Protein 2Z3T (pdb70)

Foldseek 3Di:
DDDADDLAPDDQVCLVPVQVVLVVVCVVFQKGWHFDDVVDDIEIEGQAQVLLQVQQADLLWWQDQDPLALLCLLQVLALLRDTDPSNVVVLVVCQCLQPLVVLVVLLVVLLVVLLVLLVVQVPDQKGWCLLSHLQLSQLQSVCVSQVHDNVCSNVLSVLLVLLCLPDPLADVSSVSNSVSSVVQLVVQLVVLVPVVSVVLSVCVVVDHDADSSRSSSHSNCSNNVCNLFLSQLQQVLLVVCLVVVVVLVVCLVCVVLLLLLSQLSCLLDGQFQKGKIFRCAFDAGGNDGRHHRHMYINGQNSNSQRCVQPPPSNDSDSPDDGDSRQSQHDHPNRNSNVSNSSSSNSSNNNSCSVSAVCSSPDDKDFGWDSGNGSTHTPTIIDRGD/DDDQDDLAPDDQVCLVPVQVVLVVVCVVFQKGKHFDDDVDQIEIEGQALVLLQVQQADLLWWQDQPVFLLCLLQVLQLLRDTDPSNVVVLVVCLVLQDLVVLVVLLVVLLVVLQVLLVVQVVDQKGWCLLSHLQLSQLQSLCVSQVHDNVCSVVLSVLLVLLCLPDPQYDVNSVSNSVSSVVQLVVQLVVCCVVSVVVNVVPSSNSSSHSNCSNNVCNLFLSQLQQVLLVVCLVVVVVLVVCLVCVVLLLLLSQLSCLLDGQFQKGKIFRCAFDAGGNDGRHHRHMYINGQNSNSQRCVQPPPSNDRDSPDDGDSRQSQHDHPNRNSNVSNSSSSNSSSNNSCSVSPVCSSPDDKDFGWDSGNGRRHTPTIIDRDD/DDDADDLAPDDQVCLVPVQVVLVVVCVVFQKGWHWDDPVTFIEIEGQAQVLLQVQQADLLWWQDLVQLLCLLQVQALLRDTDPSNVVVLVVCLVLLDLVNLVVLLVVLLVVLLVLLVVQVPDQKGWCLLSHLQLSQLQSLCVSQVHDNVCSNVLSVLLVLLCLPDPLDDVSSVSNSVSSVVLLVVQLCVLVPVVSVVVNVCVVVDHDADSSNSSSHSNCSNNVCNLFLSFLQQVLLVVCLVVVVVLVVCLVCVVLLLLLSQLSCLLAGQFQKGKIFRCAFDAGGNDTRHHSHMYINGQNSNSQRCVQPPPSNDSDSPDDGDSRQSQHDHPNRNSNVSNSSSSNSSNNNSCSVSPVCSSPDDKDFGWDSGNGRTHTPTIIDRDD/DDDADDLADDDQVCLVPVQVVLVVVCVVFQKGWHDDDPPDFTEIEGQALVLLQVQQADLLWWQDLPVQLLCLLQVLQLLRDTDPSNVVVLVVCLVLLDLVVLVVLLVVLLVVLLVLLVVQVPDQKGWCLLSHLQLSQLQSVCVSQVHDNVCSNVLSVLLVLLCLPDPQYDVSSVSNSVSSVVQLVVQLVVCCVVSVVVNVCVDDDDSSNSSSHSNCSNNVCNLFLSQLQQVLLVVCLVVVVVLVVCLVCVVLLLLLSQLSCLLDGQFQKGKIFRCAFDAGGNDGRHHSHMYINGQNSNSQRCVQPPPSNDSDSPDDGDSRQRQHDHPNRNSNVSNSSSSNSSNNNSCSVSPVCSSPDDKDFGWDSGSGRTHTPTIIDRD

Structure (mmCIF, N/CA/C/O backbone):
data_2Z3T
#
_entry.id   2Z3T
#
_cell.length_a   89.640
_cell.length_b   78.718
_cell.length_c   145.656
_cell.angle_alpha   90.000
_cell.angle_beta   107.920
_cell.angle_gamma   90.000
#
_symmetry.space_group_name_H-M   'P 1 21 1'
#
loop_
_entity.id
_entity.type
_entity.pdbx_description
1 polymer 'Cytochrome P450'
2 non-polymer 'PROTOPORPHYRIN IX CONTAINING FE'
3 non-polymer IMIDAZOLE
4 non-polymer 1,2-ETHANEDIOL
5 water water
#
loop_
_atom_site.group_PDB
_atom_site.id
_atom_site.type_symbol
_atom_site.label_atom_id
_atom_site.label_alt_id
_atom_site.label_comp_id
_atom_site.label_asym_id
_atom_site.label_entity_id
_atom_site.label_seq_id
_atom_site.pdbx_PDB_ins_code
_atom_site.Cartn_x
_atom_site.Cartn_y
_atom_site.Cartn_z
_atom_site.occupancy
_atom_site.B_iso_or_equiv
_atom_site.auth_seq_id
_atom_site.auth_comp_id
_atom_site.auth_asym_id
_atom_site.auth_atom_id
_atom_site.pdbx_PDB_model_num
ATOM 1 N N . THR A 1 5 ? -31.309 -27.910 65.275 1.00 51.16 5 THR A N 1
ATOM 2 C CA . THR A 1 5 ? -31.513 -26.657 66.041 1.00 50.81 5 THR A CA 1
ATOM 3 C C . THR A 1 5 ? -30.599 -25.532 65.515 1.00 51.14 5 THR A C 1
ATOM 4 O O . THR A 1 5 ? -29.563 -25.790 64.891 1.00 52.93 5 THR A O 1
ATOM 8 N N . LEU A 1 6 ? -31.000 -24.289 65.771 1.00 49.76 6 LEU A N 1
ATOM 9 C CA . LEU A 1 6 ? -30.255 -23.095 65.368 1.00 48.00 6 LEU A CA 1
ATOM 10 C C . LEU A 1 6 ? -30.249 -22.216 66.606 1.00 46.94 6 LEU A C 1
ATOM 11 O O . LEU A 1 6 ? -31.210 -22.219 67.368 1.00 47.56 6 LEU A O 1
ATOM 16 N N . PRO A 1 7 ? -29.174 -21.451 66.828 1.00 45.54 7 PRO A N 1
ATOM 17 C CA . PRO A 1 7 ? -29.148 -20.589 68.017 1.00 45.29 7 PRO A CA 1
ATOM 18 C C . PRO A 1 7 ? -30.204 -19.487 67.953 1.00 45.18 7 PRO A C 1
ATOM 19 O O . PRO A 1 7 ? -30.783 -19.238 66.898 1.00 45.53 7 PRO A O 1
ATOM 23 N N . ARG A 1 8 ? -30.476 -18.837 69.079 1.00 45.73 8 ARG A N 1
ATOM 24 C CA . ARG A 1 8 ? -31.467 -17.772 69.067 1.00 47.30 8 ARG A CA 1
ATOM 25 C C . ARG A 1 8 ? -30.978 -16.677 68.138 1.00 47.40 8 ARG A C 1
ATOM 26 O O . ARG A 1 8 ? -29.799 -16.330 68.136 1.00 47.44 8 ARG A O 1
ATOM 34 N N . PHE A 1 9 ? -31.889 -16.135 67.339 1.00 47.69 9 PHE A N 1
ATOM 35 C CA . PHE A 1 9 ? -31.523 -15.106 66.375 1.00 46.15 9 PHE A CA 1
ATOM 36 C C . PHE A 1 9 ? -31.480 -13.711 66.969 1.00 45.04 9 PHE A C 1
ATOM 37 O O . PHE A 1 9 ? -32.271 -13.375 67.845 1.00 45.48 9 PHE A O 1
ATOM 45 N N . ASP A 1 10 ? -30.551 -12.904 66.468 1.00 43.79 10 ASP A N 1
ATOM 46 C CA . ASP A 1 10 ? -30.374 -11.531 66.921 1.00 43.44 10 ASP A CA 1
ATOM 47 C C . ASP A 1 10 ? -29.383 -10.869 65.965 1.00 41.38 10 ASP A C 1
ATOM 48 O O . ASP A 1 10 ? -28.427 -11.506 65.537 1.00 41.51 10 ASP A O 1
ATOM 53 N N . LEU A 1 11 ? -29.590 -9.598 65.637 1.00 39.67 11 LEU A N 1
ATOM 54 C CA . LEU A 1 11 ? -28.686 -8.919 64.708 1.00 39.16 11 LEU A CA 1
ATOM 55 C C . LEU A 1 11 ? -27.414 -8.375 65.358 1.00 39.73 11 LEU A C 1
ATOM 56 O O . LEU A 1 11 ? -26.508 -7.898 64.662 1.00 38.35 11 LEU A O 1
ATOM 61 N N . MET A 1 12 ? -27.345 -8.464 66.686 1.00 40.46 12 MET A N 1
ATOM 62 C CA . MET A 1 12 ? -26.178 -8.004 67.437 1.00 40.45 12 MET A CA 1
ATOM 63 C C . MET A 1 12 ? -25.246 -9.178 67.716 1.00 41.10 12 MET A C 1
ATOM 64 O O . MET A 1 12 ? -25.694 -10.316 67.879 1.00 41.57 12 MET A O 1
ATOM 69 N N . GLY A 1 13 ? -23.951 -8.896 67.782 1.00 41.27 13 GLY A N 1
ATOM 70 C CA . GLY A 1 13 ? -22.992 -9.942 68.086 1.00 42.71 13 GLY A CA 1
ATOM 71 C C . GLY A 1 13 ? -22.816 -11.022 67.042 1.00 42.50 13 GLY A C 1
ATOM 72 O O . GLY A 1 13 ? -22.758 -12.217 67.365 1.00 41.05 13 GLY A O 1
ATOM 73 N N . TRP A 1 14 ? -22.721 -10.592 65.788 1.00 42.77 14 TRP A N 1
ATOM 74 C CA . TRP A 1 14 ? -22.534 -11.487 64.655 1.00 43.18 14 TRP A CA 1
ATOM 75 C C . TRP A 1 14 ? -21.058 -11.777 64.407 1.00 44.84 14 TRP A C 1
ATOM 76 O O . TRP A 1 14 ? -20.206 -10.898 64.555 1.00 45.44 14 TRP A O 1
ATOM 87 N N . ASP A 1 15 ? -20.761 -13.008 64.014 1.00 46.45 15 ASP A N 1
ATOM 88 C CA . ASP A 1 15 ? -19.398 -13.390 63.699 1.00 48.83 15 ASP A CA 1
ATOM 89 C C . ASP A 1 15 ? -18.990 -12.606 62.455 1.00 50.19 15 ASP A C 1
ATOM 90 O O . ASP A 1 15 ? -19.755 -12.511 61.494 1.00 52.29 15 ASP A O 1
ATOM 95 N N . LYS A 1 16 ? -17.792 -12.040 62.479 1.00 51.01 16 LYS A N 1
ATOM 96 C CA . LYS A 1 16 ? -17.266 -11.259 61.368 1.00 51.74 16 LYS A CA 1
ATOM 97 C C . LYS A 1 16 ? -17.362 -11.956 60.003 1.00 51.14 16 LYS A C 1
ATOM 98 O O . LYS A 1 16 ? -17.502 -11.301 58.962 1.00 49.65 16 LYS A O 1
ATOM 104 N N . LYS A 1 17 ? -17.267 -13.280 60.004 1.00 50.52 17 LYS A N 1
ATOM 105 C CA . LYS A 1 17 ? -17.340 -14.035 58.758 1.00 50.23 17 LYS A CA 1
ATOM 106 C C . LYS A 1 17 ? -18.769 -14.083 58.239 1.00 49.14 17 LYS A C 1
ATOM 107 O O . LYS A 1 17 ? -18.997 -14.117 57.030 1.00 49.31 17 LYS A O 1
ATOM 113 N N . ASP A 1 18 ? -19.736 -14.095 59.149 1.00 47.98 18 ASP A N 1
ATOM 114 C CA . ASP A 1 18 ? -21.131 -14.109 58.728 1.00 46.63 18 ASP A CA 1
ATOM 115 C C . ASP A 1 18 ? -21.590 -12.715 58.335 1.00 44.81 18 ASP A C 1
ATOM 116 O O . ASP A 1 18 ? -22.529 -12.559 57.559 1.00 44.76 18 ASP A O 1
ATOM 121 N N . ILE A 1 19 ? -20.929 -11.702 58.879 1.00 42.64 19 ILE A N 1
ATOM 122 C CA . ILE A 1 19 ? -21.253 -10.330 58.538 1.00 40.88 19 ILE A CA 1
ATOM 123 C C . ILE A 1 19 ? -20.892 -10.161 57.069 1.00 41.22 19 ILE A C 1
ATOM 124 O O . ILE A 1 19 ? -21.610 -9.509 56.305 1.00 41.41 19 ILE A O 1
ATOM 129 N N . ALA A 1 20 ? -19.776 -10.773 56.680 1.00 40.90 20 ALA A N 1
ATOM 130 C CA . ALA A 1 20 ? -19.295 -10.715 55.303 1.00 40.07 20 ALA A CA 1
ATOM 131 C C . ALA A 1 20 ? -20.286 -11.378 54.355 1.00 40.10 20 ALA A C 1
ATOM 132 O O . ALA A 1 20 ? -20.488 -10.908 53.235 1.00 42.46 20 ALA A O 1
ATOM 134 N N . ASP A 1 21 ? -20.877 -12.492 54.777 1.00 39.12 21 ASP A N 1
ATOM 135 C CA . ASP A 1 21 ? -21.887 -13.150 53.948 1.00 38.81 21 ASP A CA 1
ATOM 136 C C . ASP A 1 21 ? -23.003 -13.682 54.825 1.00 37.32 21 ASP A C 1
ATOM 137 O O . ASP A 1 21 ? -22.983 -14.838 55.265 1.00 38.64 21 ASP A O 1
ATOM 142 N N . PRO A 1 22 ? -24.016 -12.837 55.067 1.00 34.75 22 PRO A N 1
ATOM 143 C CA . PRO A 1 22 ? -25.198 -13.112 55.890 1.00 32.67 22 PRO A CA 1
ATOM 144 C C . PRO A 1 22 ? -26.303 -13.926 55.237 1.00 31.59 22 PRO A C 1
ATOM 145 O O . PRO A 1 22 ? -27.109 -14.551 55.923 1.00 31.85 22 PRO A O 1
ATOM 149 N N . TYR A 1 23 ? -26.336 -13.920 53.912 1.00 30.36 23 TYR A N 1
ATOM 150 C CA . TYR A 1 23 ? -27.388 -14.609 53.195 1.00 28.46 23 TYR A CA 1
ATOM 151 C C . TYR A 1 23 ? -27.561 -16.091 53.507 1.00 29.42 23 TYR A C 1
ATOM 152 O O . TYR A 1 23 ? -28.686 -16.578 53.627 1.00 27.95 23 TYR A O 1
ATOM 161 N N . PRO A 1 24 ? -26.460 -16.831 53.669 1.00 30.74 24 PRO A N 1
ATOM 162 C CA . PRO A 1 24 ? -26.630 -18.255 53.986 1.00 30.77 24 PRO A CA 1
ATOM 163 C C . PRO A 1 24 ? -27.238 -18.393 55.394 1.00 30.89 24 PRO A C 1
ATOM 164 O O . PRO A 1 24 ? -27.891 -19.390 55.714 1.00 30.81 24 PRO A O 1
ATOM 168 N N . VAL A 1 25 ? -27.009 -17.388 56.235 1.00 30.94 25 VAL A N 1
ATOM 169 C CA . VAL A 1 25 ? -27.562 -17.377 57.586 1.00 31.75 25 VAL A CA 1
ATOM 170 C C . VAL A 1 25 ? -29.070 -17.157 57.486 1.00 32.00 25 VAL A C 1
ATOM 171 O O . VAL A 1 25 ? -29.858 -17.861 58.121 1.00 33.41 25 VAL A O 1
ATOM 175 N N . TYR A 1 26 ? -29.471 -16.171 56.691 1.00 30.25 26 TYR A N 1
ATOM 176 C CA . TYR A 1 26 ? -30.884 -15.895 56.520 1.00 29.45 26 TYR A CA 1
ATOM 177 C C . TYR A 1 26 ? -31.569 -17.131 55.958 1.00 30.98 26 TYR A C 1
ATOM 178 O O . TYR A 1 26 ? -32.651 -17.518 56.405 1.00 31.26 26 TYR A O 1
ATOM 187 N N . ARG A 1 27 ? -30.935 -17.749 54.968 1.00 31.90 27 ARG A N 1
ATOM 188 C CA . ARG A 1 27 ? -31.519 -18.923 54.347 1.00 33.83 27 ARG A CA 1
ATOM 189 C C . ARG A 1 27 ? -31.844 -20.042 55.328 1.00 35.82 27 ARG A C 1
ATOM 190 O O . ARG A 1 27 ? -32.954 -20.584 55.300 1.00 35.42 27 ARG A O 1
ATOM 198 N N . ARG A 1 28 ? -30.902 -20.394 56.202 1.00 37.35 28 ARG A N 1
ATOM 199 C CA . ARG A 1 28 ? -31.197 -21.479 57.122 1.00 39.81 28 ARG A CA 1
ATOM 200 C C . ARG A 1 28 ? -32.316 -21.157 58.076 1.00 41.33 28 ARG A C 1
ATOM 201 O O . ARG A 1 28 ? -33.125 -22.031 58.373 1.00 41.92 28 ARG A O 1
ATOM 209 N N . TYR A 1 29 ? -32.391 -19.918 58.549 1.00 43.32 29 TYR A N 1
ATOM 210 C CA . TYR A 1 29 ? -33.486 -19.553 59.441 1.00 45.37 29 TYR A CA 1
ATOM 211 C C . TYR A 1 29 ? -34.788 -19.513 58.665 1.00 46.88 29 TYR A C 1
ATOM 212 O O . TYR A 1 29 ? -35.815 -19.990 59.143 1.00 48.17 29 TYR A O 1
ATOM 221 N N . ARG A 1 30 ? -34.738 -18.952 57.461 1.00 48.87 30 ARG A N 1
ATOM 222 C CA . ARG A 1 30 ? -35.925 -18.833 56.629 1.00 50.95 30 ARG A CA 1
ATOM 223 C C . ARG A 1 30 ? -36.491 -20.194 56.252 1.00 52.92 30 ARG A C 1
ATOM 224 O O . ARG A 1 30 ? -37.709 -20.369 56.195 1.00 53.95 30 ARG A O 1
ATOM 232 N N . GLU A 1 31 ? -35.614 -21.161 55.999 1.00 54.19 31 GLU A N 1
ATOM 233 C CA . GLU A 1 31 ? -36.069 -22.504 55.650 1.00 54.58 31 GLU A CA 1
ATOM 234 C C . GLU A 1 31 ? -36.653 -23.208 56.890 1.00 55.20 31 GLU A C 1
ATOM 235 O O . GLU A 1 31 ? -37.567 -24.028 56.785 1.00 54.71 31 GLU A O 1
ATOM 241 N N . ALA A 1 32 ? -36.133 -22.858 58.063 1.00 55.94 32 ALA A N 1
ATOM 242 C CA . ALA A 1 32 ? -36.597 -23.430 59.325 1.00 56.97 32 ALA A CA 1
ATOM 243 C C . ALA A 1 32 ? -38.012 -22.946 59.670 1.00 57.72 32 ALA A C 1
ATOM 244 O O . ALA A 1 32 ? -38.889 -23.739 60.028 1.00 59.51 32 ALA A O 1
ATOM 246 N N . ALA A 1 33 ? -38.223 -21.637 59.571 1.00 57.67 33 ALA A N 1
ATOM 247 C CA . ALA A 1 33 ? -39.519 -21.032 59.864 1.00 57.23 33 ALA A CA 1
ATOM 248 C C . ALA A 1 33 ? -39.514 -19.587 59.391 1.00 56.60 33 ALA A C 1
ATOM 249 O O . ALA A 1 33 ? -38.497 -18.901 59.498 1.00 57.09 33 ALA A O 1
ATOM 251 N N . PRO A 1 34 ? -40.654 -19.102 58.872 1.00 56.50 34 PRO A N 1
ATOM 252 C CA . PRO A 1 34 ? -40.801 -17.730 58.368 1.00 55.60 34 PRO A CA 1
ATOM 253 C C . PRO A 1 34 ? -40.545 -16.637 59.392 1.00 54.62 34 PRO A C 1
ATOM 254 O O . PRO A 1 34 ? -40.032 -15.560 59.066 1.00 53.08 34 PRO A O 1
ATOM 258 N N . VAL A 1 35 ? -40.927 -16.912 60.631 1.00 54.29 35 VAL A N 1
ATOM 259 C CA . VAL A 1 35 ? -40.725 -15.959 61.708 1.00 52.89 35 VAL A CA 1
ATOM 260 C C . VAL A 1 35 ? -40.043 -16.667 62.867 1.00 52.87 35 VAL A C 1
ATOM 261 O O . VAL A 1 35 ? -40.302 -17.840 63.140 1.00 52.20 35 VAL A O 1
ATOM 265 N N . HIS A 1 36 ? -39.149 -15.951 63.531 1.00 53.00 36 HIS A N 1
ATOM 266 C CA . HIS A 1 36 ? -38.414 -16.506 64.650 1.00 54.18 36 HIS A CA 1
ATOM 267 C C . HIS A 1 36 ? -38.558 -15.615 65.876 1.00 55.78 36 HIS A C 1
ATOM 268 O O . HIS A 1 36 ? -38.391 -14.399 65.795 1.00 54.98 36 HIS A O 1
ATOM 275 N N . ARG A 1 37 ? -38.886 -16.236 67.009 1.00 58.13 37 ARG A N 1
ATOM 276 C CA . ARG A 1 37 ? -39.059 -15.523 68.275 1.00 59.99 37 ARG A CA 1
ATOM 277 C C . ARG A 1 37 ? -37.768 -15.572 69.063 1.00 60.55 37 ARG A C 1
ATOM 278 O O . ARG A 1 37 ? -37.168 -16.635 69.205 1.00 59.91 37 ARG A O 1
ATOM 286 N N . THR A 1 38 ? -37.330 -14.429 69.577 1.00 62.63 38 THR A N 1
ATOM 287 C CA . THR A 1 38 ? -36.130 -14.381 70.413 1.00 65.64 38 THR A CA 1
ATOM 288 C C . THR A 1 38 ? -36.594 -13.709 71.698 1.00 67.98 38 THR A C 1
ATOM 289 O O . THR A 1 38 ? -36.754 -12.498 71.760 1.00 67.37 38 THR A O 1
ATOM 293 N N . ALA A 1 39 ? -36.819 -14.542 72.714 1.00 71.21 39 ALA A N 1
ATOM 294 C CA . ALA A 1 39 ? -37.293 -14.163 74.023 1.00 73.99 39 ALA A CA 1
ATOM 295 C C . ALA A 1 39 ? -36.409 -13.213 74.858 1.00 75.95 39 ALA A C 1
ATOM 296 O O . ALA A 1 39 ? -35.186 -13.237 74.750 1.00 77.01 39 ALA A O 1
ATOM 298 N N . SER A 1 40 ? -37.061 -12.442 75.738 1.00 78.10 40 SER A N 1
ATOM 299 C CA . SER A 1 40 ? -36.400 -11.506 76.628 1.00 80.74 40 SER A CA 1
ATOM 300 C C . SER A 1 40 ? -36.176 -12.088 78.042 1.00 82.22 40 SER A C 1
ATOM 301 O O . SER A 1 40 ? -35.470 -13.090 78.209 1.00 82.86 40 SER A O 1
ATOM 304 N N . GLY A 1 41 ? -36.814 -11.453 79.033 1.00 83.14 41 GLY A N 1
ATOM 305 C CA . GLY A 1 41 ? -36.711 -11.831 80.439 1.00 84.32 41 GLY A CA 1
ATOM 306 C C . GLY A 1 41 ? -37.262 -13.155 80.963 1.00 84.74 41 GLY A C 1
ATOM 307 O O . GLY A 1 41 ? -36.559 -14.183 80.868 1.00 85.41 41 GLY A O 1
ATOM 308 N N . PRO A 1 42 ? -38.489 -13.173 81.533 1.00 84.82 42 PRO A N 1
ATOM 309 C CA . PRO A 1 42 ? -39.470 -12.100 81.760 1.00 84.36 42 PRO A CA 1
ATOM 310 C C . PRO A 1 42 ? -39.048 -10.687 82.164 1.00 83.64 42 PRO A C 1
ATOM 311 O O . PRO A 1 42 ? -37.971 -10.435 82.728 1.00 83.05 42 PRO A O 1
ATOM 315 N N . GLY A 1 43 ? -39.958 -9.772 81.840 1.00 82.79 43 GLY A N 1
ATOM 316 C CA . GLY A 1 43 ? -39.834 -8.343 82.029 1.00 81.36 43 GLY A CA 1
ATOM 317 C C . GLY A 1 43 ? -40.069 -8.012 80.580 1.00 79.94 43 GLY A C 1
ATOM 318 O O . GLY A 1 43 ? -40.580 -6.912 80.292 1.00 80.55 43 GLY A O 1
ATOM 319 N N . LYS A 1 44 ? -39.715 -8.957 79.694 1.00 77.27 44 LYS A N 1
ATOM 320 C CA . LYS A 1 44 ? -39.880 -8.790 78.272 1.00 74.51 44 LYS A CA 1
ATOM 321 C C . LYS A 1 44 ? -39.325 -7.395 77.861 1.00 74.28 44 LYS A C 1
ATOM 322 O O . LYS A 1 44 ? -38.543 -6.761 78.626 1.00 74.84 44 LYS A O 1
ATOM 328 N N . PRO A 1 45 ? -39.698 -6.891 76.664 1.00 72.94 45 PRO A N 1
ATOM 329 C CA . PRO A 1 45 ? -40.558 -7.349 75.555 1.00 71.46 45 PRO A CA 1
ATOM 330 C C . PRO A 1 45 ? -39.834 -8.338 74.611 1.00 69.58 45 PRO A C 1
ATOM 331 O O . PRO A 1 45 ? -38.616 -8.240 74.387 1.00 69.50 45 PRO A O 1
ATOM 335 N N . ASP A 1 46 ? -40.594 -9.282 74.058 1.00 66.97 46 ASP A N 1
ATOM 336 C CA . ASP A 1 46 ? -40.052 -10.281 73.143 1.00 65.21 46 ASP A CA 1
ATOM 337 C C . ASP A 1 46 ? -39.886 -9.731 71.705 1.00 62.82 46 ASP A C 1
ATOM 338 O O . ASP A 1 46 ? -40.627 -8.843 71.282 1.00 62.40 46 ASP A O 1
ATOM 343 N N . THR A 1 47 ? -38.932 -10.279 70.954 1.00 60.14 47 THR A N 1
ATOM 344 C CA . THR A 1 47 ? -38.687 -9.849 69.578 1.00 56.91 47 THR A CA 1
ATOM 345 C C . THR A 1 47 ? -38.980 -10.962 68.574 1.00 55.09 47 THR A C 1
ATOM 346 O O . THR A 1 47 ? -38.709 -12.135 68.838 1.00 53.69 47 THR A O 1
ATOM 350 N N . TYR A 1 48 ? -39.538 -10.580 67.426 1.00 53.80 48 TYR A N 1
ATOM 351 C CA . TYR A 1 48 ? -39.874 -11.521 66.359 1.00 52.27 48 TYR A CA 1
ATOM 352 C C . TYR A 1 48 ? -39.173 -11.079 65.067 1.00 50.26 48 TYR A C 1
ATOM 353 O O . TYR A 1 48 ? -39.348 -9.949 64.602 1.00 47.55 48 TYR A O 1
ATOM 362 N N . TYR A 1 49 ? -38.369 -11.980 64.509 1.00 48.66 49 TYR A N 1
ATOM 363 C CA . TYR A 1 49 ? -37.631 -11.712 63.279 1.00 47.05 49 TYR A CA 1
ATOM 364 C C . TYR A 1 49 ? -38.377 -12.307 62.087 1.00 46.43 49 TYR A C 1
ATOM 365 O O . TYR A 1 49 ? -38.707 -13.495 62.080 1.00 47.74 49 TYR A O 1
ATOM 374 N N . VAL A 1 50 ? -38.639 -11.477 61.081 1.00 44.46 50 VAL A N 1
ATOM 375 C CA . VAL A 1 50 ? -39.368 -11.916 59.894 1.00 42.43 50 VAL A CA 1
ATOM 376 C C . VAL A 1 50 ? -38.441 -12.057 58.693 1.00 40.96 50 VAL A C 1
ATOM 377 O O . VAL A 1 50 ? -37.887 -11.076 58.204 1.00 37.73 50 VAL A O 1
ATOM 381 N N . PHE A 1 51 ? -38.309 -13.290 58.211 1.00 40.84 51 PHE A N 1
ATOM 382 C CA . PHE A 1 51 ? -37.411 -13.627 57.109 1.00 41.18 51 PHE A CA 1
ATOM 383 C C . PHE A 1 51 ? -38.008 -13.776 55.709 1.00 40.20 51 PHE A C 1
ATOM 384 O O . PHE A 1 51 ? -37.275 -13.799 54.713 1.00 38.93 51 PHE A O 1
ATOM 392 N N . THR A 1 52 ? -39.328 -13.885 55.634 1.00 38.89 52 THR A N 1
ATOM 393 C CA . THR A 1 52 ? -39.992 -14.102 54.358 1.00 36.61 52 THR A CA 1
ATOM 394 C C . THR A 1 52 ? -40.443 -12.834 53.644 1.00 35.24 52 THR A C 1
ATOM 395 O O . THR A 1 52 ? -40.848 -11.865 54.283 1.00 35.26 52 THR A O 1
ATOM 399 N N . TYR A 1 53 ? -40.364 -12.836 52.316 1.00 33.78 53 TYR A N 1
ATOM 400 C CA . TYR A 1 53 ? -40.764 -11.669 51.543 1.00 33.58 53 TYR A CA 1
ATOM 401 C C . TYR A 1 53 ? -42.200 -11.262 51.852 1.00 35.86 53 TYR A C 1
ATOM 402 O O . TYR A 1 53 ? -42.460 -10.103 52.171 1.00 36.26 53 TYR A O 1
ATOM 411 N N . ASP A 1 54 ? -43.133 -12.208 51.763 1.00 37.11 54 ASP A N 1
ATOM 412 C CA . ASP A 1 54 ? -44.534 -11.884 52.031 1.00 38.25 54 ASP A CA 1
ATOM 413 C C . ASP A 1 54 ? -44.784 -11.372 53.451 1.00 39.32 54 ASP A C 1
ATOM 414 O O . ASP A 1 54 ? -45.507 -10.389 53.630 1.00 40.21 54 ASP A O 1
ATOM 419 N N . ASP A 1 55 ? -44.185 -12.004 54.460 1.00 39.48 55 ASP A N 1
ATOM 420 C CA . ASP A 1 55 ? -44.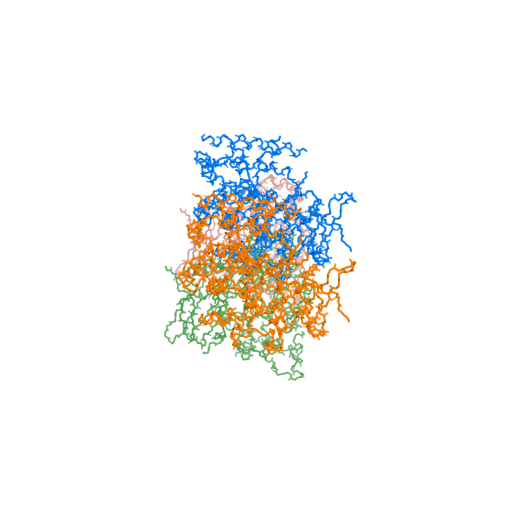398 -11.531 55.824 1.00 40.16 55 ASP A CA 1
ATOM 421 C C . ASP A 1 55 ? -43.747 -10.181 56.065 1.00 40.02 55 ASP A C 1
ATOM 422 O O . ASP A 1 55 ? -44.240 -9.393 56.869 1.00 39.93 55 ASP A O 1
ATOM 427 N N . VAL A 1 56 ? -42.649 -9.905 55.364 1.00 40.53 56 VAL A N 1
ATOM 428 C CA . VAL A 1 56 ? -41.965 -8.623 55.511 1.00 39.90 56 VAL A CA 1
ATOM 429 C C . VAL A 1 56 ? -42.867 -7.536 54.932 1.00 40.78 56 VAL A C 1
ATOM 430 O O . VAL A 1 56 ? -42.925 -6.417 55.452 1.00 40.24 56 VAL A O 1
ATOM 434 N N . VAL A 1 57 ? -43.577 -7.869 53.856 1.00 41.83 57 VAL A N 1
ATOM 435 C CA . VAL A 1 57 ? -44.487 -6.923 53.226 1.00 42.23 57 VAL A CA 1
ATOM 436 C C . VAL A 1 57 ? -45.667 -6.675 54.170 1.00 43.20 57 VAL A C 1
ATOM 437 O O . VAL A 1 57 ? -46.169 -5.555 54.273 1.00 42.16 57 VAL A O 1
ATOM 441 N N . ARG A 1 58 ? -46.095 -7.731 54.859 1.00 44.90 58 ARG A N 1
ATOM 442 C CA . ARG A 1 58 ? -47.194 -7.634 55.814 1.00 45.93 58 ARG A CA 1
ATOM 443 C C . ARG A 1 58 ? -46.778 -6.734 56.970 1.00 47.02 58 ARG A C 1
ATOM 444 O O . ARG A 1 58 ? -47.550 -5.881 57.409 1.00 48.56 58 ARG A O 1
ATOM 452 N N . VAL A 1 59 ? -45.553 -6.934 57.452 1.00 46.98 59 VAL A N 1
ATOM 453 C CA . VAL A 1 59 ? -45.004 -6.152 58.554 1.00 46.67 59 VAL A CA 1
ATOM 454 C C . VAL A 1 59 ? -44.941 -4.673 58.195 1.00 47.36 59 VAL A C 1
ATOM 455 O O . VAL A 1 59 ? -45.427 -3.819 58.934 1.00 49.39 59 VAL A O 1
ATOM 459 N N . LEU A 1 60 ? -44.342 -4.379 57.051 1.00 47.04 60 LEU A N 1
ATOM 460 C CA . LEU A 1 60 ? -44.174 -3.008 56.593 1.00 45.71 60 LEU A CA 1
ATOM 461 C C . LEU A 1 60 ? -45.451 -2.264 56.237 1.00 47.09 60 LEU A C 1
ATOM 462 O O . LEU A 1 60 ? -45.455 -1.034 56.179 1.00 46.15 60 LEU A O 1
ATOM 467 N N . SER A 1 61 ? -46.534 -2.992 55.991 1.00 50.38 61 SER A N 1
ATOM 468 C CA . SER A 1 61 ? -47.775 -2.329 55.607 1.00 54.27 61 SER A CA 1
ATOM 469 C C . SER A 1 61 ? -48.859 -2.284 56.675 1.00 56.48 61 SER A C 1
ATOM 470 O O . SER A 1 61 ? -49.853 -1.575 56.516 1.00 57.61 61 SER A O 1
ATOM 473 N N . ASN A 1 62 ? -48.674 -3.035 57.756 1.00 58.81 62 ASN A N 1
ATOM 474 C CA . ASN A 1 62 ? -49.653 -3.060 58.844 1.00 60.83 62 ASN A CA 1
ATOM 475 C C . ASN A 1 62 ? -49.582 -1.774 59.680 1.00 61.27 62 ASN A C 1
ATOM 476 O O . ASN A 1 62 ? -48.537 -1.454 60.249 1.00 62.33 62 ASN A O 1
ATOM 481 N N . ARG A 1 63 ? -50.696 -1.045 59.755 1.00 61.33 63 ARG A N 1
ATOM 482 C CA . ARG A 1 63 ? -50.751 0.210 60.511 1.00 61.39 63 ARG A CA 1
ATOM 483 C C . ARG A 1 63 ? -50.649 0.000 62.023 1.00 60.23 63 ARG A C 1
ATOM 484 O O . ARG A 1 63 ? -50.338 0.930 62.770 1.00 59.43 63 ARG A O 1
ATOM 492 N N . ARG A 1 64 ? -50.947 -1.213 62.469 1.00 59.20 64 ARG A N 1
ATOM 493 C CA . ARG A 1 64 ? -50.897 -1.539 63.885 1.00 58.87 64 ARG A CA 1
ATOM 494 C C . ARG A 1 64 ? -49.472 -1.758 64.391 1.00 58.41 64 ARG A C 1
ATOM 495 O O . ARG A 1 64 ? -49.254 -1.990 65.578 1.00 58.98 64 ARG A O 1
ATOM 503 N N . LEU A 1 65 ? -48.508 -1.689 63.480 1.00 57.78 65 LEU A N 1
ATOM 504 C CA . LEU A 1 65 ? -47.093 -1.855 63.815 1.00 56.56 65 LEU A CA 1
ATOM 505 C C . LEU A 1 65 ? -46.421 -0.512 63.617 1.00 56.36 65 LEU A C 1
ATOM 506 O O . LEU A 1 65 ? -46.267 -0.051 62.489 1.00 56.54 65 LEU A O 1
ATOM 511 N N . GLY A 1 66 ? -46.027 0.117 64.714 1.00 56.35 66 GLY A N 1
ATOM 512 C CA . GLY A 1 66 ? -45.408 1.418 64.607 1.00 57.21 66 GLY A CA 1
ATOM 513 C C . GLY A 1 66 ? -43.929 1.393 64.878 1.00 58.05 66 GLY A C 1
ATOM 514 O O . GLY A 1 66 ? -43.367 0.352 65.213 1.00 57.13 66 GLY A O 1
ATOM 515 N N . ARG A 1 67 ? -43.304 2.553 64.757 1.00 59.88 67 ARG A N 1
ATOM 516 C CA . ARG A 1 67 ? -41.884 2.695 64.967 1.00 63.50 67 ARG A CA 1
ATOM 517 C C . ARG A 1 67 ? -41.411 2.742 66.389 1.00 66.73 67 ARG A C 1
ATOM 518 O O . ARG A 1 67 ? -40.479 2.008 66.759 1.00 67.12 67 ARG A O 1
ATOM 526 N N . ASN A 1 68 ? -41.967 3.623 67.220 1.00 70.47 68 ASN A N 1
ATOM 527 C CA . ASN A 1 68 ? -41.430 3.522 68.562 1.00 73.91 68 ASN A CA 1
ATOM 528 C C . ASN A 1 68 ? -42.173 2.868 69.703 1.00 74.55 68 ASN A C 1
ATOM 529 O O . ASN A 1 68 ? -43.395 2.904 69.839 1.00 74.22 68 ASN A O 1
ATOM 534 N N . ALA A 1 69 ? -41.371 2.131 70.468 1.00 75.63 69 ALA A N 1
ATOM 535 C CA . ALA A 1 69 ? -41.802 1.380 71.632 1.00 76.35 69 ALA A CA 1
ATOM 536 C C . ALA A 1 69 ? -42.823 2.217 72.389 1.00 77.17 69 ALA A C 1
ATOM 537 O O . ALA A 1 69 ? -42.451 3.182 73.051 1.00 78.34 69 ALA A O 1
ATOM 539 N N . ARG A 1 70 ? -44.107 1.884 72.273 1.00 77.26 70 ARG A N 1
ATOM 540 C CA . ARG A 1 70 ? -45.173 2.626 72.932 1.00 77.65 70 ARG A CA 1
ATOM 541 C C . ARG A 1 70 ? -45.581 1.707 74.045 1.00 78.70 70 ARG A C 1
ATOM 542 O O . ARG A 1 70 ? -46.221 0.710 73.764 1.00 79.03 70 ARG A O 1
ATOM 550 N N . VAL A 1 71 ? -45.104 1.954 75.264 1.00 79.98 71 VAL A N 1
ATOM 551 C CA . VAL A 1 71 ? -45.399 1.145 76.438 1.00 81.03 71 VAL A CA 1
ATOM 552 C C . VAL A 1 71 ? -46.738 0.403 76.481 1.00 82.05 71 VAL A C 1
ATOM 553 O O . VAL A 1 71 ? -47.812 1.014 76.610 1.00 83.25 71 VAL A O 1
ATOM 557 N N . ALA A 1 72 ? -46.659 -0.922 76.367 1.00 81.37 72 ALA A N 1
ATOM 558 C CA . ALA A 1 72 ? -47.807 -1.815 76.350 1.00 80.59 72 ALA A CA 1
ATOM 559 C C . ALA A 1 72 ? -48.917 -1.281 77.256 1.00 80.27 72 ALA A C 1
ATOM 560 O O . ALA A 1 72 ? -50.100 -1.298 76.876 1.00 79.52 72 ALA A O 1
ATOM 562 N N . ARG A 1 88 ? -27.181 16.711 75.954 1.00 71.68 88 ARG A N 1
ATOM 563 C CA . ARG A 1 88 ? -26.798 15.974 74.754 1.00 70.80 88 ARG A CA 1
ATOM 564 C C . ARG A 1 88 ? -27.256 16.683 73.492 1.00 70.01 88 ARG A C 1
ATOM 565 O O . ARG A 1 88 ? -28.458 16.752 73.220 1.00 69.42 88 ARG A O 1
ATOM 573 N N . ALA A 1 89 ? -26.302 17.214 72.726 1.00 69.20 89 ALA A N 1
ATOM 574 C CA . ALA A 1 89 ? -26.614 17.889 71.467 1.00 67.26 89 ALA A CA 1
ATOM 575 C C . ALA A 1 89 ? -26.992 16.770 70.508 1.00 65.71 89 ALA A C 1
ATOM 576 O O . ALA A 1 89 ? -27.549 16.997 69.436 1.00 64.48 89 ALA A O 1
ATOM 578 N N . LEU A 1 90 ? -26.669 15.553 70.931 1.00 64.58 90 LEU A N 1
ATOM 579 C CA . LEU A 1 90 ? -26.954 14.342 70.185 1.00 63.99 90 LEU A CA 1
ATOM 580 C C . LEU A 1 90 ? -28.455 14.076 70.271 1.00 64.40 90 LEU A C 1
ATOM 581 O O . LEU A 1 90 ? -29.118 13.861 69.253 1.00 63.56 90 LEU A O 1
ATOM 586 N N . ARG A 1 91 ? -28.988 14.105 71.495 1.00 65.92 91 ARG A N 1
ATOM 587 C CA . ARG A 1 91 ? -30.415 13.868 71.715 1.00 66.85 91 ARG A CA 1
ATOM 588 C C . ARG A 1 91 ? -31.261 14.917 71.003 1.00 66.86 91 ARG A C 1
ATOM 589 O O . ARG A 1 91 ? -32.361 14.620 70.540 1.00 67.24 91 ARG A O 1
ATOM 597 N N . THR A 1 92 ? -30.760 16.143 70.909 1.00 66.60 92 THR A N 1
ATOM 598 C CA . THR A 1 92 ? -31.524 17.190 70.241 1.00 66.29 92 THR A CA 1
ATOM 599 C C . THR A 1 92 ? -31.409 17.103 68.715 1.00 65.84 92 THR A C 1
ATOM 600 O O . THR A 1 92 ? -32.352 17.446 68.000 1.00 66.32 92 THR A O 1
ATOM 604 N N . VAL A 1 93 ? -30.262 16.638 68.219 1.00 64.70 93 VAL A N 1
ATOM 605 C CA . VAL A 1 93 ? -30.067 16.495 66.776 1.00 62.59 93 VAL A CA 1
ATOM 606 C C . VAL A 1 93 ? -30.916 15.351 66.232 1.00 63.07 93 VAL A C 1
ATOM 607 O O . VAL A 1 93 ? -31.584 15.487 65.206 1.00 63.14 93 VAL A O 1
ATOM 611 N N . VAL A 1 94 ? -30.889 14.234 66.947 1.00 63.29 94 VAL A N 1
ATOM 612 C CA . VAL A 1 94 ? -31.613 13.024 66.586 1.00 63.85 94 VAL A CA 1
ATOM 613 C C . VAL A 1 94 ? -33.122 13.023 66.864 1.00 64.66 94 VAL A C 1
ATOM 614 O O . VAL A 1 94 ? -33.867 12.234 66.271 1.00 64.18 94 VAL A O 1
ATOM 618 N N . GLU A 1 95 ? -33.576 13.912 67.745 1.00 65.86 95 GLU A N 1
ATOM 619 C CA . GLU A 1 95 ? -34.988 13.927 68.112 1.00 67.35 95 GLU A CA 1
ATOM 620 C C . GLU A 1 95 ? -36.018 14.288 67.049 1.00 67.02 95 GLU A C 1
ATOM 621 O O . GLU A 1 95 ? -37.157 13.829 67.144 1.00 67.10 95 GLU A O 1
ATOM 627 N N . ASN A 1 96 ? -35.679 15.098 66.049 1.00 66.70 96 ASN A N 1
ATOM 628 C CA . ASN A 1 96 ? -36.703 15.308 65.035 1.00 66.67 96 ASN A CA 1
ATOM 629 C C . ASN A 1 96 ? -36.360 14.726 63.661 1.00 65.06 96 ASN A C 1
ATOM 630 O O . ASN A 1 96 ? -36.868 15.166 62.626 1.00 66.16 96 ASN A O 1
ATOM 635 N N . TRP A 1 97 ? -35.532 13.677 63.681 1.00 61.58 97 TRP A N 1
ATOM 636 C CA . TRP A 1 97 ? -35.163 12.964 62.461 1.00 57.70 97 TRP A CA 1
ATOM 637 C C . TRP A 1 97 ? -36.398 12.192 62.001 1.00 56.94 97 TRP A C 1
ATOM 638 O O . TRP A 1 97 ? -36.928 11.349 62.728 1.00 55.98 97 TRP A O 1
ATOM 649 N N . LEU A 1 98 ? -36.862 12.504 60.792 1.00 56.93 98 LEU A N 1
ATOM 650 C CA . LEU A 1 98 ? -38.060 11.871 60.241 1.00 56.78 98 LEU A CA 1
ATOM 651 C C . LEU A 1 98 ? -38.075 10.349 60.280 1.00 56.88 98 LEU A C 1
ATOM 652 O O . LEU A 1 98 ? -39.140 9.743 60.388 1.00 57.17 98 LEU A O 1
ATOM 657 N N . VAL A 1 99 ? -36.904 9.731 60.196 1.00 57.16 99 VAL A N 1
ATOM 658 C CA . VAL A 1 99 ? -36.814 8.276 60.207 1.00 57.02 99 VAL A CA 1
ATOM 659 C C . VAL A 1 99 ? -37.139 7.668 61.576 1.00 58.38 99 VAL A C 1
ATOM 660 O O . VAL A 1 99 ? -37.240 6.445 61.714 1.00 58.39 99 VAL A O 1
ATOM 664 N N . PHE A 1 100 ? -37.307 8.525 62.583 1.00 59.99 100 PHE A N 1
ATOM 665 C CA . PHE A 1 100 ? -37.614 8.075 63.945 1.00 61.64 100 PHE A CA 1
ATOM 666 C C . PHE A 1 100 ? -39.036 8.431 64.413 1.00 63.24 100 PHE A C 1
ATOM 667 O O . PHE A 1 100 ? -39.407 8.126 65.548 1.00 64.33 100 PHE A O 1
ATOM 675 N N . LEU A 1 101 ? -39.827 9.064 63.549 1.00 64.49 101 LEU A N 1
ATOM 676 C CA . LEU A 1 101 ? -41.182 9.490 63.914 1.00 65.77 101 LEU A CA 1
ATOM 677 C C . LEU A 1 101 ? -42.321 8.591 63.430 1.00 69.18 101 LEU A C 1
ATOM 678 O O . LEU A 1 101 ? -42.251 8.019 62.340 1.00 70.04 101 LEU A O 1
ATOM 683 N N . ASP A 1 102 ? -43.371 8.480 64.247 1.00 72.57 102 ASP A N 1
ATOM 684 C CA . ASP A 1 102 ? -44.557 7.689 63.902 1.00 75.57 102 ASP A CA 1
ATOM 685 C C . ASP A 1 102 ? -45.604 8.631 63.287 1.00 77.66 102 ASP A C 1
ATOM 686 O O . ASP A 1 102 ? -45.654 9.815 63.625 1.00 77.92 102 ASP A O 1
ATOM 691 N N . PRO A 1 103 ? -46.467 8.099 62.404 1.00 79.76 103 PRO A N 1
ATOM 692 C CA . PRO A 1 103 ? -47.549 8.772 61.671 1.00 81.15 103 PRO A CA 1
ATOM 693 C C . PRO A 1 103 ? -47.973 10.194 62.060 1.00 82.58 103 PRO A C 1
ATOM 694 O O . PRO A 1 103 ? -47.997 11.081 61.208 1.00 82.81 103 PRO A O 1
ATOM 698 N N . PRO A 1 104 ? -48.335 10.430 63.338 1.00 83.70 104 PRO A N 1
ATOM 699 C CA . PRO A 1 104 ? -48.741 11.790 63.727 1.00 83.85 104 PRO A CA 1
ATOM 700 C C . PRO A 1 104 ? -47.678 12.854 63.413 1.00 84.46 104 PRO A C 1
ATOM 701 O O . PRO A 1 104 ? -47.802 13.604 62.447 1.00 83.77 104 PRO A O 1
ATOM 705 N N . HIS A 1 105 ? -46.651 12.909 64.253 1.00 85.55 105 HIS A N 1
ATOM 706 C CA . HIS A 1 105 ? -45.519 13.827 64.117 1.00 85.97 105 HIS A CA 1
ATOM 707 C C . HIS A 1 105 ? -44.978 13.617 62.697 1.00 85.66 105 HIS A C 1
ATOM 708 O O . HIS A 1 105 ? -44.677 14.561 61.948 1.00 84.63 105 HIS A O 1
ATOM 715 N N . HIS A 1 106 ? -44.872 12.338 62.352 1.00 85.80 106 HIS A N 1
ATOM 716 C CA . HIS A 1 106 ? -44.344 11.899 61.067 1.00 86.03 106 HIS A CA 1
ATOM 717 C C . HIS A 1 106 ? -45.014 12.425 59.793 1.00 86.09 106 HIS A C 1
ATOM 718 O O . HIS A 1 106 ? -44.329 12.778 58.831 1.00 85.91 106 HIS A O 1
ATOM 725 N N . THR A 1 107 ? -46.341 12.472 59.789 1.00 86.03 107 THR A N 1
ATOM 726 C CA . THR A 1 107 ? -47.100 12.935 58.625 1.00 86.15 107 THR A CA 1
ATOM 727 C C . THR A 1 107 ? -46.761 14.370 58.223 1.00 86.09 107 THR A C 1
ATOM 728 O O . THR A 1 107 ? -46.537 14.669 57.044 1.00 85.68 107 THR A O 1
ATOM 732 N N . GLU A 1 108 ? -46.733 15.258 59.212 1.00 86.36 108 GLU A N 1
ATOM 733 C CA . GLU A 1 108 ? -46.450 16.659 58.951 1.00 86.85 108 GLU A CA 1
ATOM 734 C C . GLU A 1 108 ? -45.037 16.901 58.443 1.00 87.01 108 GLU A C 1
ATOM 735 O O . GLU A 1 108 ? -44.830 17.725 57.548 1.00 86.23 108 GLU A O 1
ATOM 741 N N . LEU A 1 109 ? -44.074 16.165 58.990 1.00 87.45 109 LEU A N 1
ATOM 742 C CA . LEU A 1 109 ? -42.680 16.303 58.587 1.00 87.75 109 LEU A CA 1
ATOM 743 C C . LEU A 1 109 ? -42.372 15.708 57.196 1.00 88.01 109 LEU A C 1
ATOM 744 O O . LEU A 1 109 ? -41.680 16.338 56.389 1.00 87.92 109 LEU A O 1
ATOM 749 N N . ARG A 1 110 ? -42.889 14.510 56.909 1.00 87.53 110 ARG A N 1
ATOM 750 C CA . ARG A 1 110 ? -42.638 13.873 55.611 1.00 86.30 110 ARG A CA 1
ATOM 751 C C . ARG A 1 110 ? -43.132 14.753 54.473 1.00 85.81 110 ARG A C 1
ATOM 752 O O . ARG A 1 110 ? -42.402 15.012 53.520 1.00 85.98 110 ARG A O 1
ATOM 760 N N . SER A 1 111 ? -44.376 15.205 54.579 1.00 85.50 111 SER A N 1
ATOM 761 C CA . SER A 1 111 ? -44.987 16.074 53.576 1.00 85.11 111 SER A CA 1
ATOM 762 C C . SER A 1 111 ? -44.103 17.301 53.303 1.00 84.31 111 SER A C 1
ATOM 763 O O . SER A 1 111 ? -44.040 17.815 52.184 1.00 83.39 111 SER A O 1
ATOM 766 N N . LEU A 1 112 ? -43.422 17.749 54.350 1.00 83.76 112 LEU A N 1
ATOM 767 C CA . LEU A 1 112 ? -42.540 18.909 54.306 1.00 82.95 112 LEU A CA 1
ATOM 768 C C . LEU A 1 112 ? -41.463 18.824 53.216 1.00 82.27 112 LEU A C 1
ATOM 769 O O . LEU A 1 112 ? -41.481 19.594 52.250 1.00 81.17 112 LEU A O 1
ATOM 774 N N . LEU A 1 113 ? -40.528 17.885 53.364 1.00 81.61 113 LEU A N 1
ATOM 775 C CA . LEU A 1 113 ? -39.441 17.772 52.390 1.00 80.21 113 LEU A CA 1
ATOM 776 C C . LEU A 1 113 ? -39.613 16.827 51.201 1.00 79.73 113 LEU A C 1
ATOM 777 O O . LEU A 1 113 ? -38.718 16.712 50.365 1.00 78.89 113 LEU A O 1
ATOM 782 N N . THR A 1 114 ? -40.772 16.185 51.114 1.00 79.65 114 THR A N 1
ATOM 783 C CA . THR A 1 114 ? -41.094 15.262 50.031 1.00 79.04 114 THR A CA 1
ATOM 784 C C . THR A 1 114 ? -40.853 15.799 48.619 1.00 78.89 114 THR A C 1
ATOM 785 O O . THR A 1 114 ? -40.231 15.124 47.791 1.00 79.81 114 THR A O 1
ATOM 789 N N . THR A 1 115 ? -41.336 16.996 48.308 1.00 78.21 115 THR A N 1
ATOM 790 C CA . THR A 1 115 ? -41.114 17.403 46.939 1.00 78.28 115 THR A CA 1
ATOM 791 C C . THR A 1 115 ? -39.756 18.035 46.647 1.00 77.36 115 THR A C 1
ATOM 792 O O . THR A 1 115 ? -39.428 18.323 45.500 1.00 77.39 115 THR A O 1
ATOM 796 N N . GLU A 1 116 ? -38.925 18.148 47.675 1.00 75.87 116 GLU A N 1
ATOM 797 C CA . GLU A 1 116 ? -37.582 18.679 47.504 1.00 74.32 116 GLU A CA 1
ATOM 798 C C . GLU A 1 116 ? -36.659 17.544 47.043 1.00 72.96 116 GLU A C 1
ATOM 799 O O . GLU A 1 116 ? -35.470 17.753 46.813 1.00 72.82 116 GLU A O 1
ATOM 805 N N . PHE A 1 117 ? -37.222 16.343 46.927 1.00 70.88 117 PHE A N 1
ATOM 806 C CA . PHE A 1 117 ? -36.489 15.155 46.490 1.00 68.70 117 PHE A CA 1
ATOM 807 C C . PHE A 1 117 ? -37.248 14.488 45.352 1.00 67.12 117 PHE A C 1
ATOM 808 O O . PHE A 1 117 ? -37.103 13.289 45.096 1.00 66.56 117 PHE A O 1
ATOM 816 N N . SER A 1 118 ? -38.063 15.286 44.674 1.00 65.13 118 SER A N 1
ATOM 817 C CA . SER A 1 118 ? -38.866 14.806 43.564 1.00 62.96 118 SER A CA 1
ATOM 818 C C . SER A 1 118 ? -37.992 14.428 42.379 1.00 62.14 118 SER A C 1
ATOM 819 O O . SER A 1 118 ? -36.838 14.844 42.279 1.00 60.83 118 SER A O 1
ATOM 822 N N . PRO A 1 119 ? -38.533 13.614 41.468 1.00 61.93 119 PRO A N 1
ATOM 823 C CA . PRO A 1 119 ? -37.802 13.183 40.277 1.00 62.40 119 PRO A CA 1
ATOM 824 C C . PRO A 1 119 ? -37.321 14.418 39.518 1.00 62.88 119 PRO A C 1
ATOM 825 O O . PRO A 1 119 ? -36.280 14.389 38.857 1.00 63.70 119 PRO A O 1
ATOM 829 N N . SER A 1 120 ? -38.094 15.498 39.626 1.00 62.49 120 SER A N 1
ATOM 830 C CA . SER A 1 120 ? -37.771 16.758 38.967 1.00 61.14 120 SER A CA 1
ATOM 831 C C . SER A 1 120 ? -36.451 17.324 39.467 1.00 60.15 120 SER A C 1
ATOM 832 O O . SER A 1 120 ? -35.532 17.562 38.676 1.00 60.55 120 SER A O 1
ATOM 835 N N . ILE A 1 121 ? -36.351 17.546 40.775 1.00 58.26 121 ILE A N 1
ATOM 836 C CA . ILE A 1 121 ? -35.119 18.088 41.335 1.00 56.28 121 ILE A CA 1
ATOM 837 C C . ILE A 1 121 ? -33.940 17.132 41.138 1.00 56.16 121 ILE A C 1
ATOM 838 O O . ILE A 1 121 ? -32.838 17.572 40.807 1.00 57.66 121 ILE A O 1
ATOM 843 N N . VAL A 1 122 ? -34.167 15.833 41.322 1.00 54.51 122 VAL A N 1
ATOM 844 C CA . VAL A 1 122 ? -33.100 14.852 41.147 1.00 52.43 122 VAL A CA 1
ATOM 845 C C . VAL A 1 122 ? -32.592 14.825 39.706 1.00 52.22 122 VAL A C 1
ATOM 846 O O . VAL A 1 122 ? -31.388 14.801 39.469 1.00 52.06 122 VAL A O 1
ATOM 850 N N . THR A 1 123 ? -33.507 14.833 38.745 1.00 52.02 123 THR A N 1
ATOM 851 C CA . THR A 1 123 ? -33.117 14.808 37.341 1.00 52.38 123 THR A CA 1
ATOM 852 C C . THR A 1 123 ? -32.169 15.947 36.991 1.00 52.82 123 THR A C 1
ATOM 853 O O . THR A 1 123 ? -31.170 15.741 36.302 1.00 53.22 123 THR A O 1
ATOM 857 N N . GLY A 1 124 ? -32.481 17.149 37.467 1.00 52.49 124 GLY A N 1
ATOM 858 C CA . GLY A 1 124 ? -31.641 18.292 37.166 1.00 50.80 124 GLY A CA 1
ATOM 859 C C . GLY A 1 124 ? -30.340 18.285 37.939 1.00 50.28 124 GLY A C 1
ATOM 860 O O . GLY A 1 124 ? -29.395 18.991 37.601 1.00 49.93 124 GLY A O 1
ATOM 861 N N . LEU A 1 125 ? -30.294 17.472 38.983 1.00 50.64 125 LEU A N 1
ATOM 862 C CA . LEU A 1 125 ? -29.116 17.366 39.834 1.00 49.85 125 LEU A CA 1
ATOM 863 C C . LEU A 1 125 ? -28.110 16.353 39.290 1.00 49.85 125 LEU A C 1
ATOM 864 O O . LEU A 1 125 ? -26.919 16.422 39.586 1.00 49.22 125 LEU A O 1
ATOM 869 N N . ARG A 1 126 ? -28.601 15.419 38.483 1.00 50.65 126 ARG A N 1
ATOM 870 C CA . ARG A 1 126 ? -27.763 14.373 37.911 1.00 51.11 126 ARG A CA 1
ATOM 871 C C . ARG A 1 126 ? -26.464 14.854 37.265 1.00 50.91 126 ARG A C 1
ATOM 872 O O . ARG A 1 126 ? -25.410 14.249 37.476 1.00 51.02 126 ARG A O 1
ATOM 880 N N . PRO A 1 127 ? -26.516 15.927 36.454 1.00 49.83 127 PRO A N 1
ATOM 881 C CA . PRO A 1 127 ? -25.279 16.405 35.830 1.00 47.92 127 PRO A CA 1
ATOM 882 C C . PRO A 1 127 ? -24.214 16.784 36.862 1.00 46.68 127 PRO A C 1
ATOM 883 O O . PRO A 1 127 ? -23.029 16.535 36.661 1.00 46.16 127 PRO A O 1
ATOM 887 N N . ARG A 1 128 ? -24.643 17.371 37.972 1.00 45.68 128 ARG A N 1
ATOM 888 C CA . ARG A 1 128 ? -23.717 17.767 39.025 1.00 45.58 128 ARG A CA 1
ATOM 889 C C . ARG A 1 128 ? -23.168 16.536 39.737 1.00 44.63 128 ARG A C 1
ATOM 890 O O . ARG A 1 128 ? -21.993 16.488 40.106 1.00 43.96 128 ARG A O 1
ATOM 898 N N . ILE A 1 129 ? -24.028 15.536 39.925 1.00 44.81 129 ILE A N 1
ATOM 899 C CA . ILE A 1 129 ? -23.635 14.288 40.576 1.00 42.92 129 ILE A CA 1
ATOM 900 C C . ILE A 1 129 ? -22.542 13.613 39.756 1.00 42.74 129 ILE A C 1
ATOM 901 O O . ILE A 1 129 ? -21.581 13.089 40.306 1.00 42.74 129 ILE A O 1
ATOM 906 N N . ALA A 1 130 ? -22.706 13.622 38.439 1.00 43.25 130 ALA A N 1
ATOM 907 C CA . ALA A 1 130 ? -21.737 13.006 37.543 1.00 45.14 130 ALA A CA 1
ATOM 908 C C . ALA A 1 130 ? -20.407 13.746 37.581 1.00 46.55 130 ALA A C 1
ATOM 909 O O . ALA A 1 130 ? -19.337 13.131 37.521 1.00 46.42 130 ALA A O 1
ATOM 911 N N . GLU A 1 131 ? -20.491 15.070 37.662 1.00 47.22 131 GLU A N 1
ATOM 912 C CA . GLU A 1 131 ? -19.318 15.928 37.727 1.00 47.63 131 GLU A CA 1
ATOM 913 C C . GLU A 1 131 ? -18.527 15.616 38.986 1.00 46.52 131 GLU A C 1
ATOM 914 O O . GLU A 1 131 ? -17.298 15.551 38.966 1.00 46.70 131 GLU A O 1
ATOM 920 N N . LEU A 1 132 ? -19.244 15.427 40.088 1.00 45.72 132 LEU A N 1
ATOM 921 C CA . LEU A 1 132 ? -18.616 15.108 41.360 1.00 44.75 132 LEU A CA 1
ATOM 922 C C . LEU A 1 132 ? -17.986 13.716 41.324 1.00 44.15 132 LEU A C 1
ATOM 923 O O . LEU A 1 132 ? -16.868 13.515 41.792 1.00 43.05 132 LEU A O 1
ATOM 928 N N . ALA A 1 133 ? -18.719 12.756 40.770 1.00 44.29 133 ALA A N 1
ATOM 929 C CA . ALA A 1 133 ? -18.231 11.383 40.669 1.00 43.96 133 ALA A CA 1
ATOM 930 C C . ALA A 1 133 ? -16.933 11.381 39.871 1.00 43.42 133 ALA A C 1
ATOM 931 O O . ALA A 1 133 ? -15.957 10.734 40.250 1.00 42.26 133 ALA A O 1
ATOM 933 N N . SER A 1 134 ? -16.922 12.124 38.769 1.00 44.94 134 SER A N 1
ATOM 934 C CA . SER A 1 134 ? -15.740 12.191 37.919 1.00 46.85 134 SER A CA 1
ATOM 935 C C . SER A 1 134 ? -14.548 12.777 38.663 1.00 46.79 134 SER A C 1
ATOM 936 O O . SER A 1 134 ? -13.452 12.219 38.616 1.00 47.65 134 SER A O 1
ATOM 939 N N . ALA A 1 135 ? -14.766 13.892 39.356 1.00 46.57 135 ALA A N 1
ATOM 940 C CA . ALA A 1 135 ? -13.705 14.549 40.116 1.00 46.32 135 ALA A CA 1
ATOM 941 C C . ALA A 1 135 ? -13.100 13.596 41.141 1.00 47.31 135 ALA A C 1
ATOM 942 O O . ALA A 1 135 ? -11.873 13.516 41.289 1.00 47.21 135 ALA A O 1
ATOM 944 N N . LEU A 1 136 ? -13.967 12.881 41.857 1.00 48.54 136 LEU A N 1
ATOM 945 C CA . LEU A 1 136 ? -13.513 11.931 42.868 1.00 49.35 136 LEU A CA 1
ATOM 946 C C . LEU A 1 136 ? -12.595 10.906 42.233 1.00 50.47 136 LEU A C 1
ATOM 947 O O . LEU A 1 136 ? -11.538 10.607 42.776 1.00 51.46 136 LEU A O 1
ATOM 952 N N . LEU A 1 137 ? -13.001 10.370 41.084 1.00 51.57 137 LEU A N 1
ATOM 953 C CA . LEU A 1 137 ? -12.191 9.373 40.401 1.00 52.67 137 LEU A CA 1
ATOM 954 C C . LEU A 1 137 ? -10.838 9.906 39.990 1.00 54.66 137 LEU A C 1
ATOM 955 O O . LEU A 1 137 ? -9.849 9.193 40.093 1.00 55.70 137 LEU A O 1
ATOM 960 N N . ASP A 1 138 ? -10.791 11.153 39.529 1.00 57.26 138 ASP A N 1
ATOM 961 C CA . ASP A 1 138 ? -9.526 11.755 39.124 1.00 59.63 138 ASP A CA 1
ATOM 962 C C . ASP A 1 138 ? -8.493 11.635 40.239 1.00 61.03 138 ASP A C 1
ATOM 963 O O . ASP A 1 138 ? -7.347 11.271 39.996 1.00 61.75 138 ASP A O 1
ATOM 968 N N . ARG A 1 139 ? -8.903 11.929 41.465 1.00 62.85 139 ARG A N 1
ATOM 969 C CA . ARG A 1 139 ? -8.002 11.836 42.605 1.00 65.85 139 ARG A CA 1
ATOM 970 C C . ARG A 1 139 ? -7.675 10.389 42.914 1.00 67.10 139 ARG A C 1
ATOM 971 O O . ARG A 1 139 ? -6.531 10.047 43.212 1.00 68.20 139 ARG A O 1
ATOM 979 N N . LEU A 1 140 ? -8.705 9.550 42.863 1.00 68.62 140 LEU A N 1
ATOM 980 C CA . LEU A 1 140 ? -8.586 8.125 43.154 1.00 69.34 140 LEU A CA 1
ATOM 981 C C . LEU A 1 140 ? -7.549 7.488 42.232 1.00 70.14 140 LEU A C 1
ATOM 982 O O . LEU A 1 140 ? -6.797 6.598 42.640 1.00 70.13 140 LEU A O 1
ATOM 987 N N . ARG A 1 141 ? -7.515 7.955 40.987 1.00 70.83 141 ARG A N 1
ATOM 988 C CA . ARG A 1 141 ? -6.584 7.436 39.990 1.00 71.94 141 ARG A CA 1
ATOM 989 C C . ARG A 1 141 ? -5.129 7.720 40.321 1.00 72.65 141 ARG A C 1
ATOM 990 O O . ARG A 1 141 ? -4.229 7.127 39.728 1.00 73.33 141 ARG A O 1
ATOM 998 N N . ALA A 1 142 ? -4.897 8.629 41.259 1.00 72.84 142 ALA A N 1
ATOM 999 C CA . ALA A 1 142 ? -3.537 8.994 41.618 1.00 72.53 142 ALA A CA 1
ATOM 1000 C C . ALA A 1 142 ? -2.932 8.227 42.793 1.00 72.41 142 ALA A C 1
ATOM 1001 O O . ALA A 1 142 ? -2.017 8.734 43.446 1.00 73.88 142 ALA A O 1
ATOM 1003 N N . GLN A 1 143 ? -3.431 7.027 43.086 1.00 70.95 143 GLN A N 1
ATOM 1004 C CA . GLN A 1 143 ? -2.838 6.246 44.175 1.00 69.44 143 GLN A CA 1
ATOM 1005 C C . GLN A 1 143 ? -2.727 4.763 43.865 1.00 69.31 143 GLN A C 1
ATOM 1006 O O . GLN A 1 143 ? -3.619 4.167 43.259 1.00 69.86 143 GLN A O 1
ATOM 1012 N N . ARG A 1 144 ? -1.616 4.177 44.299 1.00 68.22 144 ARG A N 1
ATOM 1013 C CA . ARG A 1 144 ? -1.326 2.770 44.068 1.00 66.74 144 ARG A CA 1
ATOM 1014 C C . ARG A 1 144 ? -2.419 1.778 44.430 1.00 65.29 144 ARG A C 1
ATOM 1015 O O . ARG A 1 144 ? -2.820 0.953 43.608 1.00 64.93 144 ARG A O 1
ATOM 1023 N N . ARG A 1 145 ? -2.886 1.862 45.670 1.00 63.24 145 ARG A N 1
ATOM 1024 C CA . ARG A 1 145 ? -3.904 0.962 46.191 1.00 61.16 145 ARG A CA 1
ATOM 1025 C C . ARG A 1 145 ? -4.985 1.824 46.849 1.00 59.22 145 ARG A C 1
ATOM 1026 O O . ARG A 1 145 ? -4.993 1.993 48.067 1.00 59.58 145 ARG A O 1
ATOM 1034 N N . PRO A 1 146 ? -5.903 2.389 46.050 1.00 56.82 146 PRO A N 1
ATOM 1035 C CA . PRO A 1 146 ? -6.977 3.236 46.581 1.00 55.14 146 PRO A CA 1
ATOM 1036 C C . PRO A 1 146 ? -8.053 2.521 47.399 1.00 53.60 146 PRO A C 1
ATOM 1037 O O . PRO A 1 146 ? -8.289 1.323 47.229 1.00 54.34 146 PRO A O 1
ATOM 1041 N N . ASP A 1 147 ? -8.680 3.268 48.308 1.00 50.48 147 ASP A N 1
ATOM 1042 C CA . ASP A 1 147 ? -9.766 2.753 49.145 1.00 47.02 147 ASP A CA 1
ATOM 1043 C C . ASP A 1 147 ? -11.007 3.300 48.453 1.00 45.03 147 ASP A C 1
ATOM 1044 O O . ASP A 1 147 ? -11.199 4.514 48.406 1.00 44.34 147 ASP A O 1
ATOM 1049 N N . LEU A 1 148 ? -11.835 2.427 47.892 1.00 42.74 148 LEU A N 1
ATOM 1050 C CA . LEU A 1 148 ? -13.037 2.889 47.205 1.00 40.82 148 LEU A CA 1
ATOM 1051 C C . LEU A 1 148 ? -14.065 3.493 48.147 1.00 40.36 148 LEU A C 1
ATOM 1052 O O . LEU A 1 148 ? -14.899 4.291 47.731 1.00 41.24 148 LEU A O 1
ATOM 1057 N N . VAL A 1 149 ? -14.015 3.101 49.414 1.00 38.92 149 VAL A N 1
ATOM 1058 C CA . VAL A 1 149 ? -14.960 3.617 50.384 1.00 38.75 149 VAL A CA 1
ATOM 1059 C C . VAL A 1 149 ? -14.616 5.051 50.729 1.00 39.25 149 VAL A C 1
ATOM 1060 O O . VAL A 1 149 ? -15.387 5.971 50.456 1.00 39.17 149 VAL A O 1
ATOM 1064 N N . GLU A 1 150 ? -13.444 5.245 51.316 1.00 40.41 150 GLU A N 1
ATOM 1065 C CA . GLU A 1 150 ? -13.025 6.575 51.718 1.00 40.54 150 GLU A CA 1
ATOM 1066 C C . GLU A 1 150 ? -12.747 7.493 50.534 1.00 39.50 150 GLU A C 1
ATOM 1067 O O . GLU A 1 150 ? -12.916 8.711 50.631 1.00 40.23 150 GLU A O 1
ATOM 1073 N N . GLY A 1 151 ? -12.349 6.909 49.409 1.00 38.79 151 GLY A N 1
ATOM 1074 C CA . GLY A 1 151 ? -12.049 7.712 48.238 1.00 37.34 151 GLY A CA 1
ATOM 1075 C C . GLY A 1 151 ? -13.163 7.943 47.232 1.00 36.96 151 GLY A C 1
ATOM 1076 O O . GLY A 1 151 ? -12.987 8.731 46.305 1.00 37.80 151 GLY A O 1
ATOM 1077 N N . PHE A 1 152 ? -14.314 7.297 47.400 1.00 37.05 152 PHE A N 1
ATOM 1078 C CA . PHE A 1 152 ? -15.382 7.472 46.418 1.00 35.87 152 PHE A CA 1
ATOM 1079 C C . PHE A 1 152 ? -16.801 7.226 46.928 1.00 35.87 152 PHE A C 1
ATOM 1080 O O . PHE A 1 152 ? -17.659 8.101 46.834 1.00 36.29 152 PHE A O 1
ATOM 1088 N N . ALA A 1 153 ? -17.048 6.027 47.447 1.00 36.41 153 ALA A N 1
ATOM 1089 C CA . ALA A 1 153 ? -18.368 5.653 47.935 1.00 36.47 153 ALA A CA 1
ATOM 1090 C C . ALA A 1 153 ? -18.853 6.504 49.102 1.00 37.00 153 ALA A C 1
ATOM 1091 O O . ALA A 1 153 ? -20.032 6.853 49.170 1.00 38.62 153 ALA A O 1
ATOM 1093 N N . ALA A 1 154 ? -17.950 6.815 50.027 1.00 36.40 154 ALA A N 1
ATOM 1094 C CA . ALA A 1 154 ? -18.297 7.616 51.203 1.00 35.87 154 ALA A CA 1
ATOM 1095 C C . ALA A 1 154 ? -18.446 9.098 50.892 1.00 35.38 154 ALA A C 1
ATOM 1096 O O . ALA A 1 154 ? -19.438 9.719 51.272 1.00 36.79 154 ALA A O 1
ATOM 1098 N N . PRO A 1 155 ? -17.459 9.688 50.202 1.00 35.84 155 PRO A N 1
ATOM 1099 C CA . PRO A 1 155 ? -17.538 11.110 49.868 1.00 35.73 155 PRO A CA 1
ATOM 1100 C C . PRO A 1 155 ? -18.564 11.531 48.820 1.00 36.24 155 PRO A C 1
ATOM 1101 O O . PRO A 1 155 ? -18.985 12.686 48.826 1.00 37.97 155 PRO A O 1
ATOM 1105 N N . LEU A 1 156 ? -18.980 10.627 47.929 1.00 35.48 156 LEU A N 1
ATOM 1106 C CA . LEU A 1 156 ? -19.960 11.012 46.911 1.00 33.75 156 LEU A CA 1
ATOM 1107 C C . LEU A 1 156 ? -21.337 11.414 47.457 1.00 33.34 156 LEU A C 1
ATOM 1108 O O . LEU A 1 156 ? -21.890 12.434 47.051 1.00 34.39 156 LEU A O 1
ATOM 1113 N N . PRO A 1 157 ? -21.932 10.609 48.356 1.00 33.45 157 PRO A N 1
ATOM 1114 C CA . PRO A 1 157 ? -23.246 11.016 48.868 1.00 33.49 157 PRO A CA 1
ATOM 1115 C C . PRO A 1 157 ? -23.169 12.326 49.669 1.00 34.50 157 PRO A C 1
ATOM 1116 O O . PRO A 1 157 ? -24.067 13.163 49.594 1.00 35.02 157 PRO A O 1
ATOM 1120 N N . ILE A 1 158 ? -22.088 12.483 50.431 1.00 34.80 158 ILE A N 1
ATOM 1121 C CA . ILE A 1 158 ? -21.853 13.674 51.241 1.00 34.76 158 ILE A CA 1
ATOM 1122 C C . ILE A 1 158 ? -21.795 14.889 50.320 1.00 36.33 158 ILE A C 1
ATOM 1123 O O . ILE A 1 158 ? -22.440 15.911 50.569 1.00 37.75 158 ILE A O 1
ATOM 1128 N N . LEU A 1 159 ? -21.013 14.763 49.257 1.00 37.33 159 LEU A N 1
ATOM 1129 C CA . LEU A 1 159 ? -20.841 15.830 48.287 1.00 38.74 159 LEU A CA 1
ATOM 1130 C C . LEU A 1 159 ? -22.113 16.200 47.540 1.00 39.58 159 LEU A C 1
ATOM 1131 O O . LEU A 1 159 ? -22.339 17.372 47.246 1.00 39.44 159 LEU A O 1
ATOM 1136 N N . VAL A 1 160 ? -22.939 15.206 47.228 1.00 41.21 160 VAL A N 1
ATOM 1137 C CA . VAL A 1 160 ? -24.174 15.473 46.505 1.00 42.82 160 VAL A CA 1
ATOM 1138 C C . VAL A 1 160 ? -25.189 16.171 47.408 1.00 43.02 160 VAL A C 1
ATOM 1139 O O . VAL A 1 160 ? -25.779 17.180 47.014 1.00 43.70 160 VAL A O 1
ATOM 1143 N N . ILE A 1 161 ? -25.373 15.654 48.621 1.00 42.69 161 ILE A N 1
ATOM 1144 C CA . ILE A 1 161 ? -26.316 16.248 49.556 1.00 43.75 161 ILE A CA 1
ATOM 1145 C C . ILE A 1 161 ? -25.838 17.640 49.996 1.00 45.34 161 ILE A C 1
ATOM 1146 O O . ILE A 1 161 ? -26.651 18.512 50.306 1.00 45.94 161 ILE A O 1
ATOM 1151 N N . SER A 1 162 ? -24.520 17.838 50.011 1.00 46.29 162 SER A N 1
ATOM 1152 C CA . SER A 1 162 ? -23.922 19.121 50.385 1.00 46.62 162 SER A CA 1
ATOM 1153 C C . SER A 1 162 ? -24.252 20.186 49.346 1.00 48.20 162 SER A C 1
ATOM 1154 O O . SER A 1 162 ? -24.375 21.365 49.664 1.00 50.47 162 SER A O 1
ATOM 1157 N N . ALA A 1 163 ? -24.365 19.760 48.095 1.00 48.18 163 ALA A N 1
ATOM 1158 C CA . ALA A 1 163 ? -24.685 20.671 47.011 1.00 47.66 163 ALA A CA 1
ATOM 1159 C C . ALA A 1 163 ? -26.173 20.961 47.055 1.00 48.37 163 ALA A C 1
ATOM 1160 O O . ALA A 1 163 ? -26.634 21.968 46.524 1.00 48.60 163 ALA A O 1
ATOM 1162 N N . LEU A 1 164 ? -26.914 20.061 47.696 1.00 48.98 164 LEU A N 1
ATOM 1163 C CA . LEU A 1 164 ? -28.365 20.177 47.833 1.00 49.57 164 LEU A CA 1
ATOM 1164 C C . LEU A 1 164 ? -28.699 21.104 48.995 1.00 50.30 164 LEU A C 1
ATOM 1165 O O . LEU A 1 164 ? -29.772 21.702 49.043 1.00 51.18 164 LEU A O 1
ATOM 1170 N N . LEU A 1 165 ? -27.762 21.209 49.931 1.00 50.31 165 LEU A N 1
ATOM 1171 C CA . LEU A 1 165 ? -27.922 22.045 51.111 1.00 50.30 165 LEU A CA 1
ATOM 1172 C C . LEU A 1 165 ? -27.185 23.375 50.969 1.00 51.89 165 LEU A C 1
ATOM 1173 O O . LEU A 1 165 ? -27.327 24.263 51.809 1.00 53.03 165 LEU A O 1
ATOM 1178 N N . GLY A 1 166 ? -26.395 23.510 49.909 1.00 52.96 166 GLY A N 1
ATOM 1179 C CA . GLY A 1 166 ? -25.658 24.741 49.697 1.00 54.28 166 GLY A CA 1
ATOM 1180 C C . GLY A 1 166 ? -24.421 24.829 50.574 1.00 55.78 166 GLY A C 1
ATOM 1181 O O . GLY A 1 166 ? -23.861 25.902 50.774 1.00 57.82 166 GLY A O 1
ATOM 1182 N N . ILE A 1 167 ? -23.992 23.693 51.101 1.00 55.67 167 ILE A N 1
ATOM 1183 C CA . ILE A 1 167 ? -22.820 23.633 51.960 1.00 56.14 167 ILE A CA 1
ATOM 1184 C C . ILE A 1 167 ? -21.542 23.729 51.107 1.00 57.20 167 ILE A C 1
ATOM 1185 O O . ILE A 1 167 ? -21.563 23.414 49.916 1.00 56.79 167 ILE A O 1
ATOM 1190 N N . PRO A 1 168 ? -20.421 24.195 51.696 1.00 58.13 168 PRO A N 1
ATOM 1191 C CA . PRO A 1 168 ? -19.162 24.317 50.949 1.00 58.28 168 PRO A CA 1
ATOM 1192 C C . PRO A 1 168 ? -18.576 22.961 50.573 1.00 58.14 168 PRO A C 1
ATOM 1193 O O . PRO A 1 168 ? -18.469 22.063 51.407 1.00 58.17 168 PRO A O 1
ATOM 1197 N N . GLU A 1 169 ? -18.199 22.819 49.310 1.00 58.43 169 GLU A N 1
ATOM 1198 C CA . GLU A 1 169 ? -17.645 21.570 48.827 1.00 59.13 169 GLU A CA 1
ATOM 1199 C C . GLU A 1 169 ? -16.447 21.106 49.659 1.00 59.75 169 GLU A C 1
ATOM 1200 O O . GLU A 1 169 ? -16.357 19.920 49.998 1.00 60.86 169 GLU A O 1
ATOM 1206 N N . GLU A 1 170 ? -15.550 22.028 50.017 1.00 59.81 170 GLU A N 1
ATOM 1207 C CA . GLU A 1 170 ? -14.350 21.643 50.775 1.00 60.10 170 GLU A CA 1
ATOM 1208 C C . GLU A 1 170 ? -14.581 21.068 52.166 1.00 60.36 170 GLU A C 1
ATOM 1209 O O . GLU A 1 170 ? -13.659 20.502 52.769 1.00 61.15 170 GLU A O 1
ATOM 1215 N N . ASP A 1 171 ? -15.809 21.220 52.661 1.00 59.83 171 ASP A N 1
ATOM 1216 C CA . ASP A 1 171 ? -16.157 20.650 53.957 1.00 59.47 171 ASP A CA 1
ATOM 1217 C C . ASP A 1 171 ? -16.519 19.167 53.922 1.00 58.32 171 ASP A C 1
ATOM 1218 O O . ASP A 1 171 ? -16.721 18.574 54.975 1.00 58.12 171 ASP A O 1
ATOM 1223 N N . HIS A 1 172 ? -16.523 18.545 52.743 1.00 57.32 172 HIS A N 1
ATOM 1224 C CA . HIS A 1 172 ? -16.899 17.185 52.617 1.00 56.43 172 HIS A CA 1
ATOM 1225 C C . HIS A 1 172 ? -16.101 16.235 53.451 1.00 55.98 172 HIS A C 1
ATOM 1226 O O . HIS A 1 172 ? -16.634 15.240 53.896 1.00 56.18 172 HIS A O 1
ATOM 1233 N N . THR A 1 173 ? -14.819 16.531 53.632 1.00 54.72 173 THR A N 1
ATOM 1234 C CA . THR A 1 173 ? -13.944 15.684 54.391 1.00 54.06 173 THR A CA 1
ATOM 1235 C C . THR A 1 173 ? -14.156 15.769 55.909 1.00 53.65 173 THR A C 1
ATOM 1236 O O . THR A 1 173 ? -14.239 14.762 56.634 1.00 53.91 173 THR A O 1
ATOM 1240 N N . TRP A 1 174 ? -14.358 16.988 56.375 1.00 51.97 174 TRP A N 1
ATOM 1241 C CA . TRP A 1 174 ? -14.698 17.219 57.759 1.00 50.10 174 TRP A CA 1
ATOM 1242 C C . TRP A 1 174 ? -16.062 16.665 58.132 1.00 48.14 174 TRP A C 1
ATOM 1243 O O . TRP A 1 174 ? -16.194 16.042 59.127 1.00 47.56 174 TRP A O 1
ATOM 1254 N N . LEU A 1 175 ? -17.048 16.973 57.316 1.00 46.91 175 LEU A N 1
ATOM 1255 C CA . LEU A 1 175 ? -18.419 16.525 57.490 1.00 45.44 175 LEU A CA 1
ATOM 1256 C C . LEU A 1 175 ? -18.467 15.025 57.571 1.00 45.49 175 LEU A C 1
ATOM 1257 O O . LEU A 1 175 ? -19.134 14.484 58.444 1.00 45.07 175 LEU A O 1
ATOM 1262 N N . ARG A 1 176 ? -17.751 14.342 56.675 1.00 45.56 176 ARG A N 1
ATOM 1263 C CA . ARG A 1 176 ? -17.743 12.871 56.664 1.00 46.69 176 ARG A CA 1
ATOM 1264 C C . ARG A 1 176 ? -17.118 12.305 57.930 1.00 46.75 176 ARG A C 1
ATOM 1265 O O . ARG A 1 176 ? -17.620 11.330 58.511 1.00 47.39 176 ARG A O 1
ATOM 1273 N N . ALA A 1 177 ? -16.024 12.919 58.366 1.00 46.85 177 ALA A N 1
ATOM 1274 C CA . ALA A 1 177 ? -15.362 12.475 59.585 1.00 47.16 177 ALA A CA 1
ATOM 1275 C C . ALA A 1 177 ? -16.379 12.454 60.726 1.00 47.21 177 ALA A C 1
ATOM 1276 O O . ALA A 1 177 ? -16.450 11.493 61.503 1.00 46.77 177 ALA A O 1
ATOM 1278 N N . ASN A 1 178 ? -17.162 13.528 60.816 1.00 46.29 178 ASN A N 1
ATOM 1279 C CA . ASN A 1 178 ? -18.174 13.661 61.857 1.00 46.46 178 ASN A CA 1
ATOM 1280 C C . ASN A 1 178 ? -19.353 12.707 61.676 1.00 46.08 178 ASN A C 1
ATOM 1281 O O . ASN A 1 178 ? -19.937 12.238 62.658 1.00 45.96 178 ASN A O 1
ATOM 1286 N N . ALA A 1 179 ? -19.712 12.429 60.425 1.00 45.10 179 ALA A N 1
ATOM 1287 C CA . ALA A 1 179 ? -20.806 11.506 60.151 1.00 43.85 179 ALA A CA 1
ATOM 1288 C C . ALA A 1 179 ? -20.374 10.147 60.684 1.00 43.78 179 ALA A C 1
ATOM 1289 O O . ALA A 1 179 ? -21.165 9.418 61.291 1.00 43.29 179 ALA A O 1
ATOM 1291 N N . VAL A 1 180 ? -19.101 9.820 60.462 1.00 42.92 180 VAL A N 1
ATOM 1292 C CA . VAL A 1 180 ? -18.524 8.560 60.920 1.00 42.21 180 VAL A CA 1
ATOM 1293 C C . VAL A 1 180 ? -18.540 8.499 62.452 1.00 43.58 180 VAL A C 1
ATOM 1294 O O . VAL A 1 180 ? -18.841 7.459 63.052 1.00 44.28 180 VAL A O 1
ATOM 1298 N N . ALA A 1 181 ? -18.188 9.615 63.079 1.00 43.34 181 ALA A N 1
ATOM 1299 C CA . ALA A 1 181 ? -18.183 9.686 64.530 1.00 44.66 181 ALA A CA 1
ATOM 1300 C C . ALA A 1 181 ? -19.603 9.471 65.039 1.00 45.83 181 ALA A C 1
ATOM 1301 O O . ALA A 1 181 ? -19.833 8.720 65.985 1.00 47.31 181 ALA A O 1
ATOM 1303 N N . LEU A 1 182 ? -20.561 10.138 64.408 1.00 46.71 182 LEU A N 1
ATOM 1304 C CA . LEU A 1 182 ? -21.956 10.013 64.814 1.00 48.37 182 LEU A CA 1
ATOM 1305 C C . LEU A 1 182 ? -22.418 8.549 64.838 1.00 50.34 182 LEU A C 1
ATOM 1306 O O . LEU A 1 182 ? -23.216 8.140 65.692 1.00 49.30 182 LEU A O 1
ATOM 1311 N N . GLN A 1 183 ? -21.906 7.762 63.897 1.00 51.90 183 GLN A N 1
ATOM 1312 C CA . GLN A 1 183 ? -22.276 6.357 63.801 1.00 54.21 183 GLN A CA 1
ATOM 1313 C C . GLN A 1 183 ? -21.916 5.562 65.043 1.00 55.86 183 GLN A C 1
ATOM 1314 O O . GLN A 1 183 ? -22.548 4.549 65.345 1.00 56.70 183 GLN A O 1
ATOM 1320 N N . GLU A 1 184 ? -20.908 6.033 65.765 1.00 57.42 184 GLU A N 1
ATOM 1321 C CA . GLU A 1 184 ? -20.447 5.382 66.988 1.00 59.59 184 GLU A CA 1
ATOM 1322 C C . GLU A 1 184 ? -21.581 5.107 67.980 1.00 59.96 184 GLU A C 1
ATOM 1323 O O . GLU A 1 184 ? -21.621 4.060 68.626 1.00 59.96 184 GLU A O 1
ATOM 1329 N N . ALA A 1 185 ? -22.499 6.057 68.103 1.00 60.41 185 ALA A N 1
ATOM 1330 C CA . ALA A 1 185 ? -23.599 5.916 69.043 1.00 61.34 185 ALA A CA 1
ATOM 1331 C C . ALA A 1 185 ? -24.809 5.172 68.496 1.00 62.25 185 ALA A C 1
ATOM 1332 O O . ALA A 1 185 ? -25.840 5.100 69.166 1.00 62.31 185 ALA A O 1
ATOM 1334 N N . SER A 1 186 ? -24.693 4.605 67.298 1.00 63.17 186 SER A N 1
ATOM 1335 C CA . SER A 1 186 ? -25.834 3.904 66.714 1.00 63.65 186 SER A CA 1
ATOM 1336 C C . SER A 1 186 ? -26.251 2.675 67.521 1.00 62.73 186 SER A C 1
ATOM 1337 O O . SER A 1 186 ? -25.411 1.959 68.082 1.00 62.15 186 SER A O 1
ATOM 1340 N N . THR A 1 187 ? -27.562 2.449 67.596 1.00 61.74 187 THR A N 1
ATOM 1341 C CA . THR A 1 187 ? -28.091 1.321 68.353 1.00 62.66 187 THR A CA 1
ATOM 1342 C C . THR A 1 187 ? -27.877 0.011 67.612 1.00 62.37 187 THR A C 1
ATOM 1343 O O . THR A 1 187 ? -28.123 -1.069 68.155 1.00 62.53 187 THR A O 1
ATOM 1347 N N . THR A 1 188 ? -27.410 0.114 66.370 1.00 62.27 188 THR A N 1
ATOM 1348 C CA . THR A 1 188 ? -27.147 -1.063 65.553 1.00 61.70 188 THR A CA 1
ATOM 1349 C C . THR A 1 188 ? -25.690 -1.514 65.713 1.00 63.47 188 THR A C 1
ATOM 1350 O O . THR A 1 188 ? -25.294 -2.565 65.192 1.00 64.04 188 THR A O 1
ATOM 1354 N N . ARG A 1 189 ? -24.919 -0.689 66.436 1.00 63.97 189 ARG A N 1
ATOM 1355 C CA . ARG A 1 189 ? -23.495 -0.897 66.731 1.00 64.26 189 ARG A CA 1
ATOM 1356 C C . ARG A 1 189 ? -23.271 -1.085 68.234 1.00 65.02 189 ARG A C 1
ATOM 1357 O O . ARG A 1 189 ? -24.211 -1.312 69.001 1.00 65.10 189 ARG A O 1
ATOM 1365 N N . ALA A 1 190 ? -22.006 -0.955 68.635 1.00 65.34 190 ALA A N 1
ATOM 1366 C CA . ALA A 1 190 ? -21.594 -1.095 70.026 1.00 64.83 190 ALA A CA 1
ATOM 1367 C C . ALA A 1 190 ? -21.821 0.211 70.787 1.00 65.01 190 ALA A C 1
ATOM 1368 O O . ALA A 1 190 ? -22.357 0.216 71.897 1.00 64.85 190 ALA A O 1
ATOM 1370 N N . ARG A 1 194 ? -16.655 4.235 74.887 1.00 78.80 194 ARG A N 1
ATOM 1371 C CA . ARG A 1 194 ? -16.892 5.672 74.864 1.00 79.35 194 ARG A CA 1
ATOM 1372 C C . ARG A 1 194 ? -17.402 6.085 73.481 1.00 79.21 194 ARG A C 1
ATOM 1373 O O . ARG A 1 194 ? -16.873 7.012 72.859 1.00 78.75 194 ARG A O 1
ATOM 1381 N N . GLY A 1 195 ? -18.433 5.389 73.006 1.00 78.71 195 GLY A N 1
ATOM 1382 C CA . GLY A 1 195 ? -18.995 5.685 71.700 1.00 77.34 195 GLY A CA 1
ATOM 1383 C C . GLY A 1 195 ? -19.826 6.954 71.682 1.00 76.53 195 GLY A C 1
ATOM 1384 O O . GLY A 1 195 ? -19.791 7.717 70.714 1.00 76.02 195 GLY A O 1
ATOM 1385 N N . TYR A 1 196 ? -20.573 7.179 72.760 1.00 75.46 196 TYR A N 1
ATOM 1386 C CA . TYR A 1 196 ? -21.426 8.357 72.876 1.00 74.14 196 TYR A CA 1
ATOM 1387 C C . TYR A 1 196 ? -20.618 9.645 72.907 1.00 72.66 196 TYR A C 1
ATOM 1388 O O . TYR A 1 196 ? -21.085 10.690 72.445 1.00 71.96 196 TYR A O 1
ATOM 1397 N N . ALA A 1 197 ? -19.412 9.562 73.467 1.00 70.78 197 ALA A N 1
ATOM 1398 C CA . ALA A 1 197 ? -18.518 10.710 73.564 1.00 68.05 197 ALA A CA 1
ATOM 1399 C C . ALA A 1 197 ? -18.244 11.247 72.174 1.00 65.92 197 ALA A C 1
ATOM 1400 O O . ALA A 1 197 ? -18.515 12.410 71.883 1.00 65.63 197 ALA A O 1
ATOM 1402 N N . ARG A 1 198 ? -17.714 10.388 71.311 1.00 64.01 198 ARG A N 1
ATOM 1403 C CA . ARG A 1 198 ? -17.405 10.796 69.951 1.00 61.58 198 ARG A CA 1
ATOM 1404 C C . ARG A 1 198 ? -18.651 11.274 69.215 1.00 58.80 198 ARG A C 1
ATOM 1405 O O . ARG A 1 198 ? -18.612 12.289 68.521 1.00 58.26 198 ARG A O 1
ATOM 1413 N N . ALA A 1 199 ? -19.761 10.559 69.387 1.00 56.35 199 ALA A N 1
ATOM 1414 C CA . ALA A 1 199 ? -21.014 10.925 68.730 1.00 54.08 199 ALA A CA 1
ATOM 1415 C C . ALA A 1 199 ? -21.519 12.276 69.222 1.00 52.78 199 ALA A C 1
ATOM 1416 O O . ALA A 1 199 ? -21.987 13.099 68.427 1.00 51.22 199 ALA A O 1
ATOM 1418 N N . GLU A 1 200 ? -21.435 12.502 70.535 1.00 51.50 200 GLU A N 1
ATOM 1419 C CA . GLU A 1 200 ? -21.883 13.773 71.103 1.00 50.19 200 GLU A CA 1
ATOM 1420 C C . GLU A 1 200 ? -20.966 14.879 70.619 1.00 47.79 200 GLU A C 1
ATOM 1421 O O . GLU A 1 200 ? -21.414 15.988 70.338 1.00 47.16 200 GLU A O 1
ATOM 1427 N N . ALA A 1 201 ? -19.677 14.573 70.529 1.00 45.83 201 ALA A N 1
ATOM 1428 C CA . ALA A 1 201 ? -18.708 15.544 70.055 1.00 44.24 201 ALA A CA 1
ATOM 1429 C C . ALA A 1 201 ? -19.111 15.928 68.645 1.00 43.66 201 ALA A C 1
ATOM 1430 O O . ALA A 1 201 ? -19.196 17.108 68.310 1.00 42.99 201 ALA A O 1
ATOM 1432 N N . ALA A 1 202 ? -19.365 14.913 67.822 1.00 43.49 202 ALA A N 1
ATOM 1433 C CA . ALA A 1 202 ? -19.766 15.122 66.438 1.00 41.99 202 ALA A CA 1
ATOM 1434 C C . ALA A 1 202 ? -21.087 15.889 66.376 1.00 42.29 202 ALA A C 1
ATOM 1435 O O . ALA A 1 202 ? -21.222 16.857 65.622 1.00 41.62 202 ALA A O 1
ATOM 1437 N N . SER A 1 203 ? -22.060 15.449 67.170 1.00 42.67 203 SER A N 1
ATOM 1438 C CA . SER A 1 203 ? -23.368 16.096 67.206 1.00 43.18 203 SER A CA 1
ATOM 1439 C C . SER A 1 203 ? -23.226 17.582 67.513 1.00 43.28 203 SER A C 1
ATOM 1440 O O . SER A 1 203 ? -23.875 18.422 66.889 1.00 42.45 203 SER A O 1
ATOM 1443 N N . GLN A 1 204 ? -22.384 17.905 68.490 1.00 44.59 204 GLN A N 1
ATOM 1444 C CA . GLN A 1 204 ? -22.166 19.297 68.847 1.00 45.41 204 GLN A CA 1
ATOM 1445 C C . GLN A 1 204 ? -21.438 20.015 67.726 1.00 45.41 204 GLN A C 1
ATOM 1446 O O . GLN A 1 204 ? -21.679 21.196 67.466 1.00 46.26 204 GLN A O 1
ATOM 1452 N N . GLU A 1 205 ? -20.542 19.299 67.057 1.00 45.15 205 GLU A N 1
ATOM 1453 C CA . GLU A 1 205 ? -19.803 19.884 65.948 1.00 45.24 205 GLU A CA 1
ATOM 1454 C C . GLU A 1 205 ? -20.752 20.209 64.792 1.00 46.22 205 GLU A C 1
ATOM 1455 O O . GLU A 1 205 ? -20.635 21.269 64.175 1.00 45.72 205 GLU A O 1
ATOM 1461 N N . PHE A 1 206 ? -21.696 19.305 64.513 1.00 47.18 206 PHE A N 1
ATOM 1462 C CA . PHE A 1 206 ? -22.684 19.497 63.434 1.00 47.46 206 PHE A CA 1
ATOM 1463 C C . PHE A 1 206 ? -23.634 20.639 63.776 1.00 47.15 206 PHE A C 1
ATOM 1464 O O . PHE A 1 206 ? -23.913 21.509 62.956 1.00 46.15 206 PHE A O 1
ATOM 1472 N N . THR A 1 207 ? -24.152 20.592 64.997 1.00 47.67 207 THR A N 1
ATOM 1473 C CA . THR A 1 207 ? -25.077 21.606 65.485 1.00 48.71 207 THR A CA 1
ATOM 1474 C C . THR A 1 207 ? -24.472 22.998 65.316 1.00 47.68 207 THR A C 1
ATOM 1475 O O . THR A 1 207 ? -25.058 23.881 64.685 1.00 46.85 207 THR A O 1
ATOM 1479 N N . ARG A 1 208 ? -23.288 23.185 65.882 1.00 47.27 208 ARG A N 1
ATOM 1480 C CA . ARG A 1 208 ? -22.603 24.459 65.806 1.00 47.30 208 ARG A CA 1
ATOM 1481 C C . ARG A 1 208 ? -22.400 24.812 64.339 1.00 47.46 208 ARG A C 1
ATOM 1482 O O . ARG A 1 208 ? -22.577 25.960 63.926 1.00 46.79 208 ARG A O 1
ATOM 1490 N N . TYR A 1 209 ? -22.062 23.804 63.545 1.00 48.78 209 TYR A N 1
ATOM 1491 C CA . TYR A 1 209 ? -21.816 24.004 62.127 1.00 49.76 209 TYR A CA 1
ATOM 1492 C C . TYR A 1 209 ? -23.038 24.504 61.381 1.00 50.44 209 TYR A C 1
ATOM 1493 O O . TYR A 1 209 ? -22.999 25.548 60.730 1.00 50.11 209 TYR A O 1
ATOM 1502 N N . PHE A 1 210 ? -24.125 23.747 61.475 1.00 51.69 210 PHE A N 1
ATOM 1503 C CA . PHE A 1 210 ? -25.351 24.100 60.773 1.00 53.27 210 PHE A CA 1
ATOM 1504 C C . PHE A 1 210 ? -26.104 25.303 61.329 1.00 54.14 210 PHE A C 1
ATOM 1505 O O . PHE A 1 210 ? -26.804 26.001 60.593 1.00 54.38 210 PHE A O 1
ATOM 1513 N N . ARG A 1 211 ? -25.969 25.561 62.622 1.00 55.12 211 ARG A N 1
ATOM 1514 C CA . ARG A 1 211 ? -26.673 26.691 63.174 1.00 55.73 211 ARG A CA 1
ATOM 1515 C C . ARG A 1 211 ? -26.034 27.974 62.638 1.00 56.86 211 ARG A C 1
ATOM 1516 O O . ARG A 1 211 ? -26.720 28.979 62.441 1.00 56.26 211 ARG A O 1
ATOM 1524 N N . ARG A 1 212 ? -24.743 27.898 62.334 1.00 59.74 212 ARG A N 1
ATOM 1525 C CA . ARG A 1 212 ? -24.018 29.023 61.754 1.00 62.87 212 ARG A CA 1
ATOM 1526 C C . ARG A 1 212 ? -24.447 29.183 60.288 1.00 62.74 212 ARG A C 1
ATOM 1527 O O . ARG A 1 212 ? -24.440 30.280 59.745 1.00 61.53 212 ARG A O 1
ATOM 1535 N N . GLU A 1 213 ? -24.807 28.070 59.652 1.00 64.27 213 GLU A N 1
ATOM 1536 C CA . GLU A 1 213 ? -25.230 28.105 58.258 1.00 65.42 213 GLU A CA 1
ATOM 1537 C C . GLU A 1 213 ? -26.593 28.764 58.104 1.00 65.99 213 GLU A C 1
ATOM 1538 O O . GLU A 1 213 ? -26.777 29.606 57.237 1.00 66.71 213 GLU A O 1
ATOM 1544 N N . VAL A 1 214 ? -27.542 28.363 58.943 1.00 65.96 214 VAL A N 1
ATOM 1545 C CA . VAL A 1 214 ? -28.880 28.958 58.953 1.00 66.16 214 VAL A CA 1
ATOM 1546 C C . VAL A 1 214 ? -28.728 30.485 58.910 1.00 67.14 214 VAL A C 1
ATOM 1547 O O . VAL A 1 214 ? -29.449 31.170 58.181 1.00 66.73 214 VAL A O 1
ATOM 1551 N N . ASP A 1 215 ? -27.851 31.047 59.730 1.00 67.96 215 ASP A N 1
ATOM 1552 C CA . ASP A 1 215 ? -27.611 32.464 59.627 1.00 68.62 215 ASP A CA 1
ATOM 1553 C C . ASP A 1 215 ? -26.594 32.596 58.516 1.00 68.86 215 ASP A C 1
ATOM 1554 O O . ASP A 1 215 ? -25.410 32.370 58.749 1.00 69.75 215 ASP A O 1
ATOM 1559 N N . ARG A 1 216 ? -27.047 32.836 57.289 1.00 68.14 216 ARG A N 1
ATOM 1560 C CA . ARG A 1 216 ? -26.153 32.928 56.140 1.00 68.55 216 ARG A CA 1
ATOM 1561 C C . ARG A 1 216 ? -24.876 33.728 56.393 1.00 69.81 216 ARG A C 1
ATOM 1562 O O . ARG A 1 216 ? -24.162 33.521 57.381 1.00 70.23 216 ARG A O 1
ATOM 1570 N N . ASP A 1 224 ? -29.198 25.417 49.497 1.00 63.95 224 ASP A N 1
ATOM 1571 C CA . ASP A 1 224 ? -30.395 25.996 48.908 1.00 64.01 224 ASP A CA 1
ATOM 1572 C C . ASP A 1 224 ? -31.637 25.255 49.378 1.00 63.48 224 ASP A C 1
ATOM 1573 O O . ASP A 1 224 ? -32.762 25.719 49.191 1.00 63.47 224 ASP A O 1
ATOM 1578 N N . LEU A 1 225 ? -31.442 24.078 49.953 1.00 62.30 225 LEU A N 1
ATOM 1579 C CA . LEU A 1 225 ? -32.574 23.352 50.506 1.00 60.89 225 LEU A CA 1
ATOM 1580 C C . LEU A 1 225 ? -32.661 23.968 51.888 1.00 60.55 225 LEU A C 1
ATOM 1581 O O . LEU A 1 225 ? -33.718 23.973 52.517 1.00 61.08 225 LEU A O 1
ATOM 1586 N N . LEU A 1 226 ? -31.526 24.498 52.345 1.00 58.87 226 LEU A N 1
ATOM 1587 C CA . LEU A 1 226 ? -31.453 25.160 53.642 1.00 57.60 226 LEU A CA 1
ATOM 1588 C C . LEU A 1 226 ? -32.210 26.476 53.512 1.00 57.05 226 LEU A C 1
ATOM 1589 O O . LEU A 1 226 ? -32.986 26.861 54.387 1.00 56.30 226 LEU A O 1
ATOM 1594 N N . THR A 1 227 ? -31.963 27.153 52.397 1.00 57.16 227 THR A N 1
ATOM 1595 C CA . THR A 1 227 ? -32.617 28.413 52.070 1.00 57.90 227 THR A CA 1
ATOM 1596 C C . THR A 1 227 ? -34.112 28.214 52.214 1.00 58.14 227 THR A C 1
ATOM 1597 O O . THR A 1 227 ? -34.788 28.897 52.984 1.00 59.08 227 THR A O 1
ATOM 1601 N N . LEU A 1 228 ? -34.612 27.253 51.448 1.00 58.42 228 LEU A N 1
ATOM 1602 C CA . LEU A 1 228 ? -36.028 26.944 51.432 1.00 58.76 228 LEU A CA 1
ATOM 1603 C C . LEU A 1 228 ? -36.580 26.562 52.799 1.00 58.75 228 LEU A C 1
ATOM 1604 O O . LEU A 1 228 ? -37.686 26.965 53.146 1.00 59.17 228 LEU A O 1
ATOM 1609 N N . LEU A 1 229 ? -35.813 25.806 53.577 1.00 59.07 229 LEU A N 1
ATOM 1610 C CA . LEU A 1 229 ? -36.246 25.398 54.912 1.00 59.95 229 LEU A CA 1
ATOM 1611 C C . LEU A 1 229 ? -36.224 26.575 55.897 1.00 61.75 229 LEU A C 1
ATOM 1612 O O . LEU A 1 229 ? -37.050 26.677 56.810 1.00 63.13 229 LEU A O 1
ATOM 1617 N N . VAL A 1 230 ? -35.257 27.459 55.705 1.00 62.40 230 VAL A N 1
ATOM 1618 C CA . VAL A 1 230 ? -35.084 28.643 56.539 1.00 62.81 230 VAL A CA 1
ATOM 1619 C C . VAL A 1 230 ? -36.080 29.718 56.137 1.00 64.37 230 VAL A C 1
ATOM 1620 O O . VAL A 1 230 ? -36.640 30.435 56.974 1.00 65.99 230 VAL A O 1
ATOM 1624 N N . ARG A 1 231 ? -36.184 29.875 54.818 1.00 64.37 231 ARG A N 1
ATOM 1625 C CA . ARG A 1 231 ? -37.065 30.832 54.169 1.00 63.29 231 ARG A CA 1
ATOM 1626 C C . ARG A 1 231 ? -38.482 30.540 54.621 1.00 62.89 231 ARG A C 1
ATOM 1627 O O . ARG A 1 231 ? -39.296 31.446 54.781 1.00 62.84 231 ARG A O 1
ATOM 1635 N N . ALA A 1 232 ? -38.771 29.256 54.812 1.00 61.97 232 ALA A N 1
ATOM 1636 C CA . ALA A 1 232 ? -40.085 28.829 55.263 1.00 61.15 232 ALA A CA 1
ATOM 1637 C C . ALA A 1 232 ? -40.376 29.456 56.626 1.00 60.45 232 ALA A C 1
ATOM 1638 O O . ALA A 1 232 ? -41.494 29.887 56.895 1.00 60.28 232 ALA A O 1
ATOM 1640 N N . ARG A 1 233 ? -39.365 29.516 57.487 1.00 60.02 233 ARG A N 1
ATOM 1641 C CA . ARG A 1 233 ? -39.545 30.099 58.815 1.00 59.42 233 ARG A CA 1
ATOM 1642 C C . ARG A 1 233 ? -39.570 31.626 58.747 1.00 60.09 233 ARG A C 1
ATOM 1643 O O . ARG A 1 233 ? -40.252 32.281 59.540 1.00 60.72 233 ARG A O 1
ATOM 1651 N N . ASP A 1 234 ? -38.814 32.187 57.805 1.00 60.60 234 ASP A N 1
ATOM 1652 C CA . ASP A 1 234 ? -38.756 33.636 57.644 1.00 60.99 234 ASP A CA 1
ATOM 1653 C C . ASP A 1 234 ? -40.083 34.208 57.148 1.00 60.82 234 ASP A C 1
ATOM 1654 O O . ASP A 1 234 ? -40.346 35.400 57.316 1.00 60.71 234 ASP A O 1
ATOM 1659 N N . THR A 1 235 ? -40.915 33.363 56.536 1.00 60.90 235 THR A N 1
ATOM 1660 C CA . THR A 1 235 ? -42.219 33.808 56.040 1.00 60.95 235 THR A CA 1
ATOM 1661 C C . THR A 1 235 ? -43.395 33.079 56.681 1.00 60.72 235 THR A C 1
ATOM 1662 O O . THR A 1 235 ? -44.369 32.738 56.003 1.00 60.32 235 THR A O 1
ATOM 1666 N N . GLY A 1 236 ? -43.291 32.812 57.980 1.00 60.23 236 GLY A N 1
ATOM 1667 C CA . GLY A 1 236 ? -44.393 32.196 58.690 1.00 60.26 236 GLY A CA 1
ATOM 1668 C C . GLY A 1 236 ? -44.522 30.697 58.832 1.00 59.95 236 GLY A C 1
ATOM 1669 O O . GLY A 1 236 ? -45.492 30.229 59.425 1.00 60.57 236 GLY A O 1
ATOM 1670 N N . SER A 1 237 ? -43.580 29.928 58.307 1.00 59.48 237 SER A N 1
ATOM 1671 C CA . SER A 1 237 ? -43.693 28.487 58.464 1.00 58.31 237 SER A CA 1
ATOM 1672 C C . SER A 1 237 ? -43.046 28.041 59.781 1.00 56.85 237 SER A C 1
ATOM 1673 O O . SER A 1 237 ? -41.895 28.367 60.067 1.00 56.23 237 SER A O 1
ATOM 1676 N N . PRO A 1 238 ? -43.811 27.318 60.616 1.00 55.18 238 PRO A N 1
ATOM 1677 C CA . PRO A 1 238 ? -43.393 26.790 61.915 1.00 54.23 238 PRO A CA 1
ATOM 1678 C C . PRO A 1 238 ? -42.246 25.799 61.811 1.00 52.83 238 PRO A C 1
ATOM 1679 O O . PRO A 1 238 ? -42.462 24.596 61.647 1.00 53.85 238 PRO A O 1
ATOM 1683 N N . LEU A 1 239 ? -41.028 26.317 61.921 1.00 50.55 239 LEU A N 1
ATOM 1684 C CA . LEU A 1 239 ? -39.831 25.499 61.855 1.00 47.84 239 LEU A CA 1
ATOM 1685 C C . LEU A 1 239 ? -38.847 25.998 62.888 1.00 46.70 239 LEU A C 1
ATOM 1686 O O . LEU A 1 239 ? -38.554 27.197 62.915 1.00 45.31 239 LEU A O 1
ATOM 1691 N N . SER A 1 240 ? -38.337 25.113 63.748 1.00 46.53 240 SER A N 1
ATOM 1692 C CA . SER A 1 240 ? -37.351 25.584 64.712 1.00 46.22 240 SER A CA 1
ATOM 1693 C C . SER A 1 240 ? -35.952 25.499 64.091 1.00 45.57 240 SER A C 1
ATOM 1694 O O . SER A 1 240 ? -35.714 24.693 63.184 1.00 45.52 240 SER A O 1
ATOM 1697 N N . VAL A 1 241 ? -35.037 26.341 64.567 1.00 44.39 241 VAL A N 1
ATOM 1698 C CA . VAL A 1 241 ? -33.675 26.317 64.062 1.00 43.18 241 VAL A CA 1
ATOM 1699 C C . VAL A 1 241 ? -33.133 24.939 64.393 1.00 42.91 241 VAL A C 1
ATOM 1700 O O . VAL A 1 241 ? -32.348 24.371 63.634 1.00 43.07 241 VAL A O 1
ATOM 1704 N N . ASP A 1 242 ? -33.570 24.397 65.525 1.00 41.93 242 ASP A N 1
ATOM 1705 C CA . ASP A 1 242 ? -33.140 23.067 65.932 1.00 42.55 242 ASP A CA 1
ATOM 1706 C C . ASP A 1 242 ? -33.675 22.017 64.958 1.00 42.99 242 ASP A C 1
ATOM 1707 O O . ASP A 1 242 ? -33.016 21.010 64.690 1.00 43.90 242 ASP A O 1
ATOM 1712 N N . GLY A 1 243 ? -34.881 22.256 64.446 1.00 42.29 243 GLY A N 1
ATOM 1713 C CA . GLY A 1 243 ? -35.492 21.338 63.503 1.00 41.53 243 GLY A CA 1
ATOM 1714 C C . GLY A 1 243 ? -34.789 21.378 62.162 1.00 42.23 243 GLY A C 1
ATOM 1715 O O . GLY A 1 243 ? -34.570 20.344 61.535 1.00 44.09 243 GLY A O 1
ATOM 1716 N N . ILE A 1 244 ? -34.439 22.577 61.713 1.00 42.53 244 ILE A N 1
ATOM 1717 C CA . ILE A 1 244 ? -33.743 22.730 60.447 1.00 43.33 244 ILE A CA 1
ATOM 1718 C C . ILE A 1 244 ? -32.370 22.070 60.586 1.00 44.76 244 ILE A C 1
ATOM 1719 O O . ILE A 1 244 ? -31.937 21.314 59.710 1.00 44.53 244 ILE A O 1
ATOM 1724 N N . VAL A 1 245 ? -31.699 22.340 61.702 1.00 45.59 245 VAL A N 1
ATOM 1725 C CA . VAL A 1 245 ? -30.388 21.764 61.965 1.00 46.57 245 VAL A CA 1
ATOM 1726 C C . VAL A 1 245 ? -30.460 20.237 62.021 1.00 46.85 245 VAL A C 1
ATOM 1727 O O . VAL A 1 245 ? -29.739 19.560 61.290 1.00 47.93 245 VAL A O 1
ATOM 1731 N N . GLY A 1 246 ? -31.333 19.697 62.867 1.00 46.58 246 GLY A N 1
ATOM 1732 C CA . GLY A 1 246 ? -31.469 18.250 62.964 1.00 45.65 246 GLY A CA 1
ATOM 1733 C C . GLY A 1 246 ? -31.753 17.607 61.613 1.00 45.09 246 GLY A C 1
ATOM 1734 O O . GLY A 1 246 ? -31.270 16.514 61.307 1.00 44.90 246 GLY A O 1
ATOM 1735 N N . THR A 1 247 ? -32.547 18.302 60.805 1.00 44.07 247 THR A N 1
ATOM 1736 C CA . THR A 1 247 ? -32.910 17.847 59.466 1.00 43.06 247 THR A CA 1
ATOM 1737 C C . THR A 1 247 ? -31.670 17.752 58.588 1.00 44.05 247 THR A C 1
ATOM 1738 O O . THR A 1 247 ? -31.467 16.766 57.881 1.00 44.22 247 THR A O 1
ATOM 1742 N N . CYS A 1 248 ? -30.854 18.799 58.625 1.00 44.45 248 CYS A N 1
ATOM 1743 C CA . CYS A 1 248 ? -29.636 18.848 57.830 1.00 44.69 248 CYS A CA 1
ATOM 1744 C C . CYS A 1 248 ? -28.673 17.719 58.172 1.00 44.49 248 CYS A C 1
ATOM 1745 O O . CYS A 1 248 ? -28.040 17.148 57.283 1.00 43.73 248 CYS A O 1
ATOM 1748 N N . VAL A 1 249 ? -28.561 17.400 59.457 1.00 44.18 249 VAL A N 1
ATOM 1749 C CA . VAL A 1 249 ? -27.673 16.334 59.890 1.00 44.53 249 VAL A CA 1
ATOM 1750 C C . VAL A 1 249 ? -28.191 14.983 59.398 1.00 46.16 249 VAL A C 1
ATOM 1751 O O . VAL A 1 249 ? -27.399 14.132 58.991 1.00 48.25 249 VAL A O 1
ATOM 1755 N N . HIS A 1 250 ? -29.510 14.782 59.419 1.00 46.17 250 HIS A N 1
ATOM 1756 C CA . HIS A 1 250 ? -30.055 13.505 58.948 1.00 46.50 250 HIS A CA 1
ATOM 1757 C C . HIS A 1 250 ? -29.797 13.351 57.456 1.00 44.16 250 HIS A C 1
ATOM 1758 O O . HIS A 1 250 ? -29.266 12.334 57.017 1.00 43.81 250 HIS A O 1
ATOM 1765 N N . LEU A 1 251 ? -30.173 14.363 56.682 1.00 42.43 251 LEU A N 1
ATOM 1766 C CA . LEU A 1 251 ? -29.990 14.340 55.236 1.00 40.86 251 LEU A CA 1
ATOM 1767 C C . LEU A 1 251 ? -28.522 14.184 54.843 1.00 40.03 251 LEU A C 1
ATOM 1768 O O . LEU A 1 251 ? -28.194 13.540 53.848 1.00 40.98 251 LEU A O 1
ATOM 1773 N N . LEU A 1 252 ? -27.637 14.781 55.629 1.00 39.28 252 LEU A N 1
ATOM 1774 C CA . LEU A 1 252 ? -26.207 14.719 55.347 1.00 37.58 252 LEU A CA 1
ATOM 1775 C C . LEU A 1 252 ? -25.622 13.328 55.628 1.00 36.90 252 LEU A C 1
ATOM 1776 O O . LEU A 1 252 ? -24.717 12.864 54.929 1.00 36.82 252 LEU A O 1
ATOM 1781 N N . THR A 1 253 ? -26.160 12.656 56.635 1.00 35.00 253 THR A N 1
ATOM 1782 C CA . THR A 1 253 ? -25.667 11.346 57.017 1.00 34.54 253 THR A CA 1
ATOM 1783 C C . THR A 1 253 ? -26.485 10.166 56.483 1.00 34.09 253 THR A C 1
ATOM 1784 O O . THR A 1 253 ? -26.093 9.001 56.635 1.00 35.64 253 THR A O 1
ATOM 1788 N N . ALA A 1 254 ? -27.610 10.468 55.850 1.00 32.77 254 ALA A N 1
ATOM 1789 C CA . ALA A 1 254 ? -28.488 9.436 55.329 1.00 31.54 254 ALA A CA 1
ATOM 1790 C C . ALA A 1 254 ? -27.856 8.595 54.214 1.00 32.25 254 ALA A C 1
ATOM 1791 O O . ALA A 1 254 ? -27.852 7.366 54.292 1.00 33.64 254 ALA A O 1
ATOM 1793 N N . GLY A 1 255 ? -27.336 9.252 53.182 1.00 31.62 255 GLY A N 1
ATOM 1794 C CA . GLY A 1 255 ? -26.722 8.530 52.082 1.00 31.56 255 GLY A CA 1
ATOM 1795 C C . GLY A 1 255 ? -25.412 7.861 52.462 1.00 32.04 255 GLY A C 1
ATOM 1796 O O . GLY A 1 255 ? -25.052 6.827 51.909 1.00 32.63 255 GLY A O 1
ATOM 1797 N N . HIS A 1 256 ? -24.703 8.455 53.416 1.00 31.18 256 HIS A N 1
ATOM 1798 C CA . HIS A 1 256 ? -23.418 7.938 53.870 1.00 28.91 256 HIS A CA 1
ATOM 1799 C C . HIS A 1 256 ? -23.555 6.572 54.544 1.00 27.79 256 HIS A C 1
ATOM 1800 O O . HIS A 1 256 ? -22.629 5.752 54.507 1.00 26.22 256 HIS A O 1
ATOM 1807 N N . GLU A 1 257 ? -24.715 6.319 55.140 1.00 25.83 257 GLU A N 1
ATOM 1808 C CA . GLU A 1 257 ? -24.943 5.048 55.813 1.00 26.61 257 GLU A CA 1
ATOM 1809 C C . GLU A 1 257 ? -25.707 4.060 54.955 1.00 25.98 257 GLU A C 1
ATOM 1810 O O . GLU A 1 257 ? -25.971 2.931 55.388 1.00 26.17 257 GLU A O 1
ATOM 1816 N N . THR A 1 258 ? -26.067 4.478 53.748 1.00 25.75 258 THR A N 1
ATOM 1817 C CA . THR A 1 258 ? -26.822 3.603 52.863 1.00 27.84 258 THR A CA 1
ATOM 1818 C C . THR A 1 258 ? -26.249 3.524 51.460 1.00 28.72 258 THR A C 1
ATOM 1819 O O . THR A 1 258 ? -25.766 2.466 51.046 1.00 30.44 258 THR A O 1
ATOM 1823 N N . THR A 1 259 ? -26.288 4.636 50.736 1.00 29.22 259 THR A N 1
ATOM 1824 C CA . THR A 1 259 ? -25.765 4.702 49.380 1.00 30.08 259 THR A CA 1
ATOM 1825 C C . THR A 1 259 ? -24.295 4.282 49.333 1.00 30.29 259 THR A C 1
ATOM 1826 O O . THR A 1 259 ? -23.874 3.537 48.446 1.00 29.53 259 THR A O 1
ATOM 1830 N N . THR A 1 260 ? -23.514 4.766 50.291 1.00 29.56 260 THR A N 1
ATOM 1831 C CA . THR A 1 260 ? -22.099 4.418 50.363 1.00 27.75 260 THR A CA 1
ATOM 1832 C C . THR A 1 260 ? -21.936 2.907 50.380 1.00 28.97 260 THR A C 1
ATOM 1833 O O . THR A 1 260 ? -21.132 2.353 49.632 1.00 29.24 260 THR A O 1
ATOM 1837 N N . ASN A 1 261 ? -22.705 2.251 51.244 1.00 29.09 261 ASN A N 1
ATOM 1838 C CA . ASN A 1 261 ? -22.659 0.800 51.369 1.00 28.61 261 ASN A CA 1
ATOM 1839 C C . ASN A 1 261 ? -23.126 0.122 50.082 1.00 26.47 261 ASN A C 1
ATOM 1840 O O . ASN A 1 261 ? -22.576 -0.907 49.688 1.00 24.59 261 ASN A O 1
ATOM 1845 N N . PHE A 1 262 ? -24.130 0.696 49.422 1.00 24.26 262 PHE A N 1
ATOM 1846 C CA . PHE A 1 262 ? -24.611 0.115 48.182 1.00 23.77 262 PHE A CA 1
ATOM 1847 C C . PHE A 1 262 ? -23.493 0.086 47.151 1.00 24.63 262 PHE A C 1
ATOM 1848 O O . PHE A 1 262 ? -23.245 -0.949 46.537 1.00 24.16 262 PHE A O 1
ATOM 1856 N N . LEU A 1 263 ? -22.840 1.225 46.955 1.00 23.94 263 LEU A N 1
ATOM 1857 C CA . LEU A 1 263 ? -21.763 1.336 45.979 1.00 25.00 263 LEU A CA 1
ATOM 1858 C C . LEU A 1 263 ? -20.584 0.413 46.282 1.00 24.97 263 LEU A C 1
ATOM 1859 O O . LEU A 1 263 ? -20.056 -0.224 45.378 1.00 25.34 263 LEU A O 1
ATOM 1864 N N . ALA A 1 264 ? -20.175 0.324 47.544 1.00 23.45 264 ALA A N 1
ATOM 1865 C CA . ALA A 1 264 ? -19.053 -0.535 47.894 1.00 22.04 264 ALA A CA 1
ATOM 1866 C C . ALA A 1 264 ? -19.381 -2.020 47.684 1.00 21.12 264 ALA A C 1
ATOM 1867 O O . ALA A 1 264 ? -18.579 -2.764 47.120 1.00 18.86 264 ALA A O 1
ATOM 1869 N N . LYS A 1 265 ? -20.560 -2.442 48.135 1.00 19.58 265 LYS A N 1
ATOM 1870 C CA . LYS A 1 265 ? -20.978 -3.820 47.971 1.00 19.19 265 LYS A CA 1
ATOM 1871 C C . LYS A 1 265 ? -21.299 -4.124 46.505 1.00 20.46 265 LYS A C 1
ATOM 1872 O O . LYS A 1 265 ? -21.203 -5.269 46.066 1.00 21.35 265 LYS A O 1
ATOM 1878 N N . ALA A 1 266 ? -21.666 -3.095 45.745 1.00 20.83 266 ALA A N 1
ATOM 1879 C CA . ALA A 1 266 ? -21.969 -3.264 44.328 1.00 20.63 266 ALA A CA 1
ATOM 1880 C C . ALA A 1 266 ? -20.678 -3.666 43.630 1.00 22.36 266 ALA A C 1
ATOM 1881 O O . ALA A 1 266 ? -20.685 -4.514 42.731 1.00 22.37 266 ALA A O 1
ATOM 1883 N N . VAL A 1 267 ? -19.570 -3.044 44.036 1.00 22.44 267 VAL A N 1
ATOM 1884 C CA . VAL A 1 267 ? -18.261 -3.350 43.456 1.00 22.71 267 VAL A CA 1
ATOM 1885 C C . VAL A 1 267 ? -17.888 -4.788 43.815 1.00 23.52 267 VAL A C 1
ATOM 1886 O O . VAL A 1 267 ? -17.331 -5.515 42.986 1.00 24.81 267 VAL A O 1
ATOM 1890 N N . LEU A 1 268 ? -18.202 -5.205 45.039 1.00 21.91 268 LEU A N 1
ATOM 1891 C CA . LEU A 1 268 ? -17.909 -6.570 45.466 1.00 23.77 268 LEU A CA 1
ATOM 1892 C C . LEU A 1 268 ? -18.763 -7.578 44.680 1.00 24.25 268 LEU A C 1
ATOM 1893 O O . LEU A 1 268 ? -18.257 -8.595 44.196 1.00 23.02 268 LEU A O 1
ATOM 1898 N N . THR A 1 269 ? -20.054 -7.286 44.549 1.00 24.63 269 THR A N 1
ATOM 1899 C CA . THR A 1 269 ? -20.950 -8.158 43.805 1.00 24.63 269 THR A CA 1
ATOM 1900 C C . THR A 1 269 ? -20.511 -8.305 42.341 1.00 26.21 269 THR A C 1
ATOM 1901 O O . THR A 1 269 ? -20.404 -9.419 41.830 1.00 28.10 269 THR A O 1
ATOM 1905 N N . LEU A 1 270 ? -20.259 -7.192 41.663 1.00 24.90 270 LEU A N 1
ATOM 1906 C CA . LEU A 1 270 ? -19.847 -7.252 40.274 1.00 24.76 270 LEU A CA 1
ATOM 1907 C C . LEU A 1 270 ? -18.499 -7.948 40.050 1.00 26.02 270 LEU A C 1
ATOM 1908 O O . LEU A 1 270 ? -18.291 -8.577 39.012 1.00 24.18 270 LEU A O 1
ATOM 1913 N N . ARG A 1 271 ? -17.578 -7.827 41.004 1.00 28.19 271 ARG A N 1
ATOM 1914 C CA . ARG A 1 271 ? -16.281 -8.480 40.864 1.00 30.59 271 ARG A CA 1
ATOM 1915 C C . ARG A 1 271 ? -16.478 -9.975 41.006 1.00 31.68 271 ARG A C 1
ATOM 1916 O O . ARG A 1 271 ? -15.735 -10.764 40.430 1.00 33.75 271 ARG A O 1
ATOM 1924 N N . ALA A 1 272 ? -17.498 -10.352 41.769 1.00 31.84 272 ALA A N 1
ATOM 1925 C CA . ALA A 1 272 ? -17.829 -11.752 42.007 1.00 31.72 272 ALA A CA 1
ATOM 1926 C C . ALA A 1 272 ? -18.651 -12.324 40.855 1.00 32.24 272 ALA A C 1
ATOM 1927 O O . ALA A 1 272 ? -18.761 -13.538 40.707 1.00 34.19 272 ALA A O 1
ATOM 1929 N N . HIS A 1 273 ? -19.232 -11.439 40.053 1.00 31.77 273 HIS A N 1
ATOM 1930 C CA . HIS A 1 273 ? -20.057 -11.820 38.900 1.00 30.50 273 HIS A CA 1
ATOM 1931 C C . HIS A 1 273 ? -19.533 -11.085 37.657 1.00 30.38 273 HIS A C 1
ATOM 1932 O O . HIS A 1 273 ? -20.197 -10.182 37.122 1.00 30.09 273 HIS A O 1
ATOM 1939 N N . ARG A 1 274 ? -18.347 -11.481 37.199 1.00 28.43 274 ARG A N 1
ATOM 1940 C CA . ARG A 1 274 ? -17.713 -10.839 36.053 1.00 27.86 274 ARG A CA 1
ATOM 1941 C C . ARG A 1 274 ? -18.535 -10.798 34.760 1.00 28.38 274 ARG A C 1
ATOM 1942 O O . ARG A 1 274 ? -18.373 -9.879 33.936 1.00 27.65 274 ARG A O 1
ATOM 1950 N N . ASP A 1 275 ? -19.420 -11.773 34.570 1.00 27.20 275 ASP A N 1
ATOM 1951 C CA . ASP A 1 275 ? -20.247 -11.766 33.377 1.00 26.71 275 ASP A CA 1
ATOM 1952 C C . ASP A 1 275 ? -21.136 -10.522 33.397 1.00 25.70 275 ASP A C 1
ATOM 1953 O O . ASP A 1 275 ? -21.259 -9.829 32.390 1.00 23.81 275 ASP A O 1
ATOM 1958 N N . VAL A 1 276 ? -21.722 -10.214 34.551 1.00 26.48 276 VAL A N 1
ATOM 1959 C CA . VAL A 1 276 ? -22.580 -9.033 34.673 1.00 27.56 276 VAL A CA 1
ATOM 1960 C C . VAL A 1 276 ? -21.767 -7.732 34.625 1.00 27.89 276 VAL A C 1
ATOM 1961 O O . VAL A 1 276 ? -22.175 -6.751 33.994 1.00 28.02 276 VAL A O 1
ATOM 1965 N N . LEU A 1 277 ? -20.624 -7.723 35.307 1.00 28.52 277 LEU A N 1
ATOM 1966 C CA . LEU A 1 277 ? -19.743 -6.561 35.311 1.00 29.20 277 LEU A CA 1
ATOM 1967 C C . LEU A 1 277 ? -19.359 -6.225 33.866 1.00 29.26 277 LEU A C 1
ATOM 1968 O O . LEU A 1 277 ? -19.513 -5.087 33.418 1.00 28.74 277 LEU A O 1
ATOM 1973 N N . ASP A 1 278 ? -18.887 -7.236 33.135 1.00 30.21 278 ASP A N 1
ATOM 1974 C CA . ASP A 1 278 ? -18.457 -7.057 31.746 1.00 31.45 278 ASP A CA 1
ATOM 1975 C C . ASP A 1 278 ? -19.570 -6.628 30.800 1.00 30.81 278 ASP A C 1
ATOM 1976 O O . ASP A 1 278 ? -19.341 -5.810 29.902 1.00 31.30 278 ASP A O 1
ATOM 1981 N N . GLU A 1 279 ? -20.759 -7.198 30.982 1.00 30.83 279 GLU A N 1
ATOM 1982 C CA . GLU A 1 279 ? -21.911 -6.834 30.164 1.00 31.92 279 GLU A CA 1
ATOM 1983 C C . GLU A 1 279 ? -22.277 -5.375 30.443 1.00 32.12 279 GLU A C 1
ATOM 1984 O O . GLU A 1 279 ? -22.677 -4.634 29.548 1.00 29.56 279 GLU A O 1
ATOM 1990 N N . LEU A 1 280 ? -22.142 -4.971 31.703 1.00 34.12 280 LEU A N 1
ATOM 1991 C CA . LEU A 1 280 ? -22.426 -3.600 32.105 1.00 35.25 280 LEU A CA 1
ATOM 1992 C C . LEU A 1 280 ? -21.449 -2.628 31.464 1.00 36.47 280 LEU A C 1
ATOM 1993 O O . LEU A 1 280 ? -21.837 -1.540 31.050 1.00 37.26 280 LEU A O 1
ATOM 1998 N N . ARG A 1 281 ? -20.175 -3.008 31.404 1.00 36.61 281 ARG A N 1
ATOM 1999 C CA . ARG A 1 281 ? -19.186 -2.136 30.795 1.00 38.31 281 ARG A CA 1
ATOM 2000 C C . ARG A 1 281 ? -19.561 -1.883 29.342 1.00 40.42 281 ARG A C 1
ATOM 2001 O O . ARG A 1 281 ? -19.488 -0.754 28.869 1.00 41.86 281 ARG A O 1
ATOM 2009 N N . THR A 1 282 ? -19.992 -2.936 28.654 1.00 42.21 282 THR A N 1
ATOM 2010 C CA . THR A 1 282 ? -20.360 -2.856 27.243 1.00 45.10 282 THR A CA 1
ATOM 2011 C C . THR A 1 282 ? -21.800 -2.428 26.931 1.00 47.36 282 THR A C 1
ATOM 2012 O O . THR A 1 282 ? -22.129 -2.199 25.776 1.00 48.88 282 THR A O 1
ATOM 2016 N N . THR A 1 283 ? -22.660 -2.330 27.937 1.00 50.05 283 THR A N 1
ATOM 2017 C CA . THR A 1 283 ? -24.048 -1.938 27.705 1.00 52.25 283 THR A CA 1
ATOM 2018 C C . THR A 1 283 ? -24.463 -0.886 28.731 1.00 53.55 283 THR A C 1
ATOM 2019 O O . THR A 1 283 ? -25.269 -1.142 29.624 1.00 53.34 283 THR A O 1
ATOM 2023 N N . PRO A 1 284 ? -23.912 0.325 28.603 1.00 55.07 284 PRO A N 1
ATOM 2024 C CA . PRO A 1 284 ? -24.189 1.454 29.497 1.00 56.26 284 PRO A CA 1
ATOM 2025 C C . PRO A 1 284 ? -25.669 1.695 29.798 1.00 56.61 284 PRO A C 1
ATOM 2026 O O . PRO A 1 284 ? -26.041 1.989 30.930 1.00 57.93 284 PRO A O 1
ATOM 2030 N N . GLU A 1 285 ? -26.512 1.558 28.783 1.00 56.13 285 GLU A N 1
ATOM 2031 C CA . GLU A 1 285 ? -27.941 1.787 28.943 1.00 55.30 285 GLU A CA 1
ATOM 2032 C C . GLU A 1 285 ? -28.582 0.808 29.923 1.00 53.37 285 GLU A C 1
ATOM 2033 O O . GLU A 1 285 ? -29.724 0.990 30.348 1.00 53.22 285 GLU A O 1
ATOM 2039 N N . SER A 1 286 ? -27.843 -0.230 30.291 1.00 50.11 286 SER A N 1
ATOM 2040 C CA . SER A 1 286 ? -28.373 -1.229 31.206 1.00 47.23 286 SER A CA 1
ATOM 2041 C C . SER A 1 286 ? -28.179 -0.889 32.686 1.00 44.84 286 SER A C 1
ATOM 2042 O O . SER A 1 286 ? -28.715 -1.573 33.555 1.00 44.35 286 SER A O 1
ATOM 2045 N N . THR A 1 287 ? -27.436 0.176 32.969 1.00 41.87 287 THR A N 1
ATOM 2046 C CA . THR A 1 287 ? -27.153 0.566 34.350 1.00 39.19 287 THR A CA 1
ATOM 2047 C C . THR A 1 287 ? -28.363 0.608 35.296 1.00 38.65 287 THR A C 1
ATOM 2048 O O . THR A 1 287 ? -28.308 0.068 36.403 1.00 37.92 287 THR A O 1
ATOM 2052 N N . PRO A 1 288 ? -29.467 1.249 34.881 1.00 37.02 288 PRO A N 1
ATOM 2053 C CA . PRO A 1 288 ? -30.664 1.331 35.731 1.00 35.96 288 PRO A CA 1
ATOM 2054 C C . PRO A 1 288 ? -31.198 -0.017 36.231 1.00 34.65 288 PRO A C 1
ATOM 2055 O O . PRO A 1 288 ? -31.496 -0.185 37.423 1.00 33.73 288 PRO A O 1
ATOM 2059 N N . ALA A 1 289 ? -31.328 -0.975 35.318 1.00 33.30 289 ALA A N 1
ATOM 2060 C CA . ALA A 1 289 ? -31.825 -2.310 35.668 1.00 31.65 289 ALA A CA 1
ATOM 2061 C C . ALA A 1 289 ? -30.814 -3.034 36.544 1.00 31.16 289 ALA A C 1
ATOM 2062 O O . ALA A 1 289 ? -31.163 -3.849 37.406 1.00 31.95 289 ALA A O 1
ATOM 2064 N N . ALA A 1 290 ? -29.545 -2.766 36.277 1.00 28.95 290 ALA A N 1
ATOM 2065 C CA . ALA A 1 290 ? -28.470 -3.369 37.032 1.00 27.04 290 ALA A CA 1
ATOM 2066 C C . ALA A 1 290 ? -28.566 -2.910 38.484 1.00 26.70 290 ALA A C 1
ATOM 2067 O O . ALA A 1 290 ? -28.471 -3.714 39.415 1.00 27.41 290 ALA A O 1
ATOM 2069 N N . VAL A 1 291 ? -28.746 -1.605 38.666 1.00 25.42 291 VAL A N 1
ATOM 2070 C CA . VAL A 1 291 ? -28.840 -1.027 40.002 1.00 23.33 291 VAL A CA 1
ATOM 2071 C C . VAL A 1 291 ? -30.001 -1.642 40.770 1.00 21.85 291 VAL A C 1
ATOM 2072 O O . VAL A 1 291 ? -29.876 -1.922 41.968 1.00 21.76 291 VAL A O 1
ATOM 2076 N N . GLU A 1 292 ? -31.122 -1.876 40.088 1.00 20.93 292 GLU A N 1
ATOM 2077 C CA . GLU A 1 292 ? -32.290 -2.483 40.731 1.00 20.40 292 GLU A CA 1
ATOM 2078 C C . GLU A 1 292 ? -31.966 -3.900 41.214 1.00 20.76 292 GLU A C 1
ATOM 2079 O O . GLU A 1 292 ? -32.341 -4.284 42.321 1.00 20.28 292 GLU A O 1
ATOM 2085 N N . GLU A 1 293 ? -31.262 -4.675 40.385 1.00 20.77 293 GLU A N 1
ATOM 2086 C CA . GLU A 1 293 ? -30.913 -6.051 40.750 1.00 20.41 293 GLU A CA 1
ATOM 2087 C C . GLU A 1 293 ? -29.785 -6.092 41.795 1.00 20.17 293 GLU A C 1
ATOM 2088 O O . GLU A 1 293 ? -29.770 -6.967 42.659 1.00 20.17 293 GLU A O 1
ATOM 2094 N N . LEU A 1 294 ? -28.849 -5.144 41.728 1.00 20.23 294 LEU A N 1
ATOM 2095 C CA . LEU A 1 294 ? -27.760 -5.061 42.708 1.00 18.54 294 LEU A CA 1
ATOM 2096 C C . LEU A 1 294 ? -28.379 -4.699 44.067 1.00 18.98 294 LEU A C 1
ATOM 2097 O O . LEU A 1 294 ? -27.934 -5.166 45.120 1.00 17.83 294 LEU A O 1
ATOM 2102 N N . MET A 1 295 ? -29.427 -3.880 44.023 1.00 19.76 295 MET A N 1
ATOM 2103 C CA . MET A 1 295 ? -30.137 -3.487 45.241 1.00 22.27 295 MET A CA 1
ATOM 2104 C C . MET A 1 295 ? -30.863 -4.697 45.816 1.00 23.51 295 MET A C 1
ATOM 2105 O O . MET A 1 295 ? -30.841 -4.921 47.021 1.00 25.90 295 MET A O 1
ATOM 2110 N N . ARG A 1 296 ? -31.502 -5.490 44.960 1.00 24.34 296 ARG A N 1
ATOM 2111 C CA . ARG A 1 296 ? -32.205 -6.676 45.431 1.00 24.16 296 ARG A CA 1
ATOM 2112 C C . ARG A 1 296 ? -31.215 -7.667 46.037 1.00 25.12 296 ARG A C 1
ATOM 2113 O O . ARG A 1 296 ? -31.417 -8.176 47.139 1.00 24.90 296 ARG A O 1
ATOM 2121 N N . TYR A 1 297 ? -30.148 -7.930 45.285 1.00 26.36 297 TYR A N 1
ATOM 2122 C CA . TYR A 1 297 ? -29.105 -8.882 45.656 1.00 27.03 297 TYR A CA 1
ATOM 2123 C C . TYR A 1 297 ? -28.419 -8.604 46.998 1.00 27.59 297 TYR A C 1
ATOM 2124 O O . TYR A 1 297 ? -28.281 -9.512 47.815 1.00 27.40 297 TYR A O 1
ATOM 2133 N N . ASP A 1 298 ? -27.996 -7.362 47.235 1.00 27.44 298 ASP A N 1
ATOM 2134 C CA . ASP A 1 298 ? -27.305 -7.014 48.487 1.00 26.62 298 ASP A CA 1
ATOM 2135 C C . ASP A 1 298 ? -27.680 -5.599 48.927 1.00 26.53 298 ASP A C 1
ATOM 2136 O O . ASP A 1 298 ? -26.924 -4.653 48.726 1.00 26.71 298 ASP A O 1
ATOM 2141 N N . PRO A 1 299 ? -28.857 -5.439 49.549 1.00 27.35 299 PRO A N 1
ATOM 2142 C CA . PRO A 1 299 ? -29.273 -4.101 49.984 1.00 26.53 299 PRO A CA 1
ATOM 2143 C C . PRO A 1 299 ? -28.462 -3.515 51.151 1.00 27.20 299 PRO A C 1
ATOM 2144 O O . PRO A 1 299 ? -28.015 -4.247 52.028 1.00 28.44 299 PRO A O 1
ATOM 2148 N N . PRO A 1 300 ? -28.271 -2.180 51.169 1.00 27.05 300 PRO A N 1
ATOM 2149 C CA . PRO A 1 300 ? -27.530 -1.414 52.183 1.00 27.81 300 PRO A CA 1
ATOM 2150 C C . PRO A 1 300 ? -28.136 -1.549 53.585 1.00 30.31 300 PRO A C 1
ATOM 2151 O O . PRO A 1 300 ? -27.418 -1.803 54.558 1.00 33.35 300 PRO A O 1
ATOM 2155 N N . VAL A 1 301 ? -29.454 -1.364 53.693 1.00 28.87 301 VAL A N 1
ATOM 2156 C CA . VAL A 1 301 ? -30.131 -1.496 54.983 1.00 26.43 301 VAL A CA 1
ATOM 2157 C C . VAL A 1 301 ? -30.711 -2.902 55.041 1.00 26.49 301 VAL A C 1
ATOM 2158 O O . VAL A 1 301 ? -31.537 -3.281 54.220 1.00 26.24 301 VAL A O 1
ATOM 2162 N N . GLN A 1 302 ? -30.273 -3.673 56.024 1.00 26.20 302 GLN A N 1
ATOM 2163 C CA . GLN A 1 302 ? -30.695 -5.061 56.155 1.00 27.02 302 GLN A CA 1
ATOM 2164 C C . GLN A 1 302 ? -31.939 -5.320 56.983 1.00 27.33 302 GLN A C 1
ATOM 2165 O O . GLN A 1 302 ? -32.470 -6.436 56.994 1.00 25.05 302 GLN A O 1
ATOM 2171 N N . ALA A 1 303 ? -32.405 -4.305 57.693 1.00 29.67 303 ALA A N 1
ATOM 2172 C CA . ALA A 1 303 ? -33.594 -4.490 58.510 1.00 32.13 303 ALA A CA 1
ATOM 2173 C C . ALA A 1 303 ? -34.195 -3.184 58.996 1.00 33.60 303 ALA A C 1
ATOM 2174 O O . ALA A 1 303 ? -33.512 -2.155 59.052 1.00 33.57 303 ALA A O 1
ATOM 2176 N N . VAL A 1 304 ? -35.488 -3.243 59.315 1.00 34.47 304 VAL A N 1
ATOM 2177 C CA . VAL A 1 304 ? -36.236 -2.113 59.858 1.00 35.96 304 VAL A CA 1
ATOM 2178 C C . VAL A 1 304 ? -37.034 -2.717 61.001 1.00 37.83 304 VAL A C 1
ATOM 2179 O O . VAL A 1 304 ? -37.554 -3.833 60.890 1.00 38.35 304 VAL A O 1
ATOM 2183 N N . THR A 1 305 ? -37.116 -1.993 62.107 1.00 40.60 305 THR A N 1
ATOM 2184 C CA . THR A 1 305 ? -37.832 -2.495 63.268 1.00 43.95 305 THR A CA 1
ATOM 2185 C C . THR A 1 305 ? -39.176 -1.830 63.485 1.00 44.80 305 THR A C 1
ATOM 2186 O O . THR A 1 305 ? -39.385 -0.665 63.140 1.00 43.24 305 THR A O 1
ATOM 2190 N N . ARG A 1 306 ? -40.073 -2.600 64.083 1.00 47.27 306 ARG A N 1
ATOM 2191 C CA . ARG A 1 306 ? -41.419 -2.159 64.387 1.00 49.16 306 ARG A CA 1
ATOM 2192 C C . ARG A 1 306 ? -41.814 -2.666 65.776 1.00 50.97 306 ARG A C 1
ATOM 2193 O O . ARG A 1 306 ? -41.135 -3.523 66.358 1.00 50.55 306 ARG A O 1
ATOM 2201 N N . TRP A 1 307 ? -42.912 -2.125 66.295 1.00 52.81 307 TRP A N 1
ATOM 2202 C CA . TRP A 1 307 ? -43.455 -2.537 67.585 1.00 54.61 307 TRP A CA 1
ATOM 2203 C C . TRP A 1 307 ? -44.950 -2.751 67.387 1.00 54.29 307 TRP A C 1
ATOM 2204 O O . TRP A 1 307 ? -45.634 -1.917 66.791 1.00 55.21 307 TRP A O 1
ATOM 2215 N N . ALA A 1 308 ? -45.445 -3.885 67.871 1.00 53.99 308 ALA A N 1
ATOM 2216 C CA . ALA A 1 308 ? -46.856 -4.229 67.741 1.00 53.67 308 ALA A CA 1
ATOM 2217 C C . ALA A 1 308 ? -47.727 -3.441 68.704 1.00 54.00 308 ALA A C 1
ATOM 2218 O O . ALA A 1 308 ? -47.545 -3.516 69.919 1.00 56.17 308 ALA A O 1
ATOM 2220 N N . TYR A 1 309 ? -48.671 -2.682 68.161 1.00 52.52 309 TYR A N 1
ATOM 2221 C CA . TYR A 1 309 ? -49.569 -1.896 68.991 1.00 51.32 309 TYR A CA 1
ATOM 2222 C C . TYR A 1 309 ? -50.793 -2.730 69.345 1.00 51.67 309 TYR A C 1
ATOM 2223 O O . TYR A 1 309 ? -51.688 -2.266 70.042 1.00 51.97 309 TYR A O 1
ATOM 2232 N N . GLU A 1 310 ? -50.823 -3.962 68.851 1.00 52.71 310 GLU A N 1
ATOM 2233 C CA . GLU A 1 310 ? -51.925 -4.888 69.096 1.00 54.20 310 GLU A CA 1
ATOM 2234 C C . GLU A 1 310 ? -51.455 -6.297 68.801 1.00 54.99 310 GLU A C 1
ATOM 2235 O O . GLU A 1 310 ? -50.508 -6.487 68.050 1.00 55.17 310 GLU A O 1
ATOM 2241 N N . ASP A 1 311 ? -52.117 -7.287 69.385 1.00 56.96 311 ASP A N 1
ATOM 2242 C CA . ASP A 1 311 ? -51.748 -8.674 69.133 1.00 58.83 311 ASP A CA 1
ATOM 2243 C C . ASP A 1 311 ? -51.806 -8.888 67.616 1.00 59.68 311 ASP A C 1
ATOM 2244 O O . ASP A 1 311 ? -52.682 -8.338 66.939 1.00 60.79 311 ASP A O 1
ATOM 2249 N N . ILE A 1 312 ? -50.863 -9.664 67.086 1.00 59.79 312 ILE A N 1
ATOM 2250 C CA . ILE A 1 312 ? -50.809 -9.954 65.653 1.00 59.21 312 ILE A CA 1
ATOM 2251 C C . ILE A 1 312 ? -50.411 -11.403 65.393 1.00 59.44 312 ILE A C 1
ATOM 2252 O O . ILE A 1 312 ? -49.742 -12.017 66.219 1.00 60.83 312 ILE A O 1
ATOM 2257 N N . ARG A 1 313 ? -50.840 -11.954 64.260 1.00 58.88 313 ARG A N 1
ATOM 2258 C CA . ARG A 1 313 ? -50.484 -13.326 63.895 1.00 59.90 313 ARG A CA 1
ATOM 2259 C C . ARG A 1 313 ? -49.556 -13.209 62.678 1.00 59.32 313 ARG A C 1
ATOM 2260 O O . ARG A 1 313 ? -49.819 -12.421 61.773 1.00 59.82 313 ARG A O 1
ATOM 2268 N N . LEU A 1 314 ? -48.477 -13.985 62.659 1.00 58.12 314 LEU A N 1
ATOM 2269 C CA . LEU A 1 314 ? -47.508 -13.936 61.568 1.00 57.29 314 LEU A CA 1
ATOM 2270 C C . LEU A 1 314 ? -46.800 -15.285 61.568 1.00 59.34 314 LEU A C 1
ATOM 2271 O O . LEU A 1 314 ? -46.425 -15.775 62.629 1.00 59.85 314 LEU A O 1
ATOM 2276 N N . GLY A 1 315 ? -46.600 -15.881 60.396 1.00 61.94 315 GLY A N 1
ATOM 2277 C CA . GLY A 1 315 ? -45.980 -17.194 60.363 1.00 66.09 315 GLY A CA 1
ATOM 2278 C C . GLY A 1 315 ? -46.942 -18.095 61.125 1.00 69.88 315 GLY A C 1
ATOM 2279 O O . GLY A 1 315 ? -48.128 -18.171 60.782 1.00 71.16 315 GLY A O 1
ATOM 2280 N N . ASP A 1 316 ? -46.450 -18.771 62.162 1.00 71.65 316 ASP A N 1
ATOM 2281 C CA . ASP A 1 316 ? -47.296 -19.626 63.001 1.00 72.97 316 ASP A CA 1
ATOM 2282 C C . ASP A 1 316 ? -47.365 -18.933 64.347 1.00 72.53 316 ASP A C 1
ATOM 2283 O O . ASP A 1 316 ? -47.815 -19.515 65.332 1.00 73.13 316 ASP A O 1
ATOM 2288 N N . HIS A 1 317 ? -46.895 -17.691 64.371 1.00 71.59 317 HIS A N 1
ATOM 2289 C CA . HIS A 1 317 ? -46.828 -16.894 65.586 1.00 70.64 317 HIS A CA 1
ATOM 2290 C C . HIS A 1 317 ? -47.974 -15.977 65.921 1.00 70.76 317 HIS A C 1
ATOM 2291 O O . HIS A 1 317 ? -48.440 -15.202 65.090 1.00 69.78 317 HIS A O 1
ATOM 2298 N N . ASP A 1 318 ? -48.379 -16.057 67.181 1.00 71.60 318 ASP A N 1
ATOM 2299 C CA . ASP A 1 318 ? -49.402 -15.196 67.737 1.00 71.31 318 ASP A CA 1
ATOM 2300 C C . ASP A 1 318 ? -48.537 -14.192 68.498 1.00 69.86 318 ASP A C 1
ATOM 2301 O O . ASP A 1 318 ? -48.053 -14.461 69.599 1.00 70.02 318 ASP A O 1
ATOM 2306 N N . ILE A 1 319 ? -48.317 -13.043 67.879 1.00 67.81 319 ILE A N 1
ATOM 2307 C CA . ILE A 1 319 ? -47.470 -12.017 68.453 1.00 66.30 319 ILE A CA 1
ATOM 2308 C C . ILE A 1 319 ? -48.212 -11.012 69.339 1.00 65.77 319 ILE A C 1
ATOM 2309 O O . ILE A 1 319 ? -49.044 -10.240 68.867 1.00 66.81 319 ILE A O 1
ATOM 2314 N N . PRO A 1 320 ? -47.916 -11.028 70.654 1.00 64.80 320 PRO A N 1
ATOM 2315 C CA . PRO A 1 320 ? -48.522 -10.141 71.657 1.00 62.74 320 PRO A CA 1
ATOM 2316 C C . PRO A 1 320 ? -48.272 -8.658 71.408 1.00 60.48 320 PRO A C 1
ATOM 2317 O O . PRO A 1 320 ? -47.253 -8.274 70.837 1.00 59.35 320 PRO A O 1
ATOM 2321 N N . ARG A 1 321 ? -49.211 -7.829 71.852 1.00 59.29 321 ARG A N 1
ATOM 2322 C CA . ARG A 1 321 ? -49.102 -6.389 71.674 1.00 58.49 321 ARG A CA 1
ATOM 2323 C C . ARG A 1 321 ? -47.960 -5.822 72.509 1.00 58.16 321 ARG A C 1
ATOM 2324 O O . ARG A 1 321 ? -48.013 -5.822 73.733 1.00 60.78 321 ARG A O 1
ATOM 2332 N N . GLY A 1 322 ? -46.921 -5.340 71.840 1.00 57.32 322 GLY A N 1
ATOM 2333 C CA . GLY A 1 322 ? -45.788 -4.776 72.552 1.00 56.06 322 GLY A CA 1
ATOM 2334 C C . GLY A 1 322 ? -44.483 -5.405 72.111 1.00 54.81 322 GLY A C 1
ATOM 2335 O O . GLY A 1 322 ? -43.408 -4.858 72.350 1.00 53.71 322 GLY A O 1
ATOM 2336 N N . SER A 1 323 ? -44.587 -6.563 71.467 1.00 54.15 323 SER A N 1
ATOM 2337 C CA . SER A 1 323 ? -43.414 -7.268 70.983 1.00 53.97 323 SER A CA 1
ATOM 2338 C C . SER A 1 323 ? -42.717 -6.416 69.932 1.00 53.69 323 SER A C 1
ATOM 2339 O O . SER A 1 323 ? -43.340 -5.563 69.300 1.00 53.88 323 SER A O 1
ATOM 2342 N N . ARG A 1 324 ? -41.416 -6.634 69.764 1.00 53.24 324 ARG A N 1
ATOM 2343 C CA . ARG A 1 324 ? -40.658 -5.895 68.760 1.00 51.47 324 ARG A CA 1
ATOM 2344 C C . ARG A 1 324 ? -40.581 -6.775 67.515 1.00 49.30 324 ARG A C 1
ATOM 2345 O O . ARG A 1 324 ? -40.219 -7.954 67.587 1.00 49.14 324 ARG A O 1
ATOM 2353 N N . VAL A 1 325 ? -40.939 -6.202 66.373 1.00 46.33 325 VAL A N 1
ATOM 2354 C CA . VAL A 1 325 ? -40.938 -6.951 65.126 1.00 42.82 325 VAL A CA 1
ATOM 2355 C C . VAL A 1 325 ? -39.855 -6.446 64.190 1.00 39.16 325 VAL A C 1
ATOM 2356 O O . VAL A 1 325 ? -39.813 -5.262 63.852 1.00 36.69 325 VAL A O 1
ATOM 2360 N N . VAL A 1 326 ? -38.971 -7.347 63.775 1.00 36.01 326 VAL A N 1
ATOM 2361 C CA . VAL A 1 326 ? -37.881 -6.959 62.885 1.00 33.91 326 VAL A CA 1
ATOM 2362 C C . VAL A 1 326 ? -38.052 -7.512 61.478 1.00 32.22 326 VAL A C 1
ATOM 2363 O O . VAL A 1 326 ? -38.103 -8.728 61.275 1.00 32.23 326 VAL A O 1
ATOM 2367 N N . ALA A 1 327 ? -38.139 -6.594 60.517 1.00 29.95 327 ALA A N 1
ATOM 2368 C CA . ALA A 1 327 ? -38.295 -6.924 59.101 1.00 28.50 327 ALA A CA 1
ATOM 2369 C C . ALA A 1 327 ? -36.900 -7.068 58.484 1.00 27.18 327 ALA A C 1
ATOM 2370 O O . ALA A 1 327 ? -36.166 -6.095 58.396 1.00 25.91 327 ALA A O 1
ATOM 2372 N N . LEU A 1 328 ? -36.535 -8.278 58.070 1.00 26.88 328 LEU A N 1
ATOM 2373 C CA . LEU A 1 328 ? -35.223 -8.509 57.469 1.00 26.10 328 LEU A CA 1
ATOM 2374 C C . LEU A 1 328 ? -35.263 -8.328 55.941 1.00 26.34 328 LEU A C 1
ATOM 2375 O O . LEU A 1 328 ? -35.583 -9.252 55.200 1.00 25.00 328 LEU A O 1
ATOM 2380 N N . LEU A 1 329 ? -34.940 -7.120 55.490 1.00 26.54 329 LEU A N 1
ATOM 2381 C CA . LEU A 1 329 ? -34.966 -6.785 54.076 1.00 26.44 329 LEU A CA 1
ATOM 2382 C C . LEU A 1 329 ? -34.012 -7.597 53.203 1.00 28.50 329 LEU A C 1
ATOM 2383 O O . LEU A 1 329 ? -34.358 -7.944 52.076 1.00 29.56 329 LEU A O 1
ATOM 2388 N N . GLY A 1 330 ? -32.810 -7.884 53.703 1.00 28.54 330 GLY A N 1
ATOM 2389 C CA . GLY A 1 330 ? -31.860 -8.660 52.923 1.00 26.95 330 GLY A CA 1
ATOM 2390 C C . GLY A 1 330 ? -32.354 -10.080 52.754 1.00 27.25 330 GLY A C 1
ATOM 2391 O O . GLY A 1 330 ? -32.148 -10.720 51.716 1.00 27.32 330 GLY A O 1
ATOM 2392 N N . SER A 1 331 ? -33.022 -10.580 53.788 1.00 27.81 331 SER A N 1
ATOM 2393 C CA . SER A 1 331 ? -33.574 -11.936 53.784 1.00 27.79 331 SER A CA 1
ATOM 2394 C C . SER A 1 331 ? -34.771 -12.015 52.822 1.00 29.11 331 SER A C 1
ATOM 2395 O O . SER A 1 331 ? -34.930 -12.976 52.062 1.00 29.48 331 SER A O 1
ATOM 2398 N N . ALA A 1 332 ? -35.611 -10.986 52.868 1.00 28.66 332 ALA A N 1
ATOM 2399 C CA . ALA A 1 332 ? -36.785 -10.900 52.012 1.00 27.52 332 ALA A CA 1
ATOM 2400 C C . ALA A 1 332 ? -36.358 -10.867 50.546 1.00 28.38 332 ALA A C 1
ATOM 2401 O O . ALA A 1 332 ? -36.932 -11.566 49.699 1.00 30.24 332 ALA A O 1
ATOM 2403 N N . ASN A 1 333 ? -35.355 -10.042 50.249 1.00 26.69 333 ASN A N 1
ATOM 2404 C CA . ASN A 1 333 ? -34.854 -9.889 48.886 1.00 26.59 333 ASN A CA 1
ATOM 2405 C C . ASN A 1 333 ? -34.227 -11.140 48.280 1.00 26.41 333 ASN A C 1
ATOM 2406 O O . ASN A 1 333 ? -33.989 -11.189 47.068 1.00 26.45 333 ASN A O 1
ATOM 2411 N N . ARG A 1 334 ? -33.933 -12.132 49.117 1.00 26.45 334 ARG A N 1
ATOM 2412 C CA . ARG A 1 334 ? -33.340 -13.380 48.633 1.00 29.54 334 ARG A CA 1
ATOM 2413 C C . ARG A 1 334 ? -34.276 -14.543 48.927 1.00 30.65 334 ARG A C 1
ATOM 2414 O O . ARG A 1 334 ? -33.849 -15.695 49.020 1.00 32.02 334 ARG A O 1
ATOM 2422 N N . ASP A 1 335 ? -35.556 -14.232 49.081 1.00 32.26 335 ASP A N 1
ATOM 2423 C CA . ASP A 1 335 ? -36.577 -15.232 49.369 1.00 34.23 335 ASP A CA 1
ATOM 2424 C C . ASP A 1 335 ? -36.955 -15.930 48.058 1.00 34.66 335 ASP A C 1
ATOM 2425 O O . ASP A 1 335 ? -37.583 -15.322 47.198 1.00 35.03 335 ASP A O 1
ATOM 2430 N N . PRO A 1 336 ? -36.598 -17.219 47.901 1.00 34.83 336 PRO A N 1
ATOM 2431 C CA . PRO A 1 336 ? -36.907 -17.973 46.681 1.00 34.85 336 PRO A CA 1
ATOM 2432 C C . PRO A 1 336 ? -38.381 -18.081 46.329 1.00 35.46 336 PRO A C 1
ATOM 2433 O O . PRO A 1 336 ? -38.732 -18.465 45.209 1.00 35.58 336 PRO A O 1
ATOM 2437 N N . ALA A 1 337 ? -39.242 -17.744 47.281 1.00 35.93 337 ALA A N 1
ATOM 2438 C CA . ALA A 1 337 ? -40.676 -17.815 47.048 1.00 35.18 337 ALA A CA 1
ATOM 2439 C C . ALA A 1 337 ? -41.109 -16.643 46.183 1.00 34.22 337 ALA A C 1
ATOM 2440 O O . ALA A 1 337 ? -42.132 -16.703 45.511 1.00 36.09 337 ALA A O 1
ATOM 2442 N N . ARG A 1 338 ? -40.320 -15.580 46.207 1.00 33.05 338 ARG A N 1
ATOM 2443 C CA . ARG A 1 338 ? -40.614 -14.386 45.432 1.00 33.54 338 ARG A CA 1
ATOM 2444 C C . ARG A 1 338 ? -39.628 -14.184 44.287 1.00 33.29 338 ARG A C 1
ATOM 2445 O O . ARG A 1 338 ? -40.000 -13.713 43.202 1.00 32.91 338 ARG A O 1
ATOM 2453 N N . PHE A 1 339 ? -38.368 -14.534 44.536 1.00 32.49 339 PHE A N 1
ATOM 2454 C CA . PHE A 1 339 ? -37.306 -14.390 43.548 1.00 30.57 339 PHE A CA 1
ATOM 2455 C C . PHE A 1 339 ? -36.670 -15.748 43.241 1.00 30.22 339 PHE A C 1
ATOM 2456 O O . PHE A 1 339 ? -35.822 -16.238 43.993 1.00 30.28 339 PHE A O 1
ATOM 2464 N N . PRO A 1 340 ? -37.076 -16.378 42.132 1.00 30.26 340 PRO A N 1
ATOM 2465 C CA . PRO A 1 340 ? -36.532 -17.685 41.733 1.00 30.67 340 PRO A CA 1
ATOM 2466 C C . PRO A 1 340 ? -35.014 -17.601 41.553 1.00 30.24 340 PRO A C 1
ATOM 2467 O O . PRO A 1 340 ? -34.522 -16.666 40.917 1.00 29.48 340 PRO A O 1
ATOM 2471 N N . ASP A 1 341 ? -34.286 -18.592 42.080 1.00 30.90 341 ASP A N 1
ATOM 2472 C CA . ASP A 1 341 ? -32.807 -18.614 42.028 1.00 31.26 341 ASP A CA 1
ATOM 2473 C C . ASP A 1 341 ? -32.317 -17.288 42.629 1.00 29.69 341 ASP A C 1
ATOM 2474 O O . ASP A 1 341 ? -31.608 -16.526 41.970 1.00 27.91 341 ASP A O 1
ATOM 2479 N N . PRO A 1 342 ? -32.675 -17.007 43.893 1.00 29.02 342 PRO A N 1
ATOM 2480 C CA . PRO A 1 342 ? -32.282 -15.760 44.552 1.00 28.27 342 PRO A CA 1
ATOM 2481 C C . PRO A 1 342 ? -30.814 -15.357 44.609 1.00 27.65 342 PRO A C 1
ATOM 2482 O O . PRO A 1 342 ? -30.513 -14.162 44.698 1.00 26.59 342 PRO A O 1
ATOM 2486 N N . ASP A 1 343 ? -29.909 -16.330 44.534 1.00 26.25 343 ASP A N 1
ATOM 2487 C CA . ASP A 1 343 ? -28.480 -16.046 44.600 1.00 25.19 343 ASP A CA 1
ATOM 2488 C C . ASP A 1 343 ? -27.855 -15.753 43.232 1.00 23.89 343 ASP A C 1
ATOM 2489 O O . ASP A 1 343 ? -26.661 -15.472 43.124 1.00 24.45 343 ASP A O 1
ATOM 2494 N N . VAL A 1 344 ? -28.664 -15.829 42.184 1.00 23.42 344 VAL A N 1
ATOM 2495 C CA . VAL A 1 344 ? -28.190 -15.524 40.843 1.00 21.70 344 VAL A CA 1
ATOM 2496 C C . VAL A 1 344 ? -28.406 -14.029 40.626 1.00 21.36 344 VAL A C 1
ATOM 2497 O O . VAL A 1 344 ? -29.496 -13.525 40.903 1.00 24.04 344 VAL A O 1
ATOM 2501 N N . LEU A 1 345 ? -27.387 -13.324 40.137 1.00 20.04 345 LEU A N 1
ATOM 2502 C CA . LEU A 1 345 ? -27.507 -11.887 39.871 1.00 20.69 345 LEU A CA 1
ATOM 2503 C C . LEU A 1 345 ? -28.119 -11.798 38.477 1.00 20.92 345 LEU A C 1
ATOM 2504 O O . LEU A 1 345 ? -27.414 -11.922 37.465 1.00 21.82 345 LEU A O 1
ATOM 2509 N N . ASP A 1 346 ? -29.430 -11.581 38.424 1.00 20.07 346 ASP A N 1
ATOM 2510 C CA . ASP A 1 346 ? -30.159 -11.539 37.160 1.00 19.47 346 ASP A CA 1
ATOM 2511 C C . ASP A 1 346 ? -30.819 -10.179 36.893 1.00 18.47 346 ASP A C 1
ATOM 2512 O O . ASP A 1 346 ? -31.901 -9.888 37.413 1.00 18.97 346 ASP A O 1
ATOM 2517 N N . VAL A 1 347 ? -30.170 -9.357 36.066 1.00 18.12 347 VAL A N 1
ATOM 2518 C CA . VAL A 1 347 ? -30.674 -8.014 35.749 1.00 19.17 347 VAL A CA 1
ATOM 2519 C C . VAL A 1 347 ? -31.969 -8.001 34.958 1.00 19.95 347 VAL A C 1
ATOM 2520 O O . VAL A 1 347 ? -32.512 -6.939 34.683 1.00 19.16 347 VAL A O 1
ATOM 2524 N N . HIS A 1 348 ? -32.464 -9.179 34.596 1.00 21.53 348 HIS A N 1
ATOM 2525 C CA . HIS A 1 348 ? -33.691 -9.268 33.820 1.00 22.40 348 HIS A CA 1
ATOM 2526 C C . HIS A 1 348 ? -34.953 -9.547 34.617 1.00 22.65 348 HIS A C 1
ATOM 2527 O O . HIS A 1 348 ? -36.032 -9.703 34.053 1.00 24.78 348 HIS A O 1
ATOM 2534 N N . ARG A 1 349 ? -34.820 -9.598 35.934 1.00 23.51 349 ARG A N 1
ATOM 2535 C CA . ARG A 1 349 ? -35.986 -9.796 36.790 1.00 23.60 349 ARG A CA 1
ATOM 2536 C C . ARG A 1 349 ? -36.879 -8.561 36.661 1.00 24.25 349 ARG A C 1
ATOM 2537 O O . ARG A 1 349 ? -36.405 -7.473 36.322 1.00 24.10 349 ARG A O 1
ATOM 2545 N N . ALA A 1 350 ? -38.168 -8.725 36.941 1.00 25.07 350 ALA A N 1
ATOM 2546 C CA . ALA A 1 350 ? -39.104 -7.601 36.880 1.00 27.30 350 ALA A CA 1
ATOM 2547 C C . ALA A 1 350 ? -38.769 -6.616 38.012 1.00 28.11 350 ALA A C 1
ATOM 2548 O O . ALA A 1 350 ? -38.474 -7.028 39.135 1.00 28.95 350 ALA A O 1
ATOM 2550 N N . ALA A 1 351 ? -38.816 -5.323 37.715 1.00 28.42 351 ALA A N 1
ATOM 2551 C CA . ALA A 1 351 ? -38.495 -4.295 38.700 1.00 30.02 351 ALA A CA 1
ATOM 2552 C C . ALA A 1 351 ? -39.617 -4.001 39.686 1.00 30.89 351 ALA A C 1
ATOM 2553 O O . ALA A 1 351 ? -40.729 -4.514 39.562 1.00 30.72 351 ALA A O 1
ATOM 2555 N N . GLU A 1 352 ? -39.308 -3.154 40.662 1.00 31.82 352 GLU A N 1
ATOM 2556 C CA . GLU A 1 352 ? -40.262 -2.750 41.684 1.00 34.27 352 GLU A CA 1
ATOM 2557 C C . GLU A 1 352 ? -40.777 -3.854 42.604 1.00 33.67 352 GLU A C 1
ATOM 2558 O O . GLU A 1 352 ? -41.938 -3.829 43.010 1.00 33.71 352 GLU A O 1
ATOM 2564 N N . ARG A 1 353 ? -39.922 -4.813 42.944 1.00 33.23 353 ARG A N 1
ATOM 2565 C CA . ARG A 1 353 ? -40.340 -5.882 43.846 1.00 34.81 353 ARG A CA 1
ATOM 2566 C C . ARG A 1 353 ? -39.492 -5.869 45.121 1.00 34.20 353 ARG A C 1
ATOM 2567 O O . ARG A 1 353 ? -40.019 -6.003 46.225 1.00 34.28 353 ARG A O 1
ATOM 2575 N N . GLN A 1 354 ? -38.183 -5.687 44.967 1.00 32.49 354 GLN A N 1
ATOM 2576 C CA . GLN A 1 354 ? -37.284 -5.686 46.112 1.00 32.28 354 GLN A CA 1
ATOM 2577 C C . GLN A 1 354 ? -37.673 -4.611 47.123 1.00 32.01 354 GLN A C 1
ATOM 2578 O O . GLN A 1 354 ? -38.058 -3.499 46.759 1.00 31.54 354 GLN A O 1
ATOM 2584 N N . VAL A 1 355 ? -37.575 -4.968 48.400 1.00 31.56 355 VAL A N 1
ATOM 2585 C CA . VAL A 1 355 ? -37.954 -4.086 49.498 1.00 30.40 355 VAL A CA 1
ATOM 2586 C C . VAL A 1 355 ? -36.817 -3.326 50.180 1.00 31.68 355 VAL A C 1
ATOM 2587 O O . VAL A 1 355 ? -36.918 -2.985 51.359 1.00 30.88 355 VAL A O 1
ATOM 2591 N N . GLY A 1 356 ? -35.745 -3.056 49.439 1.00 33.07 356 GLY A N 1
ATOM 2592 C CA . GLY A 1 356 ? -34.593 -2.348 49.984 1.00 35.29 356 GLY A CA 1
ATOM 2593 C C . GLY A 1 356 ? -34.817 -0.898 50.409 1.00 37.24 356 GLY A C 1
ATOM 2594 O O . GLY A 1 356 ? -34.053 -0.363 51.219 1.00 37.60 356 GLY A O 1
ATOM 2595 N N . PHE A 1 357 ? -35.841 -0.252 49.848 1.00 36.94 357 PHE A N 1
ATOM 2596 C CA . PHE A 1 357 ? -36.169 1.132 50.203 1.00 36.82 357 PHE A CA 1
ATOM 2597 C C . PHE A 1 357 ? -37.412 1.096 51.084 1.00 37.15 357 PHE A C 1
ATOM 2598 O O . PHE A 1 357 ? -38.065 2.111 51.303 1.00 37.05 357 PHE A O 1
ATOM 2606 N N . GLY A 1 358 ? -37.743 -0.087 51.578 1.00 37.68 358 GLY A N 1
ATOM 2607 C CA . GLY A 1 358 ? -38.910 -0.220 52.415 1.00 38.33 358 GLY A CA 1
ATOM 2608 C C . GLY A 1 358 ? -40.163 -0.409 51.591 1.00 39.27 358 GLY A C 1
ATOM 2609 O O . GLY A 1 358 ? -40.112 -0.780 50.415 1.00 38.13 358 GLY A O 1
ATOM 2610 N N . LEU A 1 359 ? -41.297 -0.144 52.223 1.00 40.26 359 LEU A N 1
ATOM 2611 C CA . LEU A 1 359 ? -42.589 -0.285 51.578 1.00 41.50 359 LEU A CA 1
ATOM 2612 C C . LEU A 1 359 ? -43.638 0.363 52.472 1.00 42.72 359 LEU A C 1
ATOM 2613 O O . LEU A 1 359 ? -43.654 0.130 53.680 1.00 45.00 359 LEU A O 1
ATOM 2618 N N . GLY A 1 360 ? -44.501 1.188 51.895 1.00 42.97 360 GLY A N 1
ATOM 2619 C CA . GLY A 1 360 ? -45.534 1.811 52.706 1.00 42.68 360 GLY A CA 1
ATOM 2620 C C . GLY A 1 360 ? -45.380 3.291 53.002 1.00 42.44 360 GLY A C 1
ATOM 2621 O O . GLY A 1 360 ? -44.755 4.026 52.233 1.00 40.52 360 GLY A O 1
ATOM 2622 N N . ILE A 1 361 ? -45.962 3.727 54.119 1.00 42.79 361 ILE A N 1
ATOM 2623 C CA . ILE A 1 361 ? -45.903 5.132 54.512 1.00 43.90 361 ILE A CA 1
ATOM 2624 C C . ILE A 1 361 ? -44.480 5.594 54.791 1.00 43.41 361 ILE A C 1
ATOM 2625 O O . ILE A 1 361 ? -44.153 6.760 54.577 1.00 42.41 361 ILE A O 1
ATOM 2630 N N . HIS A 1 362 ? -43.626 4.677 55.232 1.00 42.25 362 HIS A N 1
ATOM 2631 C CA . HIS A 1 362 ? -42.251 5.045 55.543 1.00 41.87 362 HIS A CA 1
ATOM 2632 C C . HIS A 1 362 ? -41.233 4.750 54.426 1.00 42.10 362 HIS A C 1
ATOM 2633 O O . HIS A 1 362 ? -40.021 4.722 54.669 1.00 42.14 362 HIS A O 1
ATOM 2640 N N . TYR A 1 363 ? -41.733 4.580 53.201 1.00 41.79 363 TYR A N 1
ATOM 2641 C CA . TYR A 1 363 ? -40.895 4.268 52.048 1.00 40.33 363 TYR A CA 1
ATOM 2642 C C . TYR A 1 363 ? -39.805 5.319 51.942 1.00 40.53 363 TYR A C 1
ATOM 2643 O O . TYR A 1 363 ? -40.096 6.511 52.000 1.00 40.48 363 TYR A O 1
ATOM 2652 N N . CYS A 1 364 ? -38.557 4.882 51.788 1.00 39.98 364 CYS A N 1
ATOM 2653 C CA . CYS A 1 364 ? -37.431 5.803 51.684 1.00 39.03 364 CYS A CA 1
ATOM 2654 C C . CYS A 1 364 ? -37.697 7.137 50.976 1.00 39.57 364 CYS A C 1
ATOM 2655 O O . CYS A 1 364 ? -38.101 7.176 49.808 1.00 40.26 364 CYS A O 1
ATOM 2658 N N . LEU A 1 365 ? -37.439 8.227 51.696 1.00 41.11 365 LEU A N 1
ATOM 2659 C CA . LEU A 1 365 ? -37.664 9.559 51.166 1.00 42.23 365 LEU A CA 1
ATOM 2660 C C . LEU A 1 365 ? -36.657 9.952 50.106 1.00 42.17 365 LEU A C 1
ATOM 2661 O O . LEU A 1 365 ? -36.998 10.657 49.163 1.00 43.60 365 LEU A O 1
ATOM 2666 N N . GLY A 1 366 ? -35.419 9.498 50.239 1.00 41.50 366 GLY A N 1
ATOM 2667 C CA . GLY A 1 366 ? -34.418 9.839 49.246 1.00 40.02 366 GLY A CA 1
ATOM 2668 C C . GLY A 1 366 ? -34.207 8.762 48.197 1.00 40.05 366 GLY A C 1
ATOM 2669 O O . GLY A 1 366 ? -33.241 8.810 47.442 1.00 39.01 366 GLY A O 1
ATOM 2670 N N . ALA A 1 367 ? -35.114 7.792 48.152 1.00 39.88 367 ALA A N 1
ATOM 2671 C CA . ALA A 1 367 ? -35.049 6.696 47.190 1.00 39.50 367 ALA A CA 1
ATOM 2672 C C . ALA A 1 367 ? -34.684 7.158 45.769 1.00 40.02 367 ALA A C 1
ATOM 2673 O O . ALA A 1 367 ? -33.901 6.495 45.067 1.00 39.40 367 ALA A O 1
ATOM 2675 N N . THR A 1 368 ? -35.243 8.290 45.343 1.00 40.90 368 THR A N 1
ATOM 2676 C CA . THR A 1 368 ? -34.983 8.821 43.998 1.00 40.01 368 THR A CA 1
ATOM 2677 C C . THR A 1 368 ? -33.557 9.324 43.876 1.00 38.76 368 THR A C 1
ATOM 2678 O O . THR A 1 368 ? -32.859 9.042 42.898 1.00 38.09 368 THR A O 1
ATOM 2682 N N . LEU A 1 369 ? -33.141 10.091 44.875 1.00 37.60 369 LEU A N 1
ATOM 2683 C CA . LEU A 1 369 ? -31.803 10.651 44.907 1.00 35.92 369 LEU A CA 1
ATOM 2684 C C . LEU A 1 369 ? -30.762 9.539 45.005 1.00 35.21 369 LEU A C 1
ATOM 2685 O O . LEU A 1 369 ? -29.733 9.581 44.329 1.00 36.50 369 LEU A O 1
ATOM 2690 N N . ALA A 1 370 ? -31.035 8.552 45.852 1.00 33.85 370 ALA A N 1
ATOM 2691 C CA . ALA A 1 370 ? -30.115 7.442 46.059 1.00 31.56 370 ALA A CA 1
ATOM 2692 C C . ALA A 1 370 ? -29.948 6.644 44.774 1.00 29.03 370 ALA A C 1
ATOM 2693 O O . ALA A 1 370 ? -28.831 6.287 44.396 1.00 27.03 370 ALA A O 1
ATOM 2695 N N . ARG A 1 371 ? -31.057 6.387 44.093 1.00 27.50 371 ARG A N 1
ATOM 2696 C CA . ARG A 1 371 ? -31.004 5.633 42.858 1.00 27.63 371 ARG A CA 1
ATOM 2697 C C . ARG A 1 371 ? -30.141 6.343 41.798 1.00 28.50 371 ARG A C 1
ATOM 2698 O O . ARG A 1 371 ? -29.367 5.702 41.080 1.00 27.74 371 ARG A O 1
ATOM 2706 N N . ALA A 1 372 ? -30.256 7.666 41.716 1.00 30.28 372 ALA A N 1
ATOM 2707 C CA . ALA A 1 372 ? -29.476 8.461 40.763 1.00 29.93 372 ALA A CA 1
ATOM 2708 C C . ALA A 1 372 ? -27.987 8.438 41.110 1.00 28.89 372 ALA A C 1
ATOM 2709 O O . ALA A 1 372 ? -27.138 8.346 40.226 1.00 30.08 372 ALA A O 1
ATOM 2711 N N . GLU A 1 373 ? -27.663 8.547 42.394 1.00 28.86 373 GLU A N 1
ATOM 2712 C CA . GLU A 1 373 ? -26.261 8.497 42.821 1.00 28.40 373 GLU A CA 1
ATOM 2713 C C . GLU A 1 373 ? -25.706 7.082 42.566 1.00 27.36 373 GLU A C 1
ATOM 2714 O O . GLU A 1 373 ? -24.533 6.913 42.248 1.00 26.93 373 GLU A O 1
ATOM 2720 N N . ALA A 1 374 ? -26.560 6.073 42.711 1.00 27.17 374 ALA A N 1
ATOM 2721 C CA . ALA A 1 374 ? -26.161 4.684 42.489 1.00 26.64 374 ALA A CA 1
ATOM 2722 C C . ALA A 1 374 ? -25.787 4.456 41.030 1.00 27.94 374 ALA A C 1
ATOM 2723 O O . ALA A 1 374 ? -24.708 3.954 40.722 1.00 28.15 374 ALA A O 1
ATOM 2725 N N . GLU A 1 375 ? -26.696 4.816 40.131 1.00 28.73 375 GLU A N 1
ATOM 2726 C CA . GLU A 1 375 ? -26.465 4.649 38.703 1.00 28.07 375 GLU A CA 1
ATOM 2727 C C . GLU A 1 375 ? -25.285 5.476 38.230 1.00 28.73 375 GLU A C 1
ATOM 2728 O O . GLU A 1 375 ? -24.404 4.960 37.544 1.00 29.25 375 GLU A O 1
ATOM 2734 N N . ILE A 1 376 ? -25.266 6.756 38.592 1.00 27.54 376 ILE A N 1
ATOM 2735 C CA . ILE A 1 376 ? -24.193 7.653 38.161 1.00 27.56 376 ILE A CA 1
ATOM 2736 C C . ILE A 1 376 ? -22.836 7.304 38.743 1.00 27.87 376 ILE A C 1
ATOM 2737 O O . ILE A 1 376 ? -21.809 7.425 38.073 1.00 28.01 376 ILE A O 1
ATOM 2742 N N . GLY A 1 377 ? -22.820 6.895 40.002 1.00 27.77 377 GLY A N 1
ATOM 2743 C CA . GLY A 1 377 ? -21.555 6.561 40.627 1.00 27.87 377 GLY A CA 1
ATOM 2744 C C . GLY A 1 377 ? -21.005 5.251 40.119 1.00 27.20 377 GLY A C 1
ATOM 2745 O O . GLY A 1 377 ? -19.797 5.082 39.940 1.00 27.90 377 GLY A O 1
ATOM 2746 N N . LEU A 1 378 ? -21.907 4.313 39.890 1.00 28.95 378 LEU A N 1
ATOM 2747 C CA . LEU A 1 378 ? -21.517 3.002 39.395 1.00 31.62 378 LEU A CA 1
ATOM 2748 C C . LEU A 1 378 ? -20.965 3.133 37.977 1.00 32.60 378 LEU A C 1
ATOM 2749 O O . LEU A 1 378 ? -19.930 2.553 37.644 1.00 32.74 378 LEU A O 1
ATOM 2754 N N . ARG A 1 379 ? -21.657 3.902 37.144 1.00 33.69 379 ARG A N 1
ATOM 2755 C CA . ARG A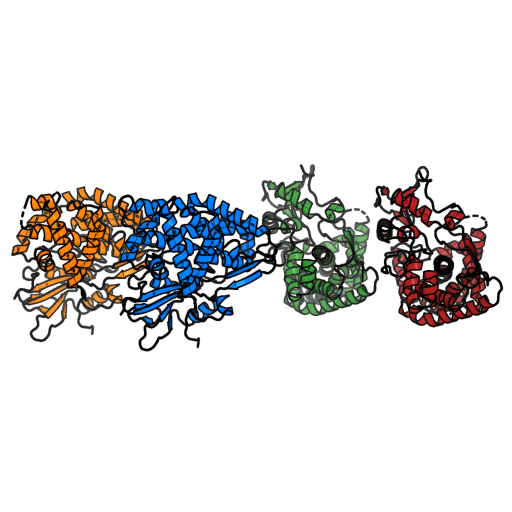 1 379 ? -21.219 4.108 35.773 1.00 35.06 379 ARG A CA 1
ATOM 2756 C C . ARG A 1 379 ? -19.854 4.777 35.796 1.00 36.03 379 ARG A C 1
ATOM 2757 O O . ARG A 1 379 ? -18.967 4.426 35.016 1.00 37.38 379 ARG A O 1
ATOM 2765 N N . ALA A 1 380 ? -19.678 5.729 36.706 1.00 36.14 380 ALA A N 1
ATOM 2766 C CA . ALA A 1 380 ? -18.409 6.438 36.837 1.00 36.43 380 ALA A CA 1
ATOM 2767 C C . ALA A 1 380 ? -17.303 5.427 37.141 1.00 36.85 380 ALA A C 1
ATOM 2768 O O . ALA A 1 380 ? -16.235 5.457 36.531 1.00 37.57 380 ALA A O 1
ATOM 2770 N N . LEU A 1 381 ? -17.560 4.535 38.089 1.00 36.20 381 LEU A N 1
ATOM 2771 C CA . LEU A 1 381 ? -16.585 3.509 38.430 1.00 36.46 381 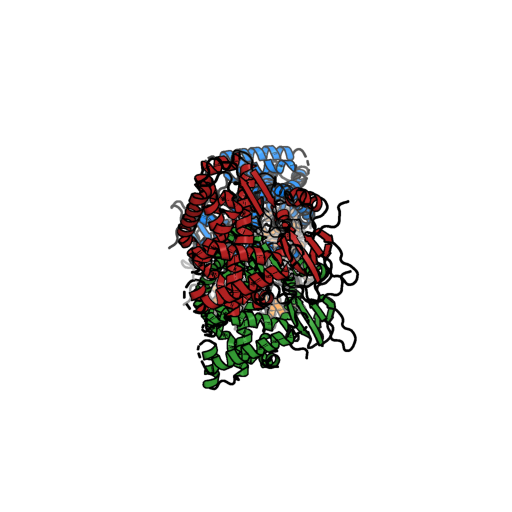LEU A CA 1
ATOM 2772 C C . LEU A 1 381 ? -16.263 2.584 37.248 1.00 37.17 381 LEU A C 1
ATOM 2773 O O . LEU A 1 381 ? -15.094 2.306 36.975 1.00 36.76 381 LEU A O 1
ATOM 2778 N N . LEU A 1 382 ? -17.302 2.106 36.562 1.00 37.39 382 LEU A N 1
ATOM 2779 C CA . LEU A 1 382 ? -17.132 1.205 35.422 1.00 38.52 382 LEU A CA 1
ATOM 2780 C C . LEU A 1 382 ? -16.304 1.849 34.323 1.00 39.67 382 LEU A C 1
ATOM 2781 O O . LEU A 1 382 ? -15.364 1.238 33.808 1.00 40.94 382 LEU A O 1
ATOM 2786 N N . ASP A 1 383 ? -16.657 3.078 33.961 1.00 40.37 383 ASP A N 1
ATOM 2787 C CA . ASP A 1 383 ? -15.931 3.774 32.911 1.00 41.22 383 ASP A CA 1
ATOM 2788 C C . ASP A 1 383 ? -14.600 4.328 33.412 1.00 41.06 383 ASP A C 1
ATOM 2789 O O . ASP A 1 383 ? -13.656 4.472 32.643 1.00 43.84 383 ASP A O 1
ATOM 2794 N N . GLY A 1 384 ? -14.512 4.615 34.703 1.00 39.71 384 GLY A N 1
ATOM 2795 C CA . GLY A 1 384 ? -13.286 5.164 35.248 1.00 38.10 384 GLY A CA 1
ATOM 2796 C C . GLY A 1 384 ? -12.185 4.202 35.667 1.00 38.29 384 GLY A C 1
ATOM 2797 O O . GLY A 1 384 ? -11.004 4.556 35.620 1.00 39.74 384 GLY A O 1
ATOM 2798 N N . ILE A 1 385 ? -12.546 2.995 36.085 1.00 36.91 385 ILE A N 1
ATOM 2799 C CA . ILE A 1 385 ? -11.539 2.032 36.515 1.00 35.74 385 ILE A CA 1
ATOM 2800 C C . ILE A 1 385 ? -11.617 0.744 35.708 1.00 36.01 385 ILE A C 1
ATOM 2801 O O . ILE A 1 385 ? -12.258 -0.225 36.132 1.00 35.77 385 ILE A O 1
ATOM 2806 N N . PRO A 1 386 ? -10.943 0.706 34.543 1.00 35.20 386 PRO A N 1
ATOM 2807 C CA . PRO A 1 386 ? -10.931 -0.463 33.663 1.00 33.96 386 PRO A CA 1
ATOM 2808 C C . PRO A 1 386 ? -10.628 -1.767 34.379 1.00 32.45 386 PRO A C 1
ATOM 2809 O O . PRO A 1 386 ? -11.237 -2.780 34.071 1.00 32.57 386 PRO A O 1
ATOM 2813 N N . ALA A 1 387 ? -9.703 -1.751 35.336 1.00 31.27 387 ALA A N 1
ATOM 2814 C CA . ALA A 1 387 ? -9.370 -2.984 36.044 1.00 31.01 387 ALA A CA 1
ATOM 2815 C C . ALA A 1 387 ? -10.193 -3.232 37.297 1.00 30.96 387 ALA A C 1
ATOM 2816 O O . ALA A 1 387 ? -9.776 -3.985 38.173 1.00 30.27 387 ALA A O 1
ATOM 2818 N N . LEU A 1 388 ? -11.365 -2.609 37.375 1.00 31.22 388 LEU A N 1
ATOM 2819 C CA . LEU A 1 388 ? -12.242 -2.769 38.531 1.00 30.88 388 LEU A CA 1
ATOM 2820 C C . LEU A 1 388 ? -12.489 -4.253 38.834 1.00 30.89 388 LEU A C 1
ATOM 2821 O O . LEU A 1 388 ? -12.455 -4.686 39.989 1.00 29.16 388 LEU A O 1
ATOM 2826 N N . GLY A 1 389 ? -12.732 -5.028 37.778 1.00 31.10 389 GLY A N 1
ATOM 2827 C CA . GLY A 1 389 ? -13.001 -6.447 37.938 1.00 29.92 389 GLY A CA 1
ATOM 2828 C C . GLY A 1 389 ? -11.784 -7.355 37.940 1.00 30.06 389 GLY A C 1
ATOM 2829 O O . GLY A 1 389 ? -11.923 -8.581 38.017 1.00 29.67 389 GLY A O 1
ATOM 2830 N N . ARG A 1 390 ? -10.589 -6.779 37.874 1.00 29.52 390 ARG A N 1
ATOM 2831 C CA . ARG A 1 390 ? -9.388 -7.595 37.856 1.00 30.39 390 ARG A CA 1
ATOM 2832 C C . ARG A 1 390 ? -8.600 -7.472 39.160 1.00 33.12 390 ARG A C 1
ATOM 2833 O O . ARG A 1 390 ? -8.925 -6.650 40.017 1.00 33.98 390 ARG A O 1
ATOM 2841 N N . GLY A 1 391 ? -7.587 -8.317 39.329 1.00 34.97 391 GLY A N 1
ATOM 2842 C CA . GLY A 1 391 ? -6.781 -8.266 40.538 1.00 36.97 391 GLY A CA 1
ATOM 2843 C C . GLY A 1 391 ? -7.542 -8.657 41.792 1.00 38.13 391 GLY A C 1
ATOM 2844 O O . GLY A 1 391 ? -8.704 -9.047 41.715 1.00 39.27 391 GLY A O 1
ATOM 2845 N N . ALA A 1 392 ? -6.880 -8.563 42.944 1.00 38.92 392 ALA A N 1
ATOM 2846 C CA . ALA A 1 392 ? -7.494 -8.906 44.222 1.00 39.51 392 ALA A CA 1
ATOM 2847 C C . ALA A 1 392 ? -7.890 -7.643 44.975 1.00 39.74 392 ALA A C 1
ATOM 2848 O O . ALA A 1 392 ? -7.490 -6.538 44.615 1.00 41.03 392 ALA A O 1
ATOM 2850 N N . HIS A 1 393 ? -8.698 -7.812 46.010 1.00 39.09 393 HIS A N 1
ATOM 2851 C CA . HIS A 1 393 ? -9.152 -6.675 46.787 1.00 38.86 393 HIS A CA 1
ATOM 2852 C C . HIS A 1 393 ? -8.993 -6.960 48.270 1.00 38.19 393 HIS A C 1
ATOM 2853 O O . HIS A 1 393 ? -8.865 -8.113 48.685 1.00 39.07 393 HIS A O 1
ATOM 2860 N N . GLU A 1 394 ? -9.012 -5.894 49.057 1.00 37.20 394 GLU A N 1
ATOM 2861 C CA . GLU A 1 394 ? -8.877 -5.966 50.500 1.00 36.93 394 GLU A CA 1
ATOM 2862 C C . GLU A 1 394 ? -10.160 -5.362 51.064 1.00 37.40 394 GLU A C 1
ATOM 2863 O O . GLU A 1 394 ? -10.392 -4.168 50.915 1.00 37.60 394 GLU A O 1
ATOM 2869 N N . VAL A 1 395 ? -11.004 -6.171 51.697 1.00 37.92 395 VAL A N 1
ATOM 2870 C CA . VAL A 1 395 ? -12.251 -5.639 52.231 1.00 39.84 395 VAL A CA 1
ATOM 2871 C C . VAL A 1 395 ? -12.463 -5.927 53.710 1.00 41.46 395 VAL A C 1
ATOM 2872 O O . VAL A 1 395 ? -12.122 -7.009 54.194 1.00 42.52 395 VAL A O 1
ATOM 2876 N N . GLU A 1 396 ? -13.021 -4.947 54.420 1.00 42.79 396 GLU A N 1
ATOM 2877 C CA . GLU A 1 396 ? -13.339 -5.102 55.834 1.00 43.94 396 GLU A CA 1
ATOM 2878 C C . GLU A 1 396 ? -14.720 -4.514 56.088 1.00 42.97 396 GLU A C 1
ATOM 2879 O O . GLU A 1 396 ? -14.980 -3.364 55.748 1.00 42.50 396 GLU A O 1
ATOM 2885 N N . TYR A 1 397 ? -15.604 -5.315 56.669 1.00 43.06 397 TYR A N 1
ATOM 2886 C CA . TYR A 1 397 ? -16.966 -4.877 56.960 1.00 43.44 397 TYR A CA 1
ATOM 2887 C C . TYR A 1 397 ? -17.116 -4.270 58.351 1.00 43.69 397 TYR A C 1
ATOM 2888 O O . TYR A 1 397 ? -16.346 -4.566 59.272 1.00 44.46 397 TYR A O 1
ATOM 2897 N N . ALA A 1 398 ? -18.120 -3.416 58.494 1.00 42.85 398 ALA A N 1
ATOM 2898 C CA . ALA A 1 398 ? -18.391 -2.784 59.771 1.00 43.59 398 ALA A CA 1
ATOM 2899 C C . ALA A 1 398 ? -19.167 -3.799 60.595 1.00 45.22 398 ALA A C 1
ATOM 2900 O O . ALA A 1 398 ? -19.912 -4.606 60.035 1.00 47.16 398 ALA A O 1
ATOM 2902 N N . ASP A 1 399 ? -18.980 -3.795 61.911 1.00 46.13 399 ASP A N 1
ATOM 2903 C CA . ASP A 1 399 ? -19.722 -4.718 62.766 1.00 46.92 399 ASP A CA 1
ATOM 2904 C C . ASP A 1 399 ? -21.093 -4.090 62.940 1.00 45.48 399 ASP A C 1
ATOM 2905 O O . ASP A 1 399 ? -21.397 -3.481 63.963 1.00 45.56 399 ASP A O 1
ATOM 2910 N N . ASP A 1 400 ? -21.907 -4.241 61.903 1.00 43.70 400 ASP A N 1
ATOM 2911 C CA . ASP A 1 400 ? -23.243 -3.673 61.860 1.00 41.77 400 ASP A CA 1
ATOM 2912 C C . ASP A 1 400 ? -24.063 -4.551 60.919 1.00 39.34 400 ASP A C 1
ATOM 2913 O O . ASP A 1 400 ? -23.685 -4.744 59.760 1.00 39.17 400 ASP A O 1
ATOM 2918 N N . MET A 1 401 ? -25.172 -5.095 61.410 1.00 36.69 401 MET A N 1
ATOM 2919 C CA . MET A 1 401 ? -26.015 -5.922 60.556 1.00 32.87 401 MET A CA 1
ATOM 2920 C C . MET A 1 401 ? -27.290 -5.231 60.099 1.00 32.99 401 MET A C 1
ATOM 2921 O O . MET A 1 401 ? -28.200 -5.888 59.595 1.00 33.42 401 MET A O 1
ATOM 2926 N N . VAL A 1 402 ? -27.352 -3.910 60.273 1.00 32.11 402 VAL A N 1
ATOM 2927 C CA . VAL A 1 402 ? -28.504 -3.121 59.830 1.00 31.63 402 VAL A CA 1
ATOM 2928 C C . VAL A 1 402 ? -28.019 -2.237 58.693 1.00 32.60 402 VAL A C 1
ATOM 2929 O O . VAL A 1 402 ? -28.513 -2.339 57.572 1.00 34.19 402 VAL A O 1
ATOM 2933 N N . PHE A 1 403 ? -27.068 -1.353 58.981 1.00 32.71 403 PHE A N 1
ATOM 2934 C CA . PHE A 1 403 ? -26.474 -0.511 57.940 1.00 32.24 403 PHE A CA 1
ATOM 2935 C C . PHE A 1 403 ? -25.221 -1.323 57.589 1.00 33.79 403 PHE A C 1
ATOM 2936 O O . PHE A 1 403 ? -24.136 -1.134 58.150 1.00 33.15 403 PHE A O 1
ATOM 2944 N N . HIS A 1 404 ? -25.433 -2.247 56.652 1.00 32.47 404 HIS A N 1
ATOM 2945 C CA . HIS A 1 404 ? -24.465 -3.239 56.214 1.00 31.66 404 HIS A CA 1
ATOM 2946 C C . HIS A 1 404 ? -23.517 -2.915 55.058 1.00 32.73 404 HIS A C 1
ATOM 2947 O O . HIS A 1 404 ? -23.954 -2.639 53.951 1.00 33.91 404 HIS A O 1
ATOM 2954 N N . GLY A 1 405 ? -22.211 -2.962 55.316 1.00 32.78 405 GLY A N 1
ATOM 2955 C CA . GLY A 1 405 ? -21.251 -2.680 54.258 1.00 34.38 405 GLY A CA 1
ATOM 2956 C C . GLY A 1 405 ? -19.790 -2.577 54.672 1.00 36.29 405 GLY A C 1
ATOM 2957 O O . GLY A 1 405 ? -19.479 -2.550 55.863 1.00 37.83 405 GLY A O 1
ATOM 2958 N N . PRO A 1 406 ? -18.862 -2.506 53.701 1.00 36.78 406 PRO A N 1
ATOM 2959 C CA . PRO A 1 406 ? -17.424 -2.406 53.983 1.00 37.30 406 PRO A CA 1
ATOM 2960 C C . PRO A 1 406 ? -17.027 -1.056 54.577 1.00 38.73 406 PRO A C 1
ATOM 2961 O O . PRO A 1 406 ? -17.517 -0.016 54.132 1.00 39.07 406 PRO A O 1
ATOM 2965 N N . THR A 1 407 ? -16.138 -1.069 55.570 1.00 39.04 407 THR A N 1
ATOM 2966 C CA . THR A 1 407 ? -15.665 0.1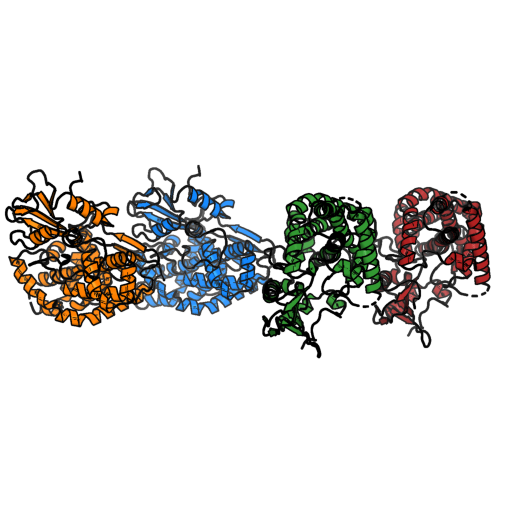81 56.161 1.00 39.53 407 THR A CA 1
ATOM 2967 C C . THR A 1 407 ? -14.503 0.640 55.289 1.00 40.87 407 THR A C 1
ATOM 2968 O O . THR A 1 407 ? -14.078 1.796 55.335 1.00 41.16 407 THR A O 1
ATOM 2972 N N . ARG A 1 408 ? -14.002 -0.285 54.477 1.00 41.95 408 ARG A N 1
ATOM 2973 C CA . ARG A 1 408 ? -12.912 0.018 53.566 1.00 42.30 408 ARG A CA 1
ATOM 2974 C C . ARG A 1 408 ? -12.816 -1.072 52.501 1.00 39.77 408 ARG A C 1
ATOM 2975 O O . ARG A 1 408 ? -13.025 -2.254 52.788 1.00 38.25 408 ARG A O 1
ATOM 2983 N N . LEU A 1 409 ? -12.526 -0.659 51.269 1.00 38.07 409 LEU A N 1
ATOM 2984 C CA . LEU A 1 409 ? -12.399 -1.584 50.141 1.00 38.31 409 LEU A CA 1
ATOM 2985 C C . LEU A 1 409 ? -11.201 -1.188 49.290 1.00 38.41 409 LEU A C 1
ATOM 2986 O O . LEU A 1 409 ? -11.289 -0.303 48.440 1.00 36.31 409 LEU A O 1
ATOM 2991 N N . LEU A 1 410 ? -10.077 -1.851 49.543 1.00 41.29 410 LEU A N 1
ATOM 2992 C CA . LEU A 1 410 ? -8.841 -1.585 48.822 1.00 43.79 410 LEU A CA 1
ATOM 2993 C C . LEU A 1 410 ? -8.795 -2.368 47.536 1.00 45.18 410 LEU A C 1
ATOM 2994 O O . LEU A 1 410 ? -9.189 -3.527 47.493 1.00 44.58 410 LEU A O 1
ATOM 2999 N N . LEU A 1 411 ? -8.278 -1.734 46.492 1.00 48.01 411 LEU A N 1
ATOM 3000 C CA . LEU A 1 411 ? -8.209 -2.363 45.189 1.00 51.66 411 LEU A CA 1
ATOM 3001 C C . LEU A 1 411 ? -6.815 -2.298 44.558 1.00 53.23 411 LEU A C 1
ATOM 3002 O O . LEU A 1 411 ? -6.182 -1.244 44.510 1.00 53.30 411 LEU A O 1
ATOM 3007 N N . ASP A 1 412 ? -6.347 -3.447 44.081 1.00 56.53 412 ASP A N 1
ATOM 3008 C CA . ASP A 1 412 ? -5.050 -3.548 43.424 1.00 58.74 412 ASP A CA 1
ATOM 3009 C C . ASP A 1 412 ? -5.147 -3.056 41.989 1.00 59.08 412 ASP A C 1
ATOM 3010 O O . ASP A 1 412 ? -5.697 -3.758 41.112 1.00 60.03 412 ASP A O 1
ATOM 3015 N N . LEU A 1 413 ? -4.627 -1.865 41.734 1.00 58.52 413 LEU A N 1
ATOM 3016 C CA . LEU A 1 413 ? -4.625 -1.293 40.395 1.00 58.19 413 LEU A CA 1
ATOM 3017 C C . LEU A 1 413 ? -3.188 -1.262 39.870 1.00 59.56 413 LEU A C 1
ATOM 3018 O O . LEU A 1 413 ? -2.265 -1.339 40.670 1.00 60.05 413 LEU A O 1
ATOM 3023 N N . PRO A 1 414 ? -2.961 -1.223 38.546 1.00 59.82 414 PRO A N 1
ATOM 3024 C CA . PRO A 1 414 ? -3.759 -1.215 37.327 1.00 59.88 414 PRO A CA 1
ATOM 3025 C C . PRO A 1 414 ? -5.204 -1.630 37.399 1.00 60.57 414 PRO A C 1
ATOM 3026 O O . PRO A 1 414 ? -5.965 -1.340 36.467 1.00 61.78 414 PRO A O 1
ATOM 3030 N N . THR B 1 5 ? -75.933 -28.985 65.003 1.00 49.66 5 THR B N 1
ATOM 3031 C CA . THR B 1 5 ? -76.177 -27.656 65.645 1.00 49.15 5 THR B CA 1
ATOM 3032 C C . THR B 1 5 ? -75.257 -26.560 65.138 1.00 47.65 5 THR B C 1
ATOM 3033 O O . THR B 1 5 ? -74.221 -26.811 64.510 1.00 47.45 5 THR B O 1
ATOM 3037 N N . LEU B 1 6 ? -75.657 -25.332 65.444 1.00 44.93 6 LEU B N 1
ATOM 3038 C CA . LEU B 1 6 ? -74.917 -24.133 65.081 1.00 40.98 6 LEU B CA 1
ATOM 3039 C C . LEU B 1 6 ? -74.939 -23.289 66.343 1.00 38.66 6 LEU B C 1
ATOM 3040 O O . LEU B 1 6 ? -75.897 -23.347 67.111 1.00 38.05 6 LEU B O 1
ATOM 3045 N N . PRO B 1 7 ? -73.882 -22.506 66.586 1.00 36.78 7 PRO B N 1
ATOM 3046 C CA . PRO B 1 7 ? -73.857 -21.667 67.789 1.00 36.76 7 PRO B CA 1
ATOM 3047 C C . PRO B 1 7 ? -74.929 -20.574 67.756 1.00 36.93 7 PRO B C 1
ATOM 3048 O O . PRO B 1 7 ? -75.515 -20.301 66.713 1.00 37.94 7 PRO B O 1
ATOM 3052 N N . ARG B 1 8 ? -75.200 -19.975 68.908 1.00 35.85 8 ARG B N 1
ATOM 3053 C CA . ARG B 1 8 ? -76.178 -18.906 69.006 1.00 36.77 8 ARG B CA 1
ATOM 3054 C C . ARG B 1 8 ? -75.730 -17.809 68.049 1.00 36.45 8 ARG B C 1
ATOM 3055 O O . ARG B 1 8 ? -74.560 -17.454 68.023 1.00 35.92 8 ARG B O 1
ATOM 3063 N N . PHE B 1 9 ? -76.651 -17.253 67.273 1.00 36.25 9 PHE B N 1
ATOM 3064 C CA . PHE B 1 9 ? -76.267 -16.210 66.329 1.00 36.02 9 PHE B CA 1
ATOM 3065 C C . PHE B 1 9 ? -76.306 -14.805 66.920 1.00 36.08 9 PHE B C 1
ATOM 3066 O O . PHE B 1 9 ? -77.112 -14.500 67.796 1.00 36.67 9 PHE B O 1
ATOM 3074 N N . ASP B 1 10 ? -75.385 -13.969 66.464 1.00 36.32 10 ASP B N 1
ATOM 3075 C CA . ASP B 1 10 ? -75.343 -12.578 66.866 1.00 36.90 10 ASP B CA 1
ATOM 3076 C C . ASP B 1 10 ? -74.256 -11.899 66.029 1.00 37.32 10 ASP B C 1
ATOM 3077 O O . ASP B 1 10 ? -73.265 -12.528 65.639 1.00 38.38 10 ASP B O 1
ATOM 3082 N N . LEU B 1 11 ? -74.487 -10.635 65.691 1.00 36.83 11 LEU B N 1
ATOM 3083 C CA . LEU B 1 11 ? -73.578 -9.900 64.819 1.00 37.57 11 LEU B CA 1
ATOM 3084 C C . LEU B 1 11 ? -72.316 -9.365 65.465 1.00 39.68 11 LEU B C 1
ATOM 3085 O O . LEU B 1 11 ? -71.423 -8.856 64.771 1.00 39.54 11 LEU B O 1
ATOM 3090 N N . MET B 1 12 ? -72.239 -9.487 66.788 1.00 40.97 12 MET B N 1
ATOM 3091 C CA . MET B 1 12 ? -71.069 -9.033 67.531 1.00 42.33 12 MET B CA 1
ATOM 3092 C C . MET B 1 12 ? -70.129 -10.210 67.805 1.00 43.81 12 MET B C 1
ATOM 3093 O O . MET B 1 12 ? -70.568 -11.354 67.946 1.00 45.14 12 MET B O 1
ATOM 3098 N N . GLY B 1 13 ? -68.833 -9.923 67.865 1.00 44.90 13 GLY B N 1
ATOM 3099 C CA . GLY B 1 13 ? -67.854 -10.959 68.147 1.00 46.70 13 GLY B CA 1
ATOM 3100 C C . GLY B 1 13 ? -67.666 -12.008 67.072 1.00 47.48 13 GLY B C 1
ATOM 3101 O O . GLY B 1 13 ? -67.592 -13.200 67.375 1.00 48.00 13 GLY B O 1
ATOM 3102 N N . TRP B 1 14 ? -67.585 -11.561 65.819 1.00 47.82 14 TRP B N 1
ATOM 3103 C CA . TRP B 1 14 ? -67.395 -12.446 64.674 1.00 46.44 14 TRP B CA 1
ATOM 3104 C C . TRP B 1 14 ? -65.917 -12.689 64.407 1.00 47.24 14 TRP B C 1
ATOM 3105 O O . TRP B 1 14 ? -65.089 -11.793 64.584 1.00 48.03 14 TRP B O 1
ATOM 3116 N N . ASP B 1 15 ? -65.587 -13.902 63.977 1.00 48.00 15 ASP B N 1
ATOM 3117 C CA . ASP B 1 15 ? -64.203 -14.216 63.663 1.00 49.41 15 ASP B CA 1
ATOM 3118 C C . ASP B 1 15 ? -63.823 -13.409 62.431 1.00 49.20 15 ASP B C 1
ATOM 3119 O O . ASP B 1 15 ? -64.593 -13.326 61.471 1.00 50.27 15 ASP B O 1
ATOM 3124 N N . LYS B 1 16 ? -62.637 -12.818 62.459 1.00 48.99 16 LYS B N 1
ATOM 3125 C CA . LYS B 1 16 ? -62.182 -11.994 61.354 1.00 48.90 16 LYS B CA 1
ATOM 3126 C C . LYS B 1 16 ? -62.220 -12.687 59.994 1.00 48.63 16 LYS B C 1
ATOM 3127 O O . LYS B 1 16 ? -62.358 -12.020 58.969 1.00 48.53 16 LYS B O 1
ATOM 3133 N N . LYS B 1 17 ? -62.114 -14.013 59.974 1.00 47.99 17 LYS B N 1
ATOM 3134 C CA . LYS B 1 17 ? -62.170 -14.741 58.702 1.00 48.22 17 LYS B CA 1
ATOM 3135 C C . LYS B 1 17 ? -63.603 -14.780 58.180 1.00 46.43 17 LYS B C 1
ATOM 3136 O O . LYS B 1 17 ? -63.831 -14.776 56.971 1.00 46.11 17 LYS B O 1
ATOM 3142 N N . ASP B 1 18 ? -64.566 -14.835 59.098 1.00 45.29 18 ASP B N 1
ATOM 3143 C CA . ASP B 1 18 ? -65.976 -14.869 58.719 1.00 43.87 18 ASP B CA 1
ATOM 3144 C C . ASP B 1 18 ? -66.455 -13.470 58.337 1.00 42.31 18 ASP B C 1
ATOM 3145 O O . ASP B 1 18 ? -67.401 -13.312 57.568 1.00 41.60 18 ASP B O 1
ATOM 3150 N N . ILE B 1 19 ? -65.815 -12.452 58.899 1.00 40.24 19 ILE B N 1
ATOM 3151 C CA . ILE B 1 19 ? -66.174 -11.086 58.568 1.00 38.34 19 ILE B CA 1
ATOM 3152 C C . ILE B 1 19 ? -65.797 -10.861 57.114 1.00 39.64 19 ILE B C 1
ATOM 3153 O O . ILE B 1 19 ? -66.519 -10.192 56.370 1.00 39.55 19 ILE B O 1
ATOM 3158 N N . ALA B 1 20 ? -64.672 -11.449 56.713 1.00 40.65 20 ALA B N 1
ATOM 3159 C CA . ALA B 1 20 ? -64.175 -11.351 55.345 1.00 41.03 20 ALA B CA 1
ATOM 3160 C C . ALA B 1 20 ? -65.160 -12.005 54.375 1.00 41.39 20 ALA B C 1
ATOM 3161 O O . ALA B 1 20 ? -65.374 -11.511 53.270 1.00 43.44 20 ALA B O 1
ATOM 3163 N N . ASP B 1 21 ? -65.743 -13.129 54.779 1.00 39.73 21 ASP B N 1
ATOM 3164 C CA . ASP B 1 21 ? -66.722 -13.807 53.937 1.00 39.65 21 ASP B CA 1
ATOM 3165 C C . ASP B 1 21 ? -67.845 -14.366 54.798 1.00 37.68 21 ASP B C 1
ATOM 3166 O O . ASP B 1 21 ? -67.816 -15.531 55.220 1.00 36.02 21 ASP B O 1
ATOM 3171 N N . PRO B 1 22 ? -68.863 -13.530 55.061 1.00 34.62 22 PRO B N 1
ATOM 3172 C CA . PRO B 1 22 ? -70.043 -13.835 55.872 1.00 31.04 22 PRO B CA 1
ATOM 3173 C C . PRO B 1 22 ? -71.138 -14.637 55.197 1.00 27.65 22 PRO B C 1
ATOM 3174 O O . PRO B 1 22 ? -71.939 -15.281 55.867 1.00 25.67 22 PRO B O 1
ATOM 3178 N N . TYR B 1 23 ? -71.175 -14.609 53.876 1.00 26.40 23 TYR B N 1
ATOM 3179 C CA . TYR B 1 23 ? -72.235 -15.277 53.163 1.00 26.21 23 TYR B CA 1
ATOM 3180 C C . TYR B 1 23 ? -72.377 -16.776 53.422 1.00 27.68 23 TYR B C 1
ATOM 3181 O O . TYR B 1 23 ? -73.495 -17.282 53.514 1.00 27.70 23 TYR B O 1
ATOM 3190 N N . PRO B 1 24 ? -71.259 -17.511 53.566 1.00 29.51 24 PRO B N 1
ATOM 3191 C CA . PRO B 1 24 ? -71.436 -18.943 53.830 1.00 28.88 24 PRO B CA 1
ATOM 3192 C C . PRO B 1 24 ? -72.028 -19.120 55.235 1.00 28.37 24 PRO B C 1
ATOM 3193 O O . PRO B 1 24 ? -72.668 -20.131 55.530 1.00 29.02 24 PRO B O 1
ATOM 3197 N N . VAL B 1 25 ? -71.817 -18.129 56.098 1.00 26.57 25 VAL B N 1
ATOM 3198 C CA . VAL B 1 25 ? -72.357 -18.202 57.446 1.00 26.95 25 VAL B CA 1
ATOM 3199 C C . VAL B 1 25 ? -73.857 -17.983 57.365 1.00 28.68 25 VAL B C 1
ATOM 3200 O O . VAL B 1 25 ? -74.634 -18.711 57.983 1.00 30.19 25 VAL B O 1
ATOM 3204 N N . TYR B 1 26 ? -74.272 -16.982 56.596 1.00 28.11 26 TYR B N 1
ATOM 3205 C CA . TYR B 1 26 ? -75.694 -16.718 56.449 1.00 26.32 26 TYR B CA 1
ATOM 3206 C C . TYR B 1 26 ? -76.377 -17.939 55.848 1.00 25.18 26 TYR B C 1
ATOM 3207 O O . TYR B 1 26 ? -77.449 -18.349 56.288 1.00 24.02 26 TYR B O 1
ATOM 3216 N N . ARG B 1 27 ? -75.745 -18.519 54.841 1.00 25.67 27 ARG B N 1
ATOM 3217 C CA . ARG B 1 27 ? -76.295 -19.686 54.180 1.00 28.79 27 ARG B CA 1
ATOM 3218 C C . ARG B 1 27 ? -76.616 -20.833 55.139 1.00 29.91 27 ARG B C 1
ATOM 3219 O O . ARG B 1 27 ? -77.703 -21.407 55.078 1.00 30.78 27 ARG B O 1
ATOM 3227 N N . ARG B 1 28 ? -75.666 -21.164 56.011 1.00 31.07 28 ARG B N 1
ATOM 3228 C CA . ARG B 1 28 ? -75.852 -22.254 56.967 1.00 33.47 28 ARG B CA 1
ATOM 3229 C C . ARG B 1 28 ? -77.041 -22.018 57.873 1.00 33.39 28 ARG B C 1
ATOM 3230 O O . ARG B 1 28 ? -77.844 -22.925 58.122 1.00 33.90 28 ARG B O 1
ATOM 3238 N N . TYR B 1 29 ? -77.154 -20.798 58.382 1.00 32.48 29 TYR B N 1
ATOM 3239 C CA . TYR B 1 29 ? -78.261 -20.491 59.265 1.00 31.91 29 TYR B CA 1
ATOM 3240 C C . TYR B 1 29 ? -79.553 -20.442 58.492 1.00 32.69 29 TYR B C 1
ATOM 3241 O O . TYR B 1 29 ? -80.566 -20.952 58.955 1.00 31.28 29 TYR B O 1
ATOM 3250 N N . ARG B 1 30 ? -79.514 -19.839 57.306 1.00 34.14 30 ARG B N 1
ATOM 3251 C CA . ARG B 1 30 ? -80.711 -19.731 56.476 1.00 37.01 30 ARG B CA 1
ATOM 3252 C C . ARG B 1 30 ? -81.254 -21.101 56.079 1.00 39.88 30 ARG B C 1
ATOM 3253 O O . ARG B 1 30 ? -82.470 -21.297 56.031 1.00 40.82 30 ARG B O 1
ATOM 3261 N N . GLU B 1 31 ? -80.363 -22.046 55.786 1.00 41.31 31 GLU B N 1
ATOM 3262 C CA . GLU B 1 31 ? -80.802 -23.389 55.416 1.00 42.18 31 GLU B CA 1
ATOM 3263 C C . GLU B 1 31 ? -81.363 -24.126 56.641 1.00 42.65 31 GLU B C 1
ATOM 3264 O O . GLU B 1 31 ? -82.264 -24.959 56.521 1.00 43.23 31 GLU B O 1
ATOM 3270 N N . ALA B 1 32 ? -80.843 -23.804 57.822 1.00 41.82 32 ALA B N 1
ATOM 3271 C CA . ALA B 1 32 ? -81.307 -24.429 59.056 1.00 41.36 32 ALA B CA 1
ATOM 3272 C C . ALA B 1 32 ? -82.719 -23.952 59.434 1.00 41.41 32 ALA B C 1
ATOM 3273 O O . ALA B 1 32 ? -83.588 -24.756 59.789 1.00 41.93 32 ALA B O 1
ATOM 3275 N N . ALA B 1 33 ? -82.941 -22.643 59.357 1.00 39.74 33 ALA B N 1
ATOM 3276 C CA . ALA B 1 33 ? -84.239 -22.059 59.676 1.00 37.65 33 ALA B CA 1
ATOM 3277 C C . ALA B 1 33 ? -84.258 -20.603 59.234 1.00 36.36 33 ALA B C 1
ATOM 3278 O O . ALA B 1 33 ? -83.257 -19.901 59.358 1.00 35.45 33 ALA B O 1
ATOM 3280 N N . PRO B 1 34 ? -85.407 -20.128 58.725 1.00 35.84 34 PRO B N 1
ATOM 3281 C CA . PRO B 1 34 ? -85.585 -18.749 58.249 1.00 34.69 34 PRO B CA 1
ATOM 3282 C C . PRO B 1 34 ? -85.351 -17.674 59.315 1.00 33.19 34 PRO B C 1
ATOM 3283 O O . PRO B 1 34 ? -84.840 -16.589 59.019 1.00 32.91 34 PRO B O 1
ATOM 3287 N N . VAL B 1 35 ? -85.726 -17.984 60.548 1.00 31.69 35 VAL B N 1
ATOM 3288 C CA . VAL B 1 35 ? -85.553 -17.056 61.653 1.00 31.78 35 VAL B CA 1
ATOM 3289 C C . VAL B 1 35 ? -84.837 -17.784 62.783 1.00 32.40 35 VAL B C 1
ATOM 3290 O O . VAL B 1 35 ? -85.083 -18.962 63.031 1.00 32.32 35 VAL B O 1
ATOM 3294 N N . HIS B 1 36 ? -83.942 -17.080 63.461 1.00 33.95 36 HIS B N 1
ATOM 3295 C CA . HIS B 1 36 ? -83.192 -17.664 64.565 1.00 35.59 36 HIS B CA 1
ATOM 3296 C C . HIS B 1 36 ? -83.339 -16.793 65.798 1.00 37.71 36 HIS B C 1
ATOM 3297 O O . HIS B 1 36 ? -83.173 -15.576 65.738 1.00 39.60 36 HIS B O 1
ATOM 3304 N N . ARG B 1 37 ? -83.656 -17.430 66.916 1.00 38.84 37 ARG B N 1
ATOM 3305 C CA . ARG B 1 37 ? -83.828 -16.726 68.171 1.00 40.18 37 ARG B CA 1
ATOM 3306 C C . ARG B 1 37 ? -82.557 -16.811 68.998 1.00 41.78 37 ARG B C 1
ATOM 3307 O O . ARG B 1 37 ? -81.961 -17.877 69.111 1.00 43.10 37 ARG B O 1
ATOM 3315 N N . THR B 1 38 ? -82.123 -15.678 69.538 1.00 43.14 38 THR B N 1
ATOM 3316 C CA . THR B 1 38 ? -80.945 -15.648 70.392 1.00 46.38 38 THR B CA 1
ATOM 3317 C C . THR B 1 38 ? -81.418 -15.024 71.696 1.00 48.37 38 THR B C 1
ATOM 3318 O O . THR B 1 38 ? -81.639 -13.824 71.790 1.00 47.33 38 THR B O 1
ATOM 3322 N N . ALA B 1 39 ? -81.602 -15.899 72.684 1.00 51.38 39 ALA B N 1
ATOM 3323 C CA . ALA B 1 39 ? -82.093 -15.543 74.012 1.00 54.95 39 ALA B CA 1
ATOM 3324 C C . ALA B 1 39 ? -81.224 -14.611 74.860 1.00 58.31 39 ALA B C 1
ATOM 3325 O O . ALA B 1 39 ? -79.989 -14.663 74.845 1.00 60.08 39 ALA B O 1
ATOM 3327 N N . SER B 1 40 ? -81.933 -13.807 75.652 1.00 61.84 40 SER B N 1
ATOM 3328 C CA . SER B 1 40 ? -81.361 -12.841 76.570 1.00 64.63 40 SER B CA 1
ATOM 3329 C C . SER B 1 40 ? -80.978 -13.546 77.884 1.00 65.69 40 SER B C 1
ATOM 3330 O O . SER B 1 40 ? -79.794 -13.845 78.122 1.00 66.92 40 SER B O 1
ATOM 3333 N N . GLY B 1 41 ? -81.969 -13.812 78.728 1.00 65.69 41 GLY B N 1
ATOM 3334 C CA . GLY B 1 41 ? -81.690 -14.468 79.986 1.00 66.50 41 GLY B CA 1
ATOM 3335 C C . GLY B 1 41 ? -82.577 -14.046 81.138 1.00 66.93 41 GLY B C 1
ATOM 3336 O O . GLY B 1 41 ? -83.778 -14.322 81.128 1.00 67.34 41 GLY B O 1
ATOM 3337 N N . PRO B 1 42 ? -82.011 -13.377 82.159 1.00 67.02 42 PRO B N 1
ATOM 3338 C CA . PRO B 1 42 ? -82.795 -12.928 83.314 1.00 66.41 42 PRO B CA 1
ATOM 3339 C C . PRO B 1 42 ? -83.885 -11.874 82.970 1.00 65.78 42 PRO B C 1
ATOM 3340 O O . PRO B 1 42 ? -83.692 -10.662 83.165 1.00 65.67 42 PRO B O 1
ATOM 3344 N N . GLY B 1 43 ? -85.024 -12.341 82.461 1.00 64.31 43 GLY B N 1
ATOM 3345 C CA . GLY B 1 43 ? -86.130 -11.450 82.163 1.00 61.93 43 GLY B CA 1
ATOM 3346 C C . GLY B 1 43 ? -86.117 -10.894 80.746 1.00 60.71 43 GLY B C 1
ATOM 3347 O O . GLY B 1 43 ? -87.015 -10.124 80.394 1.00 60.25 43 GLY B O 1
ATOM 3348 N N . LYS B 1 44 ? -85.111 -11.264 79.942 1.00 59.09 44 LYS B N 1
ATOM 3349 C CA . LYS B 1 44 ? -84.943 -10.799 78.549 1.00 56.94 44 LYS B CA 1
ATOM 3350 C C . LYS B 1 44 ? -84.991 -9.278 78.396 1.00 55.59 44 LYS B C 1
ATOM 3351 O O . LYS B 1 44 ? -84.614 -8.575 79.357 1.00 56.07 44 LYS B O 1
ATOM 3357 N N . PRO B 1 45 ? -85.434 -8.740 77.218 1.00 53.69 45 PRO B N 1
ATOM 3358 C CA . PRO B 1 45 ? -85.941 -9.184 75.895 1.00 50.75 45 PRO B CA 1
ATOM 3359 C C . PRO B 1 45 ? -84.984 -9.972 74.985 1.00 46.92 45 PRO B C 1
ATOM 3360 O O . PRO B 1 45 ? -83.771 -9.792 75.030 1.00 47.17 45 PRO B O 1
ATOM 3364 N N . ASP B 1 46 ? -85.560 -10.824 74.143 1.00 42.93 46 ASP B N 1
ATOM 3365 C CA . ASP B 1 46 ? -84.829 -11.672 73.192 1.00 40.42 46 ASP B CA 1
ATOM 3366 C C . ASP B 1 46 ? -84.706 -11.042 71.795 1.00 38.47 46 ASP B C 1
ATOM 3367 O O . ASP B 1 46 ? -85.465 -10.146 71.419 1.00 37.32 46 ASP B O 1
ATOM 3372 N N . THR B 1 47 ? -83.778 -11.578 71.008 1.00 36.26 47 THR B N 1
ATOM 3373 C CA . THR B 1 47 ? -83.557 -11.105 69.646 1.00 32.30 47 THR B CA 1
ATOM 3374 C C . THR B 1 47 ? -83.832 -12.210 68.629 1.00 31.65 47 THR B C 1
ATOM 3375 O O . THR B 1 47 ? -83.538 -13.383 68.871 1.00 29.88 47 THR B O 1
ATOM 3379 N N . TYR B 1 48 ? -84.400 -11.822 67.489 1.00 30.95 48 TYR B N 1
ATOM 3380 C CA . TYR B 1 48 ? -84.690 -12.749 66.402 1.00 29.85 48 TYR B CA 1
ATOM 3381 C C . TYR B 1 48 ? -84.008 -12.254 65.130 1.00 30.49 48 TYR B C 1
ATOM 3382 O O . TYR B 1 48 ? -84.222 -11.120 64.691 1.00 30.89 48 TYR B O 1
ATOM 3391 N N . TYR B 1 49 ? -83.194 -13.119 64.540 1.00 29.67 49 TYR B N 1
ATOM 3392 C CA . TYR B 1 49 ? -82.473 -12.794 63.319 1.00 30.38 49 TYR B CA 1
ATOM 3393 C C . TYR B 1 49 ? -83.219 -13.371 62.114 1.00 30.64 49 TYR B C 1
ATOM 3394 O O . TYR B 1 49 ? -83.561 -14.553 62.092 1.00 31.43 49 TYR B O 1
ATOM 3403 N N . VAL B 1 50 ? -83.485 -12.525 61.123 1.00 28.53 50 VAL B N 1
ATOM 3404 C CA . VAL B 1 50 ? -84.221 -12.940 59.933 1.00 26.00 50 VAL B CA 1
ATOM 3405 C C . VAL B 1 50 ? -83.306 -13.057 58.720 1.00 26.51 50 VAL B C 1
ATOM 3406 O O . VAL B 1 50 ? -82.777 -12.056 58.240 1.00 25.53 50 VAL B O 1
ATOM 3410 N N . PHE B 1 51 ? -83.158 -14.288 58.225 1.00 26.77 51 PHE B N 1
ATOM 3411 C CA . PHE B 1 51 ? -82.268 -14.627 57.110 1.00 27.59 51 PHE B CA 1
ATOM 3412 C C . PHE B 1 51 ? -82.858 -14.716 55.701 1.00 28.99 51 PHE B C 1
ATOM 3413 O O . PHE B 1 51 ? -82.125 -14.693 54.706 1.00 29.81 51 PHE B O 1
ATOM 3421 N N . THR B 1 52 ? -84.173 -14.831 55.622 1.00 29.39 52 THR B N 1
ATOM 3422 C CA . THR B 1 52 ? -84.882 -14.998 54.365 1.00 29.16 52 THR B CA 1
ATOM 3423 C C . THR B 1 52 ? -85.319 -13.707 53.683 1.00 29.12 52 THR B C 1
ATOM 3424 O O . THR B 1 52 ? -85.732 -12.767 54.348 1.00 29.39 52 THR B O 1
ATOM 3428 N N . TYR B 1 53 ? -85.233 -13.665 52.352 1.00 28.98 53 TYR B N 1
ATOM 3429 C CA . TYR B 1 53 ? -85.640 -12.481 51.605 1.00 29.35 53 TYR B CA 1
ATOM 3430 C C . TYR B 1 53 ? -87.088 -12.109 51.921 1.00 30.87 53 TYR B C 1
ATOM 3431 O O . TYR B 1 53 ? -87.368 -10.961 52.263 1.00 32.53 53 TYR B O 1
ATOM 3440 N N . ASP B 1 54 ? -88.006 -13.067 51.823 1.00 31.01 54 ASP B N 1
ATOM 3441 C CA . ASP B 1 54 ? -89.406 -12.761 52.099 1.00 31.05 54 ASP B CA 1
ATOM 3442 C C . ASP B 1 54 ? -89.674 -12.307 53.535 1.00 32.03 54 ASP B C 1
ATOM 3443 O O . ASP B 1 54 ? -90.445 -11.368 53.747 1.00 32.83 54 ASP B O 1
ATOM 3448 N N . ASP B 1 55 ? -89.044 -12.946 54.520 1.00 31.66 55 ASP B N 1
ATOM 3449 C CA . ASP B 1 55 ? -89.257 -12.544 55.910 1.00 31.29 55 ASP B CA 1
ATOM 3450 C C . ASP B 1 55 ? -88.640 -11.170 56.170 1.00 30.84 55 ASP B C 1
ATOM 3451 O O . ASP B 1 55 ? -89.147 -10.400 56.988 1.00 31.16 55 ASP B O 1
ATOM 3456 N N . VAL B 1 56 ? -87.544 -10.866 55.477 1.00 29.57 56 VAL B N 1
ATOM 3457 C CA . VAL B 1 56 ? -86.891 -9.567 55.644 1.00 28.14 56 VAL B CA 1
ATOM 3458 C C . VAL B 1 56 ? -87.809 -8.481 55.108 1.00 27.81 56 VAL B C 1
ATOM 3459 O O . VAL B 1 56 ? -87.878 -7.382 55.654 1.00 28.37 56 VAL B O 1
ATOM 3463 N N . VAL B 1 57 ? -88.509 -8.799 54.024 1.00 28.19 57 VAL B N 1
ATOM 3464 C CA . VAL B 1 57 ? -89.439 -7.861 53.413 1.00 28.73 57 VAL B CA 1
ATOM 3465 C C . VAL B 1 57 ? -90.615 -7.643 54.370 1.00 29.91 57 VAL B C 1
ATOM 3466 O O . VAL B 1 57 ? -91.118 -6.521 54.505 1.00 29.15 57 VAL B O 1
ATOM 3470 N N . ARG B 1 58 ? -91.037 -8.718 55.034 1.00 30.40 58 ARG B N 1
ATOM 3471 C CA . ARG B 1 58 ? -92.138 -8.651 55.991 1.00 30.83 58 ARG B CA 1
ATOM 3472 C C . ARG B 1 58 ? -91.729 -7.797 57.190 1.00 31.52 58 ARG B C 1
ATOM 3473 O O . ARG B 1 58 ? -92.516 -6.981 57.679 1.00 31.42 58 ARG B O 1
ATOM 3481 N N . VAL B 1 59 ? -90.496 -7.987 57.653 1.00 31.42 59 VAL B N 1
ATOM 3482 C CA . VAL B 1 59 ? -89.980 -7.228 58.785 1.00 30.93 59 VAL B CA 1
ATOM 3483 C C . VAL B 1 59 ? -89.912 -5.734 58.441 1.00 30.99 59 VAL B C 1
ATOM 3484 O O . VAL B 1 59 ? -90.412 -4.897 59.187 1.00 31.40 59 VAL B O 1
ATOM 3488 N N . LEU B 1 60 ? -89.313 -5.412 57.303 1.00 29.72 60 LEU B N 1
ATOM 3489 C CA . LEU B 1 60 ? -89.169 -4.025 56.865 1.00 30.65 60 LEU B CA 1
ATOM 3490 C C . LEU B 1 60 ? -90.456 -3.282 56.540 1.00 31.58 60 LEU B C 1
ATOM 3491 O O . LEU B 1 60 ? -90.474 -2.051 56.524 1.00 29.84 60 LEU B O 1
ATOM 3496 N N . SER B 1 61 ? -91.529 -4.012 56.265 1.00 33.60 61 SER B N 1
ATOM 3497 C CA . SER B 1 61 ? -92.773 -3.349 55.918 1.00 37.06 61 SER B CA 1
ATOM 3498 C C . SER B 1 61 ? -93.853 -3.354 56.996 1.00 40.33 61 SER B C 1
ATOM 3499 O O . SER B 1 61 ? -94.861 -2.658 56.861 1.00 42.76 61 SER B O 1
ATOM 3502 N N . ASN B 1 62 ? -93.647 -4.130 58.058 1.00 42.56 62 ASN B N 1
ATOM 3503 C CA . ASN B 1 62 ? -94.598 -4.228 59.181 1.00 43.80 62 ASN B CA 1
ATOM 3504 C C . ASN B 1 62 ? -94.563 -2.938 60.021 1.00 44.46 62 ASN B C 1
ATOM 3505 O O . ASN B 1 62 ? -93.528 -2.611 60.603 1.00 45.20 62 ASN B O 1
ATOM 3510 N N . ARG B 1 63 ? -95.684 -2.226 60.109 1.00 44.72 63 ARG B N 1
ATOM 3511 C CA . ARG B 1 63 ? -95.721 -0.980 60.874 1.00 44.76 63 ARG B CA 1
ATOM 3512 C C . ARG B 1 63 ? -95.677 -1.215 62.397 1.00 43.75 63 ARG B C 1
ATOM 3513 O O . ARG B 1 63 ? -95.395 -0.300 63.170 1.00 41.15 63 ARG B O 1
ATOM 3521 N N . ARG B 1 64 ? -95.933 -2.452 62.815 1.00 43.80 64 ARG B N 1
ATOM 3522 C CA . ARG B 1 64 ? -95.903 -2.826 64.227 1.00 44.50 64 ARG B CA 1
ATOM 3523 C C . ARG B 1 64 ? -94.468 -3.044 64.729 1.00 43.96 64 ARG B C 1
ATOM 3524 O O . ARG B 1 64 ? -94.241 -3.308 65.914 1.00 43.30 64 ARG B O 1
ATOM 3532 N N . LEU B 1 65 ? -93.506 -2.936 63.818 1.00 43.33 65 LEU B N 1
ATOM 3533 C CA . LEU B 1 65 ? -92.091 -3.087 64.149 1.00 42.76 65 LEU B CA 1
ATOM 3534 C C . LEU B 1 65 ? -91.416 -1.727 63.968 1.00 42.61 65 LEU B C 1
ATOM 3535 O O . LEU B 1 65 ? -91.256 -1.256 62.845 1.00 42.42 65 LEU B O 1
ATOM 3540 N N . GLY B 1 66 ? -91.033 -1.098 65.075 1.00 41.69 66 GLY B N 1
ATOM 3541 C CA . GLY B 1 66 ? -90.417 0.210 64.989 1.00 41.98 66 GLY B CA 1
ATOM 3542 C C . GLY B 1 66 ? -88.928 0.211 65.249 1.00 43.16 66 GLY B C 1
ATOM 3543 O O . GLY B 1 66 ? -88.368 -0.835 65.559 1.00 41.27 66 GLY B O 1
ATOM 3544 N N . ARG B 1 67 ? -88.275 1.372 65.126 1.00 46.39 67 ARG B N 1
ATOM 3545 C CA . ARG B 1 67 ? -86.843 1.380 65.384 1.00 51.36 67 ARG B CA 1
ATOM 3546 C C . ARG B 1 67 ? -86.387 1.521 66.825 1.00 55.31 67 ARG B C 1
ATOM 3547 O O . ARG B 1 67 ? -85.432 0.842 67.199 1.00 57.27 67 ARG B O 1
ATOM 3555 N N . ASN B 1 68 ? -87.020 2.357 67.651 1.00 58.73 68 ASN B N 1
ATOM 3556 C CA . ASN B 1 68 ? -86.525 2.414 69.027 1.00 62.32 68 ASN B CA 1
ATOM 3557 C C . ASN B 1 68 ? -87.216 1.597 70.121 1.00 63.10 68 ASN B C 1
ATOM 3558 O O . ASN B 1 68 ? -88.442 1.586 70.276 1.00 62.65 68 ASN B O 1
ATOM 3563 N N . ALA B 1 69 ? -86.369 0.889 70.864 1.00 64.42 69 ALA B N 1
ATOM 3564 C CA . ALA B 1 69 ? -86.800 0.040 71.958 1.00 66.16 69 ALA B CA 1
ATOM 3565 C C . ALA B 1 69 ? -87.816 0.817 72.771 1.00 67.44 69 ALA B C 1
ATOM 3566 O O . ALA B 1 69 ? -87.461 1.737 73.497 1.00 68.72 69 ALA B O 1
ATOM 3568 N N . ARG B 1 70 ? -89.077 0.437 72.640 1.00 68.13 70 ARG B N 1
ATOM 3569 C CA . ARG B 1 70 ? -90.148 1.103 73.354 1.00 68.58 70 ARG B CA 1
ATOM 3570 C C . ARG B 1 70 ? -90.644 0.257 74.486 1.00 69.03 70 ARG B C 1
ATOM 3571 O O . ARG B 1 70 ? -91.169 -0.826 74.249 1.00 69.74 70 ARG B O 1
ATOM 3579 N N . VAL B 1 71 ? -90.485 0.768 75.703 1.00 68.88 71 VAL B N 1
ATOM 3580 C CA . VAL B 1 71 ? -91.003 0.131 76.904 1.00 68.28 71 VAL B CA 1
ATOM 3581 C C . VAL B 1 71 ? -90.979 1.095 78.118 1.00 67.63 71 VAL B C 1
ATOM 3582 O O . VAL B 1 71 ? -91.619 2.167 78.110 1.00 66.56 71 VAL B O 1
ATOM 3586 N N . ARG B 1 88 ? -72.349 15.480 76.710 1.00 69.06 88 ARG B N 1
ATOM 3587 C CA . ARG B 1 88 ? -72.008 14.715 75.521 1.00 68.72 88 ARG B CA 1
ATOM 3588 C C . ARG B 1 88 ? -72.458 15.449 74.255 1.00 68.56 88 ARG B C 1
ATOM 3589 O O . ARG B 1 88 ? -73.657 15.518 73.972 1.00 67.76 88 ARG B O 1
ATOM 3597 N N . ALA B 1 89 ? -71.503 16.002 73.507 1.00 68.90 89 ALA B N 1
ATOM 3598 C CA . ALA B 1 89 ? -71.806 16.701 72.253 1.00 68.33 89 ALA B CA 1
ATOM 3599 C C . ALA B 1 89 ? -72.182 15.608 71.265 1.00 67.30 89 ALA B C 1
ATOM 3600 O O . ALA B 1 89 ? -72.748 15.861 70.201 1.00 66.26 89 ALA B O 1
ATOM 3602 N N . LEU B 1 90 ? -71.840 14.383 71.648 1.00 66.78 90 LEU B N 1
ATOM 3603 C CA . LEU B 1 90 ? -72.122 13.194 70.862 1.00 67.09 90 LEU B CA 1
ATOM 3604 C C . LEU B 1 90 ? -73.615 12.910 70.944 1.00 67.13 90 LEU B C 1
ATOM 3605 O O . LEU B 1 90 ? -74.280 12.707 69.926 1.00 67.62 90 LEU B O 1
ATOM 3610 N N . ARG B 1 91 ? -74.132 12.912 72.169 1.00 66.74 91 ARG B N 1
ATOM 3611 C CA . ARG B 1 91 ? -75.542 12.656 72.418 1.00 66.36 91 ARG B CA 1
ATOM 3612 C C . ARG B 1 91 ? -76.425 13.696 71.730 1.00 66.17 91 ARG B C 1
ATOM 3613 O O . ARG B 1 91 ? -77.524 13.385 71.272 1.00 67.20 91 ARG B O 1
ATOM 3621 N N . THR B 1 92 ? -75.938 14.928 71.647 1.00 65.14 92 THR B N 1
ATOM 3622 C CA . THR B 1 92 ? -76.694 16.003 71.010 1.00 64.88 92 THR B CA 1
ATOM 3623 C C . THR B 1 92 ? -76.629 15.923 69.485 1.00 64.96 92 THR B C 1
ATOM 3624 O O . THR B 1 92 ? -77.593 16.261 68.791 1.00 64.68 92 THR B O 1
ATOM 3628 N N . VAL B 1 93 ? -75.476 15.499 68.974 1.00 65.23 93 VAL B N 1
ATOM 3629 C CA . VAL B 1 93 ? -75.254 15.372 67.536 1.00 65.45 93 VAL B CA 1
ATOM 3630 C C . VAL B 1 93 ? -76.109 14.250 66.966 1.00 66.77 93 VAL B C 1
ATOM 3631 O O . VAL B 1 93 ? -76.788 14.411 65.950 1.00 67.81 93 VAL B O 1
ATOM 3635 N N . VAL B 1 94 ? -76.070 13.115 67.650 1.00 67.27 94 VAL B N 1
ATOM 3636 C CA . VAL B 1 94 ? -76.778 11.915 67.242 1.00 68.60 94 VAL B CA 1
ATOM 3637 C C . VAL B 1 94 ? -78.287 11.879 67.535 1.00 70.29 94 VAL B C 1
ATOM 3638 O O . VAL B 1 94 ? -79.015 11.089 66.926 1.00 70.88 94 VAL B O 1
ATOM 3642 N N . GLU B 1 95 ? -78.765 12.732 68.441 1.00 71.84 95 GLU B N 1
ATOM 3643 C CA . GLU B 1 95 ? -80.179 12.684 68.797 1.00 72.80 95 GLU B CA 1
ATOM 3644 C C . GLU B 1 95 ? -81.217 13.102 67.764 1.00 72.41 95 GLU B C 1
ATOM 3645 O O . GLU B 1 95 ? -82.363 12.664 67.845 1.00 72.31 95 GLU B O 1
ATOM 3651 N N . ASN B 1 96 ? -80.838 13.916 66.785 1.00 71.97 96 ASN B N 1
ATOM 3652 C CA . ASN B 1 96 ? -81.787 14.318 65.751 1.00 71.85 96 ASN B CA 1
ATOM 3653 C C . ASN B 1 96 ? -81.522 13.641 64.396 1.00 70.32 96 ASN B C 1
ATOM 3654 O O . ASN B 1 96 ? -82.070 14.050 63.366 1.00 71.94 96 ASN B O 1
ATOM 3659 N N . TRP B 1 97 ? -80.679 12.611 64.401 1.00 66.29 97 TRP B N 1
ATOM 3660 C CA . TRP B 1 97 ? -80.354 11.882 63.177 1.00 62.37 97 TRP B CA 1
ATOM 3661 C C . TRP B 1 97 ? -81.587 11.129 62.676 1.00 60.90 97 TRP B C 1
ATOM 3662 O O . TRP B 1 97 ? -82.128 10.271 63.374 1.00 60.49 97 TRP B O 1
ATOM 3673 N N . LEU B 1 98 ? -82.028 11.465 61.467 1.00 58.80 98 LEU B N 1
ATOM 3674 C CA . LEU B 1 98 ? -83.208 10.854 60.863 1.00 55.92 98 LEU B CA 1
ATOM 3675 C C . LEU B 1 98 ? -83.221 9.329 60.881 1.00 54.77 98 LEU B C 1
ATOM 3676 O O . LEU B 1 98 ? -84.283 8.718 60.984 1.00 53.64 98 LEU B O 1
ATOM 3681 N N . VAL B 1 99 ? -82.047 8.716 60.784 1.00 54.36 99 VAL B N 1
ATOM 3682 C CA . VAL B 1 99 ? -81.968 7.259 60.762 1.00 54.68 99 VAL B CA 1
ATOM 3683 C C . VAL B 1 99 ? -82.258 6.615 62.125 1.00 56.17 99 VAL B C 1
ATOM 3684 O O . VAL B 1 99 ? -82.334 5.387 62.233 1.00 56.50 99 VAL B O 1
ATOM 3688 N N . PHE B 1 100 ? -82.436 7.440 63.157 1.00 56.62 100 PHE B N 1
ATOM 3689 C CA . PHE B 1 100 ? -82.734 6.937 64.501 1.00 56.88 100 PHE B CA 1
ATOM 3690 C C . PHE B 1 100 ? -84.151 7.272 64.988 1.00 56.90 100 PHE B C 1
ATOM 3691 O O . PHE B 1 100 ? -84.516 6.934 66.114 1.00 57.55 100 PHE B O 1
ATOM 3699 N N . LEU B 1 101 ? -84.951 7.919 64.146 1.00 56.76 101 LEU B N 1
ATOM 3700 C CA . LEU B 1 101 ? -86.307 8.323 64.538 1.00 55.09 101 LEU B CA 1
ATOM 3701 C C . LEU B 1 101 ? -87.442 7.432 64.018 1.00 56.50 101 LEU B C 1
ATOM 3702 O O . LEU B 1 101 ? -87.370 6.892 62.911 1.00 55.95 101 LEU B O 1
ATOM 3707 N N . ASP B 1 102 ? -88.492 7.296 64.829 1.00 58.07 102 ASP B N 1
ATOM 3708 C CA . ASP B 1 102 ? -89.667 6.509 64.465 1.00 59.75 102 ASP B CA 1
ATOM 3709 C C . ASP B 1 102 ? -90.724 7.436 63.875 1.00 61.91 102 ASP B C 1
ATOM 3710 O O . ASP B 1 102 ? -90.798 8.610 64.246 1.00 61.37 102 ASP B O 1
ATOM 3715 N N . PRO B 1 103 ? -91.578 6.909 62.975 1.00 64.15 103 PRO B N 1
ATOM 3716 C CA . PRO B 1 103 ? -92.665 7.592 62.264 1.00 65.13 103 PRO B CA 1
ATOM 3717 C C . PRO B 1 103 ? -93.117 8.984 62.709 1.00 66.16 103 PRO B C 1
ATOM 3718 O O . PRO B 1 103 ? -93.167 9.898 61.888 1.00 66.06 103 PRO B O 1
ATOM 3722 N N . PRO B 1 104 ? -93.461 9.172 63.995 1.00 67.53 104 PRO B N 1
ATOM 3723 C CA . PRO B 1 104 ? -93.893 10.512 64.426 1.00 69.32 104 PRO B CA 1
ATOM 3724 C C . PRO B 1 104 ? -92.847 11.608 64.143 1.00 70.53 104 PRO B C 1
ATOM 3725 O O . PRO B 1 104 ? -92.992 12.384 63.193 1.00 69.15 104 PRO B O 1
ATOM 3729 N N . HIS B 1 105 ? -91.804 11.662 64.971 1.00 72.03 105 HIS B N 1
ATOM 3730 C CA . HIS B 1 105 ? -90.732 12.642 64.807 1.00 73.67 105 HIS B CA 1
ATOM 3731 C C . HIS B 1 105 ? -90.167 12.444 63.403 1.00 72.55 105 HIS B C 1
ATOM 3732 O O . HIS B 1 105 ? -89.867 13.402 62.679 1.00 72.96 105 HIS B O 1
ATOM 3739 N N . HIS B 1 106 ? -90.054 11.174 63.032 1.00 70.84 106 HIS B N 1
ATOM 3740 C CA . HIS B 1 106 ? -89.510 10.761 61.746 1.00 69.16 106 HIS B CA 1
ATOM 3741 C C . HIS B 1 106 ? -90.197 11.311 60.483 1.00 69.27 106 HIS B C 1
ATOM 3742 O O . HIS B 1 106 ? -89.520 11.702 59.523 1.00 69.30 106 HIS B O 1
ATOM 3749 N N . THR B 1 107 ? -91.528 11.346 60.477 1.00 69.26 107 THR B N 1
ATOM 3750 C CA . THR B 1 107 ? -92.259 11.836 59.304 1.00 68.91 107 THR B CA 1
ATOM 3751 C C . THR B 1 107 ? -91.948 13.283 58.958 1.00 68.07 107 THR B C 1
ATOM 3752 O O . THR B 1 107 ? -91.743 13.622 57.791 1.00 67.18 107 THR B O 1
ATOM 3756 N N . GLU B 1 108 ? -91.944 14.135 59.977 1.00 67.77 108 GLU B N 1
ATOM 3757 C CA . GLU B 1 108 ? -91.670 15.555 59.812 1.00 67.06 108 GLU B CA 1
ATOM 3758 C C . GLU B 1 108 ? -90.274 15.806 59.252 1.00 65.43 108 GLU B C 1
ATOM 3759 O O . GLU B 1 108 ? -90.097 16.638 58.360 1.00 64.56 108 GLU B O 1
ATOM 3765 N N . LEU B 1 109 ? -89.290 15.083 59.787 1.00 63.52 109 LEU B N 1
ATOM 3766 C CA . LEU B 1 109 ? -87.902 15.235 59.371 1.00 61.71 109 LEU B CA 1
ATOM 3767 C C . LEU B 1 109 ? -87.604 14.692 57.968 1.00 60.85 109 LEU B C 1
ATOM 3768 O O . LEU B 1 109 ? -86.934 15.355 57.175 1.00 60.67 109 LEU B O 1
ATOM 3773 N N . ARG B 1 110 ? -88.097 13.496 57.654 1.00 60.46 110 ARG B N 1
ATOM 3774 C CA . ARG B 1 110 ? -87.838 12.912 56.334 1.00 60.17 110 ARG B CA 1
ATOM 3775 C C . ARG B 1 110 ? -88.359 13.807 55.216 1.00 59.15 110 ARG B C 1
ATOM 3776 O O . ARG B 1 110 ? -87.646 14.087 54.259 1.00 58.00 110 ARG B O 1
ATOM 3784 N N . SER B 1 111 ? -89.604 14.251 55.343 1.00 59.58 111 SER B N 1
ATOM 3785 C CA . SER B 1 111 ? -90.226 15.132 54.359 1.00 60.58 111 SER B CA 1
ATOM 3786 C C . SER B 1 111 ? -89.366 16.374 54.129 1.00 61.00 111 SER B C 1
ATOM 3787 O O . SER B 1 111 ? -89.307 16.918 53.023 1.00 61.17 111 SER B O 1
ATOM 3790 N N . LEU B 1 112 ? -88.698 16.815 55.186 1.00 61.19 112 LEU B N 1
ATOM 3791 C CA . LEU B 1 112 ? -87.852 17.996 55.118 1.00 61.70 112 LEU B CA 1
ATOM 3792 C C . LEU B 1 112 ? -86.744 17.922 54.057 1.00 61.87 112 LEU B C 1
ATOM 3793 O O . LEU B 1 112 ? -86.748 18.709 53.109 1.00 62.19 112 LEU B O 1
ATOM 3798 N N . LEU B 1 113 ? -85.821 16.970 54.206 1.00 61.94 113 LEU B N 1
ATOM 3799 C CA . LEU B 1 113 ? -84.677 16.811 53.291 1.00 62.11 113 LEU B CA 1
ATOM 3800 C C . LEU B 1 113 ? -84.886 15.985 52.022 1.00 62.44 113 LEU B C 1
ATOM 3801 O O . LEU B 1 113 ? -83.997 15.949 51.163 1.00 62.72 113 LEU B O 1
ATOM 3806 N N . THR B 1 114 ? -86.022 15.304 51.907 1.00 62.72 114 THR B N 1
ATOM 3807 C CA . THR B 1 114 ? -86.250 14.419 50.767 1.00 61.64 114 THR B CA 1
ATOM 3808 C C . THR B 1 114 ? -86.091 15.024 49.365 1.00 61.01 114 THR B C 1
ATOM 3809 O O . THR B 1 114 ? -85.497 14.394 48.489 1.00 61.32 114 THR B O 1
ATOM 3813 N N . THR B 1 115 ? -86.580 16.241 49.154 1.00 59.73 115 THR B N 1
ATOM 3814 C CA . THR B 1 115 ? -86.474 16.883 47.844 1.00 59.53 115 THR B CA 1
ATOM 3815 C C . THR B 1 115 ? -85.053 17.350 47.511 1.00 58.93 115 THR B C 1
ATOM 3816 O O . THR B 1 115 ? -84.713 17.578 46.345 1.00 58.33 115 THR B O 1
ATOM 3820 N N . GLU B 1 116 ? -84.226 17.490 48.539 1.00 58.19 116 GLU B N 1
ATOM 3821 C CA . GLU B 1 116 ? -82.857 17.951 48.361 1.00 57.25 116 GLU B CA 1
ATOM 3822 C C . GLU B 1 116 ? -81.935 16.852 47.851 1.00 56.19 116 GLU B C 1
ATOM 3823 O O . GLU B 1 116 ? -80.752 17.086 47.619 1.00 56.95 116 GLU B O 1
ATOM 3829 N N . PHE B 1 117 ? -82.479 15.647 47.714 1.00 55.29 117 PHE B N 1
ATOM 3830 C CA . PHE B 1 117 ? -81.727 14.491 47.225 1.00 54.77 117 PHE B CA 1
ATOM 3831 C C . PHE B 1 117 ? -82.495 13.852 46.079 1.00 54.39 117 PHE B C 1
ATOM 3832 O O . PHE B 1 117 ? -82.336 12.665 45.788 1.00 53.24 117 PHE B O 1
ATOM 3840 N N . SER B 1 118 ? -83.329 14.657 45.430 1.00 53.98 118 SER B N 1
ATOM 3841 C CA . SER B 1 118 ? -84.136 14.193 44.317 1.00 53.14 118 SER B CA 1
ATOM 3842 C C . SER B 1 118 ? -83.261 13.866 43.115 1.00 52.42 118 SER B C 1
ATOM 3843 O O . SER B 1 118 ? -82.119 14.317 43.023 1.00 52.09 118 SER B O 1
ATOM 3846 N N . PRO B 1 119 ? -83.789 13.063 42.179 1.00 51.88 119 PRO B N 1
ATOM 3847 C CA . PRO B 1 119 ? -83.046 12.682 40.974 1.00 52.11 119 PRO B CA 1
ATOM 3848 C C . PRO B 1 119 ? -82.587 13.941 40.243 1.00 52.54 119 PRO B C 1
ATOM 3849 O O . PRO B 1 119 ? -81.549 13.953 39.576 1.00 52.66 119 PRO B O 1
ATOM 3853 N N . SER B 1 120 ? -83.375 15.004 40.385 1.00 52.08 120 SER B N 1
ATOM 3854 C CA . SER B 1 120 ? -83.084 16.290 39.765 1.00 50.54 120 SER B CA 1
ATOM 3855 C C . SER B 1 120 ? -81.762 16.864 40.273 1.00 49.35 120 SER B C 1
ATOM 3856 O O . SER B 1 120 ? -80.855 17.149 39.487 1.00 49.46 120 SER B O 1
ATOM 3859 N N . ILE B 1 121 ? -81.656 17.042 41.587 1.00 48.12 121 ILE B N 1
ATOM 3860 C CA . ILE B 1 121 ? -80.429 17.583 42.171 1.00 46.61 121 ILE B CA 1
ATOM 3861 C C . ILE B 1 121 ? -79.238 16.654 41.929 1.00 45.04 121 ILE B C 1
ATOM 3862 O O . ILE B 1 121 ? -78.144 17.118 41.612 1.00 45.23 121 ILE B O 1
ATOM 3867 N N . VAL B 1 122 ? -79.449 15.348 42.075 1.00 42.47 122 VAL B N 1
ATOM 3868 C CA . VAL B 1 122 ? -78.369 14.388 41.870 1.00 40.04 122 VAL B CA 1
ATOM 3869 C C . VAL B 1 122 ? -77.868 14.395 40.433 1.00 40.02 122 VAL B C 1
ATOM 3870 O O . VAL B 1 122 ? -76.668 14.376 40.196 1.00 39.97 122 VAL B O 1
ATOM 3874 N N . THR B 1 123 ? -78.784 14.419 39.474 1.00 41.59 123 THR B N 1
ATOM 3875 C CA . THR B 1 123 ? -78.394 14.431 38.069 1.00 43.86 123 THR B CA 1
ATOM 3876 C C . THR B 1 123 ? -77.475 15.604 37.748 1.00 44.11 123 THR B C 1
ATOM 3877 O O . THR B 1 123 ? -76.472 15.439 37.050 1.00 45.45 123 THR B O 1
ATOM 3881 N N . GLY B 1 124 ? -77.808 16.783 38.260 1.00 42.87 124 GLY B N 1
ATOM 3882 C CA . GLY B 1 124 ? -76.983 17.943 37.985 1.00 43.08 124 GLY B CA 1
ATOM 3883 C C . GLY B 1 124 ? -75.676 17.929 38.749 1.00 42.96 124 GLY B C 1
ATOM 3884 O O . GLY B 1 124 ? -74.738 18.658 38.414 1.00 43.57 124 GLY B O 1
ATOM 3885 N N . LEU B 1 125 ? -75.610 17.099 39.784 1.00 42.24 125 LEU B N 1
ATOM 3886 C CA . LEU B 1 125 ? -74.411 17.008 40.604 1.00 40.68 125 LEU B CA 1
ATOM 3887 C C . LEU B 1 125 ? -73.403 16.013 40.039 1.00 39.40 125 LEU B C 1
ATOM 3888 O O . LEU B 1 125 ? -72.218 16.088 40.335 1.00 38.99 125 LEU B O 1
ATOM 3893 N N . ARG B 1 126 ? -73.881 15.095 39.210 1.00 39.74 126 ARG B N 1
ATOM 3894 C CA . ARG B 1 126 ? -73.032 14.071 38.619 1.00 40.52 126 ARG B CA 1
ATOM 3895 C C . ARG B 1 126 ? -71.745 14.579 37.979 1.00 41.57 126 ARG B C 1
ATOM 3896 O O . ARG B 1 126 ? -70.683 13.975 38.155 1.00 42.49 126 ARG B O 1
ATOM 3904 N N . PRO B 1 127 ? -71.814 15.682 37.215 1.00 41.62 127 PRO B N 1
ATOM 3905 C CA . PRO B 1 127 ? -70.593 16.208 36.586 1.00 41.15 127 PRO B CA 1
ATOM 3906 C C . PRO B 1 127 ? -69.527 16.557 37.629 1.00 40.44 127 PRO B C 1
ATOM 3907 O O . PRO B 1 127 ? -68.340 16.314 37.423 1.00 41.08 127 PRO B O 1
ATOM 3911 N N . ARG B 1 128 ? -69.958 17.120 38.752 1.00 40.33 128 ARG B N 1
ATOM 3912 C CA . ARG B 1 128 ? -69.020 17.491 39.807 1.00 41.53 128 ARG B CA 1
ATOM 3913 C C . ARG B 1 128 ? -68.461 16.242 40.484 1.00 40.81 128 ARG B C 1
ATOM 3914 O O . ARG B 1 128 ? -67.282 16.197 40.843 1.00 41.13 128 ARG B O 1
ATOM 3922 N N . ILE B 1 129 ? -69.311 15.227 40.644 1.00 40.27 129 ILE B N 1
ATOM 3923 C CA . ILE B 1 129 ? -68.912 13.962 41.261 1.00 38.58 129 ILE B CA 1
ATOM 3924 C C . ILE B 1 129 ? -67.803 13.326 40.427 1.00 38.32 129 ILE B C 1
ATOM 3925 O O . ILE B 1 129 ? -66.828 12.800 40.963 1.00 36.90 129 ILE B O 1
ATOM 3930 N N . ALA B 1 130 ? -67.965 13.383 39.109 1.00 38.62 130 ALA B N 1
ATOM 3931 C CA . ALA B 1 130 ? -66.991 12.804 38.190 1.00 40.04 130 ALA B CA 1
ATOM 3932 C C . ALA B 1 130 ? -65.671 13.556 38.242 1.00 40.11 130 ALA B C 1
ATOM 3933 O O . ALA B 1 130 ? -64.590 12.965 38.163 1.00 39.75 130 ALA B O 1
ATOM 3935 N N . GLU B 1 131 ? -65.773 14.871 38.364 1.00 40.39 131 GLU B N 1
ATOM 3936 C CA . GLU B 1 131 ? -64.606 15.726 38.426 1.00 41.17 131 GLU B CA 1
ATOM 3937 C C . GLU B 1 131 ? -63.816 15.407 39.688 1.00 40.28 131 GLU B C 1
ATOM 3938 O O . GLU B 1 131 ? -62.588 15.369 39.660 1.00 40.52 131 GLU B O 1
ATOM 3944 N N . LEU B 1 132 ? -64.528 15.169 40.787 1.00 38.46 132 LEU B N 1
ATOM 3945 C CA . LEU B 1 132 ? -63.898 14.839 42.060 1.00 37.49 132 LEU B CA 1
ATOM 3946 C C . LEU B 1 132 ? -63.246 13.450 41.986 1.00 37.02 132 LEU B C 1
ATOM 3947 O O . LEU B 1 132 ? -62.118 13.254 42.441 1.00 35.59 132 LEU B O 1
ATOM 3952 N N . ALA B 1 133 ? -63.963 12.491 41.403 1.00 37.33 133 ALA B N 1
ATOM 3953 C CA . ALA B 1 133 ? -63.453 11.127 41.271 1.00 37.19 133 ALA B CA 1
ATOM 3954 C C . ALA B 1 133 ? -62.161 11.165 40.474 1.00 37.17 133 ALA B C 1
ATOM 3955 O O . ALA B 1 133 ? -61.175 10.520 40.827 1.00 37.65 133 ALA B O 1
ATOM 3957 N N . SER B 1 134 ? -62.172 11.938 39.396 1.00 37.39 134 SER B N 1
ATOM 3958 C CA . SER B 1 134 ? -61.006 12.070 38.536 1.00 38.18 134 SER B CA 1
ATOM 3959 C C . SER B 1 134 ? -59.808 12.622 39.296 1.00 37.25 134 SER B C 1
ATOM 3960 O O . SER B 1 134 ? -58.713 12.058 39.242 1.00 37.93 134 SER B O 1
ATOM 3963 N N . ALA B 1 135 ? -60.021 13.728 40.002 1.00 36.90 135 ALA B N 1
ATOM 3964 C CA . ALA B 1 135 ? -58.953 14.364 40.768 1.00 37.16 135 ALA B CA 1
ATOM 3965 C C . ALA B 1 135 ? -58.350 13.398 41.773 1.00 38.18 135 ALA B C 1
ATOM 3966 O O . ALA B 1 135 ? -57.128 13.332 41.934 1.00 38.38 135 ALA B O 1
ATOM 3968 N N . LEU B 1 136 ? -59.217 12.659 42.460 1.00 39.23 136 LEU B N 1
ATOM 3969 C CA . LEU B 1 136 ? -58.773 11.691 43.457 1.00 40.37 136 LEU B CA 1
ATOM 3970 C C . LEU B 1 136 ? -57.830 10.690 42.805 1.00 40.38 136 LEU B C 1
ATOM 3971 O O . LEU B 1 136 ? -56.771 10.389 43.345 1.00 41.87 136 LEU B O 1
ATOM 3976 N N . LEU B 1 137 ? -58.221 10.185 41.637 1.00 41.77 137 LEU B N 1
ATOM 3977 C CA . LEU B 1 137 ? -57.404 9.210 40.925 1.00 43.11 137 LEU B CA 1
ATOM 3978 C C . LEU B 1 137 ? -56.054 9.771 40.516 1.00 44.60 137 LEU B C 1
ATOM 3979 O O . LEU B 1 137 ? -55.045 9.073 40.594 1.00 43.19 137 LEU B O 1
ATOM 3984 N N . ASP B 1 138 ? -56.034 11.031 40.093 1.00 47.47 138 ASP B N 1
ATOM 3985 C CA . ASP B 1 138 ? -54.787 11.676 39.715 1.00 51.19 138 ASP B CA 1
ATOM 3986 C C . ASP B 1 138 ? -53.750 11.546 40.824 1.00 53.02 138 ASP B C 1
ATOM 3987 O O . ASP B 1 138 ? -52.600 11.186 40.554 1.00 53.85 138 ASP B O 1
ATOM 3992 N N . ARG B 1 139 ? -54.116 11.834 42.074 1.00 55.91 139 ARG B N 1
ATOM 3993 C CA . ARG B 1 139 ? -53.084 11.668 43.081 1.00 59.20 139 ARG B CA 1
ATOM 3994 C C . ARG B 1 139 ? -52.856 10.225 43.476 1.00 59.77 139 ARG B C 1
ATOM 3995 O O . ARG B 1 139 ? -51.735 9.867 43.821 1.00 60.21 139 ARG B O 1
ATOM 4003 N N . LEU B 1 140 ? -53.884 9.388 43.361 1.00 60.19 140 LEU B N 1
ATOM 4004 C CA . LEU B 1 140 ? -53.765 7.965 43.675 1.00 60.61 140 LEU B CA 1
ATOM 4005 C C . LEU B 1 140 ? -52.728 7.350 42.721 1.00 62.36 140 LEU B C 1
ATOM 4006 O O . LEU B 1 140 ? -51.960 6.462 43.103 1.00 62.35 140 LEU B O 1
ATOM 4011 N N . ARG B 1 141 ? -52.700 7.844 41.484 1.00 64.51 141 ARG B N 1
ATOM 4012 C CA . ARG B 1 141 ? -51.768 7.341 40.479 1.00 65.87 141 ARG B CA 1
ATOM 4013 C C . ARG B 1 141 ? -50.314 7.653 40.791 1.00 67.34 141 ARG B C 1
ATOM 4014 O O . ARG B 1 141 ? -49.410 7.095 40.172 1.00 68.49 141 ARG B O 1
ATOM 4022 N N . ALA B 1 142 ? -50.086 8.540 41.750 1.00 68.09 142 ALA B N 1
ATOM 4023 C CA . ALA B 1 142 ? -48.729 8.912 42.104 1.00 68.79 142 ALA B CA 1
ATOM 4024 C C . ALA B 1 142 ? -48.102 8.126 43.261 1.00 69.95 142 ALA B C 1
ATOM 4025 O O . ALA B 1 142 ? -47.200 8.631 43.931 1.00 70.93 142 ALA B O 1
ATOM 4027 N N . GLN B 1 143 ? -48.575 6.909 43.520 1.00 70.07 143 GLN B N 1
ATOM 4028 C CA . GLN B 1 143 ? -47.947 6.118 44.574 1.00 69.67 143 GLN B CA 1
ATOM 4029 C C . GLN B 1 143 ? -47.846 4.639 44.246 1.00 68.96 143 GLN B C 1
ATOM 4030 O O . GLN B 1 143 ? -48.737 4.055 43.629 1.00 68.90 143 GLN B O 1
ATOM 4036 N N . ARG B 1 144 ? -46.724 4.054 44.654 1.00 67.97 144 ARG B N 1
ATOM 4037 C CA . ARG B 1 144 ? -46.411 2.659 44.376 1.00 66.54 144 ARG B CA 1
ATOM 4038 C C . ARG B 1 144 ? -47.477 1.634 44.736 1.00 63.74 144 ARG B C 1
ATOM 4039 O O . ARG B 1 144 ? -47.868 0.816 43.901 1.00 63.47 144 ARG B O 1
ATOM 4047 N N . ARG B 1 145 ? -47.964 1.703 45.966 1.00 60.28 145 ARG B N 1
ATOM 4048 C CA . ARG B 1 145 ? -48.961 0.770 46.465 1.00 56.18 145 ARG B CA 1
ATOM 4049 C C . ARG B 1 145 ? -50.052 1.590 47.168 1.00 54.24 145 ARG B C 1
ATOM 4050 O O . ARG B 1 145 ? -50.055 1.720 48.388 1.00 54.67 145 ARG B O 1
ATOM 4058 N N . PRO B 1 146 ? -50.984 2.171 46.393 1.00 51.61 146 PRO B N 1
ATOM 4059 C CA . PRO B 1 146 ? -52.070 2.985 46.952 1.00 49.55 146 PRO B CA 1
ATOM 4060 C C . PRO B 1 146 ? -53.141 2.229 47.741 1.00 47.78 146 PRO B C 1
ATOM 4061 O O . PRO B 1 146 ? -53.360 1.034 47.532 1.00 47.64 146 PRO B O 1
ATOM 4065 N N . ASP B 1 147 ? -53.781 2.935 48.671 1.00 45.03 147 ASP B N 1
ATOM 4066 C CA . ASP B 1 147 ? -54.859 2.372 49.484 1.00 41.67 147 ASP B CA 1
ATOM 4067 C C . ASP B 1 147 ? -56.105 2.936 48.816 1.00 40.64 147 ASP B C 1
ATOM 4068 O O . ASP B 1 147 ? -56.306 4.151 48.810 1.00 41.21 147 ASP B O 1
ATOM 4073 N N . LEU B 1 148 ? -56.924 2.075 48.226 1.00 38.39 148 LEU B N 1
ATOM 4074 C CA . LEU B 1 148 ? -58.124 2.560 47.561 1.00 37.09 148 LEU B CA 1
ATOM 4075 C C . LEU B 1 148 ? -59.165 3.108 48.534 1.00 36.81 148 LEU B C 1
ATOM 4076 O O . LEU B 1 148 ? -60.019 3.908 48.151 1.00 35.85 148 LEU B O 1
ATOM 4081 N N . VAL B 1 149 ? -59.101 2.675 49.790 1.00 36.04 149 VAL B N 1
ATOM 4082 C CA . VAL B 1 149 ? -60.051 3.163 50.785 1.00 35.26 149 VAL B CA 1
ATOM 4083 C C . VAL B 1 149 ? -59.713 4.597 51.155 1.00 36.52 149 VAL B C 1
ATOM 4084 O O . VAL B 1 149 ? -60.493 5.515 50.899 1.00 35.80 149 VAL B O 1
ATOM 4088 N N . GLU B 1 150 ? -58.547 4.797 51.761 1.00 38.78 150 GLU B N 1
ATOM 4089 C CA . GLU B 1 150 ? -58.182 6.148 52.163 1.00 39.57 150 GLU B CA 1
ATOM 4090 C C . GLU B 1 150 ? -57.911 7.071 50.997 1.00 37.86 150 GLU B C 1
ATOM 4091 O O . GLU B 1 150 ? -58.081 8.287 51.118 1.00 37.61 150 GLU B O 1
ATOM 4097 N N . GLY B 1 151 ? -57.499 6.505 49.866 1.00 35.35 151 GLY B N 1
ATOM 4098 C CA . GLY B 1 151 ? -57.201 7.328 48.710 1.00 33.16 151 GLY B CA 1
ATOM 4099 C C . GLY B 1 151 ? -58.325 7.581 47.721 1.00 32.26 151 GLY B C 1
ATOM 4100 O O . GLY B 1 151 ? -58.169 8.405 46.821 1.00 32.59 151 GLY B O 1
ATOM 4101 N N . PHE B 1 152 ? -59.464 6.911 47.877 1.00 30.32 152 PHE B N 1
ATOM 4102 C CA . PHE B 1 152 ? -60.541 7.107 46.910 1.00 29.00 152 PHE B CA 1
ATOM 4103 C C . PHE B 1 152 ? -61.958 6.828 47.415 1.00 28.46 152 PHE B C 1
ATOM 4104 O O . PHE B 1 152 ? -62.833 7.696 47.352 1.00 27.25 152 PHE B O 1
ATOM 4112 N N . ALA B 1 153 ? -62.185 5.611 47.902 1.00 27.12 153 ALA B N 1
ATOM 4113 C CA . ALA B 1 153 ? -63.503 5.210 48.376 1.00 26.73 153 ALA B CA 1
ATOM 4114 C C . ALA B 1 153 ? -63.996 6.017 49.569 1.00 27.74 153 ALA B C 1
ATOM 4115 O O . ALA B 1 153 ? -65.183 6.345 49.644 1.00 26.92 153 ALA B O 1
ATOM 4117 N N . ALA B 1 154 ? -63.091 6.329 50.496 1.00 28.78 154 ALA B N 1
ATOM 4118 C CA . ALA B 1 154 ? -63.456 7.087 51.693 1.00 30.55 154 ALA B CA 1
ATOM 4119 C C . ALA B 1 154 ? -63.615 8.584 51.417 1.00 30.70 154 ALA B C 1
ATOM 4120 O O . ALA B 1 154 ? -64.611 9.194 51.817 1.00 32.44 154 ALA B O 1
ATOM 4122 N N . PRO B 1 155 ? -62.640 9.196 50.727 1.00 30.24 155 PRO B N 1
ATOM 4123 C CA . PRO B 1 155 ? -62.724 10.626 50.426 1.00 30.17 155 PRO B CA 1
ATOM 4124 C C . PRO B 1 155 ? -63.775 11.059 49.416 1.00 30.20 155 PRO B C 1
ATOM 4125 O O . PRO B 1 155 ? -64.229 12.196 49.471 1.00 31.51 155 PRO B O 1
ATOM 4129 N N . LEU B 1 156 ? -64.178 10.175 48.501 1.00 29.77 156 LEU B N 1
ATOM 4130 C CA . LEU B 1 156 ? -65.179 10.545 47.497 1.00 28.69 156 LEU B CA 1
ATOM 4131 C C . LEU B 1 156 ? -66.551 10.937 48.054 1.00 29.81 156 LEU B C 1
ATOM 4132 O O . LEU B 1 156 ? -67.104 11.964 47.671 1.00 29.93 156 LEU B O 1
ATOM 4137 N N . PRO B 1 157 ? -67.135 10.116 48.943 1.00 31.18 157 PRO B N 1
ATOM 4138 C CA . PRO B 1 157 ? -68.447 10.469 49.490 1.00 31.79 157 PRO B CA 1
ATOM 4139 C C . PRO B 1 157 ? -68.383 11.762 50.301 1.00 33.00 157 PRO B C 1
ATOM 4140 O O . PRO B 1 157 ? -69.300 12.587 50.245 1.00 33.80 157 PRO B O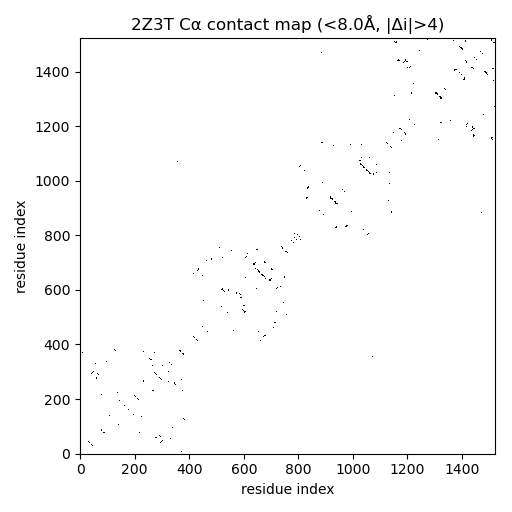 1
ATOM 4144 N N . ILE B 1 158 ? -67.294 11.914 51.056 1.00 33.13 158 ILE B N 1
ATOM 4145 C CA . ILE B 1 158 ? -67.056 13.088 51.894 1.00 33.04 158 ILE B CA 1
ATOM 4146 C C . ILE B 1 158 ? -67.035 14.329 51.009 1.00 34.22 158 ILE B C 1
ATOM 4147 O O . ILE B 1 158 ? -67.703 15.331 51.282 1.00 34.97 158 ILE B O 1
ATOM 4152 N N . LEU B 1 159 ? -66.250 14.247 49.944 1.00 34.98 159 LEU B N 1
ATOM 4153 C CA . LEU B 1 159 ? -66.108 15.350 49.001 1.00 35.82 159 LEU B CA 1
ATOM 4154 C C . LEU B 1 159 ? -67.388 15.722 48.275 1.00 37.44 159 LEU B C 1
ATOM 4155 O O . LEU B 1 159 ? -67.630 16.897 48.002 1.00 37.42 159 LEU B O 1
ATOM 4160 N N . VAL B 1 160 ? -68.196 14.721 47.941 1.00 39.89 160 VAL B N 1
ATOM 4161 C CA . VAL B 1 160 ? -69.441 14.973 47.232 1.00 42.03 160 VAL B CA 1
ATOM 4162 C C . VAL B 1 160 ? -70.457 15.650 48.156 1.00 43.16 160 VAL B C 1
ATOM 4163 O O . VAL B 1 160 ? -71.051 16.667 47.793 1.00 43.32 160 VAL B O 1
ATOM 4167 N N . ILE B 1 161 ? -70.645 15.096 49.351 1.00 43.99 161 ILE B N 1
ATOM 4168 C CA . ILE B 1 161 ? -71.599 15.660 50.298 1.00 44.78 161 ILE B CA 1
ATOM 4169 C C . ILE B 1 161 ? -71.130 17.036 50.775 1.00 45.70 161 ILE B C 1
ATOM 4170 O O . ILE B 1 161 ? -71.950 17.886 51.120 1.00 45.58 161 ILE B O 1
ATOM 4175 N N . SER B 1 162 ? -69.812 17.248 50.787 1.00 46.94 162 SER B N 1
ATOM 4176 C CA . SER B 1 162 ? -69.220 18.526 51.198 1.00 47.46 162 SER B CA 1
ATOM 4177 C C . SER B 1 162 ? -69.572 19.620 50.198 1.00 48.36 162 SER B C 1
ATOM 4178 O O . SER B 1 162 ? -69.714 20.788 50.560 1.00 50.08 162 SER B O 1
ATOM 4181 N N . ALA B 1 163 ? -69.675 19.240 48.930 1.00 48.37 163 ALA B N 1
ATOM 4182 C CA . ALA B 1 163 ? -70.011 20.193 47.881 1.00 48.29 163 ALA B CA 1
ATOM 4183 C C . ALA B 1 163 ? -71.504 20.447 47.927 1.00 49.08 163 ALA B C 1
ATOM 4184 O O . ALA B 1 163 ? -71.983 21.458 47.421 1.00 49.65 163 ALA B O 1
ATOM 4186 N N . LEU B 1 164 ? -72.231 19.525 48.551 1.00 49.54 164 LEU B N 1
ATOM 4187 C CA . LEU B 1 164 ? -73.680 19.625 48.671 1.00 49.46 164 LEU B CA 1
ATOM 4188 C C . LEU B 1 164 ? -74.030 20.507 49.865 1.00 50.34 164 LEU B C 1
ATOM 4189 O O . LEU B 1 164 ? -75.109 21.094 49.931 1.00 50.17 164 LEU B O 1
ATOM 4194 N N . LEU B 1 165 ? -73.091 20.599 50.799 1.00 51.27 165 LEU B N 1
ATOM 4195 C CA . LEU B 1 165 ? -73.257 21.391 52.007 1.00 51.42 165 LEU B CA 1
ATOM 4196 C C . LEU B 1 165 ? -72.546 22.734 51.890 1.00 52.53 165 LEU B C 1
ATOM 4197 O O . LEU B 1 165 ? -72.704 23.604 52.744 1.00 53.30 165 LEU B O 1
ATOM 4202 N N . GLY B 1 166 ? -71.752 22.904 50.841 1.00 52.78 166 GLY B N 1
ATOM 4203 C CA . GLY B 1 166 ? -71.033 24.154 50.670 1.00 53.86 166 GLY B CA 1
ATOM 4204 C C . GLY B 1 166 ? -69.785 24.229 51.533 1.00 55.17 166 GLY B C 1
ATOM 4205 O O . GLY B 1 166 ? -69.230 25.303 51.749 1.00 55.86 166 GLY B O 1
ATOM 4206 N N . ILE B 1 167 ? -69.350 23.076 52.028 1.00 55.85 167 ILE B N 1
ATOM 4207 C CA . ILE B 1 167 ? -68.159 22.943 52.866 1.00 57.11 167 ILE B CA 1
ATOM 4208 C C . ILE B 1 167 ? -66.892 23.135 52.021 1.00 58.05 167 ILE B C 1
ATOM 4209 O O . ILE B 1 167 ? -66.904 22.872 50.817 1.00 59.11 167 ILE B O 1
ATOM 4214 N N . PRO B 1 168 ? -65.780 23.586 52.640 1.00 58.60 168 PRO B N 1
ATOM 4215 C CA . PRO B 1 168 ? -64.520 23.781 51.905 1.00 58.75 168 PRO B CA 1
ATOM 4216 C C . PRO B 1 168 ? -63.930 22.433 51.476 1.00 58.45 168 PRO B C 1
ATOM 4217 O O . PRO B 1 168 ? -63.817 21.510 52.282 1.00 59.14 168 PRO B O 1
ATOM 4221 N N . GLU B 1 169 ? -63.546 22.332 50.212 1.00 58.08 169 GLU B N 1
ATOM 4222 C CA . GLU B 1 169 ? -62.969 21.105 49.672 1.00 56.88 169 GLU B CA 1
ATOM 4223 C C . GLU B 1 169 ? -61.778 20.628 50.509 1.00 55.97 169 GLU B C 1
ATOM 4224 O O . GLU B 1 169 ? -61.663 19.451 50.842 1.00 55.82 169 GLU B O 1
ATOM 4230 N N . GLU B 1 170 ? -60.903 21.560 50.858 1.00 55.27 170 GLU B N 1
ATOM 4231 C CA . GLU B 1 170 ? -59.701 21.269 51.635 1.00 54.85 170 GLU B CA 1
ATOM 4232 C C . GLU B 1 170 ? -59.917 20.576 52.990 1.00 53.04 170 GLU B C 1
ATOM 4233 O O . GLU B 1 170 ? -58.991 19.985 53.546 1.00 51.07 170 GLU B O 1
ATOM 4239 N N . ASP B 1 171 ? -61.133 20.655 53.520 1.00 52.56 171 ASP B N 1
ATOM 4240 C CA . ASP B 1 171 ? -61.430 20.057 54.815 1.00 51.84 171 ASP B CA 1
ATOM 4241 C C . ASP B 1 171 ? -61.776 18.585 54.731 1.00 50.26 171 ASP B C 1
ATOM 4242 O O . ASP B 1 171 ? -62.008 17.955 55.761 1.00 50.43 171 ASP B O 1
ATOM 4247 N N . HIS B 1 172 ? -61.820 18.039 53.519 1.00 48.48 172 HIS B N 1
ATOM 4248 C CA . HIS B 1 172 ? -62.181 16.637 53.362 1.00 47.05 172 HIS B CA 1
ATOM 4249 C C . HIS B 1 172 ? -61.314 15.649 54.131 1.00 45.77 172 HIS B C 1
ATOM 4250 O O . HIS B 1 172 ? -61.812 14.615 54.582 1.00 46.05 172 HIS B O 1
ATOM 4257 N N . THR B 1 173 ? -60.035 15.952 54.311 1.00 43.94 173 THR B N 1
ATOM 4258 C CA . THR B 1 173 ? -59.204 15.014 55.042 1.00 43.09 173 THR B CA 1
ATOM 4259 C C . THR B 1 173 ? -59.431 15.101 56.575 1.00 42.03 173 THR B C 1
ATOM 4260 O O . THR B 1 173 ? -59.475 14.070 57.269 1.00 40.61 173 THR B O 1
ATOM 4264 N N . TRP B 1 174 ? -59.652 16.316 57.080 1.00 40.74 174 TRP B N 1
ATOM 4265 C CA . TRP B 1 174 ? -59.898 16.516 58.508 1.00 38.71 174 TRP B CA 1
ATOM 4266 C C . TRP B 1 174 ? -61.275 15.965 58.861 1.00 36.34 174 TRP B C 1
ATOM 4267 O O . TRP B 1 174 ? -61.454 15.265 59.860 1.00 33.21 174 TRP B O 1
ATOM 4278 N N . LEU B 1 175 ? -62.242 16.286 58.007 1.00 36.37 175 LEU B N 1
ATOM 4279 C CA . LEU B 1 175 ? -63.627 15.842 58.143 1.00 35.97 175 LEU B CA 1
ATOM 4280 C C . LEU B 1 175 ? -63.682 14.319 58.241 1.00 35.57 175 LEU B C 1
ATOM 4281 O O . LEU B 1 175 ? -64.348 13.769 59.123 1.00 35.79 175 LEU B O 1
ATOM 4286 N N . ARG B 1 176 ? -62.980 13.648 57.327 1.00 36.16 176 ARG B N 1
ATOM 4287 C CA . ARG B 1 176 ? -62.944 12.187 57.292 1.00 37.60 176 ARG B CA 1
ATOM 4288 C C . ARG B 1 176 ? -62.302 11.612 58.543 1.00 37.59 176 ARG B C 1
ATOM 4289 O O . ARG B 1 176 ? -62.783 10.622 59.101 1.00 36.83 176 ARG B O 1
ATOM 4297 N N . ALA B 1 177 ? -61.209 12.224 58.983 1.00 38.31 177 ALA B N 1
ATOM 4298 C CA . ALA B 1 177 ? -60.543 11.747 60.191 1.00 37.93 177 ALA B CA 1
ATOM 4299 C C . ALA B 1 177 ? -61.555 11.698 61.340 1.00 37.48 177 ALA B C 1
ATOM 4300 O O . ALA B 1 177 ? -61.625 10.715 62.087 1.00 37.18 177 ALA B O 1
ATOM 4302 N N . ASN B 1 178 ? -62.346 12.759 61.460 1.00 36.66 178 ASN B N 1
ATOM 4303 C CA . ASN B 1 178 ? -63.360 12.850 62.503 1.00 38.33 178 ASN B CA 1
ATOM 4304 C C . ASN B 1 178 ? -64.530 11.888 62.307 1.00 38.33 178 ASN B C 1
ATOM 4305 O O . ASN B 1 178 ? -65.108 11.401 63.281 1.00 37.29 178 ASN B O 1
ATOM 4310 N N . ALA B 1 179 ? -64.881 11.625 61.049 1.00 38.92 179 ALA B N 1
ATOM 4311 C CA . ALA B 1 179 ? -65.962 10.698 60.740 1.00 38.86 179 ALA B CA 1
ATOM 4312 C C . ALA B 1 179 ? -65.517 9.328 61.240 1.00 39.47 179 ALA B C 1
ATOM 4313 O O . ALA B 1 179 ? -66.302 8.578 61.825 1.00 39.92 179 ALA B O 1
ATOM 4315 N N . VAL B 1 180 ? -64.242 9.016 61.010 1.00 39.62 180 VAL B N 1
ATOM 4316 C CA . VAL B 1 180 ? -63.663 7.741 61.440 1.00 38.74 180 VAL B CA 1
ATOM 4317 C C . VAL B 1 180 ? -63.674 7.650 62.967 1.00 39.35 180 VAL B C 1
ATOM 4318 O O . VAL B 1 180 ? -63.980 6.595 63.537 1.00 40.14 180 VAL B O 1
ATOM 4322 N N . ALA B 1 181 ? -63.327 8.755 63.618 1.00 39.45 181 ALA B N 1
ATOM 4323 C CA . ALA B 1 181 ? -63.321 8.811 65.072 1.00 41.09 181 ALA B CA 1
ATOM 4324 C C . ALA B 1 181 ? -64.738 8.558 65.581 1.00 41.68 181 ALA B C 1
ATOM 4325 O O . ALA B 1 181 ? -64.956 7.779 66.505 1.00 40.80 181 ALA B O 1
ATOM 4327 N N . LEU B 1 182 ? -65.705 9.237 64.976 1.00 42.91 182 LEU B N 1
ATOM 4328 C CA . LEU B 1 182 ? -67.100 9.084 65.369 1.00 43.65 182 LEU B CA 1
ATOM 4329 C C . LEU B 1 182 ? -67.528 7.610 65.364 1.00 44.03 182 LEU B C 1
ATOM 4330 O O . LEU B 1 182 ? -68.300 7.170 66.220 1.00 43.67 182 LEU B O 1
ATOM 4335 N N . GLN B 1 183 ? -67.019 6.855 64.393 1.00 44.71 183 GLN B N 1
ATOM 4336 C CA . GLN B 1 183 ? -67.360 5.441 64.265 1.00 46.82 183 GLN B CA 1
ATOM 4337 C C . GLN B 1 183 ? -66.986 4.625 65.491 1.00 49.73 183 GLN B C 1
ATOM 4338 O O . GLN B 1 183 ? -67.593 3.589 65.766 1.00 50.12 183 GLN B O 1
ATOM 4344 N N . GLU B 1 184 ? -65.988 5.098 66.228 1.00 52.59 184 GLU B N 1
ATOM 4345 C CA . GLU B 1 184 ? -65.518 4.422 67.435 1.00 55.09 184 GLU B CA 1
ATOM 4346 C C . GLU B 1 184 ? -66.647 4.101 68.418 1.00 55.49 184 GLU B C 1
ATOM 4347 O O . GLU B 1 184 ? -66.669 3.030 69.031 1.00 55.58 184 GLU B O 1
ATOM 4353 N N . ALA B 1 185 ? -67.574 5.038 68.575 1.00 55.33 185 ALA B N 1
ATOM 4354 C CA . ALA B 1 185 ? -68.671 4.859 69.510 1.00 56.41 185 ALA B CA 1
ATOM 4355 C C . ALA B 1 185 ? -69.871 4.102 68.950 1.00 57.63 185 ALA B C 1
ATOM 4356 O O . ALA B 1 185 ? -70.899 4.002 69.618 1.00 58.09 185 ALA B O 1
ATOM 4358 N N . SER B 1 186 ? -69.746 3.568 67.737 1.00 58.17 186 SER B N 1
ATOM 4359 C CA . SER B 1 186 ? -70.843 2.836 67.106 1.00 58.53 186 SER B CA 1
ATOM 4360 C C . SER B 1 186 ? -71.266 1.604 67.905 1.00 58.37 186 SER B C 1
ATOM 4361 O O . SER B 1 186 ? -70.423 0.887 68.456 1.00 58.37 186 SER B O 1
ATOM 4364 N N . THR B 1 187 ? -72.578 1.371 67.951 1.00 57.86 187 THR B N 1
ATOM 4365 C CA . THR B 1 187 ? -73.175 0.237 68.670 1.00 58.40 187 THR B CA 1
ATOM 4366 C C . THR B 1 187 ? -72.872 -1.057 67.935 1.00 57.99 187 THR B C 1
ATOM 4367 O O . THR B 1 187 ? -73.088 -2.151 68.454 1.00 57.73 187 THR B O 1
ATOM 4371 N N . THR B 1 188 ? -72.392 -0.907 66.709 1.00 58.12 188 THR B N 1
ATOM 4372 C CA . THR B 1 188 ? -72.079 -2.027 65.845 1.00 57.78 188 THR B CA 1
ATOM 4373 C C . THR B 1 188 ? -70.663 -2.597 66.020 1.00 59.38 188 THR B C 1
ATOM 4374 O O . THR B 1 188 ? -70.308 -3.581 65.380 1.00 59.54 188 THR B O 1
ATOM 4378 N N . ARG B 1 189 ? -69.846 -2.012 66.888 1.00 61.32 189 ARG B N 1
ATOM 4379 C CA . ARG B 1 189 ? -68.496 -2.547 67.076 1.00 63.74 189 ARG B CA 1
ATOM 4380 C C . ARG B 1 189 ? -68.005 -2.322 68.500 1.00 64.78 189 ARG B C 1
ATOM 4381 O O . ARG B 1 189 ? -68.791 -1.957 69.372 1.00 65.17 189 ARG B O 1
ATOM 4389 N N . ALA B 1 190 ? -66.711 -2.547 68.731 1.00 65.75 190 ALA B N 1
ATOM 4390 C CA . ALA B 1 190 ? -66.116 -2.372 70.057 1.00 64.93 190 ALA B CA 1
ATOM 4391 C C . ALA B 1 190 ? -66.465 -1.010 70.641 1.00 64.83 190 ALA B C 1
ATOM 4392 O O . ALA B 1 190 ? -67.153 -0.921 71.657 1.00 64.69 190 ALA B O 1
ATOM 4394 N N . ARG B 1 194 ? -62.450 4.421 76.200 1.00 75.44 194 ARG B N 1
ATOM 4395 C CA . ARG B 1 194 ? -61.654 4.035 75.041 1.00 75.31 194 ARG B CA 1
ATOM 4396 C C . ARG B 1 194 ? -62.210 4.639 73.752 1.00 74.31 194 ARG B C 1
ATOM 4397 O O . ARG B 1 194 ? -61.598 5.533 73.158 1.00 74.43 194 ARG B O 1
ATOM 4405 N N . GLY B 1 195 ? -63.375 4.145 73.334 1.00 72.37 195 GLY B N 1
ATOM 4406 C CA . GLY B 1 195 ? -63.998 4.617 72.110 1.00 69.14 195 GLY B CA 1
ATOM 4407 C C . GLY B 1 195 ? -64.839 5.882 72.184 1.00 67.47 195 GLY B C 1
ATOM 4408 O O . GLY B 1 195 ? -64.788 6.701 71.267 1.00 66.45 195 GLY B O 1
ATOM 4409 N N . TYR B 1 196 ? -65.619 6.040 73.251 1.00 66.96 196 TYR B N 1
ATOM 4410 C CA . TYR B 1 196 ? -66.476 7.214 73.423 1.00 67.51 196 TYR B CA 1
ATOM 4411 C C . TYR B 1 196 ? -65.702 8.515 73.457 1.00 66.70 196 TYR B C 1
ATOM 4412 O O . TYR B 1 196 ? -66.198 9.558 73.023 1.00 66.75 196 TYR B O 1
ATOM 4421 N N . ALA B 1 197 ? -64.500 8.447 74.024 1.00 65.09 197 ALA B N 1
ATOM 4422 C CA . ALA B 1 197 ? -63.619 9.601 74.144 1.00 62.88 197 ALA B CA 1
ATOM 4423 C C . ALA B 1 197 ? -63.361 10.185 72.762 1.00 61.24 197 ALA B C 1
ATOM 4424 O O . ALA B 1 197 ? -63.643 11.355 72.498 1.00 59.93 197 ALA B O 1
ATOM 4426 N N . ARG B 1 198 ? -62.823 9.351 71.882 1.00 59.89 198 ARG B N 1
ATOM 4427 C CA . ARG B 1 198 ? -62.536 9.753 70.514 1.00 58.66 198 ARG B CA 1
ATOM 4428 C C . ARG B 1 198 ? -63.788 10.281 69.798 1.00 56.36 198 ARG B C 1
ATOM 4429 O O . ARG B 1 198 ? -63.753 11.321 69.135 1.00 55.32 198 ARG B O 1
ATOM 4437 N N . ALA B 1 199 ? -64.890 9.546 69.937 1.00 53.58 199 ALA B N 1
ATOM 4438 C CA . ALA B 1 199 ? -66.155 9.908 69.303 1.00 51.32 199 ALA B CA 1
ATOM 4439 C C . ALA B 1 199 ? -66.676 11.234 69.830 1.00 49.74 199 ALA B C 1
ATOM 4440 O O . ALA B 1 199 ? -67.172 12.064 69.065 1.00 49.12 199 ALA B O 1
ATOM 4442 N N . GLU B 1 200 ? -66.567 11.417 71.144 1.00 48.59 200 GLU B N 1
ATOM 4443 C CA . GLU B 1 200 ? -67.014 12.645 71.791 1.00 47.29 200 GLU B CA 1
ATOM 4444 C C . GLU B 1 200 ? -66.132 13.793 71.311 1.00 45.28 200 GLU B C 1
ATOM 4445 O O . GLU B 1 200 ? -66.608 14.902 71.039 1.00 45.17 200 GLU B O 1
ATOM 4451 N N . ALA B 1 201 ? -64.837 13.515 71.214 1.00 42.47 201 ALA B N 1
ATOM 4452 C CA . ALA B 1 201 ? -63.884 14.505 70.749 1.00 39.73 201 ALA B CA 1
ATOM 4453 C C . ALA B 1 201 ? -64.304 14.923 69.349 1.00 39.17 201 ALA B C 1
ATOM 4454 O O . ALA B 1 201 ? -64.401 16.117 69.031 1.00 38.63 201 ALA B O 1
ATOM 4456 N N . ALA B 1 202 ? -64.544 13.920 68.508 1.00 37.67 202 ALA B N 1
ATOM 4457 C CA . ALA B 1 202 ? -64.958 14.156 67.131 1.00 36.70 202 ALA B CA 1
ATOM 4458 C C . ALA B 1 202 ? -66.281 14.916 67.091 1.00 36.40 202 ALA B C 1
ATOM 4459 O O . ALA B 1 202 ? -66.415 15.903 66.365 1.00 35.21 202 ALA B O 1
ATOM 4461 N N . SER B 1 203 ? -67.251 14.451 67.878 1.00 37.80 203 SER B N 1
ATOM 4462 C CA . SER B 1 203 ? -68.571 15.072 67.930 1.00 40.24 203 SER B CA 1
ATOM 4463 C C . SER B 1 203 ? -68.458 16.552 68.280 1.00 42.01 203 SER B C 1
ATOM 4464 O O . SER B 1 203 ? -69.123 17.397 67.674 1.00 42.44 203 SER B O 1
ATOM 4467 N N . GLN B 1 204 ? -67.605 16.863 69.254 1.00 43.12 204 GLN B N 1
ATOM 4468 C CA . GLN B 1 204 ? -67.386 18.242 69.674 1.00 44.25 204 GLN B CA 1
ATOM 4469 C C . GLN B 1 204 ? -66.694 19.003 68.549 1.00 43.41 204 GLN B C 1
ATOM 4470 O O . GLN B 1 204 ? -66.971 20.179 68.311 1.00 43.76 204 GLN B O 1
ATOM 4476 N N . GLU B 1 205 ? -65.782 18.327 67.860 1.00 43.18 205 GLU B N 1
ATOM 4477 C CA . GLU B 1 205 ? -65.061 18.935 66.747 1.00 41.98 205 GLU B CA 1
ATOM 4478 C C . GLU B 1 205 ? -66.016 19.276 65.606 1.00 41.55 205 GLU B C 1
ATOM 4479 O O . GLU B 1 205 ? -65.911 20.350 65.007 1.00 42.72 205 GLU B O 1
ATOM 4485 N N . PHE B 1 206 ? -66.939 18.362 65.305 1.00 40.59 206 PHE B N 1
ATOM 4486 C CA . PHE B 1 206 ? -67.935 18.580 64.244 1.00 40.97 206 PHE B CA 1
ATOM 4487 C C . PHE B 1 206 ? -68.912 19.697 64.629 1.00 41.52 206 PHE B C 1
ATOM 4488 O O . PHE B 1 206 ? -69.207 20.591 63.827 1.00 40.23 206 PHE B O 1
ATOM 4496 N N . THR B 1 207 ? -69.425 19.623 65.856 1.00 42.67 207 THR B N 1
ATOM 4497 C CA . THR B 1 207 ? -70.375 20.614 66.360 1.00 44.76 207 THR B CA 1
ATOM 4498 C C . THR B 1 207 ? -69.780 22.018 66.237 1.00 45.96 207 THR B C 1
ATOM 4499 O O . THR B 1 207 ? -70.383 22.913 65.648 1.00 46.67 207 THR B O 1
ATOM 4503 N N . ARG B 1 208 ? -68.589 22.202 66.794 1.00 47.11 208 ARG B N 1
ATOM 4504 C CA . ARG B 1 208 ? -67.912 23.494 66.727 1.00 47.89 208 ARG B CA 1
ATOM 4505 C C . ARG B 1 208 ? -67.731 23.891 65.270 1.00 48.06 208 ARG B C 1
ATOM 4506 O O . ARG B 1 208 ? -67.916 25.048 64.891 1.00 47.76 208 ARG B O 1
ATOM 4514 N N . TYR B 1 209 ? -67.367 22.906 64.459 1.00 49.30 209 TYR B N 1
ATOM 4515 C CA . TYR B 1 209 ? -67.135 23.107 63.038 1.00 50.34 209 TYR B CA 1
ATOM 4516 C C . TYR B 1 209 ? -68.368 23.635 62.322 1.00 51.10 209 TYR B C 1
ATOM 4517 O O . TYR B 1 209 ? -68.338 24.710 61.715 1.00 50.46 209 TYR B O 1
ATOM 4526 N N . PHE B 1 210 ? -69.450 22.868 62.393 1.00 52.21 210 PHE B N 1
ATOM 4527 C CA . PHE B 1 210 ? -70.684 23.237 61.716 1.00 55.28 210 PHE B CA 1
ATOM 4528 C C . PHE B 1 210 ? -71.444 24.418 62.314 1.00 56.63 210 PHE B C 1
ATOM 4529 O O . PHE B 1 210 ? -72.150 25.126 61.594 1.00 55.87 210 PHE B O 1
ATOM 4537 N N . ARG B 1 211 ? -71.294 24.638 63.616 1.00 58.50 211 ARG B N 1
ATOM 4538 C CA . ARG B 1 211 ? -71.955 25.757 64.279 1.00 60.38 211 ARG B CA 1
ATOM 4539 C C . ARG B 1 211 ? -71.394 27.038 63.686 1.00 61.24 211 ARG B C 1
ATOM 4540 O O . ARG B 1 211 ? -72.111 28.027 63.505 1.00 62.02 211 ARG B O 1
ATOM 4548 N N . ARG B 1 212 ? -70.101 27.006 63.392 1.00 62.44 212 ARG B N 1
ATOM 4549 C CA . ARG B 1 212 ? -69.440 28.162 62.809 1.00 64.18 212 ARG B CA 1
ATOM 4550 C C . ARG B 1 212 ? -69.852 28.336 61.357 1.00 65.57 212 ARG B C 1
ATOM 4551 O O . ARG B 1 212 ? -69.863 29.447 60.838 1.00 65.62 212 ARG B O 1
ATOM 4559 N N . GLU B 1 213 ? -70.202 27.231 60.705 1.00 67.22 213 GLU B N 1
ATOM 4560 C CA . GLU B 1 213 ? -70.620 27.289 59.315 1.00 68.00 213 GLU B CA 1
ATOM 4561 C C . GLU B 1 213 ? -71.993 27.921 59.170 1.00 68.21 213 GLU B C 1
ATOM 4562 O O . GLU B 1 213 ? -72.178 28.800 58.332 1.00 67.90 213 GLU B O 1
ATOM 4568 N N . VAL B 1 214 ? -72.953 27.503 59.994 1.00 69.02 214 VAL B N 1
ATOM 4569 C CA . VAL B 1 214 ? -74.295 28.079 59.907 1.00 70.21 214 VAL B CA 1
ATOM 4570 C C . VAL B 1 214 ? -74.127 29.591 60.024 1.00 72.25 214 VAL B C 1
ATOM 4571 O O . VAL B 1 214 ? -74.853 30.357 59.399 1.00 72.49 214 VAL B O 1
ATOM 4575 N N . ASP B 1 215 ? -73.132 30.010 60.805 1.00 74.45 215 ASP B N 1
ATOM 4576 C CA . ASP B 1 215 ? -72.809 31.425 60.971 1.00 76.52 215 ASP B CA 1
ATOM 4577 C C . ASP B 1 215 ? -71.917 31.861 59.808 1.00 76.84 215 ASP B C 1
ATOM 4578 O O . ASP B 1 215 ? -71.796 33.044 59.491 1.00 78.23 215 ASP B O 1
ATOM 4583 N N . ASP B 1 224 ? -74.409 25.062 50.987 1.00 65.76 224 ASP B N 1
ATOM 4584 C CA . ASP B 1 224 ? -75.605 25.493 50.276 1.00 67.07 224 ASP B CA 1
ATOM 4585 C C . ASP B 1 224 ? -76.847 24.755 50.777 1.00 67.24 224 ASP B C 1
ATOM 4586 O O . ASP B 1 224 ? -77.878 25.381 51.011 1.00 67.99 224 ASP B O 1
ATOM 4591 N N . LEU B 1 225 ? -76.769 23.430 50.907 1.00 66.49 225 LEU B N 1
ATOM 4592 C CA . LEU B 1 225 ? -77.885 22.655 51.443 1.00 65.53 225 LEU B CA 1
ATOM 4593 C C . LEU B 1 225 ? -77.997 23.225 52.844 1.00 66.13 225 LEU B C 1
ATOM 4594 O O . LEU B 1 225 ? -79.058 23.192 53.469 1.00 66.76 225 LEU B O 1
ATOM 4599 N N . LEU B 1 226 ? -76.873 23.763 53.317 1.00 66.08 226 LEU B N 1
ATOM 4600 C CA . LEU B 1 226 ? -76.807 24.397 54.626 1.00 66.29 226 LEU B CA 1
ATOM 4601 C C . LEU B 1 226 ? -77.593 25.697 54.542 1.00 67.09 226 LEU B C 1
ATOM 4602 O O . LEU B 1 226 ? -78.373 26.031 55.438 1.00 67.04 226 LEU B O 1
ATOM 4607 N N . THR B 1 227 ? -77.376 26.423 53.448 1.00 67.83 227 THR B N 1
ATOM 4608 C CA . THR B 1 227 ? -78.063 27.686 53.183 1.00 68.47 227 THR B CA 1
ATOM 4609 C C . THR B 1 227 ? -79.555 27.446 53.307 1.00 70.13 227 THR B C 1
ATOM 4610 O O . THR B 1 227 ? -80.254 28.094 54.081 1.00 69.70 227 THR B O 1
ATOM 4614 N N . LEU B 1 228 ? -80.017 26.489 52.520 1.00 72.26 228 LEU B N 1
ATOM 4615 C CA . LEU B 1 228 ? -81.406 26.091 52.464 1.00 74.35 228 LEU B CA 1
ATOM 4616 C C . LEU B 1 228 ? -81.956 25.696 53.835 1.00 75.54 228 LEU B C 1
ATOM 4617 O O . LEU B 1 228 ? -83.074 26.077 54.187 1.00 76.58 228 LEU B O 1
ATOM 4622 N N . LEU B 1 229 ? -81.184 24.923 54.600 1.00 76.37 229 LEU B N 1
ATOM 4623 C CA . LEU B 1 229 ? -81.690 24.534 55.905 1.00 77.74 229 LEU B CA 1
ATOM 4624 C C . LEU B 1 229 ? -81.607 25.654 56.942 1.00 78.95 229 LEU B C 1
ATOM 4625 O O . LEU B 1 229 ? -82.438 25.709 57.859 1.00 78.83 229 LEU B O 1
ATOM 4630 N N . VAL B 1 230 ? -80.637 26.555 56.822 1.00 79.44 230 VAL B N 1
ATOM 4631 C CA . VAL B 1 230 ? -80.654 27.613 57.786 1.00 79.23 230 VAL B CA 1
ATOM 4632 C C . VAL B 1 230 ? -81.589 28.725 57.363 1.00 79.30 230 VAL B C 1
ATOM 4633 O O . VAL B 1 230 ? -82.067 29.483 58.204 1.00 80.41 230 VAL B O 1
ATOM 4637 N N . ARG B 1 231 ? -81.930 28.762 56.080 1.00 78.38 231 ARG B N 1
ATOM 4638 C CA . ARG B 1 231 ? -82.895 29.724 55.580 1.00 76.86 231 ARG B CA 1
ATOM 4639 C C . ARG B 1 231 ? -84.216 29.144 56.053 1.00 76.41 231 ARG B C 1
ATOM 4640 O O . ARG B 1 231 ? -85.126 29.887 56.400 1.00 76.73 231 ARG B O 1
ATOM 4648 N N . ALA B 1 232 ? -84.262 27.818 56.209 1.00 75.46 232 ALA B N 1
ATOM 4649 C CA . ALA B 1 232 ? -85.453 27.075 56.612 1.00 74.23 232 ALA B CA 1
ATOM 4650 C C . ALA B 1 232 ? -85.263 26.736 58.071 1.00 73.07 232 ALA B C 1
ATOM 4651 O O . ALA B 1 232 ? -86.184 26.834 58.868 1.00 71.30 232 ALA B O 1
ATOM 4653 N N . SER B 1 240 ? -83.678 23.873 64.807 1.00 71.78 240 SER B N 1
ATOM 4654 C CA . SER B 1 240 ? -82.661 24.399 65.713 1.00 71.90 240 SER B CA 1
ATOM 4655 C C . SER B 1 240 ? -81.278 24.379 65.079 1.00 71.80 240 SER B C 1
ATOM 4656 O O . SER B 1 240 ? -81.021 23.604 64.150 1.00 71.80 240 SER B O 1
ATOM 4659 N N . VAL B 1 241 ? -80.386 25.231 65.574 1.00 71.16 241 VAL B N 1
ATOM 4660 C CA . VAL B 1 241 ? -79.033 25.240 65.045 1.00 70.29 241 VAL B CA 1
ATOM 4661 C C . VAL B 1 241 ? -78.457 23.866 65.370 1.00 70.02 241 VAL B C 1
ATOM 4662 O O . VAL B 1 241 ? -77.656 23.327 64.612 1.00 70.03 241 VAL B O 1
ATOM 4666 N N . ASP B 1 242 ? -78.898 23.287 66.484 1.00 69.51 242 ASP B N 1
ATOM 4667 C CA . ASP B 1 242 ? -78.450 21.954 66.877 1.00 69.44 242 ASP B CA 1
ATOM 4668 C C . ASP B 1 242 ? -78.976 20.914 65.881 1.00 68.68 242 ASP B C 1
ATOM 4669 O O . ASP B 1 242 ? -78.304 19.921 65.586 1.00 68.82 242 ASP B O 1
ATOM 4674 N N . GLY B 1 243 ? -80.179 21.153 65.366 1.00 67.70 243 GLY B N 1
ATOM 4675 C CA . GLY B 1 243 ? -80.776 20.243 64.404 1.00 65.85 243 GLY B CA 1
ATOM 4676 C C . GLY B 1 243 ? -80.074 20.337 63.064 1.00 64.35 243 GLY B C 1
ATOM 4677 O O . GLY B 1 243 ? -79.841 19.322 62.409 1.00 64.65 243 GLY B O 1
ATOM 4678 N N . ILE B 1 244 ? -79.745 21.558 62.650 1.00 62.52 244 ILE B N 1
ATOM 4679 C CA . ILE B 1 244 ? -79.043 21.782 61.389 1.00 61.31 244 ILE B CA 1
ATOM 4680 C C . ILE B 1 244 ? -77.679 21.089 61.501 1.00 60.67 244 ILE B C 1
ATOM 4681 O O . ILE B 1 244 ? -77.259 20.341 60.612 1.00 60.10 244 ILE B O 1
ATOM 4686 N N . VAL B 1 245 ? -76.992 21.359 62.607 1.00 59.34 245 VAL B N 1
ATOM 4687 C CA . VAL B 1 245 ? -75.681 20.781 62.873 1.00 57.52 245 VAL B CA 1
ATOM 4688 C C . VAL B 1 245 ? -75.734 19.255 62.870 1.00 56.75 245 VAL B C 1
ATOM 4689 O O . VAL B 1 245 ? -75.008 18.611 62.112 1.00 57.70 245 VAL B O 1
ATOM 4693 N N . GLY B 1 246 ? -76.591 18.681 63.712 1.00 54.77 246 GLY B N 1
ATOM 4694 C CA . GLY B 1 246 ? -76.713 17.233 63.775 1.00 51.90 246 GLY B CA 1
ATOM 4695 C C . GLY B 1 246 ? -76.996 16.618 62.415 1.00 51.02 246 GLY B C 1
ATOM 4696 O O . GLY B 1 246 ? -76.492 15.536 62.088 1.00 49.57 246 GLY B O 1
ATOM 4697 N N . THR B 1 247 ? -77.804 17.314 61.616 1.00 49.11 247 THR B N 1
ATOM 4698 C CA . THR B 1 247 ? -78.144 16.829 60.285 1.00 46.82 247 THR B CA 1
ATOM 4699 C C . THR B 1 247 ? -76.924 16.833 59.381 1.00 46.82 247 THR B C 1
ATOM 4700 O O . THR B 1 247 ? -76.705 15.884 58.630 1.00 46.92 247 THR B O 1
ATOM 4704 N N . CYS B 1 248 ? -76.115 17.886 59.466 1.00 45.33 248 CYS B N 1
ATOM 4705 C CA . CYS B 1 248 ? -74.908 17.973 58.649 1.00 43.06 248 CYS B CA 1
ATOM 4706 C C . CYS B 1 248 ? -73.928 16.845 58.966 1.00 42.11 248 CYS B C 1
ATOM 4707 O O . CYS B 1 248 ? -73.291 16.309 58.063 1.00 41.76 248 CYS B O 1
ATOM 4710 N N . VAL B 1 249 ? -73.804 16.492 60.243 1.00 41.19 249 VAL B N 1
ATOM 4711 C CA . VAL B 1 249 ? -72.900 15.422 60.650 1.00 41.56 249 VAL B CA 1
ATOM 4712 C C . VAL B 1 249 ? -73.392 14.083 60.107 1.00 43.07 249 VAL B C 1
ATOM 4713 O O . VAL B 1 249 ? -72.596 13.256 59.665 1.00 43.51 249 VAL B O 1
ATOM 4717 N N . HIS B 1 250 ? -74.705 13.869 60.146 1.00 43.57 250 HIS B N 1
ATOM 4718 C CA . HIS B 1 250 ? -75.313 12.632 59.646 1.00 42.53 250 HIS B CA 1
ATOM 4719 C C . HIS B 1 250 ? -75.027 12.494 58.145 1.00 40.52 250 HIS B C 1
ATOM 4720 O O . HIS B 1 250 ? -74.487 11.489 57.691 1.00 39.86 250 HIS B O 1
ATOM 4727 N N . LEU B 1 251 ? -75.392 13.526 57.389 1.00 38.76 251 LEU B N 1
ATOM 4728 C CA . LEU B 1 251 ? -75.202 13.553 55.944 1.00 36.61 251 LEU B CA 1
ATOM 4729 C C . LEU B 1 251 ? -73.735 13.418 55.544 1.00 35.06 251 LEU B C 1
ATOM 4730 O O . LEU B 1 251 ? -73.401 12.791 54.534 1.00 34.49 251 LEU B O 1
ATOM 4735 N N . LEU B 1 252 ? -72.861 14.014 56.340 1.00 33.54 252 LEU B N 1
ATOM 4736 C CA . LEU B 1 252 ? -71.432 13.962 56.065 1.00 33.62 252 LEU B CA 1
ATOM 4737 C C . LEU B 1 252 ? -70.843 12.569 56.289 1.00 32.87 252 LEU B C 1
ATOM 4738 O O . LEU B 1 252 ? -69.951 12.139 55.556 1.00 33.75 252 LEU B O 1
ATOM 4743 N N . THR B 1 253 ? -71.337 11.868 57.303 1.00 32.81 253 THR B N 1
ATOM 4744 C CA . THR B 1 253 ? -70.821 10.537 57.616 1.00 32.83 253 THR B CA 1
ATOM 4745 C C . THR B 1 253 ? -71.645 9.372 57.070 1.00 31.58 253 THR B C 1
ATOM 4746 O O . THR B 1 253 ? -71.245 8.214 57.211 1.00 32.42 253 THR B O 1
ATOM 4750 N N . ALA B 1 254 ? -72.780 9.671 56.448 1.00 29.56 254 ALA B N 1
ATOM 4751 C CA . ALA B 1 254 ? -73.648 8.629 55.914 1.00 27.16 254 ALA B CA 1
ATOM 4752 C C . ALA B 1 254 ? -73.003 7.851 54.764 1.00 27.20 254 ALA B C 1
ATOM 4753 O O . ALA B 1 254 ? -72.952 6.620 54.793 1.00 27.40 254 ALA B O 1
ATOM 4755 N N . GLY B 1 255 ? -72.512 8.565 53.754 1.00 26.08 255 GLY B N 1
ATOM 4756 C CA . GLY B 1 255 ? -71.874 7.905 52.627 1.00 25.61 255 GLY B CA 1
ATOM 4757 C C . GLY B 1 255 ? -70.551 7.234 52.970 1.00 25.08 255 GLY B C 1
ATOM 4758 O O . GLY B 1 255 ? -70.172 6.219 52.379 1.00 24.54 255 GLY B O 1
ATOM 4759 N N . HIS B 1 256 ? -69.850 7.798 53.944 1.00 24.28 256 HIS B N 1
ATOM 4760 C CA . HIS B 1 256 ? -68.564 7.273 54.365 1.00 24.35 256 HIS B CA 1
ATOM 4761 C C . HIS B 1 256 ? -68.685 5.896 55.013 1.00 25.20 256 HIS B C 1
ATOM 4762 O O . HIS B 1 256 ? -67.743 5.095 54.963 1.00 24.63 256 HIS B O 1
ATOM 4769 N N . GLU B 1 257 ? -69.846 5.611 55.596 1.00 24.27 257 GLU B N 1
ATOM 4770 C CA . GLU B 1 257 ? -70.061 4.329 56.261 1.00 24.56 257 GLU B CA 1
ATOM 4771 C C . GLU B 1 257 ? -70.800 3.341 55.380 1.00 24.53 257 GLU B C 1
ATOM 4772 O O . GLU B 1 257 ? -71.010 2.192 55.767 1.00 23.98 257 GLU B O 1
ATOM 4778 N N . THR B 1 258 ? -71.194 3.793 54.196 1.00 24.48 258 THR B N 1
ATOM 4779 C CA . THR B 1 258 ? -71.934 2.931 53.283 1.00 24.69 258 THR B CA 1
ATOM 4780 C C . THR B 1 258 ? -71.348 2.899 51.876 1.00 25.59 258 THR B C 1
ATOM 4781 O O . THR B 1 258 ? -70.856 1.861 51.422 1.00 26.21 258 THR B O 1
ATOM 4785 N N . THR B 1 259 ? -71.405 4.032 51.182 1.00 25.48 259 THR B N 1
ATOM 4786 C CA . THR B 1 259 ? -70.883 4.117 49.821 1.00 26.06 259 THR B CA 1
ATOM 4787 C C . THR B 1 259 ? -69.402 3.723 49.757 1.00 26.05 259 THR B C 1
ATOM 4788 O O . THR B 1 259 ? -68.958 3.021 48.844 1.00 25.16 259 THR B O 1
ATOM 4792 N N . THR B 1 260 ? -68.633 4.197 50.727 1.00 25.78 260 THR B N 1
ATOM 4793 C CA . THR B 1 260 ? -67.216 3.882 50.801 1.00 26.22 260 THR B CA 1
ATOM 4794 C C . THR B 1 260 ? -67.028 2.367 50.767 1.00 26.69 260 THR B C 1
ATOM 4795 O O . THR B 1 260 ? -66.214 1.854 49.991 1.00 26.23 260 THR B O 1
ATOM 4799 N N . ASN B 1 261 ? -67.776 1.668 51.625 1.00 26.91 261 ASN B N 1
ATOM 4800 C CA . ASN B 1 261 ? -67.729 0.206 51.721 1.00 27.14 261 ASN B CA 1
ATOM 4801 C C . ASN B 1 261 ? -68.171 -0.437 50.424 1.00 25.76 261 ASN B C 1
ATOM 4802 O O . ASN B 1 261 ? -67.599 -1.432 49.983 1.00 24.49 261 ASN B O 1
ATOM 4807 N N . PHE B 1 262 ? -69.174 0.143 49.775 1.00 25.88 262 PHE B N 1
ATOM 4808 C CA . PHE B 1 262 ? -69.646 -0.400 48.512 1.00 26.82 262 PHE B CA 1
ATOM 4809 C C . PHE B 1 262 ? -68.533 -0.417 47.468 1.00 27.29 262 PHE B C 1
ATOM 4810 O O . PHE B 1 262 ? -68.281 -1.421 46.824 1.00 26.04 262 PHE B O 1
ATOM 4818 N N . LEU B 1 263 ? -67.922 0.752 47.316 1.00 26.97 263 LEU B N 1
ATOM 4819 C CA . LEU B 1 263 ? -66.831 0.889 46.346 1.00 26.59 263 LEU B CA 1
ATOM 4820 C C . LEU B 1 263 ? -65.668 -0.042 46.614 1.00 24.85 263 LEU B C 1
ATOM 4821 O O . LEU B 1 263 ? -65.146 -0.665 45.700 1.00 25.75 263 LEU B O 1
ATOM 4826 N N . ALA B 1 264 ? -65.229 -0.116 47.862 1.00 22.42 264 ALA B N 1
ATOM 4827 C CA . ALA B 1 264 ? -64.112 -0.967 48.213 1.00 22.29 264 ALA B CA 1
ATOM 4828 C C . ALA B 1 264 ? -64.424 -2.448 47.941 1.00 21.97 264 ALA B C 1
ATOM 4829 O O . ALA B 1 264 ? -63.607 -3.170 47.352 1.00 21.27 264 ALA B O 1
ATOM 4831 N N . LYS B 1 265 ? -65.595 -2.901 48.387 1.00 21.50 265 LYS B N 1
ATOM 4832 C CA . LYS B 1 265 ? -66.013 -4.281 48.191 1.00 20.12 265 LYS B CA 1
ATOM 4833 C C . LYS B 1 265 ? -66.293 -4.553 46.716 1.00 20.65 265 LYS B C 1
ATOM 4834 O O . LYS B 1 265 ? -66.141 -5.686 46.238 1.00 21.26 265 LYS B O 1
ATOM 4840 N N . ALA B 1 266 ? -66.687 -3.508 45.987 1.00 21.57 266 ALA B N 1
ATOM 4841 C CA . ALA B 1 266 ? -66.980 -3.641 44.560 1.00 20.89 266 ALA B CA 1
ATOM 4842 C C . ALA B 1 266 ? -65.700 -4.011 43.841 1.00 23.28 266 ALA B C 1
ATOM 4843 O O . ALA B 1 266 ? -65.718 -4.825 42.913 1.00 23.22 266 ALA B O 1
ATOM 4845 N N . VAL B 1 267 ? -64.594 -3.389 44.259 1.00 23.34 267 VAL B N 1
ATOM 4846 C CA . VAL B 1 267 ? -63.281 -3.659 43.671 1.00 23.05 267 VAL B CA 1
ATOM 4847 C C . VAL B 1 267 ? -62.890 -5.105 43.999 1.00 23.81 267 VAL B C 1
ATOM 4848 O O . VAL B 1 267 ? -62.320 -5.800 43.155 1.00 24.09 267 VAL B O 1
ATOM 4852 N N . LEU B 1 268 ? -63.200 -5.563 45.212 1.00 22.21 268 LEU B N 1
ATOM 4853 C CA . LEU B 1 268 ? -62.882 -6.938 45.593 1.00 23.14 268 LEU B CA 1
ATOM 4854 C C . LEU B 1 268 ? -63.722 -7.920 44.771 1.00 22.92 268 LEU B C 1
ATOM 4855 O O . LEU B 1 268 ? -63.207 -8.903 44.234 1.00 23.08 268 LEU B O 1
ATOM 4860 N N . THR B 1 269 ? -65.018 -7.642 44.669 1.00 23.79 269 THR B N 1
ATOM 4861 C CA . THR B 1 269 ? -65.912 -8.497 43.901 1.00 23.36 269 THR B CA 1
ATOM 4862 C C . THR B 1 269 ? -65.474 -8.609 42.430 1.00 24.56 269 THR B C 1
ATOM 4863 O O . THR B 1 269 ? -65.351 -9.709 41.884 1.00 24.11 269 THR B O 1
ATOM 4867 N N . LEU B 1 270 ? -65.238 -7.474 41.786 1.00 24.23 270 LEU B N 1
ATOM 4868 C CA . LEU B 1 270 ? -64.820 -7.471 40.391 1.00 25.14 270 LEU B CA 1
ATOM 4869 C C . LEU B 1 270 ? -63.459 -8.154 40.144 1.00 26.74 270 LEU B C 1
ATOM 4870 O O . LEU B 1 270 ? -63.238 -8.753 39.089 1.00 24.74 270 LEU B O 1
ATOM 4875 N N . ARG B 1 271 ? -62.544 -8.054 41.108 1.00 28.82 271 ARG B N 1
ATOM 4876 C CA . ARG B 1 271 ? -61.231 -8.693 40.982 1.00 30.53 271 ARG B CA 1
ATOM 4877 C C . ARG B 1 271 ? -61.411 -10.200 41.058 1.00 32.31 271 ARG B C 1
ATOM 4878 O O . ARG B 1 271 ? -60.662 -10.963 40.455 1.00 34.98 271 ARG B O 1
ATOM 4886 N N . ALA B 1 272 ? -62.411 -10.617 41.823 1.00 33.05 272 ALA B N 1
ATOM 4887 C CA . ALA B 1 272 ? -62.720 -12.033 42.000 1.00 33.21 272 ALA B CA 1
ATOM 4888 C C . ALA B 1 272 ? -63.558 -12.572 40.831 1.00 33.13 272 ALA B C 1
ATOM 4889 O O . ALA B 1 272 ? -63.661 -13.789 40.643 1.00 35.48 272 ALA B O 1
ATOM 4891 N N . HIS B 1 273 ? -64.156 -11.664 40.062 1.00 31.52 273 HIS B N 1
ATOM 4892 C CA . HIS B 1 273 ? -64.978 -12.017 38.898 1.00 29.85 273 HIS B CA 1
ATOM 4893 C C . HIS B 1 273 ? -64.453 -11.245 37.687 1.00 29.08 273 HIS B C 1
ATOM 4894 O O . HIS B 1 273 ? -65.112 -10.316 37.195 1.00 29.31 273 HIS B O 1
ATOM 4901 N N . ARG B 1 274 ? -63.272 -11.626 37.204 1.00 26.50 274 ARG B N 1
ATOM 4902 C CA . ARG B 1 274 ? -62.667 -10.916 36.081 1.00 25.29 274 ARG B CA 1
ATOM 4903 C C . ARG B 1 274 ? -63.486 -10.859 34.796 1.00 25.84 274 ARG B C 1
ATOM 4904 O O . ARG B 1 274 ? -63.346 -9.916 34.014 1.00 25.80 274 ARG B O 1
ATOM 4912 N N . ASP B 1 275 ? -64.350 -11.845 34.575 1.00 26.47 275 ASP B N 1
ATOM 4913 C CA . ASP B 1 275 ? -65.194 -11.827 33.387 1.00 26.67 275 ASP B CA 1
ATOM 4914 C C . ASP B 1 275 ? -66.072 -10.581 33.439 1.00 27.04 275 ASP B C 1
ATOM 4915 O O . ASP B 1 275 ? -66.193 -9.856 32.456 1.00 25.82 275 ASP B O 1
ATOM 4920 N N . VAL B 1 276 ? -66.672 -10.322 34.601 1.00 27.18 276 VAL B N 1
ATOM 4921 C CA . VAL B 1 276 ? -67.538 -9.162 34.770 1.00 25.18 276 VAL B CA 1
ATOM 4922 C C . VAL B 1 276 ? -66.739 -7.856 34.755 1.00 25.84 276 VAL B C 1
ATOM 4923 O O . VAL B 1 276 ? -67.156 -6.861 34.145 1.00 26.62 276 VAL B O 1
ATOM 4927 N N . LEU B 1 277 ? -65.592 -7.853 35.430 1.00 26.01 277 LEU B N 1
ATOM 4928 C CA . LEU B 1 277 ? -64.746 -6.666 35.456 1.00 26.58 277 LEU B CA 1
ATOM 4929 C C . LEU B 1 277 ? -64.366 -6.296 34.014 1.00 29.08 277 LEU B C 1
ATOM 4930 O O . LEU B 1 277 ? -64.534 -5.142 33.586 1.00 28.67 277 LEU B O 1
ATOM 4935 N N . ASP B 1 278 ? -63.883 -7.282 33.256 1.00 31.18 278 ASP B N 1
ATOM 4936 C CA . ASP B 1 278 ? -63.468 -7.038 31.875 1.00 33.78 278 ASP B CA 1
ATOM 4937 C C . ASP B 1 278 ? -64.590 -6.625 30.942 1.00 33.96 278 ASP B C 1
ATOM 4938 O O . ASP B 1 278 ? -64.384 -5.781 30.072 1.00 34.84 278 ASP B O 1
ATOM 4943 N N . GLU B 1 279 ? -65.770 -7.217 31.109 1.00 35.16 279 GLU B N 1
ATOM 4944 C CA . GLU B 1 279 ? -66.911 -6.846 30.274 1.00 37.39 279 GLU B CA 1
ATOM 4945 C C . GLU B 1 279 ? -67.304 -5.406 30.622 1.00 37.47 279 GLU B C 1
ATOM 4946 O O . GLU B 1 279 ? -67.717 -4.641 29.756 1.00 37.47 279 GLU B O 1
ATOM 4952 N N . LEU B 1 280 ? -67.163 -5.037 31.894 1.00 38.34 280 LEU B N 1
ATOM 4953 C CA . LEU B 1 280 ? -67.481 -3.684 32.332 1.00 38.54 280 LEU B CA 1
ATOM 4954 C C . LEU B 1 280 ? -66.519 -2.676 31.726 1.00 38.17 280 LEU B C 1
ATOM 4955 O O . LEU B 1 280 ? -66.924 -1.581 31.352 1.00 38.33 280 LEU B O 1
ATOM 4960 N N . ARG B 1 281 ? -65.240 -3.032 31.643 1.00 37.80 281 ARG B N 1
ATOM 4961 C CA . ARG B 1 281 ? -64.269 -2.123 31.060 1.00 37.53 281 ARG B CA 1
ATOM 4962 C C . ARG B 1 281 ? -64.645 -1.837 29.614 1.00 38.85 281 ARG B C 1
ATOM 4963 O O . ARG B 1 281 ? -64.594 -0.695 29.172 1.00 39.77 281 ARG B O 1
ATOM 4971 N N . THR B 1 282 ? -65.051 -2.875 28.889 1.00 39.20 282 THR B N 1
ATOM 4972 C CA . THR B 1 282 ? -65.417 -2.725 27.487 1.00 40.68 282 THR B CA 1
ATOM 4973 C C . THR B 1 282 ? -66.876 -2.354 27.181 1.00 42.08 282 THR B C 1
ATOM 4974 O O . THR B 1 282 ? -67.216 -2.109 26.030 1.00 43.01 282 THR B O 1
ATOM 4978 N N . THR B 1 283 ? -67.731 -2.289 28.195 1.00 43.31 283 THR B N 1
ATOM 4979 C CA . THR B 1 283 ? -69.134 -1.946 27.976 1.00 44.43 283 THR B CA 1
ATOM 4980 C C . THR B 1 283 ? -69.570 -0.920 29.032 1.00 46.12 283 THR B C 1
ATOM 4981 O O . THR B 1 283 ? -70.372 -1.212 29.921 1.00 44.46 283 THR B O 1
ATOM 4985 N N . PRO B 1 284 ? -69.037 0.308 28.937 1.00 48.69 284 PRO B N 1
ATOM 4986 C CA . PRO B 1 284 ? -69.324 1.419 29.855 1.00 50.01 284 PRO B CA 1
ATOM 4987 C C . PRO B 1 284 ? -70.809 1.629 30.168 1.00 50.82 284 PRO B C 1
ATOM 4988 O O . PRO B 1 284 ? -71.184 1.891 31.312 1.00 52.91 284 PRO B O 1
ATOM 4992 N N . GLU B 1 285 ? -71.649 1.507 29.148 1.00 50.41 285 GLU B N 1
ATOM 4993 C CA . GLU B 1 285 ? -73.092 1.692 29.294 1.00 49.56 285 GLU B CA 1
ATOM 4994 C C . GLU B 1 285 ? -73.705 0.697 30.272 1.00 47.34 285 GLU B C 1
ATOM 4995 O O . GLU B 1 285 ? -74.856 0.848 30.695 1.00 45.99 285 GLU B O 1
ATOM 5001 N N . SER B 1 286 ? -72.943 -0.333 30.614 1.00 44.76 286 SER B N 1
ATOM 5002 C CA . SER B 1 286 ? -73.434 -1.372 31.503 1.00 42.48 286 SER B CA 1
ATOM 5003 C C . SER B 1 286 ? -73.258 -1.064 32.995 1.00 40.25 286 SER B C 1
ATOM 5004 O O . SER B 1 286 ? -73.793 -1.762 33.847 1.00 40.03 286 SER B O 1
ATOM 5007 N N . THR B 1 287 ? -72.521 -0.007 33.297 1.00 38.05 287 THR B N 1
ATOM 5008 C CA . THR B 1 287 ? -72.249 0.365 34.677 1.00 36.68 287 THR B CA 1
ATOM 5009 C C . THR B 1 287 ? -73.454 0.369 35.630 1.00 35.96 287 THR B C 1
ATOM 5010 O O . THR B 1 287 ? -73.389 -0.216 36.710 1.00 35.48 287 THR B O 1
ATOM 5014 N N . PRO B 1 288 ? -74.570 1.011 35.242 1.00 35.23 288 PRO B N 1
ATOM 5015 C CA . PRO B 1 288 ? -75.764 1.053 36.105 1.00 34.55 288 PRO B CA 1
ATOM 5016 C C . PRO B 1 288 ? -76.290 -0.319 36.568 1.00 33.40 288 PRO B C 1
ATOM 5017 O O . PRO B 1 288 ? -76.585 -0.516 37.753 1.00 31.54 288 PRO B O 1
ATOM 5021 N N . ALA B 1 289 ? -76.407 -1.258 35.630 1.00 30.97 289 ALA B N 1
ATOM 5022 C CA . ALA B 1 289 ? -76.887 -2.603 35.947 1.00 27.97 289 ALA B CA 1
ATOM 5023 C C . ALA B 1 289 ? -75.856 -3.336 36.800 1.00 27.27 289 ALA B C 1
ATOM 5024 O O . ALA B 1 289 ? -76.189 -4.174 37.643 1.00 28.17 289 ALA B O 1
ATOM 5026 N N . ALA B 1 290 ? -74.591 -3.039 36.544 1.00 24.68 290 ALA B N 1
ATOM 5027 C CA . ALA B 1 290 ? -73.508 -3.655 37.279 1.00 22.20 290 ALA B CA 1
ATOM 5028 C C . ALA B 1 290 ? -73.588 -3.215 38.739 1.00 21.56 290 ALA B C 1
ATOM 5029 O O . ALA B 1 290 ? -73.477 -4.031 39.656 1.00 21.61 290 ALA B O 1
ATOM 5031 N N . VAL B 1 291 ? -73.785 -1.921 38.952 1.00 20.21 291 VAL B N 1
ATOM 5032 C CA . VAL B 1 291 ? -73.884 -1.387 40.310 1.00 21.36 291 VAL B CA 1
ATOM 5033 C C . VAL B 1 291 ? -75.045 -2.031 41.073 1.00 21.92 291 VAL B C 1
ATOM 5034 O O . VAL B 1 291 ? -74.913 -2.337 42.262 1.00 21.74 291 VAL B O 1
ATOM 5038 N N . GLU B 1 292 ? -76.161 -2.273 40.381 1.00 22.59 292 GLU B N 1
ATOM 5039 C CA . GLU B 1 292 ? -77.327 -2.898 40.999 1.00 21.19 292 GLU B CA 1
ATOM 5040 C C . GLU B 1 292 ? -76.984 -4.323 41.449 1.00 21.71 292 GLU B C 1
ATOM 5041 O O . GLU B 1 292 ? -77.358 -4.741 42.551 1.00 20.25 292 GLU B O 1
ATOM 5047 N N . GLU B 1 293 ? -76.268 -5.068 40.602 1.00 22.19 293 GLU B N 1
ATOM 5048 C CA . GLU B 1 293 ? -75.905 -6.442 40.947 1.00 21.37 293 GLU B CA 1
ATOM 5049 C C . GLU B 1 293 ? -74.787 -6.491 41.982 1.00 20.31 293 GLU B C 1
ATOM 5050 O O . GLU B 1 293 ? -74.776 -7.381 42.818 1.00 20.51 293 GLU B O 1
ATOM 5056 N N . LEU B 1 294 ? -73.853 -5.541 41.925 1.00 20.28 294 LEU B N 1
ATOM 5057 C CA . LEU B 1 294 ? -72.754 -5.480 42.896 1.00 20.63 294 LEU B CA 1
ATOM 5058 C C . LEU B 1 294 ? -73.380 -5.160 44.265 1.00 20.05 294 LEU B C 1
ATOM 5059 O O . LEU B 1 294 ? -72.931 -5.647 45.307 1.00 19.59 294 LEU B O 1
ATOM 5064 N N . MET B 1 295 ? -74.436 -4.350 44.249 1.00 20.41 295 MET B N 1
ATOM 5065 C CA . MET B 1 295 ? -75.162 -4.004 45.477 1.00 21.50 295 MET B CA 1
ATOM 5066 C C . MET B 1 295 ? -75.866 -5.250 46.021 1.00 23.20 295 MET B C 1
ATOM 5067 O O . MET B 1 295 ? -75.853 -5.508 47.225 1.00 23.51 295 MET B O 1
ATOM 5072 N N . ARG B 1 296 ? -76.499 -6.027 45.144 1.00 23.86 296 ARG B N 1
ATOM 5073 C CA . ARG B 1 296 ? -77.181 -7.235 45.612 1.00 24.89 296 ARG B CA 1
ATOM 5074 C C . ARG B 1 296 ? -76.164 -8.213 46.181 1.00 25.68 296 ARG B C 1
ATOM 5075 O O . ARG B 1 296 ? -76.342 -8.750 47.268 1.00 25.98 296 ARG B O 1
ATOM 5083 N N . TYR B 1 297 ? -75.102 -8.430 45.413 1.00 26.59 297 TYR B N 1
ATOM 5084 C CA . TYR B 1 297 ? -74.032 -9.360 45.752 1.00 26.48 297 TYR B CA 1
ATOM 5085 C C . TYR B 1 297 ? -73.360 -9.133 47.103 1.00 26.71 297 TYR B C 1
ATOM 5086 O O . TYR B 1 297 ? -73.197 -10.076 47.884 1.00 26.94 297 TYR B O 1
ATOM 5095 N N . ASP B 1 298 ? -72.967 -7.891 47.377 1.00 25.68 298 ASP B N 1
ATOM 5096 C CA . ASP B 1 298 ? -72.275 -7.571 48.625 1.00 24.86 298 ASP B CA 1
ATOM 5097 C C . ASP B 1 298 ? -72.660 -6.174 49.111 1.00 24.25 298 ASP B C 1
ATOM 5098 O O . ASP B 1 298 ? -71.903 -5.209 48.960 1.00 25.17 298 ASP B O 1
ATOM 5103 N N . PRO B 1 299 ? -73.838 -6.051 49.735 1.00 24.36 299 PRO B N 1
ATOM 5104 C CA . PRO B 1 299 ? -74.277 -4.737 50.216 1.00 23.86 299 PRO B CA 1
ATOM 5105 C C . PRO B 1 299 ? -73.476 -4.174 51.402 1.00 25.02 299 PRO B C 1
ATOM 5106 O O . PRO B 1 299 ? -73.039 -4.929 52.265 1.00 25.16 299 PRO B O 1
ATOM 5110 N N . PRO B 1 300 ? -73.283 -2.837 51.451 1.00 26.04 300 PRO B N 1
ATOM 5111 C CA . PRO B 1 300 ? -72.553 -2.086 52.486 1.00 26.49 300 PRO B CA 1
ATOM 5112 C C . PRO B 1 300 ? -73.159 -2.274 53.887 1.00 28.48 300 PRO B C 1
ATOM 5113 O O . PRO B 1 300 ? -72.437 -2.548 54.862 1.00 29.48 300 PRO B O 1
ATOM 5117 N N . VAL B 1 301 ? -74.476 -2.094 53.997 1.00 27.44 301 VAL B N 1
ATOM 5118 C CA . VAL B 1 301 ? -75.144 -2.268 55.279 1.00 25.56 301 VAL B CA 1
ATOM 5119 C C . VAL B 1 301 ? -75.709 -3.680 55.310 1.00 25.58 301 VAL B C 1
ATOM 5120 O O . VAL B 1 301 ? -76.543 -4.050 54.478 1.00 25.76 301 VAL B O 1
ATOM 5124 N N . GLN B 1 302 ? -75.243 -4.473 56.267 1.00 24.70 302 GLN B N 1
ATOM 5125 C CA . GLN B 1 302 ? -75.650 -5.874 56.366 1.00 24.70 302 GLN B CA 1
ATOM 5126 C C . GLN B 1 302 ? -76.897 -6.166 57.175 1.00 23.68 302 GLN B C 1
ATOM 5127 O O . GLN B 1 302 ? -77.426 -7.273 57.127 1.00 22.47 302 GLN B O 1
ATOM 5133 N N . ALA B 1 303 ? -77.374 -5.179 57.918 1.00 23.82 303 ALA B N 1
ATOM 5134 C CA . ALA B 1 303 ? -78.553 -5.402 58.736 1.00 24.32 303 ALA B CA 1
ATOM 5135 C C . ALA B 1 303 ? -79.168 -4.119 59.247 1.00 25.23 303 ALA B C 1
ATOM 5136 O O . ALA B 1 303 ? -78.499 -3.084 59.333 1.00 24.68 303 ALA B O 1
ATOM 5138 N N . VAL B 1 304 ? -80.455 -4.208 59.570 1.00 25.78 304 VAL B N 1
ATOM 5139 C CA . VAL B 1 304 ? -81.207 -3.108 60.161 1.00 27.40 304 VAL B CA 1
ATOM 5140 C C . VAL B 1 304 ? -82.012 -3.760 61.274 1.00 29.10 304 VAL B C 1
ATOM 5141 O O . VAL B 1 304 ? -82.526 -4.875 61.115 1.00 28.41 304 VAL B O 1
ATOM 5145 N N . THR B 1 305 ? -82.095 -3.088 62.414 1.00 30.27 305 THR B N 1
ATOM 5146 C CA . THR B 1 305 ? -82.838 -3.660 63.518 1.00 30.18 305 THR B CA 1
ATOM 5147 C C . THR B 1 305 ? -84.167 -2.972 63.769 1.00 29.05 305 THR B C 1
ATOM 5148 O O . THR B 1 305 ? -84.374 -1.792 63.457 1.00 26.34 305 THR B O 1
ATOM 5152 N N . ARG B 1 306 ? -85.065 -3.750 64.351 1.00 28.85 306 ARG B N 1
ATOM 5153 C CA . ARG B 1 306 ? -86.388 -3.286 64.688 1.00 27.88 306 ARG B CA 1
ATOM 5154 C C . ARG B 1 306 ? -86.771 -3.870 66.050 1.00 27.71 306 ARG B C 1
ATOM 5155 O O . ARG B 1 306 ? -86.068 -4.721 66.596 1.00 24.32 306 ARG B O 1
ATOM 5163 N N . TRP B 1 307 ? -87.883 -3.373 66.583 1.00 30.85 307 TRP B N 1
ATOM 5164 C CA . TRP B 1 307 ? -88.429 -3.799 67.861 1.00 33.92 307 TRP B CA 1
ATOM 5165 C C . TRP B 1 307 ? -89.919 -4.035 67.683 1.00 34.32 307 TRP B C 1
ATOM 5166 O O . TRP B 1 307 ? -90.630 -3.194 67.129 1.00 33.25 307 TRP B O 1
ATOM 5177 N N . ALA B 1 308 ? -90.383 -5.189 68.150 1.00 35.78 308 ALA B N 1
ATOM 5178 C CA . ALA B 1 308 ? -91.779 -5.572 68.026 1.00 35.93 308 ALA B CA 1
ATOM 5179 C C . ALA B 1 308 ? -92.658 -4.807 68.992 1.00 36.06 308 ALA B C 1
ATOM 5180 O O . ALA B 1 308 ? -92.480 -4.911 70.206 1.00 38.04 308 ALA B O 1
ATOM 5182 N N . TYR B 1 309 ? -93.607 -4.041 68.463 1.00 36.15 309 TYR B N 1
ATOM 5183 C CA . TYR B 1 309 ? -94.514 -3.288 69.319 1.00 36.93 309 TYR B CA 1
ATOM 5184 C C . TYR B 1 309 ? -95.736 -4.145 69.649 1.00 38.63 309 TYR B C 1
ATOM 5185 O O . TYR B 1 309 ? -96.633 -3.706 70.358 1.00 38.73 309 TYR B O 1
ATOM 5194 N N . GLU B 1 310 ? -95.751 -5.370 69.131 1.00 40.70 310 GLU B N 1
ATOM 5195 C CA . GLU B 1 310 ? -96.840 -6.303 69.354 1.00 42.93 310 GLU B CA 1
ATOM 5196 C C . GLU B 1 310 ? -96.359 -7.706 69.013 1.00 44.12 310 GLU B C 1
ATOM 5197 O O . GLU B 1 310 ? -95.403 -7.855 68.258 1.00 45.35 310 GLU B O 1
ATOM 5203 N N . ASP B 1 311 ? -97.008 -8.728 69.570 1.00 45.56 311 ASP B N 1
ATOM 5204 C CA . ASP B 1 311 ? -96.636 -10.107 69.283 1.00 46.54 311 ASP B CA 1
ATOM 5205 C C . ASP B 1 311 ? -96.676 -10.272 67.761 1.00 47.48 311 ASP B C 1
ATOM 5206 O O . ASP B 1 311 ? -97.557 -9.724 67.103 1.00 47.20 311 ASP B O 1
ATOM 5211 N N . ILE B 1 312 ? -95.730 -11.028 67.211 1.00 49.65 312 ILE B N 1
ATOM 5212 C CA . ILE B 1 312 ? -95.647 -11.258 65.766 1.00 51.18 312 ILE B CA 1
ATOM 5213 C C . ILE B 1 312 ? -95.255 -12.710 65.485 1.00 52.43 312 ILE B C 1
ATOM 5214 O O . ILE B 1 312 ? -94.588 -13.346 66.304 1.00 52.98 312 ILE B O 1
ATOM 5219 N N . ARG B 1 313 ? -95.665 -13.233 64.334 1.00 53.11 313 ARG B N 1
ATOM 5220 C CA . ARG B 1 313 ? -95.287 -14.588 63.949 1.00 53.65 313 ARG B CA 1
ATOM 5221 C C . ARG B 1 313 ? -94.378 -14.434 62.729 1.00 52.56 313 ARG B C 1
ATOM 5222 O O . ARG B 1 313 ? -94.661 -13.631 61.847 1.00 52.39 313 ARG B O 1
ATOM 5230 N N . LEU B 1 314 ? -93.286 -15.188 62.684 1.00 52.37 314 LEU B N 1
ATOM 5231 C CA . LEU B 1 314 ? -92.346 -15.104 61.571 1.00 52.06 314 LEU B CA 1
ATOM 5232 C C . LEU B 1 314 ? -91.610 -16.436 61.545 1.00 53.99 314 LEU B C 1
ATOM 5233 O O . LEU B 1 314 ? -91.225 -16.940 62.597 1.00 54.76 314 LEU B O 1
ATOM 5238 N N . GLY B 1 315 ? -91.405 -17.005 60.358 1.00 56.83 315 GLY B N 1
ATOM 5239 C CA . GLY B 1 315 ? -90.761 -18.308 60.286 1.00 60.33 315 GLY B CA 1
ATOM 5240 C C . GLY B 1 315 ? -91.715 -19.240 61.024 1.00 62.61 315 GLY B C 1
ATOM 5241 O O . GLY B 1 315 ? -92.902 -19.321 60.680 1.00 63.28 315 GLY B O 1
ATOM 5242 N N . ASP B 1 316 ? -91.221 -19.945 62.035 1.00 64.17 316 ASP B N 1
ATOM 5243 C CA . ASP B 1 316 ? -92.093 -20.812 62.827 1.00 65.69 316 ASP B CA 1
ATOM 5244 C C . ASP B 1 316 ? -92.120 -20.191 64.218 1.00 63.85 316 ASP B C 1
ATOM 5245 O O . ASP B 1 316 ? -92.546 -20.814 65.191 1.00 64.74 316 ASP B O 1
ATOM 5250 N N . HIS B 1 317 ? -91.682 -18.936 64.283 1.00 60.35 317 HIS B N 1
ATOM 5251 C CA . HIS B 1 317 ? -91.604 -18.202 65.531 1.00 55.60 317 HIS B CA 1
ATOM 5252 C C . HIS B 1 317 ? -92.732 -17.265 65.876 1.00 52.50 317 HIS B C 1
ATOM 5253 O O . HIS B 1 317 ? -93.201 -16.475 65.065 1.00 52.47 317 HIS B O 1
ATOM 5260 N N . ASP B 1 318 ? -93.142 -17.379 67.129 1.00 49.44 318 ASP B N 1
ATOM 5261 C CA . ASP B 1 318 ? -94.178 -16.567 67.739 1.00 46.34 318 ASP B CA 1
ATOM 5262 C C . ASP B 1 318 ? -93.325 -15.551 68.509 1.00 43.60 318 ASP B C 1
ATOM 5263 O O . ASP B 1 318 ? -92.839 -15.833 69.606 1.00 42.09 318 ASP B O 1
ATOM 5268 N N . ILE B 1 319 ? -93.116 -14.382 67.908 1.00 39.29 319 ILE B N 1
ATOM 5269 C CA . ILE B 1 319 ? -92.285 -13.333 68.497 1.00 34.78 319 ILE B CA 1
ATOM 5270 C C . ILE B 1 319 ? -93.047 -12.397 69.432 1.00 33.55 319 ILE B C 1
ATOM 5271 O O . ILE B 1 319 ? -93.891 -11.627 68.983 1.00 34.10 319 ILE B O 1
ATOM 5276 N N . PRO B 1 320 ? -92.752 -12.447 70.748 1.00 32.74 320 PRO B N 1
ATOM 5277 C CA . PRO B 1 320 ? -93.427 -11.591 71.730 1.00 32.84 320 PRO B CA 1
ATOM 5278 C C . PRO B 1 320 ? -93.155 -10.098 71.558 1.00 34.71 320 PRO B C 1
ATOM 5279 O O . PRO B 1 320 ? -92.124 -9.688 71.024 1.00 35.77 320 PRO B O 1
ATOM 5283 N N . ARG B 1 321 ? -94.104 -9.285 72.004 1.00 35.33 321 ARG B N 1
ATOM 5284 C CA . ARG B 1 321 ? -93.986 -7.836 71.892 1.00 35.49 321 ARG B CA 1
ATOM 5285 C C . ARG B 1 321 ? -92.838 -7.297 72.724 1.00 34.10 321 ARG B C 1
ATOM 5286 O O . ARG B 1 321 ? -92.880 -7.356 73.941 1.00 38.36 321 ARG B O 1
ATOM 5294 N N . GLY B 1 322 ? -91.827 -6.746 72.068 1.00 32.37 322 GLY B N 1
ATOM 5295 C CA . GLY B 1 322 ? -90.696 -6.207 72.796 1.00 30.70 322 GLY B CA 1
ATOM 5296 C C . GLY B 1 322 ? -89.387 -6.809 72.328 1.00 30.41 322 GLY B C 1
ATOM 5297 O O . GLY B 1 322 ? -88.316 -6.270 72.593 1.00 30.52 322 GLY B O 1
ATOM 5298 N N . SER B 1 323 ? -89.478 -7.939 71.636 1.00 29.76 323 SER B N 1
ATOM 5299 C CA . SER B 1 323 ? -88.300 -8.620 71.123 1.00 28.53 323 SER B CA 1
ATOM 5300 C C . SER B 1 323 ? -87.611 -7.714 70.125 1.00 27.71 323 SER B C 1
ATOM 5301 O O . SER B 1 323 ? -88.244 -6.841 69.522 1.00 26.80 323 SER B O 1
ATOM 5304 N N . ARG B 1 324 ? -86.315 -7.933 69.944 1.00 27.48 324 ARG B N 1
ATOM 5305 C CA . ARG B 1 324 ? -85.547 -7.174 68.967 1.00 27.95 324 ARG B CA 1
ATOM 5306 C C . ARG B 1 324 ? -85.485 -8.029 67.697 1.00 27.54 324 ARG B C 1
ATOM 5307 O O . ARG B 1 324 ? -85.108 -9.205 67.739 1.00 27.97 324 ARG B O 1
ATOM 5315 N N . VAL B 1 325 ? -85.858 -7.441 66.568 1.00 27.08 325 VAL B N 1
ATOM 5316 C CA . VAL B 1 325 ? -85.841 -8.173 65.310 1.00 25.51 325 VAL B CA 1
ATOM 5317 C C . VAL B 1 325 ? -84.781 -7.598 64.381 1.00 24.83 325 VAL B C 1
ATOM 5318 O O . VAL B 1 325 ? -84.770 -6.402 64.082 1.00 25.62 325 VAL B O 1
ATOM 5322 N N . VAL B 1 326 ? -83.887 -8.462 63.928 1.00 23.94 326 VAL B N 1
ATOM 5323 C CA . VAL B 1 326 ? -82.814 -8.026 63.056 1.00 23.05 326 VAL B CA 1
ATOM 5324 C C . VAL B 1 326 ? -82.971 -8.560 61.635 1.00 23.06 326 VAL B C 1
ATOM 5325 O O . VAL B 1 326 ? -82.995 -9.770 61.406 1.00 21.97 326 VAL B O 1
ATOM 5329 N N . ALA B 1 327 ? -83.100 -7.631 60.688 1.00 21.69 327 ALA B N 1
ATOM 5330 C CA . ALA B 1 327 ? -83.244 -7.972 59.277 1.00 21.55 327 ALA B CA 1
ATOM 5331 C C . ALA B 1 327 ? -81.853 -8.029 58.640 1.00 22.10 327 ALA B C 1
ATOM 5332 O O . ALA B 1 327 ? -81.149 -7.013 58.566 1.00 20.69 327 ALA B O 1
ATOM 5334 N N . LEU B 1 328 ? -81.463 -9.224 58.194 1.00 20.48 328 LEU B N 1
ATOM 5335 C CA . LEU B 1 328 ? -80.148 -9.431 57.586 1.00 20.91 328 LEU B CA 1
ATOM 5336 C C . LEU B 1 328 ? -80.186 -9.194 56.069 1.00 20.72 328 LEU B C 1
ATOM 5337 O O . LEU B 1 328 ? -80.516 -10.090 55.288 1.00 21.73 328 LEU B O 1
ATOM 5342 N N . LEU B 1 329 ? -79.855 -7.973 55.657 1.00 20.03 329 LEU B N 1
ATOM 5343 C CA . LEU B 1 329 ? -79.898 -7.588 54.253 1.00 20.31 329 LEU B CA 1
ATOM 5344 C C . LEU B 1 329 ? -78.942 -8.369 53.343 1.00 22.71 329 LEU B C 1
ATOM 5345 O O . LEU B 1 329 ? -79.293 -8.687 52.206 1.00 23.05 329 LEU B O 1
ATOM 5350 N N . GLY B 1 330 ? -77.735 -8.660 53.829 1.00 22.62 330 GLY B N 1
ATOM 5351 C CA . GLY B 1 330 ? -76.778 -9.404 53.028 1.00 22.86 330 GLY B CA 1
ATOM 5352 C C . GLY B 1 330 ? -77.263 -10.827 52.829 1.00 25.06 330 GLY B C 1
ATOM 5353 O O . GLY B 1 330 ? -77.060 -11.439 51.771 1.00 25.43 330 GLY B O 1
ATOM 5354 N N . SER B 1 331 ? -77.917 -11.354 53.862 1.00 24.79 331 SER B N 1
ATOM 5355 C CA . SER B 1 331 ? -78.461 -12.716 53.828 1.00 26.66 331 SER B CA 1
ATOM 5356 C C . SER B 1 331 ? -79.644 -12.799 52.852 1.00 27.20 331 SER B C 1
ATOM 5357 O O . SER B 1 331 ? -79.767 -13.742 52.062 1.00 27.66 331 SER B O 1
ATOM 5360 N N . ALA B 1 332 ? -80.505 -11.788 52.923 1.00 27.05 332 ALA B N 1
ATOM 5361 C CA . ALA B 1 332 ? -81.680 -11.704 52.076 1.00 26.44 332 ALA B CA 1
ATOM 5362 C C . ALA B 1 332 ? -81.256 -11.614 50.617 1.00 27.69 332 ALA B C 1
ATOM 5363 O O . ALA B 1 332 ? -81.805 -12.311 49.761 1.00 27.87 332 ALA B O 1
ATOM 5365 N N . ASN B 1 333 ? -80.277 -10.754 50.336 1.00 26.82 333 ASN B N 1
ATOM 5366 C CA . ASN B 1 333 ? -79.795 -10.565 48.967 1.00 26.32 333 ASN B CA 1
ATOM 5367 C C . ASN B 1 333 ? -79.146 -11.785 48.335 1.00 26.77 333 ASN B C 1
ATOM 5368 O O . ASN B 1 333 ? -78.921 -11.814 47.119 1.00 29.15 333 ASN B O 1
ATOM 5373 N N . ARG B 1 334 ? -78.833 -12.785 49.148 1.00 26.41 334 ARG B N 1
ATOM 5374 C CA . ARG B 1 334 ? -78.216 -13.998 48.638 1.00 27.39 334 ARG B CA 1
ATOM 5375 C C . ARG B 1 334 ? -79.124 -15.201 48.906 1.00 27.14 334 ARG B C 1
ATOM 5376 O O . ARG B 1 334 ? -78.669 -16.340 48.965 1.00 27.61 334 ARG B O 1
ATOM 5384 N N . ASP B 1 335 ? -80.415 -14.930 49.065 1.00 27.85 335 ASP B N 1
ATOM 5385 C CA . ASP B 1 335 ? -81.411 -15.969 49.329 1.00 28.03 335 ASP B CA 1
ATOM 5386 C C . ASP B 1 335 ? -81.791 -16.623 48.004 1.00 28.18 335 ASP B C 1
ATOM 5387 O O . ASP B 1 335 ? -82.427 -15.993 47.167 1.00 28.03 335 ASP B O 1
ATOM 5392 N N . PRO B 1 336 ? -81.419 -17.897 47.804 1.00 28.97 336 PRO B N 1
ATOM 5393 C CA . PRO B 1 336 ? -81.721 -18.627 46.571 1.00 27.89 336 PRO B CA 1
ATOM 5394 C C . PRO B 1 336 ? -83.201 -18.748 46.232 1.00 27.31 336 PRO B C 1
ATOM 5395 O O . PRO B 1 336 ? -83.558 -19.099 45.108 1.00 27.68 336 PRO B O 1
ATOM 5399 N N . ALA B 1 337 ? -84.063 -18.453 47.198 1.00 26.83 337 ALA B N 1
ATOM 5400 C CA . ALA B 1 337 ? -85.496 -18.533 46.961 1.00 25.23 337 ALA B CA 1
ATOM 5401 C C . ALA B 1 337 ? -85.952 -17.340 46.141 1.00 24.38 337 ALA B C 1
ATOM 5402 O O . ALA B 1 337 ? -86.978 -17.395 45.470 1.00 24.99 337 ALA B O 1
ATOM 5404 N N . ARG B 1 338 ? -85.169 -16.272 46.185 1.00 23.41 338 ARG B N 1
ATOM 5405 C CA . ARG B 1 338 ? -85.472 -15.056 45.448 1.00 23.69 338 ARG B CA 1
ATOM 5406 C C . ARG B 1 338 ? -84.504 -14.820 44.297 1.00 25.35 338 ARG B C 1
ATOM 5407 O O . ARG B 1 338 ? -84.892 -14.331 43.228 1.00 25.82 338 ARG B O 1
ATOM 5415 N N . PHE B 1 339 ? -83.235 -15.146 44.532 1.00 26.57 339 PHE B N 1
ATOM 5416 C CA . PHE B 1 339 ? -82.187 -14.963 43.529 1.00 26.51 339 PHE B CA 1
ATOM 5417 C C . PHE B 1 339 ? -81.527 -16.294 43.201 1.00 27.79 339 PHE B C 1
ATOM 5418 O O . PHE B 1 339 ? -80.670 -16.779 43.947 1.00 27.54 339 PHE B O 1
ATOM 5426 N N . PRO B 1 340 ? -81.913 -16.905 42.074 1.00 29.01 340 PRO B N 1
ATOM 5427 C CA . PRO B 1 340 ? -81.345 -18.195 41.655 1.00 29.97 340 PRO B CA 1
ATOM 5428 C C . PRO B 1 340 ? -79.835 -18.086 41.471 1.00 30.34 340 PRO B C 1
ATOM 5429 O O . PRO B 1 340 ? -79.358 -17.126 40.861 1.00 31.19 340 PRO B O 1
ATOM 5433 N N . ASP B 1 341 ? -79.102 -19.082 41.970 1.00 30.56 341 ASP B N 1
ATOM 5434 C CA . ASP B 1 341 ? -77.635 -19.099 41.907 1.00 31.10 341 ASP B CA 1
ATOM 5435 C C . ASP B 1 341 ? -77.158 -17.771 42.526 1.00 29.36 341 ASP B C 1
ATOM 5436 O O . ASP B 1 341 ? -76.478 -16.975 41.879 1.00 28.13 341 ASP B O 1
ATOM 5441 N N . PRO B 1 342 ? -77.507 -17.526 43.804 1.00 27.84 342 PRO B N 1
ATOM 5442 C CA . PRO B 1 342 ? -77.141 -16.294 44.514 1.00 26.49 342 PRO B CA 1
ATOM 5443 C C . PRO B 1 342 ? -75.676 -15.872 44.571 1.00 25.71 342 PRO B C 1
ATOM 5444 O O . PRO B 1 342 ? -75.390 -14.673 44.703 1.00 25.24 342 PRO B O 1
ATOM 5448 N N . ASP B 1 343 ? -74.753 -16.827 44.462 1.00 23.79 343 ASP B N 1
ATOM 5449 C CA . ASP B 1 343 ? -73.334 -16.493 44.525 1.00 23.58 343 ASP B CA 1
ATOM 5450 C C . ASP B 1 343 ? -72.711 -16.167 43.170 1.00 22.59 343 ASP B C 1
ATOM 5451 O O . ASP B 1 343 ? -71.517 -15.876 43.068 1.00 23.22 343 ASP B O 1
ATOM 5456 N N . VAL B 1 344 ? -73.526 -16.215 42.125 1.00 20.81 344 VAL B N 1
ATOM 5457 C CA . VAL B 1 344 ? -73.057 -15.885 40.797 1.00 18.23 344 VAL B CA 1
ATOM 5458 C C . VAL B 1 344 ? -73.289 -14.388 40.619 1.00 18.03 344 VAL B C 1
ATOM 5459 O O . VAL B 1 344 ? -74.374 -13.901 40.919 1.00 20.42 344 VAL B O 1
ATOM 5463 N N . LEU B 1 345 ? -72.282 -13.657 40.145 1.00 17.45 345 LEU B N 1
ATOM 5464 C CA . LEU B 1 345 ? -72.439 -12.217 39.917 1.00 18.37 345 LEU B CA 1
ATOM 5465 C C . LEU B 1 345 ? -73.039 -12.091 38.516 1.00 20.52 345 LEU B C 1
ATOM 5466 O O . LEU B 1 345 ? -72.337 -12.176 37.495 1.00 22.34 345 LEU B O 1
ATOM 5471 N N . ASP B 1 346 ? -74.348 -11.886 38.475 1.00 20.40 346 ASP B N 1
ATOM 5472 C CA . ASP B 1 346 ? -75.079 -11.828 37.221 1.00 19.31 346 ASP B CA 1
ATOM 5473 C C . ASP B 1 346 ? -75.760 -10.474 36.977 1.00 18.51 346 ASP B C 1
ATOM 5474 O O . ASP B 1 346 ? -76.844 -10.209 37.502 1.00 16.19 346 ASP B O 1
ATOM 5479 N N . VAL B 1 347 ? -75.119 -9.623 36.176 1.00 18.12 347 VAL B N 1
ATOM 5480 C CA . VAL B 1 347 ? -75.661 -8.296 35.879 1.00 20.30 347 VAL B CA 1
ATOM 5481 C C . VAL B 1 347 ? -76.957 -8.283 35.082 1.00 21.23 347 VAL B C 1
ATOM 5482 O O . VAL B 1 347 ? -77.518 -7.214 34.829 1.00 19.51 347 VAL B O 1
ATOM 5486 N N . HIS B 1 348 ? -77.428 -9.460 34.685 1.00 23.35 348 HIS B N 1
ATOM 5487 C CA . HIS B 1 348 ? -78.658 -9.559 33.909 1.00 24.72 348 HIS B CA 1
ATOM 5488 C C . HIS B 1 348 ? -79.910 -9.871 34.715 1.00 25.16 348 HIS B C 1
ATOM 5489 O O . HIS B 1 348 ? -80.991 -10.051 34.158 1.00 27.15 348 HIS B O 1
ATOM 5496 N N . ARG B 1 349 ? -79.771 -9.925 36.032 1.00 25.35 349 ARG B N 1
ATOM 5497 C CA . ARG B 1 349 ? -80.923 -10.151 36.895 1.00 25.04 349 ARG B CA 1
ATOM 5498 C C . ARG B 1 349 ? -81.852 -8.941 36.792 1.00 24.97 349 ARG B C 1
ATOM 5499 O O . ARG B 1 349 ? -81.411 -7.837 36.474 1.00 25.84 349 ARG B O 1
ATOM 5507 N N . ALA B 1 350 ? -83.134 -9.128 37.070 1.00 24.56 350 ALA B N 1
ATOM 5508 C CA . ALA B 1 350 ? -84.063 -8.009 37.022 1.00 26.81 350 ALA B CA 1
ATOM 5509 C C . ALA B 1 350 ? -83.748 -7.063 38.189 1.00 27.81 350 ALA B C 1
ATOM 5510 O O . ALA B 1 350 ? -83.449 -7.511 39.302 1.00 27.79 350 ALA B O 1
ATOM 5512 N N . ALA B 1 351 ? -83.810 -5.760 37.925 1.00 28.15 351 ALA B N 1
ATOM 5513 C CA . ALA B 1 351 ? -83.506 -4.748 38.933 1.00 31.31 351 ALA B CA 1
ATOM 5514 C C . ALA B 1 351 ? -84.637 -4.491 39.924 1.00 33.13 351 ALA B C 1
ATOM 5515 O O . ALA B 1 351 ? -85.743 -5.010 39.780 1.00 33.63 351 ALA B O 1
ATOM 5517 N N . GLU B 1 352 ? -84.339 -3.683 40.937 1.00 35.99 352 GLU B N 1
ATOM 5518 C CA . GLU B 1 352 ? -85.302 -3.328 41.973 1.00 37.23 352 GLU B CA 1
ATOM 5519 C C . GLU B 1 352 ? -85.793 -4.471 42.862 1.00 36.63 352 GLU B C 1
ATOM 5520 O O . GLU B 1 352 ? -86.955 -4.490 43.269 1.00 37.33 352 GLU B O 1
ATOM 5526 N N . ARG B 1 353 ? -84.916 -5.419 43.172 1.00 35.85 353 ARG B N 1
ATOM 5527 C CA . ARG B 1 353 ? -85.275 -6.557 44.027 1.00 35.58 353 ARG B CA 1
ATOM 5528 C C . ARG B 1 353 ? -84.466 -6.510 45.329 1.00 34.15 353 ARG B C 1
ATOM 5529 O O . ARG B 1 353 ? -85.009 -6.664 46.425 1.00 32.32 353 ARG B O 1
ATOM 5537 N N . GLN B 1 354 ? -83.155 -6.321 45.181 1.00 32.06 354 GLN B N 1
ATOM 5538 C CA . GLN B 1 354 ? -82.255 -6.317 46.326 1.00 30.29 354 GLN B CA 1
ATOM 5539 C C . GLN B 1 354 ? -82.666 -5.289 47.360 1.00 28.99 354 GLN B C 1
ATOM 5540 O O . GLN B 1 354 ? -83.074 -4.177 47.021 1.00 29.38 354 GLN B O 1
ATOM 5546 N N . VAL B 1 355 ? -82.554 -5.679 48.627 1.00 27.19 355 VAL B N 1
ATOM 5547 C CA . VAL B 1 355 ? -82.950 -4.832 49.744 1.00 24.20 355 VAL B CA 1
ATOM 5548 C C . VAL B 1 355 ? -81.819 -4.083 50.444 1.00 24.41 355 VAL B C 1
ATOM 5549 O O . VAL B 1 355 ? -81.924 -3.771 51.632 1.00 21.89 355 VAL B O 1
ATOM 5553 N N . GLY B 1 356 ? -80.752 -3.779 49.704 1.00 25.02 356 GLY B N 1
ATOM 5554 C CA . GLY B 1 356 ? -79.605 -3.072 50.265 1.00 24.74 356 GLY B CA 1
ATOM 5555 C C . GLY B 1 356 ? -79.847 -1.644 50.741 1.00 26.96 356 GLY B C 1
ATOM 5556 O O . GLY B 1 356 ? -79.092 -1.132 51.577 1.00 27.54 356 GLY B O 1
ATOM 5557 N N . PHE B 1 357 ? -80.883 -0.994 50.206 1.00 26.69 357 PHE B N 1
ATOM 5558 C CA . PHE B 1 357 ? -81.240 0.378 50.591 1.00 26.61 357 PHE B CA 1
ATOM 5559 C C . PHE B 1 357 ? -82.479 0.313 51.473 1.00 26.21 357 PHE B C 1
ATOM 5560 O O . PHE B 1 357 ? -83.142 1.314 51.719 1.00 23.75 357 PHE B O 1
ATOM 5568 N N . GLY B 1 358 ? -82.789 -0.890 51.935 1.00 27.36 358 GLY B N 1
ATOM 5569 C CA . GLY B 1 358 ? -83.944 -1.074 52.778 1.00 28.61 358 GLY B CA 1
ATOM 5570 C C . GLY B 1 358 ? -85.201 -1.265 51.957 1.00 30.69 358 GLY B C 1
ATOM 5571 O O . GLY B 1 358 ? -85.144 -1.623 50.781 1.00 30.66 358 GLY B O 1
ATOM 5572 N N . LEU B 1 359 ? -86.340 -1.006 52.586 1.00 31.95 359 LEU B N 1
ATOM 5573 C CA . LEU B 1 359 ? -87.628 -1.163 51.943 1.00 34.10 359 LEU B CA 1
ATOM 5574 C C . LEU B 1 359 ? -88.683 -0.548 52.855 1.00 35.67 359 LEU B C 1
ATOM 5575 O O . LEU B 1 359 ? -88.688 -0.803 54.063 1.00 36.81 359 LEU B O 1
ATOM 5580 N N . GLY B 1 360 ? -89.556 0.285 52.289 1.00 36.33 360 GLY B N 1
ATOM 5581 C CA . GLY B 1 360 ? -90.610 0.896 53.090 1.00 35.94 360 GLY B CA 1
ATOM 5582 C C . GLY B 1 360 ? -90.459 2.364 53.445 1.00 35.42 360 GLY B C 1
ATOM 5583 O O . GLY B 1 360 ? -89.839 3.136 52.714 1.00 35.91 360 GLY B O 1
ATOM 5584 N N . ILE B 1 361 ? -91.052 2.743 54.569 1.00 34.16 361 ILE B N 1
ATOM 5585 C CA . ILE B 1 361 ? -91.016 4.102 55.082 1.00 33.94 361 ILE B CA 1
ATOM 5586 C C . ILE B 1 361 ? -89.586 4.602 55.309 1.00 32.75 361 ILE B C 1
ATOM 5587 O O . ILE B 1 361 ? -89.292 5.783 55.118 1.00 33.55 361 ILE B O 1
ATOM 5592 N N . HIS B 1 362 ? -88.700 3.701 55.709 1.00 31.32 362 HIS B N 1
ATOM 5593 C CA . HIS B 1 362 ? -87.335 4.071 56.034 1.00 31.18 362 HIS B CA 1
ATOM 5594 C C . HIS B 1 362 ? -86.344 3.788 54.919 1.00 31.89 362 HIS B C 1
ATOM 5595 O O . HIS B 1 362 ? -85.139 3.742 55.144 1.00 31.29 362 HIS B O 1
ATOM 5602 N N . TYR B 1 363 ? -86.849 3.630 53.705 1.00 32.00 363 TYR B N 1
ATOM 5603 C CA . TYR B 1 363 ? -85.991 3.392 52.543 1.00 30.67 363 TYR B CA 1
ATOM 5604 C C . TYR B 1 363 ? -84.930 4.494 52.421 1.00 31.62 363 TYR B C 1
ATOM 5605 O O . TYR B 1 363 ? -85.238 5.675 52.488 1.00 31.89 363 TYR B O 1
ATOM 5614 N N . CYS B 1 364 ? -83.685 4.095 52.191 1.00 30.36 364 CYS B N 1
ATOM 5615 C CA . CYS B 1 364 ? -82.546 5.009 52.217 1.00 29.32 364 CYS B CA 1
ATOM 5616 C C . CYS B 1 364 ? -82.835 6.337 51.540 1.00 30.43 364 CYS B C 1
ATOM 5617 O O . CYS B 1 364 ? -83.275 6.345 50.399 1.00 31.31 364 CYS B O 1
ATOM 5620 N N . LEU B 1 365 ? -82.591 7.446 52.245 1.00 30.80 365 LEU B N 1
ATOM 5621 C CA . LEU B 1 365 ? -82.866 8.793 51.752 1.00 30.91 365 LEU B CA 1
ATOM 5622 C C . LEU B 1 365 ? -81.848 9.220 50.706 1.00 30.74 365 LEU B C 1
ATOM 5623 O O . LEU B 1 365 ? -82.190 9.934 49.762 1.00 31.19 365 LEU B O 1
ATOM 5628 N N . GLY B 1 366 ? -80.604 8.766 50.840 1.00 30.09 366 GLY B N 1
ATOM 5629 C CA . GLY B 1 366 ? -79.587 9.128 49.859 1.00 29.36 366 GLY B CA 1
ATOM 5630 C C . GLY B 1 366 ? -79.369 8.075 48.773 1.00 29.25 366 GLY B C 1
ATOM 5631 O O . GLY B 1 366 ? -78.386 8.125 48.019 1.00 29.10 366 GLY B O 1
ATOM 5632 N N . ALA B 1 367 ? -80.294 7.120 48.689 1.00 28.21 367 ALA B N 1
ATOM 5633 C CA . ALA B 1 367 ? -80.192 6.048 47.702 1.00 27.33 367 ALA B CA 1
ATOM 5634 C C . ALA B 1 367 ? -79.841 6.550 46.294 1.00 29.19 367 ALA B C 1
ATOM 5635 O O . ALA B 1 367 ? -79.064 5.913 45.566 1.00 30.28 367 ALA B O 1
ATOM 5637 N N . THR B 1 368 ? -80.423 7.681 45.896 1.00 29.67 368 THR B N 1
ATOM 5638 C CA . THR B 1 368 ? -80.151 8.242 44.562 1.00 29.73 368 THR B CA 1
ATOM 5639 C C . THR B 1 368 ? -78.733 8.772 44.469 1.00 28.77 368 THR B C 1
ATOM 5640 O O . THR B 1 368 ? -78.029 8.524 43.487 1.00 28.77 368 THR B O 1
ATOM 5644 N N . LEU B 1 369 ? -78.326 9.519 45.489 1.00 28.26 369 LEU B N 1
ATOM 5645 C CA . LEU B 1 369 ? -76.993 10.094 45.521 1.00 27.61 369 LEU B CA 1
ATOM 5646 C C . LEU B 1 369 ? -75.946 8.990 45.590 1.00 27.27 369 LEU B C 1
ATOM 5647 O O . LEU B 1 369 ? -74.925 9.045 44.905 1.00 26.24 369 LEU B O 1
ATOM 5652 N N . ALA B 1 370 ? -76.204 7.987 46.426 1.00 27.00 370 ALA B N 1
ATOM 5653 C CA . ALA B 1 370 ? -75.269 6.876 46.598 1.00 27.00 370 ALA B CA 1
ATOM 5654 C C . ALA B 1 370 ? -75.091 6.125 45.278 1.00 26.71 370 ALA B C 1
ATOM 5655 O O . ALA B 1 370 ? -73.970 5.788 44.882 1.00 26.83 370 ALA B O 1
ATOM 5657 N N . ARG B 1 371 ? -76.202 5.887 44.590 1.00 25.16 371 ARG B N 1
ATOM 5658 C CA . ARG B 1 371 ? -76.160 5.171 43.329 1.00 23.77 371 ARG B CA 1
ATOM 5659 C C . ARG B 1 371 ? -75.297 5.904 42.284 1.00 25.15 371 ARG B C 1
ATOM 5660 O O . ARG B 1 371 ? -74.512 5.280 41.547 1.00 25.29 371 ARG B O 1
ATOM 5668 N N . ALA B 1 372 ? -75.432 7.229 42.227 1.00 24.26 372 ALA B N 1
ATOM 5669 C CA . ALA B 1 372 ? -74.659 8.041 41.285 1.00 22.07 372 ALA B CA 1
ATOM 5670 C C . ALA B 1 372 ? -73.174 8.050 41.637 1.00 21.74 372 ALA B C 1
ATOM 5671 O O . ALA B 1 372 ? -72.325 8.033 40.750 1.00 22.97 372 ALA B O 1
ATOM 5673 N N . GLU B 1 373 ? -72.852 8.108 42.926 1.00 22.88 373 GLU B N 1
ATOM 5674 C CA . GLU B 1 373 ? -71.452 8.084 43.358 1.00 24.18 373 GLU B CA 1
ATOM 5675 C C . GLU B 1 373 ? -70.869 6.695 43.064 1.00 23.31 373 GLU B C 1
ATOM 5676 O O . GLU B 1 373 ? -69.688 6.562 42.738 1.00 22.47 373 GLU B O 1
ATOM 5682 N N . ALA B 1 374 ? -71.706 5.666 43.179 1.00 24.18 374 ALA B N 1
ATOM 5683 C CA . ALA B 1 374 ? -71.275 4.291 42.930 1.00 25.94 374 ALA B CA 1
ATOM 5684 C C . ALA B 1 374 ? -70.914 4.101 41.464 1.00 27.93 374 ALA B C 1
ATOM 5685 O O . ALA B 1 374 ? -69.822 3.622 41.133 1.00 29.02 374 ALA B O 1
ATOM 5687 N N . GLU B 1 375 ? -71.840 4.474 40.585 1.00 28.36 375 GLU B N 1
ATOM 5688 C CA . GLU B 1 375 ? -71.630 4.353 39.152 1.00 27.61 375 GLU B CA 1
ATOM 5689 C C . GLU B 1 375 ? -70.448 5.198 38.681 1.00 27.77 375 GLU B C 1
ATOM 5690 O O . GLU B 1 375 ? -69.557 4.701 37.996 1.00 27.98 375 GLU B O 1
ATOM 5696 N N . ILE B 1 376 ? -70.442 6.474 39.055 1.00 27.01 376 ILE B N 1
ATOM 5697 C CA . ILE B 1 376 ? -69.382 7.386 38.635 1.00 27.51 376 ILE B CA 1
ATOM 5698 C C . ILE B 1 376 ? -68.015 7.051 39.230 1.00 28.89 376 ILE B C 1
ATOM 5699 O O . ILE B 1 376 ? -66.987 7.201 38.566 1.00 29.72 376 ILE B O 1
ATOM 5704 N N . GLY B 1 377 ? -67.995 6.614 40.482 1.00 28.36 377 GLY B N 1
ATOM 5705 C CA . GLY B 1 377 ? -66.726 6.288 41.101 1.00 29.29 377 GLY B CA 1
ATOM 5706 C C . GLY B 1 377 ? -66.158 4.999 40.550 1.00 28.51 377 GLY B C 1
ATOM 5707 O O . GLY B 1 377 ? -64.954 4.855 40.369 1.00 28.43 377 GLY B O 1
ATOM 5708 N N . LEU B 1 378 ? -67.050 4.057 40.287 1.00 30.52 378 LEU B N 1
ATOM 5709 C CA . LEU B 1 378 ? -66.661 2.756 39.766 1.00 33.05 378 LEU B CA 1
ATOM 5710 C C . LEU B 1 378 ? -66.094 2.928 38.372 1.00 34.18 378 LEU B C 1
ATOM 5711 O O . LEU B 1 378 ? -65.049 2.374 38.032 1.00 35.64 378 LEU B O 1
ATOM 5716 N N . ARG B 1 379 ? -66.798 3.697 37.554 1.00 34.91 379 ARG B N 1
ATOM 5717 C CA . ARG B 1 379 ? -66.348 3.940 36.195 1.00 35.66 379 ARG B CA 1
ATOM 5718 C C . ARG B 1 379 ? -64.994 4.630 36.232 1.00 36.04 379 ARG B C 1
ATOM 5719 O O . ARG B 1 379 ? -64.106 4.312 35.440 1.00 36.47 379 ARG B O 1
ATOM 5727 N N . ALA B 1 380 ? -64.834 5.570 37.158 1.00 35.88 380 ALA B N 1
ATOM 5728 C CA . ALA B 1 380 ? -63.574 6.290 37.298 1.00 36.40 380 ALA B CA 1
ATOM 5729 C C . ALA B 1 380 ? -62.455 5.290 37.577 1.00 37.07 380 ALA B C 1
ATOM 5730 O O . ALA B 1 380 ? -61.386 5.362 36.976 1.00 38.73 380 ALA B O 1
ATOM 5732 N N . LEU B 1 381 ? -62.701 4.361 38.495 1.00 35.74 381 LEU B N 1
ATOM 5733 C CA . LEU B 1 381 ? -61.709 3.347 38.823 1.00 34.85 381 LEU B CA 1
ATOM 5734 C C . LEU B 1 381 ? -61.382 2.463 37.618 1.00 34.95 381 LEU B C 1
ATOM 5735 O O . LEU B 1 381 ? -60.209 2.208 37.335 1.00 34.90 381 LEU B O 1
ATOM 5740 N N . LEU B 1 382 ? -62.416 2.002 36.914 1.00 35.00 382 LEU B N 1
ATOM 5741 C CA . LEU B 1 382 ? -62.243 1.130 35.753 1.00 35.52 382 LEU B CA 1
ATOM 5742 C C . LEU B 1 382 ? -61.429 1.800 34.661 1.00 36.31 382 LEU B C 1
ATOM 5743 O O . LEU B 1 382 ? -60.488 1.207 34.127 1.00 36.58 382 LEU B O 1
ATOM 5748 N N . ASP B 1 383 ? -61.791 3.036 34.334 1.00 37.07 383 ASP B N 1
ATOM 5749 C CA . ASP B 1 383 ? -61.074 3.778 33.300 1.00 37.66 383 ASP B CA 1
ATOM 5750 C C . ASP B 1 383 ? -59.739 4.307 33.815 1.00 37.02 383 ASP B C 1
ATOM 5751 O O . ASP B 1 383 ? -58.794 4.462 33.054 1.00 38.99 383 ASP B O 1
ATOM 5756 N N . GLY B 1 384 ? -59.655 4.579 35.109 1.00 37.06 384 GLY B N 1
ATOM 5757 C CA . GLY B 1 384 ? -58.428 5.120 35.658 1.00 36.47 384 GLY B CA 1
ATOM 5758 C C . GLY B 1 384 ? -57.324 4.163 36.068 1.00 36.91 384 GLY B C 1
ATOM 5759 O O . GLY B 1 384 ? -56.152 4.534 36.046 1.00 37.94 384 GLY B O 1
ATOM 5760 N N . ILE B 1 385 ? -57.672 2.944 36.457 1.00 36.17 385 ILE B N 1
ATOM 5761 C CA . ILE B 1 385 ? -56.667 1.979 36.885 1.00 35.79 385 ILE B CA 1
ATOM 5762 C C . ILE B 1 385 ? -56.724 0.714 36.034 1.00 36.26 385 ILE B C 1
ATOM 5763 O O . ILE B 1 385 ? -57.353 -0.275 36.420 1.00 37.26 385 ILE B O 1
ATOM 5768 N N . PRO B 1 386 ? -56.050 0.722 34.869 1.00 35.77 386 PRO B N 1
ATOM 5769 C CA . PRO B 1 386 ? -56.006 -0.409 33.939 1.00 34.02 386 PRO B CA 1
ATOM 5770 C C . PRO B 1 386 ? -55.686 -1.739 34.619 1.00 32.25 386 PRO B C 1
ATOM 5771 O O . PRO B 1 386 ? -56.276 -2.764 34.286 1.00 32.82 386 PRO B O 1
ATOM 5775 N N . ALA B 1 387 ? -54.764 -1.714 35.577 1.00 30.75 387 ALA B N 1
ATOM 5776 C CA . ALA B 1 387 ? -54.358 -2.923 36.292 1.00 31.15 387 ALA B CA 1
ATOM 5777 C C . ALA B 1 387 ? -55.220 -3.251 37.512 1.00 30.78 387 ALA B C 1
ATOM 5778 O O . ALA B 1 387 ? -54.815 -4.049 38.357 1.00 30.47 387 ALA B O 1
ATOM 5780 N N . LEU B 1 388 ? -56.399 -2.642 37.611 1.00 30.97 388 LEU B N 1
ATOM 5781 C CA . LEU B 1 388 ? -57.277 -2.881 38.754 1.00 31.13 388 LEU B CA 1
ATOM 5782 C C . LEU B 1 388 ? -57.498 -4.367 39.015 1.00 31.25 388 LEU B C 1
ATOM 5783 O O . LEU B 1 388 ? -57.464 -4.824 40.161 1.00 30.65 388 LEU B O 1
ATOM 5788 N N . GLY B 1 389 ? -57.736 -5.118 37.940 1.00 31.90 389 GLY B N 1
ATOM 5789 C CA . GLY B 1 389 ? -57.984 -6.543 38.072 1.00 31.27 389 GLY B CA 1
ATOM 5790 C C . GLY B 1 389 ? -56.759 -7.435 38.043 1.00 31.61 389 GLY B C 1
ATOM 5791 O O . GLY B 1 389 ? -56.873 -8.658 38.081 1.00 31.45 389 GLY B O 1
ATOM 5792 N N . ARG B 1 390 ? -55.580 -6.826 37.989 1.00 32.45 390 ARG B N 1
ATOM 5793 C CA . ARG B 1 390 ? -54.342 -7.589 37.929 1.00 33.18 390 ARG B CA 1
ATOM 5794 C C . ARG B 1 390 ? -53.573 -7.526 39.249 1.00 36.19 390 ARG B C 1
ATOM 5795 O O . ARG B 1 390 ? -53.902 -6.732 40.135 1.00 37.46 390 ARG B O 1
ATOM 5803 N N . GLY B 1 391 ? -52.550 -8.365 39.384 1.00 37.94 391 GLY B N 1
ATOM 5804 C CA . GLY B 1 391 ? -51.747 -8.355 40.595 1.00 39.20 391 GLY B CA 1
ATOM 5805 C C . GLY B 1 391 ? -52.498 -8.786 41.842 1.00 40.67 391 GLY B C 1
ATOM 5806 O O . GLY B 1 391 ? -53.660 -9.186 41.763 1.00 40.54 391 GLY B O 1
ATOM 5807 N N . ALA B 1 392 ? -51.830 -8.700 42.993 1.00 41.41 392 ALA B N 1
ATOM 5808 C CA . ALA B 1 392 ? -52.413 -9.089 44.277 1.00 42.26 392 ALA B CA 1
ATOM 5809 C C . ALA B 1 392 ? -52.837 -7.857 45.070 1.00 42.93 392 ALA B C 1
ATOM 5810 O O . ALA B 1 392 ? -52.454 -6.733 44.748 1.00 44.94 392 ALA B O 1
ATOM 5812 N N . HIS B 1 393 ? -53.646 -8.069 46.096 1.00 42.07 393 HIS B N 1
ATOM 5813 C CA . HIS B 1 393 ? -54.097 -6.958 46.908 1.00 41.08 393 HIS B CA 1
ATOM 5814 C C . HIS B 1 393 ? -53.942 -7.283 48.378 1.00 40.51 393 HIS B C 1
ATOM 5815 O O . HIS B 1 393 ? -53.798 -8.442 48.761 1.00 38.94 393 HIS B O 1
ATOM 5822 N N . GLU B 1 394 ? -53.982 -6.237 49.189 1.00 40.34 394 GLU B N 1
ATOM 5823 C CA . GLU B 1 394 ? -53.837 -6.328 50.632 1.00 40.46 394 GLU B CA 1
ATOM 5824 C C . GLU B 1 394 ? -55.130 -5.765 51.215 1.00 39.01 394 GLU B C 1
ATOM 5825 O O . GLU B 1 394 ? -55.378 -4.573 51.105 1.00 38.10 394 GLU B O 1
ATOM 5831 N N . VAL B 1 395 ? -55.964 -6.601 51.817 1.00 39.72 395 VAL B N 1
ATOM 5832 C CA . VAL B 1 395 ? -57.217 -6.098 52.366 1.00 41.19 395 VAL B CA 1
ATOM 5833 C C . VAL B 1 395 ? -57.419 -6.439 53.845 1.00 43.34 395 VAL B C 1
ATOM 5834 O O . VAL B 1 395 ? -57.054 -7.524 54.307 1.00 42.81 395 VAL B O 1
ATOM 5838 N N . GLU B 1 396 ? -57.990 -5.484 54.578 1.00 44.69 396 GLU B N 1
ATOM 5839 C CA . GLU B 1 396 ? -58.290 -5.642 55.996 1.00 45.14 396 GLU B CA 1
ATOM 5840 C C . GLU B 1 396 ? -59.691 -5.102 56.268 1.00 44.18 396 GLU B C 1
ATOM 5841 O O . GLU B 1 396 ? -59.975 -3.949 55.961 1.00 42.06 396 GLU B O 1
ATOM 5847 N N . TYR B 1 397 ? -60.560 -5.932 56.840 1.00 44.75 397 TYR B N 1
ATOM 5848 C CA . TYR B 1 397 ? -61.931 -5.510 57.137 1.00 46.23 397 TYR B CA 1
ATOM 5849 C C . TYR B 1 397 ? -62.082 -4.954 58.544 1.00 45.89 397 TYR B C 1
ATOM 5850 O O . TYR B 1 397 ? -61.313 -5.282 59.453 1.00 46.04 397 TYR B O 1
ATOM 5859 N N . ALA B 1 398 ? -63.096 -4.117 58.716 1.00 44.89 398 ALA B N 1
ATOM 5860 C CA . ALA B 1 398 ? -63.387 -3.528 60.010 1.00 44.64 398 ALA B CA 1
ATOM 5861 C C . ALA B 1 398 ? -64.144 -4.588 60.805 1.00 44.84 398 ALA B C 1
ATOM 5862 O O . ALA B 1 398 ? -64.883 -5.384 60.228 1.00 43.97 398 ALA B O 1
ATOM 5864 N N . ASP B 1 399 ? -63.946 -4.619 62.120 1.00 45.69 399 ASP B N 1
ATOM 5865 C CA . ASP B 1 399 ? -64.659 -5.580 62.960 1.00 46.14 399 ASP B CA 1
ATOM 5866 C C . ASP B 1 399 ? -66.040 -4.974 63.138 1.00 45.15 399 ASP B C 1
ATOM 5867 O O . ASP B 1 399 ? -66.358 -4.391 64.171 1.00 45.48 399 ASP B O 1
ATOM 5872 N N . ASP B 1 400 ? -66.854 -5.115 62.101 1.00 43.30 400 ASP B N 1
ATOM 5873 C CA . ASP B 1 400 ? -68.192 -4.547 62.079 1.00 41.20 400 ASP B CA 1
ATOM 5874 C C . ASP B 1 400 ? -69.015 -5.411 61.117 1.00 39.64 400 ASP B C 1
ATOM 5875 O O . ASP B 1 400 ? -68.635 -5.579 59.961 1.00 39.70 400 ASP B O 1
ATOM 5880 N N . MET B 1 401 ? -70.121 -5.972 61.594 1.00 37.44 401 MET B N 1
ATOM 5881 C CA . MET B 1 401 ? -70.958 -6.805 60.747 1.00 35.82 401 MET B CA 1
ATOM 5882 C C . MET B 1 401 ? -72.234 -6.108 60.297 1.00 34.80 401 MET B C 1
ATOM 5883 O O . MET B 1 401 ? -73.134 -6.753 59.763 1.00 33.55 401 MET B O 1
ATOM 5888 N N . VAL B 1 402 ? -72.321 -4.799 60.531 1.00 33.65 402 VAL B N 1
ATOM 5889 C CA . VAL B 1 402 ? -73.485 -4.029 60.089 1.00 32.78 402 VAL B CA 1
ATOM 5890 C C . VAL B 1 402 ? -73.018 -3.103 58.982 1.00 33.15 402 VAL B C 1
ATOM 5891 O O . VAL B 1 402 ? -73.520 -3.182 57.862 1.00 34.80 402 VAL B O 1
ATOM 5895 N N . PHE B 1 403 ? -72.075 -2.214 59.293 1.00 32.00 403 PHE B N 1
ATOM 5896 C CA . PHE B 1 403 ? -71.488 -1.336 58.265 1.00 31.80 403 PHE B CA 1
ATOM 5897 C C . PHE B 1 403 ? -70.222 -2.114 57.892 1.00 31.23 403 PHE B C 1
ATOM 5898 O O . PHE B 1 403 ? -69.136 -1.943 58.460 1.00 30.03 403 PHE B O 1
ATOM 5906 N N . HIS B 1 404 ? -70.422 -2.981 56.907 1.00 30.33 404 HIS B N 1
ATOM 5907 C CA . HIS B 1 404 ? -69.452 -3.959 56.448 1.00 30.27 404 HIS B CA 1
ATOM 5908 C C . HIS B 1 404 ? -68.516 -3.624 55.295 1.00 30.13 404 HIS B C 1
ATOM 5909 O O . HIS B 1 404 ? -68.965 -3.368 54.195 1.00 29.89 404 HIS B O 1
ATOM 5916 N N . GLY B 1 405 ? -67.210 -3.645 55.553 1.00 31.86 405 GLY B N 1
ATOM 5917 C CA . GLY B 1 405 ? -66.248 -3.346 54.495 1.00 34.34 405 GLY B CA 1
ATOM 5918 C C . GLY B 1 405 ? -64.784 -3.211 54.912 1.00 35.94 405 GLY B C 1
ATOM 5919 O O . GLY B 1 405 ? -64.474 -3.182 56.107 1.00 35.55 405 GLY B O 1
ATOM 5920 N N . PRO B 1 406 ? -63.854 -3.131 53.936 1.00 35.84 406 PRO B N 1
ATOM 5921 C CA . PRO B 1 406 ? -62.419 -2.994 54.213 1.00 35.28 406 PRO B CA 1
ATOM 5922 C C . PRO B 1 406 ? -62.049 -1.642 54.837 1.00 35.21 406 PRO B C 1
ATOM 5923 O O . PRO B 1 406 ? -62.555 -0.594 54.421 1.00 34.28 406 PRO B O 1
ATOM 5927 N N . THR B 1 407 ? -61.168 -1.674 55.836 1.00 34.21 407 THR B N 1
ATOM 5928 C CA . THR B 1 407 ? -60.692 -0.453 56.479 1.00 33.96 407 THR B CA 1
ATOM 5929 C C . THR B 1 407 ? -59.559 0.068 55.588 1.00 34.68 407 THR B C 1
ATOM 5930 O O . THR B 1 407 ? -59.165 1.237 55.650 1.00 35.01 407 THR B O 1
ATOM 5934 N N . ARG B 1 408 ? -59.032 -0.825 54.759 1.00 34.72 408 ARG B N 1
ATOM 5935 C CA . ARG B 1 408 ? -57.995 -0.452 53.815 1.00 35.48 408 ARG B CA 1
ATOM 5936 C C . ARG B 1 408 ? -57.850 -1.535 52.747 1.00 33.76 408 ARG B C 1
ATOM 5937 O O . ARG B 1 408 ? -58.037 -2.727 53.015 1.00 31.88 408 ARG B O 1
ATOM 5945 N N . LEU B 1 409 ? -57.563 -1.094 51.526 1.00 32.76 409 LEU B N 1
ATOM 5946 C CA . LEU B 1 409 ? -57.421 -1.983 50.383 1.00 33.39 409 LEU B CA 1
ATOM 5947 C C . LEU B 1 409 ? -56.228 -1.555 49.548 1.00 34.06 409 LEU B C 1
ATOM 5948 O O . LEU B 1 409 ? -56.317 -0.643 48.725 1.00 32.86 409 LEU B O 1
ATOM 5953 N N . LEU B 1 410 ? -55.099 -2.211 49.788 1.00 36.85 410 LEU B N 1
ATOM 5954 C CA . LEU B 1 410 ? -53.868 -1.912 49.070 1.00 39.55 410 LEU B CA 1
ATOM 5955 C C . LEU B 1 410 ? -53.800 -2.662 47.761 1.00 41.32 410 LEU B C 1
ATOM 5956 O O . LEU B 1 410 ? -54.192 -3.826 47.670 1.00 40.46 410 LEU B O 1
ATOM 5961 N N . LEU B 1 411 ? -53.269 -1.992 46.748 1.00 45.31 411 LEU B N 1
ATOM 5962 C CA . LEU B 1 411 ? -53.150 -2.581 45.425 1.00 50.24 411 LEU B CA 1
ATOM 5963 C C . LEU B 1 411 ? -51.711 -2.526 44.906 1.00 53.91 411 LEU B C 1
ATOM 5964 O O . LEU B 1 411 ? -51.015 -1.516 45.050 1.00 53.90 411 LEU B O 1
ATOM 5969 N N . ASP B 1 412 ? -51.285 -3.641 44.317 1.00 58.56 412 ASP B N 1
ATOM 5970 C CA . ASP B 1 412 ? -49.957 -3.803 43.712 1.00 62.44 412 ASP B CA 1
ATOM 5971 C C . ASP B 1 412 ? -50.026 -3.167 42.325 1.00 63.94 412 ASP B C 1
ATOM 5972 O O . ASP B 1 412 ? -50.875 -3.563 41.526 1.00 64.60 412 ASP B O 1
ATOM 5977 N N . LEU B 1 413 ? -49.146 -2.213 42.018 1.00 65.78 413 LEU B N 1
ATOM 5978 C CA . LEU B 1 413 ? -49.211 -1.601 40.686 1.00 68.59 413 LEU B CA 1
ATOM 5979 C C . LEU B 1 413 ? -48.044 -0.701 40.252 1.00 70.89 413 LEU B C 1
ATOM 5980 O O . LEU B 1 413 ? -47.186 -0.369 41.077 1.00 71.34 413 LEU B O 1
ATOM 5985 N N . PRO B 1 414 ? -47.946 -0.321 38.964 1.00 72.73 414 PRO B N 1
ATOM 5986 C CA . PRO B 1 414 ? -48.733 -0.562 37.761 1.00 73.63 414 PRO B CA 1
ATOM 5987 C C . PRO B 1 414 ? -50.168 -1.085 37.864 1.00 74.88 414 PRO B C 1
ATOM 5988 O O . PRO B 1 414 ? -51.081 -0.428 37.337 1.00 76.72 414 PRO B O 1
ATOM 5992 N N . THR C 1 5 ? -8.824 4.624 3.832 1.00 46.91 5 THR C N 1
ATOM 5993 C CA . THR C 1 5 ? -9.064 3.286 3.223 1.00 46.10 5 THR C CA 1
ATOM 5994 C C . THR C 1 5 ? -8.126 2.195 3.730 1.00 45.72 5 THR C C 1
ATOM 5995 O O . THR C 1 5 ? -7.090 2.463 4.338 1.00 45.71 5 THR C O 1
ATOM 5999 N N . LEU C 1 6 ? -8.525 0.956 3.466 1.00 44.29 6 LEU C N 1
ATOM 6000 C CA . LEU C 1 6 ? -7.780 -0.238 3.848 1.00 42.79 6 LEU C CA 1
ATOM 6001 C C . LEU C 1 6 ? -7.784 -1.117 2.614 1.00 42.15 6 LEU C C 1
ATOM 6002 O O . LEU C 1 6 ? -8.754 -1.117 1.863 1.00 42.29 6 LEU C O 1
ATOM 6007 N N . PRO C 1 7 ? -6.711 -1.879 2.381 1.00 41.40 7 PRO C N 1
ATOM 6008 C CA . PRO C 1 7 ? -6.687 -2.744 1.197 1.00 40.82 7 PRO C CA 1
ATOM 6009 C C . PRO C 1 7 ? -7.753 -3.835 1.264 1.00 40.05 7 PRO C C 1
ATOM 6010 O O . PRO C 1 7 ? -8.339 -4.078 2.319 1.00 40.43 7 PRO C O 1
ATOM 6014 N N . ARG C 1 8 ? -8.025 -4.480 0.140 1.00 40.17 8 ARG C N 1
ATOM 6015 C CA . ARG C 1 8 ? -9.017 -5.539 0.144 1.00 42.50 8 ARG C CA 1
ATOM 6016 C C . ARG C 1 8 ? -8.532 -6.636 1.078 1.00 42.85 8 ARG C C 1
ATOM 6017 O O . ARG C 1 8 ? -7.351 -6.990 1.085 1.00 43.66 8 ARG C O 1
ATOM 6025 N N . PHE C 1 9 ? -9.447 -7.174 1.873 1.00 42.24 9 PHE C N 1
ATOM 6026 C CA . PHE C 1 9 ? -9.079 -8.198 2.832 1.00 40.13 9 PHE C CA 1
ATOM 6027 C C . PHE C 1 9 ? -9.066 -9.605 2.266 1.00 39.70 9 PHE C C 1
ATOM 6028 O O . PHE C 1 9 ? -9.852 -9.940 1.390 1.00 39.64 9 PHE C O 1
ATOM 6036 N N . ASP C 1 10 ? -8.146 -10.418 2.765 1.00 40.57 10 ASP C N 1
ATOM 6037 C CA . ASP C 1 10 ? -8.070 -11.816 2.386 1.00 42.55 10 ASP C CA 1
ATOM 6038 C C . ASP C 1 10 ? -6.989 -12.470 3.253 1.00 42.05 10 ASP C C 1
ATOM 6039 O O . ASP C 1 10 ? -6.014 -11.826 3.636 1.00 42.55 10 ASP C O 1
ATOM 6044 N N . LEU C 1 11 ? -7.200 -13.729 3.617 1.00 42.68 11 LEU C N 1
ATOM 6045 C CA . LEU C 1 11 ? -6.274 -14.422 4.509 1.00 44.34 11 LEU C CA 1
ATOM 6046 C C . LEU C 1 11 ? -5.007 -14.960 3.866 1.00 46.13 11 LEU C C 1
ATOM 6047 O O . LEU C 1 11 ? -4.106 -15.438 4.564 1.00 46.46 11 LEU C O 1
ATOM 6052 N N . MET C 1 12 ? -4.934 -14.878 2.540 1.00 48.12 12 MET C N 1
ATOM 6053 C CA . MET C 1 12 ? -3.760 -15.347 1.811 1.00 49.18 12 MET C CA 1
ATOM 6054 C C . MET C 1 12 ? -2.831 -14.176 1.520 1.00 49.58 12 MET C C 1
ATOM 6055 O O . MET C 1 12 ? -3.274 -13.037 1.369 1.00 50.20 12 MET C O 1
ATOM 6060 N N . GLY C 1 13 ? -1.540 -14.461 1.450 1.00 49.77 13 GLY C N 1
ATOM 6061 C CA . GLY C 1 13 ? -0.580 -13.418 1.143 1.00 50.99 13 GLY C CA 1
ATOM 6062 C C . GLY C 1 13 ? -0.405 -12.339 2.189 1.00 50.89 13 GLY C C 1
ATOM 6063 O O . GLY C 1 13 ? -0.345 -11.146 1.862 1.00 51.59 13 GLY C O 1
ATOM 6064 N N . TRP C 1 14 ? -0.313 -12.764 3.447 1.00 50.25 14 TRP C N 1
ATOM 6065 C CA . TRP C 1 14 ? -0.124 -11.860 4.577 1.00 49.40 14 TRP C CA 1
ATOM 6066 C C . TRP C 1 14 ? 1.353 -11.581 4.824 1.00 50.29 14 TRP C C 1
ATOM 6067 O O . TRP C 1 14 ? 2.198 -12.467 4.671 1.00 50.60 14 TRP C O 1
ATOM 6078 N N . ASP C 1 15 ? 1.663 -10.351 5.224 1.00 50.91 15 ASP C N 1
ATOM 6079 C CA . ASP C 1 15 ? 3.041 -9.996 5.522 1.00 50.79 15 ASP C CA 1
ATOM 6080 C C . ASP C 1 15 ? 3.445 -10.769 6.773 1.00 50.56 15 ASP C C 1
ATOM 6081 O O . ASP C 1 15 ? 2.681 -10.836 7.740 1.00 52.06 15 ASP C O 1
ATOM 6086 N N . LYS C 1 16 ? 4.640 -11.348 6.760 1.00 49.00 16 LYS C N 1
ATOM 6087 C CA . LYS C 1 16 ? 5.115 -12.133 7.893 1.00 47.16 16 LYS C CA 1
ATOM 6088 C C . LYS C 1 16 ? 5.058 -11.410 9.238 1.00 45.71 16 LYS C C 1
ATOM 6089 O O . LYS C 1 16 ? 4.921 -12.048 10.285 1.00 43.45 16 LYS C O 1
ATOM 6095 N N . LYS C 1 17 ? 5.159 -10.084 9.220 1.00 44.50 17 LYS C N 1
ATOM 6096 C CA . LYS C 1 17 ? 5.103 -9.319 10.465 1.00 43.09 17 LYS C CA 1
ATOM 6097 C C . LYS C 1 17 ? 3.669 -9.269 10.991 1.00 41.32 17 LYS C C 1
ATOM 6098 O O . LYS C 1 17 ? 3.441 -9.235 12.200 1.00 40.78 17 LYS C O 1
ATOM 6104 N N . ASP C 1 18 ? 2.702 -9.264 10.080 1.00 38.81 18 ASP C N 1
ATOM 6105 C CA . ASP C 1 18 ? 1.307 -9.238 10.487 1.00 36.40 18 ASP C CA 1
ATOM 6106 C C . ASP C 1 18 ? 0.830 -10.634 10.874 1.00 33.25 18 ASP C C 1
ATOM 6107 O O . ASP C 1 18 ? -0.113 -10.779 11.646 1.00 31.35 18 ASP C O 1
ATOM 6112 N N . ILE C 1 19 ? 1.490 -11.657 10.345 1.00 30.53 19 ILE C N 1
ATOM 6113 C CA . ILE C 1 19 ? 1.139 -13.023 10.696 1.00 28.89 19 ILE C CA 1
ATOM 6114 C C . ILE C 1 19 ? 1.507 -13.184 12.162 1.00 30.79 19 ILE C C 1
ATOM 6115 O O . ILE C 1 19 ? 0.788 -13.830 12.931 1.00 29.78 19 ILE C O 1
ATOM 6120 N N . ALA C 1 20 ? 2.631 -12.577 12.542 1.00 31.55 20 ALA C N 1
ATOM 6121 C CA . ALA C 1 20 ? 3.118 -12.637 13.916 1.00 32.79 20 ALA C CA 1
ATOM 6122 C C . ALA C 1 20 ? 2.130 -11.974 14.874 1.00 34.43 20 ALA C C 1
ATOM 6123 O O . ALA C 1 20 ? 1.929 -12.448 15.991 1.00 36.49 20 ALA C O 1
ATOM 6125 N N . ASP C 1 21 ? 1.541 -10.858 14.457 1.00 35.08 21 ASP C N 1
ATOM 6126 C CA . ASP C 1 21 ? 0.539 -10.188 15.285 1.00 35.63 21 ASP C CA 1
ATOM 6127 C C . ASP C 1 21 ? -0.578 -9.656 14.407 1.00 35.36 21 ASP C C 1
ATOM 6128 O O . ASP C 1 21 ? -0.557 -8.500 13.963 1.00 36.39 21 ASP C O 1
ATOM 6133 N N . PRO C 1 22 ? -1.591 -10.498 14.163 1.00 33.81 22 PRO C N 1
ATOM 6134 C CA . PRO C 1 22 ? -2.765 -10.213 13.336 1.00 32.68 22 PRO C CA 1
ATOM 6135 C C . PRO C 1 22 ? -3.877 -9.405 13.988 1.00 32.32 22 PRO C C 1
ATOM 6136 O O . PRO C 1 22 ? -4.685 -8.779 13.303 1.00 30.43 22 PRO C O 1
ATOM 6140 N N . TYR C 1 23 ? -3.905 -9.395 15.311 1.00 33.02 23 TYR C N 1
ATOM 6141 C CA . TYR C 1 23 ? -4.957 -8.718 16.038 1.00 33.13 23 TYR C CA 1
ATOM 6142 C C . TYR C 1 23 ? -5.125 -7.234 15.719 1.00 33.88 23 TYR C C 1
ATOM 6143 O O . TYR C 1 23 ? -6.250 -6.744 15.603 1.00 32.92 23 TYR C O 1
ATOM 6152 N N . PRO C 1 24 ? -4.015 -6.500 15.554 1.00 35.14 24 PRO C N 1
ATOM 6153 C CA . PRO C 1 24 ? -4.187 -5.079 15.231 1.00 34.97 24 PRO C CA 1
ATOM 6154 C C . PRO C 1 24 ? -4.797 -4.933 13.825 1.00 34.67 24 PRO C C 1
ATOM 6155 O O . PRO C 1 24 ? -5.452 -3.936 13.514 1.00 35.06 24 PRO C O 1
ATOM 6159 N N . VAL C 1 25 ? -4.573 -5.936 12.983 1.00 33.97 25 VAL C N 1
ATOM 6160 C CA . VAL C 1 25 ? -5.119 -5.939 11.631 1.00 33.81 25 VAL C CA 1
ATOM 6161 C C . VAL C 1 25 ? -6.620 -6.156 11.728 1.00 35.46 25 VAL C C 1
ATOM 6162 O O . VAL C 1 25 ? -7.403 -5.463 11.079 1.00 37.64 25 VAL C O 1
ATOM 6166 N N . TYR C 1 26 ? -7.021 -7.128 12.539 1.00 34.85 26 TYR C N 1
ATOM 6167 C CA . TYR C 1 26 ? -8.433 -7.412 12.725 1.00 33.95 26 TYR C CA 1
ATOM 6168 C C . TYR C 1 26 ? -9.135 -6.180 13.275 1.00 34.38 26 TYR C C 1
ATOM 6169 O O . TYR C 1 26 ? -10.216 -5.806 12.824 1.00 34.32 26 TYR C O 1
ATOM 6178 N N . ARG C 1 27 ? -8.506 -5.550 14.257 1.00 34.80 27 ARG C N 1
ATOM 6179 C CA . ARG C 1 27 ? -9.081 -4.372 14.880 1.00 35.59 27 ARG C CA 1
ATOM 6180 C C . ARG C 1 27 ? -9.397 -3.258 13.893 1.00 36.20 27 ARG C C 1
ATOM 6181 O O . ARG C 1 27 ? -10.489 -2.694 13.922 1.00 36.46 27 ARG C O 1
ATOM 6189 N N . ARG C 1 28 ? -8.453 -2.938 13.015 1.00 37.12 28 ARG C N 1
ATOM 6190 C CA . ARG C 1 28 ? -8.670 -1.876 12.038 1.00 39.09 28 ARG C CA 1
ATOM 6191 C C . ARG C 1 28 ? -9.848 -2.162 11.126 1.00 39.44 28 ARG C C 1
ATOM 6192 O O . ARG C 1 28 ? -10.653 -1.274 10.859 1.00 41.24 28 ARG C O 1
ATOM 6200 N N . TYR C 1 29 ? -9.943 -3.394 10.635 1.00 39.58 29 TYR C N 1
ATOM 6201 C CA . TYR C 1 29 ? -11.045 -3.768 9.761 1.00 39.30 29 TYR C CA 1
ATOM 6202 C C . TYR C 1 29 ? -12.340 -3.795 10.545 1.00 40.06 29 TYR C C 1
ATOM 6203 O O . TYR C 1 29 ? -13.361 -3.304 10.070 1.00 41.90 29 TYR C O 1
ATOM 6212 N N . ARG C 1 30 ? -12.291 -4.358 11.750 1.00 40.26 30 ARG C N 1
ATOM 6213 C CA . ARG C 1 30 ? -13.480 -4.458 12.581 1.00 40.86 30 ARG C CA 1
ATOM 6214 C C . ARG C 1 30 ? -14.039 -3.091 12.959 1.00 42.00 30 ARG C C 1
ATOM 6215 O O . ARG C 1 30 ? -15.259 -2.909 13.011 1.00 42.26 30 ARG C O 1
ATOM 6223 N N . GLU C 1 31 ? -13.158 -2.129 13.216 1.00 42.93 31 GLU C N 1
ATOM 6224 C CA . GLU C 1 31 ? -13.605 -0.786 13.568 1.00 44.00 31 GLU C CA 1
ATOM 6225 C C . GLU C 1 31 ? -14.184 -0.077 12.328 1.00 45.31 31 GLU C C 1
ATOM 6226 O O . GLU C 1 31 ? -15.086 0.762 12.436 1.00 45.16 31 GLU C O 1
ATOM 6232 N N . ALA C 1 32 ? -13.669 -0.435 11.153 1.00 45.96 32 ALA C N 1
ATOM 6233 C CA . ALA C 1 32 ? -14.125 0.134 9.887 1.00 46.71 32 ALA C CA 1
ATOM 6234 C C . ALA C 1 32 ? -15.544 -0.346 9.537 1.00 47.27 32 ALA C C 1
ATOM 6235 O O . ALA C 1 32 ? -16.418 0.450 9.181 1.00 48.97 32 ALA C O 1
ATOM 6237 N N . ALA C 1 33 ? -15.760 -1.655 9.631 1.00 46.52 33 ALA C N 1
ATOM 6238 C CA . ALA C 1 33 ? -17.059 -2.253 9.336 1.00 46.07 33 ALA C CA 1
ATOM 6239 C C . ALA C 1 33 ? -17.057 -3.691 9.816 1.00 45.82 33 ALA C C 1
ATOM 6240 O O . ALA C 1 33 ? -16.040 -4.376 9.719 1.00 46.59 33 ALA C O 1
ATOM 6242 N N . PRO C 1 34 ? -18.204 -4.176 10.324 1.00 46.08 34 PRO C N 1
ATOM 6243 C CA . PRO C 1 34 ? -18.373 -5.544 10.840 1.00 45.09 34 PRO C CA 1
ATOM 6244 C C . PRO C 1 34 ? -18.107 -6.638 9.818 1.00 44.37 34 PRO C C 1
ATOM 6245 O O . PRO C 1 34 ? -17.594 -7.718 10.146 1.00 42.50 34 PRO C O 1
ATOM 6249 N N . VAL C 1 35 ? -18.491 -6.365 8.578 1.00 44.42 35 VAL C N 1
ATOM 6250 C CA . VAL C 1 35 ? -18.283 -7.317 7.508 1.00 44.14 35 VAL C CA 1
ATOM 6251 C C . VAL C 1 35 ? -17.599 -6.614 6.349 1.00 44.09 35 VAL C C 1
ATOM 6252 O O . VAL C 1 35 ? -17.859 -5.443 6.069 1.00 44.12 35 VAL C O 1
ATOM 6256 N N . HIS C 1 36 ? -16.704 -7.333 5.690 1.00 44.23 36 HIS C N 1
ATOM 6257 C CA . HIS C 1 36 ? -15.969 -6.776 4.569 1.00 45.47 36 HIS C CA 1
ATOM 6258 C C . HIS C 1 36 ? -16.110 -7.674 3.355 1.00 47.17 36 HIS C C 1
ATOM 6259 O O . HIS C 1 36 ? -15.952 -8.892 3.445 1.00 46.84 36 HIS C O 1
ATOM 6266 N N . ARG C 1 37 ? -16.434 -7.060 2.223 1.00 49.63 37 ARG C N 1
ATOM 6267 C CA . ARG C 1 37 ? -16.604 -7.787 0.977 1.00 52.23 37 ARG C CA 1
ATOM 6268 C C . ARG C 1 37 ? -15.333 -7.710 0.149 1.00 53.49 37 ARG C C 1
ATOM 6269 O O . ARG C 1 37 ? -14.741 -6.649 0.001 1.00 53.99 37 ARG C O 1
ATOM 6277 N N . THR C 1 38 ? -14.901 -8.853 -0.360 1.00 56.54 38 THR C N 1
ATOM 6278 C CA . THR C 1 38 ? -13.711 -8.926 -1.196 1.00 60.02 38 THR C CA 1
ATOM 6279 C C . THR C 1 38 ? -14.174 -9.587 -2.478 1.00 62.67 38 THR C C 1
ATOM 6280 O O . THR C 1 38 ? -14.355 -10.799 -2.542 1.00 62.01 38 THR C O 1
ATOM 6284 N N . ALA C 1 39 ? -14.380 -8.757 -3.494 1.00 66.52 39 ALA C N 1
ATOM 6285 C CA . ALA C 1 39 ? -14.894 -9.192 -4.790 1.00 69.67 39 ALA C CA 1
ATOM 6286 C C . ALA C 1 39 ? -13.989 -10.071 -5.655 1.00 71.63 39 ALA C C 1
ATOM 6287 O O . ALA C 1 39 ? -12.766 -10.050 -5.540 1.00 72.66 39 ALA C O 1
ATOM 6289 N N . SER C 1 40 ? -14.632 -10.826 -6.539 1.00 73.77 40 SER C N 1
ATOM 6290 C CA . SER C 1 40 ? -13.924 -11.659 -7.489 1.00 75.86 40 SER C CA 1
ATOM 6291 C C . SER C 1 40 ? -14.152 -10.950 -8.830 1.00 77.59 40 SER C C 1
ATOM 6292 O O . SER C 1 40 ? -14.832 -9.920 -8.880 1.00 78.24 40 SER C O 1
ATOM 6295 N N . GLY C 1 41 ? -13.595 -11.513 -9.900 1.00 78.67 41 GLY C N 1
ATOM 6296 C CA . GLY C 1 41 ? -13.791 -10.956 -11.218 1.00 79.24 41 GLY C CA 1
ATOM 6297 C C . GLY C 1 41 ? -15.003 -11.673 -11.781 1.00 79.68 41 GLY C C 1
ATOM 6298 O O . GLY C 1 41 ? -15.940 -11.933 -11.019 1.00 79.65 41 GLY C O 1
ATOM 6299 N N . PRO C 1 42 ? -15.060 -11.955 -13.097 1.00 79.43 42 PRO C N 1
ATOM 6300 C CA . PRO C 1 42 ? -16.258 -12.655 -13.584 1.00 78.51 42 PRO C CA 1
ATOM 6301 C C . PRO C 1 42 ? -16.168 -14.185 -13.460 1.00 77.47 42 PRO C C 1
ATOM 6302 O O . PRO C 1 42 ? -15.060 -14.808 -13.508 1.00 76.97 42 PRO C O 1
ATOM 6306 N N . GLY C 1 43 ? -17.361 -14.775 -13.435 1.00 76.70 43 GLY C N 1
ATOM 6307 C CA . GLY C 1 43 ? -17.572 -16.175 -13.133 1.00 75.02 43 GLY C CA 1
ATOM 6308 C C . GLY C 1 43 ? -18.292 -15.770 -11.861 1.00 73.81 43 GLY C C 1
ATOM 6309 O O . GLY C 1 43 ? -19.529 -15.730 -11.746 1.00 72.95 43 GLY C O 1
ATOM 6310 N N . LYS C 1 44 ? -17.433 -15.312 -10.962 1.00 72.58 44 LYS C N 1
ATOM 6311 C CA . LYS C 1 44 ? -17.747 -14.791 -9.662 1.00 70.53 44 LYS C CA 1
ATOM 6312 C C . LYS C 1 44 ? -18.541 -15.356 -8.501 1.00 70.18 44 LYS C C 1
ATOM 6313 O O . LYS C 1 44 ? -19.764 -15.466 -8.546 1.00 69.58 44 LYS C O 1
ATOM 6319 N N . PRO C 1 45 ? -17.810 -15.678 -7.444 1.00 70.02 45 PRO C N 1
ATOM 6320 C CA . PRO C 1 45 ? -18.209 -16.184 -6.135 1.00 68.08 45 PRO C CA 1
ATOM 6321 C C . PRO C 1 45 ? -17.539 -15.178 -5.149 1.00 66.04 45 PRO C C 1
ATOM 6322 O O . PRO C 1 45 ? -16.406 -15.434 -4.704 1.00 65.51 45 PRO C O 1
ATOM 6326 N N . ASP C 1 46 ? -18.166 -14.027 -4.851 1.00 63.24 46 ASP C N 1
ATOM 6327 C CA . ASP C 1 46 ? -17.463 -13.114 -3.952 1.00 61.71 46 ASP C CA 1
ATOM 6328 C C . ASP C 1 46 ? -17.452 -13.555 -2.478 1.00 59.69 46 ASP C C 1
ATOM 6329 O O . ASP C 1 46 ? -18.252 -14.398 -2.050 1.00 59.60 46 ASP C O 1
ATOM 6334 N N . THR C 1 47 ? -16.476 -13.055 -1.724 1.00 57.08 47 THR C N 1
ATOM 6335 C CA . THR C 1 47 ? -16.291 -13.442 -0.330 1.00 54.12 47 THR C CA 1
ATOM 6336 C C . THR C 1 47 ? -16.572 -12.325 0.654 1.00 52.75 47 THR C C 1
ATOM 6337 O O . THR C 1 47 ? -16.287 -11.161 0.385 1.00 52.76 47 THR C O 1
ATOM 6341 N N . TYR C 1 48 ? -17.130 -12.698 1.802 1.00 51.31 48 TYR C N 1
ATOM 6342 C CA . TYR C 1 48 ? -17.449 -11.753 2.863 1.00 50.19 48 TYR C CA 1
ATOM 6343 C C . TYR C 1 48 ? -16.761 -12.204 4.156 1.00 48.03 48 TYR C C 1
ATOM 6344 O O . TYR C 1 48 ? -16.948 -13.336 4.618 1.00 45.40 48 TYR C O 1
ATOM 6353 N N . TYR C 1 49 ? -15.950 -11.314 4.718 1.00 46.27 49 TYR C N 1
ATOM 6354 C CA . TYR C 1 49 ? -15.228 -11.597 5.951 1.00 44.42 49 TYR C CA 1
ATOM 6355 C C . TYR C 1 49 ? -15.964 -10.987 7.138 1.00 42.95 49 TYR C C 1
ATOM 6356 O O . TYR C 1 49 ? -16.285 -9.795 7.141 1.00 44.01 49 TYR C O 1
ATOM 6365 N N . VAL C 1 50 ? -16.226 -11.818 8.142 1.00 40.15 50 VAL C N 1
ATOM 6366 C CA . VAL C 1 50 ? -16.953 -11.403 9.337 1.00 38.08 50 VAL C CA 1
ATOM 6367 C C . VAL C 1 50 ? -16.018 -11.230 10.535 1.00 36.48 50 VAL C C 1
ATOM 6368 O O . VAL C 1 50 ? -15.463 -12.209 11.028 1.00 34.18 50 VAL C O 1
ATOM 6372 N N . PHE C 1 51 ? -15.882 -9.991 11.012 1.00 35.79 51 PHE C N 1
ATOM 6373 C CA . PHE C 1 51 ? -14.980 -9.666 12.118 1.00 35.20 51 PHE C CA 1
ATOM 6374 C C . PHE C 1 51 ? -15.586 -9.500 13.505 1.00 33.99 51 PHE C C 1
ATOM 6375 O O . PHE C 1 51 ? -14.856 -9.449 14.500 1.00 33.64 51 PHE C O 1
ATOM 6383 N N . THR C 1 52 ? -16.905 -9.398 13.581 1.00 33.09 52 THR C N 1
ATOM 6384 C CA . THR C 1 52 ? -17.559 -9.166 14.855 1.00 31.20 52 THR C CA 1
ATOM 6385 C C . THR C 1 52 ? -18.013 -10.433 15.571 1.00 30.83 52 THR C C 1
ATOM 6386 O O . THR C 1 52 ? -18.411 -11.409 14.938 1.00 32.81 52 THR C O 1
ATOM 6390 N N . TYR C 1 53 ? -17.940 -10.421 16.897 1.00 28.86 53 TYR C N 1
ATOM 6391 C CA . TYR C 1 53 ? -18.349 -11.575 17.687 1.00 27.58 53 TYR C CA 1
ATOM 6392 C C . TYR C 1 53 ? -19.790 -11.992 17.363 1.00 29.03 53 TYR C C 1
ATOM 6393 O O . TYR C 1 53 ? -20.054 -13.149 17.035 1.00 29.00 53 TYR C O 1
ATOM 6402 N N . ASP C 1 54 ? -20.721 -11.047 17.458 1.00 30.53 54 ASP C N 1
ATOM 6403 C CA . ASP C 1 54 ? -22.123 -11.364 17.186 1.00 32.05 54 ASP C CA 1
ATOM 6404 C C . ASP C 1 54 ? -22.365 -11.888 15.772 1.00 32.92 54 ASP C C 1
ATOM 6405 O O . ASP C 1 54 ? -23.088 -12.864 15.592 1.00 32.34 54 ASP C O 1
ATOM 6410 N N . ASP C 1 55 ? -21.767 -11.256 14.764 1.00 34.27 55 ASP C N 1
ATOM 6411 C CA . ASP C 1 55 ? -21.981 -11.729 13.401 1.00 35.74 55 ASP C CA 1
ATOM 6412 C C . ASP C 1 55 ? -21.332 -13.075 13.158 1.00 35.46 55 ASP C C 1
ATOM 6413 O O . ASP C 1 55 ? -21.826 -13.863 12.354 1.00 36.98 55 ASP C O 1
ATOM 6418 N N . VAL C 1 56 ? -20.240 -13.355 13.865 1.00 35.66 56 VAL C N 1
ATOM 6419 C CA . VAL C 1 56 ? -19.562 -14.634 13.713 1.00 35.00 56 VAL C CA 1
ATOM 6420 C C . VAL C 1 56 ? -20.464 -15.719 14.294 1.00 36.73 56 VAL C C 1
ATOM 6421 O O . VAL C 1 56 ? -20.513 -16.842 13.786 1.00 36.58 56 VAL C O 1
ATOM 6425 N N . VAL C 1 57 ? -21.180 -15.375 15.363 1.00 38.69 57 VAL C N 1
ATOM 6426 C CA . VAL C 1 57 ? -22.096 -16.312 16.007 1.00 40.69 57 VAL C CA 1
ATOM 6427 C C . VAL C 1 57 ? -23.268 -16.569 15.060 1.00 41.61 57 VAL C C 1
ATOM 6428 O O . VAL C 1 57 ? -23.772 -17.686 14.959 1.00 41.84 57 VAL C O 1
ATOM 6432 N N . ARG C 1 58 ? -23.699 -15.516 14.374 1.00 43.66 58 ARG C N 1
ATOM 6433 C CA . ARG C 1 58 ? -24.801 -15.616 13.421 1.00 45.01 58 ARG C CA 1
ATOM 6434 C C . ARG C 1 58 ? -24.386 -16.505 12.249 1.00 46.15 58 ARG C C 1
ATOM 6435 O O . ARG C 1 58 ? -25.158 -17.354 11.804 1.00 47.14 58 ARG C O 1
ATOM 6443 N N . VAL C 1 59 ? -23.160 -16.315 11.768 1.00 46.63 59 VAL C N 1
ATOM 6444 C CA . VAL C 1 59 ? -22.635 -17.104 10.660 1.00 47.06 59 VAL C CA 1
ATOM 6445 C C . VAL C 1 59 ? -22.545 -18.584 11.032 1.00 47.71 59 VAL C C 1
ATOM 6446 O O . VAL C 1 59 ? -23.023 -19.449 10.295 1.00 49.05 59 VAL C O 1
ATOM 6450 N N . LEU C 1 60 ? -21.953 -18.871 12.184 1.00 47.44 60 LEU C N 1
ATOM 6451 C CA . LEU C 1 60 ? -21.781 -20.244 12.635 1.00 47.07 60 LEU C CA 1
ATOM 6452 C C . LEU C 1 60 ? -23.065 -20.987 12.994 1.00 48.02 60 LEU C C 1
ATOM 6453 O O . LEU C 1 60 ? -23.072 -22.215 13.050 1.00 46.81 60 LEU C O 1
ATOM 6458 N N . SER C 1 61 ? -24.148 -20.258 13.241 1.00 50.98 61 SER C N 1
ATOM 6459 C CA . SER C 1 61 ? -25.394 -20.913 13.629 1.00 53.92 61 SER C CA 1
ATOM 6460 C C . SER C 1 61 ? -26.476 -20.954 12.558 1.00 56.09 61 SER C C 1
ATOM 6461 O O . SER C 1 61 ? -27.478 -21.654 12.719 1.00 57.62 61 SER C O 1
ATOM 6464 N N . ASN C 1 62 ? -26.286 -20.205 11.474 1.00 57.77 62 ASN C N 1
ATOM 6465 C CA . ASN C 1 62 ? -27.263 -20.178 10.383 1.00 58.55 62 ASN C CA 1
ATOM 6466 C C . ASN C 1 62 ? -27.194 -21.469 9.556 1.00 58.66 62 ASN C C 1
ATOM 6467 O O . ASN C 1 62 ? -26.153 -21.796 8.987 1.00 59.93 62 ASN C O 1
ATOM 6472 N N . ARG C 1 63 ? -28.308 -22.192 9.480 1.00 58.00 63 ARG C N 1
ATOM 6473 C CA . ARG C 1 63 ? -28.362 -23.449 8.738 1.00 57.72 63 ARG C CA 1
ATOM 6474 C C . ARG C 1 63 ? -28.284 -23.246 7.222 1.00 56.73 63 ARG C C 1
ATOM 6475 O O . ARG C 1 63 ? -27.977 -24.177 6.477 1.00 55.74 63 ARG C O 1
ATOM 6483 N N . ARG C 1 64 ? -28.556 -22.026 6.774 1.00 56.16 64 ARG C N 1
ATOM 6484 C CA . ARG C 1 64 ? -28.515 -21.703 5.355 1.00 56.60 64 ARG C CA 1
ATOM 6485 C C . ARG C 1 64 ? -27.095 -21.482 4.839 1.00 56.68 64 ARG C C 1
ATOM 6486 O O . ARG C 1 64 ? -26.882 -21.250 3.648 1.00 57.15 64 ARG C O 1
ATOM 6494 N N . LEU C 1 65 ? -26.130 -21.548 5.749 1.00 56.92 65 LEU C N 1
ATOM 6495 C CA . LEU C 1 65 ? -24.719 -21.386 5.407 1.00 56.35 65 LEU C CA 1
ATOM 6496 C C . LEU C 1 65 ? -24.047 -22.737 5.618 1.00 55.96 65 LEU C C 1
ATOM 6497 O O . LEU C 1 65 ? -23.895 -23.189 6.752 1.00 55.80 65 LEU C O 1
ATOM 6502 N N . GLY C 1 66 ? -23.661 -23.379 4.521 1.00 55.15 66 GLY C N 1
ATOM 6503 C CA . GLY C 1 66 ? -23.034 -24.686 4.627 1.00 55.36 66 GLY C CA 1
ATOM 6504 C C . GLY C 1 66 ? -21.554 -24.669 4.353 1.00 55.45 66 GLY C C 1
ATOM 6505 O O . GLY C 1 66 ? -21.000 -23.612 4.024 1.00 54.81 66 GLY C O 1
ATOM 6506 N N . ARG C 1 67 ? -20.899 -25.815 4.489 1.00 56.43 67 ARG C N 1
ATOM 6507 C CA . ARG C 1 67 ? -19.477 -25.917 4.256 1.00 59.26 67 ARG C CA 1
ATOM 6508 C C . ARG C 1 67 ? -19.006 -25.967 2.800 1.00 62.58 67 ARG C C 1
ATOM 6509 O O . ARG C 1 67 ? -18.073 -25.259 2.429 1.00 62.99 67 ARG C O 1
ATOM 6517 N N . ASN C 1 68 ? -19.701 -26.770 1.993 1.00 65.52 68 ASN C N 1
ATOM 6518 C CA . ASN C 1 68 ? -19.334 -27.143 0.638 1.00 67.81 68 ASN C CA 1
ATOM 6519 C C . ASN C 1 68 ? -19.901 -26.221 -0.410 1.00 68.45 68 ASN C C 1
ATOM 6520 O O . ASN C 1 68 ? -21.097 -26.122 -0.580 1.00 67.90 68 ASN C O 1
ATOM 6525 N N . ALA C 1 69 ? -19.001 -25.541 -1.116 1.00 69.84 69 ALA C N 1
ATOM 6526 C CA . ALA C 1 69 ? -19.390 -24.699 -2.226 1.00 70.93 69 ALA C CA 1
ATOM 6527 C C . ALA C 1 69 ? -20.377 -25.446 -3.092 1.00 71.73 69 ALA C C 1
ATOM 6528 O O . ALA C 1 69 ? -20.020 -26.285 -3.910 1.00 72.61 69 ALA C O 1
ATOM 6530 N N . ARG C 1 70 ? -21.656 -25.166 -2.889 1.00 72.28 70 ARG C N 1
ATOM 6531 C CA . ARG C 1 70 ? -22.622 -25.828 -3.704 1.00 72.54 70 ARG C CA 1
ATOM 6532 C C . ARG C 1 70 ? -23.429 -24.846 -4.568 1.00 73.10 70 ARG C C 1
ATOM 6533 O O . ARG C 1 70 ? -24.048 -23.928 -4.110 1.00 74.22 70 ARG C O 1
ATOM 6541 N N . ARG C 1 88 ? -4.870 -40.046 -6.702 1.00 66.52 88 ARG C N 1
ATOM 6542 C CA . ARG C 1 88 ? -4.466 -39.315 -5.506 1.00 66.30 88 ARG C CA 1
ATOM 6543 C C . ARG C 1 88 ? -4.930 -40.021 -4.240 1.00 66.07 88 ARG C C 1
ATOM 6544 O O . ARG C 1 88 ? -6.132 -40.080 -3.965 1.00 65.83 88 ARG C O 1
ATOM 6552 N N . ALA C 1 89 ? -3.979 -40.556 -3.474 1.00 65.25 89 ALA C N 1
ATOM 6553 C CA . ALA C 1 89 ? -4.293 -41.225 -2.214 1.00 63.62 89 ALA C CA 1
ATOM 6554 C C . ALA C 1 89 ? -4.669 -40.101 -1.258 1.00 62.63 89 ALA C C 1
ATOM 6555 O O . ALA C 1 89 ? -5.230 -40.325 -0.185 1.00 61.88 89 ALA C O 1
ATOM 6557 N N . LEU C 1 90 ? -4.339 -38.884 -1.679 1.00 61.83 90 LEU C N 1
ATOM 6558 C CA . LEU C 1 90 ? -4.634 -37.675 -0.927 1.00 61.85 90 LEU C CA 1
ATOM 6559 C C . LEU C 1 90 ? -6.131 -37.414 -1.005 1.00 62.12 90 LEU C C 1
ATOM 6560 O O . LEU C 1 90 ? -6.797 -37.207 0.011 1.00 61.89 90 LEU C O 1
ATOM 6565 N N . ARG C 1 91 ? -6.652 -37.427 -2.228 1.00 62.60 91 ARG C N 1
ATOM 6566 C CA . ARG C 1 91 ? -8.066 -37.187 -2.457 1.00 62.65 91 ARG C CA 1
ATOM 6567 C C . ARG C 1 91 ? -8.932 -38.241 -1.760 1.00 62.46 91 ARG C C 1
ATOM 6568 O O . ARG C 1 91 ? -10.036 -37.935 -1.299 1.00 62.79 91 ARG C O 1
ATOM 6576 N N . THR C 1 92 ? -8.432 -39.469 -1.645 1.00 61.40 92 THR C N 1
ATOM 6577 C CA . THR C 1 92 ? -9.207 -40.516 -0.983 1.00 60.87 92 THR C CA 1
ATOM 6578 C C . THR C 1 92 ? -9.099 -40.417 0.544 1.00 60.32 92 THR C C 1
ATOM 6579 O O . THR C 1 92 ? -10.043 -40.756 1.259 1.00 61.46 92 THR C O 1
ATOM 6583 N N . VAL C 1 93 ? -7.953 -39.953 1.039 1.00 58.93 93 VAL C N 1
ATOM 6584 C CA . VAL C 1 93 ? -7.760 -39.801 2.482 1.00 57.04 93 VAL C CA 1
ATOM 6585 C C . VAL C 1 93 ? -8.612 -38.658 3.021 1.00 57.62 93 VAL C C 1
ATOM 6586 O O . VAL C 1 93 ? -9.278 -38.797 4.050 1.00 57.53 93 VAL C O 1
ATOM 6590 N N . VAL C 1 94 ? -8.582 -37.537 2.306 1.00 57.70 94 VAL C N 1
ATOM 6591 C CA . VAL C 1 94 ? -9.298 -36.322 2.688 1.00 57.96 94 VAL C CA 1
ATOM 6592 C C . VAL C 1 94 ? -10.815 -36.308 2.418 1.00 58.68 94 VAL C C 1
ATOM 6593 O O . VAL C 1 94 ? -11.556 -35.515 2.992 1.00 58.27 94 VAL C O 1
ATOM 6597 N N . GLU C 1 95 ? -11.245 -37.199 1.541 1.00 59.77 95 GLU C N 1
ATOM 6598 C CA . GLU C 1 95 ? -12.625 -37.400 1.100 1.00 61.75 95 GLU C CA 1
ATOM 6599 C C . GLU C 1 95 ? -13.693 -37.601 2.189 1.00 63.00 95 GLU C C 1
ATOM 6600 O O . GLU C 1 95 ? -14.814 -37.097 2.097 1.00 62.54 95 GLU C O 1
ATOM 6606 N N . ASN C 1 96 ? -13.350 -38.391 3.196 1.00 65.23 96 ASN C N 1
ATOM 6607 C CA . ASN C 1 96 ? -14.293 -38.719 4.257 1.00 67.66 96 ASN C CA 1
ATOM 6608 C C . ASN C 1 96 ? -14.013 -38.021 5.592 1.00 67.64 96 ASN C C 1
ATOM 6609 O O . ASN C 1 96 ? -14.562 -38.397 6.632 1.00 69.04 96 ASN C O 1
ATOM 6614 N N . TRP C 1 97 ? -13.175 -36.987 5.556 1.00 66.46 97 TRP C N 1
ATOM 6615 C CA . TRP C 1 97 ? -12.846 -36.231 6.763 1.00 64.93 97 TRP C CA 1
ATOM 6616 C C . TRP C 1 97 ? -14.077 -35.468 7.235 1.00 64.47 97 TRP C C 1
ATOM 6617 O O . TRP C 1 97 ? -14.620 -34.632 6.517 1.00 64.36 97 TRP C O 1
ATOM 6628 N N . LEU C 1 98 ? -14.517 -35.787 8.448 1.00 64.08 98 LEU C N 1
ATOM 6629 C CA . LEU C 1 98 ? -15.691 -35.177 9.067 1.00 63.64 98 LEU C CA 1
ATOM 6630 C C . LEU C 1 98 ? -15.719 -33.648 8.983 1.00 63.58 98 LEU C C 1
ATOM 6631 O O . LEU C 1 98 ? -16.772 -33.046 8.832 1.00 63.57 98 LEU C O 1
ATOM 6636 N N . VAL C 1 99 ? -14.555 -33.019 9.077 1.00 63.72 99 VAL C N 1
ATOM 6637 C CA . VAL C 1 99 ? -14.480 -31.561 9.038 1.00 63.36 99 VAL C CA 1
ATOM 6638 C C . VAL C 1 99 ? -14.803 -30.960 7.668 1.00 64.04 99 VAL C C 1
ATOM 6639 O O . VAL C 1 99 ? -14.902 -29.740 7.528 1.00 64.47 99 VAL C O 1
ATOM 6643 N N . PHE C 1 100 ? -14.970 -31.817 6.666 1.00 64.81 100 PHE C N 1
ATOM 6644 C CA . PHE C 1 100 ? -15.267 -31.375 5.303 1.00 66.17 100 PHE C CA 1
ATOM 6645 C C . PHE C 1 100 ? -16.686 -31.714 4.827 1.00 67.45 100 PHE C C 1
ATOM 6646 O O . PHE C 1 100 ? -17.050 -31.403 3.691 1.00 67.99 100 PHE C O 1
ATOM 6654 N N . LEU C 1 101 ? -17.486 -32.338 5.684 1.00 68.51 101 LEU C N 1
ATOM 6655 C CA . LEU C 1 101 ? -18.835 -32.738 5.289 1.00 68.80 101 LEU C CA 1
ATOM 6656 C C . LEU C 1 101 ? -19.982 -31.864 5.805 1.00 70.87 101 LEU C C 1
ATOM 6657 O O . LEU C 1 101 ? -19.908 -31.293 6.897 1.00 70.70 101 LEU C O 1
ATOM 6662 N N . ASP C 1 102 ? -21.033 -31.742 4.992 1.00 73.32 102 ASP C N 1
ATOM 6663 C CA . ASP C 1 102 ? -22.216 -30.958 5.354 1.00 75.14 102 ASP C CA 1
ATOM 6664 C C . ASP C 1 102 ? -23.263 -31.892 5.961 1.00 77.93 102 ASP C C 1
ATOM 6665 O O . ASP C 1 102 ? -23.325 -33.075 5.616 1.00 78.36 102 ASP C O 1
ATOM 6670 N N . PRO C 1 103 ? -24.121 -31.356 6.851 1.00 80.23 103 PRO C N 1
ATOM 6671 C CA . PRO C 1 103 ? -25.204 -32.026 7.579 1.00 81.73 103 PRO C CA 1
ATOM 6672 C C . PRO C 1 103 ? -25.637 -33.444 7.181 1.00 83.60 103 PRO C C 1
ATOM 6673 O O . PRO C 1 103 ? -25.664 -34.331 8.031 1.00 83.85 103 PRO C O 1
ATOM 6677 N N . PRO C 1 104 ? -25.993 -33.678 5.905 1.00 85.16 104 PRO C N 1
ATOM 6678 C CA . PRO C 1 104 ? -26.412 -35.032 5.500 1.00 85.50 104 PRO C CA 1
ATOM 6679 C C . PRO C 1 104 ? -25.363 -36.098 5.830 1.00 85.95 104 PRO C C 1
ATOM 6680 O O . PRO C 1 104 ? -25.492 -36.845 6.800 1.00 85.60 104 PRO C O 1
ATOM 6684 N N . HIS C 1 105 ? -24.345 -36.167 4.980 1.00 86.59 105 HIS C N 1
ATOM 6685 C CA . HIS C 1 105 ? -23.203 -37.069 5.109 1.00 86.20 105 HIS C CA 1
ATOM 6686 C C . HIS C 1 105 ? -22.671 -36.864 6.538 1.00 85.24 105 HIS C C 1
ATOM 6687 O O . HIS C 1 105 ? -22.389 -37.813 7.291 1.00 84.51 105 HIS C O 1
ATOM 6694 N N . HIS C 1 106 ? -22.565 -35.588 6.892 1.00 84.00 106 HIS C N 1
ATOM 6695 C CA . HIS C 1 106 ? -22.045 -35.206 8.169 1.00 83.09 106 HIS C CA 1
ATOM 6696 C C . HIS C 1 106 ? -22.712 -35.669 9.452 1.00 82.15 106 HIS C C 1
ATOM 6697 O O . HIS C 1 106 ? -22.021 -35.995 10.424 1.00 81.82 106 HIS C O 1
ATOM 6704 N N . THR C 1 107 ? -24.036 -35.749 9.457 1.00 81.02 107 THR C N 1
ATOM 6705 C CA . THR C 1 107 ? -24.759 -36.168 10.653 1.00 79.95 107 THR C CA 1
ATOM 6706 C C . THR C 1 107 ? -24.439 -37.610 11.030 1.00 79.27 107 THR C C 1
ATOM 6707 O O . THR C 1 107 ? -24.200 -37.903 12.198 1.00 79.12 107 THR C O 1
ATOM 6711 N N . GLU C 1 108 ? -24.419 -38.489 10.032 1.00 78.28 108 GLU C N 1
ATOM 6712 C CA . GLU C 1 108 ? -24.139 -39.898 10.273 1.00 77.49 108 GLU C CA 1
ATOM 6713 C C . GLU C 1 108 ? -22.732 -40.147 10.806 1.00 77.83 108 GLU C C 1
ATOM 6714 O O . GLU C 1 108 ? -22.534 -40.973 11.705 1.00 76.90 108 GLU C O 1
ATOM 6720 N N . LEU C 1 109 ? -21.759 -39.423 10.262 1.00 79.08 109 LEU C N 1
ATOM 6721 C CA . LEU C 1 109 ? -20.369 -39.578 10.676 1.00 80.16 109 LEU C CA 1
ATOM 6722 C C . LEU C 1 109 ? -20.063 -38.985 12.058 1.00 80.89 109 LEU C C 1
ATOM 6723 O O . LEU C 1 109 ? -19.378 -39.616 12.867 1.00 80.93 109 LEU C O 1
ATOM 6728 N N . ARG C 1 110 ? -20.564 -37.780 12.328 1.00 80.78 110 ARG C N 1
ATOM 6729 C CA . ARG C 1 110 ? -20.344 -37.118 13.618 1.00 80.19 110 ARG C CA 1
ATOM 6730 C C . ARG C 1 110 ? -20.824 -38.005 14.768 1.00 79.26 110 ARG C C 1
ATOM 6731 O O . ARG C 1 110 ? -20.084 -38.274 15.713 1.00 79.60 110 ARG C O 1
ATOM 6739 N N . SER C 1 111 ? -22.070 -38.455 14.672 1.00 78.62 111 SER C N 1
ATOM 6740 C CA . SER C 1 111 ? -22.671 -39.314 15.688 1.00 77.83 111 SER C CA 1
ATOM 6741 C C . SER C 1 111 ? -21.804 -40.550 15.947 1.00 76.88 111 SER C C 1
ATOM 6742 O O . SER C 1 111 ? -21.741 -41.070 17.064 1.00 76.11 111 SER C O 1
ATOM 6745 N N . LEU C 1 112 ? -21.128 -41.003 14.900 1.00 76.08 112 LEU C N 1
ATOM 6746 C CA . LEU C 1 112 ? -20.267 -42.174 14.973 1.00 74.88 112 LEU C CA 1
ATOM 6747 C C . LEU C 1 112 ? -19.171 -42.085 16.043 1.00 74.36 112 LEU C C 1
ATOM 6748 O O . LEU C 1 112 ? -19.179 -42.849 17.012 1.00 73.54 112 LEU C O 1
ATOM 6753 N N . LEU C 1 113 ? -18.240 -41.144 15.880 1.00 73.76 113 LEU C N 1
ATOM 6754 C CA . LEU C 1 113 ? -17.129 -40.997 16.825 1.00 72.04 113 LEU C CA 1
ATOM 6755 C C . LEU C 1 113 ? -17.309 -40.074 18.039 1.00 72.15 113 LEU C C 1
ATOM 6756 O O . LEU C 1 113 ? -16.412 -39.983 18.878 1.00 72.29 113 LEU C O 1
ATOM 6761 N N . THR C 1 114 ? -18.460 -39.414 18.147 1.00 72.15 114 THR C N 1
ATOM 6762 C CA . THR C 1 114 ? -18.731 -38.495 19.259 1.00 71.55 114 THR C CA 1
ATOM 6763 C C . THR C 1 114 ? -18.512 -39.060 20.665 1.00 70.85 114 THR C C 1
ATOM 6764 O O . THR C 1 114 ? -17.915 -38.405 21.518 1.00 71.25 114 THR C O 1
ATOM 6768 N N . THR C 1 115 ? -19.008 -40.266 20.899 1.00 70.44 115 THR C N 1
ATOM 6769 C CA . THR C 1 115 ? -18.903 -40.946 22.190 1.00 71.13 115 THR C CA 1
ATOM 6770 C C . THR C 1 115 ? -17.465 -41.333 22.557 1.00 71.26 115 THR C C 1
ATOM 6771 O O . THR C 1 115 ? -17.127 -41.496 23.734 1.00 71.45 115 THR C O 1
ATOM 6775 N N . GLU C 1 116 ? -16.625 -41.505 21.545 1.00 71.19 116 GLU C N 1
ATOM 6776 C CA . GLU C 1 116 ? -15.258 -41.932 21.795 1.00 70.83 116 GLU C CA 1
ATOM 6777 C C . GLU C 1 116 ? -14.343 -40.800 22.221 1.00 70.00 116 GLU C C 1
ATOM 6778 O O . GLU C 1 116 ? -13.153 -41.005 22.427 1.00 69.88 116 GLU C O 1
ATOM 6784 N N . PHE C 1 117 ? -14.910 -39.603 22.341 1.00 69.32 117 PHE C N 1
ATOM 6785 C CA . PHE C 1 117 ? -14.170 -38.418 22.766 1.00 67.74 117 PHE C CA 1
ATOM 6786 C C . PHE C 1 117 ? -14.933 -37.752 23.900 1.00 67.08 117 PHE C C 1
ATOM 6787 O O . PHE C 1 117 ? -14.784 -36.555 24.157 1.00 67.16 117 PHE C O 1
ATOM 6795 N N . SER C 1 118 ? -15.753 -38.548 24.575 1.00 65.26 118 SER C N 1
ATOM 6796 C CA . SER C 1 118 ? -16.559 -38.071 25.688 1.00 63.23 118 SER C CA 1
ATOM 6797 C C . SER C 1 118 ? -15.683 -37.685 26.873 1.00 61.90 118 SER C C 1
ATOM 6798 O O . SER C 1 118 ? -14.533 -38.112 26.981 1.00 60.97 118 SER C O 1
ATOM 6801 N N . PRO C 1 119 ? -16.217 -36.860 27.777 1.00 60.85 119 PRO C N 1
ATOM 6802 C CA . PRO C 1 119 ? -15.446 -36.448 28.949 1.00 61.17 119 PRO C CA 1
ATOM 6803 C C . PRO C 1 119 ? -15.002 -37.681 29.738 1.00 61.53 119 PRO C C 1
ATOM 6804 O O . PRO C 1 119 ? -13.976 -37.664 30.418 1.00 61.99 119 PRO C O 1
ATOM 6808 N N . SER C 1 120 ? -15.776 -38.755 29.609 1.00 60.93 120 SER C N 1
ATOM 6809 C CA . SER C 1 120 ? -15.490 -40.015 30.282 1.00 59.21 120 SER C CA 1
ATOM 6810 C C . SER C 1 120 ? -14.157 -40.587 29.786 1.00 58.64 120 SER C C 1
ATOM 6811 O O . SER C 1 120 ? -13.235 -40.834 30.571 1.00 58.52 120 SER C O 1
ATOM 6814 N N . ILE C 1 121 ? -14.060 -40.788 28.477 1.00 57.21 121 ILE C N 1
ATOM 6815 C CA . ILE C 1 121 ? -12.852 -41.316 27.855 1.00 56.19 121 ILE C CA 1
ATOM 6816 C C . ILE C 1 121 ? -11.650 -40.409 28.112 1.00 55.86 121 ILE C C 1
ATOM 6817 O O . ILE C 1 121 ? -10.560 -40.877 28.448 1.00 57.51 121 ILE C O 1
ATOM 6822 N N . VAL C 1 122 ? -11.851 -39.108 27.922 1.00 54.21 122 VAL C N 1
ATOM 6823 C CA . VAL C 1 122 ? -10.788 -38.129 28.114 1.00 51.92 122 VAL C CA 1
ATOM 6824 C C . VAL C 1 122 ? -10.281 -38.105 29.551 1.00 51.51 122 VAL C C 1
ATOM 6825 O O . VAL C 1 122 ? -9.078 -38.078 29.786 1.00 51.32 122 VAL C O 1
ATOM 6829 N N . THR C 1 123 ? -11.199 -38.113 30.510 1.00 51.78 123 THR C N 1
ATOM 6830 C CA . THR C 1 123 ? -10.821 -38.093 31.917 1.00 52.31 123 THR C CA 1
ATOM 6831 C C . THR C 1 123 ? -9.874 -39.234 32.267 1.00 52.95 123 THR C C 1
ATOM 6832 O O . THR C 1 123 ? -8.874 -39.036 32.956 1.00 53.83 123 THR C O 1
ATOM 6836 N N . GLY C 1 124 ? -10.194 -40.433 31.793 1.00 52.36 124 GLY C N 1
ATOM 6837 C CA . GLY C 1 124 ? -9.355 -41.580 32.091 1.00 51.66 124 GLY C CA 1
ATOM 6838 C C . GLY C 1 124 ? -8.050 -41.577 31.322 1.00 51.48 124 GLY C C 1
ATOM 6839 O O . GLY C 1 124 ? -7.108 -42.291 31.663 1.00 52.58 124 GLY C O 1
ATOM 6840 N N . LEU C 1 125 ? -7.994 -40.767 30.274 1.00 50.73 125 LEU C N 1
ATOM 6841 C CA . LEU C 1 125 ? -6.807 -40.669 29.435 1.00 47.91 125 LEU C CA 1
ATOM 6842 C C . LEU C 1 125 ? -5.802 -39.653 29.975 1.00 46.86 125 LEU C C 1
ATOM 6843 O O . LEU C 1 125 ? -4.611 -39.725 29.679 1.00 45.99 125 LEU C O 1
ATOM 6848 N N . ARG C 1 126 ? -6.294 -38.716 30.776 1.00 47.08 126 ARG C N 1
ATOM 6849 C CA . ARG C 1 126 ? -5.463 -37.672 31.363 1.00 48.40 126 ARG C CA 1
ATOM 6850 C C . ARG C 1 126 ? -4.159 -38.163 31.996 1.00 48.88 12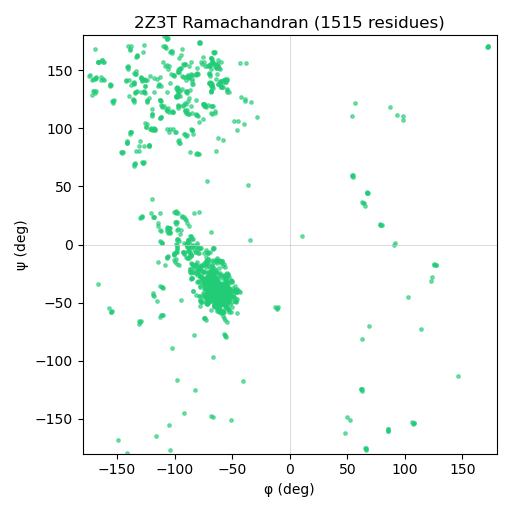6 ARG C C 1
ATOM 6851 O O . ARG C 1 126 ? -3.105 -37.564 31.786 1.00 49.30 126 ARG C O 1
ATOM 6859 N N . PRO C 1 127 ? -4.211 -39.242 32.801 1.00 48.58 127 PRO C N 1
ATOM 6860 C CA . PRO C 1 127 ? -2.973 -39.732 33.419 1.00 47.24 127 PRO C CA 1
ATOM 6861 C C . PRO C 1 127 ? -1.909 -40.097 32.385 1.00 46.90 127 PRO C C 1
ATOM 6862 O O . PRO C 1 127 ? -0.725 -39.834 32.582 1.00 46.46 127 PRO C O 1
ATOM 6866 N N . ARG C 1 128 ? -2.339 -40.692 31.279 1.00 46.52 128 ARG C N 1
ATOM 6867 C CA . ARG C 1 128 ? -1.419 -41.088 30.221 1.00 46.22 128 ARG C CA 1
ATOM 6868 C C . ARG C 1 128 ? -0.868 -39.856 29.514 1.00 45.13 128 ARG C C 1
ATOM 6869 O O . ARG C 1 128 ? 0.309 -39.809 29.149 1.00 44.99 128 ARG C O 1
ATOM 6877 N N . ILE C 1 129 ? -1.728 -38.858 29.327 1.00 44.07 129 ILE C N 1
ATOM 6878 C CA . ILE C 1 129 ? -1.339 -37.609 28.679 1.00 41.62 129 ILE C CA 1
ATOM 6879 C C . ILE C 1 129 ? -0.240 -36.936 29.491 1.00 40.72 129 ILE C C 1
ATOM 6880 O O . ILE C 1 129 ? 0.725 -36.420 28.934 1.00 39.94 129 ILE C O 1
ATOM 6885 N N . ALA C 1 130 ? -0.398 -36.944 30.811 1.00 40.55 130 ALA C N 1
ATOM 6886 C CA . ALA C 1 130 ? 0.578 -36.332 31.702 1.00 41.39 130 ALA C CA 1
ATOM 6887 C C . ALA C 1 130 ? 1.904 -37.076 31.663 1.00 41.86 130 ALA C C 1
ATOM 6888 O O . ALA C 1 130 ? 2.982 -36.465 31.713 1.00 40.86 130 ALA C O 1
ATOM 6890 N N . GLU C 1 131 ? 1.819 -38.401 31.589 1.00 42.29 131 GLU C N 1
ATOM 6891 C CA . GLU C 1 131 ? 3.014 -39.219 31.546 1.00 41.97 131 GLU C CA 1
ATOM 6892 C C . GLU C 1 131 ? 3.784 -38.938 30.273 1.00 39.35 131 GLU C C 1
ATOM 6893 O O . GLU C 1 131 ? 5.010 -38.891 30.283 1.00 38.53 131 GLU C O 1
ATOM 6899 N N . LEU C 1 132 ? 3.058 -38.750 29.179 1.00 38.09 132 LEU C N 1
ATOM 6900 C CA . LEU C 1 132 ? 3.673 -38.452 27.891 1.00 37.04 132 LEU C CA 1
ATOM 6901 C C . LEU C 1 132 ? 4.317 -37.056 27.924 1.00 36.92 132 LEU C C 1
ATOM 6902 O O . LEU C 1 132 ? 5.438 -36.857 27.450 1.00 35.74 132 LEU C O 1
ATOM 6907 N N . ALA C 1 133 ? 3.591 -36.094 28.487 1.00 36.57 133 ALA C N 1
ATOM 6908 C CA . ALA C 1 133 ? 4.087 -34.728 28.589 1.00 36.49 133 ALA C CA 1
ATOM 6909 C C . ALA C 1 133 ? 5.384 -34.732 29.388 1.00 35.80 133 ALA C C 1
ATOM 6910 O O . ALA C 1 133 ? 6.364 -34.092 29.007 1.00 35.07 133 ALA C O 1
ATOM 6912 N N . SER C 1 134 ? 5.390 -35.463 30.496 1.00 37.15 134 SER C N 1
ATOM 6913 C CA . SER C 1 134 ? 6.576 -35.534 31.338 1.00 39.26 134 SER C CA 1
ATOM 6914 C C . SER C 1 134 ? 7.767 -36.129 30.591 1.00 39.84 134 SER C C 1
ATOM 6915 O O . SER C 1 134 ? 8.863 -35.575 30.630 1.00 40.68 134 SER C O 1
ATOM 6918 N N . ALA C 1 135 ? 7.548 -37.251 29.911 1.00 40.37 135 ALA C N 1
ATOM 6919 C CA . ALA C 1 135 ? 8.610 -37.917 29.156 1.00 40.61 135 ALA C CA 1
ATOM 6920 C C . ALA C 1 135 ? 9.222 -36.975 28.121 1.00 41.33 135 ALA C C 1
ATOM 6921 O O . ALA C 1 135 ? 10.445 -36.906 27.958 1.00 42.02 135 ALA C O 1
ATOM 6923 N N . LEU C 1 136 ? 8.354 -36.255 27.417 1.00 41.92 136 LEU C N 1
ATOM 6924 C CA . LEU C 1 136 ? 8.785 -35.311 26.394 1.00 41.65 136 LEU C CA 1
ATOM 6925 C C . LEU C 1 136 ? 9.720 -34.283 27.017 1.00 42.75 136 LEU C C 1
ATOM 6926 O O . LEU C 1 136 ? 10.777 -33.989 26.467 1.00 43.59 136 LEU C O 1
ATOM 6931 N N . LEU C 1 137 ? 9.325 -33.747 28.169 1.00 45.19 137 LEU C N 1
ATOM 6932 C CA . LEU C 1 137 ? 10.120 -32.752 28.880 1.00 47.51 137 LEU C CA 1
ATOM 6933 C C . LEU C 1 137 ? 11.485 -33.278 29.269 1.00 49.17 137 LEU C C 1
ATOM 6934 O O . LEU C 1 137 ? 12.474 -32.563 29.158 1.00 49.43 137 LEU C O 1
ATOM 6939 N N . ASP C 1 138 ? 11.536 -34.521 29.741 1.00 51.84 138 ASP C N 1
ATOM 6940 C CA . ASP C 1 138 ? 12.805 -35.118 30.139 1.00 54.39 138 ASP C CA 1
ATOM 6941 C C . ASP C 1 138 ? 13.837 -35.008 29.019 1.00 55.45 138 ASP C C 1
ATOM 6942 O O . ASP C 1 138 ? 14.989 -34.652 29.256 1.00 55.11 138 ASP C O 1
ATOM 6947 N N . ARG C 1 139 ? 13.410 -35.301 27.800 1.00 57.89 139 ARG C N 1
ATOM 6948 C CA . ARG C 1 139 ? 14.264 -35.220 26.618 1.00 61.29 139 ARG C CA 1
ATOM 6949 C C . ARG C 1 139 ? 14.649 -33.779 26.341 1.00 61.97 139 ARG C C 1
ATOM 6950 O O . ARG C 1 139 ? 15.804 -33.456 26.060 1.00 62.18 139 ARG C O 1
ATOM 6958 N N . LEU C 1 140 ? 13.626 -32.930 26.367 1.00 63.72 140 LEU C N 1
ATOM 6959 C CA . LEU C 1 140 ? 13.765 -31.509 26.080 1.00 64.68 140 LEU C CA 1
ATOM 6960 C C . LEU C 1 140 ? 14.781 -30.867 27.011 1.00 65.66 140 LEU C C 1
ATOM 6961 O O . LEU C 1 140 ? 15.539 -29.982 26.604 1.00 64.99 140 LEU C O 1
ATOM 6966 N N . ARG C 1 141 ? 14.817 -31.334 28.254 1.00 66.51 141 ARG C N 1
ATOM 6967 C CA . ARG C 1 141 ? 15.735 -30.764 29.217 1.00 67.41 141 ARG C CA 1
ATOM 6968 C C . ARG C 1 141 ? 17.195 -31.113 28.955 1.00 69.03 141 ARG C C 1
ATOM 6969 O O . ARG C 1 141 ? 18.092 -30.544 29.571 1.00 70.05 141 ARG C O 1
ATOM 6977 N N . ALA C 1 142 ? 17.438 -32.003 27.997 1.00 70.19 142 ALA C N 1
ATOM 6978 C CA . ALA C 1 142 ? 18.803 -32.387 27.663 1.00 71.58 142 ALA C CA 1
ATOM 6979 C C . ALA C 1 142 ? 19.397 -31.636 26.459 1.00 72.97 142 ALA C C 1
ATOM 6980 O O . ALA C 1 142 ? 20.295 -32.153 25.793 1.00 74.63 142 ALA C O 1
ATOM 6982 N N . GLN C 1 143 ? 18.924 -30.419 26.189 1.00 73.76 143 GLN C N 1
ATOM 6983 C CA . GLN C 1 143 ? 19.420 -29.632 25.048 1.00 74.37 143 GLN C CA 1
ATOM 6984 C C . GLN C 1 143 ? 19.631 -28.161 25.386 1.00 73.89 143 GLN C C 1
ATOM 6985 O O . GLN C 1 143 ? 18.769 -27.554 26.023 1.00 74.15 143 GLN C O 1
ATOM 6991 N N . ARG C 1 144 ? 20.741 -27.581 24.919 1.00 72.90 144 ARG C N 1
ATOM 6992 C CA . ARG C 1 144 ? 21.048 -26.171 25.186 1.00 71.38 144 ARG C CA 1
ATOM 6993 C C . ARG C 1 144 ? 19.946 -25.188 24.809 1.00 69.81 144 ARG C C 1
ATOM 6994 O O . ARG C 1 144 ? 19.536 -24.379 25.644 1.00 69.70 144 ARG C O 1
ATOM 7002 N N . ARG C 1 145 ? 19.502 -25.219 23.553 1.00 67.60 145 ARG C N 1
ATOM 7003 C CA . ARG C 1 145 ? 18.387 -24.365 23.135 1.00 64.44 145 ARG C CA 1
ATOM 7004 C C . ARG C 1 145 ? 17.362 -25.226 22.418 1.00 62.10 145 ARG C C 1
ATOM 7005 O O . ARG C 1 145 ? 17.396 -25.391 21.197 1.00 62.15 145 ARG C O 1
ATOM 7013 N N . PRO C 1 146 ? 16.425 -25.793 23.189 1.00 59.30 146 PRO C N 1
ATOM 7014 C CA . PRO C 1 146 ? 15.364 -26.657 22.669 1.00 56.72 146 PRO C CA 1
ATOM 7015 C C . PRO C 1 146 ? 14.309 -25.921 21.845 1.00 54.84 146 PRO C C 1
ATOM 7016 O O . PRO C 1 146 ? 14.094 -24.716 22.013 1.00 55.35 146 PRO C O 1
ATOM 7020 N N . ASP C 1 147 ? 13.669 -26.657 20.944 1.00 51.79 147 ASP C N 1
ATOM 7021 C CA . ASP C 1 147 ? 12.593 -26.122 20.114 1.00 48.51 147 ASP C CA 1
ATOM 7022 C C . ASP C 1 147 ? 11.348 -26.675 20.800 1.00 47.62 147 ASP C C 1
ATOM 7023 O O . ASP C 1 147 ? 11.155 -27.888 20.838 1.00 47.29 147 ASP C O 1
ATOM 7028 N N . LEU C 1 148 ? 10.523 -25.804 21.371 1.00 46.14 148 LEU C N 1
ATOM 7029 C CA . LEU C 1 148 ? 9.321 -26.263 22.056 1.00 44.24 148 LEU C CA 1
ATOM 7030 C C . LEU C 1 148 ? 8.287 -26.855 21.102 1.00 43.17 148 LEU C C 1
ATOM 7031 O O . LEU C 1 148 ? 7.450 -27.655 21.510 1.00 42.85 148 LEU C O 1
ATOM 7036 N N . VAL C 1 149 ? 8.339 -26.461 19.833 1.00 42.06 149 VAL C N 1
ATOM 7037 C CA . VAL C 1 149 ? 7.385 -26.979 18.864 1.00 41.75 149 VAL C CA 1
ATOM 7038 C C . VAL C 1 149 ? 7.733 -28.418 18.513 1.00 42.87 149 VAL C C 1
ATOM 7039 O O . VAL C 1 149 ? 6.959 -29.335 18.784 1.00 43.20 149 VAL C O 1
ATOM 7043 N N . GLU C 1 150 ? 8.906 -28.618 17.927 1.00 44.45 150 GLU C N 1
ATOM 7044 C CA . GLU C 1 150 ? 9.324 -29.955 17.533 1.00 44.47 150 GLU C CA 1
ATOM 7045 C C . GLU C 1 150 ? 9.592 -30.867 18.722 1.00 42.52 150 GLU C C 1
ATOM 7046 O O . GLU C 1 150 ? 9.414 -32.083 18.628 1.00 43.59 150 GLU C O 1
ATOM 7052 N N . GLY C 1 151 ? 9.993 -30.277 19.845 1.00 40.46 151 GLY C N 1
ATOM 7053 C CA . GLY C 1 151 ? 10.293 -31.066 21.026 1.00 37.67 151 GLY C CA 1
ATOM 7054 C C . GLY C 1 151 ? 9.173 -31.311 22.017 1.00 36.45 151 GLY C C 1
ATOM 7055 O O . GLY C 1 151 ? 9.342 -32.100 22.946 1.00 36.44 151 GLY C O 1
ATOM 7056 N N . PHE C 1 152 ? 8.023 -30.670 21.842 1.00 35.22 152 PHE C N 1
ATOM 7057 C CA . PHE C 1 152 ? 6.956 -30.882 22.807 1.00 33.50 152 PHE C CA 1
ATOM 7058 C C . PHE C 1 152 ? 5.544 -30.590 22.312 1.00 33.94 152 PHE C C 1
ATOM 7059 O O . PHE C 1 152 ? 4.673 -31.448 22.392 1.00 34.98 152 PHE C O 1
ATOM 7067 N N . ALA C 1 153 ? 5.311 -29.387 21.800 1.00 33.72 153 ALA C N 1
ATOM 7068 C CA . ALA C 1 153 ? 3.991 -28.999 21.320 1.00 32.95 153 ALA C CA 1
ATOM 7069 C C . ALA C 1 153 ? 3.487 -29.847 20.153 1.00 33.12 153 ALA C C 1
ATOM 7070 O O . ALA C 1 153 ? 2.307 -30.184 20.091 1.00 34.08 153 ALA C O 1
ATOM 7072 N N . ALA C 1 154 ? 4.380 -30.166 19.220 1.00 34.27 154 ALA C N 1
ATOM 7073 C CA . ALA C 1 154 ? 4.017 -30.969 18.049 1.00 34.26 154 ALA C CA 1
ATOM 7074 C C . ALA C 1 154 ? 3.879 -32.455 18.364 1.00 34.20 154 ALA C C 1
ATOM 7075 O O . ALA C 1 154 ? 2.894 -33.083 17.978 1.00 35.12 154 ALA C O 1
ATOM 7077 N N . PRO C 1 155 ? 4.863 -33.041 19.062 1.00 34.79 155 PRO C N 1
ATOM 7078 C CA . PRO C 1 155 ? 4.799 -34.463 19.404 1.00 35.72 155 PRO C CA 1
ATOM 7079 C C . PRO C 1 155 ? 3.755 -34.884 20.438 1.00 36.79 155 PRO C C 1
ATOM 7080 O O . PRO C 1 155 ? 3.321 -36.034 20.423 1.00 36.41 155 PRO C O 1
ATOM 7084 N N . LEU C 1 156 ? 3.340 -33.978 21.325 1.00 37.98 156 LEU C N 1
ATOM 7085 C CA . LEU C 1 156 ? 2.352 -34.340 22.345 1.00 38.64 156 LEU C CA 1
ATOM 7086 C C . LEU C 1 156 ? 0.977 -34.750 21.796 1.00 39.42 156 LEU C C 1
ATOM 7087 O O . LEU C 1 156 ? 0.423 -35.773 22.200 1.00 39.42 156 LEU C O 1
ATOM 7092 N N . PRO C 1 157 ? 0.391 -33.949 20.889 1.00 40.11 157 PRO C N 1
ATOM 7093 C CA . PRO C 1 157 ? -0.924 -34.328 20.355 1.00 40.45 157 PRO C CA 1
ATOM 7094 C C . PRO C 1 157 ? -0.850 -35.658 19.588 1.00 41.07 157 PRO C C 1
ATOM 7095 O O . PRO C 1 157 ? -1.745 -36.502 19.686 1.00 41.22 157 PRO C O 1
ATOM 7099 N N . ILE C 1 158 ? 0.228 -35.816 18.824 1.00 40.42 158 ILE C N 1
ATOM 7100 C CA . ILE C 1 158 ? 0.473 -37.013 18.035 1.00 40.13 158 ILE C CA 1
ATOM 7101 C C . ILE C 1 158 ? 0.524 -38.230 18.947 1.00 41.07 158 ILE C C 1
ATOM 7102 O O . ILE C 1 158 ? -0.116 -39.252 18.685 1.00 41.98 158 ILE C O 1
ATOM 7107 N N . LEU C 1 159 ? 1.299 -38.110 20.015 1.00 42.12 159 LEU C N 1
ATOM 7108 C CA . LEU C 1 159 ? 1.465 -39.182 20.985 1.00 42.07 159 LEU C CA 1
ATOM 7109 C C . LEU C 1 159 ? 0.194 -39.542 21.730 1.00 42.12 159 LEU C C 1
ATOM 7110 O O . LEU C 1 159 ? -0.032 -40.707 22.042 1.00 41.67 159 LEU C O 1
ATOM 7115 N N . VAL C 1 160 ? -0.628 -38.544 22.033 1.00 43.56 160 VAL C N 1
ATOM 7116 C CA . VAL C 1 160 ? -1.868 -38.797 22.755 1.00 44.07 160 VAL C CA 1
ATOM 7117 C C . VAL C 1 160 ? -2.887 -39.497 21.857 1.00 44.38 160 VAL C C 1
ATOM 7118 O O . VAL C 1 160 ? -3.483 -40.502 22.249 1.00 43.99 160 VAL C O 1
ATOM 7122 N N . ILE C 1 161 ? -3.069 -38.975 20.649 1.00 44.17 161 ILE C N 1
ATOM 7123 C CA . ILE C 1 161 ? -4.010 -39.552 19.705 1.00 44.02 161 ILE C CA 1
ATOM 7124 C C . ILE C 1 161 ? -3.544 -40.943 19.253 1.00 44.34 161 ILE C C 1
ATOM 7125 O O . ILE C 1 161 ? -4.366 -41.807 18.938 1.00 43.98 161 ILE C O 1
ATOM 7130 N N . SER C 1 162 ? -2.229 -41.160 19.245 1.00 44.94 162 SER C N 1
ATOM 7131 C CA . SER C 1 162 ? -1.676 -42.445 18.836 1.00 45.59 162 SER C CA 1
ATOM 7132 C C . SER C 1 162 ? -1.964 -43.505 19.902 1.00 46.55 162 SER C C 1
ATOM 7133 O O . SER C 1 162 ? -2.074 -44.691 19.595 1.00 48.31 162 SER C O 1
ATOM 7136 N N . ALA C 1 163 ? -2.089 -43.076 21.154 1.00 46.43 163 ALA C N 1
ATOM 7137 C CA . ALA C 1 163 ? -2.394 -43.992 22.244 1.00 45.81 163 ALA C CA 1
ATOM 7138 C C . ALA C 1 163 ? -3.886 -44.277 22.200 1.00 46.82 163 ALA C C 1
ATOM 7139 O O . ALA C 1 163 ? -4.353 -45.282 22.730 1.00 46.61 163 ALA C O 1
ATOM 7141 N N . LEU C 1 164 ? -4.625 -43.369 21.567 1.00 48.50 164 LEU C N 1
ATOM 7142 C CA . LEU C 1 164 ? -6.079 -43.482 21.419 1.00 49.28 164 LEU C CA 1
ATOM 7143 C C . LEU C 1 164 ? -6.411 -44.422 20.271 1.00 50.54 164 LEU C C 1
ATOM 7144 O O . LEU C 1 164 ? -7.487 -45.013 20.231 1.00 50.82 164 LEU C O 1
ATOM 7149 N N . LEU C 1 165 ? -5.482 -44.525 19.327 1.00 52.11 165 LEU C N 1
ATOM 7150 C CA . LEU C 1 165 ? -5.660 -45.372 18.160 1.00 53.81 165 LEU C CA 1
ATOM 7151 C C . LEU C 1 165 ? -4.917 -46.695 18.296 1.00 55.51 165 LEU C C 1
ATOM 7152 O O . LEU C 1 165 ? -5.058 -47.582 17.453 1.00 56.76 165 LEU C O 1
ATOM 7157 N N . GLY C 1 166 ? -4.123 -46.826 19.353 1.00 56.71 166 GLY C N 1
ATOM 7158 C CA . GLY C 1 166 ? -3.382 -48.055 19.559 1.00 57.63 166 GLY C CA 1
ATOM 7159 C C . GLY C 1 166 ? -2.147 -48.141 18.684 1.00 58.45 166 GLY C C 1
ATOM 7160 O O . GLY C 1 166 ? -1.586 -49.224 18.497 1.00 59.90 166 GLY C O 1
ATOM 7161 N N . ILE C 1 167 ? -1.720 -47.009 18.133 1.00 58.06 167 ILE C N 1
ATOM 7162 C CA . ILE C 1 167 ? -0.533 -47.008 17.295 1.00 58.04 167 ILE C CA 1
ATOM 7163 C C . ILE C 1 167 ? 0.728 -47.083 18.163 1.00 58.74 167 ILE C C 1
ATOM 7164 O O . ILE C 1 167 ? 0.702 -46.740 19.346 1.00 58.50 167 ILE C O 1
ATOM 7169 N N . PRO C 1 168 ? 1.846 -47.561 17.591 1.00 59.08 168 PRO C N 1
ATOM 7170 C CA . PRO C 1 168 ? 3.099 -47.669 18.347 1.00 58.71 168 PRO C CA 1
ATOM 7171 C C . PRO C 1 168 ? 3.703 -46.315 18.698 1.00 58.34 168 PRO C C 1
ATOM 7172 O O . PRO C 1 168 ? 3.815 -45.426 17.855 1.00 59.03 168 PRO C O 1
ATOM 7176 N N . GLU C 1 169 ? 4.077 -46.162 19.962 1.00 57.80 169 GLU C N 1
ATOM 7177 C CA . GLU C 1 169 ? 4.638 -44.909 20.438 1.00 56.78 169 GLU C CA 1
ATOM 7178 C C . GLU C 1 169 ? 5.838 -44.459 19.599 1.00 55.86 169 GLU C C 1
ATOM 7179 O O . GLU C 1 169 ? 5.948 -43.285 19.247 1.00 55.79 169 GLU C O 1
ATOM 7185 N N . GLU C 1 170 ? 6.716 -45.397 19.254 1.00 54.66 170 GLU C N 1
ATOM 7186 C CA . GLU C 1 170 ? 7.915 -45.072 18.482 1.00 53.72 170 GLU C CA 1
ATOM 7187 C C . GLU C 1 170 ? 7.686 -44.444 17.104 1.00 52.64 170 GLU C C 1
ATOM 7188 O O . GLU C 1 170 ? 8.608 -43.875 16.512 1.00 52.19 170 GLU C O 1
ATOM 7194 N N . ASP C 1 171 ? 6.472 -44.546 16.584 1.00 51.69 171 ASP C N 1
ATOM 7195 C CA . ASP C 1 171 ? 6.206 -43.983 15.271 1.00 51.19 171 ASP C CA 1
ATOM 7196 C C . ASP C 1 171 ? 5.810 -42.522 15.308 1.00 50.25 171 ASP C C 1
ATOM 7197 O O . ASP C 1 171 ? 5.549 -41.934 14.268 1.00 49.63 171 ASP C O 1
ATOM 7202 N N . HIS C 1 172 ? 5.762 -41.938 16.501 1.00 49.36 172 HIS C N 1
ATOM 7203 C CA . HIS C 1 172 ? 5.376 -40.540 16.630 1.00 48.86 172 HIS C CA 1
ATOM 7204 C C . HIS C 1 172 ? 6.233 -39.580 15.812 1.00 48.73 172 HIS C C 1
ATOM 7205 O O . HIS C 1 172 ? 5.725 -38.561 15.338 1.00 49.29 172 HIS C O 1
ATOM 7212 N N . THR C 1 173 ? 7.517 -39.885 15.641 1.00 47.84 173 THR C N 1
ATOM 7213 C CA . THR C 1 173 ? 8.376 -38.990 14.867 1.00 47.97 173 THR C CA 1
ATOM 7214 C C . THR C 1 173 ? 8.097 -39.087 13.367 1.00 48.47 173 THR C C 1
ATOM 7215 O O . THR C 1 173 ? 8.039 -38.064 12.663 1.00 49.75 173 THR C O 1
ATOM 7219 N N . TRP C 1 174 ? 7.918 -40.319 12.887 1.00 47.42 174 TRP C N 1
ATOM 7220 C CA . TRP C 1 174 ? 7.643 -40.577 11.472 1.00 46.33 174 TRP C CA 1
ATOM 7221 C C . TRP C 1 174 ? 6.270 -40.029 11.106 1.00 44.43 174 TRP C C 1
ATOM 7222 O O . TRP C 1 174 ? 6.095 -39.351 10.090 1.00 43.52 174 TRP C O 1
ATOM 7233 N N . LEU C 1 175 ? 5.297 -40.338 11.956 1.00 42.86 175 LEU C N 1
ATOM 7234 C CA . LEU C 1 175 ? 3.922 -39.896 11.776 1.00 40.38 175 LEU C CA 1
ATOM 7235 C C . LEU C 1 175 ? 3.851 -38.373 11.673 1.00 39.66 175 LEU C C 1
ATOM 7236 O O . LEU C 1 175 ? 3.183 -37.836 10.791 1.00 39.60 175 LEU C O 1
ATOM 7241 N N . ARG C 1 176 ? 4.557 -37.686 12.570 1.00 39.05 176 ARG C N 1
ATOM 7242 C CA . ARG C 1 176 ? 4.611 -36.222 12.619 1.00 37.73 176 ARG C CA 1
ATOM 7243 C C . ARG C 1 176 ? 5.209 -35.670 11.337 1.00 36.87 176 ARG C C 1
ATOM 7244 O O . ARG C 1 176 ? 4.708 -34.693 10.770 1.00 37.57 176 ARG C O 1
ATOM 7252 N N . ALA C 1 177 ? 6.302 -36.284 10.898 1.00 35.66 177 ALA C N 1
ATOM 7253 C CA . ALA C 1 177 ? 6.964 -35.856 9.669 1.00 35.82 177 ALA C CA 1
ATOM 7254 C C . ALA C 1 177 ? 5.944 -35.822 8.528 1.00 35.57 177 ALA C C 1
ATOM 7255 O O . ALA C 1 177 ? 5.859 -34.853 7.759 1.00 35.06 177 ALA C O 1
ATOM 7257 N N . ASN C 1 178 ? 5.163 -36.893 8.441 1.00 34.80 178 ASN C N 1
ATOM 7258 C CA . ASN C 1 178 ? 4.136 -37.028 7.412 1.00 35.85 178 ASN C CA 1
ATOM 7259 C C . ASN C 1 178 ? 2.961 -36.065 7.586 1.00 35.44 178 ASN C C 1
ATOM 7260 O O . ASN C 1 178 ? 2.379 -35.593 6.604 1.00 34.32 178 ASN C O 1
ATOM 7265 N N . ALA C 1 179 ? 2.608 -35.782 8.836 1.00 34.61 179 ALA C N 1
ATOM 7266 C CA . ALA C 1 179 ? 1.524 -34.857 9.104 1.00 34.63 179 ALA C CA 1
ATOM 7267 C C . ALA C 1 179 ? 1.965 -33.499 8.575 1.00 35.48 179 ALA C C 1
ATOM 7268 O O . ALA C 1 179 ? 1.175 -32.770 7.978 1.00 36.67 179 ALA C O 1
ATOM 7270 N N . VAL C 1 180 ? 3.240 -33.172 8.786 1.00 36.24 180 VAL C N 1
ATOM 7271 C CA . VAL C 1 180 ? 3.802 -31.901 8.320 1.00 35.14 180 VAL C CA 1
ATOM 7272 C C . VAL C 1 180 ? 3.791 -31.850 6.797 1.00 36.00 180 VAL C C 1
ATOM 7273 O O . VAL C 1 180 ? 3.501 -30.811 6.197 1.00 34.61 180 VAL C O 1
ATOM 7277 N N . ALA C 1 181 ? 4.143 -32.971 6.178 1.00 37.05 181 ALA C N 1
ATOM 7278 C CA . ALA C 1 181 ? 4.144 -33.072 4.725 1.00 39.22 181 ALA C CA 1
ATOM 7279 C C . ALA C 1 181 ? 2.725 -32.835 4.208 1.00 40.39 181 ALA C C 1
ATOM 7280 O O . ALA C 1 181 ? 2.505 -32.080 3.260 1.00 40.83 181 ALA C O 1
ATOM 7282 N N . LEU C 1 182 ? 1.760 -33.494 4.836 1.00 42.34 182 LEU C N 1
ATOM 7283 C CA . LEU C 1 182 ? 0.361 -33.361 4.434 1.00 44.29 182 LEU C CA 1
ATOM 7284 C C . LEU C 1 182 ? -0.083 -31.893 4.409 1.00 46.00 182 LEU C C 1
ATOM 7285 O O . LEU C 1 182 ? -0.875 -31.481 3.553 1.00 45.48 182 LEU C O 1
ATOM 7290 N N . GLN C 1 183 ? 0.437 -31.112 5.353 1.00 47.12 183 GLN C N 1
ATOM 7291 C CA . GLN C 1 183 ? 0.102 -29.695 5.466 1.00 48.88 183 GLN C CA 1
ATOM 7292 C C . GLN C 1 183 ? 0.438 -28.914 4.207 1.00 49.69 183 GLN C C 1
ATOM 7293 O O . GLN C 1 183 ? -0.202 -27.906 3.907 1.00 50.45 183 GLN C O 1
ATOM 7299 N N . GLU C 1 184 ? 1.445 -29.382 3.478 1.00 50.54 184 GLU C N 1
ATOM 7300 C CA . GLU C 1 184 ? 1.887 -28.728 2.247 1.00 52.29 184 GLU C CA 1
ATOM 7301 C C . GLU C 1 184 ? 0.761 -28.460 1.259 1.00 52.31 184 GLU C C 1
ATOM 7302 O O . GLU C 1 184 ? 0.732 -27.425 0.603 1.00 52.44 184 GLU C O 1
ATOM 7308 N N . ALA C 1 185 ? -0.158 -29.407 1.150 1.00 52.75 185 ALA C N 1
ATOM 7309 C CA . ALA C 1 185 ? -1.262 -29.288 0.216 1.00 53.47 185 ALA C CA 1
ATOM 7310 C C . ALA C 1 185 ? -2.455 -28.512 0.750 1.00 54.30 185 ALA C C 1
ATOM 7311 O O . ALA C 1 185 ? -3.484 -28.430 0.080 1.00 54.50 185 ALA C O 1
ATOM 7313 N N . SER C 1 186 ? -2.327 -27.944 1.947 1.00 55.18 186 SER C N 1
ATOM 7314 C CA . SER C 1 186 ? -3.426 -27.193 2.561 1.00 55.34 186 SER C CA 1
ATOM 7315 C C . SER C 1 186 ? -3.864 -25.995 1.725 1.00 55.18 186 SER C C 1
ATOM 7316 O O . SER C 1 186 ? -3.034 -25.284 1.153 1.00 54.70 186 SER C O 1
ATOM 7319 N N . THR C 1 187 ? -5.177 -25.781 1.664 1.00 55.61 187 THR C N 1
ATOM 7320 C CA . THR C 1 187 ? -5.757 -24.671 0.912 1.00 56.93 187 THR C CA 1
ATOM 7321 C C . THR C 1 187 ? -5.501 -23.353 1.629 1.00 57.17 187 THR C C 1
ATOM 7322 O O . THR C 1 187 ? -5.728 -22.271 1.083 1.00 57.03 187 THR C O 1
ATOM 7326 N N . THR C 1 188 ? -5.027 -23.468 2.862 1.00 57.91 188 THR C N 1
ATOM 7327 C CA . THR C 1 188 ? -4.730 -22.330 3.716 1.00 59.49 188 THR C CA 1
ATOM 7328 C C . THR C 1 188 ? -3.314 -21.802 3.475 1.00 60.72 188 THR C C 1
ATOM 7329 O O . THR C 1 188 ? -2.915 -20.769 4.032 1.00 60.74 188 THR C O 1
ATOM 7333 N N . ARG C 1 189 ? -2.572 -22.535 2.643 1.00 61.51 189 ARG C N 1
ATOM 7334 C CA . ARG C 1 189 ? -1.190 -22.214 2.298 1.00 62.16 189 ARG C CA 1
ATOM 7335 C C . ARG C 1 189 ? -0.958 -22.144 0.793 1.00 62.98 189 ARG C C 1
ATOM 7336 O O . ARG C 1 189 ? -1.826 -22.509 0.001 1.00 62.69 189 ARG C O 1
ATOM 7344 N N . ALA C 1 190 ? 0.239 -21.687 0.423 1.00 64.26 190 ALA C N 1
ATOM 7345 C CA . ALA C 1 190 ? 0.658 -21.549 -0.968 1.00 64.29 190 ALA C CA 1
ATOM 7346 C C . ALA C 1 190 ? 0.202 -22.740 -1.808 1.00 65.28 190 ALA C C 1
ATOM 7347 O O . ALA C 1 190 ? 0.699 -22.965 -2.914 1.00 66.16 190 ALA C O 1
ATOM 7349 N N . ARG C 1 194 ? 5.094 -28.681 -6.090 1.00 66.56 194 ARG C N 1
ATOM 7350 C CA . ARG C 1 194 ? 5.659 -29.803 -5.354 1.00 66.57 194 ARG C CA 1
ATOM 7351 C C . ARG C 1 194 ? 5.080 -29.910 -3.948 1.00 66.57 194 ARG C C 1
ATOM 7352 O O . ARG C 1 194 ? 5.535 -30.720 -3.128 1.00 65.53 194 ARG C O 1
ATOM 7360 N N . GLY C 1 195 ? 4.065 -29.088 -3.686 1.00 66.88 195 GLY C N 1
ATOM 7361 C CA . GLY C 1 195 ? 3.398 -29.115 -2.401 1.00 66.69 195 GLY C CA 1
ATOM 7362 C C . GLY C 1 195 ? 2.513 -30.347 -2.391 1.00 66.79 195 GLY C C 1
ATOM 7363 O O . GLY C 1 195 ? 2.491 -31.101 -1.416 1.00 65.89 195 GLY C O 1
ATOM 7364 N N . TYR C 1 196 ? 1.796 -30.560 -3.494 1.00 66.83 196 TYR C N 1
ATOM 7365 C CA . TYR C 1 196 ? 0.921 -31.719 -3.617 1.00 66.45 196 TYR C CA 1
ATOM 7366 C C . TYR C 1 196 ? 1.720 -33.014 -3.657 1.00 64.66 196 TYR C C 1
ATOM 7367 O O . TYR C 1 196 ? 1.248 -34.059 -3.207 1.00 64.32 196 TYR C O 1
ATOM 7376 N N . ALA C 1 197 ? 2.929 -32.933 -4.210 1.00 62.50 197 ALA C N 1
ATOM 7377 C CA . ALA C 1 197 ? 3.811 -34.086 -4.311 1.00 58.92 197 ALA C CA 1
ATOM 7378 C C . ALA C 1 197 ? 4.082 -34.621 -2.920 1.00 56.17 197 ALA C C 1
ATOM 7379 O O . ALA C 1 197 ? 3.801 -35.778 -2.620 1.00 55.44 197 ALA C O 1
ATOM 7381 N N . ARG C 1 198 ? 4.620 -33.765 -2.063 1.00 54.53 198 ARG C N 1
ATOM 7382 C CA . ARG C 1 198 ? 4.931 -34.174 -0.705 1.00 52.81 198 ARG C CA 1
ATOM 7383 C C . ARG C 1 198 ? 3.681 -34.646 0.037 1.00 49.78 198 ARG C C 1
ATOM 7384 O O . ARG C 1 198 ? 3.715 -35.655 0.736 1.00 48.93 198 ARG C O 1
ATOM 7392 N N . ALA C 1 199 ? 2.573 -33.933 -0.143 1.00 47.72 199 ALA C N 1
ATOM 7393 C CA . ALA C 1 199 ? 1.313 -34.287 0.511 1.00 46.29 199 ALA C CA 1
ATOM 7394 C C . ALA C 1 199 ? 0.815 -35.645 0.037 1.00 45.00 199 ALA C C 1
ATOM 7395 O O . ALA C 1 199 ? 0.342 -36.464 0.836 1.00 42.82 199 ALA C O 1
ATOM 7397 N N . GLU C 1 200 ? 0.910 -35.863 -1.274 1.00 44.65 200 GLU C N 1
ATOM 7398 C CA . GLU C 1 200 ? 0.489 -37.116 -1.900 1.00 43.22 200 GLU C CA 1
ATOM 7399 C C . GLU C 1 200 ? 1.366 -38.234 -1.371 1.00 41.21 200 GLU C C 1
ATOM 7400 O O . GLU C 1 200 ? 0.897 -39.332 -1.062 1.00 41.38 200 GLU C O 1
ATOM 7406 N N . ALA C 1 201 ? 2.656 -37.937 -1.281 1.00 39.49 201 ALA C N 1
ATOM 7407 C CA . ALA C 1 201 ? 3.624 -38.900 -0.789 1.00 38.57 201 ALA C CA 1
ATOM 7408 C C . ALA C 1 201 ? 3.214 -39.290 0.617 1.00 37.92 201 ALA C C 1
ATOM 7409 O O . ALA C 1 201 ? 3.133 -40.472 0.948 1.00 37.34 201 ALA C O 1
ATOM 7411 N N . ALA C 1 202 ? 2.957 -38.277 1.442 1.00 38.18 202 ALA C N 1
ATOM 7412 C CA . ALA C 1 202 ? 2.549 -38.487 2.824 1.00 35.88 202 ALA C CA 1
ATOM 7413 C C . ALA C 1 202 ? 1.225 -39.248 2.887 1.00 35.66 202 ALA C C 1
ATOM 7414 O O . ALA C 1 202 ? 1.092 -40.219 3.636 1.00 33.86 202 ALA C O 1
ATOM 7416 N N . SER C 1 203 ? 0.252 -38.807 2.090 1.00 36.53 203 SER C N 1
ATOM 7417 C CA . SER C 1 203 ? -1.060 -39.452 2.044 1.00 37.26 203 SER C CA 1
ATOM 7418 C C . SER C 1 203 ? -0.915 -40.940 1.745 1.00 37.91 203 SER C C 1
ATOM 7419 O O . SER C 1 203 ? -1.554 -41.780 2.385 1.00 37.43 203 SER C O 1
ATOM 7422 N N . GLN C 1 204 ? -0.077 -41.262 0.762 1.00 38.19 204 GLN C N 1
ATOM 7423 C CA . GLN C 1 204 ? 0.155 -42.651 0.388 1.00 39.24 204 GLN C CA 1
ATOM 7424 C C . GLN C 1 204 ? 0.860 -43.373 1.523 1.00 39.57 204 GLN C C 1
ATOM 7425 O O . GLN C 1 204 ? 0.597 -44.546 1.793 1.00 40.06 204 GLN C O 1
ATOM 7431 N N . GLU C 1 205 ? 1.761 -42.668 2.198 1.00 40.52 205 GLU C N 1
ATOM 7432 C CA . GLU C 1 205 ? 2.487 -43.265 3.307 1.00 40.59 205 GLU C CA 1
ATOM 7433 C C . GLU C 1 205 ? 1.545 -43.567 4.472 1.00 41.67 205 GLU C C 1
ATOM 7434 O O . GLU C 1 205 ? 1.661 -44.624 5.097 1.00 40.96 205 GLU C O 1
ATOM 7440 N N . PHE C 1 206 ? 0.604 -42.658 4.747 1.00 42.58 206 PHE C N 1
ATOM 7441 C CA . PHE C 1 206 ? -0.379 -42.844 5.831 1.00 43.17 206 PHE C CA 1
ATOM 7442 C C . PHE C 1 206 ? -1.337 -43.984 5.484 1.00 43.70 206 PHE C C 1
ATOM 7443 O O . PHE C 1 206 ? -1.619 -44.855 6.304 1.00 43.31 206 PHE C O 1
ATOM 7451 N N . THR C 1 207 ? -1.855 -43.941 4.261 1.00 45.29 207 THR C N 1
ATOM 7452 C CA . THR C 1 207 ? -2.789 -44.952 3.783 1.00 46.55 207 THR C CA 1
ATOM 7453 C C . THR C 1 207 ? -2.184 -46.343 3.948 1.00 46.55 207 THR C C 1
ATOM 7454 O O . THR C 1 207 ? -2.772 -47.230 4.576 1.00 46.01 207 THR C O 1
ATOM 7458 N N . ARG C 1 208 ? -0.999 -46.526 3.385 1.00 46.70 208 ARG C N 1
ATOM 7459 C CA . ARG C 1 208 ? -0.308 -47.801 3.468 1.00 47.96 208 ARG C CA 1
ATOM 7460 C C . ARG C 1 208 ? -0.115 -48.162 4.937 1.00 47.83 208 ARG C C 1
ATOM 7461 O O . ARG C 1 208 ? -0.284 -49.314 5.347 1.00 47.19 208 ARG C O 1
ATOM 7469 N N . TYR C 1 209 ? 0.221 -47.152 5.732 1.00 49.01 209 TYR C N 1
ATOM 7470 C CA . TYR C 1 209 ? 0.463 -47.337 7.156 1.00 48.96 209 TYR C CA 1
ATOM 7471 C C . TYR C 1 209 ? -0.767 -47.845 7.888 1.00 48.86 209 TYR C C 1
ATOM 7472 O O . TYR C 1 209 ? -0.736 -48.896 8.530 1.00 48.30 209 TYR C O 1
ATOM 7481 N N . PHE C 1 210 ? -1.850 -47.082 7.793 1.00 49.18 210 PHE C N 1
ATOM 7482 C CA . PHE C 1 210 ? -3.091 -47.430 8.475 1.00 50.23 210 PHE C CA 1
ATOM 7483 C C . PHE C 1 210 ? -3.830 -48.645 7.916 1.00 50.87 210 PHE C C 1
ATOM 7484 O O . PHE C 1 210 ? -4.522 -49.343 8.662 1.00 50.73 210 PHE C O 1
ATOM 7492 N N . ARG C 1 211 ? -3.692 -48.903 6.617 1.00 51.57 211 ARG C N 1
ATOM 7493 C CA . ARG C 1 211 ? -4.335 -50.066 6.010 1.00 51.68 211 ARG C CA 1
ATOM 7494 C C . ARG C 1 211 ? -3.757 -51.312 6.643 1.00 52.62 211 ARG C C 1
ATOM 7495 O O . ARG C 1 211 ? -4.466 -52.294 6.865 1.00 51.81 211 ARG C O 1
ATOM 7503 N N . ARG C 1 212 ? -2.461 -51.256 6.923 1.00 55.13 212 ARG C N 1
ATOM 7504 C CA . ARG C 1 212 ? -1.773 -52.380 7.538 1.00 57.95 212 ARG C CA 1
ATOM 7505 C C . ARG C 1 212 ? -2.185 -52.520 8.993 1.00 58.46 212 ARG C C 1
ATOM 7506 O O . ARG C 1 212 ? -2.181 -53.614 9.545 1.00 58.12 212 ARG C O 1
ATOM 7514 N N . GLU C 1 213 ? -2.552 -51.405 9.613 1.00 60.56 213 GLU C N 1
ATOM 7515 C CA . GLU C 1 213 ? -2.963 -51.430 11.005 1.00 62.15 213 GLU C CA 1
ATOM 7516 C C . GLU C 1 213 ? -4.328 -52.070 11.171 1.00 62.56 213 GLU C C 1
ATOM 7517 O O . GLU C 1 213 ? -4.504 -52.931 12.032 1.00 62.37 213 GLU C O 1
ATOM 7523 N N . VAL C 1 214 ? -5.292 -51.678 10.344 1.00 63.41 214 VAL C N 1
ATOM 7524 C CA . VAL C 1 214 ? -6.634 -52.248 10.476 1.00 64.66 214 VAL C CA 1
ATOM 7525 C C . VAL C 1 214 ? -6.575 -53.744 10.244 1.00 66.63 214 VAL C C 1
ATOM 7526 O O . VAL C 1 214 ? -7.126 -54.535 11.028 1.00 66.22 214 VAL C O 1
ATOM 7530 N N . ASP C 1 215 ? -5.956 -54.114 9.128 1.00 69.10 215 ASP C N 1
ATOM 7531 C CA . ASP C 1 215 ? -5.787 -55.520 8.782 1.00 71.50 215 ASP C CA 1
ATOM 7532 C C . ASP C 1 215 ? -4.818 -56.177 9.748 1.00 71.85 215 ASP C C 1
ATOM 7533 O O . ASP C 1 215 ? -4.379 -57.297 9.534 1.00 71.79 215 ASP C O 1
ATOM 7538 N N . ARG C 1 216 ? -4.498 -55.446 10.817 1.00 72.58 216 ARG C N 1
ATOM 7539 C CA . ARG C 1 216 ? -3.574 -55.927 11.833 1.00 72.64 216 ARG C CA 1
ATOM 7540 C C . ARG C 1 216 ? -2.218 -56.302 11.245 1.00 73.60 216 ARG C C 1
ATOM 7541 O O . ARG C 1 216 ? -1.319 -56.759 11.957 1.00 74.59 216 ARG C O 1
ATOM 7549 N N . ASP C 1 224 ? -6.801 -48.718 19.732 1.00 64.41 224 ASP C N 1
ATOM 7550 C CA . ASP C 1 224 ? -8.030 -49.329 20.221 1.00 65.21 224 ASP C CA 1
ATOM 7551 C C . ASP C 1 224 ? -9.295 -48.615 19.757 1.00 65.47 224 ASP C C 1
ATOM 7552 O O . ASP C 1 224 ? -10.395 -49.164 19.844 1.00 65.54 224 ASP C O 1
ATOM 7557 N N . LEU C 1 225 ? -9.153 -47.376 19.306 1.00 65.31 225 LEU C N 1
ATOM 7558 C CA . LEU C 1 225 ? -10.296 -46.657 18.767 1.00 64.04 225 LEU C CA 1
ATOM 7559 C C . LEU C 1 225 ? -10.381 -47.266 17.380 1.00 64.17 225 LEU C C 1
ATOM 7560 O O . LEU C 1 225 ? -11.435 -47.258 16.745 1.00 64.53 225 LEU C O 1
ATOM 7565 N N . LEU C 1 226 ? -9.250 -47.809 16.927 1.00 62.80 226 LEU C N 1
ATOM 7566 C CA . LEU C 1 226 ? -9.177 -48.467 15.626 1.00 62.15 226 LEU C CA 1
ATOM 7567 C C . LEU C 1 226 ? -9.942 -49.777 15.751 1.00 61.96 226 LEU C C 1
ATOM 7568 O O . LEU C 1 226 ? -10.711 -50.160 14.869 1.00 61.90 226 LEU C O 1
ATOM 7573 N N . THR C 1 227 ? -9.703 -50.452 16.868 1.00 61.68 227 THR C N 1
ATOM 7574 C CA . THR C 1 227 ? -10.359 -51.707 17.187 1.00 61.59 227 THR C CA 1
ATOM 7575 C C . THR C 1 227 ? -11.859 -51.503 17.058 1.00 61.39 227 THR C C 1
ATOM 7576 O O . THR C 1 227 ? -12.543 -52.184 16.288 1.00 62.32 227 THR C O 1
ATOM 7580 N N . LEU C 1 228 ? -12.361 -50.544 17.826 1.00 60.36 228 LEU C N 1
ATOM 7581 C CA . LEU C 1 228 ? -13.779 -50.253 17.823 1.00 59.35 228 LEU C CA 1
ATOM 7582 C C . LEU C 1 228 ? -14.316 -49.847 16.464 1.00 59.82 228 LEU C C 1
ATOM 7583 O O . LEU C 1 228 ? -15.424 -50.229 16.116 1.00 60.39 228 LEU C O 1
ATOM 7588 N N . LEU C 1 229 ? -13.543 -49.093 15.689 1.00 61.14 229 LEU C N 1
ATOM 7589 C CA . LEU C 1 229 ? -13.980 -48.675 14.356 1.00 62.57 229 LEU C CA 1
ATOM 7590 C C . LEU C 1 229 ? -13.965 -49.859 13.373 1.00 63.37 229 LEU C C 1
ATOM 7591 O O . LEU C 1 229 ? -14.793 -49.957 12.459 1.00 64.17 229 LEU C O 1
ATOM 7596 N N . VAL C 1 230 ? -13.002 -50.748 13.572 1.00 62.97 230 VAL C N 1
ATOM 7597 C CA . VAL C 1 230 ? -12.825 -51.942 12.749 1.00 62.77 230 VAL C CA 1
ATOM 7598 C C . VAL C 1 230 ? -13.822 -53.035 13.124 1.00 62.92 230 VAL C C 1
ATOM 7599 O O . VAL C 1 230 ? -14.380 -53.713 12.264 1.00 63.81 230 VAL C O 1
ATOM 7603 N N . ARG C 1 231 ? -13.931 -53.283 14.428 1.00 62.27 231 ARG C N 1
ATOM 7604 C CA . ARG C 1 231 ? -14.856 -54.286 14.937 1.00 60.70 231 ARG C CA 1
ATOM 7605 C C . ARG C 1 231 ? -16.220 -53.900 14.428 1.00 60.10 231 ARG C C 1
ATOM 7606 O O . ARG C 1 231 ? -16.936 -54.732 13.890 1.00 60.70 231 ARG C O 1
ATOM 7614 N N . ALA C 1 232 ? -16.575 -52.629 14.616 1.00 58.34 232 ALA C N 1
ATOM 7615 C CA . ALA C 1 232 ? -17.856 -52.114 14.154 1.00 57.31 232 ALA C CA 1
ATOM 7616 C C . ALA C 1 232 ? -18.061 -52.606 12.720 1.00 56.54 232 ALA C C 1
ATOM 7617 O O . ALA C 1 232 ? -19.166 -52.965 12.323 1.00 56.57 232 ALA C O 1
ATOM 7619 N N . ARG C 1 233 ? -16.976 -52.629 11.951 1.00 55.76 233 ARG C N 1
ATOM 7620 C CA . ARG C 1 233 ? -17.000 -53.098 10.567 1.00 54.53 233 ARG C CA 1
ATOM 7621 C C . ARG C 1 233 ? -17.192 -54.620 10.543 1.00 54.90 233 ARG C C 1
ATOM 7622 O O . ARG C 1 233 ? -18.051 -55.140 9.822 1.00 54.34 233 ARG C O 1
ATOM 7630 N N . ASP C 1 234 ? -16.378 -55.327 11.326 1.00 55.95 234 ASP C N 1
ATOM 7631 C CA . ASP C 1 234 ? -16.447 -56.785 11.411 1.00 56.68 234 ASP C CA 1
ATOM 7632 C C . ASP C 1 234 ? -17.728 -57.274 12.090 1.00 56.70 234 ASP C C 1
ATOM 7633 O O . ASP C 1 234 ? -18.063 -58.459 12.000 1.00 56.69 234 ASP C O 1
ATOM 7638 N N . THR C 1 235 ? -18.443 -56.375 12.765 1.00 57.08 235 THR C N 1
ATOM 7639 C CA . THR C 1 235 ? -19.684 -56.748 13.443 1.00 57.30 235 THR C CA 1
ATOM 7640 C C . THR C 1 235 ? -20.958 -56.252 12.733 1.00 56.20 235 THR C C 1
ATOM 7641 O O . THR C 1 235 ? -22.044 -56.358 13.291 1.00 55.71 235 THR C O 1
ATOM 7645 N N . GLY C 1 236 ? -20.819 -55.727 11.515 1.00 55.50 236 GLY C N 1
ATOM 7646 C CA . GLY C 1 236 ? -21.989 -55.298 10.778 1.00 54.59 236 GLY C CA 1
ATOM 7647 C C . GLY C 1 236 ? -22.056 -53.854 10.309 1.00 54.03 236 GLY C C 1
ATOM 7648 O O . GLY C 1 236 ? -22.630 -53.548 9.258 1.00 53.33 236 GLY C O 1
ATOM 7649 N N . SER C 1 237 ? -21.456 -52.946 11.080 1.00 53.91 237 SER C N 1
ATOM 7650 C CA . SER C 1 237 ? -21.466 -51.543 10.744 1.00 53.55 237 SER C CA 1
ATOM 7651 C C . SER C 1 237 ? -20.913 -51.282 9.351 1.00 52.44 237 SER C C 1
ATOM 7652 O O . SER C 1 237 ? -19.943 -51.906 8.931 1.00 52.66 237 SER C O 1
ATOM 7655 N N . PRO C 1 238 ? -21.547 -50.359 8.601 1.00 50.67 238 PRO C N 1
ATOM 7656 C CA . PRO C 1 238 ? -21.153 -49.967 7.242 1.00 49.97 238 PRO C CA 1
ATOM 7657 C C . PRO C 1 238 ? -20.087 -48.855 7.149 1.00 49.74 238 PRO C C 1
ATOM 7658 O O . PRO C 1 238 ? -20.405 -47.678 6.912 1.00 50.38 238 PRO C O 1
ATOM 7662 N N . LEU C 1 239 ? -18.827 -49.243 7.344 1.00 48.36 239 LEU C N 1
ATOM 7663 C CA . LEU C 1 239 ? -17.695 -48.331 7.216 1.00 46.86 239 LEU C CA 1
ATOM 7664 C C . LEU C 1 239 ? -16.734 -49.049 6.288 1.00 45.49 239 LEU C C 1
ATOM 7665 O O . LEU C 1 239 ? -16.615 -50.279 6.339 1.00 44.05 239 LEU C O 1
ATOM 7670 N N . SER C 1 240 ? -16.046 -48.296 5.441 1.00 44.95 240 SER C N 1
ATOM 7671 C CA . SER C 1 240 ? -15.071 -48.915 4.555 1.00 43.85 240 SER C CA 1
ATOM 7672 C C . SER C 1 240 ? -13.673 -48.806 5.172 1.00 43.66 240 SER C C 1
ATOM 7673 O O . SER C 1 240 ? -13.437 -47.985 6.069 1.00 43.06 240 SER C O 1
ATOM 7676 N N . VAL C 1 241 ? -12.759 -49.654 4.707 1.00 42.23 241 VAL C N 1
ATOM 7677 C CA . VAL C 1 241 ? -11.394 -49.621 5.204 1.00 40.45 241 VAL C CA 1
ATOM 7678 C C . VAL C 1 241 ? -10.852 -48.243 4.875 1.00 39.64 241 VAL C C 1
ATOM 7679 O O . VAL C 1 241 ? -10.071 -47.675 5.632 1.00 39.31 241 VAL C O 1
ATOM 7683 N N . ASP C 1 242 ? -11.280 -47.704 3.738 1.00 38.55 242 ASP C N 1
ATOM 7684 C CA . ASP C 1 242 ? -10.844 -46.379 3.329 1.00 38.80 242 ASP C CA 1
ATOM 7685 C C . ASP C 1 242 ? -11.377 -45.332 4.301 1.00 38.84 242 ASP C C 1
ATOM 7686 O O . ASP C 1 242 ? -10.705 -44.335 4.577 1.00 40.67 242 ASP C O 1
ATOM 7691 N N . GLY C 1 243 ? -12.585 -45.562 4.814 1.00 37.59 243 GLY C N 1
ATOM 7692 C CA . GLY C 1 243 ? -13.193 -44.635 5.755 1.00 35.77 243 GLY C CA 1
ATOM 7693 C C . GLY C 1 243 ? -12.499 -44.672 7.097 1.00 35.37 243 GLY C C 1
ATOM 7694 O O . GLY C 1 243 ? -12.288 -43.642 7.731 1.00 36.29 243 GLY C O 1
ATOM 7695 N N . ILE C 1 244 ? -12.143 -45.870 7.537 1.00 34.85 244 ILE C N 1
ATOM 7696 C CA . ILE C 1 244 ? -11.457 -46.036 8.804 1.00 34.88 244 ILE C CA 1
ATOM 7697 C C . ILE C 1 244 ? -10.083 -45.386 8.671 1.00 35.90 244 ILE C C 1
ATOM 7698 O O . ILE C 1 244 ? -9.659 -44.629 9.545 1.00 37.06 244 ILE C O 1
ATOM 7703 N N . VAL C 1 245 ? -9.415 -45.658 7.553 1.00 36.35 245 VAL C N 1
ATOM 7704 C CA . VAL C 1 245 ? -8.099 -45.088 7.284 1.00 37.14 245 VAL C CA 1
ATOM 7705 C C . VAL C 1 245 ? -8.161 -43.558 7.227 1.00 38.14 245 VAL C C 1
ATOM 7706 O O . VAL C 1 245 ? -7.431 -42.884 7.953 1.00 38.73 245 VAL C O 1
ATOM 7710 N N . GLY C 1 246 ? -9.030 -43.013 6.380 1.00 38.94 246 GLY C N 1
ATOM 7711 C CA . GLY C 1 246 ? -9.166 -41.567 6.282 1.00 40.65 246 GLY C CA 1
ATOM 7712 C C . GLY C 1 246 ? -9.448 -40.921 7.631 1.00 41.92 246 GLY C C 1
ATOM 7713 O O . GLY C 1 246 ? -8.968 -39.824 7.934 1.00 43.45 246 GLY C O 1
ATOM 7714 N N . THR C 1 247 ? -10.240 -41.616 8.441 1.00 41.32 247 THR C N 1
ATOM 7715 C CA . THR C 1 247 ? -10.607 -41.175 9.783 1.00 41.66 247 THR C CA 1
ATOM 7716 C C . THR C 1 247 ? -9.369 -41.074 10.669 1.00 42.02 247 THR C C 1
ATOM 7717 O O . THR C 1 247 ? -9.175 -40.086 11.376 1.00 42.55 247 THR C O 1
ATOM 7721 N N . CYS C 1 248 ? -8.543 -42.115 10.630 1.00 41.57 248 CYS C N 1
ATOM 7722 C CA . CYS C 1 248 ? -7.322 -42.164 11.424 1.00 41.09 248 CYS C CA 1
ATOM 7723 C C . CYS C 1 248 ? -6.361 -41.038 11.080 1.00 41.26 248 CYS C C 1
ATOM 7724 O O . CYS C 1 248 ? -5.721 -40.468 11.965 1.00 41.03 248 CYS C O 1
ATOM 7727 N N . VAL C 1 249 ? -6.248 -40.718 9.795 1.00 41.26 249 VAL C N 1
ATOM 7728 C CA . VAL C 1 249 ? -5.356 -39.650 9.377 1.00 42.05 249 VAL C CA 1
ATOM 7729 C C . VAL C 1 249 ? -5.869 -38.299 9.863 1.00 44.85 249 VAL C C 1
ATOM 7730 O O . VAL C 1 249 ? -5.076 -37.449 10.271 1.00 46.46 249 VAL C O 1
ATOM 7734 N N . HIS C 1 250 ? -7.184 -38.092 9.824 1.00 46.71 250 HIS C N 1
ATOM 7735 C CA . HIS C 1 250 ? -7.737 -36.820 10.295 1.00 49.26 250 HIS C CA 1
ATOM 7736 C C . HIS C 1 250 ? -7.483 -36.661 11.795 1.00 47.81 250 HIS C C 1
ATOM 7737 O O . HIS C 1 250 ? -6.948 -35.645 12.234 1.00 48.49 250 HIS C O 1
ATOM 7744 N N . LEU C 1 251 ? -7.857 -37.672 12.571 1.00 45.62 251 LEU C N 1
ATOM 7745 C CA . LEU C 1 251 ? -7.671 -37.654 14.016 1.00 45.07 251 LEU C CA 1
ATOM 7746 C C . LEU C 1 251 ? -6.203 -37.495 14.405 1.00 45.73 251 LEU C C 1
ATOM 7747 O O . LEU C 1 251 ? -5.877 -36.846 15.400 1.00 46.75 251 LEU C O 1
ATOM 7752 N N . LEU C 1 252 ? -5.319 -38.099 13.620 1.00 46.35 252 LEU C N 1
ATOM 7753 C CA . LEU C 1 252 ? -3.884 -38.040 13.885 1.00 45.25 252 LEU C CA 1
ATOM 7754 C C . LEU C 1 252 ? -3.300 -36.647 13.621 1.00 44.31 252 LEU C C 1
ATOM 7755 O O . LEU C 1 252 ? -2.403 -36.186 14.327 1.00 44.88 252 LEU C O 1
ATOM 7760 N N . THR C 1 253 ? -3.823 -35.975 12.605 1.00 42.80 253 THR C N 1
ATOM 7761 C CA . THR C 1 253 ? -3.327 -34.658 12.237 1.00 42.93 253 THR C CA 1
ATOM 7762 C C . THR C 1 253 ? -4.148 -33.485 12.772 1.00 42.79 253 THR C C 1
ATOM 7763 O O . THR C 1 253 ? -3.756 -32.327 12.621 1.00 43.84 253 THR C O 1
ATOM 7767 N N . ALA C 1 254 ? -5.279 -33.785 13.399 1.00 42.06 254 ALA C N 1
ATOM 7768 C CA . ALA C 1 254 ? -6.157 -32.755 13.929 1.00 42.31 254 ALA C CA 1
ATOM 7769 C C . ALA C 1 254 ? -5.517 -31.918 15.037 1.00 43.32 254 ALA C C 1
ATOM 7770 O O . ALA C 1 254 ? -5.495 -30.688 14.960 1.00 45.22 254 ALA C O 1
ATOM 7772 N N . GLY C 1 255 ? -5.007 -32.582 16.069 1.00 42.99 255 GLY C N 1
ATOM 7773 C CA . GLY C 1 255 ? -4.383 -31.870 17.170 1.00 41.48 255 GLY C CA 1
ATOM 7774 C C . GLY C 1 255 ? -3.074 -31.201 16.793 1.00 40.59 255 GLY C C 1
ATOM 7775 O O . GLY C 1 255 ? -2.701 -30.165 17.345 1.00 41.08 255 GLY C O 1
ATOM 7776 N N . HIS C 1 256 ? -2.375 -31.800 15.840 1.00 39.59 256 HIS C N 1
ATOM 7777 C CA . HIS C 1 256 ? -1.092 -31.293 15.373 1.00 38.34 256 HIS C CA 1
ATOM 7778 C C . HIS C 1 256 ? -1.216 -29.915 14.708 1.00 37.34 256 HIS C C 1
ATOM 7779 O O . HIS C 1 256 ? -0.285 -29.096 14.751 1.00 36.81 256 HIS C O 1
ATOM 7786 N N . GLU C 1 257 ? -2.368 -29.655 14.102 1.00 34.76 257 GLU C N 1
ATOM 7787 C CA . GLU C 1 257 ? -2.579 -28.382 13.433 1.00 34.51 257 GLU C CA 1
ATOM 7788 C C . GLU C 1 257 ? -3.352 -27.390 14.289 1.00 33.48 257 GLU C C 1
ATOM 7789 O O . GLU C 1 257 ? -3.614 -26.265 13.861 1.00 33.48 257 GLU C O 1
ATOM 7795 N N . THR C 1 258 ? -3.708 -27.808 15.499 1.00 32.25 258 THR C N 1
ATOM 7796 C CA . THR C 1 258 ? -4.481 -26.953 16.388 1.00 31.93 258 THR C CA 1
ATOM 7797 C C . THR C 1 258 ? -3.894 -26.867 17.783 1.00 31.27 258 THR C C 1
ATOM 7798 O O . THR C 1 258 ? -3.408 -25.815 18.180 1.00 33.20 258 THR C O 1
ATOM 7802 N N . THR C 1 259 ? -3.945 -27.971 18.523 1.00 30.87 259 THR C N 1
ATOM 7803 C CA . THR C 1 259 ? -3.419 -28.011 19.881 1.00 31.44 259 THR C CA 1
ATOM 7804 C C . THR C 1 259 ? -1.947 -27.603 19.916 1.00 32.20 259 THR C C 1
ATOM 7805 O O . THR C 1 259 ? -1.518 -26.860 20.798 1.00 32.25 259 THR C O 1
ATOM 7809 N N . THR C 1 260 ? -1.172 -28.091 18.955 1.00 32.10 260 THR C N 1
ATOM 7810 C CA . THR C 1 260 ? 0.244 -27.764 18.884 1.00 32.12 260 THR C CA 1
ATOM 7811 C C . THR C 1 260 ? 0.426 -26.260 18.868 1.00 33.03 260 THR C C 1
ATOM 7812 O O . THR C 1 260 ? 1.237 -25.707 19.617 1.00 33.64 260 THR C O 1
ATOM 7816 N N . ASN C 1 261 ? -0.346 -25.599 18.013 1.00 32.91 261 ASN C N 1
ATOM 7817 C CA . ASN C 1 261 ? -0.290 -24.153 17.891 1.00 32.20 261 ASN C CA 1
ATOM 7818 C C . ASN C 1 261 ? -0.760 -23.464 19.166 1.00 31.18 261 ASN C C 1
ATOM 7819 O O . ASN C 1 261 ? -0.216 -22.433 19.555 1.00 31.30 261 ASN C O 1
ATOM 7824 N N . PHE C 1 262 ? -1.771 -24.028 19.814 1.00 30.09 262 PHE C N 1
ATOM 7825 C CA . PHE C 1 262 ? -2.249 -23.434 21.047 1.00 30.17 262 PHE C CA 1
ATOM 7826 C C . PHE C 1 262 ? -1.131 -23.411 22.092 1.00 30.46 262 PHE C C 1
ATOM 7827 O O . PHE C 1 262 ? -0.897 -22.386 22.735 1.00 29.32 262 PHE C O 1
ATOM 7835 N N . LEU C 1 263 ? -0.460 -24.545 22.267 1.00 30.49 263 LEU C N 1
ATOM 7836 C CA . LEU C 1 263 ? 0.625 -24.688 23.240 1.00 31.02 263 LEU C CA 1
ATOM 7837 C C . LEU C 1 263 ? 1.789 -23.753 22.951 1.00 31.08 263 LEU C C 1
ATOM 7838 O O . LEU C 1 263 ? 2.309 -23.108 23.853 1.00 32.03 263 LEU C O 1
ATOM 7843 N N . ALA C 1 264 ? 2.191 -23.668 21.691 1.00 30.06 264 ALA C N 1
ATOM 7844 C CA . ALA C 1 264 ? 3.306 -22.807 21.337 1.00 29.94 264 ALA C CA 1
ATOM 7845 C C . ALA C 1 264 ? 2.981 -21.325 21.554 1.00 30.55 264 ALA C C 1
ATOM 7846 O O . ALA C 1 264 ? 3.777 -20.583 22.131 1.00 31.59 264 ALA C O 1
ATOM 7848 N N . LYS C 1 265 ? 1.811 -20.896 21.093 1.00 30.57 265 LYS C N 1
ATOM 7849 C CA . LYS C 1 265 ? 1.399 -19.512 21.255 1.00 30.14 265 LYS C CA 1
ATOM 7850 C C . LYS C 1 265 ? 1.102 -19.211 22.719 1.00 31.02 265 LYS C C 1
ATOM 7851 O O . LYS C 1 265 ? 1.217 -18.065 23.156 1.00 32.97 265 LYS C O 1
ATOM 7857 N N . ALA C 1 266 ? 0.722 -20.240 23.476 1.00 30.96 266 ALA C N 1
ATOM 7858 C CA . ALA C 1 266 ? 0.423 -20.077 24.898 1.00 29.25 266 ALA C CA 1
ATOM 7859 C C . ALA C 1 266 ? 1.707 -19.678 25.604 1.00 29.33 266 ALA C C 1
ATOM 7860 O O . ALA C 1 266 ? 1.695 -18.840 26.507 1.00 30.03 266 ALA C O 1
ATOM 7862 N N . VAL C 1 267 ? 2.813 -20.298 25.194 1.00 27.62 267 VAL C N 1
ATOM 7863 C CA . VAL C 1 267 ? 4.122 -20.004 25.773 1.00 26.25 267 VAL C CA 1
ATOM 7864 C C . VAL C 1 267 ? 4.497 -18.562 25.424 1.00 26.07 267 VAL C C 1
ATOM 7865 O O . VAL C 1 267 ? 5.067 -17.836 26.247 1.00 24.39 267 VAL C O 1
ATOM 7869 N N . LEU C 1 268 ? 4.171 -18.141 24.205 1.00 25.52 268 LEU C N 1
ATOM 7870 C CA . LEU C 1 268 ? 4.483 -16.783 23.780 1.00 27.10 268 LEU C CA 1
ATOM 7871 C C . LEU C 1 268 ? 3.633 -15.767 24.562 1.00 26.65 268 LEU C C 1
ATOM 7872 O O . LEU C 1 268 ? 4.133 -14.750 25.049 1.00 25.96 268 LEU C O 1
ATOM 7877 N N . THR C 1 269 ? 2.346 -16.064 24.689 1.00 25.73 269 THR C N 1
ATOM 7878 C CA . THR C 1 269 ? 1.443 -15.200 25.429 1.00 23.89 269 THR C CA 1
ATOM 7879 C C . THR C 1 269 ? 1.889 -15.032 26.889 1.00 24.59 269 THR C C 1
ATOM 7880 O O . THR C 1 269 ? 2.009 -13.914 27.386 1.00 25.78 269 THR C O 1
ATOM 7884 N N . LEU C 1 270 ? 2.139 -16.139 27.578 1.00 23.52 270 LEU C N 1
ATOM 7885 C CA . LEU C 1 270 ? 2.559 -16.081 28.970 1.00 23.15 270 LEU C CA 1
ATOM 7886 C C . LEU C 1 270 ? 3.911 -15.392 29.193 1.00 23.48 270 LEU C C 1
ATOM 7887 O O . LEU C 1 270 ? 4.122 -14.753 30.230 1.00 20.40 270 LEU C O 1
ATOM 7892 N N . ARG C 1 271 ? 4.834 -15.525 28.240 1.00 25.63 271 ARG C N 1
ATOM 7893 C CA . ARG C 1 271 ? 6.137 -14.870 28.376 1.00 26.13 271 ARG C CA 1
ATOM 7894 C C . ARG C 1 271 ? 5.938 -13.369 28.233 1.00 26.59 271 ARG C C 1
ATOM 7895 O O . ARG C 1 271 ? 6.683 -12.572 28.797 1.00 26.72 271 ARG C O 1
ATOM 7903 N N . ALA C 1 272 ? 4.920 -12.995 27.466 1.00 26.81 272 ALA C N 1
ATOM 7904 C CA . ALA C 1 272 ? 4.598 -11.599 27.231 1.00 26.72 272 ALA C CA 1
ATOM 7905 C C . ALA C 1 272 ? 3.768 -11.020 28.381 1.00 27.13 272 ALA C C 1
ATOM 7906 O O . ALA C 1 272 ? 3.659 -9.805 28.523 1.00 30.04 272 ALA C O 1
ATOM 7908 N N . HIS C 1 273 ? 3.181 -11.898 29.187 1.00 25.25 273 HIS C N 1
ATOM 7909 C CA . HIS C 1 273 ? 2.355 -11.511 30.339 1.00 23.88 273 HIS C CA 1
ATOM 7910 C C . HIS C 1 273 ? 2.874 -12.253 31.571 1.00 24.58 273 HIS C C 1
ATOM 7911 O O . HIS C 1 273 ? 2.216 -13.162 32.088 1.00 24.50 273 HIS C O 1
ATOM 7918 N N . ARG C 1 274 ? 4.054 -11.854 32.041 1.00 24.35 274 ARG C N 1
ATOM 7919 C CA . ARG C 1 274 ? 4.685 -12.508 33.187 1.00 24.75 274 ARG C CA 1
ATOM 7920 C C . ARG C 1 274 ? 3.864 -12.552 34.472 1.00 25.47 274 ARG C C 1
ATOM 7921 O O . ARG C 1 274 ? 4.020 -13.470 35.288 1.00 23.82 274 ARG C O 1
ATOM 7929 N N . ASP C 1 275 ? 2.983 -11.575 34.662 1.00 26.52 275 ASP C N 1
ATOM 7930 C CA . ASP C 1 275 ? 2.154 -11.573 35.854 1.00 28.01 275 ASP C CA 1
ATOM 7931 C C . ASP C 1 275 ? 1.263 -12.820 35.839 1.00 28.25 275 ASP C C 1
ATOM 7932 O O . ASP C 1 275 ? 1.127 -13.511 36.844 1.00 29.00 275 ASP C O 1
ATOM 7937 N N . VAL C 1 276 ? 0.675 -13.120 34.686 1.00 27.84 276 VAL C N 1
ATOM 7938 C CA . VAL C 1 276 ? -0.182 -14.289 34.542 1.00 25.71 276 VAL C CA 1
ATOM 7939 C C . VAL C 1 276 ? 0.625 -15.596 34.595 1.00 25.59 276 VAL C C 1
ATOM 7940 O O . VAL C 1 276 ? 0.207 -16.572 35.225 1.00 25.82 276 VAL C O 1
ATOM 7944 N N . LEU C 1 277 ? 1.773 -15.618 33.923 1.00 25.80 277 LEU C N 1
ATOM 7945 C CA . LEU C 1 277 ? 2.637 -16.796 33.939 1.00 25.55 277 LEU C CA 1
ATOM 7946 C C . LEU C 1 277 ? 3.021 -17.121 35.385 1.00 25.18 277 LEU C C 1
ATOM 7947 O O . LEU C 1 277 ? 2.864 -18.257 35.843 1.00 23.49 277 LEU C O 1
ATOM 7952 N N . ASP C 1 278 ? 3.496 -16.109 36.110 1.00 25.92 278 ASP C N 1
ATOM 7953 C CA . ASP C 1 278 ? 3.923 -16.295 37.496 1.00 27.14 278 ASP C CA 1
ATOM 7954 C C . ASP C 1 278 ? 2.811 -16.705 38.433 1.00 26.37 278 ASP C C 1
ATOM 7955 O O . ASP C 1 278 ? 3.026 -17.521 39.327 1.00 27.27 278 ASP C O 1
ATOM 7960 N N . GLU C 1 279 ? 1.631 -16.121 38.247 1.00 26.48 279 GLU C N 1
ATOM 7961 C CA . GLU C 1 279 ? 0.480 -16.475 39.067 1.00 28.00 279 GLU C CA 1
ATOM 7962 C C . GLU C 1 279 ? 0.099 -17.930 38.778 1.00 28.69 279 GLU C C 1
ATOM 7963 O O . GLU C 1 279 ? -0.309 -18.663 39.680 1.00 29.06 279 GLU C O 1
ATOM 7969 N N . LEU C 1 280 ? 0.231 -18.349 37.517 1.00 30.19 280 LEU C N 1
ATOM 7970 C CA . LEU C 1 280 ? -0.070 -19.728 37.133 1.00 30.12 280 LEU C CA 1
ATOM 7971 C C . LEU C 1 280 ? 0.912 -20.692 37.771 1.00 31.80 280 LEU C C 1
ATOM 7972 O O . LEU C 1 280 ? 0.525 -21.774 38.196 1.00 34.00 280 LEU C O 1
ATOM 7977 N N . ARG C 1 281 ? 2.188 -20.318 37.829 1.00 32.82 281 ARG C N 1
ATOM 7978 C CA . ARG C 1 281 ? 3.173 -21.202 38.432 1.00 33.88 281 ARG C CA 1
ATOM 7979 C C . ARG C 1 281 ? 2.807 -21.456 39.883 1.00 35.53 281 ARG C C 1
ATOM 7980 O O . ARG C 1 281 ? 2.874 -22.587 40.351 1.00 37.52 281 ARG C O 1
ATOM 7988 N N . THR C 1 282 ? 2.384 -20.404 40.577 1.00 35.84 282 THR C N 1
ATOM 7989 C CA . THR C 1 282 ? 2.033 -20.509 41.989 1.00 36.71 282 THR C CA 1
ATOM 7990 C C . THR C 1 282 ? 0.585 -20.899 42.311 1.00 36.89 282 THR C C 1
ATOM 7991 O O . THR C 1 282 ? 0.254 -21.112 43.468 1.00 38.54 282 THR C O 1
ATOM 7995 N N . THR C 1 283 ? -0.271 -21.011 41.304 1.00 37.13 283 THR C N 1
ATOM 7996 C CA . THR C 1 283 ? -1.670 -21.352 41.535 1.00 36.25 283 THR C CA 1
ATOM 7997 C C . THR C 1 283 ? -2.105 -22.411 40.518 1.00 37.89 283 THR C C 1
ATOM 7998 O O . THR C 1 283 ? -2.928 -22.160 39.637 1.00 36.62 283 THR C O 1
ATOM 8002 N N . PRO C 1 284 ? -1.549 -23.624 40.639 1.00 39.75 284 PRO C N 1
ATOM 8003 C CA . PRO C 1 284 ? -1.835 -24.758 39.753 1.00 41.31 284 PRO C CA 1
ATOM 8004 C C . PRO C 1 284 ? -3.316 -24.994 39.443 1.00 41.66 284 PRO C C 1
ATOM 8005 O O . PRO C 1 284 ? -3.686 -25.294 38.311 1.00 42.79 284 PRO C O 1
ATOM 8009 N N . GLU C 1 285 ? -4.154 -24.855 40.456 1.00 42.26 285 GLU C N 1
ATOM 8010 C CA . GLU C 1 285 ? -5.591 -25.052 40.322 1.00 42.42 285 GLU C CA 1
ATOM 8011 C C . GLU C 1 285 ? -6.219 -24.090 39.316 1.00 40.38 285 GLU C C 1
ATOM 8012 O O . GLU C 1 285 ? -7.365 -24.274 38.895 1.00 39.39 285 GLU C O 1
ATOM 8018 N N . SER C 1 286 ? -5.470 -23.059 38.946 1.00 37.37 286 SER C N 1
ATOM 8019 C CA . SER C 1 286 ? -5.983 -22.058 38.028 1.00 35.01 286 SER C CA 1
ATOM 8020 C C . SER C 1 286 ? -5.806 -22.401 36.553 1.00 34.10 286 SER C C 1
ATOM 8021 O O . SER C 1 286 ? -6.348 -21.721 35.684 1.00 35.04 286 SER C O 1
ATOM 8024 N N . THR C 1 287 ? -5.061 -23.461 36.270 1.00 31.95 287 THR C N 1
ATOM 8025 C CA . THR C 1 287 ? -4.782 -23.852 34.894 1.00 30.27 287 THR C CA 1
ATOM 8026 C C . THR C 1 287 ? -5.999 -23.904 33.949 1.00 28.31 287 THR C C 1
ATOM 8027 O O . THR C 1 287 ? -5.952 -23.352 32.854 1.00 28.02 287 THR C O 1
ATOM 8031 N N . PRO C 1 288 ? -7.104 -24.552 34.357 1.00 26.85 288 PRO C N 1
ATOM 8032 C CA . PRO C 1 288 ? -8.294 -24.628 33.492 1.00 27.20 288 PRO C CA 1
ATOM 8033 C C . PRO C 1 288 ? -8.838 -23.271 32.996 1.00 26.87 288 PRO C C 1
ATOM 8034 O O . PRO C 1 288 ? -9.153 -23.105 31.810 1.00 25.19 288 PRO C O 1
ATOM 8038 N N . ALA C 1 289 ? -8.967 -22.311 33.911 1.00 25.97 289 ALA C N 1
ATOM 8039 C CA . ALA C 1 289 ? -9.459 -20.975 33.561 1.00 24.56 289 ALA C CA 1
ATOM 8040 C C . ALA C 1 289 ? -8.429 -20.251 32.695 1.00 23.60 289 ALA C C 1
ATOM 8041 O O . ALA C 1 289 ? -8.767 -19.431 31.835 1.00 24.41 289 ALA C O 1
ATOM 8043 N N . ALA C 1 290 ? -7.161 -20.534 32.956 1.00 22.25 290 ALA C N 1
ATOM 8044 C CA . ALA C 1 290 ? -6.091 -19.919 32.194 1.00 21.60 290 ALA C CA 1
ATOM 8045 C C . ALA C 1 290 ? -6.172 -20.391 30.741 1.00 21.39 290 ALA C C 1
ATOM 8046 O O . ALA C 1 290 ? -6.055 -19.599 29.808 1.00 20.23 290 ALA C O 1
ATOM 8048 N N . VAL C 1 291 ? -6.362 -21.694 30.562 1.00 22.03 291 VAL C N 1
ATOM 8049 C CA . VAL C 1 291 ? -6.459 -22.277 29.223 1.00 21.76 291 VAL C CA 1
ATOM 8050 C C . VAL C 1 291 ? -7.625 -21.656 28.455 1.00 21.48 291 VAL C C 1
ATOM 8051 O O . VAL C 1 291 ? -7.514 -21.376 27.260 1.00 20.79 291 VAL C O 1
ATOM 8055 N N . GLU C 1 292 ? -8.737 -21.421 29.148 1.00 22.75 292 GLU C N 1
ATOM 8056 C CA . GLU C 1 292 ? -9.913 -20.809 28.534 1.00 23.96 292 GLU C CA 1
ATOM 8057 C C . GLU C 1 292 ? -9.576 -19.405 28.028 1.00 23.72 292 GLU C C 1
ATOM 8058 O O . GLU C 1 292 ? -9.946 -19.040 26.914 1.00 24.30 292 GLU C O 1
ATOM 8064 N N . GLU C 1 293 ? -8.880 -18.621 28.854 1.00 24.44 293 GLU C N 1
ATOM 8065 C CA . GLU C 1 293 ? -8.506 -17.252 28.487 1.00 24.57 293 GLU C CA 1
ATOM 8066 C C . GLU C 1 293 ? -7.392 -17.221 27.433 1.00 23.66 293 GLU C C 1
ATOM 8067 O O . GLU C 1 293 ? -7.376 -16.336 26.575 1.00 23.22 293 GLU C O 1
ATOM 8073 N N . LEU C 1 294 ? -6.461 -18.174 27.495 1.00 23.51 294 LEU C N 1
ATOM 8074 C CA . LEU C 1 294 ? -5.374 -18.249 26.510 1.00 23.66 294 LEU C CA 1
ATOM 8075 C C . LEU C 1 294 ? -6.001 -18.612 25.160 1.00 23.19 294 LEU C C 1
ATOM 8076 O O . LEU C 1 294 ? -5.561 -18.137 24.105 1.00 23.44 294 LEU C O 1
ATOM 8081 N N . MET C 1 295 ? -7.040 -19.448 25.203 1.00 22.49 295 MET C N 1
ATOM 8082 C CA . MET C 1 295 ? -7.774 -19.833 23.988 1.00 23.01 295 MET C CA 1
ATOM 8083 C C . MET C 1 295 ? -8.462 -18.602 23.411 1.00 23.43 295 MET C C 1
ATOM 8084 O O . MET C 1 295 ? -8.448 -18.385 22.200 1.00 24.67 295 MET C O 1
ATOM 8089 N N . ARG C 1 296 ? -9.104 -17.810 24.268 1.00 22.08 296 ARG C N 1
ATOM 8090 C CA . ARG C 1 296 ? -9.795 -16.618 23.789 1.00 21.41 296 ARG C CA 1
ATOM 8091 C C . ARG C 1 296 ? -8.808 -15.623 23.187 1.00 19.96 296 ARG C C 1
ATOM 8092 O O . ARG C 1 296 ? -9.011 -15.103 22.094 1.00 18.59 296 ARG C O 1
ATOM 8100 N N . TYR C 1 297 ? -7.736 -15.376 23.932 1.00 20.26 297 TYR C N 1
ATOM 8101 C CA . TYR C 1 297 ? -6.697 -14.424 23.569 1.00 19.72 297 TYR C CA 1
ATOM 8102 C C . TYR C 1 297 ? -6.006 -14.699 22.238 1.00 20.25 297 TYR C C 1
ATOM 8103 O O . TYR C 1 297 ? -5.849 -13.785 21.434 1.00 19.71 297 TYR C O 1
ATOM 8112 N N . ASP C 1 298 ? -5.599 -15.945 21.995 1.00 19.78 298 ASP C N 1
ATOM 8113 C CA . ASP C 1 298 ? -4.904 -16.277 20.744 1.00 20.17 298 ASP C CA 1
ATOM 8114 C C . ASP C 1 298 ? -5.281 -17.703 20.311 1.00 20.96 298 ASP C C 1
ATOM 8115 O O . ASP C 1 298 ? -4.522 -18.650 20.526 1.00 21.23 298 ASP C O 1
ATOM 8120 N N . PRO C 1 299 ? -6.462 -17.867 19.686 1.00 21.29 299 PRO C N 1
ATOM 8121 C CA . PRO C 1 299 ? -6.884 -19.210 19.258 1.00 22.02 299 PRO C CA 1
ATOM 8122 C C . PRO C 1 299 ? -6.077 -19.792 18.087 1.00 23.86 299 PRO C C 1
ATOM 8123 O O . PRO C 1 299 ? -5.625 -19.054 17.215 1.00 23.71 299 PRO C O 1
ATOM 8127 N N . PRO C 1 300 ? -5.895 -21.127 18.065 1.00 24.61 300 PRO C N 1
ATOM 8128 C CA . PRO C 1 300 ? -5.159 -21.904 17.052 1.00 25.97 300 PRO C CA 1
ATOM 8129 C C . PRO C 1 300 ? -5.761 -21.777 15.641 1.00 28.38 300 PRO C C 1
ATOM 8130 O O . PRO C 1 300 ? -5.037 -21.547 14.659 1.00 30.77 300 PRO C O 1
ATOM 8134 N N . VAL C 1 301 ? -7.080 -21.944 15.538 1.00 26.79 301 VAL C N 1
ATOM 8135 C CA . VAL C 1 301 ? -7.763 -21.819 14.257 1.00 24.65 301 VAL C CA 1
ATOM 8136 C C . VAL C 1 301 ? -8.326 -20.412 14.195 1.00 24.31 301 VAL C C 1
ATOM 8137 O O . VAL C 1 301 ? -9.153 -20.027 15.014 1.00 24.45 301 VAL C O 1
ATOM 8141 N N . GLN C 1 302 ? -7.881 -19.640 13.214 1.00 24.18 302 GLN C N 1
ATOM 8142 C CA . GLN C 1 302 ? -8.292 -18.253 13.080 1.00 24.42 302 GLN C CA 1
ATOM 8143 C C . GLN C 1 302 ? -9.541 -17.993 12.258 1.00 25.28 302 GLN C C 1
ATOM 8144 O O . GLN C 1 302 ? -10.076 -16.879 12.266 1.00 25.40 302 GLN C O 1
ATOM 8150 N N . ALA C 1 303 ? -10.010 -19.005 11.544 1.00 27.12 303 ALA C N 1
ATOM 8151 C CA . ALA C 1 303 ? -11.194 -18.813 10.726 1.00 29.69 303 ALA C CA 1
ATOM 8152 C C . ALA C 1 303 ? -11.802 -20.108 10.236 1.00 31.26 303 ALA C C 1
ATOM 8153 O O . ALA C 1 303 ? -11.126 -21.132 10.185 1.00 32.35 303 ALA C O 1
ATOM 8155 N N . VAL C 1 304 ? -13.094 -20.052 9.914 1.00 32.86 304 VAL C N 1
ATOM 8156 C CA . VAL C 1 304 ? -13.830 -21.187 9.350 1.00 35.73 304 VAL C CA 1
ATOM 8157 C C . VAL C 1 304 ? -14.642 -20.578 8.216 1.00 37.86 304 VAL C C 1
ATOM 8158 O O . VAL C 1 304 ? -15.170 -19.467 8.344 1.00 37.76 304 VAL C O 1
ATOM 8162 N N . THR C 1 305 ? -14.724 -21.288 7.097 1.00 40.65 305 THR C N 1
ATOM 8163 C CA . THR C 1 305 ? -15.471 -20.765 5.966 1.00 44.20 305 THR C CA 1
ATOM 8164 C C . THR C 1 305 ? -16.810 -21.438 5.769 1.00 44.36 305 THR C C 1
ATOM 8165 O O . THR C 1 305 ? -17.012 -22.606 6.116 1.00 42.17 305 THR C O 1
ATOM 8169 N N . ARG C 1 306 ? -17.704 -20.670 5.166 1.00 46.30 306 ARG C N 1
ATOM 8170 C CA . ARG C 1 306 ? -19.050 -21.099 4.861 1.00 48.25 306 ARG C CA 1
ATOM 8171 C C . ARG C 1 306 ? -19.423 -20.606 3.463 1.00 50.65 306 ARG C C 1
ATOM 8172 O O . ARG C 1 306 ? -18.729 -19.770 2.868 1.00 50.78 306 ARG C O 1
ATOM 8180 N N . TRP C 1 307 ? -20.532 -21.130 2.952 1.00 52.70 307 TRP C N 1
ATOM 8181 C CA . TRP C 1 307 ? -21.061 -20.732 1.657 1.00 54.64 307 TRP C CA 1
ATOM 8182 C C . TRP C 1 307 ? -22.560 -20.515 1.843 1.00 55.72 307 TRP C C 1
ATOM 8183 O O . TRP C 1 307 ? -23.251 -21.347 2.440 1.00 56.10 307 TRP C O 1
ATOM 8194 N N . ALA C 1 308 ? -23.052 -19.379 1.358 1.00 57.24 308 ALA C N 1
ATOM 8195 C CA . ALA C 1 308 ? -24.464 -19.033 1.488 1.00 59.10 308 ALA C CA 1
ATOM 8196 C C . ALA C 1 308 ? -25.340 -19.816 0.529 1.00 60.69 308 ALA C C 1
ATOM 8197 O O . ALA C 1 308 ? -25.161 -19.749 -0.685 1.00 62.82 308 ALA C O 1
ATOM 8199 N N . TYR C 1 309 ? -26.286 -20.566 1.079 1.00 61.28 309 TYR C N 1
ATOM 8200 C CA . TYR C 1 309 ? -27.198 -21.353 0.264 1.00 62.53 309 TYR C CA 1
ATOM 8201 C C . TYR C 1 309 ? -28.413 -20.519 -0.102 1.00 64.74 309 TYR C C 1
ATOM 8202 O O . TYR C 1 309 ? -29.308 -20.989 -0.799 1.00 65.80 309 TYR C O 1
ATOM 8211 N N . GLU C 1 310 ? -28.440 -19.281 0.382 1.00 67.21 310 GLU C N 1
ATOM 8212 C CA . GLU C 1 310 ? -29.522 -18.341 0.102 1.00 69.08 310 GLU C CA 1
ATOM 8213 C C . GLU C 1 310 ? -29.063 -16.939 0.427 1.00 69.63 310 GLU C C 1
ATOM 8214 O O . GLU C 1 310 ? -28.119 -16.757 1.188 1.00 69.60 310 GLU C O 1
ATOM 8220 N N . ASP C 1 311 ? -29.718 -15.945 -0.159 1.00 71.21 311 ASP C N 1
ATOM 8221 C CA . ASP C 1 311 ? -29.351 -14.559 0.106 1.00 73.20 311 ASP C CA 1
ATOM 8222 C C . ASP C 1 311 ? -29.401 -14.350 1.620 1.00 73.74 311 ASP C C 1
ATOM 8223 O O . ASP C 1 311 ? -30.271 -14.898 2.299 1.00 74.56 311 ASP C O 1
ATOM 8228 N N . ILE C 1 312 ? -28.459 -13.567 2.140 1.00 73.63 312 ILE C N 1
ATOM 8229 C CA . ILE C 1 312 ? -28.374 -13.285 3.574 1.00 72.94 312 ILE C CA 1
ATOM 8230 C C . ILE C 1 312 ? -27.989 -11.828 3.821 1.00 73.03 312 ILE C C 1
ATOM 8231 O O . ILE C 1 312 ? -27.323 -11.216 2.991 1.00 74.27 312 ILE C O 1
ATOM 8236 N N . ARG C 1 313 ? -28.420 -11.264 4.945 1.00 72.07 313 ARG C N 1
ATOM 8237 C CA . ARG C 1 313 ? -28.013 -9.902 5.278 1.00 71.88 313 ARG C CA 1
ATOM 8238 C C . ARG C 1 313 ? -27.128 -10.017 6.530 1.00 71.59 313 ARG C C 1
ATOM 8239 O O . ARG C 1 313 ? -27.411 -10.803 7.433 1.00 71.92 313 ARG C O 1
ATOM 8247 N N . LEU C 1 314 ? -26.031 -9.266 6.552 1.00 70.77 314 LEU C N 1
ATOM 8248 C CA . LEU C 1 314 ? -25.084 -9.307 7.661 1.00 70.23 314 LEU C CA 1
ATOM 8249 C C . LEU C 1 314 ? -24.363 -7.965 7.650 1.00 72.19 314 LEU C C 1
ATOM 8250 O O . LEU C 1 314 ? -23.989 -7.479 6.589 1.00 72.89 314 LEU C O 1
ATOM 8255 N N . GLY C 1 315 ? -24.159 -7.368 8.821 1.00 74.71 315 GLY C N 1
ATOM 8256 C CA . GLY C 1 315 ? -23.531 -6.058 8.853 1.00 78.16 315 GLY C CA 1
ATOM 8257 C C . GLY C 1 315 ? -24.493 -5.155 8.093 1.00 81.37 315 GLY C C 1
ATOM 8258 O O . GLY C 1 315 ? -25.673 -5.074 8.442 1.00 82.71 315 GLY C O 1
ATOM 8259 N N . ASP C 1 316 ? -24.005 -4.479 7.057 1.00 82.81 316 ASP C N 1
ATOM 8260 C CA . ASP C 1 316 ? -24.862 -3.625 6.229 1.00 83.79 316 ASP C CA 1
ATOM 8261 C C . ASP C 1 316 ? -24.918 -4.310 4.876 1.00 83.27 316 ASP C C 1
ATOM 8262 O O . ASP C 1 316 ? -25.368 -3.728 3.885 1.00 83.70 316 ASP C O 1
ATOM 8267 N N . HIS C 1 317 ? -24.456 -5.555 4.851 1.00 82.13 317 HIS C N 1
ATOM 8268 C CA . HIS C 1 317 ? -24.390 -6.313 3.621 1.00 81.09 317 HIS C CA 1
ATOM 8269 C C . HIS C 1 317 ? -25.493 -7.279 3.316 1.00 81.21 317 HIS C C 1
ATOM 8270 O O . HIS C 1 317 ? -25.948 -8.056 4.152 1.00 81.33 317 HIS C O 1
ATOM 8277 N N . ASP C 1 318 ? -25.910 -7.207 2.071 1.00 81.67 318 ASP C N 1
ATOM 8278 C CA . ASP C 1 318 ? -26.923 -8.070 1.563 1.00 81.27 318 ASP C CA 1
ATOM 8279 C C . ASP C 1 318 ? -26.094 -9.064 0.740 1.00 79.83 318 ASP C C 1
ATOM 8280 O O . ASP C 1 318 ? -25.637 -8.788 -0.372 1.00 80.13 318 ASP C O 1
ATOM 8285 N N . ILE C 1 319 ? -25.857 -10.213 1.358 1.00 77.60 319 ILE C N 1
ATOM 8286 C CA . ILE C 1 319 ? -25.052 -11.287 0.790 1.00 75.83 319 ILE C CA 1
ATOM 8287 C C . ILE C 1 319 ? -25.802 -12.241 -0.129 1.00 75.42 319 ILE C C 1
ATOM 8288 O O . ILE C 1 319 ? -26.645 -13.005 0.328 1.00 75.86 319 ILE C O 1
ATOM 8293 N N . PRO C 1 320 ? -25.473 -12.235 -1.433 1.00 74.87 320 PRO C N 1
ATOM 8294 C CA . PRO C 1 320 ? -26.103 -13.100 -2.439 1.00 73.22 320 PRO C CA 1
ATOM 8295 C C . PRO C 1 320 ? -25.854 -14.584 -2.187 1.00 71.47 320 PRO C C 1
ATOM 8296 O O . PRO C 1 320 ? -24.835 -14.978 -1.612 1.00 71.28 320 PRO C O 1
ATOM 8300 N N . ARG C 1 321 ? -26.793 -15.404 -2.635 1.00 70.03 321 ARG C N 1
ATOM 8301 C CA . ARG C 1 321 ? -26.676 -16.836 -2.452 1.00 68.34 321 ARG C CA 1
ATOM 8302 C C . ARG C 1 321 ? -25.546 -17.420 -3.280 1.00 66.70 321 ARG C C 1
ATOM 8303 O O . ARG C 1 321 ? -25.624 -17.443 -4.503 1.00 68.27 321 ARG C O 1
ATOM 8311 N N . GLY C 1 322 ? -24.511 -17.915 -2.614 1.00 65.09 322 GLY C N 1
ATOM 8312 C CA . GLY C 1 322 ? -23.385 -18.499 -3.324 1.00 63.34 322 GLY C CA 1
ATOM 8313 C C . GLY C 1 322 ? -22.074 -17.884 -2.885 1.00 61.75 322 GLY C C 1
ATOM 8314 O O . GLY C 1 322 ? -20.998 -18.435 -3.116 1.00 60.96 322 GLY C O 1
ATOM 8315 N N . SER C 1 323 ? -22.175 -16.722 -2.253 1.00 60.44 323 SER C N 1
ATOM 8316 C CA . SER C 1 323 ? -21.016 -16.007 -1.755 1.00 59.12 323 SER C CA 1
ATOM 8317 C C . SER C 1 323 ? -20.318 -16.860 -0.707 1.00 57.83 323 SER C C 1
ATOM 8318 O O . SER C 1 323 ? -20.947 -17.712 -0.074 1.00 57.97 323 SER C O 1
ATOM 8321 N N . ARG C 1 324 ? -19.016 -16.645 -0.536 1.00 56.09 324 ARG C N 1
ATOM 8322 C CA . ARG C 1 324 ? -18.265 -17.384 0.472 1.00 53.01 324 ARG C CA 1
ATOM 8323 C C . ARG C 1 324 ? -18.187 -16.502 1.714 1.00 50.24 324 ARG C C 1
ATOM 8324 O O . ARG C 1 324 ? -17.824 -15.325 1.636 1.00 49.23 324 ARG C O 1
ATOM 8332 N N . VAL C 1 325 ? -18.540 -17.073 2.858 1.00 47.27 325 VAL C N 1
ATOM 8333 C CA . VAL C 1 325 ? -18.533 -16.319 4.101 1.00 44.07 325 VAL C CA 1
ATOM 8334 C C . VAL C 1 325 ? -17.452 -16.834 5.030 1.00 41.17 325 VAL C C 1
ATOM 8335 O O . VAL C 1 325 ? -17.415 -18.020 5.364 1.00 39.19 325 VAL C O 1
ATOM 8339 N N . VAL C 1 326 ? -16.570 -15.943 5.456 1.00 38.17 326 VAL C N 1
ATOM 8340 C CA . VAL C 1 326 ? -15.502 -16.360 6.344 1.00 35.74 326 VAL C CA 1
ATOM 8341 C C . VAL C 1 326 ? -15.643 -15.780 7.748 1.00 34.32 326 VAL C C 1
ATOM 8342 O O . VAL C 1 326 ? -15.680 -14.566 7.941 1.00 34.20 326 VAL C O 1
ATOM 8346 N N . ALA C 1 327 ? -15.746 -16.685 8.718 1.00 32.26 327 ALA C N 1
ATOM 8347 C CA . ALA C 1 327 ? -15.886 -16.336 10.129 1.00 30.99 327 ALA C CA 1
ATOM 8348 C C . ALA C 1 327 ? -14.498 -16.222 10.741 1.00 29.81 327 ALA C C 1
ATOM 8349 O O . ALA C 1 327 ? -13.781 -17.205 10.827 1.00 28.75 327 ALA C O 1
ATOM 8351 N N . LEU C 1 328 ? -14.125 -15.019 11.162 1.00 29.99 328 LEU C N 1
ATOM 8352 C CA . LEU C 1 328 ? -12.811 -14.801 11.761 1.00 28.60 328 LEU C CA 1
ATOM 8353 C C . LEU C 1 328 ? -12.867 -14.968 13.287 1.00 27.61 328 LEU C C 1
ATOM 8354 O O . LEU C 1 328 ? -13.202 -14.047 14.024 1.00 25.93 328 LEU C O 1
ATOM 8359 N N . LEU C 1 329 ? -12.537 -16.169 13.742 1.00 26.48 329 LEU C N 1
ATOM 8360 C CA . LEU C 1 329 ? -12.582 -16.496 15.155 1.00 25.77 329 LEU C CA 1
ATOM 8361 C C . LEU C 1 329 ? -11.607 -15.701 16.022 1.00 26.72 329 LEU C C 1
ATOM 8362 O O . LEU C 1 329 ? -11.939 -15.357 17.155 1.00 27.28 329 LEU C O 1
ATOM 8367 N N . GLY C 1 330 ? -10.411 -15.410 15.507 1.00 26.22 330 GLY C N 1
ATOM 8368 C CA . GLY C 1 330 ? -9.450 -14.646 16.286 1.00 24.00 330 GLY C CA 1
ATOM 8369 C C . GLY C 1 330 ? -9.934 -13.223 16.460 1.00 24.24 330 GLY C C 1
ATOM 8370 O O . GLY C 1 330 ? -9.717 -12.589 17.500 1.00 25.98 330 GLY C O 1
ATOM 8371 N N . SER C 1 331 ? -10.604 -12.714 15.431 1.00 24.78 331 SER C N 1
ATOM 8372 C CA . SER C 1 331 ? -11.135 -11.354 15.455 1.00 24.61 331 SER C CA 1
ATOM 8373 C C . SER C 1 331 ? -12.348 -11.271 16.398 1.00 25.62 331 SER C C 1
ATOM 8374 O O . SER C 1 331 ? -12.526 -10.292 17.137 1.00 26.11 331 SER C O 1
ATOM 8377 N N . ALA C 1 332 ? -13.173 -12.314 16.364 1.00 24.09 332 ALA C N 1
ATOM 8378 C CA . ALA C 1 332 ? -14.355 -12.399 17.208 1.00 23.14 332 ALA C CA 1
ATOM 8379 C C . ALA C 1 332 ? -13.931 -12.418 18.680 1.00 23.82 332 ALA C C 1
ATOM 8380 O O . ALA C 1 332 ? -14.488 -11.704 19.521 1.00 24.20 332 ALA C O 1
ATOM 8382 N N . ASN C 1 333 ? -12.937 -13.247 18.981 1.00 23.75 333 ASN C N 1
ATOM 8383 C CA . ASN C 1 333 ? -12.432 -13.396 20.340 1.00 24.04 333 ASN C CA 1
ATOM 8384 C C . ASN C 1 333 ? -11.814 -12.146 20.952 1.00 23.23 333 ASN C C 1
ATOM 8385 O O . ASN C 1 333 ? -11.609 -12.083 22.166 1.00 23.03 333 ASN C O 1
ATOM 8390 N N . ARG C 1 334 ? -11.502 -11.161 20.117 1.00 23.22 334 ARG C N 1
ATOM 8391 C CA . ARG C 1 334 ? -10.914 -9.919 20.609 1.00 23.41 334 ARG C CA 1
ATOM 8392 C C . ARG C 1 334 ? -11.831 -8.748 20.297 1.00 24.30 334 ARG C C 1
ATOM 8393 O O . ARG C 1 334 ? -11.393 -7.601 20.218 1.00 25.10 334 ARG C O 1
ATOM 8401 N N . ASP C 1 335 ? -13.114 -9.047 20.133 1.00 25.76 335 ASP C N 1
ATOM 8402 C CA . ASP C 1 335 ? -14.117 -8.037 19.837 1.00 26.64 335 ASP C CA 1
ATOM 8403 C C . ASP C 1 335 ? -14.512 -7.342 21.145 1.00 27.62 335 ASP C C 1
ATOM 8404 O O . ASP C 1 335 ? -15.155 -7.947 22.002 1.00 29.94 335 ASP C O 1
ATOM 8409 N N . PRO C 1 336 ? -14.147 -6.058 21.303 1.00 26.94 336 PRO C N 1
ATOM 8410 C CA . PRO C 1 336 ? -14.458 -5.281 22.510 1.00 26.68 336 PRO C CA 1
ATOM 8411 C C . PRO C 1 336 ? -15.932 -5.185 22.880 1.00 26.13 336 PRO C C 1
ATOM 8412 O O . PRO C 1 336 ? -16.275 -4.829 24.014 1.00 26.04 336 PRO C O 1
ATOM 8416 N N . ALA C 1 337 ? -16.801 -5.505 21.929 1.00 26.40 337 ALA C N 1
ATOM 8417 C CA . ALA C 1 337 ? -18.238 -5.442 22.164 1.00 26.23 337 ALA C CA 1
ATOM 8418 C C . ALA C 1 337 ? -18.677 -6.611 23.033 1.00 24.93 337 ALA C C 1
ATOM 8419 O O . ALA C 1 337 ? -19.698 -6.545 23.703 1.00 26.05 337 ALA C O 1
ATOM 8421 N N . ARG C 1 338 ? -17.887 -7.676 23.018 1.00 24.44 338 ARG C N 1
ATOM 8422 C CA . ARG C 1 338 ? -18.193 -8.866 23.796 1.00 24.72 338 ARG C CA 1
ATOM 8423 C C . ARG C 1 338 ? -17.211 -9.057 24.946 1.00 24.83 338 ARG C C 1
ATOM 8424 O O . ARG C 1 338 ? -17.585 -9.500 26.035 1.00 23.67 338 ARG C O 1
ATOM 8432 N N . PHE C 1 339 ? -15.950 -8.718 24.689 1.00 25.89 339 PHE C N 1
ATOM 8433 C CA . PHE C 1 339 ? -14.875 -8.861 25.663 1.00 24.58 339 PHE C CA 1
ATOM 8434 C C . PHE C 1 339 ? -14.240 -7.512 25.974 1.00 24.93 339 PHE C C 1
ATOM 8435 O O . PHE C 1 339 ? -13.389 -7.033 25.224 1.00 26.42 339 PHE C O 1
ATOM 8443 N N . PRO C 1 340 ? -14.643 -6.879 27.081 1.00 26.10 340 PRO C N 1
ATOM 8444 C CA . PRO C 1 340 ? -14.080 -5.576 27.460 1.00 26.47 340 PRO C CA 1
ATOM 8445 C C . PRO C 1 340 ? -12.564 -5.668 27.654 1.00 26.34 340 PRO C C 1
ATOM 8446 O O . PRO C 1 340 ? -12.070 -6.601 28.299 1.00 22.66 340 PRO C O 1
ATOM 8450 N N . ASP C 1 341 ? -11.838 -4.683 27.117 1.00 27.61 341 ASP C N 1
ATOM 8451 C CA . ASP C 1 341 ? -10.364 -4.656 27.183 1.00 28.90 341 ASP C CA 1
ATOM 8452 C C . ASP C 1 341 ? -9.880 -5.993 26.598 1.00 28.22 341 ASP C C 1
ATOM 8453 O O . ASP C 1 341 ? -9.182 -6.756 27.270 1.00 26.88 341 ASP C O 1
ATOM 8458 N N . PRO C 1 342 ? -10.225 -6.275 25.326 1.00 27.34 342 PRO C N 1
ATOM 8459 C CA . PRO C 1 342 ? -9.848 -7.526 24.662 1.00 26.21 342 PRO C CA 1
ATOM 8460 C C . PRO C 1 342 ? -8.384 -7.933 24.602 1.00 27.01 342 PRO C C 1
ATOM 8461 O O . PRO C 1 342 ? -8.090 -9.131 24.511 1.00 27.39 342 PRO C O 1
ATOM 8465 N N . ASP C 1 343 ? -7.469 -6.968 24.674 1.00 27.32 343 ASP C N 1
ATOM 8466 C CA . ASP C 1 343 ? -6.045 -7.281 24.600 1.00 26.71 343 ASP C CA 1
ATOM 8467 C C . ASP C 1 343 ? -5.422 -7.568 25.968 1.00 27.11 343 ASP C C 1
ATOM 8468 O O . ASP C 1 343 ? -4.235 -7.863 26.075 1.00 28.53 343 ASP C O 1
ATOM 8473 N N . VAL C 1 344 ? -6.236 -7.493 27.013 1.00 27.26 344 VAL C N 1
ATOM 8474 C CA . VAL C 1 344 ? -5.777 -7.780 28.361 1.00 25.74 344 VAL C CA 1
ATOM 8475 C C . VAL C 1 344 ? -5.985 -9.278 28.594 1.00 26.99 344 VAL C C 1
ATOM 8476 O O . VAL C 1 344 ? -7.070 -9.783 28.326 1.00 29.79 344 VAL C O 1
ATOM 8480 N N . LEU C 1 345 ? -4.966 -9.986 29.077 1.00 27.72 345 LEU C N 1
ATOM 8481 C CA . LEU C 1 345 ? -5.096 -11.422 29.346 1.00 28.32 345 LEU C CA 1
ATOM 8482 C C . LEU C 1 345 ? -5.706 -11.521 30.742 1.00 29.59 345 LEU C C 1
ATOM 8483 O O . LEU C 1 345 ? -5.007 -11.403 31.757 1.00 31.11 345 LEU C O 1
ATOM 8488 N N . ASP C 1 346 ? -7.015 -11.732 30.785 1.00 29.93 346 ASP C N 1
ATOM 8489 C CA . ASP C 1 346 ? -7.761 -11.764 32.036 1.00 30.44 346 ASP C CA 1
ATOM 8490 C C . ASP C 1 346 ? -8.406 -13.122 32.319 1.00 30.59 346 ASP C C 1
ATOM 8491 O O . ASP C 1 346 ? -9.486 -13.411 31.800 1.00 31.06 346 ASP C O 1
ATOM 8496 N N . VAL C 1 347 ? -7.766 -13.936 33.161 1.00 29.87 347 VAL C N 1
ATOM 8497 C CA . VAL C 1 347 ? -8.275 -15.270 33.486 1.00 28.91 347 VAL C CA 1
ATOM 8498 C C . VAL C 1 347 ? -9.576 -15.280 34.267 1.00 28.85 347 VAL C C 1
ATOM 8499 O O . VAL C 1 347 ? -10.134 -16.343 34.535 1.00 28.05 347 VAL C O 1
ATOM 8503 N N . HIS C 1 348 ? -10.057 -14.100 34.638 1.00 29.91 348 HIS C N 1
ATOM 8504 C CA . HIS C 1 348 ? -11.292 -14.009 35.407 1.00 30.90 348 HIS C CA 1
ATOM 8505 C C . HIS C 1 348 ? -12.551 -13.712 34.611 1.00 30.02 348 HIS C C 1
ATOM 8506 O O . HIS C 1 348 ? -13.627 -13.536 35.176 1.00 30.31 348 HIS C O 1
ATOM 8513 N N . ARG C 1 349 ? -12.423 -13.668 33.292 1.00 30.22 349 ARG C N 1
ATOM 8514 C CA . ARG C 1 349 ? -13.581 -13.457 32.434 1.00 27.92 349 ARG C CA 1
ATOM 8515 C C . ARG C 1 349 ? -14.476 -14.696 32.577 1.00 28.68 349 ARG C C 1
ATOM 8516 O O . ARG C 1 349 ? -14.004 -15.782 32.941 1.00 28.37 349 ARG C O 1
ATOM 8524 N N . ALA C 1 350 ? -15.764 -14.539 32.287 1.00 28.33 350 ALA C N 1
ATOM 8525 C CA . ALA C 1 350 ? -16.690 -15.659 32.367 1.00 28.75 350 ALA C CA 1
ATOM 8526 C C . ALA C 1 350 ? -16.377 -16.636 31.229 1.00 29.35 350 ALA C C 1
ATOM 8527 O O . ALA C 1 350 ? -16.103 -16.217 30.103 1.00 30.33 350 ALA C O 1
ATOM 8529 N N . ALA C 1 351 ? -16.418 -17.931 31.531 1.00 29.67 351 ALA C N 1
ATOM 8530 C CA . ALA C 1 351 ? -16.108 -18.970 30.550 1.00 31.40 351 ALA C CA 1
ATOM 8531 C C . ALA C 1 351 ? -17.228 -19.252 29.559 1.00 32.59 351 ALA C C 1
ATOM 8532 O O . ALA C 1 351 ? -18.332 -18.728 29.683 1.00 32.91 351 ALA C O 1
ATOM 8534 N N . GLU C 1 352 ? -16.926 -20.093 28.574 1.00 34.48 352 GLU C N 1
ATOM 8535 C CA . GLU C 1 352 ? -17.899 -20.478 27.561 1.00 36.37 352 GLU C CA 1
ATOM 8536 C C . GLU C 1 352 ? -18.389 -19.378 26.627 1.00 35.68 352 GLU C C 1
ATOM 8537 O O . GLU C 1 352 ? -19.547 -19.393 26.212 1.00 36.58 352 GLU C O 1
ATOM 8543 N N . ARG C 1 353 ? -17.537 -18.416 26.295 1.00 34.86 353 ARG C N 1
ATOM 8544 C CA . ARG C 1 353 ? -17.962 -17.372 25.370 1.00 34.64 353 ARG C CA 1
ATOM 8545 C C . ARG C 1 353 ? -17.099 -17.381 24.105 1.00 33.09 353 ARG C C 1
ATOM 8546 O O . ARG C 1 353 ? -17.613 -17.243 23.000 1.00 32.37 353 ARG C O 1
ATOM 8554 N N . GLN C 1 354 ? -15.793 -17.556 24.267 1.00 30.10 354 GLN C N 1
ATOM 8555 C CA . GLN C 1 354 ? -14.898 -17.562 23.124 1.00 28.19 354 GLN C CA 1
ATOM 8556 C C . GLN C 1 354 ? -15.288 -18.640 22.115 1.00 27.76 354 GLN C C 1
ATOM 8557 O O . GLN C 1 354 ? -15.688 -19.747 22.479 1.00 28.02 354 GLN C O 1
ATOM 8563 N N . VAL C 1 355 ? -15.162 -18.298 20.840 1.00 26.79 355 VAL C N 1
ATOM 8564 C CA . VAL C 1 355 ? -15.551 -19.180 19.750 1.00 24.76 355 VAL C CA 1
ATOM 8565 C C . VAL C 1 355 ? -14.426 -19.945 19.056 1.00 25.06 355 VAL C C 1
ATOM 8566 O O . VAL C 1 355 ? -14.545 -20.303 17.883 1.00 25.37 355 VAL C O 1
ATOM 8570 N N . GLY C 1 356 ? -13.349 -20.206 19.791 1.00 24.81 356 GLY C N 1
ATOM 8571 C CA . GLY C 1 356 ? -12.205 -20.929 19.247 1.00 24.73 356 GLY C CA 1
ATOM 8572 C C . GLY C 1 356 ? -12.437 -22.378 18.827 1.00 24.91 356 GLY C C 1
ATOM 8573 O O . GLY C 1 356 ? -11.677 -22.911 18.016 1.00 23.89 356 GLY C O 1
ATOM 8574 N N . PHE C 1 357 ? -13.462 -23.022 19.390 1.00 23.92 357 PHE C N 1
ATOM 8575 C CA . PHE C 1 357 ? -13.803 -24.405 19.044 1.00 22.18 357 PHE C CA 1
ATOM 8576 C C . PHE C 1 357 ? -15.046 -24.374 18.166 1.00 23.25 357 PHE C C 1
ATOM 8577 O O . PHE C 1 357 ? -15.702 -25.396 17.954 1.00 24.13 357 PHE C O 1
ATOM 8585 N N . GLY C 1 358 ? -15.367 -23.193 17.663 1.00 23.52 358 GLY C N 1
ATOM 8586 C CA . GLY C 1 358 ? -16.531 -23.068 16.827 1.00 26.26 358 GLY C CA 1
ATOM 8587 C C . GLY C 1 358 ? -17.789 -22.858 17.641 1.00 28.29 358 GLY C C 1
ATOM 8588 O O . GLY C 1 358 ? -17.743 -22.475 18.808 1.00 28.58 358 GLY C O 1
ATOM 8589 N N . LEU C 1 359 ? -18.921 -23.135 17.012 1.00 30.87 359 LEU C N 1
ATOM 8590 C CA . LEU C 1 359 ? -20.215 -22.943 17.639 1.00 33.27 359 LEU C CA 1
ATOM 8591 C C . LEU C 1 359 ? -21.267 -23.607 16.755 1.00 34.32 359 LEU C C 1
ATOM 8592 O O . LEU C 1 359 ? -21.287 -23.381 15.553 1.00 36.97 359 LEU C O 1
ATOM 8597 N N . GLY C 1 360 ? -22.126 -24.434 17.336 1.00 34.77 360 GLY C N 1
ATOM 8598 C CA . GLY C 1 360 ? -23.165 -25.060 16.536 1.00 34.26 360 GLY C CA 1
ATOM 8599 C C . GLY C 1 360 ? -23.015 -26.536 16.247 1.00 34.17 360 GLY C C 1
ATOM 8600 O O . GLY C 1 360 ? -22.399 -27.278 17.018 1.00 33.43 360 GLY C O 1
ATOM 8601 N N . ILE C 1 361 ? -23.598 -26.959 15.130 1.00 34.74 361 ILE C N 1
ATOM 8602 C CA . ILE C 1 361 ? -23.560 -28.354 14.718 1.00 35.68 361 ILE C CA 1
ATOM 8603 C C . ILE C 1 361 ? -22.137 -28.843 14.443 1.00 35.69 361 ILE C C 1
ATOM 8604 O O . ILE C 1 361 ? -21.822 -30.014 14.657 1.00 34.83 361 ILE C O 1
ATOM 8609 N N . HIS C 1 362 ? -21.268 -27.947 13.999 1.00 35.25 362 HIS C N 1
ATOM 8610 C CA . HIS C 1 362 ? -19.905 -28.337 13.696 1.00 35.75 362 HIS C CA 1
ATOM 8611 C C . HIS C 1 362 ? -18.900 -28.011 14.804 1.00 36.29 362 HIS C C 1
ATOM 8612 O O . HIS C 1 362 ? -17.690 -27.979 14.571 1.00 36.20 362 HIS C O 1
ATOM 8619 N N . TYR C 1 363 ? -19.404 -27.803 16.014 1.00 35.82 363 TYR C N 1
ATOM 8620 C CA . TYR C 1 363 ? -18.553 -27.525 17.174 1.00 34.92 363 TYR C CA 1
ATOM 8621 C C . TYR C 1 363 ? -17.467 -28.602 17.326 1.00 36.15 363 TYR C C 1
ATOM 8622 O O . TYR C 1 363 ? -17.758 -29.783 17.301 1.00 37.39 363 TYR C O 1
ATOM 8631 N N . CYS C 1 364 ? -16.221 -28.182 17.510 1.00 35.48 364 CYS C N 1
ATOM 8632 C CA . CYS C 1 364 ? -15.079 -29.089 17.532 1.00 34.95 364 CYS C CA 1
ATOM 8633 C C . CYS C 1 364 ? -15.355 -30.414 18.238 1.00 34.75 364 CYS C C 1
ATOM 8634 O O . CYS C 1 364 ? -15.785 -30.423 19.382 1.00 35.22 364 CYS C O 1
ATOM 8637 N N . LEU C 1 365 ? -15.119 -31.527 17.546 1.00 35.08 365 LEU C N 1
ATOM 8638 C CA . LEU C 1 365 ? -15.367 -32.858 18.084 1.00 35.70 365 LEU C CA 1
ATOM 8639 C C . LEU C 1 365 ? -14.346 -33.235 19.145 1.00 35.43 365 LEU C C 1
ATOM 8640 O O . LEU C 1 365 ? -14.680 -33.906 20.114 1.00 34.92 365 LEU C O 1
ATOM 8645 N N . GLY C 1 366 ? -13.097 -32.807 18.984 1.00 36.50 366 GLY C N 1
ATOM 8646 C CA . GLY C 1 366 ? -12.094 -33.123 19.992 1.00 36.43 366 GLY C CA 1
ATOM 8647 C C . GLY C 1 366 ? -11.879 -32.049 21.049 1.00 36.46 366 GLY C C 1
ATOM 8648 O O . GLY C 1 366 ? -10.911 -32.096 21.809 1.00 37.74 366 GLY C O 1
ATOM 8649 N N . ALA C 1 367 ? -12.786 -31.080 21.098 1.00 35.52 367 ALA C N 1
ATOM 8650 C CA . ALA C 1 367 ? -12.707 -29.984 22.056 1.00 33.70 367 ALA C CA 1
ATOM 8651 C C . ALA C 1 367 ? -12.347 -30.436 23.475 1.00 34.60 367 ALA C C 1
ATOM 8652 O O . ALA C 1 367 ? -11.558 -29.770 24.170 1.00 32.73 367 ALA C O 1
ATOM 8654 N N . THR C 1 368 ? -12.909 -31.569 23.906 1.00 37.07 368 THR C N 1
ATOM 8655 C CA . THR C 1 368 ? -12.637 -32.096 25.252 1.00 37.25 368 THR C CA 1
ATOM 8656 C C . THR C 1 368 ? -11.214 -32.620 25.367 1.00 37.33 368 THR C C 1
ATOM 8657 O O . THR C 1 368 ? -10.515 -32.356 26.346 1.00 37.42 368 THR C O 1
ATOM 8661 N N . LEU C 1 369 ? -10.800 -33.384 24.365 1.00 37.27 369 LEU C N 1
ATOM 8662 C CA . LEU C 1 369 ? -9.463 -33.950 24.337 1.00 37.96 369 LEU C CA 1
ATOM 8663 C C . LEU C 1 369 ? -8.425 -32.836 24.237 1.00 39.98 369 LEU C C 1
ATOM 8664 O O . LEU C 1 369 ? -7.393 -32.875 24.909 1.00 42.36 369 LEU C O 1
ATOM 8669 N N . ALA C 1 370 ? -8.704 -31.847 23.392 1.00 40.46 370 ALA C N 1
ATOM 8670 C CA . ALA C 1 370 ? -7.787 -30.733 23.188 1.00 40.30 370 ALA C CA 1
ATOM 8671 C C . ALA C 1 370 ? -7.610 -29.945 24.481 1.00 39.98 370 ALA C C 1
ATOM 8672 O O . ALA C 1 370 ? -6.488 -29.595 24.860 1.00 39.64 370 ALA C O 1
ATOM 8674 N N . ARG C 1 371 ? -8.718 -29.685 25.168 1.00 39.50 371 ARG C N 1
ATOM 8675 C CA . ARG C 1 371 ? -8.658 -28.931 26.406 1.00 38.91 371 ARG C CA 1
ATOM 8676 C C . ARG C 1 371 ? -7.795 -29.636 27.457 1.00 38.59 371 ARG C C 1
ATOM 8677 O O . ARG C 1 371 ? -7.024 -28.985 28.171 1.00 37.71 371 ARG C O 1
ATOM 8685 N N . ALA C 1 372 ? -7.908 -30.962 27.544 1.00 39.05 372 ALA C N 1
ATOM 8686 C CA . ALA C 1 372 ? -7.127 -31.752 28.505 1.00 38.11 372 ALA C CA 1
ATOM 8687 C C . ALA C 1 372 ? -5.641 -31.739 28.152 1.00 37.43 372 ALA C C 1
ATOM 8688 O O . ALA C 1 372 ? -4.790 -31.649 29.035 1.00 36.96 372 ALA C O 1
ATOM 8690 N N . GLU C 1 373 ? -5.332 -31.849 26.863 1.00 37.31 373 GLU C N 1
ATOM 8691 C CA . GLU C 1 373 ? -3.944 -31.811 26.404 1.00 36.92 373 GLU C CA 1
ATOM 8692 C C . GLU C 1 373 ? -3.371 -30.409 26.662 1.00 36.53 373 GLU C C 1
ATOM 8693 O O . GLU C 1 373 ? -2.190 -30.250 26.974 1.00 37.73 373 GLU C O 1
ATOM 8699 N N . ALA C 1 374 ? -4.218 -29.393 26.519 1.00 35.61 374 ALA C N 1
ATOM 8700 C CA . ALA C 1 374 ? -3.803 -28.009 26.739 1.00 35.10 374 ALA C CA 1
ATOM 8701 C C . ALA C 1 374 ? -3.435 -27.776 28.204 1.00 36.12 374 ALA C C 1
ATOM 8702 O O . ALA C 1 374 ? -2.346 -27.284 28.515 1.00 36.41 374 ALA C O 1
ATOM 8704 N N . GLU C 1 375 ? -4.351 -28.130 29.099 1.00 36.54 375 GLU C N 1
ATOM 8705 C CA . GLU C 1 375 ? -4.134 -27.960 30.525 1.00 37.82 375 GLU C CA 1
ATOM 8706 C C . GLU C 1 375 ? -2.951 -28.791 31.012 1.00 37.64 375 GLU C C 1
ATOM 8707 O O . GLU C 1 375 ? -2.059 -28.275 31.686 1.00 38.89 375 GLU C O 1
ATOM 8713 N N . ILE C 1 376 ? -2.931 -30.070 30.656 1.00 36.94 376 ILE C N 1
ATOM 8714 C CA . ILE C 1 376 ? -1.862 -30.971 31.085 1.00 36.81 376 ILE C CA 1
ATOM 8715 C C . ILE C 1 376 ? -0.498 -30.633 30.504 1.00 36.36 376 ILE C C 1
ATOM 8716 O O . ILE C 1 376 ? 0.529 -30.758 31.180 1.00 36.87 376 ILE C O 1
ATOM 8721 N N . GLY C 1 377 ? -0.479 -30.229 29.242 1.00 35.13 377 GLY C N 1
ATOM 8722 C CA . GLY C 1 377 ? 0.783 -29.900 28.614 1.00 33.42 377 GLY C CA 1
ATOM 8723 C C . GLY C 1 377 ? 1.330 -28.585 29.126 1.00 31.99 377 GLY C C 1
ATOM 8724 O O . GLY C 1 377 ? 2.541 -28.426 29.315 1.00 32.10 377 GLY C O 1
ATOM 8725 N N . LEU C 1 378 ? 0.429 -27.636 29.355 1.00 31.29 378 LEU C N 1
ATOM 8726 C CA . LEU C 1 378 ? 0.839 -26.329 29.850 1.00 32.07 378 LEU C CA 1
ATOM 8727 C C . LEU C 1 378 ? 1.388 -26.465 31.262 1.00 32.14 378 LEU C C 1
ATOM 8728 O O . LEU C 1 378 ? 2.426 -25.894 31.593 1.00 31.95 378 LEU C O 1
ATOM 8733 N N . ARG C 1 379 ? 0.692 -27.227 32.094 1.00 32.87 379 ARG C N 1
ATOM 8734 C CA . ARG C 1 379 ? 1.138 -27.430 33.458 1.00 34.60 379 ARG C CA 1
ATOM 8735 C C . ARG C 1 379 ? 2.500 -28.106 33.438 1.00 35.05 379 ARG C C 1
ATOM 8736 O O . ARG C 1 379 ? 3.386 -27.758 34.214 1.00 36.66 379 ARG C O 1
ATOM 8744 N N . ALA C 1 380 ? 2.670 -29.068 32.539 1.00 35.59 380 ALA C N 1
ATOM 8745 C CA . ALA C 1 380 ? 3.939 -29.778 32.417 1.00 35.98 380 ALA C CA 1
ATOM 8746 C C . ALA C 1 380 ? 5.044 -28.771 32.111 1.00 36.53 380 ALA C C 1
ATOM 8747 O O . ALA C 1 380 ? 6.109 -28.802 32.724 1.00 37.02 380 ALA C O 1
ATOM 8749 N N . LEU C 1 381 ? 4.788 -27.876 31.160 1.00 36.06 381 LEU C N 1
ATOM 8750 C CA . LEU C 1 381 ? 5.769 -26.855 30.810 1.00 35.02 381 LEU C CA 1
ATOM 8751 C C . LEU C 1 381 ? 6.091 -25.932 31.991 1.00 34.70 381 LEU C C 1
ATOM 8752 O O . LEU C 1 381 ? 7.261 -25.662 32.263 1.00 34.76 381 LEU C O 1
ATOM 8757 N N . LEU C 1 382 ? 5.055 -25.454 32.680 1.00 33.65 382 LEU C N 1
ATOM 8758 C CA . LEU C 1 382 ? 5.231 -24.560 33.824 1.00 33.48 382 LEU C CA 1
ATOM 8759 C C . LEU C 1 382 ? 6.051 -25.206 34.927 1.00 34.38 382 LEU C C 1
ATOM 8760 O O . LEU C 1 382 ? 6.986 -24.596 35.444 1.00 35.26 382 LEU C O 1
ATOM 8765 N N . ASP C 1 383 ? 5.689 -26.432 35.297 1.00 34.59 383 ASP C N 1
ATOM 8766 C CA . ASP C 1 383 ? 6.408 -27.148 36.343 1.00 35.28 383 ASP C CA 1
ATOM 8767 C C . ASP C 1 383 ? 7.758 -27.670 35.842 1.00 34.59 383 ASP C C 1
ATOM 8768 O O . ASP C 1 383 ? 8.706 -27.794 36.608 1.00 36.45 383 ASP C O 1
ATOM 8773 N N . GLY C 1 384 ? 7.843 -27.979 34.557 1.00 34.15 384 GLY C N 1
ATOM 8774 C CA . GLY C 1 384 ? 9.073 -28.519 34.014 1.00 33.70 384 GLY C CA 1
ATOM 8775 C C . GLY C 1 384 ? 10.171 -27.569 33.580 1.00 35.22 384 GLY C C 1
ATOM 8776 O O . GLY C 1 384 ? 11.347 -27.930 33.612 1.00 35.55 384 GLY C O 1
ATOM 8777 N N . ILE C 1 385 ? 9.810 -26.365 33.154 1.00 36.20 385 ILE C N 1
ATOM 8778 C CA . ILE C 1 385 ? 10.815 -25.404 32.719 1.00 37.10 385 ILE C CA 1
ATOM 8779 C C . ILE C 1 385 ? 10.741 -24.114 33.527 1.00 38.17 385 ILE C C 1
ATOM 8780 O O . ILE C 1 385 ? 10.100 -23.148 33.109 1.00 38.72 385 ILE C O 1
ATOM 8785 N N . PRO C 1 386 ? 11.403 -24.083 34.697 1.00 38.29 386 PRO C N 1
ATOM 8786 C CA . PRO C 1 386 ? 11.423 -22.914 35.579 1.00 37.64 386 PRO C CA 1
ATOM 8787 C C . PRO C 1 386 ? 11.748 -21.609 34.858 1.00 36.27 386 PRO C C 1
ATOM 8788 O O . PRO C 1 386 ? 11.152 -20.583 35.156 1.00 37.10 386 PRO C O 1
ATOM 8792 N N . ALA C 1 387 ? 12.673 -21.643 33.906 1.00 34.35 387 ALA C N 1
ATOM 8793 C CA . ALA C 1 387 ? 13.022 -20.423 33.191 1.00 34.25 387 ALA C CA 1
ATOM 8794 C C . ALA C 1 387 ? 12.192 -20.167 31.938 1.00 34.00 387 ALA C C 1
ATOM 8795 O O . ALA C 1 387 ? 12.610 -19.410 31.060 1.00 34.20 387 ALA C O 1
ATOM 8797 N N . LEU C 1 388 ? 11.014 -20.780 31.858 1.00 34.28 388 LEU C N 1
ATOM 8798 C CA . LEU C 1 388 ? 10.148 -20.599 30.694 1.00 34.26 388 LEU C CA 1
ATOM 8799 C C . LEU C 1 388 ? 9.908 -19.116 30.396 1.00 34.84 388 LEU C C 1
ATOM 8800 O O . LEU C 1 388 ? 9.950 -18.681 29.238 1.00 33.53 388 LEU C O 1
ATOM 8805 N N . GLY C 1 389 ? 9.654 -18.341 31.452 1.00 35.09 389 GLY C N 1
ATOM 8806 C CA . GLY C 1 389 ? 9.393 -16.917 31.295 1.00 33.23 389 GLY C CA 1
ATOM 8807 C C . GLY C 1 389 ? 10.606 -16.006 31.287 1.00 33.55 389 GLY C C 1
ATOM 8808 O O . GLY C 1 389 ? 10.475 -14.782 31.198 1.00 32.28 389 GLY C O 1
ATOM 8809 N N . ARG C 1 390 ? 11.795 -16.590 31.365 1.00 33.93 390 ARG C N 1
ATOM 8810 C CA . ARG C 1 390 ? 13.004 -15.789 31.380 1.00 35.36 390 ARG C CA 1
ATOM 8811 C C . ARG C 1 390 ? 13.789 -15.909 30.071 1.00 37.26 390 ARG C C 1
ATOM 8812 O O . ARG C 1 390 ? 13.462 -16.734 29.211 1.00 37.47 390 ARG C O 1
ATOM 8820 N N . GLY C 1 391 ? 14.809 -15.070 29.909 1.00 38.17 391 GLY C N 1
ATOM 8821 C CA . GLY C 1 391 ? 15.617 -15.123 28.701 1.00 39.56 391 GLY C CA 1
ATOM 8822 C C . GLY C 1 391 ? 14.864 -14.735 27.441 1.00 39.44 391 GLY C C 1
ATOM 8823 O O . GLY C 1 391 ? 13.698 -14.346 27.506 1.00 39.40 391 GLY C O 1
ATOM 8824 N N . ALA C 1 392 ? 15.531 -14.838 26.294 1.00 39.82 392 ALA C N 1
ATOM 8825 C CA . ALA C 1 392 ? 14.924 -14.489 25.013 1.00 40.24 392 ALA C CA 1
ATOM 8826 C C . ALA C 1 392 ? 14.520 -15.748 24.248 1.00 39.49 392 ALA C C 1
ATOM 8827 O O . ALA C 1 392 ? 14.917 -16.858 24.599 1.00 40.71 392 ALA C O 1
ATOM 8829 N N . HIS C 1 393 ? 13.712 -15.576 23.216 1.00 37.61 393 HIS C N 1
ATOM 8830 C CA . HIS C 1 393 ? 13.272 -16.718 22.440 1.00 35.95 393 HIS C CA 1
ATOM 8831 C C . HIS C 1 393 ? 13.403 -16.435 20.958 1.00 34.42 393 HIS C C 1
ATOM 8832 O O . HIS C 1 393 ? 13.504 -15.279 20.543 1.00 33.86 393 HIS C O 1
ATOM 8839 N N . GLU C 1 394 ? 13.411 -17.498 20.163 1.00 33.37 394 GLU C N 1
ATOM 8840 C CA . GLU C 1 394 ? 13.492 -17.352 18.719 1.00 33.94 394 GLU C CA 1
ATOM 8841 C C . GLU C 1 394 ? 12.226 -18.002 18.169 1.00 32.56 394 GLU C C 1
ATOM 8842 O O . GLU C 1 394 ? 12.000 -19.194 18.341 1.00 31.80 394 GLU C O 1
ATOM 8848 N N . VAL C 1 395 ? 11.381 -17.203 17.534 1.00 32.15 395 VAL C N 1
ATOM 8849 C CA . VAL C 1 395 ? 10.143 -17.747 17.002 1.00 33.35 395 VAL C CA 1
ATOM 8850 C C . VAL C 1 395 ? 9.927 -17.455 15.522 1.00 34.28 395 VAL C C 1
ATOM 8851 O O . VAL C 1 395 ? 10.267 -16.377 15.028 1.00 35.53 395 VAL C O 1
ATOM 8855 N N . GLU C 1 396 ? 9.360 -18.436 14.823 1.00 34.46 396 GLU C N 1
ATOM 8856 C CA . GLU C 1 396 ? 9.065 -18.310 13.401 1.00 35.13 396 GLU C CA 1
ATOM 8857 C C . GLU C 1 396 ? 7.664 -18.859 13.150 1.00 32.63 396 GLU C C 1
ATOM 8858 O O . GLU C 1 396 ? 7.378 -19.998 13.506 1.00 32.54 396 GLU C O 1
ATOM 8864 N N . TYR C 1 397 ? 6.797 -18.049 12.553 1.00 31.70 397 TYR C N 1
ATOM 8865 C CA . TYR C 1 397 ? 5.426 -18.471 12.262 1.00 32.75 397 TYR C CA 1
ATOM 8866 C C . TYR C 1 397 ? 5.279 -19.094 10.878 1.00 32.96 397 TYR C C 1
ATOM 8867 O O . TYR C 1 397 ? 6.062 -18.821 9.966 1.00 32.21 397 TYR C O 1
ATOM 8876 N N . ALA C 1 398 ? 4.263 -19.933 10.732 1.00 33.31 398 ALA C N 1
ATOM 8877 C CA . ALA C 1 398 ? 3.983 -20.572 9.463 1.00 34.94 398 ALA C CA 1
ATOM 8878 C C . ALA C 1 398 ? 3.214 -19.551 8.638 1.00 36.35 398 ALA C C 1
ATOM 8879 O O . ALA C 1 398 ? 2.458 -18.756 9.194 1.00 37.06 398 ALA C O 1
ATOM 8881 N N . ASP C 1 399 ? 3.410 -19.544 7.323 1.00 37.50 399 ASP C N 1
ATOM 8882 C CA . ASP C 1 399 ? 2.662 -18.614 6.481 1.00 39.02 399 ASP C CA 1
ATOM 8883 C C . ASP C 1 399 ? 1.301 -19.259 6.297 1.00 37.60 399 ASP C C 1
ATOM 8884 O O . ASP C 1 399 ? 1.006 -19.873 5.272 1.00 37.56 399 ASP C O 1
ATOM 8889 N N . ASP C 1 400 ? 0.482 -19.106 7.330 1.00 35.31 400 ASP C N 1
ATOM 8890 C CA . ASP C 1 400 ? -0.844 -19.693 7.388 1.00 32.74 400 ASP C CA 1
ATOM 8891 C C . ASP C 1 400 ? -1.666 -18.794 8.315 1.00 33.02 400 ASP C C 1
ATOM 8892 O O . ASP C 1 400 ? -1.282 -18.575 9.465 1.00 33.60 400 ASP C O 1
ATOM 8897 N N . MET C 1 401 ? -2.774 -18.252 7.818 1.00 33.02 401 MET C N 1
ATOM 8898 C CA . MET C 1 401 ? -3.619 -17.403 8.647 1.00 32.21 401 MET C CA 1
ATOM 8899 C C . MET C 1 401 ? -4.887 -18.092 9.129 1.00 32.37 401 MET C C 1
ATOM 8900 O O . MET C 1 401 ? -5.780 -17.427 9.649 1.00 33.27 401 MET C O 1
ATOM 8905 N N . VAL C 1 402 ? -4.971 -19.412 8.940 1.00 30.75 402 VAL C N 1
ATOM 8906 C CA . VAL C 1 402 ? -6.122 -20.191 9.404 1.00 30.53 402 VAL C CA 1
ATOM 8907 C C . VAL C 1 402 ? -5.639 -21.085 10.525 1.00 29.81 402 VAL C C 1
ATOM 8908 O O . VAL C 1 402 ? -6.136 -20.993 11.642 1.00 31.52 402 VAL C O 1
ATOM 8912 N N . PHE C 1 403 ? -4.682 -21.959 10.234 1.00 29.70 403 PHE C N 1
ATOM 8913 C CA . PHE C 1 403 ? -4.087 -22.809 11.268 1.00 28.97 403 PHE C CA 1
ATOM 8914 C C . PHE C 1 403 ? -2.843 -21.999 11.640 1.00 29.35 403 PHE C C 1
ATOM 8915 O O . PHE C 1 403 ? -1.749 -22.188 11.090 1.00 28.86 403 PHE C O 1
ATOM 8923 N N . HIS C 1 404 ? -3.057 -21.085 12.583 1.00 26.51 404 HIS C N 1
ATOM 8924 C CA . HIS C 1 404 ? -2.071 -20.113 13.014 1.00 25.48 404 HIS C CA 1
ATOM 8925 C C . HIS C 1 404 ? -1.128 -20.429 14.183 1.00 25.64 404 HIS C C 1
ATOM 8926 O O . HIS C 1 404 ? -1.568 -20.688 15.297 1.00 26.15 404 HIS C O 1
ATOM 8933 N N . GLY C 1 405 ? 0.180 -20.390 13.927 1.00 24.34 405 GLY C N 1
ATOM 8934 C CA . GLY C 1 405 ? 1.133 -20.678 14.987 1.00 25.20 405 GLY C CA 1
ATOM 8935 C C . GLY C 1 405 ? 2.592 -20.787 14.565 1.00 27.99 405 GLY C C 1
ATOM 8936 O O . GLY C 1 405 ? 2.903 -20.817 13.368 1.00 27.48 405 GLY C O 1
ATOM 8937 N N . PRO C 1 406 ? 3.520 -20.853 15.537 1.00 28.61 406 PRO C N 1
ATOM 8938 C CA . PRO C 1 406 ? 4.961 -20.958 15.270 1.00 30.13 406 PRO C CA 1
ATOM 8939 C C . PRO C 1 406 ? 5.350 -22.305 14.668 1.00 31.06 406 PRO C C 1
ATOM 8940 O O . PRO C 1 406 ? 4.850 -23.339 15.108 1.00 31.19 406 PRO C O 1
ATOM 8944 N N . THR C 1 407 ? 6.234 -22.294 13.669 1.00 32.06 407 THR C N 1
ATOM 8945 C CA . THR C 1 407 ? 6.704 -23.541 13.073 1.00 33.95 407 THR C CA 1
ATOM 8946 C C . THR C 1 407 ? 7.858 -24.015 13.955 1.00 35.97 407 THR C C 1
ATOM 8947 O O . THR C 1 407 ? 8.265 -25.182 13.926 1.00 36.06 407 THR C O 1
ATOM 8951 N N . ARG C 1 408 ? 8.368 -23.089 14.763 1.00 37.37 408 ARG C N 1
ATOM 8952 C CA . ARG C 1 408 ? 9.462 -23.392 15.680 1.00 37.88 408 ARG C CA 1
ATOM 8953 C C . ARG C 1 408 ? 9.548 -22.312 16.757 1.00 37.02 408 ARG C C 1
ATOM 8954 O O . ARG C 1 408 ? 9.334 -21.134 16.473 1.00 36.48 408 ARG C O 1
ATOM 8962 N N . LEU C 1 409 ? 9.855 -22.723 17.984 1.00 36.69 409 LEU C N 1
ATOM 8963 C CA . LEU C 1 409 ? 9.984 -21.789 19.102 1.00 38.25 409 LEU C CA 1
ATOM 8964 C C . LEU C 1 409 ? 11.178 -22.196 19.952 1.00 38.51 409 LEU C C 1
ATOM 8965 O O . LEU C 1 409 ? 11.087 -23.079 20.807 1.00 35.60 409 LEU C O 1
ATOM 8970 N N . LEU C 1 410 ? 12.306 -21.545 19.692 1.00 41.84 410 LEU C N 1
ATOM 8971 C CA . LEU C 1 410 ? 13.531 -21.835 20.422 1.00 45.77 410 LEU C CA 1
ATOM 8972 C C . LEU C 1 410 ? 13.568 -21.040 21.707 1.00 48.07 410 LEU C C 1
ATOM 8973 O O . LEU C 1 410 ? 13.207 -19.864 21.738 1.00 48.00 410 LEU C O 1
ATOM 8978 N N . LEU C 1 411 ? 14.007 -21.701 22.770 1.00 52.38 411 LEU C N 1
ATOM 8979 C CA . LEU C 1 411 ? 14.070 -21.078 24.074 1.00 56.87 411 LEU C CA 1
ATOM 8980 C C . LEU C 1 411 ? 15.480 -20.996 24.647 1.00 59.70 411 LEU C C 1
ATOM 8981 O O . LEU C 1 411 ? 16.221 -21.981 24.667 1.00 59.58 411 LEU C O 1
ATOM 8986 N N . ASP C 1 412 ? 15.820 -19.800 25.116 1.00 63.61 412 ASP C N 1
ATOM 8987 C CA . ASP C 1 412 ? 17.101 -19.492 25.723 1.00 67.06 412 ASP C CA 1
ATOM 8988 C C . ASP C 1 412 ? 17.098 -20.098 27.120 1.00 68.91 412 ASP C C 1
ATOM 8989 O O . ASP C 1 412 ? 16.385 -19.606 28.003 1.00 70.31 412 ASP C O 1
ATOM 8994 N N . LEU C 1 413 ? 17.854 -21.169 27.328 1.00 70.40 413 LEU C N 1
ATOM 8995 C CA . LEU C 1 413 ? 17.905 -21.776 28.652 1.00 72.40 413 LEU C CA 1
ATOM 8996 C C . LEU C 1 413 ? 19.356 -21.936 29.104 1.00 75.15 413 LEU C C 1
ATOM 8997 O O . LEU C 1 413 ? 20.249 -21.771 28.296 1.00 75.68 413 LEU C O 1
ATOM 9002 N N . PRO C 1 414 ? 19.627 -22.200 30.397 1.00 77.19 414 PRO C N 1
ATOM 9003 C CA . PRO C 1 414 ? 18.779 -22.382 31.575 1.00 78.02 414 PRO C CA 1
ATOM 9004 C C . PRO C 1 414 ? 17.472 -21.621 31.567 1.00 78.68 414 PRO C C 1
ATOM 9005 O O . PRO C 1 414 ? 16.681 -21.731 32.507 1.00 80.33 414 PRO C O 1
ATOM 9009 N N . THR D 1 5 ? 35.983 5.884 4.324 1.00 44.45 5 THR D N 1
ATOM 9010 C CA . THR D 1 5 ? 35.707 4.554 3.699 1.00 44.62 5 THR D CA 1
ATOM 9011 C C . THR D 1 5 ? 36.656 3.457 4.175 1.00 44.04 5 THR D C 1
ATOM 9012 O O . THR D 1 5 ? 37.701 3.712 4.793 1.00 45.08 5 THR D O 1
ATOM 9016 N N . LEU D 1 6 ? 36.258 2.223 3.887 1.00 41.41 6 LEU D N 1
ATOM 9017 C CA . LEU D 1 6 ? 37.020 1.030 4.233 1.00 37.91 6 LEU D CA 1
ATOM 9018 C C . LEU D 1 6 ? 37.011 0.183 2.970 1.00 35.25 6 LEU D C 1
ATOM 9019 O O . LEU D 1 6 ? 36.055 0.232 2.197 1.00 34.73 6 LEU D O 1
ATOM 9024 N N . PRO D 1 7 ? 38.070 -0.607 2.739 1.00 32.31 7 PRO D N 1
ATOM 9025 C CA . PRO D 1 7 ? 38.103 -1.443 1.535 1.00 31.64 7 PRO D CA 1
ATOM 9026 C C . PRO D 1 7 ? 37.033 -2.535 1.567 1.00 32.03 7 PRO D C 1
ATOM 9027 O O . PRO D 1 7 ? 36.448 -2.799 2.615 1.00 32.93 7 PRO D O 1
ATOM 9031 N N . ARG D 1 8 ? 36.768 -3.159 0.423 1.00 32.01 8 ARG D N 1
ATOM 9032 C CA . ARG D 1 8 ? 35.770 -4.221 0.368 1.00 32.31 8 ARG D CA 1
ATOM 9033 C C . ARG D 1 8 ? 36.243 -5.313 1.301 1.00 32.43 8 ARG D C 1
ATOM 9034 O O . ARG D 1 8 ? 37.421 -5.654 1.313 1.00 32.42 8 ARG D O 1
ATOM 9042 N N . PHE D 1 9 ? 35.322 -5.876 2.074 1.00 32.32 9 PHE D N 1
ATOM 9043 C CA . PHE D 1 9 ? 35.699 -6.919 3.019 1.00 30.66 9 PHE D CA 1
ATOM 9044 C C . PHE D 1 9 ? 35.713 -8.300 2.389 1.00 30.62 9 PHE D C 1
ATOM 9045 O O . PHE D 1 9 ? 34.923 -8.609 1.498 1.00 30.85 9 PHE D O 1
ATOM 9053 N N . ASP D 1 10 ? 36.628 -9.131 2.869 1.00 29.56 10 ASP D N 1
ATOM 9054 C CA . ASP D 1 10 ? 36.782 -10.489 2.373 1.00 29.26 10 ASP D CA 1
ATOM 9055 C C . ASP D 1 10 ? 37.785 -11.181 3.303 1.00 28.38 10 ASP D C 1
ATOM 9056 O O . ASP D 1 10 ? 38.747 -10.553 3.748 1.00 28.75 10 ASP D O 1
ATOM 9061 N N . LEU D 1 11 ? 37.561 -12.455 3.618 1.00 27.95 11 LEU D N 1
ATOM 9062 C CA . LEU D 1 11 ? 38.452 -13.172 4.531 1.00 28.88 11 LEU D CA 1
ATOM 9063 C C . LEU D 1 11 ? 39.721 -13.708 3.883 1.00 32.52 11 LEU D C 1
ATOM 9064 O O . LEU D 1 11 ? 40.620 -14.216 4.571 1.00 34.27 11 LEU D O 1
ATOM 9069 N N . MET D 1 12 ? 39.799 -13.574 2.562 1.00 34.89 12 MET D N 1
ATOM 9070 C CA . MET D 1 12 ? 40.964 -14.018 1.804 1.00 37.15 12 MET D CA 1
ATOM 9071 C C . MET D 1 12 ? 41.912 -12.850 1.538 1.00 38.80 12 MET D C 1
ATOM 9072 O O . MET D 1 12 ? 41.478 -11.708 1.394 1.00 40.30 12 MET D O 1
ATOM 9077 N N . GLY D 1 13 ? 43.206 -13.139 1.470 1.00 39.25 13 GLY D N 1
ATOM 9078 C CA . GLY D 1 13 ? 44.180 -12.098 1.193 1.00 40.27 13 GLY D CA 1
ATOM 9079 C C . GLY D 1 13 ? 44.359 -11.046 2.269 1.00 40.47 13 GLY D C 1
ATOM 9080 O O . GLY D 1 13 ? 44.421 -9.850 1.969 1.00 41.17 13 GLY D O 1
ATOM 9081 N N . TRP D 1 14 ? 44.449 -11.490 3.521 1.00 40.43 14 TRP D N 1
ATOM 9082 C CA . TRP D 1 14 ? 44.633 -10.590 4.658 1.00 40.05 14 TRP D CA 1
ATOM 9083 C C . TRP D 1 14 ? 46.108 -10.348 4.922 1.00 42.47 14 TRP D C 1
ATOM 9084 O O . TRP D 1 14 ? 46.938 -11.246 4.753 1.00 45.09 14 TRP D O 1
ATOM 9095 N N . ASP D 1 15 ? 46.434 -9.134 5.350 1.00 44.07 15 ASP D N 1
ATOM 9096 C CA . ASP D 1 15 ? 47.813 -8.809 5.665 1.00 44.82 15 ASP D CA 1
ATOM 9097 C C . ASP D 1 15 ? 48.194 -9.605 6.903 1.00 45.01 15 ASP D C 1
ATOM 9098 O O . ASP D 1 15 ? 47.425 -9.693 7.864 1.00 46.34 15 ASP D O 1
ATOM 9103 N N . LYS D 1 16 ? 49.388 -10.184 6.872 1.00 44.48 16 LYS D N 1
ATOM 9104 C CA . LYS D 1 16 ? 49.892 -10.995 7.972 1.00 43.62 16 LYS D CA 1
ATOM 9105 C C . LYS D 1 16 ? 49.798 -10.320 9.341 1.00 42.02 16 LYS D C 1
ATOM 9106 O O . LYS D 1 16 ? 49.646 -10.994 10.362 1.00 41.37 16 LYS D O 1
ATOM 9112 N N . LYS D 1 17 ? 49.910 -8.996 9.370 1.00 39.81 17 LYS D N 1
ATOM 9113 C CA . LYS D 1 17 ? 49.829 -8.283 10.640 1.00 38.42 17 LYS D CA 1
ATOM 9114 C C . LYS D 1 17 ? 48.396 -8.241 11.150 1.00 36.24 17 LYS D C 1
ATOM 9115 O O . LYS D 1 17 ? 48.159 -8.253 12.356 1.00 36.49 17 LYS D O 1
ATOM 9121 N N . ASP D 1 18 ? 47.437 -8.192 10.234 1.00 35.17 18 ASP D N 1
ATOM 9122 C CA . ASP D 1 18 ? 46.031 -8.172 10.623 1.00 33.81 18 ASP D CA 1
ATOM 9123 C C . ASP D 1 18 ? 45.559 -9.575 11.003 1.00 31.74 18 ASP D C 1
ATOM 9124 O O . ASP D 1 18 ? 44.620 -9.742 11.774 1.00 30.50 18 ASP D O 1
ATOM 9129 N N . ILE D 1 19 ? 46.204 -10.584 10.440 1.00 29.43 19 ILE D N 1
ATOM 9130 C CA . ILE D 1 19 ? 45.864 -11.959 10.758 1.00 27.90 19 ILE D CA 1
ATOM 9131 C C . ILE D 1 19 ? 46.231 -12.169 12.213 1.00 29.38 19 ILE D C 1
ATOM 9132 O O . ILE D 1 19 ? 45.509 -12.831 12.957 1.00 30.35 19 ILE D O 1
ATOM 9137 N N . ALA D 1 20 ? 47.356 -11.583 12.617 1.00 30.52 20 ALA D N 1
ATOM 9138 C CA . ALA D 1 20 ? 47.844 -11.674 13.991 1.00 31.53 20 ALA D CA 1
ATOM 9139 C C . ALA D 1 20 ? 46.862 -11.013 14.961 1.00 32.30 20 ALA D C 1
ATOM 9140 O O . ALA D 1 20 ? 46.654 -11.494 16.074 1.00 34.36 20 ALA D O 1
ATOM 9142 N N . ASP D 1 21 ? 46.279 -9.893 14.553 1.00 32.56 21 ASP D N 1
ATOM 9143 C CA . ASP D 1 21 ? 45.290 -9.226 15.394 1.00 33.92 21 ASP D CA 1
ATOM 9144 C C . ASP D 1 21 ? 44.159 -8.680 14.537 1.00 32.86 21 ASP D C 1
ATOM 9145 O O . ASP D 1 21 ? 44.170 -7.517 14.122 1.00 30.50 21 ASP D O 1
ATOM 9150 N N . PRO D 1 22 ? 43.149 -9.525 14.278 1.00 31.43 22 PRO D N 1
ATOM 9151 C CA . PRO D 1 22 ? 41.964 -9.231 13.469 1.00 29.57 22 PRO D CA 1
ATOM 9152 C C . PRO D 1 22 ? 40.854 -8.440 14.137 1.00 28.72 22 PRO D C 1
ATOM 9153 O O . PRO D 1 22 ? 40.046 -7.807 13.459 1.00 26.90 22 PRO D O 1
ATOM 9157 N N . TYR D 1 23 ? 40.814 -8.462 15.462 1.00 28.10 23 TYR D N 1
ATOM 9158 C CA . TYR D 1 23 ? 39.748 -7.799 16.173 1.00 28.79 23 TYR D CA 1
ATOM 9159 C C . TYR D 1 23 ? 39.601 -6.298 15.908 1.00 29.94 23 TYR D C 1
ATOM 9160 O O . TYR D 1 23 ? 38.481 -5.798 15.799 1.00 31.44 23 TYR D O 1
ATOM 9169 N N . PRO D 1 24 ? 40.717 -5.560 15.772 1.00 30.07 24 PRO D N 1
ATOM 9170 C CA . PRO D 1 24 ? 40.546 -4.128 15.504 1.00 29.79 24 PRO D CA 1
ATOM 9171 C C . PRO D 1 24 ? 39.945 -3.944 14.109 1.00 29.89 24 PRO D C 1
ATOM 9172 O O . PRO D 1 24 ? 39.295 -2.944 13.827 1.00 29.13 24 PRO D O 1
ATOM 9176 N N . VAL D 1 25 ? 40.169 -4.930 13.246 1.00 29.62 25 VAL D N 1
ATOM 9177 C CA . VAL D 1 25 ? 39.634 -4.896 11.890 1.00 29.53 25 VAL D CA 1
ATOM 9178 C C . VAL D 1 25 ? 38.128 -5.106 11.964 1.00 30.26 25 VAL D C 1
ATOM 9179 O O . VAL D 1 25 ? 37.348 -4.373 11.351 1.00 30.71 25 VAL D O 1
ATOM 9183 N N . TYR D 1 26 ? 37.721 -6.109 12.732 1.00 30.18 26 TYR D N 1
ATOM 9184 C CA . TYR D 1 26 ? 36.308 -6.399 12.898 1.00 29.24 26 TYR D CA 1
ATOM 9185 C C . TYR D 1 26 ? 35.604 -5.178 13.480 1.00 29.10 26 TYR D C 1
ATOM 9186 O O . TYR D 1 26 ? 34.538 -4.778 13.014 1.00 27.88 26 TYR D O 1
ATOM 9195 N N . ARG D 1 27 ? 36.219 -4.589 14.497 1.00 30.78 27 ARG D N 1
ATOM 9196 C CA . ARG D 1 27 ? 35.647 -3.425 15.152 1.00 33.24 27 ARG D CA 1
ATOM 9197 C C . ARG D 1 27 ? 35.337 -2.271 14.200 1.00 34.00 27 ARG D C 1
ATOM 9198 O O . ARG D 1 27 ? 34.250 -1.696 14.266 1.00 34.60 27 ARG D O 1
ATOM 9206 N N . ARG D 1 28 ? 36.283 -1.938 13.320 1.00 34.69 28 ARG D N 1
ATOM 9207 C CA . ARG D 1 28 ? 36.102 -0.850 12.363 1.00 35.91 28 ARG D CA 1
ATOM 9208 C C . ARG D 1 28 ? 34.914 -1.095 11.454 1.00 35.90 28 ARG D C 1
ATOM 9209 O O . ARG D 1 28 ? 34.108 -0.198 11.205 1.00 36.15 28 ARG D O 1
ATOM 9217 N N . TYR D 1 29 ? 34.812 -2.312 10.938 1.00 35.72 29 TYR D N 1
ATOM 9218 C CA . TYR D 1 29 ? 33.704 -2.624 10.056 1.00 35.22 29 TYR D CA 1
ATOM 9219 C C . TYR D 1 29 ? 32.408 -2.692 10.826 1.00 34.70 29 TYR D C 1
ATOM 9220 O O . TYR D 1 29 ? 31.385 -2.197 10.357 1.00 34.99 29 TYR D O 1
ATOM 9229 N N . ARG D 1 30 ? 32.450 -3.290 12.013 1.00 34.87 30 ARG D N 1
ATOM 9230 C CA . ARG D 1 30 ? 31.251 -3.413 12.830 1.00 35.60 30 ARG D CA 1
ATOM 9231 C C . ARG D 1 30 ? 30.698 -2.048 13.244 1.00 36.72 30 ARG D C 1
ATOM 9232 O O . ARG D 1 30 ? 29.480 -1.858 13.300 1.00 36.53 30 ARG D O 1
ATOM 9240 N N . GLU D 1 31 ? 31.585 -1.099 13.541 1.00 36.57 31 GLU D N 1
ATOM 9241 C CA . GLU D 1 31 ? 31.144 0.239 13.922 1.00 35.63 31 GLU D CA 1
ATOM 9242 C C . GLU D 1 31 ? 30.570 0.972 12.697 1.00 36.00 31 GLU D C 1
ATOM 9243 O O . GLU D 1 31 ? 29.649 1.776 12.818 1.00 36.35 31 GLU D O 1
ATOM 9249 N N . ALA D 1 32 ? 31.097 0.664 11.514 1.00 36.25 32 ALA D N 1
ATOM 9250 C CA . ALA D 1 32 ? 30.629 1.279 10.274 1.00 36.54 32 ALA D CA 1
ATOM 9251 C C . ALA D 1 32 ? 29.215 0.796 9.893 1.00 37.54 32 ALA D C 1
ATOM 9252 O O . ALA D 1 32 ? 28.342 1.592 9.531 1.00 37.91 32 ALA D O 1
ATOM 9254 N N . ALA D 1 33 ? 28.999 -0.512 9.974 1.00 37.34 33 ALA D N 1
ATOM 9255 C CA . ALA D 1 33 ? 27.703 -1.105 9.655 1.00 36.90 33 ALA D CA 1
ATOM 9256 C C . ALA D 1 33 ? 27.697 -2.563 10.089 1.00 36.98 33 ALA D C 1
ATOM 9257 O O . ALA D 1 33 ? 28.704 -3.260 9.963 1.00 36.58 33 ALA D O 1
ATOM 9259 N N . PRO D 1 34 ? 26.551 -3.048 10.592 1.00 36.83 34 PRO D N 1
ATOM 9260 C CA . PRO D 1 34 ? 26.385 -4.430 11.061 1.00 35.87 34 PRO D CA 1
ATOM 9261 C C . PRO D 1 34 ? 26.631 -5.504 10.005 1.00 35.03 34 PRO D C 1
ATOM 9262 O O . PRO D 1 34 ? 27.139 -6.587 10.301 1.00 35.23 34 PRO D O 1
ATOM 9266 N N . VAL D 1 35 ? 26.259 -5.190 8.774 1.00 33.78 35 VAL D N 1
ATOM 9267 C CA . VAL D 1 35 ? 26.420 -6.116 7.662 1.00 33.76 35 VAL D CA 1
ATOM 9268 C C . VAL D 1 35 ? 27.139 -5.394 6.534 1.00 33.64 35 VAL D C 1
ATOM 9269 O O . VAL D 1 35 ? 26.887 -4.219 6.280 1.00 34.94 35 VAL D O 1
ATOM 9273 N N . HIS D 1 36 ? 28.040 -6.097 5.866 1.00 33.04 36 HIS D N 1
ATOM 9274 C CA . HIS D 1 36 ? 28.794 -5.514 4.767 1.00 33.90 36 HIS D CA 1
ATOM 9275 C C . HIS D 1 36 ? 28.646 -6.373 3.518 1.00 34.93 36 HIS D C 1
ATOM 9276 O O . HIS D 1 36 ? 28.815 -7.598 3.568 1.00 34.84 36 HIS D O 1
ATOM 9283 N N . ARG D 1 37 ? 28.317 -5.731 2.401 1.00 35.06 37 ARG D N 1
ATOM 9284 C CA . ARG D 1 37 ? 28.177 -6.458 1.155 1.00 35.87 37 ARG D CA 1
ATOM 9285 C C . ARG D 1 37 ? 29.444 -6.354 0.336 1.00 37.82 37 ARG D C 1
ATOM 9286 O O . ARG D 1 37 ? 30.031 -5.275 0.218 1.00 38.34 37 ARG D O 1
ATOM 9294 N N . THR D 1 38 ? 29.885 -7.480 -0.210 1.00 38.93 38 THR D N 1
ATOM 9295 C CA . THR D 1 38 ? 31.062 -7.476 -1.064 1.00 40.80 38 THR D CA 1
ATOM 9296 C C . THR D 1 38 ? 30.598 -8.125 -2.359 1.00 41.82 38 THR D C 1
ATOM 9297 O O . THR D 1 38 ? 30.390 -9.333 -2.440 1.00 40.14 38 THR D O 1
ATOM 9301 N N . ALA D 1 39 ? 30.411 -7.266 -3.357 1.00 43.92 39 ALA D N 1
ATOM 9302 C CA . ALA D 1 39 ? 29.899 -7.662 -4.662 1.00 46.91 39 ALA D CA 1
ATOM 9303 C C . ALA D 1 39 ? 30.791 -8.534 -5.530 1.00 49.78 39 ALA D C 1
ATOM 9304 O O . ALA D 1 39 ? 32.023 -8.482 -5.456 1.00 51.21 39 ALA D O 1
ATOM 9306 N N . SER D 1 40 ? 30.135 -9.336 -6.360 1.00 53.03 40 SER D N 1
ATOM 9307 C CA . SER D 1 40 ? 30.802 -10.211 -7.317 1.00 55.73 40 SER D CA 1
ATOM 9308 C C . SER D 1 40 ? 30.628 -9.510 -8.669 1.00 57.02 40 SER D C 1
ATOM 9309 O O . SER D 1 40 ? 30.072 -8.406 -8.727 1.00 57.10 40 SER D O 1
ATOM 9312 N N . GLY D 1 41 ? 31.094 -10.132 -9.743 1.00 57.79 41 GLY D N 1
ATOM 9313 C CA . GLY D 1 41 ? 30.951 -9.511 -11.045 1.00 59.07 41 GLY D CA 1
ATOM 9314 C C . GLY D 1 41 ? 29.503 -9.473 -11.480 1.00 59.59 41 GLY D C 1
ATOM 9315 O O . GLY D 1 41 ? 28.599 -9.322 -10.630 1.00 58.42 41 GLY D O 1
ATOM 9316 N N . PRO D 1 42 ? 29.248 -9.584 -12.798 1.00 60.53 42 PRO D N 1
ATOM 9317 C CA . PRO D 1 42 ? 27.908 -9.582 -13.389 1.00 59.80 42 PRO D CA 1
ATOM 9318 C C . PRO D 1 42 ? 27.367 -11.022 -13.380 1.00 59.00 42 PRO D C 1
ATOM 9319 O O . PRO D 1 42 ? 28.070 -11.971 -13.762 1.00 59.29 42 PRO D O 1
ATOM 9323 N N . GLY D 1 43 ? 26.122 -11.177 -12.936 1.00 56.91 43 GLY D N 1
ATOM 9324 C CA . GLY D 1 43 ? 25.540 -12.502 -12.820 1.00 53.89 43 GLY D CA 1
ATOM 9325 C C . GLY D 1 43 ? 25.572 -12.892 -11.355 1.00 52.78 43 GLY D C 1
ATOM 9326 O O . GLY D 1 43 ? 24.578 -13.394 -10.813 1.00 53.52 43 GLY D O 1
ATOM 9327 N N . LYS D 1 44 ? 26.716 -12.653 -10.709 1.00 50.86 44 LYS D N 1
ATOM 9328 C CA . LYS D 1 44 ? 26.929 -12.935 -9.281 1.00 48.97 44 LYS D CA 1
ATOM 9329 C C . LYS D 1 44 ? 26.505 -14.362 -8.899 1.00 47.89 44 LYS D C 1
ATOM 9330 O O . LYS D 1 44 ? 26.620 -15.275 -9.756 1.00 51.13 44 LYS D O 1
ATOM 9336 N N . PRO D 1 45 ? 26.017 -14.616 -7.655 1.00 44.44 45 PRO D N 1
ATOM 9337 C CA . PRO D 1 45 ? 25.706 -13.926 -6.391 1.00 40.86 45 PRO D CA 1
ATOM 9338 C C . PRO D 1 45 ? 26.832 -13.257 -5.599 1.00 36.95 45 PRO D C 1
ATOM 9339 O O . PRO D 1 45 ? 28.008 -13.587 -5.723 1.00 36.51 45 PRO D O 1
ATOM 9343 N N . ASP D 1 46 ? 26.410 -12.318 -4.763 1.00 34.54 46 ASP D N 1
ATOM 9344 C CA . ASP D 1 46 ? 27.248 -11.523 -3.869 1.00 31.62 46 ASP D CA 1
ATOM 9345 C C . ASP D 1 46 ? 27.340 -12.135 -2.471 1.00 29.03 46 ASP D C 1
ATOM 9346 O O . ASP D 1 46 ? 26.567 -13.019 -2.093 1.00 24.35 46 ASP D O 1
ATOM 9351 N N . THR D 1 47 ? 28.268 -11.610 -1.682 1.00 27.91 47 THR D N 1
ATOM 9352 C CA . THR D 1 47 ? 28.413 -12.100 -0.327 1.00 27.88 47 THR D CA 1
ATOM 9353 C C . THR D 1 47 ? 28.219 -10.980 0.704 1.00 27.69 47 THR D C 1
ATOM 9354 O O . THR D 1 47 ? 28.529 -9.817 0.446 1.00 26.65 47 THR D O 1
ATOM 9358 N N . TYR D 1 48 ? 27.625 -11.342 1.841 1.00 27.54 48 TYR D N 1
ATOM 9359 C CA . TYR D 1 48 ? 27.365 -10.408 2.933 1.00 28.06 48 TYR D CA 1
ATOM 9360 C C . TYR D 1 48 ? 28.027 -10.911 4.202 1.00 29.74 48 TYR D C 1
ATOM 9361 O O . TYR D 1 48 ? 27.822 -12.056 4.630 1.00 28.72 48 TYR D O 1
ATOM 9370 N N . TYR D 1 49 ? 28.830 -10.037 4.794 1.00 30.29 49 TYR D N 1
ATOM 9371 C CA . TYR D 1 49 ? 29.553 -10.352 6.015 1.00 32.74 49 TYR D CA 1
ATOM 9372 C C . TYR D 1 49 ? 28.801 -9.780 7.216 1.00 33.47 49 TYR D C 1
ATOM 9373 O O . TYR D 1 49 ? 28.463 -8.597 7.236 1.00 34.26 49 TYR D O 1
ATOM 9382 N N . VAL D 1 50 ? 28.524 -10.627 8.205 1.00 32.57 50 VAL D N 1
ATOM 9383 C CA . VAL D 1 50 ? 27.790 -10.198 9.387 1.00 30.42 50 VAL D CA 1
ATOM 9384 C C . VAL D 1 50 ? 28.704 -10.099 10.595 1.00 30.02 50 VAL D C 1
ATOM 9385 O O . VAL D 1 50 ? 29.245 -11.107 11.057 1.00 29.43 50 VAL D O 1
ATOM 9389 N N . PHE D 1 51 ? 28.843 -8.872 11.104 1.00 29.31 51 PHE D N 1
ATOM 9390 C CA . PHE D 1 51 ? 29.736 -8.532 12.217 1.00 28.54 51 PHE D CA 1
ATOM 9391 C C . PHE D 1 51 ? 29.135 -8.436 13.623 1.00 28.51 51 PHE D C 1
ATOM 9392 O O . PHE D 1 51 ? 29.866 -8.454 14.618 1.00 28.04 51 PHE D O 1
ATOM 9400 N N . THR D 1 52 ? 27.818 -8.324 13.703 1.00 28.47 52 THR D N 1
ATOM 9401 C CA . THR D 1 52 ? 27.133 -8.166 14.976 1.00 27.66 52 THR D CA 1
ATOM 9402 C C . THR D 1 52 ? 26.689 -9.457 15.644 1.00 26.87 52 THR D C 1
ATOM 9403 O O . THR D 1 52 ? 26.282 -10.392 14.966 1.00 27.23 52 THR D O 1
ATOM 9407 N N . TYR D 1 53 ? 26.762 -9.506 16.977 1.00 25.92 53 TYR D N 1
ATOM 9408 C CA . TYR D 1 53 ? 26.351 -10.699 17.709 1.00 24.37 53 TYR D CA 1
ATOM 9409 C C . TYR D 1 53 ? 24.912 -11.074 17.391 1.00 25.16 53 TYR D C 1
ATOM 9410 O O . TYR D 1 53 ? 24.636 -12.218 17.040 1.00 24.26 53 TYR D O 1
ATOM 9419 N N . ASP D 1 54 ? 23.990 -10.122 17.504 1.00 25.39 54 ASP D N 1
ATOM 9420 C CA . ASP D 1 54 ? 22.589 -10.441 17.228 1.00 25.30 54 ASP D CA 1
ATOM 9421 C C . ASP D 1 54 ? 22.336 -10.902 15.794 1.00 25.45 54 ASP D C 1
ATOM 9422 O O . ASP D 1 54 ? 21.577 -11.848 15.578 1.00 24.52 54 ASP D O 1
ATOM 9427 N N . ASP D 1 55 ? 22.956 -10.248 14.812 1.00 25.65 55 ASP D N 1
ATOM 9428 C CA . ASP D 1 55 ? 22.761 -10.647 13.419 1.00 25.20 55 ASP D CA 1
ATOM 9429 C C . ASP D 1 55 ? 23.390 -12.023 13.162 1.00 24.15 55 ASP D C 1
ATOM 9430 O O . ASP D 1 55 ? 22.892 -12.796 12.348 1.00 24.78 55 ASP D O 1
ATOM 9435 N N . VAL D 1 56 ? 24.489 -12.322 13.850 1.00 23.16 56 VAL D N 1
ATOM 9436 C CA . VAL D 1 56 ? 25.152 -13.616 13.682 1.00 22.92 56 VAL D CA 1
ATOM 9437 C C . VAL D 1 56 ? 24.242 -14.709 14.225 1.00 23.60 56 VAL D C 1
ATOM 9438 O O . VAL D 1 56 ? 24.168 -15.807 13.676 1.00 22.44 56 VAL D O 1
ATOM 9442 N N . VAL D 1 57 ? 23.542 -14.393 15.309 1.00 25.57 57 VAL D N 1
ATOM 9443 C CA . VAL D 1 57 ? 22.610 -15.331 15.921 1.00 26.40 57 VAL D CA 1
ATOM 9444 C C . VAL D 1 57 ? 21.442 -15.562 14.957 1.00 28.14 57 VAL D C 1
ATOM 9445 O O . VAL D 1 57 ? 20.945 -16.686 14.824 1.00 28.83 57 VAL D O 1
ATOM 9449 N N . ARG D 1 58 ? 21.014 -14.487 14.292 1.00 28.84 58 ARG D N 1
ATOM 9450 C CA . ARG D 1 58 ? 19.916 -14.551 13.328 1.00 29.41 58 ARG D CA 1
ATOM 9451 C C . ARG D 1 58 ? 20.331 -15.412 12.142 1.00 30.47 58 ARG D C 1
ATOM 9452 O O . ARG D 1 58 ? 19.550 -16.240 11.663 1.00 31.92 58 ARG D O 1
ATOM 9460 N N . VAL D 1 59 ? 21.555 -15.212 11.667 1.00 31.25 59 VAL D N 1
ATOM 9461 C CA . VAL D 1 59 ? 22.060 -15.978 10.539 1.00 31.67 59 VAL D CA 1
ATOM 9462 C C . VAL D 1 59 ? 22.160 -17.468 10.883 1.00 31.80 59 VAL D C 1
ATOM 9463 O O . VAL D 1 59 ? 21.683 -18.314 10.126 1.00 32.45 59 VAL D O 1
ATOM 9467 N N . LEU D 1 60 ? 22.749 -17.789 12.029 1.00 30.97 60 LEU D N 1
ATOM 9468 C CA . LEU D 1 60 ? 22.905 -19.182 12.431 1.00 31.32 60 LEU D CA 1
ATOM 9469 C C . LEU D 1 60 ? 21.625 -19.930 12.773 1.00 32.02 60 LEU D C 1
ATOM 9470 O O . LEU D 1 60 ? 21.614 -21.161 12.804 1.00 31.74 60 LEU D O 1
ATOM 9475 N N . SER D 1 61 ? 20.548 -19.204 13.034 1.00 33.52 61 SER D N 1
ATOM 9476 C CA . SER D 1 61 ? 19.312 -19.871 13.405 1.00 37.21 61 SER D CA 1
ATOM 9477 C C . SER D 1 61 ? 18.232 -19.882 12.332 1.00 40.23 61 SER D C 1
ATOM 9478 O O . SER D 1 61 ? 17.227 -20.587 12.469 1.00 42.78 61 SER D O 1
ATOM 9481 N N . ASN D 1 62 ? 18.432 -19.107 11.269 1.00 42.29 62 ASN D N 1
ATOM 9482 C CA . ASN D 1 62 ? 17.467 -19.034 10.163 1.00 43.62 62 ASN D CA 1
ATOM 9483 C C . ASN D 1 62 ? 17.514 -20.311 9.314 1.00 43.93 62 ASN D C 1
ATOM 9484 O O . ASN D 1 62 ? 18.551 -20.624 8.724 1.00 44.36 62 ASN D O 1
ATOM 9489 N N . ARG D 1 63 ? 16.396 -21.030 9.229 1.00 44.24 63 ARG D N 1
ATOM 9490 C CA . ARG D 1 63 ? 16.360 -22.269 8.454 1.00 44.73 63 ARG D CA 1
ATOM 9491 C C . ARG D 1 63 ? 16.423 -22.032 6.940 1.00 44.47 63 ARG D C 1
ATOM 9492 O O . ARG D 1 63 ? 16.726 -22.944 6.175 1.00 42.98 63 ARG D O 1
ATOM 9500 N N . ARG D 1 64 ? 16.158 -20.801 6.514 1.00 45.46 64 ARG D N 1
ATOM 9501 C CA . ARG D 1 64 ? 16.191 -20.455 5.099 1.00 46.42 64 ARG D CA 1
ATOM 9502 C C . ARG D 1 64 ? 17.621 -20.198 4.600 1.00 46.36 64 ARG D C 1
ATOM 9503 O O . ARG D 1 64 ? 17.843 -19.924 3.422 1.00 45.20 64 ARG D O 1
ATOM 9511 N N . LEU D 1 65 ? 18.586 -20.311 5.509 1.00 46.78 65 LEU D N 1
ATOM 9512 C CA . LEU D 1 65 ? 19.998 -20.132 5.186 1.00 46.59 65 LEU D CA 1
ATOM 9513 C C . LEU D 1 65 ? 20.677 -21.486 5.359 1.00 46.63 65 LEU D C 1
ATOM 9514 O O . LEU D 1 65 ? 20.837 -21.967 6.480 1.00 46.93 65 LEU D O 1
ATOM 9519 N N . GLY D 1 66 ? 21.067 -22.100 4.249 1.00 45.97 66 GLY D N 1
ATOM 9520 C CA . GLY D 1 66 ? 21.694 -23.402 4.324 1.00 46.62 66 GLY D CA 1
ATOM 9521 C C . GLY D 1 66 ? 23.183 -23.382 4.072 1.00 47.53 66 GLY D C 1
ATOM 9522 O O . GLY D 1 66 ? 23.749 -22.340 3.774 1.00 46.08 66 GLY D O 1
ATOM 9523 N N . ARG D 1 67 ? 23.813 -24.547 4.175 1.00 49.35 67 ARG D N 1
ATOM 9524 C CA . ARG D 1 67 ? 25.246 -24.635 3.971 1.00 52.27 67 ARG D CA 1
ATOM 9525 C C . ARG D 1 67 ? 25.730 -24.707 2.524 1.00 56.21 67 ARG D C 1
ATOM 9526 O O . ARG D 1 67 ? 26.685 -24.021 2.167 1.00 58.58 67 ARG D O 1
ATOM 9534 N N . ASN D 1 68 ? 25.071 -25.514 1.696 1.00 58.81 68 ASN D N 1
ATOM 9535 C CA . ASN D 1 68 ? 25.455 -25.700 0.286 1.00 60.89 68 ASN D CA 1
ATOM 9536 C C . ASN D 1 68 ? 24.872 -24.763 -0.778 1.00 61.66 68 ASN D C 1
ATOM 9537 O O . ASN D 1 68 ? 23.653 -24.696 -0.949 1.00 61.07 68 ASN D O 1
ATOM 9542 N N . ALA D 1 69 ? 25.745 -24.098 -1.528 1.00 63.31 69 ALA D N 1
ATOM 9543 C CA . ALA D 1 69 ? 25.316 -23.218 -2.609 1.00 65.30 69 ALA D CA 1
ATOM 9544 C C . ALA D 1 69 ? 24.300 -24.013 -3.424 1.00 66.56 69 ALA D C 1
ATOM 9545 O O . ALA D 1 69 ? 24.665 -24.926 -4.160 1.00 67.51 69 ALA D O 1
ATOM 9547 N N . ARG D 1 70 ? 23.033 -23.656 -3.283 1.00 67.88 70 ARG D N 1
ATOM 9548 C CA . ARG D 1 70 ? 21.969 -24.352 -3.974 1.00 69.33 70 ARG D CA 1
ATOM 9549 C C . ARG D 1 70 ? 21.411 -23.551 -5.106 1.00 71.01 70 ARG D C 1
ATOM 9550 O O . ARG D 1 70 ? 21.020 -22.412 -4.927 1.00 72.02 70 ARG D O 1
ATOM 9558 N N . VAL D 1 71 ? 21.294 -24.205 -6.255 1.00 72.64 71 VAL D N 1
ATOM 9559 C CA . VAL D 1 71 ? 20.714 -23.596 -7.449 1.00 72.86 71 VAL D CA 1
ATOM 9560 C C . VAL D 1 71 ? 19.192 -23.345 -7.283 1.00 72.59 71 VAL D C 1
ATOM 9561 O O . VAL D 1 71 ? 18.376 -23.745 -8.122 1.00 71.59 71 VAL D O 1
ATOM 9565 N N . ARG D 1 88 ? 39.812 -38.454 -7.390 1.00 58.76 88 ARG D N 1
ATOM 9566 C CA . ARG D 1 88 ? 40.331 -37.869 -6.164 1.00 58.20 88 ARG D CA 1
ATOM 9567 C C . ARG D 1 88 ? 39.792 -38.540 -4.909 1.00 57.77 88 ARG D C 1
ATOM 9568 O O . ARG D 1 88 ? 38.584 -38.578 -4.657 1.00 57.55 88 ARG D O 1
ATOM 9576 N N . ALA D 1 89 ? 40.724 -39.106 -4.144 1.00 57.79 89 ALA D N 1
ATOM 9577 C CA . ALA D 1 89 ? 40.411 -39.786 -2.890 1.00 57.08 89 ALA D CA 1
ATOM 9578 C C . ALA D 1 89 ? 40.035 -38.685 -1.912 1.00 55.88 89 ALA D C 1
ATOM 9579 O O . ALA D 1 89 ? 39.476 -38.934 -0.845 1.00 55.35 89 ALA D O 1
ATOM 9581 N N . LEU D 1 90 ? 40.364 -37.460 -2.308 1.00 54.44 90 LEU D N 1
ATOM 9582 C CA . LEU D 1 90 ? 40.078 -36.263 -1.538 1.00 54.45 90 LEU D CA 1
ATOM 9583 C C . LEU D 1 90 ? 38.579 -36.009 -1.609 1.00 54.14 90 LEU D C 1
ATOM 9584 O O . LEU D 1 90 ? 37.916 -35.823 -0.591 1.00 55.08 90 LEU D O 1
ATOM 9589 N N . ARG D 1 91 ? 38.068 -36.003 -2.837 1.00 52.93 91 ARG D N 1
ATOM 9590 C CA . ARG D 1 91 ? 36.653 -35.804 -3.131 1.00 51.77 91 ARG D CA 1
ATOM 9591 C C . ARG D 1 91 ? 35.785 -36.813 -2.391 1.00 51.94 91 ARG D C 1
ATOM 9592 O O . ARG D 1 91 ? 34.694 -36.492 -1.917 1.00 52.27 91 ARG D O 1
ATOM 9600 N N . THR D 1 92 ? 36.266 -38.048 -2.320 1.00 51.67 92 THR D N 1
ATOM 9601 C CA . THR D 1 92 ? 35.499 -39.101 -1.673 1.00 52.09 92 THR D CA 1
ATOM 9602 C C . THR D 1 92 ? 35.596 -39.039 -0.147 1.00 52.82 92 THR D C 1
ATOM 9603 O O . THR D 1 92 ? 34.642 -39.374 0.555 1.00 53.29 92 THR D O 1
ATOM 9607 N N . VAL D 1 93 ? 36.744 -38.595 0.360 1.00 53.78 93 VAL D N 1
ATOM 9608 C CA . VAL D 1 93 ? 36.964 -38.475 1.800 1.00 54.98 93 VAL D CA 1
ATOM 9609 C C . VAL D 1 93 ? 36.101 -37.359 2.370 1.00 56.94 93 VAL D C 1
ATOM 9610 O O . VAL D 1 93 ? 35.426 -37.531 3.387 1.00 58.90 93 VAL D O 1
ATOM 9614 N N . VAL D 1 94 ? 36.127 -36.215 1.698 1.00 57.78 94 VAL D N 1
ATOM 9615 C CA . VAL D 1 94 ? 35.384 -35.049 2.146 1.00 58.70 94 VAL D CA 1
ATOM 9616 C C . VAL D 1 94 ? 33.890 -35.008 1.821 1.00 60.29 94 VAL D C 1
ATOM 9617 O O . VAL D 1 94 ? 33.155 -34.212 2.410 1.00 60.36 94 VAL D O 1
ATOM 9621 N N . GLU D 1 95 ? 33.432 -35.868 0.912 1.00 62.10 95 GLU D N 1
ATOM 9622 C CA . GLU D 1 95 ? 32.020 -35.871 0.517 1.00 63.34 95 GLU D CA 1
ATOM 9623 C C . GLU D 1 95 ? 30.985 -36.253 1.576 1.00 63.27 95 GLU D C 1
ATOM 9624 O O . GLU D 1 95 ? 29.843 -35.804 1.503 1.00 63.03 95 GLU D O 1
ATOM 9630 N N . ASN D 1 96 ? 31.371 -37.057 2.561 1.00 63.42 96 ASN D N 1
ATOM 9631 C CA . ASN D 1 96 ? 30.435 -37.478 3.605 1.00 64.17 96 ASN D CA 1
ATOM 9632 C C . ASN D 1 96 ? 30.681 -36.784 4.953 1.00 63.05 96 ASN D C 1
ATOM 9633 O O . ASN D 1 96 ? 30.130 -37.192 5.982 1.00 63.96 96 ASN D O 1
ATOM 9638 N N . TRP D 1 97 ? 31.521 -35.754 4.947 1.00 59.97 97 TRP D N 1
ATOM 9639 C CA . TRP D 1 97 ? 31.838 -35.017 6.166 1.00 56.29 97 TRP D CA 1
ATOM 9640 C C . TRP D 1 97 ? 30.597 -34.280 6.664 1.00 55.62 97 TRP D C 1
ATOM 9641 O O . TRP D 1 97 ? 30.052 -33.426 5.966 1.00 54.66 97 TRP D O 1
ATOM 9652 N N . LEU D 1 98 ? 30.155 -34.620 7.873 1.00 55.32 98 LEU D N 1
ATOM 9653 C CA . LEU D 1 98 ? 28.963 -34.013 8.461 1.00 54.09 98 LEU D CA 1
ATOM 9654 C C . LEU D 1 98 ? 28.947 -32.490 8.454 1.00 53.99 98 LEU D C 1
ATOM 9655 O O . LEU D 1 98 ? 27.881 -31.884 8.360 1.00 53.75 98 LEU D O 1
ATOM 9660 N N . VAL D 1 99 ? 30.119 -31.871 8.550 1.00 54.79 99 VAL D N 1
ATOM 9661 C CA . VAL D 1 99 ? 30.204 -30.414 8.572 1.00 56.20 99 VAL D CA 1
ATOM 9662 C C . VAL D 1 99 ? 29.898 -29.768 7.213 1.00 58.02 99 VAL D C 1
ATOM 9663 O O . VAL D 1 99 ? 29.821 -28.540 7.110 1.00 58.59 99 VAL D O 1
ATOM 9667 N N . PHE D 1 100 ? 29.724 -30.591 6.176 1.00 59.75 100 PHE D N 1
ATOM 9668 C CA . PHE D 1 100 ? 29.421 -30.085 4.832 1.00 61.14 100 PHE D CA 1
ATOM 9669 C C . PHE D 1 100 ? 28.008 -30.441 4.344 1.00 62.55 100 PHE D C 1
ATOM 9670 O O . PHE D 1 100 ? 27.642 -30.110 3.216 1.00 62.66 100 PHE D O 1
ATOM 9678 N N . LEU D 1 101 ? 27.213 -31.093 5.192 1.00 63.45 101 LEU D N 1
ATOM 9679 C CA . LEU D 1 101 ? 25.858 -31.516 4.810 1.00 62.59 101 LEU D CA 1
ATOM 9680 C C . LEU D 1 101 ? 24.718 -30.623 5.325 1.00 63.76 101 LEU D C 1
ATOM 9681 O O . LEU D 1 101 ? 24.786 -30.076 6.431 1.00 62.71 101 LEU D O 1
ATOM 9686 N N . ASP D 1 102 ? 23.668 -30.495 4.515 1.00 65.45 102 ASP D N 1
ATOM 9687 C CA . ASP D 1 102 ? 22.495 -29.710 4.891 1.00 67.16 102 ASP D CA 1
ATOM 9688 C C . ASP D 1 102 ? 21.431 -30.642 5.462 1.00 68.34 102 ASP D C 1
ATOM 9689 O O . ASP D 1 102 ? 21.363 -31.815 5.091 1.00 67.33 102 ASP D O 1
ATOM 9694 N N . PRO D 1 103 ? 20.583 -30.122 6.370 1.00 70.25 103 PRO D N 1
ATOM 9695 C CA . PRO D 1 103 ? 19.490 -30.804 7.068 1.00 71.03 103 PRO D CA 1
ATOM 9696 C C . PRO D 1 103 ? 19.059 -32.205 6.630 1.00 71.80 103 PRO D C 1
ATOM 9697 O O . PRO D 1 103 ? 19.010 -33.118 7.455 1.00 72.57 103 PRO D O 1
ATOM 9701 N N . PRO D 1 104 ? 18.734 -32.399 5.338 1.00 72.32 104 PRO D N 1
ATOM 9702 C CA . PRO D 1 104 ? 18.319 -33.734 4.874 1.00 72.65 104 PRO D CA 1
ATOM 9703 C C . PRO D 1 104 ? 19.357 -34.832 5.172 1.00 72.70 104 PRO D C 1
ATOM 9704 O O . PRO D 1 104 ? 19.197 -35.602 6.131 1.00 72.07 104 PRO D O 1
ATOM 9708 N N . HIS D 1 105 ? 20.416 -34.912 4.357 1.00 72.27 105 HIS D N 1
ATOM 9709 C CA . HIS D 1 105 ? 21.422 -35.943 4.616 1.00 71.77 105 HIS D CA 1
ATOM 9710 C C . HIS D 1 105 ? 22.020 -35.669 5.982 1.00 69.62 105 HIS D C 1
ATOM 9711 O O . HIS D 1 105 ? 22.351 -36.597 6.723 1.00 69.36 105 HIS D O 1
ATOM 9718 N N . HIS D 1 106 ? 22.122 -34.386 6.317 1.00 66.50 106 HIS D N 1
ATOM 9719 C CA . HIS D 1 106 ? 22.672 -33.947 7.595 1.00 63.27 106 HIS D CA 1
ATOM 9720 C C . HIS D 1 106 ? 22.000 -34.518 8.855 1.00 63.22 106 HIS D C 1
ATOM 9721 O O . HIS D 1 106 ? 22.682 -34.908 9.806 1.00 63.28 106 HIS D O 1
ATOM 9728 N N . THR D 1 107 ? 20.670 -34.558 8.866 1.00 62.81 107 THR D N 1
ATOM 9729 C CA . THR D 1 107 ? 19.926 -35.055 10.028 1.00 62.54 107 THR D CA 1
ATOM 9730 C C . THR D 1 107 ? 20.255 -36.497 10.378 1.00 61.72 107 THR D C 1
ATOM 9731 O O . THR D 1 107 ? 20.458 -36.841 11.543 1.00 60.52 107 THR D O 1
ATOM 9735 N N . GLU D 1 108 ? 20.275 -37.340 9.353 1.00 61.02 108 GLU D N 1
ATOM 9736 C CA . GLU D 1 108 ? 20.563 -38.757 9.512 1.00 60.14 108 GLU D CA 1
ATOM 9737 C C . GLU D 1 108 ? 21.951 -39.003 10.092 1.00 58.50 108 GLU D C 1
ATOM 9738 O O . GLU D 1 108 ? 22.126 -39.830 10.993 1.00 57.89 108 GLU D O 1
ATOM 9744 N N . LEU D 1 109 ? 22.937 -38.289 9.552 1.00 56.62 109 LEU D N 1
ATOM 9745 C CA . LEU D 1 109 ? 24.321 -38.437 9.983 1.00 54.93 109 LEU D CA 1
ATOM 9746 C C . LEU D 1 109 ? 24.609 -37.881 11.379 1.00 54.27 109 LEU D C 1
ATOM 9747 O O . LEU D 1 109 ? 25.284 -38.533 12.177 1.00 54.55 109 LEU D O 1
ATOM 9752 N N . ARG D 1 110 ? 24.103 -36.689 11.688 1.00 53.86 110 ARG D N 1
ATOM 9753 C CA . ARG D 1 110 ? 24.356 -36.094 13.004 1.00 53.03 110 ARG D CA 1
ATOM 9754 C C . ARG D 1 110 ? 23.843 -36.997 14.118 1.00 52.45 110 ARG D C 1
ATOM 9755 O O . ARG D 1 110 ? 24.565 -37.285 15.066 1.00 51.63 110 ARG D O 1
ATOM 9763 N N . SER D 1 111 ? 22.599 -37.446 13.996 1.00 53.36 111 SER D N 1
ATOM 9764 C CA . SER D 1 111 ? 22.000 -38.332 14.990 1.00 55.42 111 SER D CA 1
ATOM 9765 C C . SER D 1 111 ? 22.857 -39.575 15.221 1.00 55.94 111 SER D C 1
ATOM 9766 O O . SER D 1 111 ? 22.906 -40.123 16.326 1.00 55.15 111 SER D O 1
ATOM 9769 N N . LEU D 1 112 ? 23.532 -40.013 14.167 1.00 56.97 112 LEU D N 1
ATOM 9770 C CA . LEU D 1 112 ? 24.372 -41.195 14.233 1.00 57.10 112 LEU D CA 1
ATOM 9771 C C . LEU D 1 112 ? 25.480 -41.115 15.290 1.00 57.54 112 LEU D C 1
ATOM 9772 O O . LEU D 1 112 ? 25.493 -41.902 16.234 1.00 58.06 112 LEU D O 1
ATOM 9777 N N . LEU D 1 113 ? 26.379 -40.145 15.145 1.00 57.49 113 LEU D N 1
ATOM 9778 C CA . LEU D 1 113 ? 27.528 -39.973 16.044 1.00 57.84 113 LEU D CA 1
ATOM 9779 C C . LEU D 1 113 ? 27.333 -39.138 17.320 1.00 58.41 113 LEU D C 1
ATOM 9780 O O . LEU D 1 113 ? 28.224 -39.097 18.174 1.00 58.07 113 LEU D O 1
ATOM 9785 N N . THR D 1 114 ? 26.195 -38.461 17.445 1.00 59.53 114 THR D N 1
ATOM 9786 C CA . THR D 1 114 ? 25.950 -37.586 18.594 1.00 58.69 114 THR D CA 1
ATOM 9787 C C . THR D 1 114 ? 26.127 -38.196 19.978 1.00 59.47 114 THR D C 1
ATOM 9788 O O . THR D 1 114 ? 26.705 -37.567 20.862 1.00 59.47 114 THR D O 1
ATOM 9792 N N . THR D 1 115 ? 25.649 -39.413 20.178 1.00 59.80 115 THR D N 1
ATOM 9793 C CA . THR D 1 115 ? 25.763 -40.027 21.486 1.00 61.68 115 THR D CA 1
ATOM 9794 C C . THR D 1 115 ? 27.177 -40.523 21.824 1.00 61.90 115 THR D C 1
ATOM 9795 O O . THR D 1 115 ? 27.493 -40.749 23.000 1.00 62.51 115 THR D O 1
ATOM 9799 N N . GLU D 1 116 ? 28.038 -40.675 20.815 1.00 61.71 116 GLU D N 1
ATOM 9800 C CA . GLU D 1 116 ? 29.391 -41.167 21.094 1.00 62.03 116 GLU D CA 1
ATOM 9801 C C . GLU D 1 116 ? 30.305 -40.012 21.525 1.00 60.86 116 GLU D C 1
ATOM 9802 O O . GLU D 1 116 ? 31.504 -40.190 21.721 1.00 60.98 116 GLU D O 1
ATOM 9808 N N . PHE D 1 117 ? 29.727 -38.824 21.675 1.00 60.17 117 PHE D N 1
ATOM 9809 C CA . PHE D 1 117 ? 30.470 -37.635 22.109 1.00 59.83 117 PHE D CA 1
ATOM 9810 C C . PHE D 1 117 ? 29.703 -36.990 23.259 1.00 59.53 117 PHE D C 1
ATOM 9811 O O . PHE D 1 117 ? 29.852 -35.798 23.550 1.00 58.11 117 PHE D O 1
ATOM 9819 N N . SER D 1 118 ? 28.879 -37.802 23.912 1.00 59.30 118 SER D N 1
ATOM 9820 C CA . SER D 1 118 ? 28.071 -37.339 25.028 1.00 58.76 118 SER D CA 1
ATOM 9821 C C . SER D 1 118 ? 28.945 -37.008 26.223 1.00 58.80 118 SER D C 1
ATOM 9822 O O . SER D 1 118 ? 30.091 -37.448 26.315 1.00 59.16 118 SER D O 1
ATOM 9825 N N . PRO D 1 119 ? 28.414 -36.210 27.158 1.00 58.97 119 PRO D N 1
ATOM 9826 C CA . PRO D 1 119 ? 29.157 -35.828 28.361 1.00 58.41 119 PRO D CA 1
ATOM 9827 C C . PRO D 1 119 ? 29.618 -37.080 29.097 1.00 58.37 119 PRO D C 1
ATOM 9828 O O . PRO D 1 119 ? 30.655 -37.086 29.767 1.00 59.29 119 PRO D O 1
ATOM 9832 N N . SER D 1 120 ? 28.842 -38.148 28.949 1.00 57.37 120 SER D N 1
ATOM 9833 C CA . SER D 1 120 ? 29.143 -39.417 29.591 1.00 55.84 120 SER D CA 1
ATOM 9834 C C . SER D 1 120 ? 30.460 -39.995 29.074 1.00 53.92 120 SER D C 1
ATOM 9835 O O . SER D 1 120 ? 31.365 -40.291 29.853 1.00 54.26 120 SER D O 1
ATOM 9838 N N . ILE D 1 121 ? 30.559 -40.153 27.759 1.00 51.66 121 ILE D N 1
ATOM 9839 C CA . ILE D 1 121 ? 31.768 -40.683 27.125 1.00 49.21 121 ILE D CA 1
ATOM 9840 C C . ILE D 1 121 ? 32.973 -39.775 27.411 1.00 48.10 121 ILE D C 1
ATOM 9841 O O . ILE D 1 121 ? 34.063 -40.251 27.742 1.00 48.74 121 ILE D O 1
ATOM 9846 N N . VAL D 1 122 ? 32.766 -38.468 27.261 1.00 45.60 122 VAL D N 1
ATOM 9847 C CA . VAL D 1 122 ? 33.817 -37.484 27.482 1.00 42.94 122 VAL D CA 1
ATOM 9848 C C . VAL D 1 122 ? 34.324 -37.504 28.913 1.00 43.20 122 VAL D C 1
ATOM 9849 O O . VAL D 1 122 ? 35.528 -37.487 29.148 1.00 44.14 122 VAL D O 1
ATOM 9853 N N . THR D 1 123 ? 33.412 -37.531 29.875 1.00 42.94 123 THR D N 1
ATOM 9854 C CA . THR D 1 123 ? 33.816 -37.546 31.272 1.00 43.72 123 THR D CA 1
ATOM 9855 C C . THR D 1 123 ? 34.742 -38.708 31.596 1.00 43.46 123 THR D C 1
ATOM 9856 O O . THR D 1 123 ? 35.738 -38.536 32.298 1.00 43.97 123 THR D O 1
ATOM 9860 N N . GLY D 1 124 ? 34.421 -39.887 31.078 1.00 43.54 124 GLY D N 1
ATOM 9861 C CA . GLY D 1 124 ? 35.249 -41.046 31.354 1.00 44.07 124 GLY D CA 1
ATOM 9862 C C . GLY D 1 124 ? 36.560 -41.023 30.600 1.00 43.79 124 GLY D C 1
ATOM 9863 O O . GLY D 1 124 ? 37.501 -41.738 30.951 1.00 44.48 124 GLY D O 1
ATOM 9864 N N . LEU D 1 125 ? 36.624 -40.200 29.559 1.00 43.67 125 LEU D N 1
ATOM 9865 C CA . LEU D 1 125 ? 37.828 -40.096 28.745 1.00 42.95 125 LEU D CA 1
ATOM 9866 C C . LEU D 1 125 ? 38.820 -39.086 29.308 1.00 42.87 125 LEU D C 1
ATOM 9867 O O . LEU D 1 125 ? 40.007 -39.145 29.007 1.00 42.44 125 LEU D O 1
ATOM 9872 N N . ARG D 1 126 ? 38.329 -38.174 30.137 1.00 43.18 126 ARG D N 1
ATOM 9873 C CA . ARG D 1 126 ? 39.167 -37.142 30.728 1.00 44.15 126 ARG D CA 1
ATOM 9874 C C . ARG D 1 126 ? 40.462 -37.644 31.365 1.00 45.03 126 ARG D C 1
ATOM 9875 O O . ARG D 1 126 ? 41.521 -37.034 31.184 1.00 45.86 126 ARG D O 1
ATOM 9883 N N . PRO D 1 127 ? 40.400 -38.746 32.134 1.00 44.00 127 PRO D N 1
ATOM 9884 C CA . PRO D 1 127 ? 41.623 -39.261 32.761 1.00 42.10 127 PRO D CA 1
ATOM 9885 C C . PRO D 1 127 ? 42.695 -39.592 31.724 1.00 40.58 127 PRO D C 1
ATOM 9886 O O . PRO D 1 127 ? 43.879 -39.330 31.930 1.00 40.48 127 PRO D O 1
ATOM 9890 N N . ARG D 1 128 ? 42.271 -40.164 30.605 1.00 39.24 128 ARG D N 1
ATOM 9891 C CA . ARG D 1 128 ? 43.189 -40.535 29.537 1.00 38.80 128 ARG D CA 1
ATOM 9892 C C . ARG D 1 128 ? 43.751 -39.284 28.861 1.00 36.90 128 ARG D C 1
ATOM 9893 O O . ARG D 1 128 ? 44.930 -39.235 28.504 1.00 34.91 128 ARG D O 1
ATOM 9901 N N . ILE D 1 129 ? 42.896 -38.274 28.697 1.00 35.54 129 ILE D N 1
ATOM 9902 C CA . ILE D 1 129 ? 43.287 -37.012 28.074 1.00 32.82 129 ILE D CA 1
ATOM 9903 C C . ILE D 1 129 ? 44.381 -36.359 28.913 1.00 32.56 129 ILE D C 1
ATOM 9904 O O . ILE D 1 129 ? 45.346 -35.822 28.377 1.00 30.44 129 ILE D O 1
ATOM 9909 N N . ALA D 1 130 ? 44.224 -36.418 30.231 1.00 33.15 130 ALA D N 1
ATOM 9910 C CA . ALA D 1 130 ? 45.198 -35.825 31.139 1.00 35.23 130 ALA D CA 1
ATOM 9911 C C . ALA D 1 130 ? 46.522 -36.572 31.101 1.00 36.77 130 ALA D C 1
ATOM 9912 O O . ALA D 1 130 ? 47.597 -35.968 31.190 1.00 36.41 130 ALA D O 1
ATOM 9914 N N . GLU D 1 131 ? 46.434 -37.893 30.982 1.00 39.46 131 GLU D N 1
ATOM 9915 C CA . GLU D 1 131 ? 47.614 -38.739 30.921 1.00 41.34 131 GLU D CA 1
ATOM 9916 C C . GLU D 1 131 ? 48.400 -38.418 29.656 1.00 40.54 131 GLU D C 1
ATOM 9917 O O . GLU D 1 131 ? 49.628 -38.370 29.677 1.00 40.48 131 GLU D O 1
ATOM 9923 N N . LEU D 1 132 ? 47.683 -38.187 28.561 1.00 39.44 132 LEU D N 1
ATOM 9924 C CA . LEU D 1 132 ? 48.306 -37.851 27.286 1.00 37.98 132 LEU D CA 1
ATOM 9925 C C . LEU D 1 132 ? 48.948 -36.461 27.366 1.00 38.00 132 LEU D C 1
ATOM 9926 O O . LEU D 1 132 ? 50.074 -36.257 26.910 1.00 36.91 132 LEU D O 1
ATOM 9931 N N . ALA D 1 133 ? 48.223 -35.509 27.950 1.00 38.07 133 ALA D N 1
ATOM 9932 C CA . ALA D 1 133 ? 48.718 -34.141 28.088 1.00 38.22 133 ALA D CA 1
ATOM 9933 C C . ALA D 1 133 ? 50.017 -34.163 28.886 1.00 38.09 133 ALA D C 1
ATOM 9934 O O . ALA D 1 133 ? 50.996 -33.511 28.527 1.00 37.31 133 ALA D O 1
ATOM 9936 N N . SER D 1 134 ? 50.016 -34.930 29.968 1.00 39.03 134 SER D N 1
ATOM 9937 C CA . SER D 1 134 ? 51.186 -35.039 30.825 1.00 40.72 134 SER D CA 1
ATOM 9938 C C . SER D 1 134 ? 52.382 -35.602 30.065 1.00 41.01 134 SER D C 1
ATOM 9939 O O . SER D 1 134 ? 53.480 -35.040 30.125 1.00 41.87 134 SER D O 1
ATOM 9942 N N . ALA D 1 135 ? 52.165 -36.701 29.345 1.00 41.05 135 ALA D N 1
ATOM 9943 C CA . ALA D 1 135 ? 53.232 -37.335 28.575 1.00 41.70 135 ALA D CA 1
ATOM 9944 C C . ALA D 1 135 ? 53.836 -36.363 27.563 1.00 42.21 135 ALA D C 1
ATOM 9945 O O . ALA D 1 135 ? 55.062 -36.294 27.411 1.00 41.51 135 ALA D O 1
ATOM 9947 N N . LEU D 1 136 ? 52.973 -35.626 26.861 1.00 42.88 136 LEU D N 1
ATOM 9948 C CA . LEU D 1 136 ? 53.447 -34.655 25.876 1.00 43.80 136 LEU D CA 1
ATOM 9949 C C . LEU D 1 136 ? 54.367 -33.660 26.547 1.00 45.04 136 LEU D C 1
ATOM 9950 O O . LEU D 1 136 ? 55.423 -33.338 26.010 1.00 46.82 136 LEU D O 1
ATOM 9955 N N . LEU D 1 137 ? 53.959 -33.162 27.714 1.00 46.68 137 LEU D N 1
ATOM 9956 C CA . LEU D 1 137 ? 54.763 -32.181 28.438 1.00 47.75 137 LEU D CA 1
ATOM 9957 C C . LEU D 1 137 ? 56.120 -32.721 28.826 1.00 48.92 137 LEU D C 1
ATOM 9958 O O . LEU D 1 137 ? 57.115 -32.013 28.731 1.00 48.80 137 LEU D O 1
ATOM 9963 N N . ASP D 1 138 ? 56.160 -33.975 29.261 1.00 51.02 138 ASP D N 1
ATOM 9964 C CA . ASP D 1 138 ? 57.417 -34.599 29.642 1.00 54.09 138 ASP D CA 1
ATOM 9965 C C . ASP D 1 138 ? 58.460 -34.455 28.540 1.00 56.42 138 ASP D C 1
ATOM 9966 O O . ASP D 1 138 ? 59.611 -34.106 28.802 1.00 57.57 138 ASP D O 1
ATOM 9971 N N . ARG D 1 139 ? 58.056 -34.719 27.305 1.00 59.26 139 ARG D N 1
ATOM 9972 C CA . ARG D 1 139 ? 58.963 -34.618 26.168 1.00 62.18 139 ARG D CA 1
ATOM 9973 C C . ARG D 1 139 ? 59.295 -33.156 25.882 1.00 62.62 139 ARG D C 1
ATOM 9974 O O . ARG D 1 139 ? 60.441 -32.812 25.599 1.00 63.00 139 ARG D O 1
ATOM 9982 N N . LEU D 1 140 ? 58.272 -32.310 25.958 1.00 63.22 140 LEU D N 1
ATOM 9983 C CA . LEU D 1 140 ? 58.397 -30.880 25.703 1.00 63.85 140 LEU D CA 1
ATOM 9984 C C . LEU D 1 140 ? 59.443 -30.274 26.643 1.00 65.58 140 LEU D C 1
ATOM 9985 O O . LEU D 1 140 ? 60.203 -29.378 26.266 1.00 65.62 140 LEU D O 1
ATOM 9990 N N . ARG D 1 141 ? 59.462 -30.785 27.871 1.00 67.74 141 ARG D N 1
ATOM 9991 C CA . ARG D 1 141 ? 60.383 -30.344 28.922 1.00 69.34 141 ARG D CA 1
ATOM 9992 C C . ARG D 1 141 ? 61.840 -30.572 28.565 1.00 71.32 141 ARG D C 1
ATOM 9993 O O . ARG D 1 141 ? 62.734 -29.979 29.167 1.00 72.20 141 ARG D O 1
ATOM 10001 N N . ALA D 1 142 ? 62.078 -31.465 27.613 1.00 72.95 142 ALA D N 1
ATOM 10002 C CA . ALA D 1 142 ? 63.436 -31.812 27.227 1.00 74.13 142 ALA D CA 1
ATOM 10003 C C . ALA D 1 142 ? 64.054 -31.017 26.078 1.00 75.14 142 ALA D C 1
ATOM 10004 O O . ALA D 1 142 ? 64.960 -31.512 25.403 1.00 76.42 142 ALA D O 1
ATOM 10006 N N . GLN D 1 143 ? 63.574 -29.802 25.831 1.00 75.28 143 GLN D N 1
ATOM 10007 C CA . GLN D 1 143 ? 64.172 -28.996 24.774 1.00 75.41 143 GLN D CA 1
ATOM 10008 C C . GLN D 1 143 ? 64.269 -27.519 25.105 1.00 75.02 143 GLN D C 1
ATOM 10009 O O . GLN D 1 143 ? 63.381 -26.931 25.723 1.00 74.87 143 GLN D O 1
ATOM 10015 N N . ARG D 1 144 ? 65.392 -26.946 24.696 1.00 74.14 144 ARG D N 1
ATOM 10016 C CA . ARG D 1 144 ? 65.746 -25.548 24.906 1.00 72.51 144 ARG D CA 1
ATOM 10017 C C . ARG D 1 144 ? 64.635 -24.541 24.593 1.00 71.01 144 ARG D C 1
ATOM 10018 O O . ARG D 1 144 ? 64.231 -23.751 25.448 1.00 70.62 144 ARG D O 1
ATOM 10026 N N . ARG D 1 145 ? 64.164 -24.568 23.354 1.00 69.08 145 ARG D N 1
ATOM 10027 C CA . ARG D 1 145 ? 63.103 -23.677 22.916 1.00 66.69 145 ARG D CA 1
ATOM 10028 C C . ARG D 1 145 ? 62.040 -24.508 22.206 1.00 64.49 145 ARG D C 1
ATOM 10029 O O . ARG D 1 145 ? 62.053 -24.632 20.979 1.00 66.17 145 ARG D O 1
ATOM 10037 N N . PRO D 1 146 ? 61.111 -25.097 22.971 1.00 61.12 146 PRO D N 1
ATOM 10038 C CA . PRO D 1 146 ? 60.043 -25.922 22.397 1.00 58.30 146 PRO D CA 1
ATOM 10039 C C . PRO D 1 146 ? 58.974 -25.167 21.605 1.00 54.71 146 PRO D C 1
ATOM 10040 O O . PRO D 1 146 ? 58.753 -23.974 21.814 1.00 54.21 146 PRO D O 1
ATOM 10044 N N . ASP D 1 147 ? 58.341 -25.872 20.671 1.00 51.05 147 ASP D N 1
ATOM 10045 C CA . ASP D 1 147 ? 57.261 -25.304 19.867 1.00 47.09 147 ASP D CA 1
ATOM 10046 C C . ASP D 1 147 ? 56.017 -25.888 20.520 1.00 44.73 147 ASP D C 1
ATOM 10047 O O . ASP D 1 147 ? 55.821 -27.104 20.517 1.00 44.23 147 ASP D O 1
ATOM 10052 N N . LEU D 1 148 ? 55.192 -25.036 21.112 1.00 42.29 148 LEU D N 1
ATOM 10053 C CA . LEU D 1 148 ? 53.992 -25.522 21.773 1.00 40.06 148 LEU D CA 1
ATOM 10054 C C . LEU D 1 148 ? 52.954 -26.078 20.803 1.00 38.47 148 LEU D C 1
ATOM 10055 O O . LEU D 1 148 ? 52.108 -26.879 21.192 1.00 39.15 148 LEU D O 1
ATOM 10060 N N . VAL D 1 149 ? 53.016 -25.656 19.545 1.00 36.53 149 VAL D N 1
ATOM 10061 C CA . VAL D 1 149 ? 52.063 -26.141 18.556 1.00 35.49 149 VAL D CA 1
ATOM 10062 C C . VAL D 1 149 ? 52.410 -27.575 18.180 1.00 36.86 149 VAL D C 1
ATOM 10063 O O . VAL D 1 149 ? 51.639 -28.505 18.428 1.00 36.48 149 VAL D O 1
ATOM 10067 N N . GLU D 1 150 ? 53.583 -27.757 17.590 1.00 37.69 150 GLU D N 1
ATOM 10068 C CA . GLU D 1 150 ? 54.003 -29.085 17.176 1.00 38.78 150 GLU D CA 1
ATOM 10069 C C . GLU D 1 150 ? 54.259 -30.028 18.345 1.00 37.49 150 GLU D C 1
ATOM 10070 O O . GLU D 1 150 ? 54.085 -31.244 18.220 1.00 38.67 150 GLU D O 1
ATOM 10076 N N . GLY D 1 151 ? 54.659 -29.470 19.480 1.00 34.99 151 GLY D N 1
ATOM 10077 C CA . GLY D 1 151 ? 54.948 -30.300 20.633 1.00 34.10 151 GLY D CA 1
ATOM 10078 C C . GLY D 1 151 ? 53.830 -30.554 21.625 1.00 33.36 151 GLY D C 1
ATOM 10079 O O . GLY D 1 151 ? 53.998 -31.369 22.533 1.00 33.87 151 GLY D O 1
ATOM 10080 N N . PHE D 1 152 ? 52.683 -29.898 21.462 1.00 32.06 152 PHE D N 1
ATOM 10081 C CA . PHE D 1 152 ? 51.606 -30.092 22.429 1.00 32.01 152 PHE D CA 1
ATOM 10082 C C . PHE D 1 152 ? 50.191 -29.818 21.917 1.00 32.29 152 PHE D C 1
ATOM 10083 O O . PHE D 1 152 ? 49.325 -30.693 21.962 1.00 32.45 152 PHE D O 1
ATOM 10091 N N . ALA D 1 153 ? 49.954 -28.599 21.443 1.00 32.71 153 ALA D N 1
ATOM 10092 C CA . ALA D 1 153 ? 48.636 -28.210 20.963 1.00 33.33 153 ALA D CA 1
ATOM 10093 C C . ALA D 1 153 ? 48.151 -29.032 19.774 1.00 33.67 153 ALA D C 1
ATOM 10094 O O . ALA D 1 153 ? 46.970 -29.374 19.694 1.00 34.07 153 ALA D O 1
ATOM 10096 N N . ALA D 1 154 ? 49.061 -29.335 18.854 1.00 34.36 154 ALA D N 1
ATOM 10097 C CA . ALA D 1 154 ? 48.716 -30.101 17.655 1.00 34.97 154 ALA D CA 1
ATOM 10098 C C . ALA D 1 154 ? 48.551 -31.597 17.924 1.00 34.56 154 ALA D C 1
ATOM 10099 O O . ALA D 1 154 ? 47.555 -32.206 17.523 1.00 34.46 154 ALA D O 1
ATOM 10101 N N . PRO D 1 155 ? 49.528 -32.212 18.605 1.00 34.89 155 PRO D N 1
ATOM 10102 C CA . PRO D 1 155 ? 49.441 -33.642 18.898 1.00 35.72 155 PRO D CA 1
ATOM 10103 C C . PRO D 1 155 ? 48.408 -34.081 19.921 1.00 35.46 155 PRO D C 1
ATOM 10104 O O . PRO D 1 155 ? 47.981 -35.227 19.885 1.00 37.18 155 PRO D O 1
ATOM 10108 N N . LEU D 1 156 ? 47.996 -33.193 20.822 1.00 34.82 156 LEU D N 1
ATOM 10109 C CA . LEU D 1 156 ? 47.014 -33.563 21.845 1.00 34.99 156 LEU D CA 1
ATOM 10110 C C . LEU D 1 156 ? 45.641 -33.974 21.288 1.00 34.65 156 LEU D C 1
ATOM 10111 O O . LEU D 1 156 ? 45.100 -35.013 21.662 1.00 34.71 156 LEU D O 1
ATOM 10116 N N . PRO D 1 157 ? 45.042 -33.151 20.412 1.00 34.66 157 PRO D N 1
ATOM 10117 C CA . PRO D 1 157 ? 43.731 -33.513 19.859 1.00 34.52 157 PRO D CA 1
ATOM 10118 C C . PRO D 1 157 ? 43.800 -34.809 19.046 1.00 35.19 157 PRO D C 1
ATOM 10119 O O . PRO D 1 157 ? 42.891 -35.642 19.109 1.00 35.57 157 PRO D O 1
ATOM 10123 N N . ILE D 1 158 ? 44.884 -34.955 18.281 1.00 34.74 158 ILE D N 1
ATOM 10124 C CA . ILE D 1 158 ? 45.117 -36.131 17.443 1.00 33.98 158 ILE D CA 1
ATOM 10125 C C . ILE D 1 158 ? 45.170 -37.364 18.330 1.00 33.98 158 ILE D C 1
ATOM 10126 O O . ILE D 1 158 ? 44.533 -38.379 18.052 1.00 35.25 158 ILE D O 1
ATOM 10131 N N . LEU D 1 159 ? 45.945 -37.266 19.401 1.00 34.53 159 LEU D N 1
ATOM 10132 C CA . LEU D 1 159 ? 46.105 -38.367 20.344 1.00 35.32 159 LEU D CA 1
ATOM 10133 C C . LEU D 1 159 ? 44.828 -38.755 21.068 1.00 35.87 159 LEU D C 1
ATOM 10134 O O . LEU D 1 159 ? 44.594 -39.937 21.337 1.00 36.54 159 LEU D O 1
ATOM 10139 N N . VAL D 1 160 ? 44.008 -37.764 21.399 1.00 37.14 160 VAL D N 1
ATOM 10140 C CA . VAL D 1 160 ? 42.770 -38.031 22.111 1.00 38.08 160 VAL D CA 1
ATOM 10141 C C . VAL D 1 160 ? 41.761 -38.712 21.187 1.00 37.87 160 VAL D C 1
ATOM 10142 O O . VAL D 1 160 ? 41.180 -39.741 21.548 1.00 37.49 160 VAL D O 1
ATOM 10146 N N . ILE D 1 161 ? 41.563 -38.149 19.997 1.00 36.47 161 ILE D N 1
ATOM 10147 C CA . ILE D 1 161 ? 40.615 -38.720 19.055 1.00 36.82 161 ILE D CA 1
ATOM 10148 C C . ILE D 1 161 ? 41.098 -40.094 18.561 1.00 38.58 161 ILE D C 1
ATOM 10149 O O . ILE D 1 161 ? 40.283 -40.951 18.209 1.00 38.95 161 ILE D O 1
ATOM 10154 N N . SER D 1 162 ? 42.416 -40.306 18.563 1.00 39.82 162 SER D N 1
ATOM 10155 C CA . SER D 1 162 ? 43.012 -41.579 18.146 1.00 41.88 162 SER D CA 1
ATOM 10156 C C . SER D 1 162 ? 42.676 -42.675 19.152 1.00 43.95 162 SER D C 1
ATOM 10157 O O . SER D 1 162 ? 42.551 -43.850 18.800 1.00 45.02 162 SER D O 1
ATOM 10160 N N . ALA D 1 163 ? 42.555 -42.287 20.416 1.00 44.68 163 ALA D N 1
ATOM 10161 C CA . ALA D 1 163 ? 42.234 -43.238 21.468 1.00 45.15 163 ALA D CA 1
ATOM 10162 C C . ALA D 1 163 ? 40.747 -43.505 21.420 1.00 45.87 163 ALA D C 1
ATOM 10163 O O . ALA D 1 163 ? 40.275 -44.518 21.928 1.00 47.27 163 ALA D O 1
ATOM 10165 N N . LEU D 1 164 ? 40.016 -42.584 20.801 1.00 46.44 164 LEU D N 1
ATOM 10166 C CA . LEU D 1 164 ? 38.569 -42.703 20.680 1.00 47.08 164 LEU D CA 1
ATOM 10167 C C . LEU D 1 164 ? 38.225 -43.581 19.483 1.00 48.69 164 LEU D C 1
ATOM 10168 O O . LEU D 1 164 ? 37.151 -44.171 19.418 1.00 49.11 164 LEU D O 1
ATOM 10173 N N . LEU D 1 165 ? 39.163 -43.675 18.548 1.00 49.85 165 LEU D N 1
ATOM 10174 C CA . LEU D 1 165 ? 38.996 -44.475 17.345 1.00 50.26 165 LEU D CA 1
ATOM 10175 C C . LEU D 1 165 ? 39.723 -45.812 17.461 1.00 51.42 165 LEU D C 1
ATOM 10176 O O . LEU D 1 165 ? 39.574 -46.685 16.605 1.00 53.04 165 LEU D O 1
ATOM 10181 N N . GLY D 1 166 ? 40.515 -45.972 18.513 1.00 51.39 166 GLY D N 1
ATOM 10182 C CA . GLY D 1 166 ? 41.246 -47.213 18.686 1.00 51.26 166 GLY D CA 1
ATOM 10183 C C . GLY D 1 166 ? 42.489 -47.281 17.813 1.00 51.48 166 GLY D C 1
ATOM 10184 O O . GLY D 1 166 ? 43.045 -48.353 17.590 1.00 52.59 166 GLY D O 1
ATOM 10185 N N . ILE D 1 167 ? 42.922 -46.128 17.317 1.00 50.95 167 ILE D N 1
ATOM 10186 C CA . ILE D 1 167 ? 44.107 -46.011 16.469 1.00 51.28 167 ILE D CA 1
ATOM 10187 C C . ILE D 1 167 ? 45.375 -46.174 17.320 1.00 51.70 167 ILE D C 1
ATOM 10188 O O . ILE D 1 167 ? 45.358 -45.892 18.519 1.00 53.49 167 ILE D O 1
ATOM 10193 N N . PRO D 1 168 ? 46.490 -46.635 16.713 1.00 51.55 168 PRO D N 1
ATOM 10194 C CA . PRO D 1 168 ? 47.746 -46.808 17.457 1.00 51.18 168 PRO D CA 1
ATOM 10195 C C . PRO D 1 168 ? 48.330 -45.455 17.878 1.00 51.06 168 PRO D C 1
ATOM 10196 O O . PRO D 1 168 ? 48.444 -44.533 17.067 1.00 51.98 168 PRO D O 1
ATOM 10200 N N . GLU D 1 169 ? 48.709 -45.347 19.143 1.00 50.34 169 GLU D N 1
ATOM 10201 C CA . GLU D 1 169 ? 49.274 -44.113 19.672 1.00 49.77 169 GLU D CA 1
ATOM 10202 C C . GLU D 1 169 ? 50.471 -43.622 18.841 1.00 49.32 169 GLU D C 1
ATOM 10203 O O . GLU D 1 169 ? 50.577 -42.436 18.514 1.00 49.29 169 GLU D O 1
ATOM 10209 N N . GLU D 1 170 ? 51.352 -44.546 18.480 1.00 48.19 170 GLU D N 1
ATOM 10210 C CA . GLU D 1 170 ? 52.556 -44.230 17.716 1.00 47.52 170 GLU D CA 1
ATOM 10211 C C . GLU D 1 170 ? 52.337 -43.550 16.358 1.00 46.18 170 GLU D C 1
ATOM 10212 O O . GLU D 1 170 ? 53.258 -42.953 15.794 1.00 44.66 170 GLU D O 1
ATOM 10218 N N . ASP D 1 171 ? 51.125 -43.653 15.831 1.00 45.70 171 ASP D N 1
ATOM 10219 C CA . ASP D 1 171 ? 50.809 -43.064 14.537 1.00 45.59 171 ASP D CA 1
ATOM 10220 C C . ASP D 1 171 ? 50.460 -41.588 14.617 1.00 45.13 171 ASP D C 1
ATOM 10221 O O . ASP D 1 171 ? 50.222 -40.963 13.586 1.00 45.61 171 ASP D O 1
ATOM 10226 N N . HIS D 1 172 ? 50.411 -41.039 15.828 1.00 44.42 172 HIS D N 1
ATOM 10227 C CA . HIS D 1 172 ? 50.038 -39.636 15.985 1.00 43.78 172 HIS D CA 1
ATOM 10228 C C . HIS D 1 172 ? 50.890 -38.641 15.200 1.00 42.67 172 HIS D C 1
ATOM 10229 O O . HIS D 1 172 ? 50.380 -37.610 14.756 1.00 41.77 172 HIS D O 1
ATOM 10236 N N . THR D 1 173 ? 52.169 -38.950 15.014 1.00 40.97 173 THR D N 1
ATOM 10237 C CA . THR D 1 173 ? 53.058 -38.058 14.273 1.00 39.48 173 THR D CA 1
ATOM 10238 C C . THR D 1 173 ? 52.768 -38.098 12.761 1.00 39.10 173 THR D C 1
ATOM 10239 O O . THR D 1 173 ? 52.706 -37.057 12.085 1.00 37.49 173 THR D O 1
ATOM 10243 N N . TRP D 1 174 ? 52.576 -39.312 12.243 1.00 39.55 174 TRP D N 1
ATOM 10244 C CA . TRP D 1 174 ? 52.295 -39.526 10.820 1.00 38.68 174 TRP D CA 1
ATOM 10245 C C . TRP D 1 174 ? 50.923 -38.969 10.484 1.00 36.83 174 TRP D C 1
ATOM 10246 O O . TRP D 1 174 ? 50.744 -38.254 9.499 1.00 36.06 174 TRP D O 1
ATOM 10257 N N . LEU D 1 175 ? 49.956 -39.315 11.323 1.00 34.73 175 LEU D N 1
ATOM 10258 C CA . LEU D 1 175 ? 48.581 -38.862 11.180 1.00 33.00 175 LEU D CA 1
ATOM 10259 C C . LEU D 1 175 ? 48.528 -37.339 11.079 1.00 32.53 175 LEU D C 1
ATOM 10260 O O . LEU D 1 175 ? 47.860 -36.788 10.204 1.00 32.04 175 LEU D O 1
ATOM 10265 N N . ARG D 1 176 ? 49.228 -36.676 11.997 1.00 32.73 176 ARG D N 1
ATOM 10266 C CA . ARG D 1 176 ? 49.299 -35.220 12.077 1.00 32.61 176 ARG D CA 1
ATOM 10267 C C . ARG D 1 176 ? 49.894 -34.621 10.805 1.00 32.12 176 ARG D C 1
ATOM 10268 O O . ARG D 1 176 ? 49.387 -33.631 10.259 1.00 30.35 176 ARG D O 1
ATOM 10276 N N . ALA D 1 177 ? 50.991 -35.217 10.350 1.00 32.31 177 ALA D N 1
ATOM 10277 C CA . ALA D 1 177 ? 51.651 -34.747 9.142 1.00 31.68 177 ALA D CA 1
ATOM 10278 C C . ALA D 1 177 ? 50.647 -34.710 7.993 1.00 31.27 177 ALA D C 1
ATOM 10279 O O . ALA D 1 177 ? 50.579 -33.735 7.234 1.00 30.75 177 ALA D O 1
ATOM 10281 N N . ASN D 1 178 ? 49.857 -35.774 7.878 1.00 30.18 178 ASN D N 1
ATOM 10282 C CA . ASN D 1 178 ? 48.854 -35.852 6.822 1.00 31.51 178 ASN D CA 1
ATOM 10283 C C . ASN D 1 178 ? 47.659 -34.910 7.034 1.00 31.31 178 ASN D C 1
ATOM 10284 O O . ASN D 1 178 ? 47.077 -34.415 6.066 1.00 28.17 178 ASN D O 1
ATOM 10289 N N . ALA D 1 179 ? 47.309 -34.653 8.295 1.00 32.75 179 ALA D N 1
ATOM 10290 C CA . ALA D 1 179 ? 46.221 -33.735 8.615 1.00 33.94 179 ALA D CA 1
ATOM 10291 C C . ALA D 1 179 ? 46.658 -32.365 8.102 1.00 35.59 179 ALA D C 1
ATOM 10292 O O . ALA D 1 179 ? 45.871 -31.627 7.501 1.00 35.52 179 ALA D O 1
ATOM 10294 N N . VAL D 1 180 ? 47.928 -32.035 8.343 1.00 37.24 180 VAL D N 1
ATOM 10295 C CA . VAL D 1 180 ? 48.504 -30.759 7.901 1.00 37.40 180 VAL D CA 1
ATOM 10296 C C . VAL D 1 180 ? 48.492 -30.670 6.377 1.00 37.84 180 VAL D C 1
ATOM 10297 O O . VAL D 1 180 ? 48.181 -29.620 5.809 1.00 37.79 180 VAL D O 1
ATOM 10301 N N . ALA D 1 181 ? 48.845 -31.776 5.721 1.00 38.30 181 ALA D N 1
ATOM 10302 C CA . ALA D 1 181 ? 48.850 -31.829 4.261 1.00 38.48 181 ALA D CA 1
ATOM 10303 C C . ALA D 1 181 ? 47.434 -31.582 3.751 1.00 38.86 181 ALA D C 1
ATOM 10304 O O . ALA D 1 181 ? 47.215 -30.795 2.837 1.00 37.78 181 ALA D O 1
ATOM 10306 N N . LEU D 1 182 ? 46.472 -32.275 4.346 1.00 39.77 182 LEU D N 1
ATOM 10307 C CA . LEU D 1 182 ? 45.075 -32.129 3.956 1.00 40.00 182 LEU D CA 1
ATOM 10308 C C . LEU D 1 182 ? 44.634 -30.660 3.971 1.00 40.59 182 LEU D C 1
ATOM 10309 O O . LEU D 1 182 ? 43.856 -30.224 3.119 1.00 39.08 182 LEU D O 1
ATOM 10314 N N . GLN D 1 183 ? 45.138 -29.903 4.944 1.00 41.85 183 GLN D N 1
ATOM 10315 C CA . GLN D 1 183 ? 44.772 -28.500 5.073 1.00 44.37 183 GLN D CA 1
ATOM 10316 C C . GLN D 1 183 ? 45.149 -27.672 3.856 1.00 47.16 183 GLN D C 1
ATOM 10317 O O . GLN D 1 183 ? 44.536 -26.639 3.587 1.00 47.69 183 GLN D O 1
ATOM 10323 N N . GLU D 1 184 ? 46.151 -28.143 3.118 1.00 48.97 184 GLU D N 1
ATOM 10324 C CA . GLU D 1 184 ? 46.632 -27.473 1.909 1.00 49.75 184 GLU D CA 1
ATOM 10325 C C . GLU D 1 184 ? 45.502 -27.149 0.926 1.00 48.90 184 GLU D C 1
ATOM 10326 O O . GLU D 1 184 ? 45.474 -26.076 0.316 1.00 48.91 184 GLU D O 1
ATOM 10332 N N . ALA D 1 185 ? 44.576 -28.088 0.771 1.00 46.74 185 ALA D N 1
ATOM 10333 C CA . ALA D 1 185 ? 43.476 -27.916 -0.165 1.00 46.32 185 ALA D CA 1
ATOM 10334 C C . ALA D 1 185 ? 42.270 -27.167 0.392 1.00 46.60 185 ALA D C 1
ATOM 10335 O O . ALA D 1 185 ? 41.241 -27.075 -0.279 1.00 46.06 185 ALA D O 1
ATOM 10337 N N . SER D 1 186 ? 42.397 -26.627 1.603 1.00 45.87 186 SER D N 1
ATOM 10338 C CA . SER D 1 186 ? 41.301 -25.897 2.240 1.00 45.59 186 SER D CA 1
ATOM 10339 C C . SER D 1 186 ? 40.861 -24.676 1.439 1.00 45.06 186 SER D C 1
ATOM 10340 O O . SER D 1 186 ? 41.694 -23.949 0.889 1.00 44.77 186 SER D O 1
ATOM 10343 N N . THR D 1 187 ? 39.546 -24.462 1.389 1.00 44.48 187 THR D N 1
ATOM 10344 C CA . THR D 1 187 ? 38.944 -23.333 0.674 1.00 44.76 187 THR D CA 1
ATOM 10345 C C . THR D 1 187 ? 39.223 -22.035 1.417 1.00 44.36 187 THR D C 1
ATOM 10346 O O . THR D 1 187 ? 38.995 -20.939 0.892 1.00 43.17 187 THR D O 1
ATOM 10350 N N . THR D 1 188 ? 39.694 -22.173 2.653 1.00 44.50 188 THR D N 1
ATOM 10351 C CA . THR D 1 188 ? 39.977 -21.025 3.497 1.00 43.96 188 THR D CA 1
ATOM 10352 C C . THR D 1 188 ? 41.405 -20.500 3.332 1.00 45.80 188 THR D C 1
ATOM 10353 O O . THR D 1 188 ? 41.798 -19.532 3.980 1.00 46.41 188 THR D O 1
ATOM 10357 N N . ARG D 1 189 ? 42.172 -21.118 2.439 1.00 47.81 189 ARG D N 1
ATOM 10358 C CA . ARG D 1 189 ? 43.539 -20.673 2.183 1.00 50.13 189 ARG D CA 1
ATOM 10359 C C . ARG D 1 189 ? 43.907 -20.766 0.701 1.00 51.81 189 ARG D C 1
ATOM 10360 O O . ARG D 1 189 ? 43.082 -21.164 -0.125 1.00 52.35 189 ARG D O 1
ATOM 10368 N N . ALA D 1 190 ? 45.142 -20.386 0.372 1.00 53.81 190 ALA D N 1
ATOM 10369 C CA . ALA D 1 190 ? 45.634 -20.420 -1.009 1.00 53.82 190 ALA D CA 1
ATOM 10370 C C . ALA D 1 190 ? 45.749 -21.849 -1.517 1.00 54.24 190 ALA D C 1
ATOM 10371 O O . ALA D 1 190 ? 44.929 -22.296 -2.320 1.00 55.63 190 ALA D O 1
ATOM 10373 N N . ARG D 1 194 ? 49.894 -28.540 -6.907 1.00 72.49 194 ARG D N 1
ATOM 10374 C CA . ARG D 1 194 ? 50.671 -28.115 -5.748 1.00 72.71 194 ARG D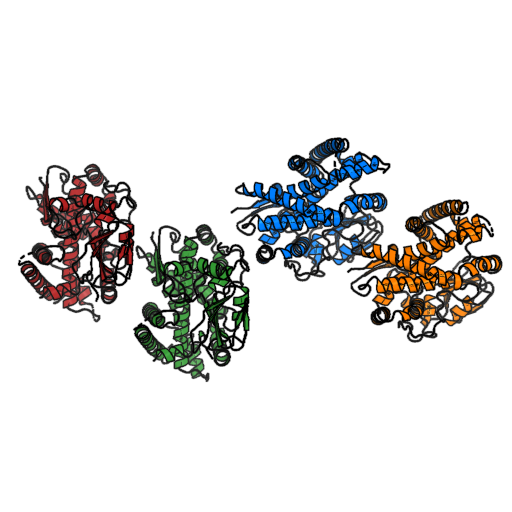 CA 1
ATOM 10375 C C . ARG D 1 194 ? 49.937 -28.438 -4.448 1.00 72.10 194 ARG D C 1
ATOM 10376 O O . ARG D 1 194 ? 50.220 -29.449 -3.796 1.00 71.63 194 ARG D O 1
ATOM 10384 N N . GLY D 1 195 ? 48.997 -27.561 -4.086 1.00 70.65 195 GLY D N 1
ATOM 10385 C CA . GLY D 1 195 ? 48.217 -27.721 -2.870 1.00 67.13 195 GLY D CA 1
ATOM 10386 C C . GLY D 1 195 ? 47.331 -28.951 -2.871 1.00 64.86 195 GLY D C 1
ATOM 10387 O O . GLY D 1 195 ? 47.347 -29.734 -1.920 1.00 63.54 195 GLY D O 1
ATOM 10388 N N . TYR D 1 196 ? 46.541 -29.117 -3.927 1.00 63.42 196 TYR D N 1
ATOM 10389 C CA . TYR D 1 196 ? 45.663 -30.274 -4.033 1.00 62.66 196 TYR D CA 1
ATOM 10390 C C . TYR D 1 196 ? 46.454 -31.564 -4.109 1.00 62.08 196 TYR D C 1
ATOM 10391 O O . TYR D 1 196 ? 45.973 -32.619 -3.691 1.00 62.13 196 TYR D O 1
ATOM 10400 N N . ALA D 1 197 ? 47.660 -31.468 -4.663 1.00 60.18 197 ALA D N 1
ATOM 10401 C CA . ALA D 1 197 ? 48.553 -32.611 -4.800 1.00 57.75 197 ALA D CA 1
ATOM 10402 C C . ALA D 1 197 ? 48.817 -33.202 -3.421 1.00 55.55 197 ALA D C 1
ATOM 10403 O O . ALA D 1 197 ? 48.543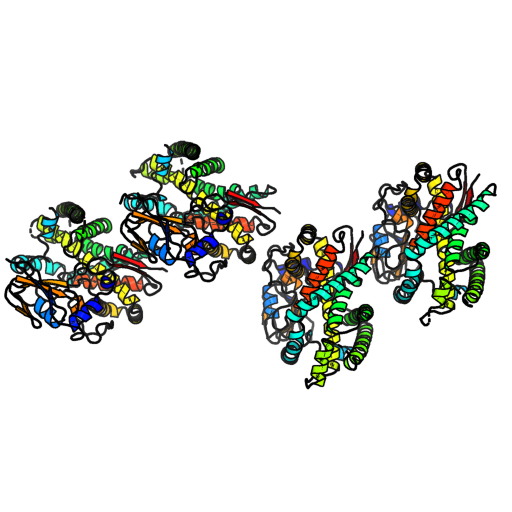 -34.375 -3.159 1.00 54.10 197 ALA D O 1
ATOM 10405 N N . ARG D 1 198 ? 49.340 -32.370 -2.534 1.00 53.49 198 ARG D N 1
ATOM 10406 C CA . ARG D 1 198 ? 49.635 -32.812 -1.185 1.00 52.64 198 ARG D CA 1
ATOM 10407 C C . ARG D 1 198 ? 48.387 -33.307 -0.454 1.00 51.59 198 ARG D C 1
ATOM 10408 O O . ARG D 1 198 ? 48.424 -34.335 0.226 1.00 51.27 198 ARG D O 1
ATOM 10416 N N . ALA D 1 199 ? 47.285 -32.580 -0.607 1.00 50.61 199 ALA D N 1
ATOM 10417 C CA . ALA D 1 199 ? 46.019 -32.941 0.032 1.00 49.39 199 ALA D CA 1
ATOM 10418 C C . ALA D 1 199 ? 45.514 -34.279 -0.483 1.00 48.35 199 ALA D C 1
ATOM 10419 O O . ALA D 1 199 ? 45.031 -35.112 0.289 1.00 47.72 199 ALA D O 1
ATOM 10421 N N . GLU D 1 200 ? 45.619 -34.463 -1.798 1.00 47.82 200 GLU D N 1
ATOM 10422 C CA . GLU D 1 200 ? 45.193 -35.690 -2.468 1.00 46.38 200 GLU D CA 1
ATOM 10423 C C . GLU D 1 200 ? 46.073 -36.838 -1.985 1.00 44.12 200 GLU D C 1
ATOM 10424 O O . GLU D 1 200 ? 45.600 -37.948 -1.716 1.00 44.63 200 GLU D O 1
ATOM 10430 N N . ALA D 1 201 ? 47.367 -36.555 -1.878 1.00 40.41 201 ALA D N 1
ATOM 10431 C CA . ALA D 1 201 ? 48.318 -37.547 -1.413 1.00 37.31 201 ALA D CA 1
ATOM 10432 C C . ALA D 1 201 ? 47.906 -37.959 -0.010 1.00 35.97 201 ALA D C 1
ATOM 10433 O O . ALA D 1 201 ? 47.816 -39.153 0.303 1.00 35.74 201 ALA D O 1
ATOM 10435 N N . ALA D 1 202 ? 47.658 -36.960 0.836 1.00 34.37 202 ALA D N 1
ATOM 10436 C CA . ALA D 1 202 ? 47.244 -37.198 2.216 1.00 32.67 202 ALA D CA 1
ATOM 10437 C C . ALA D 1 202 ? 45.921 -37.962 2.247 1.00 31.60 202 ALA D C 1
ATOM 10438 O O . ALA D 1 202 ? 45.790 -38.950 2.968 1.00 31.41 202 ALA D O 1
ATOM 10440 N N . SER D 1 203 ? 44.949 -37.494 1.464 1.00 31.48 203 SER D N 1
ATOM 10441 C CA . SER D 1 203 ? 43.635 -38.134 1.398 1.00 33.58 203 SER D CA 1
ATOM 10442 C C . SER D 1 203 ? 43.771 -39.614 1.074 1.00 34.92 203 SER D C 1
ATOM 10443 O O . SER D 1 203 ? 43.113 -40.456 1.686 1.00 35.50 203 SER D O 1
ATOM 10446 N N . GLN D 1 204 ? 44.616 -39.924 0.094 1.00 35.48 204 GLN D N 1
ATOM 10447 C CA . GLN D 1 204 ? 44.846 -41.309 -0.308 1.00 35.54 204 GLN D CA 1
ATOM 10448 C C . GLN D 1 204 ? 45.542 -42.052 0.812 1.00 34.84 204 GLN D C 1
ATOM 10449 O O . GLN D 1 204 ? 45.276 -43.228 1.055 1.00 35.51 204 GLN D O 1
ATOM 10455 N N . GLU D 1 205 ? 46.452 -41.361 1.487 1.00 34.02 205 GLU D N 1
ATOM 10456 C CA . GLU D 1 205 ? 47.177 -41.950 2.603 1.00 33.70 205 GLU D CA 1
ATOM 10457 C C . GLU D 1 205 ? 46.219 -42.308 3.733 1.00 32.50 205 GLU D C 1
ATOM 10458 O O . GLU D 1 205 ? 46.332 -43.380 4.331 1.00 34.72 205 GLU D O 1
ATOM 10464 N N . PHE D 1 206 ? 45.289 -41.406 4.035 1.00 31.42 206 PHE D N 1
ATOM 10465 C CA . PHE D 1 206 ? 44.304 -41.644 5.098 1.00 32.73 206 PHE D CA 1
ATOM 10466 C C . PHE D 1 206 ? 43.333 -42.763 4.714 1.00 33.64 206 PHE D C 1
ATOM 10467 O O . PHE D 1 206 ? 43.043 -43.658 5.513 1.00 34.50 206 PHE D O 1
ATOM 10475 N N . THR D 1 207 ? 42.819 -42.691 3.490 1.00 34.02 207 THR D N 1
ATOM 10476 C CA . THR D 1 207 ? 41.882 -43.683 2.988 1.00 37.11 207 THR D CA 1
ATOM 10477 C C . THR D 1 207 ? 42.488 -45.081 3.112 1.00 37.44 207 THR D C 1
ATOM 10478 O O . THR D 1 207 ? 41.892 -45.983 3.700 1.00 38.64 207 THR D O 1
ATOM 10482 N N . ARG D 1 208 ? 43.684 -45.251 2.565 1.00 37.79 208 ARG D N 1
ATOM 10483 C CA . ARG D 1 208 ? 44.368 -46.535 2.629 1.00 38.13 208 ARG D CA 1
ATOM 10484 C C . ARG D 1 208 ? 44.545 -46.932 4.086 1.00 36.71 208 ARG D C 1
ATOM 10485 O O . ARG D 1 208 ? 44.358 -48.089 4.462 1.00 37.15 208 ARG D O 1
ATOM 10493 N N . TYR D 1 209 ? 44.905 -45.951 4.902 1.00 36.20 209 TYR D N 1
ATOM 10494 C CA . TYR D 1 209 ? 45.133 -46.155 6.324 1.00 36.00 209 TYR D CA 1
ATOM 10495 C C . TYR D 1 209 ? 43.899 -46.701 7.035 1.00 37.34 209 TYR D C 1
ATOM 10496 O O . TYR D 1 209 ? 43.940 -47.773 7.634 1.00 37.07 209 TYR D O 1
ATOM 10505 N N . PHE D 1 210 ? 42.817 -45.931 6.954 1.00 38.66 210 PHE D N 1
ATOM 10506 C CA . PHE D 1 210 ? 41.584 -46.288 7.622 1.00 41.72 210 PHE D CA 1
ATOM 10507 C C . PHE D 1 210 ? 40.839 -47.487 7.025 1.00 43.59 210 PHE D C 1
ATOM 10508 O O . PHE D 1 210 ? 40.140 -48.189 7.747 1.00 43.34 210 PHE D O 1
ATOM 10516 N N . ARG D 1 211 ? 40.980 -47.696 5.719 1.00 45.01 211 ARG D N 1
ATOM 10517 C CA . ARG D 1 211 ? 40.310 -48.838 5.117 1.00 47.22 211 ARG D CA 1
ATOM 10518 C C . ARG D 1 211 ? 40.890 -50.101 5.676 1.00 48.56 211 ARG D C 1
ATOM 10519 O O . ARG D 1 211 ? 40.221 -51.102 5.855 1.00 49.52 211 ARG D O 1
ATOM 10527 N N . ARG D 1 212 ? 42.176 -50.123 5.928 1.00 50.32 212 ARG D N 1
ATOM 10528 C CA . ARG D 1 212 ? 42.840 -51.206 6.530 1.00 52.38 212 ARG D CA 1
ATOM 10529 C C . ARG D 1 212 ? 42.471 -51.397 8.011 1.00 54.22 212 ARG D C 1
ATOM 10530 O O . ARG D 1 212 ? 42.534 -52.484 8.587 1.00 54.41 212 ARG D O 1
ATOM 10538 N N . GLU D 1 213 ? 42.121 -50.298 8.640 1.00 56.40 213 GLU D N 1
ATOM 10539 C CA . GLU D 1 213 ? 41.688 -50.318 10.042 1.00 58.06 213 GLU D CA 1
ATOM 10540 C C . GLU D 1 213 ? 40.306 -50.980 10.180 1.00 57.28 213 GLU D C 1
ATOM 10541 O O . GLU D 1 213 ? 40.133 -51.857 11.024 1.00 56.87 213 GLU D O 1
ATOM 10547 N N . VAL D 1 214 ? 39.330 -50.570 9.361 1.00 57.09 214 VAL D N 1
ATOM 10548 C CA . VAL D 1 214 ? 38.000 -51.177 9.471 1.00 57.30 214 VAL D CA 1
ATOM 10549 C C . VAL D 1 214 ? 38.166 -52.678 9.277 1.00 58.68 214 VAL D C 1
ATOM 10550 O O . VAL D 1 214 ? 37.511 -53.485 9.941 1.00 59.41 214 VAL D O 1
ATOM 10554 N N . ASP D 1 215 ? 39.084 -53.019 8.365 1.00 59.45 215 ASP D N 1
ATOM 10555 C CA . ASP D 1 215 ? 39.436 -54.408 8.052 1.00 60.24 215 ASP D CA 1
ATOM 10556 C C . ASP D 1 215 ? 40.378 -54.970 9.109 1.00 59.92 215 ASP D C 1
ATOM 10557 O O . ASP D 1 215 ? 39.948 -55.648 10.035 1.00 60.79 215 ASP D O 1
ATOM 10562 N N . ASP D 1 224 ? 37.193 -48.292 19.462 1.00 72.66 224 ASP D N 1
ATOM 10563 C CA . ASP D 1 224 ? 35.850 -48.839 19.323 1.00 73.24 224 ASP D CA 1
ATOM 10564 C C . ASP D 1 224 ? 34.935 -47.854 18.639 1.00 72.47 224 ASP D C 1
ATOM 10565 O O . ASP D 1 224 ? 33.818 -48.213 18.276 1.00 72.83 224 ASP D O 1
ATOM 10570 N N . LEU D 1 225 ? 35.347 -46.601 18.492 1.00 71.40 225 LEU D N 1
ATOM 10571 C CA . LEU D 1 225 ? 34.416 -45.692 17.847 1.00 70.18 225 LEU D CA 1
ATOM 10572 C C . LEU D 1 225 ? 34.292 -46.298 16.465 1.00 70.25 225 LEU D C 1
ATOM 10573 O O . LEU D 1 225 ? 33.236 -46.261 15.823 1.00 70.73 225 LEU D O 1
ATOM 10578 N N . LEU D 1 226 ? 35.406 -46.879 16.027 1.00 69.95 226 LEU D N 1
ATOM 10579 C CA . LEU D 1 226 ? 35.483 -47.516 14.721 1.00 69.85 226 LEU D CA 1
ATOM 10580 C C . LEU D 1 226 ? 34.709 -48.826 14.813 1.00 69.81 226 LEU D C 1
ATOM 10581 O O . LEU D 1 226 ? 33.927 -49.159 13.918 1.00 69.46 226 LEU D O 1
ATOM 10586 N N . THR D 1 227 ? 34.923 -49.553 15.912 1.00 70.24 227 THR D N 1
ATOM 10587 C CA . THR D 1 227 ? 34.242 -50.822 16.146 1.00 70.37 227 THR D CA 1
ATOM 10588 C C . THR D 1 227 ? 32.756 -50.584 16.038 1.00 72.17 227 THR D C 1
ATOM 10589 O O . THR D 1 227 ? 32.063 -51.240 15.268 1.00 72.28 227 THR D O 1
ATOM 10593 N N . LEU D 1 228 ? 32.284 -49.624 16.822 1.00 74.35 228 LEU D N 1
ATOM 10594 C CA . LEU D 1 228 ? 30.882 -49.245 16.878 1.00 76.33 228 LEU D CA 1
ATOM 10595 C C . LEU D 1 228 ? 30.320 -48.838 15.509 1.00 77.58 228 LEU D C 1
ATOM 10596 O O . LEU D 1 228 ? 29.196 -49.190 15.161 1.00 78.41 228 LEU D O 1
ATOM 10601 N N . LEU D 1 229 ? 31.106 -48.094 14.740 1.00 79.19 229 LEU D N 1
ATOM 10602 C CA . LEU D 1 229 ? 30.685 -47.637 13.426 1.00 81.98 229 LEU D CA 1
ATOM 10603 C C . LEU D 1 229 ? 30.703 -48.786 12.402 1.00 83.56 229 LEU D C 1
ATOM 10604 O O . LEU D 1 229 ? 29.867 -48.859 11.489 1.00 83.73 229 LEU D O 1
ATOM 10609 N N . VAL D 1 230 ? 31.657 -49.692 12.560 1.00 84.59 230 VAL D N 1
ATOM 10610 C CA . VAL D 1 230 ? 31.754 -50.808 11.639 1.00 85.19 230 VAL D CA 1
ATOM 10611 C C . VAL D 1 230 ? 30.671 -51.816 12.005 1.00 85.94 230 VAL D C 1
ATOM 10612 O O . VAL D 1 230 ? 30.266 -52.636 11.180 1.00 87.22 230 VAL D O 1
ATOM 10616 N N . ARG D 1 231 ? 30.145 -51.695 13.224 1.00 85.73 231 ARG D N 1
ATOM 10617 C CA . ARG D 1 231 ? 29.067 -52.574 13.648 1.00 85.37 231 ARG D CA 1
ATOM 10618 C C . ARG D 1 231 ? 27.802 -52.105 12.947 1.00 85.56 231 ARG D C 1
ATOM 10619 O O . ARG D 1 231 ? 26.853 -52.872 12.769 1.00 85.90 231 ARG D O 1
ATOM 10627 N N . ALA D 1 232 ? 27.795 -50.835 12.550 1.00 85.61 232 ALA D N 1
ATOM 10628 C CA . ALA D 1 232 ? 26.649 -50.250 11.859 1.00 85.34 232 ALA D CA 1
ATOM 10629 C C . ALA D 1 232 ? 26.343 -51.026 10.589 1.00 86.00 232 ALA D C 1
ATOM 10630 O O . ALA D 1 232 ? 25.210 -51.458 10.381 1.00 87.01 232 ALA D O 1
ATOM 10632 N N . GLY D 1 236 ? 23.894 -53.920 11.032 1.00 73.70 236 GLY D N 1
ATOM 10633 C CA . GLY D 1 236 ? 23.414 -53.914 9.660 1.00 74.08 236 GLY D CA 1
ATOM 10634 C C . GLY D 1 236 ? 22.525 -52.726 9.330 1.00 74.41 236 GLY D C 1
ATOM 10635 O O . GLY D 1 236 ? 21.400 -52.898 8.862 1.00 74.86 236 GLY D O 1
ATOM 10636 N N . SER D 1 237 ? 23.023 -51.517 9.564 1.00 74.57 237 SER D N 1
ATOM 10637 C CA . SER D 1 237 ? 22.283 -50.293 9.275 1.00 74.59 237 SER D CA 1
ATOM 10638 C C . SER D 1 237 ? 22.839 -49.619 7.994 1.00 73.50 237 SER D C 1
ATOM 10639 O O . SER D 1 237 ? 23.402 -50.301 7.128 1.00 73.01 237 SER D O 1
ATOM 10642 N N . PRO D 1 238 ? 22.663 -48.284 7.845 1.00 72.67 238 PRO D N 1
ATOM 10643 C CA . PRO D 1 238 ? 23.195 -47.640 6.631 1.00 71.93 238 PRO D CA 1
ATOM 10644 C C . PRO D 1 238 ? 24.471 -46.766 6.619 1.00 71.72 238 PRO D C 1
ATOM 10645 O O . PRO D 1 238 ? 24.410 -45.558 6.878 1.00 72.10 238 PRO D O 1
ATOM 10649 N N . LEU D 1 239 ? 25.605 -47.363 6.262 1.00 71.51 239 LEU D N 1
ATOM 10650 C CA . LEU D 1 239 ? 26.873 -46.637 6.127 1.00 70.32 239 LEU D CA 1
ATOM 10651 C C . LEU D 1 239 ? 27.981 -47.508 5.517 1.00 70.16 239 LEU D C 1
ATOM 10652 O O . LEU D 1 239 ? 28.240 -48.632 5.950 1.00 69.93 239 LEU D O 1
ATOM 10657 N N . SER D 1 240 ? 28.597 -46.945 4.484 1.00 70.05 240 SER D N 1
ATOM 10658 C CA . SER D 1 240 ? 29.674 -47.510 3.664 1.00 70.07 240 SER D CA 1
ATOM 10659 C C . SER D 1 240 ? 31.022 -47.527 4.319 1.00 70.16 240 SER D C 1
ATOM 10660 O O . SER D 1 240 ? 31.274 -46.768 5.255 1.00 70.55 240 SER D O 1
ATOM 10663 N N . VAL D 1 241 ? 31.913 -48.352 3.779 1.00 68.87 241 VAL D N 1
ATOM 10664 C CA . VAL D 1 241 ? 33.273 -48.387 4.276 1.00 67.24 241 VAL D CA 1
ATOM 10665 C C . VAL D 1 241 ? 33.820 -46.986 3.969 1.00 66.12 241 VAL D C 1
ATOM 10666 O O . VAL D 1 241 ? 34.612 -46.440 4.734 1.00 66.36 241 VAL D O 1
ATOM 10670 N N . ASP D 1 242 ? 33.372 -46.407 2.852 1.00 64.51 242 ASP D N 1
ATOM 10671 C CA . ASP D 1 242 ? 33.766 -45.049 2.445 1.00 63.16 242 ASP D CA 1
ATOM 10672 C C . ASP D 1 242 ? 33.282 -44.045 3.484 1.00 62.01 242 ASP D C 1
ATOM 10673 O O . ASP D 1 242 ? 33.958 -43.065 3.792 1.00 62.49 242 ASP D O 1
ATOM 10678 N N . GLY D 1 243 ? 32.068 -44.278 3.974 1.00 60.64 243 GLY D N 1
ATOM 10679 C CA . GLY D 1 243 ? 31.468 -43.392 4.954 1.00 58.55 243 GLY D CA 1
ATOM 10680 C C . GLY D 1 243 ? 32.172 -43.471 6.287 1.00 57.03 243 GLY D C 1
ATOM 10681 O O . GLY D 1 243 ? 32.402 -42.454 6.936 1.00 57.33 243 GLY D O 1
ATOM 10682 N N . ILE D 1 244 ? 32.510 -44.686 6.704 1.00 55.49 244 ILE D N 1
ATOM 10683 C CA . ILE D 1 244 ? 33.209 -44.876 7.965 1.00 54.44 244 ILE D CA 1
ATOM 10684 C C . ILE D 1 244 ? 34.583 -44.206 7.850 1.00 53.62 244 ILE D C 1
ATOM 10685 O O . ILE D 1 244 ? 35.009 -43.468 8.743 1.00 52.96 244 ILE D O 1
ATOM 10690 N N . VAL D 1 245 ? 35.259 -44.463 6.734 1.00 52.42 245 VAL D N 1
ATOM 10691 C CA . VAL D 1 245 ? 36.571 -43.892 6.461 1.00 50.82 245 VAL D CA 1
ATOM 10692 C C . VAL D 1 245 ? 36.512 -42.366 6.475 1.00 50.19 245 VAL D C 1
ATOM 10693 O O . VAL D 1 245 ? 37.236 -41.723 7.232 1.00 50.24 245 VAL D O 1
ATOM 10697 N N . GLY D 1 246 ? 35.649 -41.795 5.637 1.00 48.66 246 GLY D N 1
ATOM 10698 C CA . GLY D 1 246 ? 35.517 -40.349 5.573 1.00 47.46 246 GLY D CA 1
ATOM 10699 C C . GLY D 1 246 ? 35.231 -39.736 6.934 1.00 48.11 246 GLY D C 1
ATOM 10700 O O . GLY D 1 246 ? 35.733 -38.654 7.263 1.00 47.19 246 GLY D O 1
ATOM 10701 N N . THR D 1 247 ? 34.422 -40.433 7.731 1.00 47.80 247 THR D N 1
ATOM 10702 C CA . THR D 1 247 ? 34.081 -39.945 9.058 1.00 47.02 247 THR D CA 1
ATOM 10703 C C . THR D 1 247 ? 35.306 -39.947 9.961 1.00 49.10 247 THR D C 1
ATOM 10704 O O . THR D 1 247 ? 35.522 -38.996 10.710 1.00 50.15 247 THR D O 1
ATOM 10708 N N . CYS D 1 248 ? 36.120 -40.998 9.876 1.00 49.72 248 CYS D N 1
ATOM 10709 C CA . CYS D 1 248 ? 37.336 -41.090 10.684 1.00 49.31 248 CYS D CA 1
ATOM 10710 C C . CYS D 1 248 ? 38.299 -39.942 10.381 1.00 48.46 248 CYS D C 1
ATOM 10711 O O . CYS D 1 248 ? 38.920 -39.394 11.290 1.00 48.20 248 CYS D O 1
ATOM 10714 N N . VAL D 1 249 ? 38.433 -39.590 9.106 1.00 47.77 249 VAL D N 1
ATOM 10715 C CA . VAL D 1 249 ? 39.329 -38.511 8.723 1.00 48.20 249 VAL D CA 1
ATOM 10716 C C . VAL D 1 249 ? 38.815 -37.175 9.240 1.00 50.30 249 VAL D C 1
ATOM 10717 O O . VAL D 1 249 ? 39.602 -36.335 9.665 1.00 51.63 249 VAL D O 1
ATOM 10721 N N . HIS D 1 250 ? 37.500 -36.978 9.209 1.00 51.28 250 HIS D N 1
ATOM 10722 C CA . HIS D 1 250 ? 36.899 -35.736 9.698 1.00 51.31 250 HIS D CA 1
ATOM 10723 C C . HIS D 1 250 ? 37.176 -35.604 11.198 1.00 49.96 250 HIS D C 1
ATOM 10724 O O . HIS D 1 250 ? 37.716 -34.594 11.654 1.00 51.42 250 HIS D O 1
ATOM 10731 N N . LEU D 1 251 ? 36.810 -36.635 11.955 1.00 47.11 251 LEU D N 1
ATOM 10732 C CA . LEU D 1 251 ? 36.997 -36.652 13.405 1.00 44.83 251 LEU D CA 1
ATOM 10733 C C . LEU D 1 251 ? 38.463 -36.500 13.805 1.00 43.46 251 LEU D C 1
ATOM 10734 O O . LEU D 1 251 ? 38.790 -35.866 14.809 1.00 43.10 251 LEU D O 1
ATOM 10739 N N . LEU D 1 252 ? 39.342 -37.088 13.010 1.00 41.90 252 LEU D N 1
ATOM 10740 C CA . LEU D 1 252 ? 40.769 -37.036 13.279 1.00 40.84 252 LEU D CA 1
ATOM 10741 C C . LEU D 1 252 ? 41.354 -35.637 13.055 1.00 39.39 252 LEU D C 1
ATOM 10742 O O . LEU D 1 252 ? 42.245 -35.200 13.783 1.00 39.59 252 LEU D O 1
ATOM 10747 N N . THR D 1 253 ? 40.847 -34.936 12.047 1.00 38.18 253 THR D N 1
ATOM 10748 C CA . THR D 1 253 ? 41.350 -33.601 11.713 1.00 36.87 253 THR D CA 1
ATOM 10749 C C . THR D 1 253 ? 40.527 -32.437 12.274 1.00 36.45 253 THR D C 1
ATOM 10750 O O . THR D 1 253 ? 40.926 -31.273 12.148 1.00 36.65 253 THR D O 1
ATOM 10754 N N . ALA D 1 254 ? 39.388 -32.744 12.889 1.00 34.22 254 ALA D N 1
ATOM 10755 C CA . ALA D 1 254 ? 38.515 -31.714 13.432 1.00 32.25 254 ALA D CA 1
ATOM 10756 C C . ALA D 1 254 ? 39.160 -30.928 14.577 1.00 33.46 254 ALA D C 1
ATOM 10757 O O . ALA D 1 254 ? 39.201 -29.700 14.543 1.00 32.71 254 ALA D O 1
ATOM 10759 N N . GLY D 1 255 ? 39.660 -31.636 15.585 1.00 33.28 255 GLY D N 1
ATOM 10760 C CA . GLY D 1 255 ? 40.284 -30.968 16.711 1.00 33.20 255 GLY D CA 1
ATOM 10761 C C . GLY D 1 255 ? 41.598 -30.291 16.364 1.00 33.59 255 GLY D C 1
ATOM 10762 O O . GLY D 1 255 ? 41.963 -29.270 16.956 1.00 34.16 255 GLY D O 1
ATOM 10763 N N . HIS D 1 256 ? 42.311 -30.852 15.396 1.00 32.85 256 HIS D N 1
ATOM 10764 C CA . HIS D 1 256 ? 43.592 -30.303 14.994 1.00 32.08 256 HIS D CA 1
ATOM 10765 C C . HIS D 1 256 ? 43.455 -28.936 14.336 1.00 32.83 256 HIS D C 1
ATOM 10766 O O . HIS D 1 256 ? 44.384 -28.128 14.389 1.00 33.71 256 HIS D O 1
ATOM 10773 N N . GLU D 1 257 ? 42.299 -28.666 13.734 1.00 31.29 257 GLU D N 1
ATOM 10774 C CA . GLU D 1 257 ? 42.086 -27.379 13.070 1.00 30.99 257 GLU D CA 1
ATOM 10775 C C . GLU D 1 257 ? 41.326 -26.404 13.951 1.00 29.89 257 GLU D C 1
ATOM 10776 O O . GLU D 1 257 ? 41.095 -25.255 13.562 1.00 28.81 257 GLU D O 1
ATOM 10782 N N . THR D 1 258 ? 40.949 -26.858 15.142 1.00 29.14 258 THR D N 1
ATOM 10783 C CA . THR D 1 258 ? 40.197 -26.005 16.060 1.00 28.64 258 THR D CA 1
ATOM 10784 C C . THR D 1 258 ? 40.780 -25.967 17.470 1.00 28.56 258 THR D C 1
ATOM 10785 O O . THR D 1 258 ? 41.267 -24.931 17.925 1.00 28.68 258 THR D O 1
ATOM 10789 N N . THR D 1 259 ? 40.723 -27.100 18.161 1.00 28.21 259 THR D N 1
ATOM 10790 C CA . THR D 1 259 ? 41.252 -27.215 19.519 1.00 29.15 259 THR D CA 1
ATOM 10791 C C . THR D 1 259 ? 42.725 -26.787 19.582 1.00 29.65 259 THR D C 1
ATOM 10792 O O . THR D 1 259 ? 43.147 -26.073 20.500 1.00 27.92 259 THR D O 1
ATOM 10796 N N . THR D 1 260 ? 43.509 -27.245 18.610 1.00 30.05 260 THR D N 1
ATOM 10797 C CA . THR D 1 260 ? 44.927 -26.904 18.548 1.00 30.46 260 THR D CA 1
ATOM 10798 C C . THR D 1 260 ? 45.098 -25.391 18.562 1.00 30.42 260 THR D C 1
ATOM 10799 O O . THR D 1 260 ? 45.902 -24.856 19.330 1.00 31.42 260 THR D O 1
ATOM 10803 N N . ASN D 1 261 ? 44.341 -24.707 17.703 1.00 30.02 261 ASN D N 1
ATOM 10804 C CA . ASN D 1 261 ? 44.394 -23.243 17.615 1.00 28.65 261 ASN D CA 1
ATOM 10805 C C . ASN D 1 261 ? 43.933 -22.613 18.925 1.00 27.83 261 ASN D C 1
ATOM 10806 O O . ASN D 1 261 ? 44.487 -21.599 19.349 1.00 27.24 261 ASN D O 1
ATOM 10811 N N . PHE D 1 262 ? 42.919 -23.199 19.558 1.00 26.67 262 PHE D N 1
ATOM 10812 C CA . PHE D 1 262 ? 42.437 -22.639 20.806 1.00 26.89 262 PHE D CA 1
ATOM 10813 C C . PHE D 1 262 ? 43.534 -22.638 21.864 1.00 27.72 262 PHE D C 1
ATOM 10814 O O . PHE D 1 262 ? 43.764 -21.624 22.528 1.00 25.90 262 PHE D O 1
ATOM 10822 N N . LEU D 1 263 ? 44.199 -23.778 22.026 1.00 28.61 263 LEU D N 1
ATOM 10823 C CA . LEU D 1 263 ? 45.268 -23.910 23.012 1.00 28.84 263 LEU D CA 1
ATOM 10824 C C . LEU D 1 263 ? 46.445 -22.984 22.735 1.00 28.50 263 LEU D C 1
ATOM 10825 O O . LEU D 1 263 ? 46.964 -22.356 23.649 1.00 28.56 263 LEU D O 1
ATOM 10830 N N . ALA D 1 264 ? 46.866 -22.893 21.481 1.00 27.18 264 ALA D N 1
ATOM 10831 C CA . ALA D 1 264 ? 47.992 -22.040 21.150 1.00 28.42 264 ALA D CA 1
ATOM 10832 C C . ALA D 1 264 ? 47.666 -20.561 21.397 1.00 27.14 264 ALA D C 1
ATOM 10833 O O . ALA D 1 264 ? 48.478 -19.836 21.976 1.00 26.37 264 ALA D O 1
ATOM 10835 N N . LYS D 1 265 ? 46.482 -20.124 20.965 1.00 26.63 265 LYS D N 1
ATOM 10836 C CA . LYS D 1 265 ? 46.067 -18.744 21.156 1.00 26.89 265 LYS D CA 1
ATOM 10837 C C . LYS D 1 265 ? 45.763 -18.474 22.623 1.00 28.34 265 LYS D C 1
ATOM 10838 O O . LYS D 1 265 ? 45.885 -17.339 23.094 1.00 28.29 265 LYS D O 1
ATOM 10844 N N . ALA D 1 266 ? 45.376 -19.518 23.353 1.00 29.77 266 ALA D N 1
ATOM 10845 C CA . ALA D 1 266 ? 45.075 -19.366 24.772 1.00 28.98 266 ALA D CA 1
ATOM 10846 C C . ALA D 1 266 ? 46.364 -19.005 25.487 1.00 30.45 266 ALA D C 1
ATOM 10847 O O . ALA D 1 266 ? 46.359 -18.193 26.414 1.00 31.56 266 ALA D O 1
ATOM 10849 N N . VAL D 1 267 ? 47.467 -19.627 25.070 1.00 30.23 267 VAL D N 1
ATOM 10850 C CA . VAL D 1 267 ? 48.774 -19.340 25.666 1.00 29.83 267 VAL D CA 1
ATOM 10851 C C . VAL D 1 267 ? 49.168 -17.896 25.344 1.00 29.82 267 VAL D C 1
ATOM 10852 O O . VAL D 1 267 ? 49.737 -17.201 26.186 1.00 30.77 267 VAL D O 1
ATOM 10856 N N . LEU D 1 268 ? 48.867 -17.446 24.128 1.00 27.96 268 LEU D N 1
ATOM 10857 C CA . LEU D 1 268 ? 49.174 -16.072 23.737 1.00 28.04 268 LEU D CA 1
ATOM 10858 C C . LEU D 1 268 ? 48.317 -15.093 24.555 1.00 27.84 268 LEU D C 1
ATOM 10859 O O . LEU D 1 268 ? 48.819 -14.097 25.070 1.00 28.16 268 LEU D O 1
ATOM 10864 N N . THR D 1 269 ? 47.027 -15.390 24.675 1.00 27.85 269 THR D N 1
ATOM 10865 C CA . THR D 1 269 ? 46.130 -14.535 25.437 1.00 28.31 269 THR D CA 1
ATOM 10866 C C . THR D 1 269 ? 46.567 -14.418 26.902 1.00 28.85 269 THR D C 1
ATOM 10867 O O . THR D 1 269 ? 46.681 -13.314 27.445 1.00 30.39 269 THR D O 1
ATOM 10871 N N . LEU D 1 270 ? 46.810 -15.549 27.549 1.00 26.81 270 LEU D N 1
ATOM 10872 C CA . LEU D 1 270 ? 47.234 -15.551 28.941 1.00 26.24 270 LEU D CA 1
ATOM 10873 C C . LEU D 1 270 ? 48.589 -14.855 29.194 1.00 27.03 270 LEU D C 1
ATOM 10874 O O . LEU D 1 270 ? 48.802 -14.262 30.251 1.00 24.97 270 LEU D O 1
ATOM 10879 N N . ARG D 1 271 ? 49.510 -14.942 28.236 1.00 27.61 271 ARG D N 1
ATOM 10880 C CA . ARG D 1 271 ? 50.813 -14.297 28.389 1.00 27.45 271 ARG D CA 1
ATOM 10881 C C . ARG D 1 271 ? 50.612 -12.799 28.286 1.00 27.23 271 ARG D C 1
ATOM 10882 O O . ARG D 1 271 ? 51.351 -12.023 28.880 1.00 29.91 271 ARG D O 1
ATOM 10890 N N . ALA D 1 272 ? 49.600 -12.402 27.520 1.00 26.34 272 ALA D N 1
ATOM 10891 C CA . ALA D 1 272 ? 49.268 -10.990 27.324 1.00 25.59 272 ALA D CA 1
ATOM 10892 C C . ALA D 1 272 ? 48.452 -10.438 28.496 1.00 25.63 272 ALA D C 1
ATOM 10893 O O . ALA D 1 272 ? 48.347 -9.225 28.675 1.00 26.94 272 ALA D O 1
ATOM 10895 N N . HIS D 1 273 ? 47.864 -11.342 29.274 1.00 24.92 273 HIS D N 1
ATOM 10896 C CA . HIS D 1 273 ? 47.034 -10.996 30.430 1.00 23.09 273 HIS D CA 1
ATOM 10897 C C . HIS D 1 273 ? 47.550 -11.764 31.638 1.00 23.66 273 HIS D C 1
ATOM 10898 O O . HIS D 1 273 ? 46.881 -12.679 32.136 1.00 23.52 273 HIS D O 1
ATOM 10905 N N . ARG D 1 274 ? 48.733 -11.381 32.114 1.00 24.09 274 ARG D N 1
ATOM 10906 C CA . ARG D 1 274 ? 49.356 -12.056 33.242 1.00 25.39 274 ARG D CA 1
ATOM 10907 C C . ARG D 1 274 ? 48.538 -12.120 34.530 1.00 27.82 274 ARG D C 1
ATOM 10908 O O . ARG D 1 274 ? 48.687 -13.066 35.312 1.00 28.85 274 ARG D O 1
ATOM 10916 N N . ASP D 1 275 ? 47.663 -11.145 34.758 1.00 28.89 275 ASP D N 1
ATOM 10917 C CA . ASP D 1 275 ? 46.838 -11.178 35.955 1.00 31.65 275 ASP D CA 1
ATOM 10918 C C . ASP D 1 275 ? 45.945 -12.420 35.897 1.00 31.58 275 ASP D C 1
ATOM 10919 O O . ASP D 1 275 ? 45.815 -13.145 36.880 1.00 32.16 275 ASP D O 1
ATOM 10924 N N . VAL D 1 276 ? 45.360 -12.689 34.732 1.00 32.61 276 VAL D N 1
ATOM 10925 C CA . VAL D 1 276 ? 44.497 -13.865 34.560 1.00 32.49 276 VAL D CA 1
ATOM 10926 C C . VAL D 1 276 ? 45.303 -15.167 34.600 1.00 32.41 276 VAL D C 1
ATOM 10927 O O . VAL D 1 276 ? 44.889 -16.158 35.211 1.00 33.87 276 VAL D O 1
ATOM 10931 N N . LEU D 1 277 ? 46.444 -15.169 33.915 1.00 31.05 277 LEU D N 1
ATOM 10932 C CA . LEU D 1 277 ? 47.321 -16.335 33.900 1.00 29.46 277 LEU D CA 1
ATOM 10933 C C . LEU D 1 277 ? 47.687 -16.708 35.343 1.00 29.01 277 LEU D C 1
ATOM 10934 O O . LEU D 1 277 ? 47.520 -17.857 35.769 1.00 26.97 277 LEU D O 1
ATOM 10939 N N . ASP D 1 278 ? 48.178 -15.725 36.096 1.00 29.22 278 ASP D N 1
ATOM 10940 C CA . ASP D 1 278 ? 48.592 -15.962 37.480 1.00 29.53 278 ASP D CA 1
ATOM 10941 C C . ASP D 1 278 ? 47.466 -16.384 38.409 1.00 29.15 278 ASP D C 1
ATOM 10942 O O . ASP D 1 278 ? 47.683 -17.223 39.282 1.00 30.87 278 ASP D O 1
ATOM 10947 N N . GLU D 1 279 ? 46.284 -15.792 38.242 1.00 29.52 279 GLU D N 1
ATOM 10948 C CA . GLU D 1 279 ? 45.122 -16.168 39.047 1.00 30.21 279 GLU D CA 1
ATOM 10949 C C . GLU D 1 279 ? 44.767 -17.625 38.719 1.00 29.64 279 GLU D C 1
ATOM 10950 O O . GLU D 1 279 ? 44.390 -18.394 39.591 1.00 28.29 279 GLU D O 1
ATOM 10956 N N . LEU D 1 280 ? 44.890 -17.992 37.446 1.00 31.26 280 LEU D N 1
ATOM 10957 C CA . LEU D 1 280 ? 44.594 -19.343 37.003 1.00 32.56 280 LEU D CA 1
ATOM 10958 C C . LEU D 1 280 ? 45.562 -20.340 37.625 1.00 32.76 280 LEU D C 1
ATOM 10959 O O . LEU D 1 280 ? 45.165 -21.437 38.013 1.00 34.42 280 LEU D O 1
ATOM 10964 N N . ARG D 1 281 ? 46.834 -19.964 37.710 1.00 32.04 281 ARG D N 1
ATOM 10965 C CA . ARG D 1 281 ? 47.829 -20.842 38.300 1.00 31.06 281 ARG D CA 1
ATOM 10966 C C . ARG D 1 281 ? 47.447 -21.155 39.732 1.00 32.14 281 ARG D C 1
ATOM 10967 O O . ARG D 1 281 ? 47.520 -22.301 40.160 1.00 32.71 281 ARG D O 1
ATOM 10975 N N . THR D 1 282 ? 47.025 -20.129 40.464 1.00 33.28 282 THR D N 1
ATOM 10976 C CA . THR D 1 282 ? 46.652 -20.285 41.865 1.00 35.72 282 THR D CA 1
ATOM 10977 C C . THR D 1 282 ? 45.201 -20.668 42.160 1.00 36.90 282 THR D C 1
ATOM 10978 O O . THR D 1 282 ? 44.861 -20.904 43.311 1.00 38.71 282 THR D O 1
ATOM 10982 N N . THR D 1 283 ? 44.346 -20.729 41.145 1.00 38.03 283 THR D N 1
ATOM 10983 C CA . THR D 1 283 ? 42.949 -21.102 41.362 1.00 38.39 283 THR D CA 1
ATOM 10984 C C . THR D 1 283 ? 42.533 -22.130 40.307 1.00 38.99 283 THR D C 1
ATOM 10985 O O . THR D 1 283 ? 41.733 -21.849 39.417 1.00 37.29 283 THR D O 1
ATOM 10989 N N . PRO D 1 284 ? 43.079 -23.348 40.405 1.00 41.42 284 PRO D N 1
ATOM 10990 C CA . PRO D 1 284 ? 42.794 -24.447 39.473 1.00 43.38 284 PRO D CA 1
ATOM 10991 C C . PRO D 1 284 ? 41.311 -24.688 39.165 1.00 44.65 284 PRO D C 1
ATOM 10992 O O . PRO D 1 284 ? 40.934 -24.962 38.023 1.00 45.84 284 PRO D O 1
ATOM 10996 N N . GLU D 1 285 ? 40.474 -24.566 40.184 1.00 44.93 285 GLU D N 1
ATOM 10997 C CA . GLU D 1 285 ? 39.038 -24.763 40.051 1.00 44.73 285 GLU D CA 1
ATOM 10998 C C . GLU D 1 285 ? 38.403 -23.773 39.074 1.00 43.07 285 GLU D C 1
ATOM 10999 O O . GLU D 1 285 ? 37.255 -23.936 38.653 1.00 42.73 285 GLU D O 1
ATOM 11005 N N . SER D 1 286 ? 39.156 -22.739 38.723 1.00 40.44 286 SER D N 1
ATOM 11006 C CA . SER D 1 286 ? 38.656 -21.707 37.831 1.00 37.70 286 SER D CA 1
ATOM 11007 C C . SER D 1 286 ? 38.831 -22.017 36.344 1.00 35.88 286 SER D C 1
ATOM 11008 O O . SER D 1 286 ? 38.283 -21.325 35.497 1.00 35.45 286 SER D O 1
ATOM 11011 N N . THR D 1 287 ? 39.584 -23.065 36.036 1.00 34.70 287 THR D N 1
ATOM 11012 C CA . THR D 1 287 ? 39.854 -23.422 34.648 1.00 33.39 287 THR D CA 1
ATOM 11013 C C . THR D 1 287 ? 38.642 -23.438 33.707 1.00 32.49 287 THR D C 1
ATOM 11014 O O . THR D 1 287 ? 38.695 -22.859 32.628 1.00 31.97 287 THR D O 1
ATOM 11018 N N . PRO D 1 288 ? 37.533 -24.085 34.102 1.00 32.05 288 PRO D N 1
ATOM 11019 C CA . PRO D 1 288 ? 36.334 -24.140 33.252 1.00 31.71 288 PRO D CA 1
ATOM 11020 C C . PRO D 1 288 ? 35.816 -22.783 32.776 1.00 31.23 288 PRO D C 1
ATOM 11021 O O . PRO D 1 288 ? 35.534 -22.596 31.584 1.00 31.40 288 PRO D O 1
ATOM 11025 N N . ALA D 1 289 ? 35.682 -21.843 33.711 1.00 29.71 289 ALA D N 1
ATOM 11026 C CA . ALA D 1 289 ? 35.199 -20.491 33.399 1.00 27.09 289 ALA D CA 1
ATOM 11027 C C . ALA D 1 289 ? 36.216 -19.748 32.543 1.00 26.70 289 ALA D C 1
ATOM 11028 O O . ALA D 1 289 ? 35.871 -18.902 31.714 1.00 27.16 289 ALA D O 1
ATOM 11030 N N . ALA D 1 290 ? 37.485 -20.042 32.793 1.00 25.24 290 ALA D N 1
ATOM 11031 C CA . ALA D 1 290 ? 38.570 -19.419 32.063 1.00 24.34 290 ALA D CA 1
ATOM 11032 C C . ALA D 1 290 ? 38.492 -19.854 30.601 1.00 23.05 290 ALA D C 1
ATOM 11033 O O . ALA D 1 290 ? 38.603 -19.041 29.684 1.00 21.55 290 ALA D O 1
ATOM 11035 N N . VAL D 1 291 ? 38.301 -21.149 30.399 1.00 22.41 291 VAL D N 1
ATOM 11036 C CA . VAL D 1 291 ? 38.191 -21.702 29.053 1.00 24.45 291 VAL D CA 1
ATOM 11037 C C . VAL D 1 291 ? 37.043 -21.045 28.276 1.00 25.47 291 VAL D C 1
ATOM 11038 O O . VAL D 1 291 ? 37.178 -20.739 27.083 1.00 24.47 291 VAL D O 1
ATOM 11042 N N . GLU D 1 292 ? 35.923 -20.819 28.958 1.00 26.48 292 GLU D N 1
ATOM 11043 C CA . GLU D 1 292 ? 34.759 -20.191 28.344 1.00 27.90 292 GLU D CA 1
ATOM 11044 C C . GLU D 1 292 ? 35.097 -18.771 27.888 1.00 28.31 292 GLU D C 1
ATOM 11045 O O . GLU D 1 292 ? 34.722 -18.360 26.787 1.00 29.25 292 GLU D O 1
ATOM 11051 N N . GLU D 1 293 ? 35.805 -18.023 28.734 1.00 27.72 293 GLU D N 1
ATOM 11052 C CA . GLU D 1 293 ? 36.164 -16.648 28.405 1.00 26.37 293 GLU D CA 1
ATOM 11053 C C . GLU D 1 293 ? 37.282 -16.583 27.362 1.00 26.05 293 GLU D C 1
ATOM 11054 O O . GLU D 1 293 ? 37.293 -15.680 26.531 1.00 27.13 293 GLU D O 1
ATOM 11060 N N . LEU D 1 294 ? 38.218 -17.530 27.405 1.00 24.61 294 LEU D N 1
ATOM 11061 C CA . LEU D 1 294 ? 39.305 -17.571 26.423 1.00 24.84 294 LEU D CA 1
ATOM 11062 C C . LEU D 1 294 ? 38.686 -17.893 25.070 1.00 24.50 294 LEU D C 1
ATOM 11063 O O . LEU D 1 294 ? 39.133 -17.415 24.025 1.00 25.41 294 LEU D O 1
ATOM 11068 N N . MET D 1 295 ? 37.640 -18.702 25.101 1.00 24.56 295 MET D N 1
ATOM 11069 C CA . MET D 1 295 ? 36.916 -19.083 23.896 1.00 25.06 295 MET D CA 1
ATOM 11070 C C . MET D 1 295 ? 36.205 -17.846 23.322 1.00 24.73 295 MET D C 1
ATOM 11071 O O . MET D 1 295 ? 36.227 -17.596 22.114 1.00 24.66 295 MET D O 1
ATOM 11076 N N . ARG D 1 296 ? 35.552 -17.077 24.188 1.00 23.45 296 ARG D N 1
ATOM 11077 C CA . ARG D 1 296 ? 34.864 -15.882 23.719 1.00 22.62 296 ARG D CA 1
ATOM 11078 C C . ARG D 1 296 ? 35.867 -14.886 23.159 1.00 20.98 296 ARG D C 1
ATOM 11079 O O . ARG D 1 296 ? 35.665 -14.338 22.084 1.00 20.50 296 ARG D O 1
ATOM 11087 N N . TYR D 1 297 ? 36.942 -14.671 23.914 1.00 20.01 297 TYR D N 1
ATOM 11088 C CA . TYR D 1 297 ? 37.996 -13.719 23.584 1.00 18.52 297 TYR D CA 1
ATOM 11089 C C . TYR D 1 297 ? 38.685 -13.937 22.236 1.00 18.37 297 TYR D C 1
ATOM 11090 O O . TYR D 1 297 ? 38.842 -12.993 21.448 1.00 17.45 297 TYR D O 1
ATOM 11099 N N . ASP D 1 298 ? 39.083 -15.178 21.964 1.00 17.94 298 ASP D N 1
ATOM 11100 C CA . ASP D 1 298 ? 39.775 -15.502 20.717 1.00 17.35 298 ASP D CA 1
ATOM 11101 C C . ASP D 1 298 ? 39.398 -16.903 20.233 1.00 18.17 298 ASP D C 1
ATOM 11102 O O . ASP D 1 298 ? 40.164 -17.864 20.393 1.00 18.79 298 ASP D O 1
ATOM 11107 N N . PRO D 1 299 ? 38.224 -17.038 19.602 1.00 20.12 299 PRO D N 1
ATOM 11108 C CA . PRO D 1 299 ? 37.809 -18.359 19.130 1.00 19.44 299 PRO D CA 1
ATOM 11109 C C . PRO D 1 299 ? 38.617 -18.909 17.948 1.00 20.36 299 PRO D C 1
ATOM 11110 O O . PRO D 1 299 ? 39.067 -18.152 17.092 1.00 19.71 299 PRO D O 1
ATOM 11114 N N . PRO D 1 300 ? 38.805 -20.247 17.894 1.00 21.94 300 PRO D N 1
ATOM 11115 C CA . PRO D 1 300 ? 39.549 -20.971 16.851 1.00 22.45 300 PRO D CA 1
ATOM 11116 C C . PRO D 1 300 ? 38.939 -20.808 15.449 1.00 25.00 300 PRO D C 1
ATOM 11117 O O . PRO D 1 300 ? 39.663 -20.561 14.476 1.00 26.14 300 PRO D O 1
ATOM 11121 N N . VAL D 1 301 ? 37.621 -20.978 15.342 1.00 24.89 301 VAL D N 1
ATOM 11122 C CA . VAL D 1 301 ? 36.939 -20.834 14.059 1.00 23.40 301 VAL D CA 1
ATOM 11123 C C . VAL D 1 301 ? 36.368 -19.423 14.030 1.00 23.98 301 VAL D C 1
ATOM 11124 O O . VAL D 1 301 ? 35.529 -19.062 14.855 1.00 24.54 301 VAL D O 1
ATOM 11128 N N . GLN D 1 302 ? 36.837 -18.623 13.080 1.00 23.26 302 GLN D N 1
ATOM 11129 C CA . GLN D 1 302 ? 36.430 -17.228 12.981 1.00 22.94 302 GLN D CA 1
ATOM 11130 C C . GLN D 1 302 ? 35.179 -16.954 12.165 1.00 22.79 302 GLN D C 1
ATOM 11131 O O . GLN D 1 302 ? 34.643 -15.846 12.200 1.00 22.82 302 GLN D O 1
ATOM 11137 N N . ALA D 1 303 ? 34.705 -17.948 11.428 1.00 23.68 303 ALA D N 1
ATOM 11138 C CA . ALA D 1 303 ? 33.520 -17.729 10.616 1.00 24.97 303 ALA D CA 1
ATOM 11139 C C . ALA D 1 303 ? 32.906 -19.011 10.096 1.00 25.30 303 ALA D C 1
ATOM 11140 O O . ALA D 1 303 ? 33.581 -20.038 9.991 1.00 24.09 303 ALA D O 1
ATOM 11142 N N . VAL D 1 304 ? 31.616 -18.927 9.774 1.00 23.88 304 VAL D N 1
ATOM 11143 C CA . VAL D 1 304 ? 30.872 -20.027 9.182 1.00 24.92 304 VAL D CA 1
ATOM 11144 C C . VAL D 1 304 ? 30.071 -19.393 8.057 1.00 26.38 304 VAL D C 1
ATOM 11145 O O . VAL D 1 304 ? 29.540 -18.283 8.204 1.00 25.26 304 VAL D O 1
ATOM 11149 N N . THR D 1 305 ? 29.999 -20.066 6.916 1.00 27.45 305 THR D N 1
ATOM 11150 C CA . THR D 1 305 ? 29.242 -19.484 5.830 1.00 27.41 305 THR D CA 1
ATOM 11151 C C . THR D 1 305 ? 27.935 -20.198 5.551 1.00 27.26 305 THR D C 1
ATOM 11152 O O . THR D 1 305 ? 27.745 -21.384 5.861 1.00 26.10 305 THR D O 1
ATOM 11156 N N . ARG D 1 306 ? 27.020 -19.416 4.997 1.00 28.28 306 ARG D N 1
ATOM 11157 C CA . ARG D 1 306 ? 25.699 -19.884 4.642 1.00 28.85 306 ARG D CA 1
ATOM 11158 C C . ARG D 1 306 ? 25.320 -19.316 3.272 1.00 28.07 306 ARG D C 1
ATOM 11159 O O . ARG D 1 306 ? 26.030 -18.478 2.717 1.00 24.50 306 ARG D O 1
ATOM 11167 N N . TRP D 1 307 ? 24.205 -19.815 2.740 1.00 31.42 307 TRP D N 1
ATOM 11168 C CA . TRP D 1 307 ? 23.656 -19.397 1.455 1.00 33.71 307 TRP D CA 1
ATOM 11169 C C . TRP D 1 307 ? 22.164 -19.177 1.643 1.00 34.27 307 TRP D C 1
ATOM 11170 O O . TRP D 1 307 ? 21.462 -20.027 2.205 1.00 32.16 307 TRP D O 1
ATOM 11181 N N . ALA D 1 308 ? 21.692 -18.022 1.185 1.00 35.64 308 ALA D N 1
ATOM 11182 C CA . ALA D 1 308 ? 20.292 -17.653 1.310 1.00 36.31 308 ALA D CA 1
ATOM 11183 C C . ALA D 1 308 ? 19.420 -18.432 0.336 1.00 36.64 308 ALA D C 1
ATOM 11184 O O . ALA D 1 308 ? 19.605 -18.342 -0.880 1.00 37.79 308 ALA D O 1
ATOM 11186 N N . TYR D 1 309 ? 18.473 -19.199 0.869 1.00 37.07 309 TYR D N 1
ATOM 11187 C CA . TYR D 1 309 ? 17.567 -19.961 0.015 1.00 38.33 309 TYR D CA 1
ATOM 11188 C C . TYR D 1 309 ? 16.343 -19.113 -0.319 1.00 39.62 309 TYR D C 1
ATOM 11189 O O . TYR D 1 309 ? 15.442 -19.563 -1.023 1.00 40.71 309 TYR D O 1
ATOM 11198 N N . GLU D 1 310 ? 16.323 -17.886 0.198 1.00 40.89 310 GLU D N 1
ATOM 11199 C CA . GLU D 1 310 ? 15.235 -16.960 -0.048 1.00 41.55 310 GLU D CA 1
ATOM 11200 C C . GLU D 1 310 ? 15.699 -15.555 0.307 1.00 41.43 310 GLU D C 1
ATOM 11201 O O . GLU D 1 310 ? 16.654 -15.401 1.060 1.00 42.04 310 GLU D O 1
ATOM 11207 N N . ASP D 1 311 ? 15.042 -14.534 -0.241 1.00 41.54 311 ASP D N 1
ATOM 11208 C CA . ASP D 1 311 ? 15.424 -13.158 0.054 1.00 41.10 311 ASP D CA 1
ATOM 11209 C C . ASP D 1 311 ? 15.363 -12.989 1.567 1.00 41.77 311 ASP D C 1
ATOM 11210 O O . ASP D 1 311 ? 14.477 -13.539 2.218 1.00 40.81 311 ASP D O 1
ATOM 11215 N N . ILE D 1 312 ? 16.308 -12.232 2.119 1.00 43.10 312 ILE D N 1
ATOM 11216 C CA . ILE D 1 312 ? 16.374 -11.988 3.563 1.00 44.06 312 ILE D CA 1
ATOM 11217 C C . ILE D 1 312 ? 16.771 -10.536 3.841 1.00 44.61 312 ILE D C 1
ATOM 11218 O O . ILE D 1 312 ? 17.441 -9.904 3.023 1.00 45.39 312 ILE D O 1
ATOM 11223 N N . ARG D 1 313 ? 16.364 -10.013 4.992 1.00 43.87 313 ARG D N 1
ATOM 11224 C CA . ARG D 1 313 ? 16.733 -8.656 5.363 1.00 43.52 313 ARG D CA 1
ATOM 11225 C C . ARG D 1 313 ? 17.629 -8.796 6.602 1.00 42.90 313 ARG D C 1
ATOM 11226 O O . ARG D 1 313 ? 17.345 -9.593 7.492 1.00 43.15 313 ARG D O 1
ATOM 11234 N N . LEU D 1 314 ? 18.719 -8.043 6.648 1.00 42.54 314 LEU D N 1
ATOM 11235 C CA . LEU D 1 314 ? 19.646 -8.116 7.768 1.00 42.47 314 LEU D CA 1
ATOM 11236 C C . LEU D 1 314 ? 20.377 -6.782 7.785 1.00 45.16 314 LEU D C 1
ATOM 11237 O O . LEU D 1 314 ? 20.758 -6.286 6.726 1.00 47.70 314 LEU D O 1
ATOM 11242 N N . GLY D 1 315 ? 20.584 -6.203 8.966 1.00 48.16 315 GLY D N 1
ATOM 11243 C CA . GLY D 1 315 ? 21.225 -4.895 9.031 1.00 51.81 315 GLY D CA 1
ATOM 11244 C C . GLY D 1 315 ? 20.261 -3.974 8.294 1.00 53.99 315 GLY D C 1
ATOM 11245 O O . GLY D 1 315 ? 19.072 -3.910 8.639 1.00 54.84 315 GLY D O 1
ATOM 11246 N N . ASP D 1 316 ? 20.747 -3.249 7.292 1.00 55.39 316 ASP D N 1
ATOM 11247 C CA . ASP D 1 316 ? 19.841 -2.413 6.504 1.00 56.99 316 ASP D CA 1
ATOM 11248 C C . ASP D 1 316 ? 19.837 -3.019 5.108 1.00 55.40 316 ASP D C 1
ATOM 11249 O O . ASP D 1 316 ? 19.417 -2.396 4.136 1.00 55.07 316 ASP D O 1
ATOM 11254 N N . HIS D 1 317 ? 20.277 -4.273 5.043 1.00 53.33 317 HIS D N 1
ATOM 11255 C CA . HIS D 1 317 ? 20.366 -5.001 3.792 1.00 50.31 317 HIS D CA 1
ATOM 11256 C C . HIS D 1 317 ? 19.250 -5.966 3.441 1.00 48.32 317 HIS D C 1
ATOM 11257 O O . HIS D 1 317 ? 18.791 -6.763 4.254 1.00 47.28 317 HIS D O 1
ATOM 11264 N N . ASP D 1 318 ? 18.838 -5.854 2.185 1.00 46.47 318 ASP D N 1
ATOM 11265 C CA . ASP D 1 318 ? 17.811 -6.673 1.554 1.00 44.55 318 ASP D CA 1
ATOM 11266 C C . ASP D 1 318 ? 18.680 -7.692 0.816 1.00 42.56 318 ASP D C 1
ATOM 11267 O O . ASP D 1 318 ? 19.180 -7.411 -0.277 1.00 41.45 318 ASP D O 1
ATOM 11272 N N . ILE D 1 319 ? 18.880 -8.859 1.421 1.00 38.65 319 ILE D N 1
ATOM 11273 C CA . ILE D 1 319 ? 19.728 -9.897 0.839 1.00 35.15 319 ILE D CA 1
ATOM 11274 C C . ILE D 1 319 ? 18.975 -10.845 -0.098 1.00 33.47 319 ILE D C 1
ATOM 11275 O O . ILE D 1 319 ? 18.133 -11.618 0.350 1.00 33.49 319 ILE D O 1
ATOM 11280 N N . PRO D 1 320 ? 19.281 -10.801 -1.413 1.00 31.78 320 PRO D N 1
ATOM 11281 C CA . PRO D 1 320 ? 18.633 -11.650 -2.419 1.00 32.51 320 PRO D CA 1
ATOM 11282 C C . PRO D 1 320 ? 18.892 -13.144 -2.221 1.00 34.37 320 PRO D C 1
ATOM 11283 O O . PRO D 1 320 ? 19.913 -13.555 -1.666 1.00 35.14 320 PRO D O 1
ATOM 11287 N N . ARG D 1 321 ? 17.949 -13.954 -2.679 1.00 35.10 321 ARG D N 1
ATOM 11288 C CA . ARG D 1 321 ? 18.048 -15.404 -2.577 1.00 34.89 321 ARG D CA 1
ATOM 11289 C C . ARG D 1 321 ? 19.212 -15.938 -3.400 1.00 34.88 321 ARG D C 1
ATOM 11290 O O . ARG D 1 321 ? 19.171 -15.887 -4.620 1.00 39.05 321 ARG D O 1
ATOM 11298 N N . GLY D 1 322 ? 20.231 -16.474 -2.741 1.00 34.25 322 GLY D N 1
ATOM 11299 C CA . GLY D 1 322 ? 21.370 -17.008 -3.468 1.00 32.18 322 GLY D CA 1
ATOM 11300 C C . GLY D 1 322 ? 22.679 -16.407 -3.002 1.00 32.37 322 GLY D C 1
ATOM 11301 O O . GLY D 1 322 ? 23.755 -16.941 -3.269 1.00 30.42 322 GLY D O 1
ATOM 11302 N N . SER D 1 323 ? 22.577 -15.282 -2.303 1.00 33.20 323 SER D N 1
ATOM 11303 C CA . SER D 1 323 ? 23.733 -14.574 -1.780 1.00 32.07 323 SER D CA 1
ATOM 11304 C C . SER D 1 323 ? 24.447 -15.467 -0.786 1.00 31.44 323 SER D C 1
ATOM 11305 O O . SER D 1 323 ? 23.831 -16.343 -0.176 1.00 30.45 323 SER D O 1
ATOM 11308 N N . ARG D 1 324 ? 25.745 -15.244 -0.620 1.00 31.34 324 ARG D N 1
ATOM 11309 C CA . ARG D 1 324 ? 26.513 -16.000 0.359 1.00 31.62 324 ARG D CA 1
ATOM 11310 C C . ARG D 1 324 ? 26.568 -15.156 1.636 1.00 29.91 324 ARG D C 1
ATOM 11311 O O . ARG D 1 324 ? 26.940 -13.981 1.599 1.00 30.18 324 ARG D O 1
ATOM 11319 N N . VAL D 1 325 ? 26.191 -15.744 2.764 1.00 28.88 325 VAL D N 1
ATOM 11320 C CA . VAL D 1 325 ? 26.206 -15.008 4.021 1.00 27.35 325 VAL D CA 1
ATOM 11321 C C . VAL D 1 325 ? 27.266 -15.570 4.951 1.00 26.57 325 VAL D C 1
ATOM 11322 O O . VAL D 1 325 ? 27.283 -16.766 5.252 1.00 27.52 325 VAL D O 1
ATOM 11326 N N . VAL D 1 326 ? 28.157 -14.698 5.401 1.00 25.74 326 VAL D N 1
ATOM 11327 C CA . VAL D 1 326 ? 29.236 -15.122 6.276 1.00 24.57 326 VAL D CA 1
ATOM 11328 C C . VAL D 1 326 ? 29.076 -14.593 7.694 1.00 24.72 326 VAL D C 1
ATOM 11329 O O . VAL D 1 326 ? 29.054 -13.377 7.924 1.00 22.72 326 VAL D O 1
ATOM 11333 N N . ALA D 1 327 ? 28.942 -15.523 8.640 1.00 23.60 327 ALA D N 1
ATOM 11334 C CA . ALA D 1 327 ? 28.811 -15.182 10.051 1.00 22.99 327 ALA D CA 1
ATOM 11335 C C . ALA D 1 327 ? 30.208 -15.096 10.676 1.00 23.00 327 ALA D C 1
ATOM 11336 O O . ALA D 1 327 ? 30.938 -16.097 10.740 1.00 22.57 327 ALA D O 1
ATOM 11338 N N . LEU D 1 328 ? 30.588 -13.901 11.124 1.00 22.33 328 LEU D N 1
ATOM 11339 C CA . LEU D 1 328 ? 31.907 -13.708 11.734 1.00 23.25 328 LEU D CA 1
ATOM 11340 C C . LEU D 1 328 ? 31.854 -13.928 13.256 1.00 22.78 328 LEU D C 1
ATOM 11341 O O . LEU D 1 328 ? 31.514 -13.028 14.019 1.00 23.04 328 LEU D O 1
ATOM 11346 N N . LEU D 1 329 ? 32.180 -15.147 13.679 1.00 21.80 329 LEU D N 1
ATOM 11347 C CA . LEU D 1 329 ? 32.140 -15.529 15.081 1.00 21.05 329 LEU D CA 1
ATOM 11348 C C . LEU D 1 329 ? 33.093 -14.748 15.988 1.00 21.87 329 LEU D C 1
ATOM 11349 O O . LEU D 1 329 ? 32.743 -14.437 17.123 1.00 20.77 329 LEU D O 1
ATOM 11354 N N . GLY D 1 330 ? 34.296 -14.452 15.500 1.00 22.16 330 GLY D N 1
ATOM 11355 C CA . GLY D 1 330 ? 35.246 -13.711 16.311 1.00 21.27 330 GLY D CA 1
ATOM 11356 C C . GLY D 1 330 ? 34.767 -12.288 16.509 1.00 21.88 330 GLY D C 1
ATOM 11357 O O . GLY D 1 330 ? 34.978 -11.683 17.565 1.00 22.04 330 GLY D O 1
ATOM 11358 N N . SER D 1 331 ? 34.106 -11.758 15.483 1.00 21.83 331 SER D N 1
ATOM 11359 C CA . SER D 1 331 ? 33.576 -10.395 15.523 1.00 22.73 331 SER D CA 1
ATOM 11360 C C . SER D 1 331 ? 32.379 -10.329 16.480 1.00 22.63 331 SER D C 1
ATOM 11361 O O . SER D 1 331 ? 32.244 -9.385 17.273 1.00 22.49 331 SER D O 1
ATOM 11364 N N . ALA D 1 332 ? 31.526 -11.349 16.405 1.00 21.63 332 ALA D N 1
ATOM 11365 C CA . ALA D 1 332 ? 30.348 -11.430 17.257 1.00 20.53 332 ALA D CA 1
ATOM 11366 C C . ALA D 1 332 ? 30.774 -11.531 18.718 1.00 21.49 332 ALA D C 1
ATOM 11367 O O . ALA D 1 332 ? 30.224 -10.836 19.580 1.00 22.57 332 ALA D O 1
ATOM 11369 N N . ASN D 1 333 ? 31.758 -12.390 18.997 1.00 19.60 333 ASN D N 1
ATOM 11370 C CA . ASN D 1 333 ? 32.241 -12.574 20.366 1.00 20.63 333 ASN D CA 1
ATOM 11371 C C . ASN D 1 333 ? 32.866 -11.344 20.995 1.00 20.87 333 ASN D C 1
ATOM 11372 O O . ASN D 1 333 ? 33.088 -11.318 22.206 1.00 23.65 333 ASN D O 1
ATOM 11377 N N . ARG D 1 334 ? 33.175 -10.337 20.188 1.00 21.23 334 ARG D N 1
ATOM 11378 C CA . ARG D 1 334 ? 33.740 -9.122 20.737 1.00 23.19 334 ARG D CA 1
ATOM 11379 C C . ARG D 1 334 ? 32.866 -7.913 20.419 1.00 23.88 334 ARG D C 1
ATOM 11380 O O . ARG D 1 334 ? 33.320 -6.772 20.372 1.00 24.66 334 ARG D O 1
ATOM 11388 N N . ASP D 1 335 ? 31.577 -8.193 20.254 1.00 23.83 335 ASP D N 1
ATOM 11389 C CA . ASP D 1 335 ? 30.584 -7.167 19.983 1.00 26.35 335 ASP D CA 1
ATOM 11390 C C . ASP D 1 335 ? 30.198 -6.516 21.321 1.00 27.46 335 ASP D C 1
ATOM 11391 O O . ASP D 1 335 ? 29.561 -7.147 22.159 1.00 28.59 335 ASP D O 1
ATOM 11396 N N . PRO D 1 336 ? 30.552 -5.233 21.521 1.00 28.81 336 PRO D N 1
ATOM 11397 C CA . PRO D 1 336 ? 30.245 -4.510 22.761 1.00 28.10 336 PRO D CA 1
ATOM 11398 C C . PRO D 1 336 ? 28.761 -4.415 23.100 1.00 28.42 336 PRO D C 1
ATOM 11399 O O . PRO D 1 336 ? 28.400 -4.074 24.226 1.00 28.37 336 PRO D O 1
ATOM 11403 N N . ALA D 1 337 ? 27.904 -4.710 22.127 1.00 27.84 337 ALA D N 1
ATOM 11404 C CA . ALA D 1 337 ? 26.461 -4.650 22.351 1.00 26.41 337 ALA D CA 1
ATOM 11405 C C . ALA D 1 337 ? 26.018 -5.839 23.180 1.00 24.58 337 ALA D C 1
ATOM 11406 O O . ALA D 1 337 ? 24.986 -5.797 23.844 1.00 24.37 337 ALA D O 1
ATOM 11408 N N . ARG D 1 338 ? 26.821 -6.890 23.153 1.00 23.44 338 ARG D N 1
ATOM 11409 C CA . ARG D 1 338 ? 26.509 -8.103 23.887 1.00 24.33 338 ARG D CA 1
ATOM 11410 C C . ARG D 1 338 ? 27.489 -8.348 25.027 1.00 25.14 338 ARG D C 1
ATOM 11411 O O . ARG D 1 338 ? 27.117 -8.850 26.091 1.00 26.05 338 ARG D O 1
ATOM 11419 N N . PHE D 1 339 ? 28.749 -7.993 24.795 1.00 25.78 339 PHE D N 1
ATOM 11420 C CA . PHE D 1 339 ? 29.813 -8.179 25.778 1.00 25.70 339 PHE D CA 1
ATOM 11421 C C . PHE D 1 339 ? 30.452 -6.838 26.120 1.00 26.66 339 PHE D C 1
ATOM 11422 O O . PHE D 1 339 ? 31.299 -6.341 25.377 1.00 27.13 339 PHE D O 1
ATOM 11430 N N . PRO D 1 340 ? 30.061 -6.237 27.253 1.00 27.09 340 PRO D N 1
ATOM 11431 C CA . PRO D 1 340 ? 30.616 -4.943 27.672 1.00 26.41 340 PRO D CA 1
ATOM 11432 C C . PRO D 1 340 ? 32.128 -5.039 27.854 1.00 24.91 340 PRO D C 1
ATOM 11433 O O . PRO D 1 340 ? 32.615 -5.991 28.463 1.00 24.06 340 PRO D O 1
ATOM 11437 N N . ASP D 1 341 ? 32.854 -4.044 27.346 1.00 25.63 341 ASP D N 1
ATOM 11438 C CA . ASP D 1 341 ? 34.321 -4.015 27.431 1.00 26.04 341 ASP D CA 1
ATOM 11439 C C . ASP D 1 341 ? 34.810 -5.339 26.808 1.00 25.61 341 ASP D C 1
ATOM 11440 O O . ASP D 1 341 ? 35.505 -6.127 27.452 1.00 25.05 341 ASP D O 1
ATOM 11445 N N . PRO D 1 342 ? 34.456 -5.591 25.534 1.00 25.45 342 PRO D N 1
ATOM 11446 C CA . PRO D 1 342 ? 34.841 -6.826 24.843 1.00 26.55 342 PRO D CA 1
ATOM 11447 C C . PRO D 1 342 ? 36.310 -7.228 24.778 1.00 28.24 342 PRO D C 1
ATOM 11448 O O . PRO D 1 342 ? 36.604 -8.423 24.658 1.00 28.53 342 PRO D O 1
ATOM 11452 N N . ASP D 1 343 ? 37.226 -6.261 24.884 1.00 28.82 343 ASP D N 1
ATOM 11453 C CA . ASP D 1 343 ? 38.650 -6.565 24.819 1.00 29.54 343 ASP D CA 1
ATOM 11454 C C . ASP D 1 343 ? 39.274 -6.890 26.173 1.00 29.97 343 ASP D C 1
ATOM 11455 O O . ASP D 1 343 ? 40.472 -7.173 26.270 1.00 30.27 343 ASP D O 1
ATOM 11460 N N . VAL D 1 344 ? 38.452 -6.852 27.215 1.00 29.67 344 VAL D N 1
ATOM 11461 C CA . VAL D 1 344 ? 38.911 -7.184 28.550 1.00 29.20 344 VAL D CA 1
ATOM 11462 C C . VAL D 1 344 ? 38.701 -8.683 28.721 1.00 30.55 344 VAL D C 1
ATOM 11463 O O . VAL D 1 344 ? 37.626 -9.187 28.410 1.00 31.60 344 VAL D O 1
ATOM 11467 N N . LEU D 1 345 ? 39.721 -9.397 29.196 1.00 31.28 345 LEU D N 1
ATOM 11468 C CA . LEU D 1 345 ? 39.594 -10.830 29.430 1.00 34.12 345 LEU D CA 1
ATOM 11469 C C . LEU D 1 345 ? 38.970 -10.956 30.824 1.00 36.78 345 LEU D C 1
ATOM 11470 O O . LEU D 1 345 ? 39.666 -10.861 31.841 1.00 38.78 345 LEU D O 1
ATOM 11475 N N . ASP D 1 346 ? 37.656 -11.170 30.861 1.00 37.53 346 ASP D N 1
ATOM 11476 C CA . ASP D 1 346 ? 36.905 -11.245 32.118 1.00 38.01 346 ASP D CA 1
ATOM 11477 C C . ASP D 1 346 ? 36.263 -12.623 32.354 1.00 38.57 346 ASP D C 1
ATOM 11478 O O . ASP D 1 346 ? 35.182 -12.911 31.828 1.00 38.15 346 ASP D O 1
ATOM 11483 N N . VAL D 1 347 ? 36.918 -13.461 33.155 1.00 37.93 347 VAL D N 1
ATOM 11484 C CA . VAL D 1 347 ? 36.396 -14.799 33.436 1.00 38.50 347 VAL D CA 1
ATOM 11485 C C . VAL D 1 347 ? 35.098 -14.817 34.235 1.00 38.38 347 VAL D C 1
ATOM 11486 O O . VAL D 1 347 ? 34.552 -15.885 34.497 1.00 38.01 347 VAL D O 1
ATOM 11490 N N . HIS D 1 348 ? 34.618 -13.643 34.630 1.00 38.90 348 HIS D N 1
ATOM 11491 C CA . HIS D 1 348 ? 33.391 -13.548 35.412 1.00 39.33 348 HIS D CA 1
ATOM 11492 C C . HIS D 1 348 ? 32.125 -13.257 34.614 1.00 38.90 348 HIS D C 1
ATOM 11493 O O . HIS D 1 348 ? 31.044 -13.113 35.181 1.00 41.39 348 HIS D O 1
ATOM 11500 N N . ARG D 1 349 ? 32.251 -13.176 33.296 1.00 37.15 349 ARG D N 1
ATOM 11501 C CA . ARG D 1 349 ? 31.079 -12.954 32.460 1.00 35.09 349 ARG D CA 1
ATOM 11502 C C . ARG D 1 349 ? 30.186 -14.196 32.546 1.00 34.75 349 ARG D C 1
ATOM 11503 O O . ARG D 1 349 ? 30.656 -15.293 32.853 1.00 35.13 349 ARG D O 1
ATOM 11511 N N . ALA D 1 350 ? 28.900 -14.026 32.266 1.00 33.98 350 ALA D N 1
ATOM 11512 C CA . ALA D 1 350 ? 27.974 -15.150 32.299 1.00 34.18 350 ALA D CA 1
ATOM 11513 C C . ALA D 1 350 ? 28.309 -16.097 31.142 1.00 34.25 350 ALA D C 1
ATOM 11514 O O . ALA D 1 350 ? 28.611 -15.652 30.032 1.00 35.26 350 ALA D O 1
ATOM 11516 N N . ALA D 1 351 ? 28.262 -17.397 31.408 1.00 33.13 351 ALA D N 1
ATOM 11517 C CA . ALA D 1 351 ? 28.567 -18.409 30.399 1.00 34.18 351 ALA D CA 1
ATOM 11518 C C . ALA D 1 351 ? 27.436 -18.667 29.396 1.00 34.86 351 ALA D C 1
ATOM 11519 O O . ALA D 1 351 ? 26.332 -18.145 29.534 1.00 35.18 351 ALA D O 1
ATOM 11521 N N . GLU D 1 352 ? 27.730 -19.490 28.391 1.00 35.68 352 GLU D N 1
ATOM 11522 C CA . GLU D 1 352 ? 26.772 -19.855 27.341 1.00 36.51 352 GLU D CA 1
ATOM 11523 C C . GLU D 1 352 ? 26.277 -18.711 26.461 1.00 34.94 352 GLU D C 1
ATOM 11524 O O . GLU D 1 352 ? 25.108 -18.696 26.069 1.00 34.95 352 GLU D O 1
ATOM 11530 N N . ARG D 1 353 ? 27.146 -17.757 26.149 1.00 33.93 353 ARG D N 1
ATOM 11531 C CA . ARG D 1 353 ? 26.748 -16.639 25.300 1.00 33.55 353 ARG D CA 1
ATOM 11532 C C . ARG D 1 353 ? 27.577 -16.634 24.011 1.00 32.03 353 ARG D C 1
ATOM 11533 O O . ARG D 1 353 ? 27.035 -16.456 22.918 1.00 31.33 353 ARG D O 1
ATOM 11541 N N . GLN D 1 354 ? 28.888 -16.842 24.151 1.00 28.47 354 GLN D N 1
ATOM 11542 C CA . GLN D 1 354 ? 29.787 -16.807 23.004 1.00 24.96 354 GLN D CA 1
ATOM 11543 C C . GLN D 1 354 ? 29.404 -17.851 21.968 1.00 23.84 354 GLN D C 1
ATOM 11544 O O . GLN D 1 354 ? 29.019 -18.974 22.298 1.00 23.37 354 GLN D O 1
ATOM 11550 N N . VAL D 1 355 ? 29.516 -17.460 20.705 1.00 22.63 355 VAL D N 1
ATOM 11551 C CA . VAL D 1 355 ? 29.130 -18.307 19.585 1.00 20.56 355 VAL D CA 1
ATOM 11552 C C . VAL D 1 355 ? 30.255 -19.068 18.888 1.00 20.90 355 VAL D C 1
ATOM 11553 O O . VAL D 1 355 ? 30.138 -19.394 17.705 1.00 20.98 355 VAL D O 1
ATOM 11557 N N . GLY D 1 356 ? 31.328 -19.361 19.625 1.00 20.20 356 GLY D N 1
ATOM 11558 C CA . GLY D 1 356 ? 32.476 -20.074 19.074 1.00 17.28 356 GLY D CA 1
ATOM 11559 C C . GLY D 1 356 ? 32.244 -21.506 18.598 1.00 19.10 356 GLY D C 1
ATOM 11560 O O . GLY D 1 356 ? 33.003 -22.016 17.766 1.00 18.94 356 GLY D O 1
ATOM 11561 N N . PHE D 1 357 ? 31.221 -22.168 19.146 1.00 18.43 357 PHE D N 1
ATOM 11562 C CA . PHE D 1 357 ? 30.871 -23.539 18.746 1.00 17.56 357 PHE D CA 1
ATOM 11563 C C . PHE D 1 357 ? 29.630 -23.463 17.866 1.00 16.48 357 PHE D C 1
ATOM 11564 O O . PHE D 1 357 ? 28.970 -24.457 17.611 1.00 14.44 357 PHE D O 1
ATOM 11572 N N . GLY D 1 358 ? 29.309 -22.259 17.415 1.00 17.68 358 GLY D N 1
ATOM 11573 C CA . GLY D 1 358 ? 28.149 -22.087 16.572 1.00 19.44 358 GLY D CA 1
ATOM 11574 C C . GLY D 1 358 ? 26.884 -21.909 17.378 1.00 20.44 358 GLY D C 1
ATOM 11575 O O . GLY D 1 358 ? 26.921 -21.537 18.542 1.00 20.95 358 GLY D O 1
ATOM 11576 N N . LEU D 1 359 ? 25.756 -22.188 16.745 1.00 21.73 359 LEU D N 1
ATOM 11577 C CA . LEU D 1 359 ? 24.469 -22.051 17.396 1.00 25.88 359 LEU D CA 1
ATOM 11578 C C . LEU D 1 359 ? 23.424 -22.668 16.478 1.00 28.87 359 LEU D C 1
ATOM 11579 O O . LEU D 1 359 ? 23.422 -22.419 15.270 1.00 31.73 359 LEU D O 1
ATOM 11584 N N . GLY D 1 360 ? 22.556 -23.502 17.038 1.00 29.96 360 GLY D N 1
ATOM 11585 C CA . GLY D 1 360 ? 21.515 -24.103 16.220 1.00 28.57 360 GLY D CA 1
ATOM 11586 C C . GLY D 1 360 ? 21.673 -25.572 15.881 1.00 28.15 360 GLY D C 1
ATOM 11587 O O . GLY D 1 360 ? 22.310 -26.326 16.621 1.00 27.74 360 GLY D O 1
ATOM 11588 N N . ILE D 1 361 ? 21.076 -25.980 14.762 1.00 28.75 361 ILE D N 1
ATOM 11589 C CA . ILE D 1 361 ? 21.134 -27.367 14.325 1.00 29.05 361 ILE D CA 1
ATOM 11590 C C . ILE D 1 361 ? 22.563 -27.829 14.036 1.00 28.42 361 ILE D C 1
ATOM 11591 O O . ILE D 1 361 ? 22.875 -29.011 14.195 1.00 29.65 361 ILE D O 1
ATOM 11596 N N . HIS D 1 362 ? 23.432 -26.908 13.629 1.00 27.33 362 HIS D N 1
ATOM 11597 C CA . HIS D 1 362 ? 24.804 -27.254 13.286 1.00 27.64 362 HIS D CA 1
ATOM 11598 C C . HIS D 1 362 ? 25.798 -26.979 14.414 1.00 28.21 362 HIS D C 1
ATOM 11599 O O . HIS D 1 362 ? 27.006 -26.940 14.199 1.00 27.43 362 HIS D O 1
ATOM 11606 N N . TYR D 1 363 ? 25.286 -26.817 15.625 1.00 29.87 363 TYR D N 1
ATOM 11607 C CA . TYR D 1 363 ? 26.129 -26.572 16.789 1.00 28.51 363 TYR D CA 1
ATOM 11608 C C . TYR D 1 363 ? 27.198 -27.667 16.914 1.00 30.21 363 TYR D C 1
ATOM 11609 O O . TYR D 1 363 ? 26.895 -28.853 16.833 1.00 29.99 363 TYR D O 1
ATOM 11618 N N . CYS D 1 364 ? 28.443 -27.252 17.135 1.00 28.67 364 CYS D N 1
ATOM 11619 C CA . CYS D 1 364 ? 29.584 -28.159 17.151 1.00 29.56 364 CYS D CA 1
ATOM 11620 C C . CYS D 1 364 ? 29.293 -29.504 17.812 1.00 30.59 364 CYS D C 1
ATOM 11621 O O . CYS D 1 364 ? 28.862 -29.553 18.951 1.00 32.47 364 CYS D O 1
ATOM 11624 N N . LEU D 1 365 ? 29.516 -30.597 17.091 1.00 30.65 365 LEU D N 1
ATOM 11625 C CA . LEU D 1 365 ? 29.274 -31.929 17.620 1.00 30.38 365 LEU D CA 1
ATOM 11626 C C . LEU D 1 365 ? 30.314 -32.351 18.665 1.00 29.90 365 LEU D C 1
ATOM 11627 O O . LEU D 1 365 ? 29.988 -33.084 19.605 1.00 30.39 365 LEU D O 1
ATOM 11632 N N . GLY D 1 366 ? 31.550 -31.878 18.519 1.00 29.37 366 GLY D N 1
ATOM 11633 C CA . GLY D 1 366 ? 32.604 -32.235 19.457 1.00 28.75 366 GLY D CA 1
ATOM 11634 C C . GLY D 1 366 ? 32.786 -31.209 20.566 1.00 28.90 366 GLY D C 1
ATOM 11635 O O . GLY D 1 366 ? 33.750 -31.272 21.333 1.00 27.66 366 GLY D O 1
ATOM 11636 N N . ALA D 1 367 ? 31.861 -30.253 20.651 1.00 28.47 367 ALA D N 1
ATOM 11637 C CA . ALA D 1 367 ? 31.960 -29.178 21.642 1.00 28.69 367 ALA D CA 1
ATOM 11638 C C . ALA D 1 367 ? 32.317 -29.671 23.046 1.00 30.51 367 ALA D C 1
ATOM 11639 O O . ALA D 1 367 ? 33.084 -29.029 23.778 1.00 30.59 367 ALA D O 1
ATOM 11641 N N . THR D 1 368 ? 31.741 -30.807 23.429 1.00 31.33 368 THR D N 1
ATOM 11642 C CA . THR D 1 368 ? 31.996 -31.381 24.753 1.00 31.90 368 THR D CA 1
ATOM 11643 C C . THR D 1 368 ? 33.418 -31.887 24.870 1.00 31.55 368 THR D C 1
ATOM 11644 O O . THR D 1 368 ? 34.108 -31.633 25.858 1.00 31.61 368 THR D O 1
ATOM 11648 N N . LEU D 1 369 ? 33.841 -32.635 23.860 1.00 30.57 369 LEU D N 1
ATOM 11649 C CA . LEU D 1 369 ? 35.175 -33.195 23.828 1.00 29.60 369 LEU D CA 1
ATOM 11650 C C . LEU D 1 369 ? 36.215 -32.087 23.760 1.00 29.79 369 LEU D C 1
ATOM 11651 O O . LEU D 1 369 ? 37.237 -32.142 24.436 1.00 29.97 369 LEU D O 1
ATOM 11656 N N . ALA D 1 370 ? 35.949 -31.089 22.925 1.00 30.74 370 ALA D N 1
ATOM 11657 C CA . ALA D 1 370 ? 36.868 -29.967 22.745 1.00 30.95 370 ALA D CA 1
ATOM 11658 C C . ALA D 1 370 ? 37.051 -29.216 24.063 1.00 30.98 370 ALA D C 1
ATOM 11659 O O . ALA D 1 370 ? 38.171 -28.882 24.456 1.00 31.28 370 ALA D O 1
ATOM 11661 N N . ARG D 1 371 ? 35.944 -28.972 24.752 1.00 31.30 371 ARG D N 1
ATOM 11662 C CA . ARG D 1 371 ? 35.985 -28.256 26.014 1.00 30.82 371 ARG D CA 1
ATOM 11663 C C . ARG D 1 371 ? 36.846 -28.994 27.050 1.00 32.89 371 ARG D C 1
ATOM 11664 O O . ARG D 1 371 ? 37.621 -28.370 27.785 1.00 33.55 371 ARG D O 1
ATOM 11672 N N . ALA D 1 372 ? 36.725 -30.322 27.101 1.00 33.95 372 ALA D N 1
ATOM 11673 C CA . ALA D 1 372 ? 37.503 -31.133 28.046 1.00 33.00 372 ALA D CA 1
ATOM 11674 C C . ALA D 1 372 ? 38.993 -31.117 27.704 1.00 33.00 372 ALA D C 1
ATOM 11675 O O . ALA D 1 372 ? 39.841 -31.060 28.597 1.00 33.19 372 ALA D O 1
ATOM 11677 N N . GLU D 1 373 ? 39.310 -31.194 26.414 1.00 32.66 373 GLU D N 1
ATOM 11678 C CA . GLU D 1 373 ? 40.697 -31.148 25.963 1.00 31.77 373 GLU D CA 1
ATOM 11679 C C . GLU D 1 373 ? 41.273 -29.756 26.270 1.00 30.60 373 GLU D C 1
ATOM 11680 O O . GLU D 1 373 ? 42.455 -29.616 26.590 1.00 29.57 373 GLU D O 1
ATOM 11686 N N . ALA D 1 374 ? 40.435 -28.727 26.151 1.00 30.72 374 ALA D N 1
ATOM 11687 C CA . ALA D 1 374 ? 40.863 -27.353 26.404 1.00 30.09 374 ALA D CA 1
ATOM 11688 C C . ALA D 1 374 ? 41.224 -27.158 27.867 1.00 32.29 374 ALA D C 1
ATOM 11689 O O . ALA D 1 374 ? 42.311 -26.675 28.197 1.00 33.14 374 ALA D O 1
ATOM 11691 N N . GLU D 1 375 ? 40.302 -27.533 28.747 1.00 33.81 375 GLU D N 1
ATOM 11692 C CA . GLU D 1 375 ? 40.518 -27.408 30.182 1.00 33.96 375 GLU D CA 1
ATOM 11693 C C . GLU D 1 375 ? 41.692 -28.252 30.652 1.00 33.25 375 GLU D C 1
ATOM 11694 O O . GLU D 1 375 ? 42.579 -27.759 31.344 1.00 34.52 375 GLU D O 1
ATOM 11700 N N . ILE D 1 376 ? 41.699 -29.521 30.270 1.00 31.14 376 ILE D N 1
ATOM 11701 C CA . ILE D 1 376 ? 42.756 -30.433 30.678 1.00 30.32 376 ILE D CA 1
ATOM 11702 C C . ILE D 1 376 ? 44.126 -30.082 30.105 1.00 30.52 376 ILE D C 1
ATOM 11703 O O . ILE D 1 376 ? 45.149 -30.210 30.784 1.00 31.60 376 ILE D O 1
ATOM 11708 N N . GLY D 1 377 ? 44.151 -29.652 28.851 1.00 29.84 377 GLY D N 1
ATOM 11709 C CA . GLY D 1 377 ? 45.414 -29.306 28.231 1.00 29.20 377 GLY D CA 1
ATOM 11710 C C . GLY D 1 377 ? 45.979 -28.016 28.782 1.00 28.02 377 GLY D C 1
ATOM 11711 O O . GLY D 1 377 ? 47.184 -27.879 28.969 1.00 28.08 377 GLY D O 1
ATOM 11712 N N . LEU D 1 378 ? 45.088 -27.066 29.035 1.00 28.71 378 LEU D N 1
ATOM 11713 C CA . LEU D 1 378 ? 45.487 -25.772 29.565 1.00 28.91 378 LEU D CA 1
ATOM 11714 C C . LEU D 1 378 ? 46.031 -25.937 30.969 1.00 29.43 378 LEU D C 1
ATOM 11715 O O . LEU D 1 378 ? 47.053 -25.357 31.323 1.00 29.97 378 LEU D O 1
ATOM 11720 N N . ARG D 1 379 ? 45.342 -26.738 31.772 1.00 29.32 379 ARG D N 1
ATOM 11721 C CA . ARG D 1 379 ? 45.775 -26.976 33.133 1.00 29.97 379 ARG D CA 1
ATOM 11722 C C . ARG D 1 379 ? 47.136 -27.648 33.105 1.00 30.60 379 ARG D C 1
ATOM 11723 O O . ARG D 1 379 ? 48.024 -27.323 33.897 1.00 30.57 379 ARG D O 1
ATOM 11731 N N . ALA D 1 380 ? 47.307 -28.580 32.176 1.00 31.75 380 ALA D N 1
ATOM 11732 C CA . ALA D 1 380 ? 48.571 -29.292 32.039 1.00 33.36 380 ALA D CA 1
ATOM 11733 C C . ALA D 1 380 ? 49.675 -28.281 31.766 1.00 34.04 380 ALA D C 1
ATOM 11734 O O . ALA D 1 380 ? 50.735 -28.335 32.374 1.00 35.08 380 ALA D O 1
ATOM 11736 N N . LEU D 1 381 ? 49.427 -27.362 30.841 1.00 34.35 381 LEU D N 1
ATOM 11737 C CA . LEU D 1 381 ? 50.410 -26.335 30.523 1.00 35.02 381 LEU D CA 1
ATOM 11738 C C . LEU D 1 381 ? 50.734 -25.450 31.731 1.00 36.18 381 LEU D C 1
ATOM 11739 O O . LEU D 1 381 ? 51.907 -25.193 32.019 1.00 36.54 381 LEU D O 1
ATOM 11744 N N . LEU D 1 382 ? 49.697 -24.980 32.422 1.00 36.70 382 LEU D N 1
ATOM 11745 C CA . LEU D 1 382 ? 49.878 -24.114 33.585 1.00 37.21 382 LEU D CA 1
ATOM 11746 C C . LEU D 1 382 ? 50.682 -24.792 34.687 1.00 38.16 382 LEU D C 1
ATOM 11747 O O . LEU D 1 382 ? 51.613 -24.193 35.242 1.00 38.52 382 LEU D O 1
ATOM 11752 N N . ASP D 1 383 ? 50.327 -26.033 35.009 1.00 38.47 383 ASP D N 1
ATOM 11753 C CA . ASP D 1 383 ? 51.040 -26.774 36.045 1.00 38.26 383 ASP D CA 1
ATOM 11754 C C . ASP D 1 383 ? 52.383 -27.293 35.527 1.00 37.71 383 ASP D C 1
ATOM 11755 O O . ASP D 1 383 ? 53.330 -27.441 36.288 1.00 39.85 383 ASP D O 1
ATOM 11760 N N . GLY D 1 384 ? 52.469 -27.557 34.231 1.00 37.18 384 GLY D N 1
ATOM 11761 C CA . GLY D 1 384 ? 53.698 -28.087 33.672 1.00 36.18 384 GLY D CA 1
ATOM 11762 C C . GLY D 1 384 ? 54.800 -27.121 33.266 1.00 35.92 384 GLY D C 1
ATOM 11763 O O . GLY D 1 384 ? 55.976 -27.483 33.290 1.00 36.39 384 GLY D O 1
ATOM 11764 N N . ILE D 1 385 ? 54.444 -25.903 32.881 1.00 35.07 385 ILE D N 1
ATOM 11765 C CA . ILE D 1 385 ? 55.461 -24.942 32.475 1.00 35.24 385 ILE D CA 1
ATOM 11766 C C . ILE D 1 385 ? 55.385 -23.675 33.321 1.00 36.60 385 ILE D C 1
ATOM 11767 O O . ILE D 1 385 ? 54.743 -22.691 32.927 1.00 36.84 385 ILE D O 1
ATOM 11772 N N . PRO D 1 386 ? 56.054 -23.674 34.493 1.00 36.39 386 PRO D N 1
ATOM 11773 C CA . PRO D 1 386 ? 56.066 -22.528 35.408 1.00 35.42 386 PRO D CA 1
ATOM 11774 C C . PRO D 1 386 ? 56.393 -21.205 34.732 1.00 34.57 386 PRO D C 1
ATOM 11775 O O . PRO D 1 386 ? 55.806 -20.181 35.071 1.00 34.54 386 PRO D O 1
ATOM 11779 N N . ALA D 1 387 ? 57.311 -21.226 33.767 1.00 33.21 387 ALA D N 1
ATOM 11780 C CA . ALA D 1 387 ? 57.706 -20.007 33.066 1.00 32.63 387 ALA D CA 1
ATOM 11781 C C . ALA D 1 387 ? 56.863 -19.692 31.828 1.00 32.56 387 ALA D C 1
ATOM 11782 O O . ALA D 1 387 ? 57.278 -18.904 30.981 1.00 31.94 387 ALA D O 1
ATOM 11784 N N . LEU D 1 388 ? 55.682 -20.297 31.730 1.00 33.08 388 LEU D N 1
ATOM 11785 C CA . LEU D 1 388 ? 54.804 -20.078 30.581 1.00 33.21 388 LEU D CA 1
ATOM 11786 C C . LEU D 1 388 ? 54.566 -18.588 30.322 1.00 33.76 388 LEU D C 1
ATOM 11787 O O . LEU D 1 388 ? 54.607 -18.126 29.173 1.00 32.60 388 LEU D O 1
ATOM 11792 N N . GLY D 1 389 ? 54.325 -17.841 31.397 1.00 34.23 389 GLY D N 1
ATOM 11793 C CA . GLY D 1 389 ? 54.067 -16.419 31.271 1.00 33.66 389 GLY D CA 1
ATOM 11794 C C . GLY D 1 389 ? 55.287 -15.520 31.297 1.00 34.02 389 GLY D C 1
ATOM 11795 O O . GLY D 1 389 ? 55.161 -14.291 31.248 1.00 34.14 389 GLY D O 1
ATOM 11796 N N . ARG D 1 390 ? 56.471 -16.117 31.356 1.00 33.76 390 ARG D N 1
ATOM 11797 C CA . ARG D 1 390 ? 57.693 -15.328 31.406 1.00 33.60 390 ARG D CA 1
ATOM 11798 C C . ARG D 1 390 ? 58.474 -15.404 30.097 1.00 35.36 390 ARG D C 1
ATOM 11799 O O . ARG D 1 390 ? 58.159 -16.207 29.223 1.00 35.67 390 ARG D O 1
ATOM 11807 N N . GLY D 1 391 ? 59.489 -14.557 29.956 1.00 36.88 391 GLY D N 1
ATOM 11808 C CA . GLY D 1 391 ? 60.297 -14.570 28.748 1.00 37.40 391 GLY D CA 1
ATOM 11809 C C . GLY D 1 391 ? 59.542 -14.140 27.502 1.00 38.51 391 GLY D C 1
ATOM 11810 O O . GLY D 1 391 ? 58.379 -13.740 27.580 1.00 38.53 391 GLY D O 1
ATOM 11811 N N . ALA D 1 392 ? 60.208 -14.226 26.350 1.00 38.08 392 ALA D N 1
ATOM 11812 C CA . ALA D 1 392 ? 59.613 -13.838 25.075 1.00 38.20 392 ALA D CA 1
ATOM 11813 C C . ALA D 1 392 ? 59.211 -15.074 24.276 1.00 38.87 392 ALA D C 1
ATOM 11814 O O . ALA D 1 392 ? 59.603 -16.190 24.600 1.00 40.88 392 ALA D O 1
ATOM 11816 N N . HIS D 1 393 ? 58.402 -14.875 23.247 1.00 38.30 393 HIS D N 1
ATOM 11817 C CA . HIS D 1 393 ? 57.962 -15.986 22.431 1.00 37.39 393 HIS D CA 1
ATOM 11818 C C . HIS D 1 393 ? 58.114 -15.663 20.963 1.00 36.43 393 HIS D C 1
ATOM 11819 O O . HIS D 1 393 ? 58.253 -14.506 20.581 1.00 35.43 393 HIS D O 1
ATOM 11826 N N . GLU D 1 394 ? 58.093 -16.707 20.148 1.00 36.27 394 GLU D N 1
ATOM 11827 C CA . GLU D 1 394 ? 58.214 -16.587 18.703 1.00 36.83 394 GLU D CA 1
ATOM 11828 C C . GLU D 1 394 ? 56.925 -17.177 18.122 1.00 35.45 394 GLU D C 1
ATOM 11829 O O . GLU D 1 394 ? 56.694 -18.379 18.222 1.00 36.12 394 GLU D O 1
ATOM 11835 N N . VAL D 1 395 ? 56.085 -16.342 17.522 1.00 34.70 395 VAL D N 1
ATOM 11836 C CA . VAL D 1 395 ? 54.818 -16.828 16.976 1.00 33.96 395 VAL D CA 1
ATOM 11837 C C . VAL D 1 395 ? 54.643 -16.520 15.489 1.00 34.23 395 VAL D C 1
ATOM 11838 O O . VAL D 1 395 ? 55.012 -15.444 15.018 1.00 33.06 395 VAL D O 1
ATOM 11842 N N . GLU D 1 396 ? 54.064 -17.481 14.769 1.00 34.45 396 GLU D N 1
ATOM 11843 C CA . GLU D 1 396 ? 53.792 -17.365 13.338 1.00 32.88 396 GLU D CA 1
ATOM 11844 C C . GLU D 1 396 ? 52.377 -17.885 13.074 1.00 31.27 396 GLU D C 1
ATOM 11845 O O . GLU D 1 396 ? 52.085 -19.031 13.393 1.00 30.38 396 GLU D O 1
ATOM 11851 N N . TYR D 1 397 ? 51.510 -17.058 12.495 1.00 30.63 397 TYR D N 1
ATOM 11852 C CA . TYR D 1 397 ? 50.133 -17.468 12.201 1.00 31.61 397 TYR D CA 1
ATOM 11853 C C . TYR D 1 397 ? 49.988 -18.045 10.795 1.00 31.50 397 TYR D C 1
ATOM 11854 O O . TYR D 1 397 ? 50.763 -17.723 9.885 1.00 31.25 397 TYR D O 1
ATOM 11863 N N . ALA D 1 398 ? 48.983 -18.898 10.630 1.00 29.34 398 ALA D N 1
ATOM 11864 C CA . ALA D 1 398 ? 48.698 -19.503 9.342 1.00 28.45 398 ALA D CA 1
ATOM 11865 C C . ALA D 1 398 ? 47.938 -18.446 8.546 1.00 28.61 398 ALA D C 1
ATOM 11866 O O . ALA D 1 398 ? 47.201 -17.649 9.121 1.00 27.76 398 ALA D O 1
ATOM 11868 N N . ASP D 1 399 ? 48.125 -18.419 7.232 1.00 29.69 399 ASP D N 1
ATOM 11869 C CA . ASP D 1 399 ? 47.398 -17.455 6.415 1.00 30.30 399 ASP D CA 1
ATOM 11870 C C . ASP D 1 399 ? 46.021 -18.070 6.195 1.00 28.86 399 ASP D C 1
ATOM 11871 O O . ASP D 1 399 ? 45.713 -18.639 5.152 1.00 28.50 399 ASP D O 1
ATOM 11876 N N . ASP D 1 400 ? 45.204 -17.957 7.233 1.00 27.28 400 ASP D N 1
ATOM 11877 C CA . ASP D 1 400 ? 43.860 -18.519 7.255 1.00 26.39 400 ASP D CA 1
ATOM 11878 C C . ASP D 1 400 ? 43.049 -17.641 8.215 1.00 24.73 400 ASP D C 1
ATOM 11879 O O . ASP D 1 400 ? 43.439 -17.459 9.365 1.00 24.98 400 ASP D O 1
ATOM 11884 N N . MET D 1 401 ? 41.940 -17.088 7.741 1.00 24.03 401 MET D N 1
ATOM 11885 C CA . MET D 1 401 ? 41.103 -16.250 8.587 1.00 23.94 401 MET D CA 1
ATOM 11886 C C . MET D 1 401 ? 39.844 -16.962 9.043 1.00 24.02 401 MET D C 1
ATOM 11887 O O . MET D 1 401 ? 38.944 -16.317 9.583 1.00 23.51 401 MET D O 1
ATOM 11892 N N . VAL D 1 402 ? 39.763 -18.274 8.801 1.00 23.51 402 VAL D N 1
ATOM 11893 C CA . VAL D 1 402 ? 38.598 -19.066 9.217 1.00 22.81 402 VAL D CA 1
ATOM 11894 C C . VAL D 1 402 ? 39.056 -19.981 10.342 1.00 23.75 402 VAL D C 1
ATOM 11895 O O . VAL D 1 402 ? 38.544 -19.917 11.457 1.00 24.88 402 VAL D O 1
ATOM 11899 N N . PHE D 1 403 ? 40.018 -20.848 10.042 1.00 23.85 403 PHE D N 1
ATOM 11900 C CA . PHE D 1 403 ? 40.603 -21.725 11.061 1.00 23.54 403 PHE D CA 1
ATOM 11901 C C . PHE D 1 403 ? 41.872 -20.942 11.436 1.00 23.41 403 PHE D C 1
ATOM 11902 O O . PHE D 1 403 ? 42.954 -21.100 10.861 1.00 21.89 403 PHE D O 1
ATOM 11910 N N . HIS D 1 404 ? 41.668 -20.072 12.423 1.00 22.58 404 HIS D N 1
ATOM 11911 C CA . HIS D 1 404 ? 42.634 -19.088 12.891 1.00 22.37 404 HIS D CA 1
ATOM 11912 C C . HIS D 1 404 ? 43.569 -19.431 14.040 1.00 21.23 404 HIS D C 1
ATOM 11913 O O . HIS D 1 404 ? 43.123 -19.723 15.138 1.00 21.30 404 HIS D O 1
ATOM 11920 N N . GLY D 1 405 ? 44.874 -19.383 13.784 1.00 21.42 405 GLY D N 1
ATOM 11921 C CA . GLY D 1 405 ? 45.831 -19.689 14.837 1.00 23.23 405 GLY D CA 1
ATOM 11922 C C . GLY D 1 405 ? 47.291 -19.818 14.425 1.00 25.25 405 GLY D C 1
ATOM 11923 O O . GLY D 1 405 ? 47.607 -19.849 13.231 1.00 24.96 405 GLY D O 1
ATOM 11924 N N . PRO D 1 406 ? 48.216 -19.890 15.400 1.00 26.86 406 PRO D N 1
ATOM 11925 C CA . PRO D 1 406 ? 49.657 -20.019 15.128 1.00 28.44 406 PRO D CA 1
ATOM 11926 C C . PRO D 1 406 ? 50.042 -21.362 14.495 1.00 29.44 406 PRO D C 1
ATOM 11927 O O . PRO D 1 406 ? 49.540 -22.417 14.903 1.00 28.53 406 PRO D O 1
ATOM 11931 N N . THR D 1 407 ? 50.924 -21.328 13.497 1.00 29.75 407 THR D N 1
ATOM 11932 C CA . THR D 1 407 ? 51.396 -22.574 12.890 1.00 31.86 407 THR D CA 1
ATOM 11933 C C . THR D 1 407 ? 52.557 -23.059 13.760 1.00 32.74 407 THR D C 1
ATOM 11934 O O . THR D 1 407 ? 52.973 -24.219 13.699 1.00 33.48 407 THR D O 1
ATOM 11938 N N . ARG D 1 408 ? 53.080 -22.149 14.574 1.00 33.85 408 ARG D N 1
ATOM 11939 C CA . ARG D 1 408 ? 54.179 -22.465 15.474 1.00 35.17 408 ARG D CA 1
ATOM 11940 C C . ARG D 1 408 ? 54.252 -21.416 16.578 1.00 33.92 408 ARG D C 1
ATOM 11941 O O . ARG D 1 408 ? 54.024 -20.231 16.332 1.00 30.37 408 ARG D O 1
ATOM 11949 N N . LEU D 1 409 ? 54.558 -21.867 17.792 1.00 34.57 409 LEU D N 1
ATOM 11950 C CA . LEU D 1 409 ? 54.664 -20.987 18.950 1.00 35.28 409 LEU D CA 1
ATOM 11951 C C . LEU D 1 409 ? 55.869 -21.404 19.789 1.00 36.11 409 LEU D C 1
ATOM 11952 O O . LEU D 1 409 ? 55.785 -22.314 20.619 1.00 36.57 409 LEU D O 1
ATOM 11957 N N . LEU D 1 410 ? 56.996 -20.741 19.545 1.00 37.34 410 LEU D N 1
ATOM 11958 C CA . LEU D 1 410 ? 58.237 -21.019 20.265 1.00 39.05 410 LEU D CA 1
ATOM 11959 C C . LEU D 1 410 ? 58.270 -20.276 21.580 1.00 39.97 410 LEU D C 1
ATOM 11960 O O . LEU D 1 410 ? 57.907 -19.104 21.651 1.00 38.35 410 LEU D O 1
ATOM 11965 N N . LEU D 1 411 ? 58.731 -20.957 22.619 1.00 42.90 411 LEU D N 1
ATOM 11966 C CA . LEU D 1 411 ? 58.801 -20.359 23.939 1.00 45.54 411 LEU D CA 1
ATOM 11967 C C . LEU D 1 411 ? 60.216 -20.483 24.485 1.00 48.81 411 LEU D C 1
ATOM 11968 O O . LEU D 1 411 ? 60.852 -21.535 24.371 1.00 49.31 411 LEU D O 1
ATOM 11973 N N . ASP D 1 412 ? 60.706 -19.398 25.071 1.00 52.78 412 ASP D N 1
ATOM 11974 C CA . ASP D 1 412 ? 62.044 -19.380 25.649 1.00 55.42 412 ASP D CA 1
ATOM 11975 C C . ASP D 1 412 ? 62.005 -19.909 27.071 1.00 55.84 412 ASP D C 1
ATOM 11976 O O . ASP D 1 412 ? 61.330 -19.344 27.927 1.00 56.48 412 ASP D O 1
ATOM 11981 N N . LEU D 1 413 ? 62.730 -20.994 27.314 1.00 56.69 413 LEU D N 1
ATOM 11982 C CA . LEU D 1 413 ? 62.773 -21.597 28.639 1.00 58.49 413 LEU D CA 1
ATOM 11983 C C . LEU D 1 413 ? 64.194 -21.687 29.195 1.00 59.67 413 LEU D C 1
ATOM 11984 O O . LEU D 1 413 ? 65.146 -21.237 28.562 1.00 61.61 413 LEU D O 1
#

Radius of gyration: 51.03 Å; Cα contacts (8 Å, |Δi|>4): 2476; chains: 4; bounding box: 163×91×97 Å

Secondary structure (DSSP, 8-state):
--PPP-SSS--HHHHH--HHHHHHHHHH-SEEEE---SS---EEEE-SHHHHHHHHH-TTEESS-----HHHHHHTT-GGG--HHHHHHHHHHHHGGGSHHHHHHHHHHHHHHHHHHHHHHTTSSS-BHIIIIITHHHHHHHHHHHT--GGGHHHHHHHHHHHHTT-TT---HHHHHHHHHHHHHHHHHHHH---HHHHHHHHHHTT----HHHHHHHHHHHHHHTTTTHHHHHHHHHHHHHH-HHHHHHHHH-GGGHHHHHHHHHHHS-SB-EEEEEESS-EEETTEEE-TT-EEEEEHHHHTT-TTTSSSTTS--TTS-SS---TT--STT--TTHHHHHHHHHHHHHHHHHH-GGGGSS-EEEEE-S-SSB--EEEEEE---/--PPP-SSS--HHHHHS-HHHHHHHHHH-SEEEE---SS---EEEE-SHHHHHHHHH-TTEESS----HHHHHHTT-GGG--HHHHHHHHHHHHGGGSHHHHHHHHHHHHHHHHHHHHHHTTSSS-BHIIIIITHHHHHHHHHHHT--GGGHHHHHHHHHHHHTT-TT---HHHHHHHHHHHHHHHHHHHH--HHHHHHH--HHHHHHHHHHHHHHGGGTHHHHHHHHHHHHHH-HHHHHHHHH-GGGHHHHHHHHHHHS-SB-EEEEEESS-EEETTEEE-TT-EEEEEHHHHTT-TTTSSSTTS--TTSPSS---TT--STT--TTHHHHHHHHHHHHHHHHHH-GGGGSS-EEEEE-S-SSB--EEEEEE---/--PPP-SSS--HHHHH--HHHHHHHHHH-SEEEE---SS---EEEE-SHHHHHHHHH-TTEESS---HHHHHHTT-GGG--HHHHHHHHHHHHGGGSHHHHHHHHHHHHHHHHHHHHHHTTSSS-BHIIIIITHHHHHHHHHHHT--GGGHHHHHHHHHHHHTT-TT---HHHHHHHHHHHHHHHHHHHHT--HHHHHHHHHHTT----HHHHHHHHHHHHHHGGGTHHHHHHHHHHHHHH-HHHHHHHHH-GGGHHHHHHHHHHHS-SB-EEEEEESS-EEETTEEE-TT-EEEEEHHHHTT-TTTSSSTTS--TTSPSS---TT--STT--TTHHHHHHHHHHHHHHHHHH-GGGGSS-EEEEE-S-SSB--EEEEEE---/--PPP-SSS--HHHHH--HHHHHHHHHH-SEEEE--SSS---EEEE-SHHHHHHHHH-TTEESS----HHHHHHTT-GGG--HHHHHHHHHHHHGGGSHHHHHHHHHHHHHHHHHHHHHHTTSSS-BHIIIIITHHHHHHHHHHHT--GGGHHHHHHHHHHHHTT-TT---HHHHHHHHHHHHHHHHHHHH--HHHHHHH---S--HHHHHHHHHHHHHHGGGTHHHHHHHHHHHHHH-HHHHHHHHH-GGGHHHHHHHHHHHS-SB-EEEEEESS-EEETTEEE-TT-EEEEEHHHHTT-TTTSSSTTS--TTSPSS---TT--STT--TTHHHHHHHHHHHHHHHHHH-TTTTSS-EEEEE-S-SSB--EEEEEE--

CATH classification: 1.10.630.10

Organism: NCBI:txid171258

Sequence (1523 aa):
TLPRFDLMGWDKKDIADPYPVYRRYREAAPVHRTASGPGKPDTYYVFTYDDVVRVLSNRRLGRNARVARALRTVVENWLVFLDPPHHTELRSLLTTEFSPSIVTGLRPRIAELASALLDRLRAQRRPDLVEGFAAPLPILVISALLGIPEEDHTWLRANAVALQEASTTRARGYARAEAASQEFTRYFRREVDRDLLTLLVRARDTGSPLSVDGIVGTCVHLLTAGHETTTNFLAKAVLTLRAHRDVLDELRTTPESTPAAVEELMRYDPPVQAVTRWAYEDIRLGDHDIPRGSRVVALLGSANRDPARFPDPDVLDVHRAAERQVGFGLGIHYCLGATLARAEAEIGLRALLDGIPALGRGAHEVEYADDMVFHGPTRLLLDLPTLPRFDLMGWDKKDIADPYPVYRRYREAAPVHRTASGPGKPDTYYVFTYDDVVRVLSNRRLGRNARVRALRTVVENWLVFLDPPHHTELRSLLTTEFSPSIVTGLRPRIAELASALLDRLRAQRRPDLVEGFAAPLPILVISALLGIPEEDHTWLRANAVALQEASTTRARGYARAEAASQEFTRYFRREVDDLLTLLVRASVDGIVGTCVHLLTAGHETTTNFLAKAVLTLRAHRDVLDELRTTPESTPAAVEELMRYDPPVQAVTRWAYEDIRLGDHDIPRGSRVVALLGSANRDPARFPDPDVLDVHRAAERQVGFGLGIHYCLGATLARAEAEIGLRALLDGIPALGRGAHEVEYADDMVFHGPTRLLLDLPTLPRFDLMGWDKKDIADPYPVYRRYREAAPVHRTASGPGKPDTYYVFTYDDVVRVLSNRRLGRNARRALRTVVENWLVFLDPPHHTELRSLLTTEFSPSIVTGLRPRIAELASALLDRLRAQRRPDLVEGFAAPLPILVISALLGIPEEDHTWLRANAVALQEASTTRARGYARAEAASQEFTRYFRREVDRDLLTLLVRARDTGSPLSVDGIVGTCVHLLTAGHETTTNFLAKAVLTLRAHRDVLDELRTTPESTPAAVEELMRYDPPVQAVTRWAYEDIRLGDHDIPRGSRVVALLGSANRDPARFPDPDVLDVHRAAERQVGFGLGIHYCLGATLARAEAEIGLRALLDGIPALGRGAHEVEYADDMVFHGPTRLLLDLPTLPRFDLMGWDKKDIADPYPVYRRYREAAPVHRTASGPGKPDTYYVFTYDDVVRVLSNRRLGRNARVRALRTVVENWLVFLDPPHHTELRSLLTTEFSPSIVTGLRPRIAELASALLDRLRAQRRPDLVEGFAAPLPILVISALLGIPEEDHTWLRANAVALQEASTTRARGYARAEAASQEFTRYFRREVDDLLTLLVRAGSPLSVDGIVGTCVHLLTAGHETTTNFLAKAVLTLRAHRDVLDELRTTPESTPAAVEELMRYDPPVQAVTRWAYEDIRLGDHDIPRGSRVVALLGSANRDPARFPDPDVLDVHRAAERQVGFGLGIHYCLGATLARAEAEIGLRALLDGIPALGRGAHEVEYADDMVFHGPTRLLLDL

Solvent-accessible surface area: 69420 Å² total; per-residue (Å²): 188,61,105,184,8,57,19,95,85,37,86,86,162,39,3,52,71,1,14,57,15,0,126,112,12,28,119,65,30,46,2,33,170,19,49,50,52,135,75,97,73,16,10,18,4,0,0,23,4,61,8,0,22,125,1,9,16,36,134,102,11,4,41,63,58,142,150,101,150,18,22,160,39,2,40,82,28,22,20,66,101,13,10,57,101,91,7,91,114,23,54,80,73,6,57,94,47,10,26,94,91,53,2,87,58,21,75,93,70,0,44,100,3,0,59,47,15,6,82,188,13,131,88,92,192,101,3,31,2,6,106,23,0,2,0,4,0,4,0,6,0,8,2,37,16,2,48,12,44,90,139,30,47,87,94,0,36,59,14,1,52,9,17,35,62,17,36,128,24,53,140,220,25,123,32,135,0,23,55,1,0,92,58,0,16,158,36,0,109,180,56,10,105,223,98,7,12,43,63,10,7,144,27,94,92,112,66,50,132,30,63,42,66,8,0,3,0,14,0,0,26,17,1,10,34,17,11,35,32,6,6,15,7,0,1,1,3,0,24,8,0,30,78,38,22,74,15,1,16,87,4,52,43,46,64,134,33,8,67,49,1,1,19,6,5,9,4,30,20,0,7,25,0,6,40,61,17,45,3,61,48,96,28,169,15,39,126,34,88,2,62,110,17,4,78,2,4,0,0,2,0,0,0,0,17,4,72,90,92,9,94,103,18,76,80,12,48,36,163,47,82,61,86,72,21,1,8,27,16,29,33,103,26,32,48,36,18,8,49,15,20,59,1,4,5,23,23,0,0,38,19,2,3,95,10,5,63,5,4,9,43,49,71,72,70,53,92,22,12,94,5,3,23,55,1,2,4,66,98,0,17,0,66,58,137,192,66,104,179,8,59,19,88,87,39,80,152,141,32,6,49,73,1,14,57,15,0,126,114,12,27,120,65,25,40,1,32,106,20,40,68,36,146,74,85,80,11,11,6,6,0,0,28,10,56,8,0,38,134,1,12,56,44,214,117,11,4,35,79,64,112,196,153,27,17,170,45,2,44,104,26,22,19,73,107,17,19,61,110,105,4,82,140,18,56,69,98,9,59,92,47,11,23,93,82,68,3,88,59,23,82,92,77,0,44,102,7,0,58,55,16,4,83,188,7,133,87,89,112,36,1,20,2,6,100,21,1,2,0,6,0,4,0,10,0,9,2,44,20,3,47,12,62,99,140,27,45,89,89,0,33,60,14,0,48,12,17,43,59,25,34,134,19,52,137,237,17,131,66,139,0,14,52,1,0,94,56,0,15,131,38,0,108,161,68,28,147,101,11,13,68,88,12,52,180,94,113,63,50,17,24,3,0,13,0,0,24,28,1,9,32,17,10,40,35,7,7,16,6,1,1,2,3,1,23,8,0,32,80,40,92,97,16,2,53,116,4,87,106,46,72,139,30,7,64,48,1,1,20,6,4,8,5,27,18,0,8,22,0,5,38,55,15,53,1,38,56,100,29,212,14,44,124,49,106,0,66,140,24,4,82,1,3,0,0,2,0,0,0,0,20,6,74,93,83,8,95,103,20,75,80,12,48,32,162,48,81,60,125,94,19,1,9,26,13,51,42,92,38,79,46,38,22,10,48,13,20,55,2,6,4,20,23,0,0,37,18,2,2,98,8,8,67,8,1,13,124,58,64,72,37,49,77,41,12,106,3,2,23,56,1,1,5,52,14,0,15,1,39,47,128,194,62,104,188,8,56,20,82,84,40,87,84,154,37,2,52,71,0,16,58,14,0,128,119,14,28,116,65,30,43,2,33,125,22,44,40,48,146,86,98,76,14,8,9,6,0,0,21,10,57,8,0,40,141,0,12,71,51,219,122,12,4,40,63,49,211,138,21,10,136,48,2,40,118,31,22,18,68,96,20,24,61,99,101,7,85,139,14,59,83,65,9,60,91,35,10,24,89,82,62,5,85,60,24,79,92,75,0,45,104,5,0,57,47,19,6,77,183,10,130,85,114,102,50,4,20,3,4,112,23,0,2,0,5,0,3,0,8,0,8,2,37,18,3,46,11,48,78,137,36,45,90,93,0,49,59,14,0,53,6,16,26,56,19,34,133,17,60,143,210,22,112,59,100,0,21,52,1,0,92,59,0,13,159,37,0,84,191,53,7,109,184,90,4,12,26,73,12,5,145,20,95,108,103,63,45,130,43,64,30,66,10,2,2,0,16,0,0,33,18,1,4,28,16,11,30,34,7,6,15,5,1,0,2,3,0,24,8,0,32,78,40,91,98,15,2,53,115,4,89,107,44,71,136,30,7,66,50,0,1,23,5,5,9,5,30,19,0,8,26,0,5,39,61,16,46,1,44,63,92,31,187,12,41,132,46,73,0,54,136,30,2,80,0,4,0,0,2,0,0,0,0,16,6,66,71,58,10,11,41,20,74,52,12,5,38,111,27,43,58,134,106,22,2,7,25,15,47,41,103,28,77,46,37,21,8,52,14,19,57,0,5,4,20,24,0,0,36,18,2,3,97,12,8,71,6,3,14,120,55,65,75,41,58,41,23,12,78,5,3,27,50,1,1,4,52,30,0,14,0,35,46,135,191,66,103,198,8,54,18,82,84,39,85,165,158,48,5,50,72,1,15,55,13,1,129,114,12,26,118,66,25,40,1,32,128,17,48,45,48,136,76,104,74,12,16,3,5,0,0,24,10,56,10,0,32,133,1,13,17,38,129,95,11,5,36,80,70,122,187,146,22,18,150,47,2,37,85,31,22,17,72,104,16,24,54,102,86,8,84,125,9,56,82,71,9,63,98,36,10,27,92,88,67,5,87,56,22,78,94,80,0,46,108,5,0,58,50,11,4,84,164,5,127,87,88,202,116,3,22,2,6,114,17,0,2,0,6,0,3,0,10,0,8,2,41,18,4,46,11,53,85,134,33,46,92,91,0,39,61,15,0,59,20,16,44,65,24,33,133,22,55,134,218,17,128,54,96,0,16,52,1,0,90,56,0,10,128,36,0,90,165,65,27,138,105,6,14,55,96,14,67,145,30,116,84,114,58,57,66,64,1,8,3,0,11,3,0,28,27,1,9,33,16,12,36,34,6,6,15,8,0,1,1,3,1,24,7,0,29,79,39,94,102,15,2,56,118,4,90,111,44,69,137,31,8,65,48,2,5,22,7,4,10,5,29,18,0,6,23,0,4,37,60,14,55,1,49,66,85,25,164,14,45,121,51,72,0,65,145,23,4,74,1,3,0,0,2,0,0,0,0,17,5,72,89,79,10,97,104,20,76,81,14,51,37,162,48,80,62,83,77,21,2,7,29,15,20,30,80,31,31,44,37,22,9,46,12,20,55,1,5,5,20,22,0,0,37,18,2,4,97,10,9,70,25,3,13,124,61,69,73,88,51,101,38,13,103,6,3,21,53,1,1,5,74,110,0,10,1,65,103

InterPro domains:
  IPR001128 Cytochrome P450 [PF00067] (287-382)
  IPR001128 Cytochrome P450 [PR00385] (254-271)
  IPR001128 Cytochrome P450 [PR00385] (289-300)
  IPR001128 Cytochrome P450 [PR00385] (355-364)
  IPR001128 Cytochrome P450 [PR00385] (364-375)
  IPR002397 Cytochrome P450, B-class [PR00359] (101-112)
  IPR002397 Cytochrome P450, B-class [PR00359] (147-163)
  IPR002397 Cytochrome P450, B-class [PR00359] (164-179)
  IPR002397 Cytochrome P450, B-class [PR00359] (208-230)
  IPR002397 Cytochrome P450, B-class [PR00359] (289-300)
  IPR002397 Cytochrome P450, B-class [PR00359] (306-333)
  IPR002397 Cytochrome P450, B-class [PR00359] (334-349)
  IPR002397 Cytochrome P450, B-class [PR00359] (355-364)
  IPR002397 Cytochrome P450, B-class [PR00359] (364-375)
  IPR017972 Cytochrome P450, conserved site [PS00086] (357-366)
  IPR036396 Cytochrome P450 superfamily [G3DSA:1.10.630.10] (1-416)
  IPR036396 Cytochrome P450 superfamily [SSF48264] (17-411)

Nearest PDB structures (foldseek):
  2z3t-assembly3_C  TM=1.003E+00  e=5.711E-61  Streptomyces sp. TP-A0274
  2z3t-assembly1_A  TM=1.002E+00  e=1.048E-58  Streptomyces sp. TP-A0274
  2z3t-assembly4_D  TM=9.992E-01  e=3.879E-57  Streptomyces sp. TP-A0274
  2z3t-assembly2_B  TM=9.992E-01  e=6.714E-57  Streptomyces sp. TP-A0274
  2z3u-assembly1_A  TM=9.762E-01  e=2.667E-51  Streptomyces sp. TP-A0274

B-factor: mean 43.86, std 16.0, range [9.66, 90.7]